Protein 3GQT (pdb70)

Organism: Burkholderia pseudomallei (strain 1710b) (NCBI:txid320372)

CATH classification: 1.10.540.10 (+2 more: 2.40.110.10, 1.20.140.10)

Solvent-accessible surface area: 52586 Å² total; per-residue (Å²): 106,100,37,76,58,74,29,6,2,14,6,49,108,44,10,46,105,79,2,57,134,24,43,72,50,0,77,65,20,0,74,43,119,0,38,104,61,8,75,84,10,30,128,123,19,67,62,49,39,56,2,1,132,48,0,8,146,80,18,4,1,1,1,36,2,48,132,149,26,47,4,39,37,41,50,64,0,1,5,0,0,0,0,21,4,0,0,40,9,0,0,0,2,7,11,6,0,4,10,0,3,0,23,0,0,17,0,0,53,91,6,5,28,102,61,4,36,122,97,2,0,48,76,0,4,64,2,74,54,13,0,0,16,0,22,76,44,120,96,41,87,11,120,0,91,3,159,133,52,136,56,3,7,16,0,48,19,36,0,45,133,4,26,0,2,35,34,3,35,0,5,0,0,0,0,33,4,87,60,145,86,42,70,70,7,30,0,0,0,4,57,137,73,35,86,33,28,60,24,61,44,27,109,62,22,62,4,27,52,3,2,18,9,0,51,0,51,6,105,118,0,93,1,44,88,113,16,11,0,61,113,6,48,9,108,135,0,6,76,42,0,52,20,12,6,42,0,0,25,0,0,0,0,1,0,0,0,5,12,0,2,65,44,0,40,87,46,0,47,111,29,69,64,166,83,140,46,25,0,6,42,48,34,16,0,42,45,0,0,55,0,0,6,25,3,6,2,1,11,6,0,0,9,31,0,0,73,1,36,60,108,51,50,23,8,60,46,3,3,4,0,1,19,40,9,1,2,27,36,0,10,82,6,0,26,49,0,1,53,7,0,35,18,7,18,101,58,141,28,13,19,0,8,34,3,2,19,0,0,6,42,6,50,38,124,69,50,52,19,0,8,61,0,0,135,32,3,16,68,49,94,15,60,102,94,40,71,57,71,34,6,4,16,6,36,123,42,14,50,120,85,6,88,134,13,40,68,39,0,80,64,14,0,74,50,107,0,38,101,63,6,75,91,8,29,117,113,31,59,73,48,35,16,1,0,155,25,0,8,146,85,25,4,0,2,2,37,2,48,137,142,13,43,6,35,43,51,49,61,0,4,5,0,0,0,0,21,4,0,0,36,8,0,0,0,4,2,7,0,0,4,9,0,3,0,20,0,0,14,0,0,54,88,6,5,32,97,72,7,35,109,98,2,0,49,74,0,5,70,6,119,59,15,0,0,16,0,35,68,39,128,67,129,0,101,3,130,134,36,128,57,5,10,8,0,42,24,36,0,41,76,5,23,0,1,28,35,0,43,1,4,0,0,0,0,58,9,132,101,72,19,29,0,0,0,4,64,124,65,33,185,34,23,56,25,64,36,14,119,35,7,38,0,15,52,3,3,22,10,0,50,0,48,5,101,92,0,93,1,37,97,126,14,15,0,53,112,4,108,22,142,136,0,8,76,38,0,50,18,9,6,19,0,0,13,0,0,0,0,1,0,0,0,5,13,0,2,60,64,0,38,84,72,0,44,108,30,82,40,194,85,41,45,20,0,30,36,11,18,4,0,72,57,0,0,39,0,0,5,26,2,8,2,1,14,11,0,0,9,27,0,0,64,0,35,60,112,51,38,23,8,70,41,3,3,4,0,2,8,46,10,1,3,28,33,0,11,79,4,0,27,55,0,19,49,10,16,82,83,28,0,12,29,3,2,19,0,0,4,13,1,46,12,83,43,36,50,88,36,51,9,0,33,56,0,0,109,34,3,15,56,46,124,20,64,86,110,40,75,57,72,27,6,2,14,7,52,108,40,6,55,80,84,8,60,119,23,40,72,47,0,79,64,9,0,69,47,93,0,39,98,70,7,100,62,5,33,52,142,24,52,75,34,41,46,0,1,131,27,0,9,125,86,24,5,1,1,1,37,2,45,136,143,16,44,5,35,43,52,53,58,0,3,2,0,0,0,0,21,3,0,0,38,8,0,0,0,1,2,5,0,0,4,10,0,3,1,21,0,0,15,0,0,55,94,4,6,30,93,70,6,33,112,99,1,0,52,74,0,5,65,2,78,51,14,0,0,15,0,4,32,14,95,102,59,33,35,51,12,51,59,7,116,1,51,2,149,117,49,128,54,0,11,14,0,46,24,36,1,44,76,5,22,0,1,30,33,0,39,0,5,0,0,0,0,32,10,74,100,140,78,134,55,41,4,39,0,0,0,5,58,126,71,34,89,31,24,59,24,61,39,14,114,39,6,33,0,12,50,0,1,9,9,0,50,0,50,5,97,116,0,95,1,36,77,122,14,14,0,56,110,6,110,7,90,138,0,0,90,44,0,27,26,8,7,31,0,0,11,0,0,0,0,0,0,0,0,6,13,0,2,61,45,0,38,84,59,0,40,92,29,134,62,121,76,39,35,21,0,31,30,20,19,6,0,65,57,0,0,41,0,0,4,26,2,8,3,1,13,10,0,0,9,35,0,0,63,0,35,58,117,57,42,22,4,94,44,3,3,3,0,1,11,47,10,1,3,27,32,0,11,83,5,0,27,52,0,23,43,12,13,81,83,63,19,0,12,30,3,2,17,0,0,4,12,1,46,13,72,38,34,58,42,37,50,10,0,24,33,0,0,107,30,3,17,62,40,110,16,96,91,104,35,78,62,77,30,8,3,20,7,48,116,46,13,44,67,69,1,73,128,19,45,70,41,0,78,66,8,0,72,47,95,0,39,104,60,8,75,94,10,32,124,116,35,71,46,60,31,49,1,0,92,33,0,7,119,80,24,2,0,1,2,34,3,42,139,145,17,44,5,36,40,38,50,64,0,1,4,0,0,0,1,22,4,0,0,42,9,0,0,0,3,7,11,0,0,5,10,0,2,0,20,0,0,19,0,0,55,90,4,5,32,92,67,5,30,112,102,1,0,51,74,0,4,41,3,76,66,18,0,0,16,0,36,76,48,127,78,128,0,60,2,137,120,50,128,57,0,16,20,0,38,21,40,1,52,136,6,24,0,1,25,44,1,39,1,3,0,0,0,0,58,30,142,96,78,26,25,0,0,0,3,56,130,65,26,180,31,27,56,28,58,48,27,141,49,22,58,3,24,48,0,1,28,5,0,51,0,50,5,97,126,0,94,0,37,80,123,14,12,0,53,116,5,113,17,138,144,0,6,76,46,0,50,21,9,5,24,0,0,29,0,0,0,0,1,0,0,0,6,14,0,2,64,45,0,37,89,19,0,43,98,102,114,47,169,67,112,43,20,0,5,43,28,38,16,0,39,42,0,0,58,0,0,6,26,3,7,2,0,13,8,0,0,7,30,0,0,70,0,36,60,100,56,36,24,8,63,44,2,4,4,0,1,10,37,7,1,2,28,32,0,11,78,5,0,26,52,0,2,45,3,0,35,19,6,18,98,60,140,34,13,16,0,10,35,4,2,20,0,0,5,38,10,48,20,75,82,62,45,51,10,0,21,22,0,0,113,32,3,12,73,44,124,39

InterPro domains:
  IPR006089 Acyl-CoA dehydrogenase, conserved site [PS00073] (347-366)
  IPR006091 Acyl-CoA dehydrogenase/oxidase, middle domain [PF02770] (135-228)
  IPR009075 Acyl-CoA dehydrogenase/oxidase, C-terminal [PF00441] (242-387)
  IPR009100 Acyl-CoA dehydrogenase/oxidase, N-terminal and middle domain superfamily [SSF56645] (6-240)
  IPR013786 Acyl-CoA dehydrogenase/oxidase, N-terminal [PF02771] (20-131)
  IPR036250 Acyl-CoA dehydrogenase-like, C-terminal [SSF47203] (245-392)
  IPR037069 Acyl-CoA dehydrogenase/oxidase, N-terminal domain superfamily [G3DSA:1.10.540.10] (1-133)
  IPR046373 Acyl-CoA oxidase/dehydrogenase, middle domain superfamily [G3DSA:2.40.110.10] (134-241)
  IPR052033 Glutaryl-CoA dehydrogenase [PTHR42807] (3-394)

Secondary structure (DSSP, 8-state):
----TTSTT-GGGGS-HHHHHHHHHHHHHIIIIIHHHHHHHHHHT---THHHHHHHHTT-SSTTS-GGGTS----HHHHHHHHHHHHHH-HHHHHHHHIIIIIIIHHHHHH--HHHHHHHHHHHHHTSS-EEEE-----TT---EEEEETTEEEEEEEEEEEETGGG-SEEEEEEEEEETTEEEEEEEEEETT-TTEE--B--S-SS-TTS-EEEEEEEEEEEEGGGB-TT--STHHHHHHHHHHHHHHHHHHHHHHHHHHHHHHHHHHH-EETTEEGGG-HHHHHHHHHHHHHHHHHHHHHHHHHHHHHHT---HHHHHHHHHHHHHHHHHHHHHHHHH--S-SSSGGGHHHHHHHHHHHHTT---HHHHHHHHHHHS----/----TTSTT-GGGGS-HHHHHHHHHHHHHIIIIIHHHHHHHHHHT----HHHHHHHHTT-SSTTS-GGGT-----HHHHHHHHHHHHHH-HHHHHHHHIIIIIIIHHHHHHS-HHHHHHHHHHHHHTSS-EEEE-------EEEEETTEEEEEEEEEEEETGGG-SEEEEEEEE--EEEEEEEETT-TTEE--B----SS-TTS-EEEEEEEEEEEEGGGB-SS--TTHHHHHHHHHHHHHHHHHHHHHHHHHHHHHHHHHHH-BSSSSBGGG-HHHHHHHHHHHHHHHHHHHHHHHHHHHHHHT---HHHHHHHHHHHHHHHHHHHHHHHHT---HHHHHHHHHHHHTTBTBSS-HHHHHHHHHHHS----/----TTSTT-HHHHS-HHHHHHHHHHHHHIIIIIHHHHHHHHHTT----HHHHHHHHTT-SSTTS-GGGT-----HHHHHHHHHHHHHH-HHHHHHHHIIIIIIIHHHHHHS-HHHHHHHHHHHHHTSS-EEEE--BTTTBT-GGG---EEEEETTEEEEEEEEEEEETGGG-SEEEEEEEEEETTEEEEEEEEEETT-TTEE--B----SS-TTS-EEEEEEEEEEEEGGGB-TT--STHHHHHHHHHHHHHHHHHHHHHHHHHHHHHHHHHHH-EETTEEGGGSHHHHHHHHHHHHHHHHHHHHHHHHHHHHHHT---HHHHHHHHHHHHHHHHHHHHHHHHH---THHHHHHHHHHHHTTTT-SS-HHHHHHHHHHHSPPP-/----TTSTT-GGGGS-HHHHHHHHHHHHHIIIIIHHHHHHHHHHT---THHHHHHHHHT-SSTTS-GGGTS----HHHHHHHHHHHHHH-HHHHHHHHIIIIIIIHHHHHH--HHHHHHHHHHHHHTSS-EEEE-------EEEEETTEEEEEEEEEEEETGGG-SEEEEEEEE--EEEEEEEETT-TTEE--EE---SS-TTS-EEEEEEEEEEEEGGGB-TT--STHHHHHHHHHHHHHHHHHHHHHHHHHHHHHHHHHHH-EETTEEGGGSHHHHHHHHHHHHHHHHHHHHHHHHHHHHHHT---HHHHHHHHHHHHHHHHHHHHHHHHH--S-S-SGGGHHHHHHHHHHHHHT----HHHHHHHHHHHS---

Foldseek 3Di:
DDADLLARPCVVVVDDPVLNVLLVVLLCCQVVPVQVPPPVCLVPLDDDLVVLLVCLQVQLAQQCDDVVQQHVNHFLSSNLSNLLSNLLRNPLRSVQRLQLHLQPLVLCVPQADPVSSNVPRNCSSNSVFREKHFDAACHLPADWAWDDDVFATWIFGKGFFIWCQQPGQKYWHWHWYDDDNDTWIWIFIDGPPFPQWDWDWDDDDQASSSTTTTMIGGDRGGGGHNGIRHGDIHDCSVVSSVLSSLLNLLSNLLSLLSSLLVLLVVQQVPDDDPRGGNCPDPVSVVLSVLSSVLSNVLVVLSSVQSVCVRVVNDDSLSSLVSSLSSLVSSLVSLVSSVVSDDDDPDDPSCSSVRSNSNSVVSNVCVSVSVQSVVCVVPVDHDD/DDADLLARPPVVVVDDPVLNVLLVVLLCCQVVPVQVPPPVCLVVLDDDLVLLQVCLQVQLAQQCQDVVQQHPNHFLSSLLSNLLNNLLRNPLRSVQRLFLHLAPLVLCRPQADPVSSNPPRNCSSNSVFGEKEFDAACVAWAWDADPQGTWIAGKGFFIWCQQPGQWYFHWHAYPHWIWTFIDGPPQPQWDWDWDDPDQASSSITTTMIGGDRGDGGRNGIRHGDIHPCSVVSSVLSSLLNVLSNLLSNLSSLLVVLVVQQVPDDDPRHGNCVDPVSVVLSVLSSVLSNVLVVLSSVQRVCVRVVNDDSLSSLVSSLSSLVSSLVSLVSSVVSDCPSSVRSNSHSVVVNQVVHDPSPSVQSVVCVVPVDHDD/DDADLLARPPVVVVDDPVLNVLLVVLLCLQVVPVLVPPVVLQVFLDDDLVLLLSCLVVQLAQQCDDVVLSHVNHFLSSNQSNLLNNLLRNPLRSVQRLFLHQAFLVLCRPQADPVSSNVPRNCSSNSVFGEKEFQAADPPGRDNVPDAWAWEADPQGTWTFDKGFFIWCQQPGFKYWYWHWYDDVPDTKIWIFIDGPPQPQWDWDWDDDDQASSSTTTTMIGGDRGDGGPNGTRHGDIHDCNVVSSVLSSLLNQLSRLLSLLSSLLVLLVVQQVPDDDPRHGNCPDPVSVVLSVLSSVLSNVLVVLSSVQRVCVRVVNDDSLSSLVSSQSSLVSSLVSLVSSVVSPCSCSSVRSNSNSVVSNQNPHDPSVSVQSVVCVVPVDRDD/DDADLLARVPVVVVDDPVLNVLLVLLLCCLVVPVQVPPPVCLVVLNEDLVLLLVCLQSQLAQQCDDVVLQHVNDFLSSLQSNLLSNCLRNPLRSVQRLFLHLQPLVLCRPQADPVSSNVPRNCSSSSVFGEKHFDAACLPWAWDDDPQFTFIFGKGFFIWCQQPGQWYWHWHAYPHWIWTFIDGPVFPQWDWDWDDDDQASSHTTTTMIGGDRGGGGRNGTRHGDIHPVSRLSSVLSSLLNLLSNLLSLLSSLLVLLVVQQQPDDDPPGRNCVDPVSVVLSVLSSVLSNVLSVLSSVQSVCVRVVNDDSLSSLVRSQSSLVSSLVSLVSSVVSDDDDPDDPSCVSVNSNSNSVCSNVPCVSVSVQSVVCVVPVDHD

Radius of gyration: 35.06 Å; Cα contacts (8 Å, |Δi|>4): 3244; chains: 4; bounding box: 90×99×90 Å

Structure (mmCIF, N/CA/C/O backbone):
data_3GQT
#
_entry.id   3GQT
#
_cell.length_a   97.418
_cell.length_b   106.374
_cell.length_c   144.774
_cell.angle_alpha   90.00
_cell.angle_beta   90.00
_cell.angle_gamma   90.00
#
_symmetry.space_group_name_H-M   'P 21 21 21'
#
loop_
_entity.id
_entity.type
_entity.pdbx_description
1 polymer 'Glutaryl-CoA dehydrogenase'
2 non-polymer 1-(1,4-dimethyl-1,2,3,4-tetrahydroquinoxalin-6-yl)methanamine
3 water water
#
loop_
_atom_site.group_PDB
_atom_site.id
_atom_site.type_symbol
_atom_site.label_atom_id
_atom_site.label_alt_id
_atom_site.label_comp_id
_atom_site.label_asym_id
_atom_site.label_entity_id
_atom_site.label_seq_id
_atom_site.pdbx_PDB_ins_code
_atom_site.Cartn_x
_atom_site.Cartn_y
_atom_site.Cartn_z
_atom_site.occupancy
_atom_site.B_iso_or_equiv
_atom_site.auth_seq_id
_atom_site.auth_comp_id
_atom_site.auth_asym_id
_atom_site.auth_atom_id
_atom_site.pdbx_PDB_model_num
ATOM 1 N N . ALA A 1 8 ? 23.143 3.385 -24.608 1.00 45.97 4 ALA A N 1
ATOM 2 C CA . ALA A 1 8 ? 23.676 2.025 -24.923 1.00 45.86 4 ALA A CA 1
ATOM 3 C C . ALA A 1 8 ? 23.097 0.932 -24.017 1.00 45.28 4 ALA A C 1
ATOM 4 O O . ALA A 1 8 ? 22.700 -0.097 -24.533 1.00 46.94 4 ALA A O 1
ATOM 6 N N . THR A 1 9 ? 23.024 1.135 -22.698 1.00 44.21 5 THR A N 1
ATOM 7 C CA . THR A 1 9 ? 22.358 0.153 -21.816 1.00 43.60 5 THR A CA 1
ATOM 8 C C . THR A 1 9 ? 20.918 0.555 -21.427 1.00 42.28 5 THR A C 1
ATOM 9 O O . THR A 1 9 ? 20.666 1.730 -21.134 1.00 41.16 5 THR A O 1
ATOM 13 N N . PHE A 1 10 ? 20.003 -0.427 -21.373 1.00 40.52 6 PHE A N 1
ATOM 14 C CA . PHE A 1 10 ? 18.632 -0.194 -20.895 1.00 38.76 6 PHE A CA 1
ATOM 15 C C . PHE A 1 10 ? 18.509 -0.205 -19.378 1.00 38.65 6 PHE A C 1
ATOM 16 O O . PHE A 1 10 ? 19.062 -1.075 -18.702 1.00 39.03 6 PHE A O 1
ATOM 24 N N . HIS A 1 11 ? 17.800 0.777 -18.838 1.00 37.86 7 HIS A N 1
ATOM 25 C CA . HIS A 1 11 ? 17.547 0.849 -17.403 1.00 37.93 7 HIS A CA 1
ATOM 26 C C . HIS A 1 11 ? 16.040 0.678 -17.191 1.00 36.75 7 HIS A C 1
ATOM 27 O O . HIS A 1 11 ? 15.311 1.677 -17.260 1.00 35.00 7 HIS A O 1
ATOM 34 N N . TRP A 1 12 ? 15.572 -0.550 -16.937 1.00 35.37 8 TRP A N 1
ATOM 35 C CA . TRP A 1 12 ? 14.131 -0.806 -16.875 1.00 35.67 8 TRP A CA 1
ATOM 36 C C . TRP A 1 12 ? 13.435 0.030 -15.810 1.00 35.57 8 TRP A C 1
ATOM 37 O O . TRP A 1 12 ? 12.263 0.369 -15.965 1.00 33.70 8 TRP A O 1
ATOM 48 N N . ASP A 1 13 ? 14.164 0.320 -14.727 1.00 35.07 9 ASP A N 1
ATOM 49 C CA . ASP A 1 13 ? 13.601 1.013 -13.580 1.00 36.32 9 ASP A CA 1
ATOM 50 C C . ASP A 1 13 ? 13.621 2.545 -13.780 1.00 35.99 9 ASP A C 1
ATOM 51 O O . ASP A 1 13 ? 13.058 3.282 -12.967 1.00 36.23 9 ASP A O 1
ATOM 56 N N . ASP A 1 14 ? 14.308 3.003 -14.832 1.00 34.96 10 ASP A N 1
ATOM 57 C CA . ASP A 1 14 ? 14.415 4.413 -15.180 1.00 35.28 10 ASP A CA 1
ATOM 58 C C . ASP A 1 14 ? 14.739 4.507 -16.689 1.00 34.61 10 ASP A C 1
ATOM 59 O O . ASP A 1 14 ? 15.850 4.898 -17.057 1.00 34.83 10 ASP A O 1
ATOM 64 N N . PRO A 1 15 ? 13.757 4.150 -17.555 1.00 33.58 11 PRO A N 1
ATOM 65 C CA . PRO A 1 15 ? 13.976 4.100 -19.003 1.00 33.65 11 PRO A CA 1
ATOM 66 C C . PRO A 1 15 ? 14.531 5.383 -19.641 1.00 33.15 11 PRO A C 1
ATOM 67 O O . PRO A 1 15 ? 15.385 5.298 -20.528 1.00 33.83 11 PRO A O 1
ATOM 71 N N . LEU A 1 16 ? 14.062 6.545 -19.203 1.00 32.23 12 LEU A N 1
ATOM 72 C CA . LEU A 1 16 ? 14.482 7.813 -19.798 1.00 31.81 12 LEU A CA 1
ATOM 73 C C . LEU A 1 16 ? 15.629 8.455 -19.018 1.00 31.70 12 LEU A C 1
ATOM 74 O O . LEU A 1 16 ? 15.924 9.633 -19.215 1.00 31.87 12 LEU A O 1
ATOM 79 N N . LEU A 1 17 ? 16.243 7.691 -18.118 1.00 31.70 13 LEU A N 1
ATOM 80 C CA . LEU A 1 17 ? 17.350 8.202 -17.274 1.00 33.52 13 LEU A CA 1
ATOM 81 C C . LEU A 1 17 ? 17.041 9.589 -16.692 1.00 34.52 13 LEU A C 1
ATOM 82 O O . LEU A 1 17 ? 17.755 10.576 -16.907 1.00 33.49 13 LEU A O 1
ATOM 87 N N . LEU A 1 18 ? 15.914 9.650 -15.984 1.00 35.96 14 LEU A N 1
ATOM 88 C CA . LEU A 1 18 ? 15.509 10.837 -15.287 1.00 37.90 14 LEU A CA 1
ATOM 89 C C . LEU A 1 18 ? 16.666 11.275 -14.389 1.00 38.92 14 LEU A C 1
ATOM 90 O O . LEU A 1 18 ? 16.941 12.472 -14.217 1.00 38.85 14 LEU A O 1
ATOM 95 N N . ASP A 1 19 ? 17.382 10.290 -13.878 1.00 40.46 15 ASP A N 1
ATOM 96 C CA . ASP A 1 19 ? 18.536 10.574 -13.061 1.00 41.96 15 ASP A CA 1
ATOM 97 C C . ASP A 1 19 ? 19.534 11.530 -13.746 1.00 42.42 15 ASP A C 1
ATOM 98 O O . ASP A 1 19 ? 20.079 12.434 -13.091 1.00 42.26 15 ASP A O 1
ATOM 103 N N . GLN A 1 20 ? 19.729 11.361 -15.059 1.00 42.27 16 GLN A N 1
ATOM 104 C CA . GLN A 1 20 ? 20.629 12.240 -15.843 1.00 42.21 16 GLN A CA 1
ATOM 105 C C . GLN A 1 20 ? 20.018 13.578 -16.259 1.00 41.82 16 GLN A C 1
ATOM 106 O O . GLN A 1 20 ? 20.722 14.444 -16.762 1.00 43.08 16 GLN A O 1
ATOM 112 N N . GLN A 1 21 ? 18.713 13.747 -16.063 1.00 40.92 17 GLN A N 1
ATOM 113 C CA . GLN A 1 21 ? 18.055 15.027 -16.321 1.00 39.54 17 GLN A CA 1
ATOM 114 C C . GLN A 1 21 ? 18.071 15.959 -15.129 1.00 39.22 17 GLN A C 1
ATOM 115 O O . GLN A 1 21 ? 17.512 17.054 -15.201 1.00 39.52 17 GLN A O 1
ATOM 121 N N . LEU A 1 22 ? 18.656 15.520 -14.022 1.00 38.78 18 LEU A N 1
ATOM 122 C CA . LEU A 1 22 ? 18.612 16.299 -12.801 1.00 39.39 18 LEU A CA 1
ATOM 123 C C . LEU A 1 22 ? 19.940 17.008 -12.562 1.00 40.41 18 LEU A C 1
ATOM 124 O O . LEU A 1 22 ? 20.998 16.495 -12.920 1.00 39.62 18 LEU A O 1
ATOM 129 N N . ALA A 1 23 ? 19.877 18.171 -11.928 1.00 41.26 19 ALA A N 1
ATOM 130 C CA . ALA A 1 23 ? 21.096 18.838 -11.420 1.00 42.61 19 ALA A CA 1
ATOM 131 C C . ALA A 1 23 ? 21.636 18.076 -10.209 1.00 43.83 19 ALA A C 1
ATOM 132 O O . ALA A 1 23 ? 20.915 17.291 -9.562 1.00 43.57 19 ALA A O 1
ATOM 134 N N . ASP A 1 24 ? 22.914 18.300 -9.914 1.00 45.05 20 ASP A N 1
ATOM 135 C CA . ASP A 1 24 ? 23.597 17.590 -8.854 1.00 46.76 20 ASP A CA 1
ATOM 136 C C . ASP A 1 24 ? 23.017 17.893 -7.477 1.00 46.16 20 ASP A C 1
ATOM 137 O O . ASP A 1 24 ? 22.918 16.989 -6.647 1.00 46.71 20 ASP A O 1
ATOM 142 N N . ASP A 1 25 ? 22.609 19.137 -7.234 1.00 45.95 21 ASP A N 1
ATOM 143 C CA . ASP A 1 25 ? 21.957 19.447 -5.954 1.00 46.65 21 ASP A CA 1
ATOM 144 C C . ASP A 1 25 ? 20.582 18.724 -5.826 1.00 45.86 21 ASP A C 1
ATOM 145 O O . ASP A 1 25 ? 20.236 18.212 -4.773 1.00 45.82 21 ASP A O 1
ATOM 150 N N . GLU A 1 26 ? 19.836 18.649 -6.917 1.00 44.99 22 GLU A N 1
ATOM 151 C CA . GLU A 1 26 ? 18.571 17.879 -6.937 1.00 43.79 22 GLU A CA 1
ATOM 152 C C . GLU A 1 26 ? 18.761 16.397 -6.600 1.00 43.08 22 GLU A C 1
ATOM 153 O O . GLU A 1 26 ? 18.038 15.834 -5.765 1.00 42.75 22 GLU A O 1
ATOM 159 N N . ARG A 1 27 ? 19.740 15.770 -7.243 1.00 42.40 23 ARG A N 1
ATOM 160 C CA . ARG A 1 27 ? 20.093 14.397 -6.955 1.00 43.32 23 ARG A CA 1
ATOM 161 C C . ARG A 1 27 ? 20.416 14.180 -5.464 1.00 42.85 23 ARG A C 1
ATOM 162 O O . ARG A 1 27 ? 19.936 13.222 -4.855 1.00 42.09 23 ARG A O 1
ATOM 170 N N . MET A 1 28 ? 21.228 15.065 -4.887 1.00 42.21 24 MET A N 1
ATOM 171 C CA . MET A 1 28 ? 21.636 14.917 -3.484 1.00 42.65 24 MET A CA 1
ATOM 172 C C . MET A 1 28 ? 20.395 15.026 -2.612 1.00 40.10 24 MET A C 1
ATOM 173 O O . MET A 1 28 ? 20.205 14.229 -1.721 1.00 39.97 24 MET A O 1
ATOM 178 N N . VAL A 1 29 ? 19.552 16.018 -2.889 1.00 39.16 25 VAL A N 1
ATOM 179 C CA . VAL A 1 29 ? 18.290 16.185 -2.166 1.00 37.11 25 VAL A CA 1
ATOM 180 C C . VAL A 1 29 ? 17.452 14.896 -2.260 1.00 36.31 25 VAL A C 1
ATOM 181 O O . VAL A 1 29 ? 16.984 14.380 -1.247 1.00 34.50 25 VAL A O 1
ATOM 185 N N . ARG A 1 30 ? 17.340 14.341 -3.470 1.00 35.83 26 ARG A N 1
ATOM 186 C CA . ARG A 1 30 ? 16.609 13.093 -3.664 1.00 35.46 26 ARG A CA 1
ATOM 187 C C . ARG A 1 30 ? 17.192 11.933 -2.874 1.00 35.26 26 ARG A C 1
ATOM 188 O O . ARG A 1 30 ? 16.462 11.205 -2.200 1.00 33.53 26 ARG A O 1
ATOM 196 N N . ASP A 1 31 ? 18.508 11.747 -2.977 1.00 36.25 27 ASP A N 1
ATOM 197 C CA . ASP A 1 31 ? 19.171 10.651 -2.264 1.00 36.77 27 ASP A CA 1
ATOM 198 C C . ASP A 1 31 ? 19.015 10.803 -0.754 1.00 35.30 27 ASP A C 1
ATOM 199 O O . ASP A 1 31 ? 18.801 9.824 -0.080 1.00 35.64 27 ASP A O 1
ATOM 204 N N . ALA A 1 32 ? 19.100 12.031 -0.236 1.00 35.63 28 ALA A N 1
ATOM 205 C CA . ALA A 1 32 ? 18.899 12.277 1.205 1.00 35.66 28 ALA A CA 1
ATOM 206 C C . ALA A 1 32 ? 17.462 11.946 1.691 1.00 35.73 28 ALA A C 1
ATOM 207 O O . ALA A 1 32 ? 17.259 11.353 2.774 1.00 35.30 28 ALA A O 1
ATOM 209 N N . ALA A 1 33 ? 16.464 12.351 0.904 1.00 35.27 29 ALA A N 1
ATOM 210 C CA . ALA A 1 33 ? 15.064 11.986 1.199 1.00 34.19 29 ALA A CA 1
ATOM 211 C C . ALA A 1 33 ? 14.894 10.468 1.144 1.00 34.03 29 ALA A C 1
ATOM 212 O O . ALA A 1 33 ? 14.263 9.862 2.023 1.00 34.35 29 ALA A O 1
ATOM 214 N N . HIS A 1 34 ? 15.499 9.846 0.144 1.00 33.73 30 HIS A N 1
ATOM 215 C CA . HIS A 1 34 ? 15.435 8.383 -0.006 1.00 34.11 30 HIS A CA 1
ATOM 216 C C . HIS A 1 34 ? 16.053 7.670 1.198 1.00 34.05 30 HIS A C 1
ATOM 217 O O . HIS A 1 34 ? 15.488 6.732 1.730 1.00 33.14 30 HIS A O 1
ATOM 224 N N . ALA A 1 35 ? 17.235 8.125 1.607 1.00 34.90 31 ALA A N 1
ATOM 225 C CA . ALA A 1 35 ? 17.909 7.528 2.762 1.00 34.15 31 ALA A CA 1
ATOM 226 C C . ALA A 1 35 ? 17.047 7.693 4.013 1.00 34.51 31 ALA A C 1
ATOM 227 O O . ALA A 1 35 ? 16.880 6.748 4.769 1.00 35.11 31 ALA A O 1
ATOM 229 N N . TYR A 1 36 ? 16.469 8.873 4.215 1.00 33.91 32 TYR A N 1
ATOM 230 C CA . TYR A 1 36 ? 15.588 9.058 5.356 1.00 34.07 32 TYR A CA 1
ATOM 231 C C . TYR A 1 36 ? 14.302 8.225 5.304 1.00 34.21 32 TYR A C 1
ATOM 232 O O . TYR A 1 36 ? 13.926 7.607 6.307 1.00 33.93 32 TYR A O 1
ATOM 241 N N . ALA A 1 37 ? 13.604 8.251 4.161 1.00 33.89 33 ALA A N 1
ATOM 242 C CA . ALA A 1 37 ? 12.339 7.500 4.022 1.00 33.82 33 ALA A CA 1
ATOM 243 C C . ALA A 1 37 ? 12.542 6.009 4.300 1.00 33.74 33 ALA A C 1
ATOM 244 O O . ALA A 1 37 ? 11.840 5.410 5.132 1.00 33.66 33 ALA A O 1
ATOM 246 N N . GLN A 1 38 ? 13.539 5.439 3.635 1.00 33.62 34 GLN A N 1
ATOM 247 C CA . GLN A 1 38 ? 13.796 4.012 3.680 1.00 34.74 34 GLN A CA 1
ATOM 248 C C . GLN A 1 38 ? 14.383 3.647 5.027 1.00 34.81 34 GLN A C 1
ATOM 249 O O . GLN A 1 38 ? 14.090 2.591 5.550 1.00 35.82 34 GLN A O 1
ATOM 255 N N . GLY A 1 39 ? 15.176 4.545 5.596 1.00 34.83 35 GLY A N 1
ATOM 256 C CA . GLY A 1 39 ? 15.904 4.257 6.832 1.00 35.59 35 GLY A CA 1
ATOM 257 C C . GLY A 1 39 ? 15.025 4.421 8.052 1.00 35.23 35 GLY A C 1
ATOM 258 O O . GLY A 1 39 ? 15.138 3.626 8.986 1.00 35.51 35 GLY A O 1
ATOM 259 N N . LYS A 1 40 ? 14.150 5.430 8.042 1.00 33.51 36 LYS A N 1
ATOM 260 C CA . LYS A 1 40 ? 13.329 5.769 9.224 1.00 33.17 36 LYS A CA 1
ATOM 261 C C . LYS A 1 40 ? 11.801 5.583 9.069 1.00 32.44 36 LYS A C 1
ATOM 262 O O . LYS A 1 40 ? 11.104 5.316 10.061 1.00 32.31 36 LYS A O 1
ATOM 268 N N . LEU A 1 41 ? 11.261 5.772 7.868 1.00 31.05 37 LEU A N 1
ATOM 269 C CA . LEU A 1 41 ? 9.796 5.627 7.690 1.00 30.30 37 LEU A CA 1
ATOM 270 C C . LEU A 1 41 ? 9.397 4.203 7.339 1.00 30.38 37 LEU A C 1
ATOM 271 O O . LEU A 1 41 ? 8.376 3.693 7.831 1.00 30.43 37 LEU A O 1
ATOM 276 N N . ALA A 1 42 ? 10.172 3.561 6.467 1.00 30.74 38 ALA A N 1
ATOM 277 C CA . ALA A 1 42 ? 9.906 2.154 6.095 1.00 32.62 38 ALA A CA 1
ATOM 278 C C . ALA A 1 42 ? 9.755 1.156 7.281 1.00 33.27 38 ALA A C 1
ATOM 279 O O . ALA A 1 42 ? 8.818 0.347 7.292 1.00 34.02 38 ALA A O 1
ATOM 281 N N . PRO A 1 43 ? 10.651 1.216 8.295 1.00 34.23 39 PRO A N 1
ATOM 282 C CA . PRO A 1 43 ? 10.459 0.297 9.435 1.00 34.13 39 PRO A CA 1
ATOM 283 C C . PRO A 1 43 ? 9.167 0.562 10.245 1.00 34.54 39 PRO A C 1
ATOM 284 O O . PRO A 1 43 ? 8.653 -0.357 10.895 1.00 34.51 39 PRO A O 1
ATOM 288 N N . ARG A 1 44 ? 8.647 1.794 10.207 1.00 33.53 40 ARG A N 1
ATOM 289 C CA . ARG A 1 44 ? 7.446 2.141 10.979 1.00 33.67 40 ARG A CA 1
ATOM 290 C C . ARG A 1 44 ? 6.117 1.758 10.298 1.00 33.28 40 ARG A C 1
ATOM 291 O O . ARG A 1 44 ? 5.094 1.539 10.977 1.00 33.22 40 ARG A O 1
ATOM 299 N N . VAL A 1 45 ? 6.118 1.735 8.959 1.00 31.91 41 VAL A N 1
ATOM 300 C CA . VAL A 1 45 ? 4.869 1.956 8.250 1.00 31.86 41 VAL A CA 1
ATOM 301 C C . VAL A 1 45 ? 3.855 0.819 8.423 1.00 31.67 41 VAL A C 1
ATOM 302 O O . VAL A 1 45 ? 2.675 1.082 8.606 1.00 30.56 41 VAL A O 1
ATOM 306 N N . THR A 1 46 ? 4.304 -0.431 8.386 1.00 32.18 42 THR A N 1
ATOM 307 C CA . THR A 1 46 ? 3.352 -1.544 8.456 1.00 33.53 42 THR A CA 1
ATOM 308 C C . THR A 1 46 ? 2.502 -1.506 9.738 1.00 34.14 42 THR A C 1
ATOM 309 O O . THR A 1 46 ? 1.243 -1.519 9.671 1.00 32.91 42 THR A O 1
ATOM 313 N N . GLU A 1 47 ? 3.182 -1.395 10.879 1.00 34.13 43 GLU A N 1
ATOM 314 C CA . GLU A 1 47 ? 2.484 -1.274 12.163 1.00 36.16 43 GLU A CA 1
ATOM 315 C C . GLU A 1 47 ? 1.764 0.061 12.314 1.00 34.89 43 GLU A C 1
ATOM 316 O O . GLU A 1 47 ? 0.645 0.078 12.785 1.00 35.39 43 GLU A O 1
ATOM 322 N N . ALA A 1 48 ? 2.371 1.170 11.887 1.00 34.52 44 ALA A N 1
ATOM 323 C CA . ALA A 1 48 ? 1.694 2.480 11.993 1.00 33.54 44 ALA A CA 1
ATOM 324 C C . ALA A 1 48 ? 0.364 2.513 11.212 1.00 33.17 44 ALA A C 1
ATOM 325 O O . ALA A 1 48 ? -0.676 2.989 11.712 1.00 32.17 44 ALA A O 1
ATOM 327 N N . PHE A 1 49 ? 0.393 1.977 10.001 1.00 32.02 45 PHE A N 1
ATOM 328 C CA . PHE A 1 49 ? -0.831 1.905 9.216 1.00 32.96 45 PHE A CA 1
ATOM 329 C C . PHE A 1 49 ? -1.864 0.983 9.896 1.00 32.75 45 PHE A C 1
ATOM 330 O O . PHE A 1 49 ? -3.040 1.371 10.073 1.00 32.92 45 PHE A O 1
ATOM 338 N N . ARG A 1 50 ? -1.430 -0.214 10.289 1.00 34.12 46 ARG A N 1
ATOM 339 C CA . ARG A 1 50 ? -2.337 -1.207 10.874 1.00 35.46 46 ARG A CA 1
ATOM 340 C C . ARG A 1 50 ? -3.005 -0.651 12.122 1.00 36.25 46 ARG A C 1
ATOM 341 O O . ARG A 1 50 ? -4.228 -0.784 12.303 1.00 34.13 46 ARG A O 1
ATOM 349 N N . HIS A 1 51 ? -2.232 0.022 12.975 1.00 36.73 47 HIS A N 1
ATOM 350 C CA . HIS A 1 51 ? -2.837 0.491 14.233 1.00 38.07 47 HIS A CA 1
ATOM 351 C C . HIS A 1 51 ? -3.147 1.965 14.345 1.00 37.68 47 HIS A C 1
ATOM 352 O O . HIS A 1 51 ? -3.589 2.396 15.404 1.00 37.40 47 HIS A O 1
ATOM 359 N N . GLU A 1 52 ? -2.925 2.737 13.266 1.00 37.71 48 GLU A N 1
ATOM 360 C CA . GLU A 1 52 ? -3.143 4.196 13.273 1.00 38.36 48 GLU A CA 1
ATOM 361 C C . GLU A 1 52 ? -2.268 4.898 14.322 1.00 38.18 48 GLU A C 1
ATOM 362 O O . GLU A 1 52 ? -2.728 5.777 15.048 1.00 37.50 48 GLU A O 1
ATOM 368 N N . THR A 1 53 ? -1.016 4.457 14.410 1.00 38.80 49 THR A N 1
ATOM 369 C CA . THR A 1 53 ? -0.028 4.973 15.369 1.00 39.56 49 THR A CA 1
ATOM 370 C C . THR A 1 53 ? 0.218 6.460 15.126 1.00 40.36 49 THR A C 1
ATOM 371 O O . THR A 1 53 ? 0.418 6.898 13.991 1.00 39.44 49 THR A O 1
ATOM 375 N N . THR A 1 54 ? 0.181 7.245 16.198 1.00 40.95 50 THR A N 1
ATOM 376 C CA . THR A 1 54 ? 0.556 8.655 16.101 1.00 41.92 50 THR A CA 1
ATOM 377 C C . THR A 1 54 ? 2.038 8.770 16.370 1.00 42.30 50 THR A C 1
ATOM 378 O O . THR A 1 54 ? 2.496 8.272 17.391 1.00 42.23 50 THR A O 1
ATOM 382 N N . ASP A 1 55 ? 2.790 9.413 15.482 1.00 42.34 51 ASP A N 1
ATOM 383 C CA . ASP A 1 55 ? 4.214 9.658 15.780 1.00 43.19 51 ASP A CA 1
ATOM 384 C C . ASP A 1 55 ? 4.645 11.057 15.384 1.00 41.70 51 ASP A C 1
ATOM 385 O O . ASP A 1 55 ? 5.221 11.247 14.316 1.00 42.36 51 ASP A O 1
ATOM 390 N N . ALA A 1 56 ? 4.367 12.019 16.257 1.00 39.73 52 ALA A N 1
ATOM 391 C CA . ALA A 1 56 ? 4.789 13.417 16.083 1.00 38.65 52 ALA A CA 1
ATOM 392 C C . ALA A 1 56 ? 6.277 13.634 15.864 1.00 37.37 52 ALA A C 1
ATOM 393 O O . ALA A 1 56 ? 6.647 14.640 15.258 1.00 35.78 52 ALA A O 1
ATOM 395 N N . ALA A 1 57 ? 7.122 12.727 16.394 1.00 36.84 53 ALA A N 1
ATOM 396 C CA . ALA A 1 57 ? 8.602 12.862 16.294 1.00 36.30 53 ALA A CA 1
ATOM 397 C C . ALA A 1 57 ? 9.063 12.897 14.832 1.00 35.38 53 ALA A C 1
ATOM 398 O O . ALA A 1 57 ? 10.179 13.319 14.520 1.00 35.80 53 ALA A O 1
ATOM 400 N N . ILE A 1 58 ? 8.197 12.478 13.915 1.00 33.75 54 ILE A N 1
ATOM 401 C CA . ILE A 1 58 ? 8.554 12.514 12.491 1.00 32.72 54 ILE A CA 1
A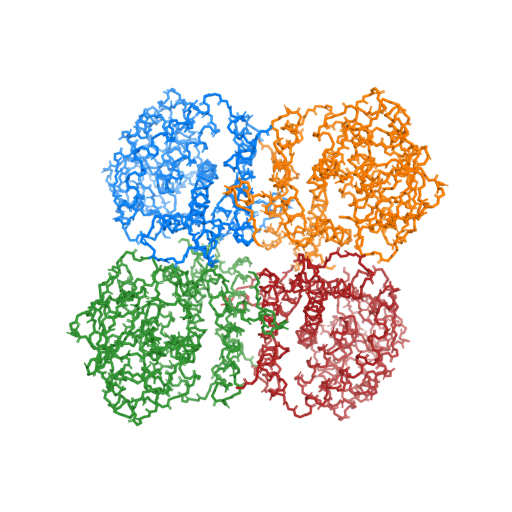TOM 402 C C . ILE A 1 58 ? 8.807 13.947 11.967 1.00 32.74 54 ILE A C 1
ATOM 403 O O . ILE A 1 58 ? 9.681 14.167 11.145 1.00 32.32 54 ILE A O 1
ATOM 408 N N . PHE A 1 59 ? 8.041 14.927 12.447 1.00 32.46 55 PHE A N 1
ATOM 409 C CA . PHE A 1 59 ? 8.243 16.307 11.965 1.00 33.78 55 PHE A CA 1
ATOM 410 C C . PHE A 1 59 ? 9.639 16.851 12.243 1.00 33.88 55 PHE A C 1
ATOM 411 O O . PHE A 1 59 ? 10.272 17.453 11.374 1.00 33.82 55 PHE A O 1
ATOM 419 N N . ARG A 1 60 ? 10.119 16.632 13.467 1.00 34.50 56 ARG A N 1
ATOM 420 C CA . ARG A 1 60 ? 11.483 17.044 13.802 1.00 35.62 56 ARG A CA 1
ATOM 421 C C . ARG A 1 60 ? 12.525 16.267 13.004 1.00 34.36 56 ARG A C 1
ATOM 422 O O . ARG A 1 60 ? 13.552 16.829 12.653 1.00 33.89 56 ARG A O 1
ATOM 430 N N . GLU A 1 61 ? 12.280 14.982 12.724 1.00 33.99 57 GLU A N 1
ATOM 431 C CA . GLU A 1 61 ? 13.218 14.245 11.868 1.00 33.98 57 GLU A CA 1
ATOM 432 C C . GLU A 1 61 ? 13.279 14.858 10.458 1.00 33.97 57 GLU A C 1
ATOM 433 O O . GLU A 1 61 ? 14.356 15.073 9.896 1.00 34.09 57 GLU A O 1
ATOM 439 N N . MET A 1 62 ? 12.108 15.129 9.880 1.00 33.56 58 MET A N 1
ATOM 440 C CA . MET A 1 62 ? 12.051 15.728 8.551 1.00 33.54 58 MET A CA 1
ATOM 441 C C . MET A 1 62 ? 12.605 17.141 8.538 1.00 33.85 58 MET A C 1
ATOM 442 O O . MET A 1 62 ? 13.349 17.519 7.607 1.00 32.65 58 MET A O 1
ATOM 447 N N . GLY A 1 63 ? 12.234 17.937 9.545 1.00 33.87 59 GLY A N 1
ATOM 448 C CA . GLY A 1 63 ? 12.642 19.338 9.539 1.00 35.98 59 GLY A CA 1
ATOM 449 C C . GLY A 1 63 ? 14.152 19.490 9.638 1.00 37.87 59 GLY A C 1
ATOM 450 O O . GLY A 1 63 ? 14.754 20.381 9.044 1.00 37.69 59 GLY A O 1
ATOM 451 N N . GLU A 1 64 ? 14.775 18.573 10.346 1.00 39.13 60 GLU A N 1
ATOM 452 C CA . GLU A 1 64 ? 16.199 18.686 10.602 1.00 41.87 60 GLU A CA 1
ATOM 453 C C . GLU A 1 64 ? 17.045 18.331 9.362 1.00 41.94 60 GLU A C 1
ATOM 454 O O . GLU A 1 64 ? 18.161 18.824 9.222 1.00 42.95 60 GLU A O 1
ATOM 460 N N . ILE A 1 65 ? 16.531 17.515 8.445 1.00 42.22 61 ILE A N 1
ATOM 461 C CA . ILE A 1 65 ? 17.259 17.343 7.178 1.00 42.35 61 ILE A CA 1
ATOM 462 C C . ILE A 1 65 ? 16.770 18.286 6.082 1.00 42.88 61 ILE A C 1
ATOM 463 O O . ILE A 1 65 ? 17.227 18.222 4.935 1.00 43.71 61 ILE A O 1
ATOM 468 N N . GLY A 1 66 ? 15.856 19.178 6.429 1.00 42.44 62 GLY A N 1
ATOM 469 C CA . GLY A 1 66 ? 15.433 20.198 5.489 1.00 41.75 62 GLY A CA 1
ATOM 470 C C . GLY A 1 66 ? 14.359 19.731 4.525 1.00 41.26 62 GLY A C 1
ATOM 471 O O . GLY A 1 66 ? 14.287 20.235 3.409 1.00 41.24 62 GLY A O 1
ATOM 472 N N . LEU A 1 67 ? 13.543 18.767 4.954 1.00 40.35 63 LEU A N 1
ATOM 473 C CA . LEU A 1 67 ? 12.398 18.288 4.168 1.00 40.56 63 LEU A CA 1
ATOM 474 C C . LEU A 1 67 ? 11.127 19.124 4.313 1.00 39.90 63 LEU A C 1
ATOM 475 O O . LEU A 1 67 ? 10.187 18.944 3.522 1.00 39.88 63 LEU A O 1
ATOM 480 N N . LEU A 1 68 ? 11.074 20.003 5.318 1.00 38.26 64 LEU A N 1
ATOM 481 C CA . LEU A 1 68 ? 9.897 20.841 5.528 1.00 37.35 64 LEU A CA 1
ATOM 482 C C . LEU A 1 68 ? 10.040 22.220 4.898 1.00 37.74 64 LEU A C 1
ATOM 483 O O . LEU A 1 68 ? 11.040 22.939 5.105 1.00 37.46 64 LEU A O 1
ATOM 488 N N . GLY A 1 69 ? 9.034 22.585 4.112 1.00 37.78 65 GLY A N 1
ATOM 489 C CA . GLY A 1 69 ? 9.057 23.841 3.371 1.00 37.65 65 GLY A CA 1
ATOM 490 C C . GLY A 1 69 ? 10.265 23.942 2.450 1.00 38.44 65 GLY A C 1
ATOM 491 O O . GLY A 1 69 ? 11.006 24.923 2.501 1.00 38.58 65 GLY A O 1
ATOM 492 N N . PRO A 1 70 ? 10.472 22.934 1.578 1.00 38.46 66 PRO A N 1
ATOM 493 C CA . PRO A 1 70 ? 11.672 22.912 0.699 1.00 38.37 66 PRO A CA 1
ATOM 494 C C . PRO A 1 70 ? 11.940 24.201 -0.072 1.00 38.02 66 PRO A C 1
ATOM 495 O O . PRO A 1 70 ? 13.090 24.586 -0.225 1.00 38.82 66 PRO A O 1
ATOM 499 N N . THR A 1 71 ? 10.891 24.877 -0.523 1.00 37.23 67 THR A N 1
ATOM 500 C CA . THR A 1 71 ? 11.069 26.084 -1.311 1.00 38.54 67 THR A CA 1
ATOM 501 C C . THR A 1 71 ? 11.179 27.367 -0.472 1.00 38.36 67 THR A C 1
ATOM 502 O O . THR A 1 71 ? 11.354 28.455 -1.009 1.00 38.39 67 THR A O 1
ATOM 506 N N . ILE A 1 72 ? 10.994 27.251 0.836 1.00 38.97 68 ILE A N 1
ATOM 507 C CA . ILE A 1 72 ? 11.102 28.422 1.706 1.00 38.69 68 ILE A CA 1
ATOM 508 C C . ILE A 1 72 ? 12.597 28.877 1.784 1.00 38.71 68 ILE A C 1
ATOM 509 O O . ILE A 1 72 ? 13.503 28.050 1.937 1.00 37.63 68 ILE A O 1
ATOM 514 N N . PRO A 1 73 ? 12.845 30.196 1.653 1.00 39.16 69 PRO A N 1
ATOM 515 C CA . PRO A 1 73 ? 14.223 30.702 1.627 1.00 39.32 69 PRO A CA 1
ATOM 516 C C . PRO A 1 73 ? 14.918 30.534 2.972 1.00 39.46 69 PRO A C 1
ATOM 517 O O . PRO A 1 73 ? 14.253 30.396 4.006 1.00 38.82 69 PRO A O 1
ATOM 521 N N . GLU A 1 74 ? 16.249 30.554 2.932 1.00 40.77 70 GLU A N 1
ATOM 522 C CA . GLU A 1 74 ? 17.114 30.372 4.105 1.00 42.47 70 GLU A CA 1
ATOM 523 C C . GLU A 1 74 ? 16.935 31.479 5.137 1.00 42.82 70 GLU A C 1
ATOM 524 O O . GLU A 1 74 ? 17.149 31.262 6.330 1.00 43.33 70 GLU A O 1
ATOM 530 N N . GLN A 1 75 ? 16.512 32.659 4.690 1.00 42.76 71 GLN A N 1
ATOM 531 C CA . GLN A 1 75 ? 16.195 33.728 5.625 1.00 43.48 71 GLN A CA 1
ATOM 532 C C . GLN A 1 75 ? 15.234 33.242 6.712 1.00 43.79 71 GLN A C 1
ATOM 533 O O . GLN A 1 75 ? 15.334 33.657 7.873 1.00 42.73 71 GLN A O 1
ATOM 539 N N . TYR A 1 76 ? 14.293 32.372 6.331 1.00 42.78 72 TYR A N 1
ATOM 540 C CA . TYR A 1 76 ? 13.282 31.918 7.268 1.00 42.33 72 TYR A CA 1
ATOM 541 C C . TYR A 1 76 ? 13.459 30.506 7.810 1.00 42.14 72 TYR A C 1
ATOM 542 O O . TYR A 1 76 ? 12.536 29.986 8.445 1.00 42.48 72 TYR A O 1
ATOM 551 N N . GLY A 1 77 ? 14.631 29.903 7.585 1.00 41.29 73 GLY A N 1
ATOM 552 C CA . GLY A 1 77 ? 14.939 28.553 8.098 1.00 41.03 73 GLY A CA 1
ATOM 553 C C . GLY A 1 77 ? 14.728 27.430 7.076 1.00 40.68 73 GLY A C 1
ATOM 554 O O . GLY A 1 77 ? 15.068 26.269 7.322 1.00 40.30 73 GLY A O 1
ATOM 555 N N . GLY A 1 78 ? 14.166 27.783 5.925 1.00 40.62 74 GLY A N 1
ATOM 556 C CA . GLY A 1 78 ? 13.934 26.826 4.860 1.00 40.55 74 GLY A CA 1
ATOM 557 C C . GLY A 1 78 ? 15.261 26.486 4.243 1.00 40.00 74 GLY A C 1
ATOM 558 O O . GLY A 1 78 ? 16.237 27.189 4.481 1.00 39.69 74 GLY A O 1
ATOM 559 N N . PRO A 1 79 ? 15.311 25.414 3.430 1.00 39.67 75 PRO A N 1
ATOM 560 C CA . PRO A 1 79 ? 16.551 25.101 2.715 1.00 39.15 75 PRO A CA 1
ATOM 561 C C . PRO A 1 79 ? 16.652 25.825 1.369 1.00 38.26 75 PRO A C 1
ATOM 562 O O . PRO A 1 79 ? 17.677 25.714 0.691 1.00 39.28 75 PRO A O 1
ATOM 566 N N . GLY A 1 80 ? 15.620 26.585 1.003 1.00 37.66 76 GLY A N 1
ATOM 567 C CA . GLY A 1 80 ? 15.646 27.417 -0.209 1.00 37.94 76 GLY A CA 1
ATOM 568 C C . GLY A 1 80 ? 15.927 26.622 -1.483 1.00 38.29 76 GLY A C 1
ATOM 569 O O . GLY A 1 80 ? 16.730 27.026 -2.317 1.00 36.60 76 GLY A O 1
ATOM 570 N N . LEU A 1 81 ? 15.257 25.479 -1.609 1.00 37.89 77 LEU A N 1
ATOM 571 C CA . LEU A 1 81 ? 15.362 24.614 -2.784 1.00 38.43 77 LEU A CA 1
ATOM 572 C C . LEU A 1 81 ? 14.330 24.983 -3.852 1.00 38.83 77 LEU A C 1
ATOM 573 O O . LEU A 1 81 ? 13.353 25.689 -3.571 1.00 39.80 77 LEU A O 1
ATOM 578 N N . ASP A 1 82 ? 14.545 24.527 -5.077 1.00 39.40 78 ASP A N 1
ATOM 579 C CA . ASP A 1 82 ? 13.600 24.787 -6.164 1.00 39.18 78 ASP A CA 1
ATOM 580 C C . ASP A 1 82 ? 12.436 23.757 -6.210 1.00 38.05 78 ASP A C 1
ATOM 581 O O . ASP A 1 82 ? 12.390 22.791 -5.431 1.00 36.10 78 ASP A O 1
ATOM 586 N N . TYR A 1 83 ? 11.484 23.983 -7.104 1.00 36.42 79 TYR A N 1
ATOM 587 C CA . TYR A 1 83 ? 10.315 23.108 -7.173 1.00 35.34 79 TYR A CA 1
ATOM 588 C C . TYR A 1 83 ? 10.643 21.659 -7.515 1.00 33.74 79 TYR A C 1
ATOM 589 O O . TYR A 1 83 ? 9.992 20.742 -7.006 1.00 33.56 79 TYR A O 1
ATOM 598 N N . VAL A 1 84 ? 11.648 21.452 -8.363 1.00 32.81 80 VAL A N 1
ATOM 599 C CA . VAL A 1 84 ? 12.035 20.104 -8.741 1.00 32.65 80 VAL A CA 1
ATOM 600 C C . VAL A 1 84 ? 12.471 19.346 -7.493 1.00 33.02 80 VAL A C 1
ATOM 601 O O . VAL A 1 84 ? 12.035 18.204 -7.262 1.00 32.52 80 VAL A O 1
ATOM 605 N N . SER A 1 85 ? 13.277 19.980 -6.638 1.00 32.27 81 SER A N 1
ATOM 606 C CA . SER A 1 85 ? 13.659 19.317 -5.385 1.00 31.66 81 SER A CA 1
ATOM 607 C C . SER A 1 85 ? 12.469 18.959 -4.522 1.00 30.93 81 SER A C 1
ATOM 608 O O . SER A 1 85 ? 12.426 17.870 -3.949 1.00 31.55 81 SER A O 1
ATOM 611 N N . TYR A 1 86 ? 11.521 19.878 -4.404 1.00 30.95 82 TYR A N 1
ATOM 612 C CA . TYR A 1 86 ? 10.327 19.625 -3.620 1.00 31.44 82 TYR A CA 1
ATOM 613 C C . TYR A 1 86 ? 9.630 18.360 -4.146 1.00 31.03 82 TYR A C 1
ATOM 614 O O . TYR A 1 86 ? 9.306 17.469 -3.378 1.00 31.13 82 TYR A O 1
ATOM 623 N N . GLY A 1 87 ? 9.423 18.287 -5.460 1.00 30.22 83 GLY A N 1
ATOM 624 C CA . GLY A 1 87 ? 8.765 17.108 -6.044 1.00 29.99 83 GLY A CA 1
ATOM 625 C C . GLY A 1 87 ? 9.548 15.825 -5.753 1.00 29.59 83 GLY A C 1
ATOM 626 O O . GLY A 1 87 ? 8.983 14.799 -5.343 1.00 30.08 83 GLY A O 1
ATOM 627 N N . LEU A 1 88 ? 10.862 15.875 -5.920 1.00 28.95 84 LEU A N 1
ATOM 628 C CA . LEU A 1 88 ? 11.692 14.716 -5.631 1.00 29.22 84 LEU A CA 1
ATOM 629 C C . LEU A 1 88 ? 11.541 14.203 -4.190 1.00 29.92 84 LEU A C 1
ATOM 630 O O . LEU A 1 88 ? 11.456 12.978 -3.944 1.00 29.23 84 LEU A O 1
ATOM 635 N N . ILE A 1 89 ? 11.481 15.138 -3.237 1.00 29.58 85 ILE A N 1
ATOM 636 C CA . ILE A 1 89 ? 11.245 14.760 -1.845 1.00 29.83 85 ILE A CA 1
ATOM 637 C C . ILE A 1 89 ? 9.902 14.069 -1.683 1.00 29.68 85 ILE A C 1
ATOM 638 O O . ILE A 1 89 ? 9.811 12.995 -1.077 1.00 29.17 85 ILE A O 1
ATOM 643 N N . ALA A 1 90 ? 8.839 14.715 -2.179 1.00 29.73 86 ALA A N 1
ATOM 644 C CA . ALA A 1 90 ? 7.495 14.155 -2.038 1.00 29.37 86 ALA A CA 1
ATOM 645 C C . ALA A 1 90 ? 7.435 12.696 -2.545 1.00 28.34 86 ALA A C 1
ATOM 646 O O . ALA A 1 90 ? 6.822 11.792 -1.902 1.00 28.50 86 ALA A O 1
ATOM 648 N N . ARG A 1 91 ? 8.103 12.456 -3.668 1.00 27.54 87 ARG A N 1
ATOM 649 C CA . ARG A 1 91 ? 8.116 11.155 -4.333 1.00 26.34 87 ARG A CA 1
ATOM 650 C C . ARG A 1 91 ? 8.797 10.111 -3.444 1.00 28.03 87 ARG A C 1
ATOM 651 O O . ARG A 1 91 ? 8.305 8.979 -3.305 1.00 27.20 87 ARG A O 1
ATOM 659 N N . GLU A 1 92 ? 9.910 10.489 -2.802 1.00 27.45 88 GLU A N 1
ATOM 660 C CA . GLU A 1 92 ? 10.630 9.531 -1.946 1.00 28.39 88 GLU A CA 1
ATOM 661 C C . GLU A 1 92 ? 9.865 9.178 -0.692 1.00 28.04 88 GLU A C 1
ATOM 662 O O . GLU A 1 92 ? 9.943 8.032 -0.180 1.00 28.45 88 GLU A O 1
ATOM 668 N N . VAL A 1 93 ? 9.125 10.149 -0.177 1.00 27.67 89 VAL A N 1
ATOM 669 C CA . VAL A 1 93 ? 8.393 9.915 1.052 1.00 28.49 89 VAL A CA 1
ATOM 670 C C . VAL A 1 93 ? 7.121 9.087 0.766 1.00 28.63 89 VAL A C 1
ATOM 671 O O . VAL A 1 93 ? 6.777 8.158 1.515 1.00 27.74 89 VAL A O 1
ATOM 675 N N . GLU A 1 94 ? 6.435 9.424 -0.316 1.00 28.69 90 GLU A N 1
ATOM 676 C CA . GLU A 1 94 ? 5.222 8.678 -0.676 1.00 28.67 90 GLU A CA 1
ATOM 677 C C . GLU A 1 94 ? 5.551 7.268 -1.185 1.00 28.82 90 GLU A C 1
ATOM 678 O O . GLU A 1 94 ? 4.726 6.349 -1.085 1.00 28.46 90 GLU A O 1
ATOM 684 N N . ARG A 1 95 ? 6.753 7.082 -1.728 1.00 29.07 91 ARG A N 1
ATOM 685 C CA . ARG A 1 95 ? 7.272 5.734 -2.027 1.00 29.50 91 ARG A CA 1
ATOM 686 C C . ARG A 1 95 ? 7.071 4.775 -0.820 1.00 29.35 91 ARG A C 1
ATOM 687 O O . ARG A 1 95 ? 6.709 3.585 -0.964 1.00 28.79 91 ARG A O 1
ATOM 695 N N . VAL A 1 96 ? 7.248 5.313 0.383 1.00 28.84 92 VAL A N 1
ATOM 696 C CA . VAL A 1 96 ? 6.964 4.552 1.579 1.00 27.26 92 VAL A CA 1
ATOM 697 C C . VAL A 1 96 ? 5.452 4.560 1.863 1.00 27.90 92 VAL A C 1
ATOM 698 O O . VAL A 1 96 ? 4.829 3.493 1.926 1.00 27.12 92 VAL A O 1
ATOM 702 N N . ASP A 1 97 ? 4.875 5.752 2.041 1.00 27.76 93 ASP A N 1
ATOM 703 C CA . ASP A 1 97 ? 3.446 5.895 2.372 1.00 27.67 93 ASP A CA 1
ATOM 704 C C . ASP A 1 97 ? 2.907 7.313 2.133 1.00 28.12 93 ASP A C 1
ATOM 705 O O . ASP A 1 97 ? 3.521 8.327 2.542 1.00 27.98 93 ASP A O 1
ATOM 710 N N . SER A 1 98 ? 1.736 7.396 1.492 1.00 28.55 94 SER A N 1
ATOM 711 C CA . SER A 1 98 ? 1.035 8.691 1.262 1.00 29.52 94 SER A CA 1
ATOM 712 C C . SER A 1 98 ? 0.716 9.452 2.553 1.00 29.97 94 SER A C 1
ATOM 713 O O . SER A 1 98 ? 0.600 10.682 2.550 1.00 29.50 94 SER A O 1
ATOM 716 N N . GLY A 1 99 ? 0.539 8.727 3.657 1.00 30.14 95 GLY A N 1
ATOM 717 C CA . GLY A 1 99 ? 0.206 9.391 4.909 1.00 29.73 95 GLY A CA 1
ATOM 718 C C . GLY A 1 99 ? 1.384 10.225 5.375 1.00 29.64 95 GLY A C 1
ATOM 719 O O . GLY A 1 99 ? 1.208 11.340 5.840 1.00 30.81 95 GLY A O 1
ATOM 720 N N . TYR A 1 100 ? 2.586 9.697 5.198 1.00 29.32 96 TYR A N 1
ATOM 721 C CA . TYR A 1 100 ? 3.816 10.419 5.533 1.00 28.92 96 TYR A CA 1
ATOM 722 C C . TYR A 1 100 ? 4.009 11.617 4.612 1.00 29.02 96 TYR A C 1
ATOM 723 O O . TYR A 1 100 ? 4.333 12.721 5.083 1.00 27.41 96 TYR A O 1
ATOM 732 N N . ARG A 1 101 ? 3.735 11.420 3.309 1.00 28.39 97 ARG A N 1
ATOM 733 C CA . ARG A 1 101 ? 3.824 12.505 2.349 1.00 28.94 97 ARG A CA 1
ATOM 734 C C . ARG A 1 101 ? 2.841 13.592 2.743 1.00 29.90 97 ARG A C 1
ATOM 735 O O . ARG A 1 101 ? 3.164 14.779 2.677 1.00 30.14 97 ARG A O 1
ATOM 743 N N . SER A 1 102 ? 1.629 13.195 3.114 1.00 30.34 98 SER A N 1
ATOM 744 C CA . SER A 1 102 ? 0.615 14.154 3.496 1.00 32.85 98 SER A CA 1
ATOM 745 C C . SER A 1 102 ? 1.040 15.063 4.687 1.00 33.40 98 SER A C 1
ATOM 746 O O . SER A 1 102 ? 0.812 16.277 4.667 1.00 34.11 98 SER A O 1
ATOM 749 N N . MET A 1 103 ? 1.691 14.500 5.703 1.00 33.14 99 MET A N 1
ATOM 750 C CA . MET A 1 103 ? 2.201 15.305 6.836 1.00 33.79 99 MET A CA 1
ATOM 751 C C . MET A 1 103 ? 3.074 16.445 6.339 1.00 34.09 99 MET A C 1
ATOM 752 O O . MET A 1 103 ? 2.961 17.592 6.779 1.00 32.87 99 MET A O 1
ATOM 757 N N . MET A 1 104 ? 3.960 16.061 5.429 1.00 33.53 100 MET A N 1
ATOM 758 C CA . MET A 1 104 ? 4.932 16.897 4.843 1.00 35.64 100 MET A CA 1
ATOM 759 C C . MET A 1 104 ? 4.316 17.936 3.898 1.00 35.27 100 MET A C 1
ATOM 760 O O . MET A 1 104 ? 4.703 19.109 3.960 1.00 34.52 100 MET A O 1
ATOM 765 N N . SER A 1 105 ? 3.338 17.540 3.079 1.00 32.91 101 SER A N 1
ATOM 766 C CA . SER A 1 105 ? 2.780 18.514 2.156 1.00 34.17 101 SER A CA 1
ATOM 767 C C . SER A 1 105 ? 1.914 19.540 2.893 1.00 33.38 101 SER A C 1
ATOM 768 O O . SER A 1 105 ? 1.916 20.698 2.522 1.00 33.99 101 SER A O 1
ATOM 771 N N . VAL A 1 106 ? 1.260 19.137 3.980 1.00 33.21 102 VAL A N 1
ATOM 772 C CA . VAL A 1 106 ? 0.532 20.076 4.807 1.00 33.25 102 VAL A CA 1
ATOM 773 C C . VAL A 1 106 ? 1.522 21.120 5.364 1.00 33.44 102 VAL A C 1
ATOM 774 O O . VAL A 1 106 ? 1.317 22.324 5.223 1.00 32.57 102 VAL A O 1
ATOM 778 N N . GLN A 1 107 ? 2.587 20.630 5.989 1.00 33.03 103 GLN A N 1
ATOM 779 C CA . GLN A 1 107 ? 3.569 21.517 6.629 1.00 32.90 103 GLN A CA 1
ATOM 780 C C . GLN A 1 107 ? 4.102 22.495 5.600 1.00 32.38 103 GLN A C 1
ATOM 781 O O . GLN A 1 107 ? 4.070 23.701 5.847 1.00 32.50 103 GLN A O 1
ATOM 787 N N . SER A 1 108 ? 4.512 21.982 4.432 1.00 31.05 104 SER A N 1
ATOM 788 C CA . SER A 1 108 ? 5.186 22.781 3.401 1.00 31.83 104 SER A CA 1
ATOM 789 C C . SER A 1 108 ? 4.244 23.689 2.630 1.00 32.89 104 SER A C 1
ATOM 790 O O . SER A 1 108 ? 4.381 24.924 2.677 1.00 33.18 104 SER A O 1
ATOM 793 N N . SER A 1 109 ? 3.294 23.090 1.901 1.00 31.52 105 SER A N 1
ATOM 794 C CA . SER A 1 109 ? 2.457 23.884 1.011 1.00 31.93 105 SER A CA 1
ATOM 795 C C . SER A 1 109 ? 1.234 24.472 1.706 1.00 31.59 105 SER A C 1
ATOM 796 O O . SER A 1 109 ? 0.713 25.480 1.252 1.00 32.44 105 SER A O 1
ATOM 799 N N . LEU A 1 110 ? 0.737 23.832 2.762 1.00 31.75 106 LEU A N 1
ATOM 800 C CA . LEU A 1 110 ? -0.542 24.321 3.342 1.00 32.26 106 LEU A CA 1
ATOM 801 C C . LEU A 1 110 ? -0.355 25.225 4.556 1.00 32.20 106 LEU A C 1
ATOM 802 O O . LEU A 1 110 ? -1.291 25.907 4.968 1.00 32.32 106 LEU A O 1
ATOM 807 N N . VAL A 1 111 ? 0.860 25.240 5.097 1.00 32.37 107 VAL A N 1
ATOM 808 C CA . VAL A 1 111 ? 1.165 26.041 6.294 1.00 32.22 107 VAL A CA 1
ATOM 809 C C . VAL A 1 111 ? 2.293 27.068 6.025 1.00 33.06 107 VAL A C 1
ATOM 810 O O . VAL A 1 111 ? 2.059 28.277 6.075 1.00 33.55 107 VAL A O 1
ATOM 814 N N . MET A 1 112 ? 3.497 26.600 5.720 1.00 32.42 108 MET A N 1
ATOM 815 C CA . MET A 1 112 ? 4.595 27.535 5.512 1.00 33.19 108 MET A CA 1
ATOM 816 C C . MET A 1 112 ? 4.369 28.476 4.319 1.00 33.96 108 MET A C 1
ATOM 817 O O . MET A 1 112 ? 4.669 29.673 4.419 1.00 33.13 108 MET A O 1
ATOM 822 N N . VAL A 1 113 ? 3.828 27.943 3.213 1.00 33.92 109 VAL A N 1
ATOM 823 C CA . VAL A 1 113 ? 3.559 28.734 2.003 1.00 34.86 109 VAL A CA 1
ATOM 824 C C . VAL A 1 113 ? 2.615 29.946 2.199 1.00 35.21 109 VAL A C 1
ATOM 825 O O . VAL A 1 113 ? 3.027 31.057 1.857 1.00 35.77 109 VAL A O 1
ATOM 829 N N . PRO A 1 114 ? 1.390 29.756 2.766 1.00 35.70 110 PRO A N 1
ATOM 830 C CA . PRO A 1 114 ? 0.545 30.940 2.975 1.00 36.68 110 PRO A CA 1
ATOM 831 C C . PRO A 1 114 ? 1.176 31.965 3.943 1.00 37.52 110 PRO A C 1
ATOM 832 O O . PRO A 1 114 ? 1.056 33.175 3.708 1.00 38.09 110 PRO A O 1
ATOM 836 N N . ILE A 1 115 ? 1.837 31.498 4.999 1.00 37.82 111 ILE A N 1
ATOM 837 C CA . ILE A 1 115 ? 2.531 32.427 5.927 1.00 37.77 111 ILE A CA 1
ATOM 838 C C . ILE A 1 115 ? 3.636 33.201 5.215 1.00 38.40 111 ILE A C 1
ATOM 839 O O . ILE A 1 115 ? 3.765 34.418 5.383 1.00 38.64 111 ILE A O 1
ATOM 844 N N . PHE A 1 116 ? 4.412 32.516 4.386 1.00 38.67 112 PHE A N 1
ATOM 845 C CA . PHE A 1 116 ? 5.493 33.178 3.661 1.00 39.60 112 PHE A CA 1
ATOM 846 C C . PHE A 1 116 ? 4.977 34.150 2.601 1.00 40.41 112 PHE A C 1
ATOM 847 O O . PHE A 1 116 ? 5.536 35.250 2.429 1.00 39.81 112 PHE A O 1
ATOM 855 N N . GLU A 1 117 ? 3.918 33.746 1.896 1.00 40.00 113 GLU A N 1
ATOM 856 C CA . GLU A 1 117 ? 3.421 34.503 0.759 1.00 41.03 113 GLU A CA 1
ATOM 857 C C . GLU A 1 117 ? 2.506 35.649 1.203 1.00 40.72 113 GLU A C 1
ATOM 858 O O . GLU A 1 117 ? 2.480 36.692 0.579 1.00 40.26 113 GLU A O 1
ATOM 864 N N . PHE A 1 118 ? 1.741 35.434 2.262 1.00 40.69 114 PHE A N 1
ATOM 865 C CA . PHE A 1 118 ? 0.679 36.361 2.631 1.00 41.82 114 PHE A CA 1
ATOM 866 C C . PHE A 1 118 ? 0.886 37.000 4.005 1.00 42.04 114 PHE A C 1
ATOM 867 O O . PHE A 1 118 ? 0.161 37.930 4.389 1.00 41.94 114 PHE A O 1
ATOM 875 N N . GLY A 1 119 ? 1.890 36.526 4.731 1.00 42.70 115 GLY A N 1
ATOM 876 C CA . GLY A 1 119 ? 2.061 36.938 6.121 1.00 43.64 115 GLY A CA 1
ATOM 877 C C . GLY A 1 119 ? 2.836 38.235 6.275 1.00 44.26 115 GLY A C 1
ATOM 878 O O . GLY A 1 119 ? 3.566 38.652 5.367 1.00 43.86 115 GLY A O 1
ATOM 879 N N . SER A 1 120 ? 2.672 38.875 7.433 1.00 45.32 116 SER A N 1
ATOM 880 C CA . SER A 1 120 ? 3.478 40.044 7.774 1.00 45.70 116 SER A CA 1
ATOM 881 C C . SER A 1 120 ? 4.903 39.574 8.034 1.00 46.70 116 SER A C 1
ATOM 882 O O . SER A 1 120 ? 5.140 38.375 8.304 1.00 46.97 116 SER A O 1
ATOM 885 N N . ASP A 1 121 ? 5.848 40.510 7.958 1.00 46.82 117 ASP A N 1
ATOM 886 C CA . ASP A 1 121 ? 7.204 40.274 8.442 1.00 47.52 117 ASP A CA 1
ATOM 887 C C . ASP A 1 121 ? 7.195 39.643 9.827 1.00 46.73 117 ASP A C 1
ATOM 888 O O . ASP A 1 121 ? 7.921 38.692 10.083 1.00 46.85 117 ASP A O 1
ATOM 893 N N . ALA A 1 122 ? 6.349 40.170 10.703 1.00 46.30 118 ALA A N 1
ATOM 894 C CA . ALA A 1 122 ? 6.220 39.694 12.081 1.00 45.83 118 ALA A CA 1
ATOM 895 C C . ALA A 1 122 ? 5.764 38.232 12.157 1.00 45.61 118 ALA A C 1
ATOM 896 O O . ALA A 1 122 ? 6.265 37.437 12.985 1.00 45.36 118 ALA A O 1
ATOM 898 N N . GLN A 1 123 ? 4.781 37.892 11.328 1.00 44.49 119 GLN A N 1
ATOM 899 C CA . GLN A 1 123 ? 4.295 36.508 11.273 1.00 44.27 119 GLN A CA 1
ATOM 900 C C . GLN A 1 123 ? 5.360 35.550 10.731 1.00 43.29 119 GLN A C 1
ATOM 901 O O . GLN A 1 123 ? 5.574 34.476 11.295 1.00 43.45 119 GLN A O 1
ATOM 907 N N . LYS A 1 124 ? 6.021 35.957 9.649 1.00 43.33 120 LYS A N 1
ATOM 908 C CA . LYS A 1 124 ? 7.066 35.159 8.999 1.00 42.65 120 LYS A CA 1
ATOM 909 C C . LYS A 1 124 ? 8.251 34.867 9.912 1.00 42.91 120 LYS A C 1
ATOM 910 O O . LYS A 1 124 ? 8.729 33.722 9.968 1.00 41.09 120 LYS A O 1
ATOM 916 N N . GLU A 1 125 ? 8.733 35.882 10.638 1.00 43.05 121 GLU A N 1
ATOM 917 C CA . GLU A 1 125 ? 9.831 35.619 11.576 1.00 43.40 121 GLU A CA 1
ATOM 918 C C . GLU A 1 125 ? 9.385 34.788 12.778 1.00 41.96 121 GLU A C 1
ATOM 919 O O . GLU A 1 125 ? 10.137 33.939 13.257 1.00 41.20 121 GLU A O 1
ATOM 925 N N . LYS A 1 126 ? 8.148 34.957 13.221 1.00 41.44 122 LYS A N 1
ATOM 926 C CA . LYS A 1 126 ? 7.707 34.168 14.386 1.00 41.35 122 LYS A CA 1
ATOM 927 C C . LYS A 1 126 ? 7.510 32.665 14.093 1.00 40.96 122 LYS A C 1
ATOM 928 O O . LYS A 1 126 ? 7.888 31.798 14.906 1.00 41.31 122 LYS A O 1
ATOM 934 N N . TYR A 1 127 ? 6.901 32.371 12.941 1.00 39.86 123 TYR A N 1
ATOM 935 C CA . TYR A 1 127 ? 6.331 31.026 12.693 1.00 39.01 123 TYR A CA 1
ATOM 936 C C . TYR A 1 127 ? 7.184 30.126 11.792 1.00 37.50 123 TYR A C 1
ATOM 937 O O . TYR A 1 127 ? 7.322 28.941 12.066 1.00 36.44 123 TYR A O 1
ATOM 946 N N . LEU A 1 128 ? 7.749 30.696 10.737 1.00 36.42 124 LEU A N 1
ATOM 947 C CA . LEU A 1 128 ? 8.480 29.911 9.747 1.00 35.57 124 LEU A CA 1
ATOM 948 C C . LEU A 1 128 ? 9.684 29.113 10.274 1.00 35.41 124 LEU A C 1
ATOM 949 O O . LEU A 1 128 ? 9.807 27.908 9.953 1.00 35.50 124 LEU A O 1
ATOM 954 N N . PRO A 1 129 ? 10.558 29.748 11.108 1.00 34.49 125 PRO A N 1
ATOM 955 C CA . PRO A 1 129 ? 11.768 29.018 11.496 1.00 34.86 125 PRO A CA 1
ATOM 956 C C . PRO A 1 129 ? 11.444 27.759 12.277 1.00 34.79 125 PRO A C 1
ATOM 957 O O . PRO A 1 129 ? 12.097 26.735 12.083 1.00 34.84 125 PRO A O 1
ATOM 961 N N . LYS A 1 130 ? 10.392 27.797 13.080 1.00 34.23 126 LYS A N 1
ATOM 962 C CA . LYS A 1 130 ? 10.055 26.623 13.891 1.00 34.99 126 LYS A CA 1
ATOM 963 C C . LYS A 1 130 ? 9.235 25.591 13.096 1.00 33.85 126 LYS A C 1
ATOM 964 O O . LYS A 1 130 ? 9.236 24.398 13.414 1.00 32.91 126 LYS A O 1
ATOM 970 N N . LEU A 1 131 ? 8.533 26.080 12.085 1.00 33.18 127 LEU A N 1
ATOM 971 C CA . LEU A 1 131 ? 7.823 25.178 11.171 1.00 32.25 127 LEU A CA 1
ATOM 972 C C . LEU A 1 131 ? 8.859 24.464 10.316 1.00 32.50 127 LEU A C 1
ATOM 973 O O . LEU A 1 131 ? 8.730 23.256 10.038 1.00 33.51 127 LEU A O 1
ATOM 978 N N . ALA A 1 132 ? 9.932 25.171 9.954 1.00 32.06 128 ALA A N 1
ATOM 979 C CA . ALA A 1 132 ? 10.999 24.544 9.169 1.00 32.18 128 ALA A CA 1
ATOM 980 C C . ALA A 1 132 ? 11.760 23.443 9.909 1.00 32.44 128 ALA A C 1
ATOM 981 O O . ALA A 1 132 ? 12.194 22.475 9.291 1.00 32.39 128 ALA A O 1
ATOM 983 N N . THR A 1 133 ? 11.925 23.566 11.228 1.00 33.21 129 THR A N 1
ATOM 984 C CA . THR A 1 133 ? 12.723 22.565 11.962 1.00 33.35 129 THR A CA 1
ATOM 985 C C . THR A 1 133 ? 11.805 21.445 12.434 1.00 33.66 129 THR A C 1
ATOM 986 O O . THR A 1 133 ? 12.271 20.383 12.897 1.00 33.47 129 THR A O 1
ATOM 990 N N . GLY A 1 134 ? 10.506 21.693 12.332 1.00 33.16 130 GLY A N 1
ATOM 991 C CA . GLY A 1 134 ? 9.508 20.749 12.839 1.00 33.35 130 GLY A CA 1
ATOM 992 C C . GLY A 1 134 ? 9.285 20.895 14.333 1.00 33.90 130 GLY A C 1
ATOM 993 O O . GLY A 1 134 ? 8.468 20.181 14.910 1.00 33.61 130 GLY A O 1
ATOM 994 N N . GLU A 1 135 ? 10.003 21.820 14.987 1.00 34.49 131 GLU A N 1
ATOM 995 C CA . GLU A 1 135 ? 9.686 22.137 16.373 1.00 35.16 131 GLU A CA 1
ATOM 996 C C . GLU A 1 135 ? 8.199 22.475 16.525 1.00 35.33 131 GLU A C 1
ATOM 997 O O . GLU A 1 135 ? 7.552 22.079 17.514 1.00 35.77 131 GLU A O 1
ATOM 1003 N N . TRP A 1 136 ? 7.652 23.217 15.554 1.00 34.44 132 TRP A N 1
ATOM 1004 C CA . TRP A 1 136 ? 6.218 23.431 15.522 1.00 34.06 132 TRP A CA 1
ATOM 1005 C C . TRP A 1 136 ? 5.573 22.686 14.359 1.00 33.23 132 TRP A C 1
ATOM 1006 O O . TRP A 1 136 ? 6.106 22.688 13.247 1.00 31.10 132 TRP A O 1
ATOM 1017 N N . ILE A 1 137 ? 4.430 22.069 14.646 1.00 32.47 133 ILE A N 1
ATOM 1018 C CA . ILE A 1 137 ? 3.710 21.289 13.650 1.00 32.79 133 ILE A CA 1
ATOM 1019 C C . ILE A 1 137 ? 2.529 22.146 13.218 1.00 32.68 133 ILE A C 1
ATOM 1020 O O . ILE A 1 137 ? 1.827 22.726 14.073 1.00 32.45 133 ILE A O 1
ATOM 1025 N N . GLY A 1 138 ? 2.333 22.285 11.907 1.00 32.81 134 GLY A N 1
ATOM 1026 C CA . GLY A 1 138 ? 1.199 23.077 11.399 1.00 32.98 134 GLY A CA 1
ATOM 1027 C C . GLY A 1 138 ? 0.014 22.299 10.835 1.00 33.89 134 GLY A C 1
ATOM 1028 O O . GLY A 1 138 ? 0.129 21.113 10.506 1.00 33.91 134 GLY A O 1
ATOM 1029 N N . CYS A 1 139 ? -1.126 22.976 10.679 1.00 34.16 135 CYS A N 1
ATOM 1030 C CA . CYS A 1 139 ? -2.275 22.404 9.962 1.00 33.72 135 CYS A CA 1
ATOM 1031 C C . CYS A 1 139 ? -3.084 23.500 9.276 1.00 34.37 135 CYS A C 1
ATOM 1032 O O . CYS A 1 139 ? -2.953 24.689 9.575 1.00 33.60 135 CYS A O 1
ATOM 1035 N N . PHE A 1 140 ? -3.944 23.083 8.365 1.00 33.96 136 PHE A N 1
ATOM 1036 C CA . PHE A 1 140 ? -4.604 23.969 7.415 1.00 33.87 136 PHE A CA 1
ATOM 1037 C C . PHE A 1 140 ? -6.100 23.703 7.550 1.00 35.00 136 PHE A C 1
ATOM 1038 O O . PHE A 1 140 ? -6.564 22.595 7.236 1.00 34.20 136 PHE A O 1
ATOM 1046 N N . GLY A 1 141 ? -6.844 24.705 8.021 1.00 35.16 137 GLY A N 1
ATOM 1047 C CA . GLY A 1 141 ? -8.277 24.540 8.298 1.00 37.77 137 GLY A CA 1
ATOM 1048 C C . GLY A 1 141 ? -9.081 25.211 7.198 1.00 39.24 137 GLY A C 1
ATOM 1049 O O . GLY A 1 141 ? -9.306 26.422 7.232 1.00 38.28 137 GLY A O 1
ATOM 1050 N N . LEU A 1 142 ? -9.446 24.424 6.184 1.00 40.77 138 LEU A N 1
ATOM 1051 C CA . LEU A 1 142 ? -10.228 24.935 5.072 1.00 42.35 138 LEU A CA 1
ATOM 1052 C C . LEU A 1 142 ? -11.554 24.184 4.912 1.00 44.20 138 LEU A C 1
ATOM 1053 O O . LEU A 1 142 ? -12.624 24.807 4.929 1.00 45.20 138 LEU A O 1
ATOM 1058 N N . THR A 1 143 ? -11.463 22.861 4.777 1.00 46.03 139 THR A N 1
ATOM 1059 C CA . THR A 1 143 ? -12.614 21.961 4.635 1.00 48.28 139 THR A CA 1
ATOM 1060 C C . THR A 1 143 ? -13.556 21.989 5.843 1.00 49.12 139 THR A C 1
ATOM 1061 O O . THR A 1 143 ? -13.105 21.968 6.998 1.00 49.04 139 THR A O 1
ATOM 1065 N N . GLU A 1 144 ? -14.859 21.997 5.553 1.00 50.27 140 GLU A N 1
ATOM 1066 C CA . GLU A 1 144 ? -15.909 22.071 6.575 1.00 51.62 140 GLU A CA 1
ATOM 1067 C C . GLU A 1 144 ? -16.833 20.849 6.560 1.00 52.23 140 GLU A C 1
ATOM 1068 O O . GLU A 1 144 ? -16.983 20.228 5.518 1.00 52.88 140 GLU A O 1
ATOM 1074 N N . PRO A 1 145 ? -17.420 20.477 7.722 1.00 52.77 141 PRO A N 1
ATOM 1075 C CA . PRO A 1 145 ? -18.323 19.317 7.733 1.00 53.21 141 PRO A CA 1
ATOM 1076 C C . PRO A 1 145 ? -19.729 19.686 7.270 1.00 53.36 141 PRO A C 1
ATOM 1077 O O . PRO A 1 145 ? -19.941 19.855 6.070 1.00 53.81 141 PRO A O 1
ATOM 1081 N N . PRO A 1 151 ? -15.688 26.002 -0.457 1.00 70.81 147 PRO A N 1
ATOM 1082 C CA . PRO A 1 151 ? -14.704 27.090 -0.326 1.00 70.64 147 PRO A CA 1
ATOM 1083 C C . PRO A 1 151 ? -15.390 28.463 -0.344 1.00 70.41 147 PRO A C 1
ATOM 1084 O O . PRO A 1 151 ? -15.511 29.105 0.712 1.00 70.29 147 PRO A O 1
ATOM 1088 N N . GLY A 1 152 ? -15.860 28.892 -1.522 1.00 69.95 148 GLY A N 1
ATOM 1089 C CA . GLY A 1 152 ? -16.674 30.107 -1.646 1.00 69.17 148 GLY A CA 1
ATOM 1090 C C . GLY A 1 152 ? -17.897 30.057 -0.743 1.00 68.64 148 GLY A C 1
ATOM 1091 O O . GLY A 1 152 ? -18.450 31.094 -0.384 1.00 68.73 148 GLY A O 1
ATOM 1092 N N . SER A 1 153 ? -18.288 28.837 -0.361 1.00 68.04 149 SER A N 1
ATOM 1093 C CA . SER A 1 153 ? -19.470 28.572 0.470 1.00 66.86 149 SER A CA 1
ATOM 1094 C C . SER A 1 153 ? -19.134 28.034 1.880 1.00 65.78 149 SER A C 1
ATOM 1095 O O . SER A 1 153 ? -19.891 27.223 2.448 1.00 65.59 149 SER A O 1
ATOM 1098 N N . MET A 1 154 ? -18.009 28.475 2.448 1.00 63.89 150 MET A N 1
ATOM 1099 C CA . MET A 1 154 ? -17.677 28.120 3.830 1.00 61.89 150 MET A CA 1
ATOM 1100 C C . MET A 1 154 ? -18.490 28.977 4.794 1.00 60.13 150 MET A C 1
ATOM 1101 O O . MET A 1 154 ? -18.966 30.044 4.429 1.00 60.17 150 MET A O 1
ATOM 1106 N N . VAL A 1 155 ? -18.578 28.506 6.033 1.00 58.15 151 VAL A N 1
ATOM 1107 C CA . VAL A 1 155 ? -19.477 29.013 7.049 1.00 56.12 151 VAL A CA 1
ATOM 1108 C C . VAL A 1 155 ? -18.738 29.470 8.312 1.00 55.14 151 VAL A C 1
ATOM 1109 O O . VAL A 1 155 ? -19.310 30.165 9.161 1.00 54.74 151 VAL A O 1
ATOM 1113 N N . THR A 1 156 ? -17.470 29.083 8.437 1.00 53.54 152 THR A N 1
ATOM 1114 C CA . THR A 1 156 ? -16.636 29.566 9.533 1.00 52.17 152 THR A CA 1
ATOM 1115 C C . THR A 1 156 ? -16.480 31.071 9.366 1.00 52.14 152 THR A C 1
ATOM 1116 O O . THR A 1 156 ? -16.223 31.564 8.274 1.00 51.72 152 THR A O 1
ATOM 1120 N N . ARG A 1 157 ? -16.660 31.788 10.466 1.00 52.39 153 ARG A N 1
ATOM 1121 C CA . ARG A 1 157 ? -16.877 33.227 10.415 1.00 52.89 153 ARG A CA 1
ATOM 1122 C C . ARG A 1 157 ? -15.966 33.892 11.427 1.00 52.98 153 ARG A C 1
ATOM 1123 O O . ARG A 1 157 ? -15.807 33.390 12.540 1.00 52.87 153 ARG A O 1
ATOM 1131 N N . ALA A 1 158 ? -15.331 34.984 11.003 1.00 53.53 154 ALA A N 1
ATOM 1132 C CA . ALA A 1 158 ? -14.633 35.873 11.919 1.00 54.78 154 ALA A CA 1
ATOM 1133 C C . ALA A 1 158 ? -15.430 37.176 12.123 1.00 55.83 154 ALA A C 1
ATOM 1134 O O . ALA A 1 158 ? -15.913 37.769 11.159 1.00 55.18 154 ALA A O 1
ATOM 1136 N N . ARG A 1 159 ? -15.547 37.590 13.388 1.00 57.34 155 ARG A N 1
ATOM 1137 C CA . ARG A 1 159 ? -16.218 38.835 13.789 1.00 59.21 155 ARG A CA 1
ATOM 1138 C C . ARG A 1 159 ? -15.168 39.795 14.344 1.00 59.71 155 ARG A C 1
ATOM 1139 O O . ARG A 1 159 ? -14.352 39.406 15.194 1.00 59.43 155 ARG A O 1
ATOM 1147 N N . LYS A 1 160 ? -15.190 41.047 13.887 1.00 60.71 156 LYS A N 1
ATOM 1148 C CA . LYS A 1 160 ? -14.330 42.087 14.470 1.00 61.43 156 LYS A CA 1
ATOM 1149 C C . LYS A 1 160 ? -14.786 42.399 15.895 1.00 61.67 156 LYS A C 1
ATOM 1150 O O . LYS A 1 160 ? -15.987 42.493 16.155 1.00 61.66 156 LYS A O 1
ATOM 1156 N N . VAL A 1 161 ? -13.824 42.505 16.813 1.00 62.09 157 VAL A N 1
ATOM 1157 C CA . VAL A 1 161 ? -14.068 42.790 18.237 1.00 62.20 157 VAL A CA 1
ATOM 1158 C C . VAL A 1 161 ? -12.884 43.596 18.791 1.00 62.21 157 VAL A C 1
ATOM 1159 O O . VAL A 1 161 ? -11.817 43.621 18.166 1.00 62.33 157 VAL A O 1
ATOM 1163 N N . PRO A 1 162 ? -13.065 44.269 19.951 1.00 62.34 158 PRO A N 1
ATOM 1164 C CA . PRO A 1 162 ? -11.899 44.942 20.539 1.00 62.15 158 PRO A CA 1
ATOM 1165 C C . PRO A 1 162 ? -10.658 44.047 20.570 1.00 61.57 158 PRO A C 1
ATOM 1166 O O . PRO A 1 162 ? -10.676 42.977 21.189 1.00 61.81 158 PRO A O 1
ATOM 1170 N N . GLY A 1 163 ? -9.609 44.486 19.879 1.00 60.86 159 GLY A N 1
ATOM 1171 C CA . GLY A 1 163 ? -8.300 43.845 19.929 1.00 60.04 159 GLY A CA 1
ATOM 1172 C C . GLY A 1 163 ? -8.030 42.798 18.848 1.00 59.68 159 GLY A C 1
ATOM 1173 O O . GLY A 1 163 ? -6.907 42.282 18.761 1.00 59.82 159 GLY A O 1
ATOM 1174 N N . GLY A 1 164 ? -9.040 42.470 18.032 1.00 58.47 160 GLY A N 1
ATOM 1175 C CA . GLY A 1 164 ? -8.852 41.498 16.943 1.00 57.01 160 GLY A CA 1
ATOM 1176 C C . GLY A 1 164 ? -10.102 40.885 16.340 1.00 55.59 160 GLY A C 1
ATOM 1177 O O . GLY A 1 164 ? -10.928 41.580 15.743 1.00 56.08 160 GLY A O 1
ATOM 1178 N N . TYR A 1 165 ? -10.227 39.565 16.470 1.00 54.64 161 TYR A N 1
ATOM 1179 C CA . TYR A 1 165 ? -11.327 38.822 15.852 1.00 52.96 161 TYR A CA 1
ATOM 1180 C C . TYR A 1 165 ? -11.792 37.697 16.752 1.00 52.33 161 TYR A C 1
ATOM 1181 O O . TYR A 1 165 ? -11.033 37.218 17.591 1.00 52.36 161 TYR A O 1
ATOM 1190 N N . SER A 1 166 ? -13.052 37.306 16.606 1.00 51.21 162 SER A N 1
ATOM 1191 C CA . SER A 1 166 ? -13.577 36.153 17.324 1.00 50.86 162 SER A CA 1
ATOM 1192 C C . SER A 1 166 ? -14.128 35.140 16.310 1.00 50.09 162 SER A C 1
ATOM 1193 O O . SER A 1 166 ? -15.028 35.442 15.527 1.00 50.04 162 SER A O 1
ATOM 1196 N N . LEU A 1 167 ? -13.562 33.941 16.333 1.00 49.14 163 LEU A N 1
ATOM 1197 C CA . LEU A 1 167 ? -13.848 32.930 15.324 1.00 48.51 163 LEU A CA 1
ATOM 1198 C C . LEU A 1 167 ? -14.795 31.835 15.831 1.00 47.98 163 LEU A C 1
ATOM 1199 O O . LEU A 1 167 ? -14.638 31.320 16.934 1.00 47.87 163 LEU A O 1
ATOM 1204 N N . SER A 1 168 ? -15.825 31.548 15.046 1.00 47.80 164 SER A N 1
ATOM 1205 C CA . SER A 1 168 ? -16.665 30.383 15.281 1.00 48.05 164 SER A CA 1
ATOM 1206 C C . SER A 1 168 ? -16.894 29.635 13.982 1.00 47.43 164 SER A C 1
ATOM 1207 O O . SER A 1 168 ? -17.089 30.237 12.920 1.00 47.38 164 SER A O 1
ATOM 1210 N N . GLY A 1 169 ? -16.852 28.312 14.078 1.00 47.00 165 GLY A N 1
ATOM 1211 C CA . GLY A 1 169 ? -16.979 27.447 12.915 1.00 46.29 165 GLY A CA 1
ATOM 1212 C C . GLY A 1 169 ? -16.326 26.114 13.205 1.00 46.21 165 GLY A C 1
ATOM 1213 O O . GLY A 1 169 ? -15.775 25.899 14.293 1.00 47.09 165 GLY A O 1
ATOM 1214 N N . SER A 1 170 ? -16.384 25.221 12.225 1.00 45.15 166 SER A N 1
ATOM 1215 C CA . SER A 1 170 ? -15.855 23.881 12.375 1.00 44.71 166 SER A CA 1
ATOM 1216 C C . SER A 1 170 ? -15.160 23.479 11.089 1.00 43.60 166 SER A C 1
ATOM 1217 O O . SER A 1 170 ? -15.692 23.707 10.002 1.00 43.41 166 SER A O 1
ATOM 1220 N N . LYS A 1 171 ? -13.965 22.901 11.229 1.00 42.36 167 LYS A N 1
ATOM 1221 C CA . LYS A 1 171 ? -13.221 22.345 10.113 1.00 41.44 167 LYS A CA 1
ATOM 1222 C C . LYS A 1 171 ? -13.075 20.821 10.310 1.00 41.31 167 LYS A C 1
ATOM 1223 O O . LYS A 1 171 ? -12.973 20.316 11.443 1.00 41.09 167 LYS A O 1
ATOM 1229 N N . MET A 1 172 ? -13.064 20.089 9.205 1.00 41.00 168 MET A N 1
ATOM 1230 C CA . MET A 1 172 ? -13.150 18.644 9.260 1.00 40.67 168 MET A CA 1
ATOM 1231 C C . MET A 1 172 ? -12.065 18.020 8.386 1.00 39.98 168 MET A C 1
ATOM 1232 O O . MET A 1 172 ? -11.702 18.599 7.360 1.00 39.54 168 MET A O 1
ATOM 1237 N N . TRP A 1 173 ? -11.583 16.828 8.777 1.00 38.39 169 TRP A N 1
ATOM 1238 C CA . TRP A 1 173 ? -10.556 16.101 8.021 1.00 37.53 169 TRP A CA 1
ATOM 1239 C C . TRP A 1 173 ? -9.281 16.924 7.892 1.00 35.94 169 TRP A C 1
ATOM 1240 O O . TRP A 1 173 ? -8.750 17.061 6.808 1.00 35.81 169 TRP A O 1
ATOM 1251 N N . ILE A 1 174 ? -8.787 17.434 9.012 1.00 34.15 170 ILE A N 1
ATOM 1252 C CA . ILE A 1 174 ? -7.644 18.311 9.006 1.00 33.87 170 ILE A CA 1
ATOM 1253 C C . ILE A 1 174 ? -6.402 17.549 9.431 1.00 33.97 170 ILE A C 1
ATOM 1254 O O . ILE A 1 174 ? -6.245 17.180 10.624 1.00 34.65 170 ILE A O 1
ATOM 1259 N N . THR A 1 175 ? -5.545 17.268 8.456 1.00 33.06 171 THR A N 1
ATOM 1260 C CA . THR A 1 175 ? -4.343 16.487 8.707 1.00 32.94 171 THR A CA 1
ATOM 1261 C C . THR A 1 175 ? -3.443 17.260 9.674 1.00 32.89 171 THR A C 1
ATOM 1262 O O . THR A 1 175 ? -3.221 18.472 9.484 1.00 32.30 171 THR A O 1
ATOM 1266 N N . ASN A 1 176 ? -2.936 16.545 10.685 1.00 32.61 172 ASN A N 1
ATOM 1267 C CA . ASN A 1 176 ? -2.011 17.093 11.694 1.00 32.34 172 ASN A CA 1
ATOM 1268 C C . ASN A 1 176 ? -2.719 17.778 12.855 1.00 33.44 172 ASN A C 1
ATOM 1269 O O . ASN A 1 176 ? -2.074 18.082 13.878 1.00 33.87 172 ASN A O 1
ATOM 1274 N N . SER A 1 177 ? -4.007 18.100 12.696 1.00 33.28 173 SER A N 1
ATOM 1275 C CA . SER A 1 177 ? -4.646 18.978 13.680 1.00 33.82 173 SER A CA 1
ATOM 1276 C C . SER A 1 177 ? -4.496 18.526 15.159 1.00 34.15 173 SER A C 1
ATOM 1277 O O . SER A 1 177 ? -4.222 19.358 16.030 1.00 34.41 173 SER A O 1
ATOM 1280 N N . PRO A 1 178 ? -4.697 17.217 15.464 1.00 34.52 174 PRO A N 1
ATOM 1281 C CA . PRO A 1 178 ? -4.619 16.903 16.905 1.00 34.18 174 PRO A CA 1
ATOM 1282 C C . PRO A 1 178 ? -3.221 17.023 17.511 1.00 34.99 174 PRO A C 1
ATOM 1283 O O . PRO A 1 178 ? -3.101 16.926 18.748 1.00 34.15 174 PRO A O 1
ATOM 1287 N N . ILE A 1 179 ? -2.192 17.232 16.674 1.00 33.52 175 ILE A N 1
ATOM 1288 C CA . ILE A 1 179 ? -0.822 17.412 17.164 1.00 34.12 175 ILE A CA 1
ATOM 1289 C C . ILE A 1 179 ? -0.217 18.770 16.792 1.00 33.58 175 ILE A C 1
ATOM 1290 O O . ILE A 1 179 ? 0.982 19.002 17.005 1.00 33.62 175 ILE A O 1
ATOM 1295 N N . ALA A 1 180 ? -1.040 19.663 16.261 1.00 33.68 176 ALA A N 1
ATOM 1296 C CA . ALA A 1 180 ? -0.538 20.878 15.650 1.00 33.53 176 ALA A CA 1
ATOM 1297 C C . ALA A 1 180 ? -0.290 21.901 16.740 1.00 34.65 176 ALA A C 1
ATOM 1298 O O . ALA A 1 180 ? -1.085 22.019 17.711 1.00 35.54 176 ALA A O 1
ATOM 1300 N N . ASP A 1 181 ? 0.812 22.614 16.579 1.00 34.91 177 ASP A N 1
ATOM 1301 C CA . ASP A 1 181 ? 1.109 23.823 17.347 1.00 36.29 177 ASP A CA 1
ATOM 1302 C C . ASP A 1 181 ? 0.542 25.071 16.679 1.00 36.08 177 ASP A C 1
ATOM 1303 O O . ASP A 1 181 ? 0.164 26.040 17.353 1.00 36.63 177 ASP A O 1
ATOM 1308 N N . VAL A 1 182 ? 0.511 25.046 15.349 1.00 35.49 178 VAL A N 1
ATOM 1309 C CA . VAL A 1 182 ? 0.124 26.204 14.536 1.00 35.55 178 VAL A CA 1
ATOM 1310 C C . VAL A 1 182 ? -1.008 25.822 13.586 1.00 36.12 178 VAL A C 1
ATOM 1311 O O . VAL A 1 182 ? -0.934 24.769 12.939 1.00 36.44 178 VAL A O 1
ATOM 1315 N N . PHE A 1 183 ? -2.038 26.670 13.522 1.00 35.83 179 PHE A N 1
ATOM 1316 C CA . PHE A 1 183 ? -3.268 26.425 12.762 1.00 36.70 179 PHE A CA 1
ATOM 1317 C C . PHE A 1 183 ? -3.509 27.559 11.780 1.00 37.40 179 PHE A C 1
ATOM 1318 O O . PHE A 1 183 ? -3.741 28.704 12.188 1.00 38.32 179 PHE A O 1
ATOM 1326 N N . VAL A 1 184 ? -3.458 27.265 10.487 1.00 37.46 180 VAL A N 1
ATOM 1327 C CA . VAL A 1 184 ? -3.843 28.282 9.518 1.00 38.16 180 VAL A CA 1
ATOM 1328 C C . VAL A 1 184 ? -5.301 28.052 9.106 1.00 39.07 180 VAL A C 1
ATOM 1329 O O . VAL A 1 184 ? -5.612 27.111 8.371 1.00 39.74 180 VAL A O 1
ATOM 1333 N N . VAL A 1 185 ? -6.185 28.930 9.581 1.00 39.71 181 VAL A N 1
ATOM 1334 C CA . VAL A 1 185 ? -7.646 28.752 9.453 1.00 40.87 181 VAL A CA 1
ATOM 1335 C C . VAL A 1 185 ? -8.281 29.796 8.549 1.00 41.89 181 VAL A C 1
ATOM 1336 O O . VAL A 1 185 ? -8.041 31.004 8.732 1.00 42.65 181 VAL A O 1
ATOM 1340 N N . TRP A 1 186 ? -9.068 29.336 7.574 1.00 41.99 182 TRP A N 1
ATOM 1341 C CA . TRP A 1 186 ? -9.745 30.235 6.632 1.00 42.78 182 TRP A CA 1
ATOM 1342 C C . TRP A 1 186 ? -11.198 30.479 7.029 1.00 43.33 182 TRP A C 1
ATOM 1343 O O . TRP A 1 186 ? -11.942 29.555 7.326 1.00 43.68 182 TRP A O 1
ATOM 1354 N N . ALA A 1 187 ? -11.582 31.744 7.049 1.00 44.95 183 ALA A N 1
ATOM 1355 C CA . ALA A 1 187 ? -12.884 32.137 7.574 1.00 45.98 183 ALA A CA 1
ATOM 1356 C C . ALA A 1 187 ? -13.359 33.404 6.874 1.00 46.55 183 ALA A C 1
ATOM 1357 O O . ALA A 1 187 ? -12.554 34.236 6.484 1.00 46.34 183 ALA A O 1
ATOM 1359 N N . LYS A 1 188 ? -14.669 33.546 6.716 1.00 48.12 184 LYS A N 1
ATOM 1360 C CA . LYS A 1 188 ? -15.217 34.761 6.095 1.00 49.90 184 LYS A CA 1
ATOM 1361 C C . LYS A 1 188 ? -15.196 35.912 7.092 1.00 50.80 184 LYS A C 1
ATOM 1362 O O . LYS A 1 188 ? -15.526 35.716 8.260 1.00 50.70 184 LYS A O 1
ATOM 1368 N N . LEU A 1 189 ? -14.721 37.070 6.622 1.00 52.47 185 LEU A N 1
ATOM 1369 C CA . LEU A 1 189 ? -14.738 38.355 7.345 1.00 54.28 185 LEU A CA 1
ATOM 1370 C C . LEU A 1 189 ? -15.362 39.460 6.480 1.00 55.68 185 LEU A C 1
ATOM 1371 O O . LEU A 1 189 ? -14.755 39.931 5.518 1.00 55.27 185 LEU A O 1
ATOM 1376 N N . ASP A 1 190 ? -16.574 39.870 6.831 1.00 57.75 186 ASP A N 1
ATOM 1377 C CA . ASP A 1 190 ? -17.214 40.991 6.152 1.00 59.76 186 ASP A CA 1
ATOM 1378 C C . ASP A 1 190 ? -16.772 42.295 6.792 1.00 60.95 186 ASP A C 1
ATOM 1379 O O . ASP A 1 190 ? -17.064 42.547 7.963 1.00 60.84 186 ASP A O 1
ATOM 1384 N N . GLU A 1 191 ? -16.041 43.101 6.027 1.00 62.22 187 GLU A N 1
ATOM 1385 C CA . GLU A 1 191 ? -15.678 44.451 6.456 1.00 64.05 187 GLU A CA 1
ATOM 1386 C C . GLU A 1 191 ? -15.588 45.380 5.246 1.00 64.56 187 GLU A C 1
ATOM 1387 O O . GLU A 1 191 ? -15.270 44.938 4.138 1.00 64.89 187 GLU A O 1
ATOM 1393 N N . ASP A 1 192 ? -15.856 46.667 5.476 1.00 65.62 188 ASP A N 1
ATOM 1394 C CA . ASP A 1 192 ? -16.256 47.597 4.412 1.00 66.30 188 ASP A CA 1
ATOM 1395 C C . ASP A 1 192 ? -17.488 46.994 3.745 1.00 66.26 188 ASP A C 1
ATOM 1396 O O . ASP A 1 192 ? -18.400 46.500 4.430 1.00 66.85 188 ASP A O 1
ATOM 1401 N N . GLY A 1 193 ? -17.507 46.988 2.419 1.00 65.97 189 GLY A N 1
ATOM 1402 C CA . GLY A 1 193 ? -18.651 46.445 1.702 1.00 65.61 189 GLY A CA 1
ATOM 1403 C C . GLY A 1 193 ? -18.470 45.014 1.233 1.00 65.26 189 GLY A C 1
ATOM 1404 O O . GLY A 1 193 ? -19.257 44.533 0.411 1.00 65.70 189 GLY A O 1
ATOM 1405 N N . ARG A 1 194 ? -17.457 44.319 1.758 1.00 64.34 190 ARG A N 1
ATOM 1406 C CA . ARG A 1 194 ? -17.085 43.010 1.212 1.00 63.27 190 ARG A CA 1
ATOM 1407 C C . ARG A 1 194 ? -17.007 41.897 2.256 1.00 62.50 190 ARG A C 1
ATOM 1408 O O . ARG A 1 194 ? -16.281 42.016 3.253 1.00 62.44 190 ARG A O 1
ATOM 1410 N N . ASP A 1 195 ? -17.766 40.822 2.019 1.00 61.20 191 ASP A N 1
ATOM 1411 C CA . ASP A 1 195 ? -17.606 39.587 2.789 1.00 59.78 191 ASP A CA 1
ATOM 1412 C C . ASP A 1 195 ? -16.597 38.718 2.068 1.00 58.39 191 ASP A C 1
ATOM 1413 O O . ASP A 1 195 ? -16.841 38.288 0.947 1.00 58.62 191 ASP A O 1
ATOM 1418 N N . GLU A 1 196 ? -15.444 38.495 2.693 1.00 56.69 192 GLU A N 1
ATOM 1419 C CA . GLU A 1 196 ? -14.346 37.801 2.022 1.00 54.40 192 GLU A CA 1
ATOM 1420 C C . GLU A 1 196 ? -13.669 36.776 2.925 1.00 52.51 192 GLU A C 1
ATOM 1421 O O . GLU A 1 196 ? -13.587 36.954 4.149 1.00 51.50 192 GLU A O 1
ATOM 1427 N N . ILE A 1 197 ? -13.213 35.694 2.306 1.00 49.95 193 ILE A N 1
ATOM 1428 C CA . ILE A 1 197 ? -12.355 34.717 2.971 1.00 47.95 193 ILE A CA 1
ATOM 1429 C C . ILE A 1 197 ? -11.028 35.375 3.375 1.00 46.04 193 ILE A C 1
ATOM 1430 O O . ILE A 1 197 ? -10.365 36.020 2.558 1.00 44.99 193 ILE A O 1
ATOM 1435 N N . ARG A 1 198 ? -10.673 35.222 4.649 1.00 44.49 194 ARG A N 1
ATOM 1436 C CA . ARG A 1 198 ? -9.358 35.655 5.159 1.00 43.52 194 ARG A CA 1
ATOM 1437 C C . ARG A 1 198 ? -8.649 34.495 5.867 1.00 42.45 194 ARG A C 1
ATOM 1438 O O . ARG A 1 198 ? -9.279 33.504 6.255 1.00 41.78 194 ARG A O 1
ATOM 1446 N N . GLY A 1 199 ? -7.346 34.631 6.056 1.00 42.18 195 GLY A N 1
ATOM 1447 C CA . GLY A 1 199 ? -6.594 33.617 6.801 1.00 42.10 195 GLY A CA 1
ATOM 1448 C C . GLY A 1 199 ? -6.119 34.138 8.138 1.00 41.99 195 GLY A C 1
ATOM 1449 O O . GLY A 1 199 ? -5.684 35.287 8.226 1.00 42.08 195 GLY A O 1
ATOM 1450 N N . PHE A 1 200 ? -6.194 33.278 9.157 1.00 41.15 196 PHE A N 1
ATOM 1451 C CA . PHE A 1 200 ? -5.816 33.572 10.521 1.00 40.88 196 PHE A CA 1
ATOM 1452 C C . PHE A 1 200 ? -4.845 32.499 11.030 1.00 41.11 196 PHE A C 1
ATOM 1453 O O . PHE A 1 200 ? -5.014 31.309 10.733 1.00 41.08 196 PHE A O 1
ATOM 1461 N N . ILE A 1 201 ? -3.840 32.912 11.799 1.00 39.90 197 ILE A N 1
ATOM 1462 C CA . ILE A 1 201 ? -2.963 31.985 12.499 1.00 39.77 197 ILE A CA 1
ATOM 1463 C C . ILE A 1 201 ? -3.421 31.862 13.950 1.00 40.81 197 ILE A C 1
ATOM 1464 O O . ILE A 1 201 ? -3.550 32.882 14.659 1.00 41.37 197 ILE A O 1
ATOM 1469 N N . LEU A 1 202 ? -3.730 30.636 14.372 1.00 41.02 198 LEU A N 1
ATOM 1470 C CA . LEU A 1 202 ? -3.996 30.336 15.786 1.00 41.44 198 LEU A CA 1
ATOM 1471 C C . LEU A 1 202 ? -2.908 29.415 16.324 1.00 42.39 198 LEU A C 1
ATOM 1472 O O . LEU A 1 202 ? -2.221 28.736 15.549 1.00 41.58 198 LEU A O 1
ATOM 1477 N N . GLU A 1 203 ? -2.760 29.405 17.651 1.00 43.51 199 GLU A N 1
ATOM 1478 C CA . GLU A 1 203 ? -1.766 28.582 18.317 1.00 45.00 199 GLU A CA 1
ATOM 1479 C C . GLU A 1 203 ? -2.457 27.606 19.250 1.00 45.34 199 GLU A C 1
ATOM 1480 O O . GLU A 1 203 ? -3.506 27.931 19.833 1.00 45.74 199 GLU A O 1
ATOM 1486 N N . LYS A 1 204 ? -1.889 26.402 19.356 1.00 45.65 200 LYS A N 1
ATOM 1487 C CA . LYS A 1 204 ? -2.319 25.406 20.327 1.00 47.42 200 LYS A CA 1
ATOM 1488 C C . LYS A 1 204 ? -2.464 26.093 21.693 1.00 48.71 200 LYS A C 1
ATOM 1489 O O . LYS A 1 204 ? -1.621 26.911 22.064 1.00 48.85 200 LYS A O 1
ATOM 1495 N N . GLY A 1 205 ? -3.527 25.760 22.417 1.00 50.56 201 GLY A N 1
ATOM 1496 C CA . GLY A 1 205 ? -3.798 26.356 23.729 1.00 52.75 201 GLY A CA 1
ATOM 1497 C C . GLY A 1 205 ? -4.858 27.448 23.757 1.00 53.99 201 GLY A C 1
ATOM 1498 O O . GLY A 1 205 ? -5.591 27.577 24.750 1.00 55.26 201 GLY A O 1
ATOM 1499 N N . CYS A 1 206 ? -4.940 28.235 22.683 1.00 54.26 202 CYS A N 1
ATOM 1500 C CA . CYS A 1 206 ? -5.930 29.305 22.533 1.00 54.71 202 CYS A CA 1
ATOM 1501 C C . CYS A 1 206 ? -7.325 28.892 23.040 1.00 53.74 202 CYS A C 1
ATOM 1502 O O . CYS A 1 206 ? -7.829 27.812 22.694 1.00 53.40 202 CYS A O 1
ATOM 1505 N N . LYS A 1 207 ? -7.937 29.746 23.869 1.00 52.60 203 LYS A N 1
ATOM 1506 C CA . LYS A 1 207 ? -9.272 29.471 24.431 1.00 51.22 203 LYS A CA 1
ATOM 1507 C C . LYS A 1 207 ? -10.313 29.396 23.305 1.00 50.19 203 LYS A C 1
ATOM 1508 O O . LYS A 1 207 ? -10.278 30.194 22.380 1.00 50.50 203 LYS A O 1
ATOM 1510 N N . GLY A 1 208 ? -11.221 28.429 23.375 1.00 49.63 204 GLY A N 1
ATOM 1511 C CA . GLY A 1 208 ? -12.247 28.242 22.341 1.00 48.83 204 GLY A CA 1
ATOM 1512 C C . GLY A 1 208 ? -11.785 27.441 21.119 1.00 48.21 204 GLY A C 1
ATOM 1513 O O . GLY A 1 208 ? -12.502 27.348 20.110 1.00 47.88 204 GLY A O 1
ATOM 1514 N N . LEU A 1 209 ? -10.587 26.872 21.203 1.00 47.34 205 LEU A N 1
ATOM 1515 C CA . LEU A 1 209 ? -10.060 26.019 20.128 1.00 46.69 205 LEU A CA 1
ATOM 1516 C C . LEU A 1 209 ? -9.802 24.628 20.659 1.00 46.18 205 LEU A C 1
ATOM 1517 O O . LEU A 1 209 ? -9.165 24.456 21.704 1.00 46.81 205 LEU A O 1
ATOM 1522 N N . SER A 1 210 ? -10.318 23.633 19.948 1.00 45.03 206 SER A N 1
ATOM 1523 C CA . SER A 1 210 ? -9.968 22.246 20.214 1.00 44.51 206 SER A CA 1
ATOM 1524 C C . SER A 1 210 ? -9.768 21.503 18.890 1.00 43.85 206 SER A C 1
ATOM 1525 O O . SER A 1 210 ? -10.264 21.930 17.822 1.00 43.70 206 SER A O 1
ATOM 1528 N N . ALA A 1 211 ? -9.019 20.410 18.960 1.00 42.71 207 ALA A N 1
ATOM 1529 C CA . ALA A 1 211 ? -8.716 19.627 17.769 1.00 41.96 207 ALA A CA 1
ATOM 1530 C C . ALA A 1 211 ? -8.828 18.132 18.052 1.00 40.88 207 ALA A C 1
ATOM 1531 O O . ALA A 1 211 ? -7.818 17.450 18.035 1.00 41.33 207 ALA A O 1
ATOM 1533 N N . PRO A 1 212 ? -10.058 17.610 18.288 1.00 40.89 208 PRO A N 1
ATOM 1534 C CA . PRO A 1 212 ? -10.183 16.160 18.578 1.00 40.68 208 PRO A CA 1
ATOM 1535 C C . PRO A 1 212 ? -9.670 15.316 17.404 1.00 40.49 208 PRO A C 1
ATOM 1536 O O . PRO A 1 212 ? -9.817 15.719 16.257 1.00 40.82 208 PRO A O 1
ATOM 1540 N N . ALA A 1 213 ? -9.042 14.183 17.693 1.00 39.82 209 ALA A N 1
ATOM 1541 C CA . ALA A 1 213 ? -8.566 13.268 16.657 1.00 39.46 209 ALA A CA 1
ATOM 1542 C C . ALA A 1 213 ? -9.732 12.503 15.989 1.00 39.61 209 ALA A C 1
ATOM 1543 O O . ALA A 1 213 ? -10.763 12.273 16.623 1.00 40.16 209 ALA A O 1
ATOM 1545 N N . ILE A 1 214 ? -9.565 12.114 14.720 1.00 39.25 210 ILE A N 1
ATOM 1546 C CA . ILE A 1 214 ? -10.469 11.169 14.060 1.00 39.44 210 ILE A CA 1
ATOM 1547 C C . ILE A 1 214 ? -9.772 9.823 13.915 1.00 39.16 210 ILE A C 1
ATOM 1548 O O . ILE A 1 214 ? -8.732 9.739 13.259 1.00 38.94 210 ILE A O 1
ATOM 1553 N N . HIS A 1 215 ? -10.366 8.768 14.473 1.00 38.35 211 HIS A N 1
ATOM 1554 C CA . HIS A 1 215 ? -9.825 7.422 14.322 1.00 38.52 211 HIS A CA 1
ATOM 1555 C C . HIS A 1 215 ? -10.747 6.442 13.573 1.00 37.81 211 HIS A C 1
ATOM 1556 O O . HIS A 1 215 ? -11.905 6.748 13.330 1.00 37.20 211 HIS A O 1
ATOM 1563 N N . GLY A 1 216 ? -10.210 5.303 13.159 1.00 37.43 212 GLY A N 1
ATOM 1564 C CA . GLY A 1 216 ? -10.990 4.343 12.361 1.00 37.92 212 GLY A CA 1
ATOM 1565 C C . GLY A 1 216 ? -11.083 4.708 10.878 1.00 37.83 212 GLY A C 1
ATOM 1566 O O . GLY A 1 216 ? -12.074 4.399 10.221 1.00 37.41 212 GLY A O 1
ATOM 1567 N N . LYS A 1 217 ? -10.050 5.366 10.352 1.00 37.41 213 LYS A N 1
ATOM 1568 C CA . LYS A 1 217 ? -9.985 5.722 8.942 1.00 36.46 213 LYS A CA 1
ATOM 1569 C C . LYS A 1 217 ? -9.801 4.496 8.046 1.00 36.20 213 LYS A C 1
ATOM 1570 O O . LYS A 1 217 ? -9.269 3.493 8.479 1.00 37.32 213 LYS A O 1
ATOM 1576 N N . VAL A 1 218 ? -10.217 4.593 6.793 1.00 35.77 214 VAL A N 1
ATOM 1577 C CA . VAL A 1 218 ? -9.962 3.541 5.801 1.00 34.89 214 VAL A CA 1
ATOM 1578 C C . VAL A 1 218 ? -8.555 3.691 5.163 1.00 34.08 214 VAL A C 1
ATOM 1579 O O . VAL A 1 218 ? -7.723 2.787 5.270 1.00 34.46 214 VAL A O 1
ATOM 1583 N N . GLY A 1 219 ? -8.282 4.832 4.541 1.00 32.54 215 GLY A N 1
ATOM 1584 C CA . GLY A 1 219 ? -6.939 5.090 3.997 1.00 32.87 215 GLY A CA 1
ATOM 1585 C C . GLY A 1 219 ? -6.181 6.125 4.832 1.00 32.87 215 GLY A C 1
ATOM 1586 O O . GLY A 1 219 ? -6.779 6.763 5.738 1.00 32.37 215 GLY A O 1
ATOM 1587 N N . LEU A 1 220 ? -4.906 6.306 4.510 1.00 30.71 216 LEU A N 1
ATOM 1588 C CA . LEU A 1 220 ? -4.047 7.342 5.131 1.00 31.65 216 LEU A CA 1
ATOM 1589 C C . LEU A 1 220 ? -4.007 7.144 6.647 1.00 32.32 216 LEU A C 1
ATOM 1590 O O . LEU A 1 220 ? -3.942 8.105 7.411 1.00 32.54 216 LEU A O 1
ATOM 1595 N N . ARG A 1 221 ? -4.008 5.875 7.043 1.00 31.51 217 ARG A N 1
ATOM 1596 C CA . ARG A 1 221 ? -4.090 5.506 8.446 1.00 32.31 217 ARG A CA 1
ATOM 1597 C C . ARG A 1 221 ? -2.803 5.856 9.199 1.00 32.43 217 ARG A C 1
ATOM 1598 O O . ARG A 1 221 ? -2.839 6.008 10.408 1.00 32.04 217 ARG A O 1
ATOM 1606 N N . ALA A 1 222 ? -1.684 5.989 8.481 1.00 32.53 218 ALA A N 1
ATOM 1607 C CA . ALA A 1 222 ? -0.401 6.330 9.116 1.00 32.91 218 ALA A CA 1
ATOM 1608 C C . ALA A 1 222 ? -0.289 7.807 9.428 1.00 33.60 218 ALA A C 1
ATOM 1609 O O . ALA A 1 222 ? 0.716 8.250 9.985 1.00 32.73 218 ALA A O 1
ATOM 1611 N N . SER A 1 223 ? -1.324 8.581 9.074 1.00 34.22 219 SER A N 1
ATOM 1612 C CA . SER A 1 223 ? -1.293 10.025 9.240 1.00 36.39 219 SER A CA 1
ATOM 1613 C C . SER A 1 223 ? -2.363 10.398 10.245 1.00 37.13 219 SER A C 1
ATOM 1614 O O . SER A 1 223 ? -3.482 9.942 10.124 1.00 38.73 219 SER A O 1
ATOM 1617 N N . ILE A 1 224 ? -2.048 11.222 11.230 1.00 36.81 220 ILE A N 1
ATOM 1618 C CA . ILE A 1 224 ? -3.067 11.624 12.193 1.00 36.65 220 ILE A CA 1
ATOM 1619 C C . ILE A 1 224 ? -3.908 12.788 11.643 1.00 36.64 220 ILE A C 1
ATOM 1620 O O . ILE A 1 224 ? -3.383 13.748 11.056 1.00 37.07 220 ILE A O 1
ATOM 1625 N N . THR A 1 225 ? -5.214 12.672 11.804 1.00 35.89 221 THR A N 1
ATOM 1626 C CA . THR A 1 225 ? -6.137 13.662 11.300 1.00 36.71 221 THR A CA 1
ATOM 1627 C C . THR A 1 225 ? -7.163 13.959 12.364 1.00 35.64 221 THR A C 1
ATOM 1628 O O . THR A 1 225 ? -7.449 13.107 13.206 1.00 35.36 221 THR A O 1
ATOM 1632 N N . GLY A 1 226 ? -7.723 15.161 12.318 1.00 36.16 222 GLY A N 1
ATOM 1633 C CA . GLY A 1 226 ? -8.767 15.539 13.246 1.00 37.23 222 GLY A CA 1
ATOM 1634 C C . GLY A 1 226 ? -9.634 16.704 12.798 1.00 38.20 222 GLY A C 1
ATOM 1635 O O . GLY A 1 226 ? -9.706 17.056 11.611 1.00 37.53 222 GLY A O 1
ATOM 1636 N N . GLU A 1 227 ? -10.312 17.301 13.764 1.00 39.20 223 GLU A N 1
ATOM 1637 C CA . GLU A 1 227 ? -11.122 18.467 13.485 1.00 40.32 223 GLU A CA 1
ATOM 1638 C C . GLU A 1 227 ? -10.419 19.730 13.937 1.00 41.05 223 GLU A C 1
ATOM 1639 O O . GLU A 1 227 ? -9.380 19.682 14.609 1.00 41.39 223 GLU A O 1
ATOM 1645 N N . ILE A 1 228 ? -10.977 20.871 13.545 1.00 41.76 224 ILE A N 1
ATOM 1646 C CA . ILE A 1 228 ? -10.704 22.112 14.251 1.00 42.26 224 ILE A CA 1
ATOM 1647 C C . ILE A 1 228 ? -12.072 22.675 14.658 1.00 43.28 224 ILE A C 1
ATOM 1648 O O . ILE A 1 228 ? -12.880 23.002 13.789 1.00 43.72 224 ILE A O 1
ATOM 1653 N N . VAL A 1 229 ? -12.338 22.772 15.966 1.00 44.35 225 VAL A N 1
ATOM 1654 C CA . VAL A 1 229 ? -13.608 23.363 16.466 1.00 44.72 225 VAL A CA 1
ATOM 1655 C C . VAL A 1 229 ? -13.313 24.732 17.097 1.00 45.64 225 VAL A C 1
ATOM 1656 O O . VAL A 1 229 ? -12.451 24.854 17.978 1.00 45.03 225 VAL A O 1
ATOM 1660 N N . LEU A 1 230 ? -14.000 25.761 16.592 1.00 46.62 226 LEU A N 1
ATOM 1661 C CA . LEU A 1 230 ? -13.791 27.139 17.045 1.00 47.59 226 LEU A CA 1
ATOM 1662 C C . LEU A 1 230 ? -15.075 27.672 17.710 1.00 48.47 226 LEU A C 1
ATOM 1663 O O . LEU A 1 230 ? -16.094 27.834 17.042 1.00 47.62 226 LEU A O 1
ATOM 1668 N N . ASP A 1 231 ? -15.009 27.915 19.022 1.00 49.69 227 ASP A N 1
ATOM 1669 C CA . ASP A 1 231 ? -16.146 28.466 19.789 1.00 51.31 227 ASP A CA 1
ATOM 1670 C C . ASP A 1 231 ? -15.741 29.840 20.307 1.00 52.08 227 ASP A C 1
ATOM 1671 O O . ASP A 1 231 ? -15.131 29.963 21.385 1.00 51.78 227 ASP A O 1
ATOM 1676 N N . GLU A 1 232 ? -16.035 30.863 19.510 1.00 52.86 228 GLU A N 1
ATOM 1677 C CA . GLU A 1 232 ? -15.648 32.226 19.857 1.00 54.37 228 GLU A CA 1
ATOM 1678 C C . GLU A 1 232 ? -14.186 32.258 20.281 1.00 54.46 228 GLU A C 1
ATOM 1679 O O . GLU A 1 232 ? -13.855 32.736 21.368 1.00 54.90 228 GLU A O 1
ATOM 1685 N N . ALA A 1 233 ? -13.315 31.720 19.428 1.00 54.59 229 ALA A N 1
ATOM 1686 C CA . ALA A 1 233 ? -11.883 31.720 19.678 1.00 54.31 229 ALA A CA 1
ATOM 1687 C C . ALA A 1 233 ? -11.321 33.086 19.318 1.00 54.65 229 ALA A C 1
ATOM 1688 O O . ALA A 1 233 ? -11.559 33.590 18.228 1.00 54.46 229 ALA A O 1
ATOM 1690 N N . PHE A 1 234 ? -10.562 33.683 20.229 1.00 55.29 230 PHE A N 1
ATOM 1691 C CA . PHE A 1 234 ? -10.066 35.035 20.006 1.00 55.70 230 PHE A CA 1
ATOM 1692 C C . PHE A 1 234 ? -8.726 35.025 19.286 1.00 55.41 230 PHE A C 1
ATOM 1693 O O . PHE A 1 234 ? -7.811 34.293 19.661 1.00 55.57 230 PHE A O 1
ATOM 1701 N N . VAL A 1 235 ? -8.617 35.851 18.253 1.00 55.19 231 VAL A N 1
ATOM 1702 C CA . VAL A 1 235 ? -7.378 35.959 17.492 1.00 54.82 231 VAL A CA 1
ATOM 1703 C C . VAL A 1 235 ? -6.879 37.399 17.535 1.00 55.49 231 VAL A C 1
ATOM 1704 O O . VAL A 1 235 ? -7.575 38.311 17.064 1.00 55.33 231 VAL A O 1
ATOM 1708 N N . PRO A 1 236 ? -5.683 37.612 18.126 1.00 56.10 232 PRO A N 1
ATOM 1709 C CA . PRO A 1 236 ? -5.033 38.924 18.135 1.00 56.37 232 PRO A CA 1
ATOM 1710 C C . PRO A 1 236 ? -4.984 39.554 16.751 1.00 56.48 232 PRO A C 1
ATOM 1711 O O . PRO A 1 236 ? -4.941 38.847 15.735 1.00 56.41 232 PRO A O 1
ATOM 1715 N N . GLU A 1 237 ? -4.982 40.880 16.731 1.00 56.09 233 GLU A N 1
ATOM 1716 C CA . GLU A 1 237 ? -4.953 41.655 15.503 1.00 55.98 233 GLU A CA 1
ATOM 1717 C C . GLU A 1 237 ? -3.808 41.257 14.580 1.00 55.35 233 GLU A C 1
ATOM 1718 O O . GLU A 1 237 ? -3.971 41.245 13.375 1.00 55.47 233 GLU A O 1
ATOM 1724 N N . GLU A 1 238 ? -2.648 40.942 15.142 1.00 55.12 234 GLU A N 1
ATOM 1725 C CA . GLU A 1 238 ? -1.473 40.673 14.316 1.00 54.98 234 GLU A CA 1
ATOM 1726 C C . GLU A 1 238 ? -1.377 39.209 13.853 1.00 53.66 234 GLU A C 1
ATOM 1727 O O . GLU A 1 238 ? -0.335 38.790 13.355 1.00 53.43 234 GLU A O 1
ATOM 1733 N N . ASN A 1 239 ? -2.452 38.444 14.037 1.00 52.53 235 ASN A N 1
ATOM 1734 C CA . ASN A 1 239 ? -2.484 37.050 13.585 1.00 51.76 235 ASN A CA 1
ATOM 1735 C C . ASN A 1 239 ? -3.289 36.845 12.299 1.00 51.27 235 ASN A C 1
ATOM 1736 O O . ASN A 1 239 ? -3.334 35.721 11.783 1.00 50.84 235 ASN A O 1
ATOM 1741 N N . ILE A 1 240 ? -3.944 37.903 11.802 1.00 50.32 236 ILE A N 1
ATOM 1742 C CA . ILE A 1 240 ? -4.626 37.822 10.502 1.00 49.58 236 ILE A CA 1
ATOM 1743 C C . ILE A 1 240 ? -3.586 38.009 9.413 1.00 49.14 236 ILE A C 1
ATOM 1744 O O . ILE A 1 240 ? -2.688 38.846 9.539 1.00 48.53 236 ILE A O 1
ATOM 1749 N N . LEU A 1 241 ? -3.699 37.203 8.360 1.00 48.50 237 LEU A N 1
ATOM 1750 C CA . LEU A 1 241 ? -2.861 37.355 7.172 1.00 47.64 237 LEU A CA 1
ATOM 1751 C C . LEU A 1 241 ? -3.297 38.619 6.428 1.00 47.63 237 LEU A C 1
ATOM 1752 O O . LEU A 1 241 ? -4.423 38.687 5.934 1.00 46.72 237 LEU A O 1
ATOM 1757 N N . PRO A 1 242 ? -2.408 39.632 6.371 1.00 48.69 238 PRO A N 1
ATOM 1758 C CA . PRO A 1 242 ? -2.732 40.945 5.801 1.00 49.01 238 PRO A CA 1
ATOM 1759 C C . PRO A 1 242 ? -2.764 40.986 4.267 1.00 49.96 238 PRO A C 1
ATOM 1760 O O . PRO A 1 242 ? -3.479 41.798 3.694 1.00 50.30 238 PRO A O 1
ATOM 1764 N N . HIS A 1 243 ? -2.005 40.132 3.587 1.00 50.38 239 HIS A N 1
ATOM 1765 C CA . HIS A 1 243 ? -1.811 40.360 2.146 1.00 50.51 239 HIS A CA 1
ATOM 1766 C C . HIS A 1 243 ? -2.579 39.449 1.206 1.00 49.69 239 HIS A C 1
ATOM 1767 O O . HIS A 1 243 ? -2.135 39.198 0.085 1.00 50.39 239 HIS A O 1
ATOM 1774 N N . VAL A 1 244 ? -3.731 38.964 1.659 1.00 48.75 240 VAL A N 1
ATOM 1775 C CA . VAL A 1 244 ? -4.586 38.138 0.823 1.00 48.14 240 VAL A CA 1
ATOM 1776 C C . VAL A 1 244 ? -6.055 38.169 1.270 1.00 48.01 240 VAL A C 1
ATOM 1777 O O . VAL A 1 244 ? -6.364 38.131 2.467 1.00 47.39 240 VAL A O 1
ATOM 1781 N N . LYS A 1 245 ? -6.948 38.216 0.288 1.00 47.78 241 LYS A N 1
ATOM 1782 C CA . LYS A 1 245 ? -8.377 38.185 0.549 1.00 48.08 241 LYS A CA 1
ATOM 1783 C C . LYS A 1 245 ? -9.039 37.365 -0.551 1.00 47.59 241 LYS A C 1
ATOM 1784 O O . LYS A 1 245 ? -8.681 37.482 -1.716 1.00 47.63 241 LYS A O 1
ATOM 1786 N N . GLY A 1 246 ? -9.987 36.521 -0.168 1.00 47.84 242 GLY A N 1
ATOM 1787 C CA . GLY A 1 246 ? -10.764 35.739 -1.126 1.00 48.27 242 GLY A CA 1
ATOM 1788 C C . GLY A 1 246 ? -10.101 34.437 -1.563 1.00 48.85 242 GLY A C 1
ATOM 1789 O O . GLY A 1 246 ? -9.218 33.912 -0.871 1.00 48.48 242 GLY A O 1
ATOM 1790 N N . LEU A 1 247 ? -10.519 33.942 -2.733 1.00 48.65 243 LEU A N 1
ATOM 1791 C CA . LEU A 1 247 ? -10.189 32.593 -3.190 1.00 48.64 243 LEU A CA 1
ATOM 1792 C C . LEU A 1 247 ? -8.708 32.366 -3.402 1.00 48.33 243 LEU A C 1
ATOM 1793 O O . LEU A 1 247 ? -8.236 31.251 -3.227 1.00 48.47 243 LEU A O 1
ATOM 1798 N N . ARG A 1 248 ? -7.995 33.422 -3.788 1.00 47.81 244 ARG A N 1
ATOM 1799 C CA . ARG A 1 248 ? -6.569 33.398 -4.057 1.00 47.43 244 ARG A CA 1
ATOM 1800 C C . ARG A 1 248 ? -5.758 32.849 -2.874 1.00 46.65 244 ARG A C 1
ATOM 1801 O O . ARG A 1 248 ? -4.734 32.182 -3.064 1.00 47.12 244 ARG A O 1
ATOM 1809 N N . GLY A 1 249 ? -6.224 33.135 -1.664 1.00 45.86 245 GLY A N 1
ATOM 1810 C CA . GLY A 1 249 ? -5.604 32.645 -0.430 1.00 44.51 245 GLY A CA 1
ATOM 1811 C C . GLY A 1 249 ? -5.411 31.134 -0.434 1.00 44.10 245 GLY A C 1
ATOM 1812 O O . GLY A 1 249 ? -4.282 30.647 -0.627 1.00 43.26 245 GLY A O 1
ATOM 1813 N N . PRO A 1 250 ? -6.508 30.383 -0.232 1.00 43.84 246 PRO A N 1
ATOM 1814 C CA . PRO A 1 250 ? -6.446 28.916 -0.203 1.00 43.33 246 PRO A CA 1
ATOM 1815 C C . PRO A 1 250 ? -6.034 28.316 -1.553 1.00 43.02 246 PRO A C 1
ATOM 1816 O O . PRO A 1 250 ? -5.471 27.221 -1.593 1.00 42.85 246 PRO A O 1
ATOM 1820 N N . PHE A 1 251 ? -6.328 29.006 -2.651 1.00 42.41 247 PHE A N 1
ATOM 1821 C CA . PHE A 1 251 ? -6.004 28.437 -3.959 1.00 41.91 247 PHE A CA 1
ATOM 1822 C C . PHE A 1 251 ? -4.500 28.329 -4.178 1.00 39.96 247 PHE A C 1
ATOM 1823 O O . PHE A 1 251 ? -4.016 27.330 -4.721 1.00 38.18 247 PHE A O 1
ATOM 1831 N N . THR A 1 252 ? -3.775 29.372 -3.768 1.00 39.19 248 THR A N 1
ATOM 1832 C CA . THR A 1 252 ? -2.340 29.390 -3.889 1.00 38.47 248 THR A CA 1
ATOM 1833 C C . THR A 1 252 ? -1.768 28.200 -3.110 1.00 36.75 248 THR A C 1
ATOM 1834 O O . THR A 1 252 ? -0.856 27.532 -3.588 1.00 36.15 248 THR A O 1
ATOM 1838 N N . CYS A 1 253 ? -2.320 27.948 -1.926 1.00 36.18 249 CYS A N 1
ATOM 1839 C CA . CYS A 1 253 ? -1.879 26.816 -1.081 1.00 35.46 249 CYS A CA 1
ATOM 1840 C C . CYS A 1 253 ? -2.151 25.453 -1.750 1.00 34.79 249 CYS A C 1
ATOM 1841 O O . CYS A 1 253 ? -1.268 24.592 -1.806 1.00 32.91 249 CYS A O 1
ATOM 1844 N N . LEU A 1 254 ? -3.371 25.272 -2.256 1.00 34.68 250 LEU A N 1
ATOM 1845 C CA . LEU A 1 254 ? -3.750 23.986 -2.856 1.00 34.45 250 LEU A CA 1
ATOM 1846 C C . LEU A 1 254 ? -2.975 23.716 -4.126 1.00 34.40 250 LEU A C 1
ATOM 1847 O O . LEU A 1 254 ? -2.615 22.578 -4.378 1.00 34.43 250 LEU A O 1
ATOM 1852 N N . ASN A 1 255 ? -2.761 24.753 -4.938 1.00 33.09 251 ASN A N 1
ATOM 1853 C CA . ASN A 1 255 ? -1.978 24.633 -6.166 1.00 33.84 251 ASN A CA 1
ATOM 1854 C C . ASN A 1 255 ? -0.586 24.162 -5.836 1.00 32.81 251 ASN A C 1
ATOM 1855 O O . ASN A 1 255 ? 0.004 23.323 -6.542 1.00 32.83 251 ASN A O 1
ATOM 1860 N N . SER A 1 256 ? -0.037 24.715 -4.764 1.00 31.17 252 SER A N 1
ATOM 1861 C CA . SER A 1 256 ? 1.289 24.288 -4.337 1.00 30.99 252 SER A CA 1
ATOM 1862 C C . SER A 1 256 ? 1.274 22.809 -3.877 1.00 30.66 252 SER A C 1
ATOM 1863 O O . SER A 1 256 ? 2.113 22.032 -4.324 1.00 31.70 252 SER A O 1
ATOM 1866 N N . ALA A 1 257 ? 0.310 22.423 -3.042 1.00 29.31 253 ALA A N 1
ATOM 1867 C CA . ALA A 1 257 ? 0.174 21.044 -2.573 1.00 30.15 253 ALA A CA 1
ATOM 1868 C C . ALA A 1 257 ? -0.063 20.026 -3.713 1.00 29.92 253 ALA A C 1
ATOM 1869 O O . ALA A 1 257 ? 0.429 18.897 -3.665 1.00 29.33 253 ALA A O 1
ATOM 1871 N N . ARG A 1 258 ? -0.845 20.432 -4.710 1.00 29.49 254 ARG A N 1
ATOM 1872 C CA . ARG A 1 258 ? -1.157 19.570 -5.868 1.00 30.33 254 ARG A CA 1
ATOM 1873 C C . ARG A 1 258 ? 0.100 19.195 -6.641 1.00 30.16 254 ARG A C 1
ATOM 1874 O O . ARG A 1 258 ? 0.243 18.063 -7.140 1.00 31.74 254 ARG A O 1
ATOM 1882 N N . TYR A 1 259 ? 1.023 20.142 -6.735 1.00 29.13 255 TYR A N 1
ATOM 1883 C CA . TYR A 1 259 ? 2.285 19.905 -7.434 1.00 29.61 255 TYR A CA 1
ATOM 1884 C C . TYR A 1 259 ? 3.087 18.819 -6.719 1.00 29.92 255 TYR A C 1
ATOM 1885 O O . TYR A 1 259 ? 3.585 17.901 -7.352 1.00 29.93 255 TYR A O 1
ATOM 1894 N N . GLY A 1 260 ? 3.129 18.893 -5.387 1.00 30.28 256 GLY A N 1
ATOM 1895 C CA . GLY A 1 260 ? 3.814 17.885 -4.570 1.00 30.58 256 GLY A CA 1
ATOM 1896 C C . GLY A 1 260 ? 3.127 16.522 -4.660 1.00 30.47 256 GLY A C 1
ATOM 1897 O O . GLY A 1 260 ? 3.781 15.506 -4.749 1.00 29.36 256 GLY A O 1
ATOM 1898 N N . ILE A 1 261 ? 1.800 16.524 -4.624 1.00 30.38 257 ILE A N 1
ATOM 1899 C CA . ILE A 1 261 ? 1.018 15.316 -4.773 1.00 30.86 257 ILE A CA 1
ATOM 1900 C C . ILE A 1 261 ? 1.187 14.689 -6.150 1.00 31.06 257 ILE A C 1
ATOM 1901 O O . ILE A 1 261 ? 1.211 13.486 -6.229 1.00 32.42 257 ILE A O 1
ATOM 1906 N N . ALA A 1 262 ? 1.326 15.501 -7.195 1.00 30.39 258 ALA A N 1
ATOM 1907 C CA . ALA A 1 262 ? 1.588 14.999 -8.542 1.00 31.06 258 ALA A CA 1
ATOM 1908 C C . ALA A 1 262 ? 2.874 14.172 -8.558 1.00 31.43 258 ALA A C 1
ATOM 1909 O O . ALA A 1 262 ? 2.941 13.140 -9.221 1.00 31.97 258 ALA A O 1
ATOM 1911 N N . TRP A 1 263 ? 3.895 14.617 -7.820 1.00 30.00 259 TRP A N 1
ATOM 1912 C CA . TRP A 1 263 ? 5.125 13.826 -7.718 1.00 28.86 259 TRP A CA 1
ATOM 1913 C C . TRP A 1 263 ? 4.963 12.648 -6.775 1.00 27.52 259 TRP A C 1
ATOM 1914 O O . TRP A 1 263 ? 5.365 11.522 -7.096 1.00 28.03 259 TRP A O 1
ATOM 1925 N N . GLY A 1 264 ? 4.411 12.922 -5.598 1.00 27.22 260 GLY A N 1
ATOM 1926 C CA . GLY A 1 264 ? 4.196 11.896 -4.557 1.00 27.19 260 GLY A CA 1
ATOM 1927 C C . GLY A 1 264 ? 3.490 10.646 -5.095 1.00 27.33 260 GLY A C 1
ATOM 1928 O O . GLY A 1 264 ? 3.925 9.506 -4.848 1.00 26.72 260 GLY A O 1
ATOM 1929 N N . ALA A 1 265 ? 2.394 10.856 -5.816 1.00 26.40 261 ALA A N 1
ATOM 1930 C CA . ALA A 1 265 ? 1.570 9.736 -6.297 1.00 27.68 261 ALA A CA 1
ATOM 1931 C C . ALA A 1 265 ? 2.386 8.804 -7.200 1.00 28.06 261 ALA A C 1
ATOM 1932 O O . ALA A 1 265 ? 2.187 7.590 -7.218 1.00 28.51 261 ALA A O 1
ATOM 1934 N N . LEU A 1 266 ? 3.326 9.375 -7.934 1.00 28.69 262 LEU A N 1
ATOM 1935 C CA . LEU A 1 266 ? 4.173 8.570 -8.807 1.00 28.48 262 LEU A CA 1
ATOM 1936 C C . LEU A 1 266 ? 5.133 7.677 -8.020 1.00 28.86 262 LEU A C 1
ATOM 1937 O O . LEU A 1 266 ? 5.527 6.600 -8.499 1.00 27.63 262 LEU A O 1
ATOM 1942 N N . GLY A 1 267 ? 5.501 8.128 -6.817 1.00 28.53 263 GLY A N 1
ATOM 1943 C CA . GLY A 1 267 ? 6.343 7.334 -5.917 1.00 28.42 263 GLY A CA 1
ATOM 1944 C C . GLY A 1 267 ? 5.565 6.112 -5.432 1.00 27.62 263 GLY A C 1
ATOM 1945 O O . GLY A 1 267 ? 6.097 5.013 -5.421 1.00 26.39 263 GLY A O 1
ATOM 1946 N N . ALA A 1 268 ? 4.304 6.316 -5.033 1.00 26.89 264 ALA A N 1
ATOM 1947 C CA . ALA A 1 268 ? 3.459 5.194 -4.624 1.00 27.24 264 ALA A CA 1
ATOM 1948 C C . ALA A 1 268 ? 3.211 4.245 -5.813 1.00 27.51 264 ALA A C 1
ATOM 1949 O O . ALA A 1 268 ? 3.236 3.043 -5.642 1.00 27.10 264 ALA A O 1
ATOM 1951 N N . ALA A 1 269 ? 3.009 4.801 -7.006 1.00 27.60 265 ALA A N 1
ATOM 1952 C CA . ALA A 1 269 ? 2.828 3.982 -8.212 1.00 28.59 265 ALA A CA 1
ATOM 1953 C C . ALA A 1 269 ? 4.047 3.100 -8.428 1.00 27.91 265 ALA A C 1
ATOM 1954 O O . ALA A 1 269 ? 3.872 1.939 -8.705 1.00 26.36 265 ALA A O 1
ATOM 1956 N N . GLU A 1 270 ? 5.252 3.685 -8.340 1.00 27.98 266 GLU A N 1
ATOM 1957 C CA . GLU A 1 270 ? 6.507 2.953 -8.509 1.00 29.25 266 GLU A CA 1
ATOM 1958 C C . GLU A 1 270 ? 6.647 1.829 -7.464 1.00 29.42 266 GLU A C 1
ATOM 1959 O O . GLU A 1 270 ? 7.091 0.728 -7.791 1.00 29.21 266 GLU A O 1
ATOM 1965 N N . SER A 1 271 ? 6.255 2.091 -6.215 1.00 28.17 267 SER A N 1
ATOM 1966 C CA . SER A 1 271 ? 6.236 0.988 -5.234 1.00 28.74 267 SER A CA 1
ATOM 1967 C C . SER A 1 271 ? 5.301 -0.173 -5.656 1.00 28.26 267 SER A C 1
ATOM 1968 O O . SER A 1 271 ? 5.674 -1.329 -5.540 1.00 27.92 267 SER A O 1
ATOM 1971 N N . CYS A 1 272 ? 4.094 0.124 -6.127 1.00 27.19 268 CYS A N 1
ATOM 1972 C CA . CYS A 1 272 ? 3.172 -0.970 -6.487 1.00 27.00 268 CYS A CA 1
ATOM 1973 C C . CYS A 1 272 ? 3.737 -1.719 -7.695 1.00 27.68 268 CYS A C 1
ATOM 1974 O O . CYS A 1 272 ? 3.687 -2.956 -7.730 1.00 27.90 268 CYS A O 1
ATOM 1977 N N . TRP A 1 273 ? 4.288 -0.977 -8.670 1.00 27.45 269 TRP A N 1
ATOM 1978 C CA . TRP A 1 273 ? 4.970 -1.596 -9.831 1.00 27.40 269 TRP A CA 1
ATOM 1979 C C . TRP A 1 273 ? 6.104 -2.532 -9.419 1.00 28.34 269 TRP A C 1
ATOM 1980 O O . TRP A 1 273 ? 6.153 -3.689 -9.848 1.00 28.41 269 TRP A O 1
ATOM 1991 N N . HIS A 1 274 ? 7.014 -2.049 -8.577 1.00 29.12 270 HIS A N 1
ATOM 1992 C CA . HIS A 1 274 ? 8.146 -2.869 -8.146 1.00 30.64 270 HIS A CA 1
ATOM 1993 C C . HIS A 1 274 ? 7.685 -4.089 -7.356 1.00 31.62 270 HIS A C 1
ATOM 1994 O O . HIS A 1 274 ? 8.259 -5.152 -7.480 1.00 30.84 270 HIS A O 1
ATOM 2001 N N . ILE A 1 275 ? 6.644 -3.931 -6.544 1.00 32.04 271 ILE A N 1
ATOM 2002 C CA . ILE A 1 275 ? 6.111 -5.074 -5.798 1.00 33.09 271 ILE A CA 1
ATOM 2003 C C . ILE A 1 275 ? 5.518 -6.093 -6.792 1.00 32.81 271 ILE A C 1
ATOM 2004 O O . ILE A 1 275 ? 5.779 -7.309 -6.707 1.00 33.49 271 ILE A O 1
ATOM 2009 N N . ALA A 1 276 ? 4.719 -5.590 -7.723 1.00 31.49 272 ALA A N 1
ATOM 2010 C CA . ALA A 1 276 ? 4.116 -6.433 -8.750 1.00 31.87 272 ALA A CA 1
ATOM 2011 C C . ALA A 1 276 ? 5.176 -7.224 -9.521 1.00 31.91 272 ALA A C 1
ATOM 2012 O O . ALA A 1 276 ? 4.993 -8.410 -9.814 1.00 32.48 272 ALA A O 1
ATOM 2014 N N . ARG A 1 277 ? 6.257 -6.558 -9.873 1.00 32.37 273 ARG A N 1
ATOM 2015 C CA . ARG A 1 277 ? 7.275 -7.192 -10.687 1.00 33.95 273 ARG A CA 1
ATOM 2016 C C . ARG A 1 277 ? 8.009 -8.306 -9.899 1.00 34.63 273 ARG A C 1
ATOM 2017 O O . ARG A 1 277 ? 8.263 -9.384 -10.420 1.00 34.78 273 ARG A O 1
ATOM 2025 N N . GLN A 1 278 ? 8.358 -8.016 -8.660 1.00 35.84 274 GLN A N 1
ATOM 2026 C CA . GLN A 1 278 ? 9.036 -8.968 -7.775 1.00 37.27 274 GLN A CA 1
ATOM 2027 C C . GLN A 1 278 ? 8.151 -10.174 -7.487 1.00 37.94 274 GLN A C 1
ATOM 2028 O O . GLN A 1 278 ? 8.614 -11.314 -7.508 1.00 38.73 274 GLN A O 1
ATOM 2034 N N . TYR A 1 279 ? 6.882 -9.919 -7.201 1.00 38.37 275 TYR A N 1
ATOM 2035 C CA . TYR A 1 279 ? 5.910 -10.980 -7.017 1.00 38.30 275 TYR A CA 1
ATOM 2036 C C . TYR A 1 279 ? 5.868 -11.948 -8.196 1.00 39.36 275 TYR A C 1
ATOM 2037 O O . TYR A 1 279 ? 5.902 -13.173 -7.982 1.00 39.13 275 TYR A O 1
ATOM 2046 N N . VAL A 1 280 ? 5.788 -11.436 -9.432 1.00 38.92 276 VAL A N 1
ATOM 2047 C CA . VAL A 1 280 ? 5.675 -12.348 -10.594 1.00 39.93 276 VAL A CA 1
ATOM 2048 C C . VAL A 1 280 ? 6.984 -13.082 -10.910 1.00 41.08 276 VAL A C 1
ATOM 2049 O O . VAL A 1 280 ? 6.991 -14.135 -11.548 1.00 41.63 276 VAL A O 1
ATOM 2053 N N . LEU A 1 281 ? 8.083 -12.503 -10.454 1.00 42.73 277 LEU A N 1
ATOM 2054 C CA . LEU A 1 281 ? 9.391 -13.101 -10.550 1.00 44.86 277 LEU A CA 1
ATOM 2055 C C . LEU A 1 281 ? 9.499 -14.293 -9.573 1.00 46.44 277 LEU A C 1
ATOM 2056 O O . LEU A 1 281 ? 9.952 -15.371 -9.960 1.00 45.65 277 LEU A O 1
ATOM 2061 N N . ASP A 1 282 ? 9.044 -14.096 -8.333 1.00 48.14 278 ASP A N 1
ATOM 2062 C CA . ASP A 1 282 ? 9.078 -15.134 -7.276 1.00 50.86 278 ASP A CA 1
ATOM 2063 C C . ASP A 1 282 ? 8.053 -16.266 -7.464 1.00 52.07 278 ASP A C 1
ATOM 2064 O O . ASP A 1 282 ? 8.286 -17.406 -7.055 1.00 53.36 278 ASP A O 1
ATOM 2069 N N . ARG A 1 283 ? 6.903 -15.946 -8.034 1.00 53.67 279 ARG A N 1
ATOM 2070 C CA . ARG A 1 283 ? 5.819 -16.916 -8.146 1.00 54.84 279 ARG A CA 1
ATOM 2071 C C . ARG A 1 283 ? 5.928 -17.694 -9.448 1.00 55.91 279 ARG A C 1
ATOM 2072 O O . ARG A 1 283 ? 6.358 -17.157 -10.480 1.00 56.10 279 ARG A O 1
ATOM 2074 N N . LYS A 1 284 ? 5.570 -18.973 -9.378 1.00 57.14 280 LYS A N 1
ATOM 2075 C CA . LYS A 1 284 ? 5.498 -19.841 -10.549 1.00 57.92 280 LYS A CA 1
ATOM 2076 C C . LYS A 1 284 ? 4.075 -20.329 -10.726 1.00 58.62 280 LYS A C 1
ATOM 2077 O O . LYS A 1 284 ? 3.369 -20.549 -9.750 1.00 58.66 280 LYS A O 1
ATOM 2079 N N . GLN A 1 285 ? 3.639 -20.473 -11.970 1.00 59.55 281 GLN A N 1
ATOM 2080 C CA . GLN A 1 285 ? 2.403 -21.192 -12.241 1.00 60.70 281 GLN A CA 1
ATOM 2081 C C . GLN A 1 285 ? 2.554 -22.011 -13.504 1.00 60.91 281 GLN A C 1
ATOM 2082 O O . GLN A 1 285 ? 3.229 -21.584 -14.459 1.00 60.53 281 GLN A O 1
ATOM 2088 N N . PHE A 1 286 ? 1.905 -23.179 -13.496 1.00 61.28 282 PHE A N 1
ATOM 2089 C CA . PHE A 1 286 ? 2.010 -24.175 -14.567 1.00 61.78 282 PHE A CA 1
ATOM 2090 C C . PHE A 1 286 ? 3.470 -24.479 -14.892 1.00 61.33 282 PHE A C 1
ATOM 2091 O O . PHE A 1 286 ? 3.837 -24.613 -16.057 1.00 61.81 282 PHE A O 1
ATOM 2099 N N . GLY A 1 287 ? 4.298 -24.560 -13.852 1.00 60.88 283 GLY A N 1
ATOM 2100 C CA . GLY A 1 287 ? 5.715 -24.898 -14.005 1.00 60.36 283 GLY A CA 1
ATOM 2101 C C . GLY A 1 287 ? 6.654 -23.831 -14.562 1.00 60.08 283 GLY A C 1
ATOM 2102 O O . GLY A 1 287 ? 7.864 -24.083 -14.690 1.00 60.94 283 GLY A O 1
ATOM 2103 N N . ARG A 1 288 ? 6.120 -22.655 -14.909 1.00 58.86 284 ARG A N 1
ATOM 2104 C CA . ARG A 1 288 ? 6.932 -21.504 -15.349 1.00 57.19 284 ARG A CA 1
ATOM 2105 C C . ARG A 1 288 ? 6.707 -20.354 -14.370 1.00 55.59 284 ARG A C 1
ATOM 2106 O O . ARG A 1 288 ? 5.647 -20.302 -13.734 1.00 55.92 284 ARG A O 1
ATOM 2114 N N . PRO A 1 289 ? 7.681 -19.418 -14.240 1.00 53.88 285 PRO A N 1
ATOM 2115 C CA . PRO A 1 289 ? 7.344 -18.197 -13.477 1.00 52.07 285 PRO A CA 1
ATOM 2116 C C . PRO A 1 289 ? 6.160 -17.441 -14.090 1.00 50.10 285 PRO A C 1
ATOM 2117 O O . PRO A 1 289 ? 5.869 -17.555 -15.292 1.00 48.48 285 PRO A O 1
ATOM 2121 N N . LEU A 1 290 ? 5.470 -16.698 -13.244 1.00 48.38 286 LEU A N 1
ATOM 2122 C CA . LEU A 1 290 ? 4.351 -15.922 -13.684 1.00 47.18 286 LEU A CA 1
ATOM 2123 C C . LEU A 1 290 ? 4.847 -14.871 -14.675 1.00 46.05 286 LEU A C 1
ATOM 2124 O O . LEU A 1 290 ? 4.089 -14.416 -15.514 1.00 45.42 286 LEU A O 1
ATOM 2129 N N . ALA A 1 291 ? 6.142 -14.530 -14.588 1.00 45.19 287 ALA A N 1
ATOM 2130 C CA . ALA A 1 291 ? 6.777 -13.532 -15.459 1.00 44.61 287 ALA A CA 1
ATOM 2131 C C . ALA A 1 291 ? 6.817 -13.951 -16.946 1.00 44.37 287 ALA A C 1
ATOM 2132 O O . ALA A 1 291 ? 7.002 -13.112 -17.848 1.00 44.56 287 ALA A O 1
ATOM 2134 N N . ALA A 1 292 ? 6.652 -15.246 -17.181 1.00 43.52 288 ALA A N 1
ATOM 2135 C CA . ALA A 1 292 ? 6.585 -15.800 -18.535 1.00 42.97 288 ALA A CA 1
ATOM 2136 C C . ALA A 1 292 ? 5.212 -15.621 -19.177 1.00 41.50 288 ALA A C 1
ATOM 2137 O O . ALA A 1 292 ? 5.072 -15.798 -20.387 1.00 41.65 288 ALA A O 1
ATOM 2139 N N . ASN A 1 293 ? 4.210 -15.269 -18.389 1.00 40.23 289 ASN A N 1
ATOM 2140 C CA . ASN A 1 293 ? 2.858 -15.042 -18.937 1.00 39.80 289 ASN A CA 1
ATOM 2141 C C . ASN A 1 293 ? 2.737 -13.751 -19.783 1.00 39.82 289 ASN A C 1
ATOM 2142 O O . ASN A 1 293 ? 3.218 -12.704 -19.362 1.00 39.73 289 ASN A O 1
ATOM 2147 N N . GLN A 1 294 ? 2.054 -13.822 -20.933 1.00 38.97 290 GLN A N 1
ATOM 2148 C CA . GLN A 1 294 ? 1.997 -12.709 -21.880 1.00 39.38 290 GLN A CA 1
ATOM 2149 C C . GLN A 1 294 ? 1.208 -11.543 -21.308 1.00 38.80 290 GLN A C 1
ATOM 2150 O O . GLN A 1 294 ? 1.559 -10.369 -21.505 1.00 37.47 290 GLN A O 1
ATOM 2156 N N . LEU A 1 295 ? 0.149 -11.878 -20.584 1.00 37.49 291 LEU A N 1
ATOM 2157 C CA . LEU A 1 295 ? -0.717 -10.850 -20.069 1.00 38.32 291 LEU A CA 1
ATOM 2158 C C . LEU A 1 295 ? -0.036 -10.111 -18.907 1.00 37.15 291 LEU A C 1
ATOM 2159 O O . LEU A 1 295 ? -0.228 -8.901 -18.731 1.00 37.50 291 LEU A O 1
ATOM 2164 N N . ILE A 1 296 ? 0.773 -10.834 -18.135 1.00 35.71 292 ILE A N 1
ATOM 2165 C CA . ILE A 1 296 ? 1.490 -10.233 -17.027 1.00 35.00 292 ILE A CA 1
ATOM 2166 C C . ILE A 1 296 ? 2.472 -9.231 -17.631 1.00 34.46 292 ILE A C 1
ATOM 2167 O O . ILE A 1 296 ? 2.680 -8.118 -17.109 1.00 34.45 292 ILE A O 1
ATOM 2172 N N . GLN A 1 297 ? 3.029 -9.599 -18.777 1.00 33.56 293 GLN A N 1
ATOM 2173 C CA . GLN A 1 297 ? 4.039 -8.765 -19.385 1.00 33.16 293 GLN A CA 1
ATOM 2174 C C . GLN A 1 297 ? 3.416 -7.448 -19.842 1.00 32.10 293 GLN A C 1
ATOM 2175 O O . GLN A 1 297 ? 4.024 -6.410 -19.655 1.00 32.39 293 GLN A O 1
ATOM 2181 N N . LYS A 1 298 ? 2.194 -7.508 -20.363 1.00 31.44 294 LYS A N 1
ATOM 2182 C CA . LYS A 1 298 ? 1.489 -6.356 -20.847 1.00 32.68 294 LYS A CA 1
ATOM 2183 C C . LYS A 1 298 ? 1.220 -5.416 -19.670 1.00 32.22 294 LYS A C 1
ATOM 2184 O O . LYS A 1 298 ? 1.386 -4.230 -19.824 1.00 30.92 294 LYS A O 1
ATOM 2190 N N . LYS A 1 299 ? 0.781 -5.970 -18.529 1.00 31.35 295 LYS A N 1
ATOM 2191 C CA . LYS A 1 299 ? 0.500 -5.165 -17.340 1.00 30.72 295 LYS A CA 1
ATOM 2192 C C . LYS A 1 299 ? 1.757 -4.461 -16.834 1.00 30.71 295 LYS A C 1
ATOM 2193 O O . LYS A 1 299 ? 1.712 -3.288 -16.516 1.00 30.69 295 LYS A O 1
ATOM 2199 N N . LEU A 1 300 ? 2.873 -5.176 -16.799 1.00 30.17 296 LEU A N 1
ATOM 2200 C CA . LEU A 1 300 ? 4.165 -4.597 -16.408 1.00 30.95 296 LEU A CA 1
ATOM 2201 C C . LEU A 1 300 ? 4.634 -3.513 -17.396 1.00 30.05 296 LEU A C 1
ATOM 2202 O O . LEU A 1 300 ? 5.221 -2.516 -16.983 1.00 29.07 296 LEU A O 1
ATOM 2207 N N . ALA A 1 301 ? 4.375 -3.723 -18.687 1.00 29.51 297 ALA A N 1
ATOM 2208 C CA . ALA A 1 301 ? 4.709 -2.723 -19.705 1.00 29.18 297 ALA A CA 1
ATOM 2209 C C . ALA A 1 301 ? 3.877 -1.443 -19.531 1.00 29.48 297 ALA A C 1
ATOM 2210 O O . ALA A 1 301 ? 4.406 -0.337 -19.608 1.00 28.60 297 ALA A O 1
ATOM 2212 N N . ASP A 1 302 ? 2.571 -1.608 -19.325 1.00 29.30 298 ASP A N 1
ATOM 2213 C CA . ASP A 1 302 ? 1.679 -0.502 -19.006 1.00 29.91 298 ASP A CA 1
ATOM 2214 C C . ASP A 1 302 ? 2.113 0.291 -17.768 1.00 29.59 298 ASP A C 1
ATOM 2215 O O . ASP A 1 302 ? 2.105 1.525 -17.793 1.00 27.94 298 ASP A O 1
ATOM 2220 N N . MET A 1 303 ? 2.506 -0.413 -16.707 1.00 27.80 299 MET A N 1
ATOM 2221 C CA . MET A 1 303 ? 2.896 0.246 -15.459 1.00 28.45 299 MET A CA 1
ATOM 2222 C C . MET A 1 303 ? 4.135 1.083 -15.721 1.00 29.14 299 MET A C 1
ATOM 2223 O O . MET A 1 303 ? 4.188 2.265 -15.366 1.00 29.08 299 MET A O 1
ATOM 2228 N N . GLN A 1 304 ? 5.124 0.462 -16.366 1.00 28.31 300 GLN A N 1
ATOM 2229 C CA . GLN A 1 304 ? 6.370 1.138 -16.681 1.00 28.66 300 GLN A CA 1
ATOM 2230 C C . GLN A 1 304 ? 6.107 2.355 -17.546 1.00 27.74 300 GLN A C 1
ATOM 2231 O O . GLN A 1 304 ? 6.719 3.391 -17.352 1.00 26.62 300 GLN A O 1
ATOM 2237 N N . THR A 1 305 ? 5.216 2.209 -18.531 1.00 28.27 301 THR A N 1
ATOM 2238 C CA . THR A 1 305 ? 4.957 3.282 -19.476 1.00 27.73 301 THR A CA 1
ATOM 2239 C C . THR A 1 305 ? 4.342 4.523 -18.809 1.00 28.26 301 THR A C 1
ATOM 2240 O O . THR A 1 305 ? 4.791 5.655 -19.019 1.00 26.48 301 THR A O 1
ATOM 2244 N N . GLU A 1 306 ? 3.303 4.313 -18.022 1.00 26.76 302 GLU A N 1
ATOM 2245 C CA . GLU A 1 306 ? 2.607 5.446 -17.450 1.00 28.24 302 GLU A CA 1
ATOM 2246 C C . GLU A 1 306 ? 3.443 6.187 -16.410 1.00 27.50 302 GLU A C 1
ATOM 2247 O O . GLU A 1 306 ? 3.354 7.397 -16.310 1.00 27.59 302 GLU A O 1
ATOM 2253 N N . ILE A 1 307 ? 4.236 5.446 -15.657 1.00 27.11 303 ILE A N 1
ATOM 2254 C CA . ILE A 1 307 ? 5.110 6.048 -14.647 1.00 28.22 303 ILE A CA 1
ATOM 2255 C C . ILE A 1 307 ? 6.185 6.856 -15.352 1.00 28.10 303 ILE A C 1
ATOM 2256 O O . ILE A 1 307 ? 6.439 7.988 -14.986 1.00 28.25 303 ILE A O 1
ATOM 2261 N N . THR A 1 308 ? 6.798 6.260 -16.372 1.00 27.67 304 THR A N 1
ATOM 2262 C CA . THR A 1 308 ? 7.878 6.921 -17.129 1.00 28.04 304 THR A CA 1
ATOM 2263 C C . THR A 1 308 ? 7.444 8.239 -17.762 1.00 27.06 304 THR A C 1
ATOM 2264 O O . THR A 1 308 ? 8.138 9.254 -17.638 1.00 26.94 304 THR A O 1
ATOM 2268 N N . LEU A 1 309 ? 6.306 8.208 -18.440 1.00 26.13 305 LEU A N 1
ATOM 2269 C CA . LEU A 1 309 ? 5.702 9.432 -18.996 1.00 27.32 305 LEU A CA 1
ATOM 2270 C C . LEU A 1 309 ? 5.235 10.403 -17.941 1.00 26.46 305 LEU A C 1
ATOM 2271 O O . LEU A 1 309 ? 5.396 11.619 -18.123 1.00 27.17 305 LEU A O 1
ATOM 2276 N N . GLY A 1 310 ? 4.663 9.897 -16.839 1.00 25.64 306 GLY A N 1
ATOM 2277 C CA . GLY A 1 310 ? 4.153 10.804 -15.792 1.00 26.03 306 GLY A CA 1
ATOM 2278 C C . GLY A 1 310 ? 5.295 11.606 -15.162 1.00 26.40 306 GLY A C 1
ATOM 2279 O O . GLY A 1 310 ? 5.142 12.788 -14.829 1.00 26.94 306 GLY A O 1
ATOM 2280 N N . LEU A 1 311 ? 6.436 10.955 -15.005 1.00 26.81 307 LEU A N 1
ATOM 2281 C CA . LEU A 1 311 ? 7.620 11.597 -14.467 1.00 28.16 307 LEU A CA 1
ATOM 2282 C C . LEU A 1 311 ? 8.158 12.703 -15.404 1.00 28.46 307 LEU A C 1
ATOM 2283 O O . LEU A 1 311 ? 8.514 13.769 -14.922 1.00 27.63 307 LEU A O 1
ATOM 2288 N N . GLN A 1 312 ? 8.219 12.451 -16.722 1.00 28.78 308 GLN A N 1
ATOM 2289 C CA . GLN A 1 312 ? 8.596 13.527 -17.627 1.00 29.28 308 GLN A CA 1
ATOM 2290 C C . GLN A 1 312 ? 7.675 14.713 -17.469 1.00 29.30 308 GLN A C 1
ATOM 2291 O O . GLN A 1 312 ? 8.127 15.854 -17.489 1.00 28.51 308 GLN A O 1
ATOM 2297 N N . GLY A 1 313 ? 6.380 14.448 -17.344 1.00 29.11 309 GLY A N 1
ATOM 2298 C CA . GLY A 1 313 ? 5.425 15.515 -17.118 1.00 29.14 309 GLY A CA 1
ATOM 2299 C C . GLY A 1 313 ? 5.656 16.379 -15.861 1.00 29.56 309 GLY A C 1
ATOM 2300 O O . GLY A 1 313 ? 5.628 17.621 -15.949 1.00 29.34 309 GLY A O 1
ATOM 2301 N N . VAL A 1 314 ? 5.810 15.747 -14.700 1.00 28.49 310 VAL A N 1
ATOM 2302 C CA . VAL A 1 314 ? 6.071 16.514 -13.482 1.00 29.04 310 VAL A CA 1
ATOM 2303 C C . VAL A 1 314 ? 7.469 17.134 -13.475 1.00 29.02 310 VAL A C 1
ATOM 2304 O O . VAL A 1 314 ? 7.652 18.175 -12.849 1.00 29.10 310 VAL A O 1
ATOM 2308 N N . LEU A 1 315 ? 8.458 16.495 -14.115 1.00 29.53 311 LEU A N 1
ATOM 2309 C CA . LEU A 1 315 ? 9.787 17.122 -14.168 1.00 29.90 311 LEU A CA 1
ATOM 2310 C C . LEU A 1 315 ? 9.676 18.417 -14.971 1.00 30.06 311 LEU A C 1
ATOM 2311 O O . LEU A 1 315 ? 10.106 19.483 -14.513 1.00 30.63 311 LEU A O 1
ATOM 2316 N N . ARG A 1 316 ? 9.055 18.338 -16.144 1.00 29.23 312 ARG A N 1
ATOM 2317 C CA . ARG A 1 316 ? 8.892 19.537 -16.974 1.00 29.87 312 ARG A CA 1
ATOM 2318 C C . ARG A 1 316 ? 8.124 20.645 -16.243 1.00 30.51 312 ARG A C 1
ATOM 2319 O O . ARG A 1 316 ? 8.522 21.808 -16.307 1.00 30.74 312 ARG A O 1
ATOM 2327 N N . LEU A 1 317 ? 7.025 20.291 -15.570 1.00 29.97 313 LEU A N 1
ATOM 2328 C CA . LEU A 1 317 ? 6.240 21.291 -14.845 1.00 30.56 313 LEU A CA 1
ATOM 2329 C C . LEU A 1 317 ? 7.111 21.971 -13.775 1.00 31.13 313 LEU A C 1
ATOM 2330 O O . LEU A 1 317 ? 7.073 23.198 -13.618 1.00 30.11 313 LEU A O 1
ATOM 2335 N N . GLY A 1 318 ? 7.882 21.164 -13.050 1.00 31.41 314 GLY A N 1
ATOM 2336 C CA . GLY A 1 318 ? 8.798 21.703 -12.028 1.00 33.35 314 GLY A CA 1
ATOM 2337 C C . GLY A 1 318 ? 9.763 22.716 -12.643 1.00 33.44 314 GLY A C 1
ATOM 2338 O O . GLY A 1 318 ? 9.933 23.824 -12.107 1.00 33.09 314 GLY A O 1
ATOM 2339 N N . ARG A 1 319 ? 10.372 22.331 -13.763 1.00 33.66 315 ARG A N 1
ATOM 2340 C CA . ARG A 1 319 ? 11.307 23.203 -14.466 1.00 35.29 315 ARG A CA 1
ATOM 2341 C C . ARG A 1 319 ? 10.601 24.511 -14.835 1.00 35.60 315 ARG A C 1
ATOM 2342 O O . ARG A 1 319 ? 11.174 25.591 -14.639 1.00 36.78 315 ARG A O 1
ATOM 2350 N N . MET A 1 320 ? 9.353 24.432 -15.298 1.00 34.95 316 MET A N 1
ATOM 2351 C CA . MET A 1 320 ? 8.572 25.647 -15.675 1.00 34.48 316 MET A CA 1
ATOM 2352 C C . MET A 1 320 ? 8.218 26.527 -14.497 1.00 34.50 316 MET A C 1
ATOM 2353 O O . MET A 1 320 ? 8.249 27.759 -14.599 1.00 32.96 316 MET A O 1
ATOM 2358 N N . LYS A 1 321 ? 7.878 25.905 -13.374 1.00 35.08 317 LYS A N 1
ATOM 2359 C CA . LYS A 1 321 ? 7.574 26.671 -12.186 1.00 35.75 317 LYS A CA 1
ATOM 2360 C C . LYS A 1 321 ? 8.863 27.399 -11.716 1.00 36.95 317 LYS A C 1
ATOM 2361 O O . LYS A 1 321 ? 8.821 28.592 -11.382 1.00 37.32 317 LYS A O 1
ATOM 2367 N N . ASP A 1 322 ? 9.996 26.704 -11.733 1.00 37.68 318 ASP A N 1
ATOM 2368 C CA . ASP A 1 322 ? 11.292 27.317 -11.370 1.00 39.55 318 ASP A CA 1
ATOM 2369 C C . ASP A 1 322 ? 11.684 28.504 -12.242 1.00 40.98 318 ASP A C 1
ATOM 2370 O O . ASP A 1 322 ? 12.348 29.421 -11.758 1.00 41.17 318 ASP A O 1
ATOM 2375 N N . GLU A 1 323 ? 11.274 28.493 -13.510 1.00 41.71 319 GLU A N 1
ATOM 2376 C CA . GLU A 1 323 ? 11.560 29.605 -14.405 1.00 42.95 319 GLU A CA 1
ATOM 2377 C C . GLU A 1 323 ? 10.389 30.577 -14.544 1.00 42.82 319 GLU A C 1
ATOM 2378 O O . GLU A 1 323 ? 10.497 31.589 -15.234 1.00 43.94 319 GLU A O 1
ATOM 2384 N N . GLY A 1 324 ? 9.305 30.324 -13.828 1.00 42.57 320 GLY A N 1
ATOM 2385 C CA . GLY A 1 324 ? 8.139 31.214 -13.857 1.00 42.52 320 GLY A CA 1
ATOM 2386 C C . GLY A 1 324 ? 7.297 31.190 -15.131 1.00 42.71 320 GLY A C 1
ATOM 2387 O O . GLY A 1 324 ? 6.520 32.127 -15.392 1.00 43.58 320 GLY A O 1
ATOM 2388 N N . THR A 1 325 ? 7.421 30.142 -15.936 1.00 41.99 321 THR A N 1
ATOM 2389 C CA . THR A 1 325 ? 6.653 30.067 -17.187 1.00 42.02 321 THR A CA 1
ATOM 2390 C C . THR A 1 325 ? 5.404 29.208 -17.062 1.00 41.51 321 THR A C 1
ATOM 2391 O O . THR A 1 325 ? 4.648 29.081 -18.026 1.00 42.80 321 THR A O 1
ATOM 2395 N N . ALA A 1 326 ? 5.157 28.661 -15.880 1.00 39.78 322 ALA A N 1
ATOM 2396 C CA . ALA A 1 326 ? 4.046 27.740 -15.674 1.00 39.23 322 ALA A CA 1
ATOM 2397 C C . ALA A 1 326 ? 2.716 28.378 -15.242 1.00 38.84 322 ALA A C 1
ATOM 2398 O O . ALA A 1 326 ? 2.595 28.890 -14.143 1.00 40.23 322 ALA A O 1
ATOM 2400 N N . ALA A 1 327 ? 1.696 28.274 -16.078 1.00 38.03 323 ALA A N 1
ATOM 2401 C CA . ALA A 1 327 ? 0.345 28.626 -15.647 1.00 37.35 323 ALA A CA 1
ATOM 2402 C C . ALA A 1 327 ? -0.224 27.555 -14.701 1.00 36.85 323 ALA A C 1
ATOM 2403 O O . ALA A 1 327 ? 0.212 26.393 -14.708 1.00 35.87 323 ALA A O 1
ATOM 2405 N N . VAL A 1 328 ? -1.204 27.949 -13.903 1.00 35.43 324 VAL A N 1
ATOM 2406 C CA . VAL A 1 328 ? -1.821 27.068 -12.925 1.00 36.16 324 VAL A CA 1
ATOM 2407 C C . VAL A 1 328 ? -2.511 25.839 -13.524 1.00 35.44 324 VAL A C 1
ATOM 2408 O O . VAL A 1 328 ? -2.591 24.782 -12.894 1.00 35.39 324 VAL A O 1
ATOM 2412 N N . GLU A 1 329 ? -3.058 25.987 -14.724 1.00 34.48 325 GLU A N 1
ATOM 2413 C CA . GLU A 1 329 ? -3.718 24.867 -15.389 1.00 34.19 325 GLU A CA 1
ATOM 2414 C C . GLU A 1 329 ? -2.818 23.638 -15.611 1.00 32.89 325 GLU A C 1
ATOM 2415 O O . GLU A 1 329 ? -3.329 22.526 -15.698 1.00 32.06 325 GLU A O 1
ATOM 2421 N N . ILE A 1 330 ? -1.501 23.841 -15.745 1.00 30.95 326 ILE A N 1
ATOM 2422 C CA . ILE A 1 330 ? -0.583 22.713 -15.982 1.00 30.86 326 ILE A CA 1
ATOM 2423 C C . ILE A 1 330 ? -0.525 21.765 -14.768 1.00 31.07 326 ILE A C 1
ATOM 2424 O O . ILE A 1 330 ? -0.369 20.535 -14.905 1.00 29.99 326 ILE A O 1
ATOM 2429 N N . THR A 1 331 ? -0.596 22.365 -13.579 1.00 29.90 327 THR A N 1
ATOM 2430 C CA . THR A 1 331 ? -0.737 21.619 -12.360 1.00 31.23 327 THR A CA 1
ATOM 2431 C C . THR A 1 331 ? -1.992 20.717 -12.416 1.00 31.70 327 THR A C 1
ATOM 2432 O O . THR A 1 331 ? -1.925 19.583 -11.989 1.00 30.91 327 THR A O 1
ATOM 2436 N N . SER A 1 332 ? -3.117 21.217 -12.933 1.00 31.60 328 SER A N 1
ATOM 2437 C CA . SER A 1 332 ? -4.303 20.347 -13.106 1.00 32.55 328 SER A CA 1
ATOM 2438 C C . SER A 1 332 ? -4.045 19.123 -13.984 1.00 32.11 328 SER A C 1
ATOM 2439 O O . SER A 1 332 ? -4.512 18.012 -13.680 1.00 32.89 328 SER A O 1
ATOM 2442 N N . ILE A 1 333 ? -3.303 19.328 -15.062 1.00 31.03 329 ILE A N 1
ATOM 2443 C CA . ILE A 1 333 ? -2.893 18.229 -15.917 1.00 30.10 329 ILE A CA 1
ATOM 2444 C C . ILE A 1 333 ? -2.143 17.146 -15.154 1.00 29.83 329 ILE A C 1
ATOM 2445 O O . ILE A 1 333 ? -2.523 15.982 -15.190 1.00 28.15 329 ILE A O 1
ATOM 2450 N N . MET A 1 334 ? -1.069 17.535 -14.483 1.00 28.29 330 MET A N 1
ATOM 2451 C CA . MET A 1 334 ? -0.189 16.583 -13.819 1.00 27.93 330 MET A CA 1
ATOM 2452 C C . MET A 1 334 ? -0.815 16.001 -12.546 1.00 27.74 330 MET A C 1
ATOM 2453 O O . MET A 1 334 ? -0.595 14.843 -12.239 1.00 27.11 330 MET A O 1
ATOM 2458 N N . LYS A 1 335 ? -1.601 16.786 -11.825 1.00 28.45 331 LYS A N 1
ATOM 2459 C CA . LYS A 1 335 ? -2.228 16.290 -10.605 1.00 29.92 331 LYS A CA 1
ATOM 2460 C C . LYS A 1 335 ? -3.249 15.202 -10.964 1.00 29.37 331 LYS A C 1
ATOM 2461 O O . LYS A 1 335 ? -3.267 14.107 -10.398 1.00 29.05 331 LYS A O 1
ATOM 2467 N N . ARG A 1 336 ? -4.091 15.504 -11.939 1.00 28.85 332 ARG A N 1
ATOM 2468 C CA . ARG A 1 336 ? -5.110 14.568 -12.362 1.00 28.52 332 ARG A CA 1
ATOM 2469 C C . ARG A 1 336 ? -4.454 13.293 -12.917 1.00 27.58 332 ARG A C 1
ATOM 2470 O O . ARG A 1 336 ? -4.891 12.175 -12.630 1.00 26.51 332 ARG A O 1
ATOM 2478 N N . ASN A 1 337 ? -3.436 13.468 -13.760 1.00 26.48 333 ASN A N 1
ATOM 2479 C CA . ASN A 1 337 ? -2.816 12.310 -14.389 1.00 26.96 333 ASN A CA 1
ATOM 2480 C C . ASN A 1 337 ? -2.037 11.459 -13.387 1.00 26.69 333 ASN A C 1
ATOM 2481 O O . ASN A 1 337 ? -2.194 10.227 -13.379 1.00 26.71 333 ASN A O 1
ATOM 2486 N N . SER A 1 338 ? -1.200 12.089 -12.546 1.00 26.59 334 SER A N 1
ATOM 2487 C CA . SER A 1 338 ? -0.460 11.316 -11.537 1.00 26.88 334 SER A CA 1
ATOM 2488 C C . SER A 1 338 ? -1.399 10.518 -10.613 1.00 26.53 334 SER A C 1
ATOM 2489 O O . SER A 1 338 ? -1.213 9.322 -10.445 1.00 25.88 334 SER A O 1
ATOM 2492 N N . CYS A 1 339 ? -2.412 11.179 -10.049 1.00 27.53 335 CYS A N 1
ATOM 2493 C CA . CYS A 1 339 ? -3.338 10.508 -9.127 1.00 28.27 335 CYS A CA 1
ATOM 2494 C C . CYS A 1 339 ? -4.161 9.426 -9.808 1.00 28.13 335 CYS A C 1
ATOM 2495 O O . CYS A 1 339 ? -4.319 8.351 -9.257 1.00 29.27 335 CYS A O 1
ATOM 2498 N N . GLY A 1 340 ? -4.676 9.713 -10.995 1.00 28.35 336 GLY A N 1
ATOM 2499 C CA . GLY A 1 340 ? -5.464 8.740 -11.765 1.00 28.11 336 GLY A CA 1
ATOM 2500 C C . GLY A 1 340 ? -4.646 7.551 -12.246 1.00 28.22 336 GLY A C 1
ATOM 2501 O O . GLY A 1 340 ? -5.096 6.391 -12.141 1.00 29.77 336 GLY A O 1
ATOM 2502 N N . LYS A 1 341 ? -3.460 7.794 -12.786 1.00 26.98 337 LYS A N 1
ATOM 2503 C CA . LYS A 1 341 ? -2.640 6.665 -13.225 1.00 26.76 337 LYS A CA 1
ATOM 2504 C C . LYS A 1 341 ? -2.086 5.878 -12.036 1.00 26.87 337 LYS A C 1
ATOM 2505 O O . LYS A 1 341 ? -1.941 4.664 -12.131 1.00 26.68 337 LYS A O 1
ATOM 2511 N N . ALA A 1 342 ? -1.737 6.554 -10.943 1.00 25.76 338 ALA A N 1
ATOM 2512 C CA . ALA A 1 342 ? -1.249 5.828 -9.750 1.00 26.18 338 ALA A CA 1
ATOM 2513 C C . ALA A 1 342 ? -2.306 4.846 -9.224 1.00 26.66 338 ALA A C 1
ATOM 2514 O O . ALA A 1 342 ? -1.983 3.705 -8.876 1.00 27.18 338 ALA A O 1
ATOM 2516 N N . LEU A 1 343 ? -3.556 5.315 -9.174 1.00 26.85 339 LEU A N 1
ATOM 2517 C CA . LEU A 1 343 ? -4.684 4.506 -8.752 1.00 27.37 339 LEU A CA 1
ATOM 2518 C C . LEU A 1 343 ? -4.929 3.304 -9.695 1.00 28.09 339 LEU A C 1
ATOM 2519 O O . LEU A 1 343 ? -5.115 2.181 -9.209 1.00 27.18 339 LEU A O 1
ATOM 2524 N N . ASP A 1 344 ? -4.924 3.539 -11.014 1.00 27.85 340 ASP A N 1
ATOM 2525 C CA . ASP A 1 344 ? -5.010 2.442 -12.009 1.00 29.10 340 ASP A CA 1
ATOM 2526 C C . ASP A 1 344 ? -3.921 1.410 -11.753 1.00 27.94 340 ASP A C 1
ATOM 2527 O O . ASP A 1 344 ? -4.169 0.216 -11.787 1.00 27.24 340 ASP A O 1
ATOM 2532 N N . ILE A 1 345 ? -2.696 1.886 -11.545 1.00 27.37 341 ILE A N 1
ATOM 2533 C CA . ILE A 1 345 ? -1.551 0.998 -11.296 1.00 27.21 341 ILE A CA 1
ATOM 2534 C C . ILE A 1 345 ? -1.709 0.187 -10.011 1.00 27.56 341 ILE A C 1
ATOM 2535 O O . ILE A 1 345 ? -1.446 -1.019 -10.001 1.00 27.83 341 ILE A O 1
ATOM 2540 N N . ALA A 1 346 ? -2.118 0.851 -8.940 1.00 26.31 342 ALA A N 1
ATOM 2541 C CA . ALA A 1 346 ? -2.330 0.166 -7.681 1.00 27.07 342 ALA A CA 1
ATOM 2542 C C . ALA A 1 346 ? -3.391 -0.946 -7.850 1.00 26.55 342 ALA A C 1
ATOM 2543 O O . ALA A 1 346 ? -3.233 -2.035 -7.312 1.00 26.90 342 ALA A O 1
ATOM 2545 N N . ARG A 1 347 ? -4.450 -0.668 -8.603 1.00 27.07 343 ARG A N 1
ATOM 2546 C CA . ARG A 1 347 ? -5.505 -1.660 -8.876 1.00 27.19 343 ARG A CA 1
ATOM 2547 C C . ARG A 1 347 ? -5.038 -2.821 -9.756 1.00 28.15 343 ARG A C 1
ATOM 2548 O O . ARG A 1 347 ? -5.422 -3.987 -9.545 1.00 27.74 343 ARG A O 1
ATOM 2556 N N . LEU A 1 348 ? -4.229 -2.491 -10.756 1.00 28.57 344 LEU A N 1
ATOM 2557 C CA . LEU A 1 348 ? -3.663 -3.491 -11.645 1.00 29.46 344 LEU A CA 1
ATOM 2558 C C . LEU A 1 348 ? -2.743 -4.411 -10.871 1.00 28.87 344 LEU A C 1
ATOM 2559 O O . LEU A 1 348 ? -2.789 -5.637 -11.059 1.00 28.68 344 LEU A O 1
ATOM 2564 N N . ALA A 1 349 ? -1.919 -3.844 -9.989 1.00 27.75 345 ALA A N 1
ATOM 2565 C CA . ALA A 1 349 ? -1.063 -4.673 -9.123 1.00 27.73 345 ALA A CA 1
ATOM 2566 C C . ALA A 1 349 ? -1.903 -5.537 -8.188 1.00 28.11 345 ALA A C 1
ATOM 2567 O O . ALA A 1 349 ? -1.644 -6.738 -8.043 1.00 28.03 345 ALA A O 1
ATOM 2569 N N . ARG A 1 350 ? -2.923 -4.923 -7.567 1.00 28.64 346 ARG A N 1
ATOM 2570 C CA . ARG A 1 350 ? -3.773 -5.645 -6.618 1.00 28.34 346 ARG A CA 1
ATOM 2571 C C . ARG A 1 350 ? -4.419 -6.876 -7.249 1.00 29.36 346 ARG A C 1
ATOM 2572 O O . ARG A 1 350 ? -4.479 -7.965 -6.622 1.00 28.68 346 ARG A O 1
ATOM 2580 N N . ASP A 1 351 ? -4.940 -6.687 -8.464 1.00 29.54 347 ASP A N 1
ATOM 2581 C CA . ASP A 1 351 ? -5.659 -7.757 -9.137 1.00 31.24 347 ASP A CA 1
ATOM 2582 C C . ASP A 1 351 ? -4.739 -8.900 -9.626 1.00 31.59 347 ASP A C 1
ATOM 2583 O O . ASP A 1 351 ? -5.237 -9.957 -9.992 1.00 32.42 347 ASP A O 1
ATOM 2588 N N . MET A 1 352 ? -3.429 -8.669 -9.618 1.00 31.75 348 MET A N 1
ATOM 2589 C CA . MET A 1 352 ? -2.433 -9.702 -9.867 1.00 33.51 348 MET A CA 1
ATOM 2590 C C . MET A 1 352 ? -2.169 -10.602 -8.640 1.00 34.20 348 MET A C 1
ATOM 2591 O O . MET A 1 352 ? -1.647 -11.711 -8.795 1.00 34.49 348 MET A O 1
ATOM 2596 N N . LEU A 1 353 ? -2.532 -10.149 -7.440 1.00 33.79 349 LEU A N 1
ATOM 2597 C CA . LEU A 1 353 ? -2.168 -10.886 -6.201 1.00 34.58 349 LEU A CA 1
ATOM 2598 C C . LEU A 1 353 ? -3.253 -11.859 -5.792 1.00 35.52 349 LEU A C 1
ATOM 2599 O O . LEU A 1 353 ? -4.408 -11.478 -5.646 1.00 36.39 349 LEU A O 1
ATOM 2604 N N . GLY A 1 354 ? -2.898 -13.117 -5.581 1.00 36.63 350 GLY A N 1
ATOM 2605 C CA . GLY A 1 354 ? -3.926 -14.124 -5.354 1.00 37.04 350 GLY A CA 1
ATOM 2606 C C . GLY A 1 354 ? -4.171 -14.410 -3.877 1.00 37.84 350 GLY A C 1
ATOM 2607 O O . GLY A 1 354 ? -5.054 -15.204 -3.551 1.00 38.33 350 GLY A O 1
ATOM 2608 N N . GLY A 1 355 ? -3.389 -13.785 -2.988 1.00 37.18 351 GLY A N 1
ATOM 2609 C CA . GLY A 1 355 ? -3.488 -14.066 -1.553 1.00 37.51 351 GLY A CA 1
ATOM 2610 C C . GLY A 1 355 ? -4.547 -13.177 -0.906 1.00 37.53 351 GLY A C 1
ATOM 2611 O O . GLY A 1 355 ? -5.461 -12.703 -1.578 1.00 37.19 351 GLY A O 1
ATOM 2612 N N . ASN A 1 356 ? -4.398 -12.916 0.390 1.00 36.85 352 ASN A N 1
ATOM 2613 C CA . ASN A 1 356 ? -5.321 -12.046 1.115 1.00 37.19 352 ASN A CA 1
ATOM 2614 C C . ASN A 1 356 ? -4.667 -11.463 2.383 1.00 39.06 352 ASN A C 1
ATOM 2615 O O . ASN A 1 356 ? -5.087 -11.771 3.491 1.00 39.52 352 ASN A O 1
ATOM 2620 N N . GLY A 1 357 ? -3.622 -10.645 2.210 1.00 40.44 353 GLY A N 1
ATOM 2621 C CA . GLY A 1 357 ? -3.137 -9.779 3.292 1.00 42.18 353 GLY A CA 1
ATOM 2622 C C . GLY A 1 357 ? -1.915 -10.169 4.119 1.00 43.80 353 GLY A C 1
ATOM 2623 O O . GLY A 1 357 ? -1.339 -9.312 4.819 1.00 44.57 353 GLY A O 1
ATOM 2624 N N . ILE A 1 358 ? -1.476 -11.422 4.046 1.00 44.82 354 ILE A N 1
ATOM 2625 C CA . ILE A 1 358 ? -0.409 -11.869 4.967 1.00 46.28 354 ILE A CA 1
ATOM 2626 C C . ILE A 1 358 ? 0.973 -11.435 4.435 1.00 46.71 354 ILE A C 1
ATOM 2627 O O . ILE A 1 358 ? 1.748 -10.757 5.126 1.00 46.78 354 ILE A O 1
ATOM 2632 N N . SER A 1 359 ? 1.235 -11.795 3.182 1.00 46.91 355 SER A N 1
ATOM 2633 C CA . SER A 1 359 ? 2.528 -11.597 2.530 1.00 46.97 355 SER A CA 1
ATOM 2634 C C . SER A 1 359 ? 2.896 -10.144 2.231 1.00 46.00 355 SER A C 1
ATOM 2635 O O . SER A 1 359 ? 2.021 -9.275 2.139 1.00 45.81 355 SER A O 1
ATOM 2638 N N . ASP A 1 360 ? 4.199 -9.917 2.057 1.00 44.98 356 ASP A N 1
ATOM 2639 C CA . ASP A 1 360 ? 4.781 -8.603 1.747 1.00 44.94 356 ASP A CA 1
ATOM 2640 C C . ASP A 1 360 ? 4.116 -7.849 0.586 1.00 43.00 356 ASP A C 1
ATOM 2641 O O . ASP A 1 360 ? 3.980 -6.636 0.636 1.00 42.55 356 ASP A O 1
ATOM 2646 N N . GLU A 1 361 ? 3.733 -8.581 -0.456 1.00 41.38 357 GLU A N 1
ATOM 2647 C CA . GLU A 1 361 ? 3.048 -7.977 -1.591 1.00 39.93 357 GLU A CA 1
ATOM 2648 C C . GLU A 1 361 ? 1.793 -7.178 -1.236 1.00 38.20 357 GLU A C 1
ATOM 2649 O O . GLU A 1 361 ? 1.402 -6.317 -2.000 1.00 38.13 357 GLU A O 1
ATOM 2655 N N . PHE A 1 362 ? 1.179 -7.452 -0.082 1.00 36.86 358 PHE A N 1
ATOM 2656 C CA . PHE A 1 362 ? -0.033 -6.725 0.317 1.00 35.55 358 PHE A CA 1
ATOM 2657 C C . PHE A 1 362 ? 0.238 -5.303 0.830 1.00 34.89 358 PHE A C 1
ATOM 2658 O O . PHE A 1 362 ? -0.692 -4.525 1.099 1.00 34.39 358 PHE A O 1
ATOM 2666 N N . GLY A 1 363 ? 1.533 -4.949 0.871 1.00 33.56 359 GLY A N 1
ATOM 2667 C CA . GLY A 1 363 ? 1.936 -3.535 0.810 1.00 32.86 359 GLY A CA 1
ATOM 2668 C C . GLY A 1 363 ? 1.149 -2.809 -0.282 1.00 31.82 359 GLY A C 1
ATOM 2669 O O . GLY A 1 363 ? 0.758 -1.644 -0.117 1.00 31.95 359 GLY A O 1
ATOM 2670 N N . VAL A 1 364 ? 0.867 -3.516 -1.382 1.00 30.85 360 VAL A N 1
ATOM 2671 C CA . VAL A 1 364 ? 0.044 -2.957 -2.458 1.00 29.46 360 VAL A CA 1
ATOM 2672 C C . VAL A 1 364 ? -1.334 -2.508 -1.976 1.00 28.71 360 VAL A C 1
ATOM 2673 O O . VAL A 1 364 ? -1.839 -1.485 -2.411 1.00 28.03 360 VAL A O 1
ATOM 2677 N N . ALA A 1 365 ? -1.945 -3.269 -1.075 1.00 27.75 361 ALA A N 1
ATOM 2678 C CA . ALA A 1 365 ? -3.323 -2.979 -0.643 1.00 27.71 361 ALA A CA 1
ATOM 2679 C C . ALA A 1 365 ? -3.369 -1.743 0.251 1.00 27.41 361 ALA A C 1
ATOM 2680 O O . ALA A 1 365 ? -4.392 -1.044 0.310 1.00 27.05 361 ALA A O 1
ATOM 2682 N N . ARG A 1 366 ? -2.256 -1.470 0.921 1.00 26.60 362 ARG A N 1
ATOM 2683 C CA . ARG A 1 366 ? -2.106 -0.206 1.669 1.00 26.64 362 ARG A CA 1
ATOM 2684 C C . ARG A 1 366 ? -1.945 1.003 0.753 1.00 26.13 362 ARG A C 1
ATOM 2685 O O . ARG A 1 366 ? -2.637 2.019 0.908 1.00 26.11 362 ARG A O 1
ATOM 2693 N N . HIS A 1 367 ? -1.043 0.918 -0.217 1.00 25.95 363 HIS A N 1
ATOM 2694 C CA . HIS A 1 367 ? -0.919 2.023 -1.162 1.00 26.07 363 HIS A CA 1
ATOM 2695 C C . HIS A 1 367 ? -2.275 2.272 -1.816 1.00 25.86 363 HIS A C 1
ATOM 2696 O O . HIS A 1 367 ? -2.671 3.421 -2.067 1.00 24.56 363 HIS A O 1
ATOM 2703 N N . LEU A 1 368 ? -2.967 1.177 -2.127 1.00 25.97 364 LEU A N 1
ATOM 2704 C CA . LEU A 1 368 ? -4.257 1.270 -2.832 1.00 25.61 364 LEU A CA 1
ATOM 2705 C C . LEU A 1 368 ? -5.264 2.086 -2.040 1.00 26.49 364 LEU A C 1
ATOM 2706 O O . LEU A 1 368 ? -5.896 3.029 -2.585 1.00 26.43 364 LEU A O 1
ATOM 2711 N N . VAL A 1 369 ? -5.489 1.712 -0.786 1.00 25.25 365 VAL A N 1
ATOM 2712 C CA . VAL A 1 369 ? -6.507 2.468 -0.022 1.00 25.94 365 VAL A CA 1
ATOM 2713 C C . VAL A 1 369 ? -6.026 3.902 0.219 1.00 25.81 365 VAL A C 1
ATOM 2714 O O . VAL A 1 369 ? -6.842 4.810 0.250 1.00 25.39 365 VAL A O 1
ATOM 2718 N N . ASN A 1 370 ? -4.713 4.114 0.375 1.00 26.35 366 ASN A N 1
ATOM 2719 C CA . ASN A 1 370 ? -4.173 5.494 0.470 1.00 26.86 366 ASN A CA 1
ATOM 2720 C C . ASN A 1 370 ? -4.539 6.315 -0.792 1.00 27.13 366 ASN A C 1
ATOM 2721 O O . ASN A 1 370 ? -5.089 7.398 -0.685 1.00 26.85 366 ASN A O 1
ATOM 2726 N N . LEU A 1 371 ? -4.250 5.752 -1.976 1.00 27.56 367 LEU A N 1
ATOM 2727 C CA . LEU A 1 371 ? -4.523 6.443 -3.255 1.00 28.04 367 LEU A CA 1
ATOM 2728 C C . LEU A 1 371 ? -6.010 6.631 -3.526 1.00 28.72 367 LEU A C 1
ATOM 2729 O O . LEU A 1 371 ? -6.417 7.603 -4.172 1.00 28.23 367 LEU A O 1
ATOM 2734 N N . GLU A 1 372 ? -6.842 5.749 -2.978 1.00 29.17 368 GLU A N 1
ATOM 2735 C CA . GLU A 1 372 ? -8.282 5.941 -3.082 1.00 29.86 368 GLU A CA 1
ATOM 2736 C C . GLU A 1 372 ? -8.775 7.191 -2.328 1.00 30.85 368 GLU A C 1
ATOM 2737 O O . GLU A 1 372 ? -9.696 7.878 -2.780 1.00 30.96 368 GLU A O 1
ATOM 2743 N N . VAL A 1 373 ? -8.128 7.539 -1.224 1.00 30.97 369 VAL A N 1
ATOM 2744 C CA . VAL A 1 373 ? -8.469 8.783 -0.517 1.00 31.76 369 VAL A CA 1
ATOM 2745 C C . VAL A 1 373 ? -7.870 10.003 -1.229 1.00 32.58 369 VAL A C 1
ATOM 2746 O O . VAL A 1 373 ? -8.556 10.998 -1.457 1.00 33.56 369 VAL A O 1
ATOM 2750 N N . VAL A 1 374 ? -6.601 9.914 -1.589 1.00 33.36 370 VAL A N 1
ATOM 2751 C CA . VAL A 1 374 ? -5.894 11.003 -2.220 1.00 36.14 370 VAL A CA 1
ATOM 2752 C C . VAL A 1 374 ? -6.660 11.446 -3.472 1.00 38.88 370 VAL A C 1
ATOM 2753 O O . VAL A 1 374 ? -6.816 12.655 -3.742 1.00 38.46 370 VAL A O 1
ATOM 2757 N N . ASN A 1 375 ? -7.131 10.465 -4.241 1.00 40.19 371 ASN A N 1
ATOM 2758 C CA . ASN A 1 375 ? -7.891 10.779 -5.430 1.00 43.42 371 ASN A CA 1
ATOM 2759 C C . ASN A 1 375 ? -9.206 11.516 -5.196 1.00 45.11 371 ASN A C 1
ATOM 2760 O O . ASN A 1 375 ? -9.748 12.094 -6.131 1.00 45.51 371 ASN A O 1
ATOM 2765 N N . THR A 1 376 ? -9.691 11.512 -3.957 1.00 47.82 372 THR A N 1
ATOM 2766 C CA . THR A 1 376 ? -10.947 12.166 -3.606 1.00 50.52 372 THR A CA 1
ATOM 2767 C C . THR A 1 376 ? -10.768 13.474 -2.815 1.00 51.91 372 THR A C 1
ATOM 2768 O O . THR A 1 376 ? -11.743 14.009 -2.274 1.00 53.55 372 THR A O 1
ATOM 2772 N N . TYR A 1 377 ? -9.541 13.995 -2.765 1.00 52.81 373 TYR A N 1
ATOM 2773 C CA . TYR A 1 377 ? -9.241 15.245 -2.070 1.00 53.67 373 TYR A CA 1
ATOM 2774 C C . TYR A 1 377 ? -9.354 16.452 -3.016 1.00 54.81 373 TYR A C 1
ATOM 2775 O O . TYR A 1 377 ? -10.457 16.862 -3.418 1.00 55.48 373 TYR A O 1
ATOM 2777 N N . HIS A 1 381 ? -16.222 14.222 -8.383 1.00 52.39 377 HIS A N 1
ATOM 2778 C CA . HIS A 1 381 ? -16.131 15.653 -8.692 1.00 52.78 377 HIS A CA 1
ATOM 2779 C C . HIS A 1 381 ? -15.327 16.019 -9.980 1.00 53.02 377 HIS A C 1
ATOM 2780 O O . HIS A 1 381 ? -15.737 16.941 -10.712 1.00 53.97 377 HIS A O 1
ATOM 2782 N N . ASP A 1 382 ? -14.216 15.303 -10.239 1.00 51.95 378 ASP A N 1
ATOM 2783 C CA . ASP A 1 382 ? -13.249 15.531 -11.368 1.00 50.52 378 ASP A CA 1
ATOM 2784 C C . ASP A 1 382 ? -13.084 16.996 -11.793 1.00 48.75 378 ASP A C 1
ATOM 2785 O O . ASP A 1 382 ? -13.181 17.347 -12.982 1.00 48.92 378 ASP A O 1
ATOM 2790 N N . ILE A 1 383 ? -12.814 17.849 -10.815 1.00 46.57 379 ILE A N 1
ATOM 2791 C CA . ILE A 1 383 ? -12.747 19.280 -11.077 1.00 44.50 379 ILE A CA 1
ATOM 2792 C C . ILE A 1 383 ? -11.578 19.627 -11.997 1.00 40.92 379 ILE A C 1
ATOM 2793 O O . ILE A 1 383 ? -11.645 20.597 -12.706 1.00 39.23 379 ILE A O 1
ATOM 2798 N N . HIS A 1 384 ? -10.531 18.805 -12.005 1.00 38.64 380 HIS A N 1
ATOM 2799 C CA . HIS A 1 384 ? -9.402 19.121 -12.849 1.00 37.50 380 HIS A CA 1
ATOM 2800 C C . HIS A 1 384 ? -9.731 19.018 -14.341 1.00 35.92 380 HIS A C 1
ATOM 2801 O O . HIS A 1 384 ? -9.307 19.876 -15.121 1.00 35.54 380 HIS A O 1
ATOM 2808 N N . ALA A 1 385 ? -10.515 18.007 -14.715 1.00 34.37 381 ALA A N 1
ATOM 2809 C CA . ALA A 1 385 ? -10.921 17.833 -16.123 1.00 34.00 381 ALA A CA 1
ATOM 2810 C C . ALA A 1 385 ? -11.711 19.074 -16.503 1.00 34.04 381 ALA A C 1
ATOM 2811 O O . ALA A 1 385 ? -11.560 19.583 -17.596 1.00 33.99 381 ALA A O 1
ATOM 2813 N N . LEU A 1 386 ? -12.544 19.557 -15.575 1.00 34.63 382 LEU A N 1
ATOM 2814 C CA . LEU A 1 386 ? -13.337 20.780 -15.806 1.00 35.89 382 LEU A CA 1
ATOM 2815 C C . LEU A 1 386 ? -12.532 22.073 -15.947 1.00 35.57 382 LEU A C 1
ATOM 2816 O O . LEU A 1 386 ? -12.825 22.887 -16.842 1.00 35.38 382 LEU A O 1
ATOM 2821 N N . ILE A 1 387 ? -11.526 22.253 -15.091 1.00 34.63 383 ILE A N 1
ATOM 2822 C CA . ILE A 1 387 ? -10.556 23.341 -15.267 1.00 34.81 383 ILE A CA 1
ATOM 2823 C C . ILE A 1 387 ? -9.930 23.296 -16.657 1.00 34.39 383 ILE A C 1
ATOM 2824 O O . ILE A 1 387 ? -9.818 24.309 -17.322 1.00 32.86 383 ILE A O 1
ATOM 2829 N N . LEU A 1 388 ? -9.533 22.102 -17.097 1.00 33.50 384 LEU A N 1
ATOM 2830 C CA . LEU A 1 388 ? -8.895 21.963 -18.410 1.00 33.87 384 LEU A CA 1
ATOM 2831 C C . LEU A 1 388 ? -9.887 22.212 -19.540 1.00 33.90 384 LEU A C 1
ATOM 2832 O O . LEU A 1 388 ? -9.540 22.842 -20.560 1.00 34.25 384 LEU A O 1
ATOM 2837 N N . GLY A 1 389 ? -11.112 21.719 -19.348 1.00 34.01 385 GLY A N 1
ATOM 2838 C CA . GLY A 1 389 ? -12.166 21.883 -20.343 1.00 34.61 385 GLY A CA 1
ATOM 2839 C C . GLY A 1 389 ? -12.447 23.358 -20.549 1.00 35.11 385 GLY A C 1
ATOM 2840 O O . GLY A 1 389 ? -12.593 23.843 -21.668 1.00 35.25 385 GLY A O 1
ATOM 2841 N N . ARG A 1 390 ? -12.520 24.086 -19.450 1.00 36.20 386 ARG A N 1
ATOM 2842 C CA . ARG A 1 390 ? -12.754 25.516 -19.530 1.00 37.25 386 ARG A CA 1
ATOM 2843 C C . ARG A 1 390 ? -11.575 26.210 -20.196 1.00 37.31 386 ARG A C 1
ATOM 2844 O O . ARG A 1 390 ? -11.761 27.100 -21.029 1.00 37.87 386 ARG A O 1
ATOM 2852 N N . ALA A 1 391 ? -10.365 25.783 -19.872 1.00 37.15 387 ALA A N 1
ATOM 2853 C CA . ALA A 1 391 ? -9.202 26.423 -20.458 1.00 37.22 387 ALA A CA 1
ATOM 2854 C C . ALA A 1 391 ? -9.116 26.187 -21.964 1.00 37.39 387 ALA A C 1
ATOM 2855 O O . ALA A 1 391 ? -8.528 26.997 -22.678 1.00 37.23 387 ALA A O 1
ATOM 2857 N N . GLN A 1 392 ? -9.721 25.095 -22.462 1.00 37.18 388 GLN A N 1
ATOM 2858 C CA . GLN A 1 392 ? -9.628 24.794 -23.899 1.00 37.87 388 GLN A CA 1
ATOM 2859 C C . GLN A 1 392 ? -10.719 25.476 -24.677 1.00 37.84 388 GLN A C 1
ATOM 2860 O O . GLN A 1 392 ? -10.549 25.766 -25.846 1.00 38.15 388 GLN A O 1
ATOM 2866 N N . THR A 1 393 ? -11.849 25.683 -24.019 1.00 38.59 389 THR A N 1
ATOM 2867 C CA . THR A 1 393 ? -13.070 26.070 -24.694 1.00 39.38 389 THR A CA 1
ATOM 2868 C C . THR A 1 393 ? -13.546 27.462 -24.326 1.00 40.70 389 THR A C 1
ATOM 2869 O O . THR A 1 393 ? -14.354 28.046 -25.057 1.00 40.45 389 THR A O 1
ATOM 2873 N N . GLY A 1 394 ? -13.081 27.977 -23.189 1.00 40.82 390 GLY A N 1
ATOM 2874 C CA . GLY A 1 394 ? -13.581 29.256 -22.684 1.00 42.42 390 GLY A CA 1
ATOM 2875 C C . GLY A 1 394 ? -14.950 29.167 -22.021 1.00 42.32 390 GLY A C 1
ATOM 2876 O O . GLY A 1 394 ? -15.478 30.164 -21.553 1.00 41.31 390 GLY A O 1
ATOM 2877 N N . ILE A 1 395 ? -15.520 27.965 -21.971 1.00 43.61 391 ILE A N 1
ATOM 2878 C CA . ILE A 1 395 ? -16.854 27.761 -21.413 1.00 44.79 391 ILE A CA 1
ATOM 2879 C C . ILE A 1 395 ? -16.770 26.936 -20.129 1.00 45.65 391 ILE A C 1
ATOM 2880 O O . ILE A 1 395 ? -16.110 25.897 -20.082 1.00 45.42 391 ILE A O 1
ATOM 2885 N N . GLN A 1 396 ? -17.450 27.423 -19.095 1.00 45.70 392 GLN A N 1
ATOM 2886 C CA . GLN A 1 396 ? -17.402 26.838 -17.776 1.00 46.72 392 GLN A CA 1
ATOM 2887 C C . GLN A 1 396 ? -18.500 25.779 -17.687 1.00 46.16 392 GLN A C 1
ATOM 2888 O O . GLN A 1 396 ? -19.606 26.023 -18.142 1.00 45.18 392 GLN A O 1
ATOM 2894 N N . ALA A 1 397 ? -18.182 24.610 -17.120 1.00 46.24 393 ALA A N 1
ATOM 2895 C CA . ALA A 1 397 ? -19.174 23.560 -16.846 1.00 46.89 393 ALA A CA 1
ATOM 2896 C C . ALA A 1 397 ? -19.146 23.085 -15.376 1.00 47.50 393 ALA A C 1
ATOM 2897 O O . ALA A 1 397 ? -19.652 22.011 -15.055 1.00 46.33 393 ALA A O 1
ATOM 2899 N N . PHE A 1 398 ? -18.547 23.894 -14.501 1.00 48.33 394 PHE A N 1
ATOM 2900 C CA . PHE A 1 398 ? -18.362 23.555 -13.071 1.00 50.03 394 PHE A CA 1
ATOM 2901 C C . PHE A 1 398 ? -19.491 24.126 -12.204 1.00 50.70 394 PHE A C 1
ATOM 2902 O O . PHE A 1 398 ? -20.678 23.825 -12.425 1.00 52.54 394 PHE A O 1
ATOM 2904 N N . ALA B 1 8 ? 3.359 31.817 -16.643 1.00 50.49 4 ALA B N 1
ATOM 2905 C CA . ALA B 1 8 ? 2.310 32.858 -16.428 1.00 50.55 4 ALA B CA 1
ATOM 2906 C C . ALA B 1 8 ? 1.104 32.729 -17.384 1.00 50.36 4 ALA B C 1
ATOM 2907 O O . ALA B 1 8 ? -0.048 32.844 -16.950 1.00 51.65 4 ALA B O 1
ATOM 2909 N N . THR B 1 9 ? 1.337 32.460 -18.668 1.00 48.83 5 THR B N 1
ATOM 2910 C CA . THR B 1 9 ? 0.203 32.298 -19.591 1.00 47.47 5 THR B CA 1
ATOM 2911 C C . THR B 1 9 ? -0.054 30.824 -20.040 1.00 44.73 5 THR B C 1
ATOM 2912 O O . THR B 1 9 ? 0.883 30.119 -20.385 1.00 44.84 5 THR B O 1
ATOM 2916 N N . PHE B 1 10 ? -1.306 30.376 -20.046 1.00 41.71 6 PHE B N 1
ATOM 2917 C CA . PHE B 1 10 ? -1.605 28.970 -20.411 1.00 40.20 6 PHE B CA 1
ATOM 2918 C C . PHE B 1 10 ? -1.785 28.759 -21.913 1.00 39.65 6 PHE B C 1
ATOM 2919 O O . PHE B 1 10 ? -2.599 29.426 -22.528 1.00 39.73 6 PHE B O 1
ATOM 2927 N N . HIS B 1 11 ? -1.043 27.819 -22.495 1.00 38.58 7 HIS B N 1
ATOM 2928 C CA . HIS B 1 11 ? -1.246 27.474 -23.898 1.00 37.95 7 HIS B CA 1
ATOM 2929 C C . HIS B 1 11 ? -1.974 26.131 -23.986 1.00 36.75 7 HIS B C 1
ATOM 2930 O O . HIS B 1 11 ? -1.328 25.063 -23.878 1.00 35.20 7 HIS B O 1
ATOM 2937 N N . TRP B 1 12 ? -3.299 26.161 -24.179 1.00 35.15 8 TRP B N 1
ATOM 2938 C CA . TRP B 1 12 ? -4.059 24.900 -24.190 1.00 35.48 8 TRP B CA 1
ATOM 2939 C C . TRP B 1 12 ? -3.527 23.933 -25.242 1.00 34.60 8 TRP B C 1
ATOM 2940 O O . TRP B 1 12 ? -3.563 22.744 -25.041 1.00 34.72 8 TRP B O 1
ATOM 2951 N N . ASP B 1 13 ? -3.031 24.448 -26.356 1.00 35.35 9 ASP B N 1
ATOM 2952 C CA . ASP B 1 13 ? -2.567 23.572 -27.433 1.00 35.99 9 ASP B CA 1
ATOM 2953 C C . ASP B 1 13 ? -1.113 23.106 -27.274 1.00 35.84 9 ASP B C 1
ATOM 2954 O O . ASP B 1 13 ? -0.629 22.277 -28.073 1.00 34.74 9 ASP B O 1
ATOM 2959 N N . ASP B 1 14 ? -0.413 23.632 -26.265 1.00 34.96 10 ASP B N 1
ATOM 2960 C CA . ASP B 1 14 ? 1.005 23.247 -26.030 1.00 34.60 10 ASP B CA 1
ATOM 2961 C C . ASP B 1 14 ? 1.372 23.463 -24.566 1.00 33.55 10 ASP B C 1
ATOM 2962 O O . ASP B 1 14 ? 2.262 24.270 -24.252 1.00 34.08 10 ASP B O 1
ATOM 2967 N N . PRO B 1 15 ? 0.718 22.712 -23.667 1.00 32.53 11 PRO B N 1
ATOM 2968 C CA . PRO B 1 15 ? 0.746 23.087 -22.248 1.00 32.12 11 PRO B CA 1
ATOM 2969 C C . PRO B 1 15 ? 2.154 23.109 -21.665 1.00 32.95 11 PRO B C 1
ATOM 2970 O O . PRO B 1 15 ? 2.438 23.926 -20.784 1.00 33.03 11 PRO B O 1
ATOM 2974 N N . LEU B 1 16 ? 3.031 22.229 -22.148 1.00 32.85 12 LEU B N 1
ATOM 2975 C CA . LEU B 1 16 ? 4.396 22.220 -21.655 1.00 33.57 12 LEU B CA 1
ATOM 2976 C C . LEU B 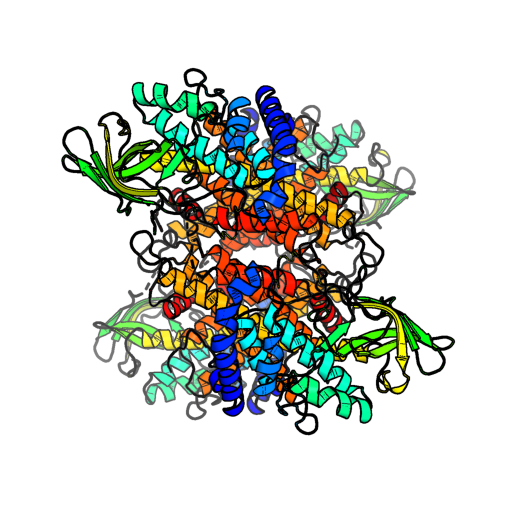1 16 ? 5.372 23.036 -22.527 1.00 34.03 12 LEU B C 1
ATOM 2977 O O . LEU B 1 16 ? 6.580 22.978 -22.314 1.00 34.38 12 LEU B O 1
ATOM 2982 N N . LEU B 1 17 ? 4.847 23.810 -23.476 1.00 34.55 13 LEU B N 1
ATOM 2983 C CA . LEU B 1 17 ? 5.681 24.694 -24.316 1.00 36.26 13 LEU B CA 1
ATOM 2984 C C . LEU B 1 17 ? 6.810 23.901 -24.968 1.00 37.53 13 LEU B C 1
ATOM 2985 O O . LEU B 1 17 ? 8.003 24.210 -24.821 1.00 38.09 13 LEU B O 1
ATOM 2990 N N . LEU B 1 18 ? 6.425 22.845 -25.666 1.00 39.41 14 LEU B N 1
ATOM 2991 C CA . LEU B 1 18 ? 7.371 22.027 -26.414 1.00 40.71 14 LEU B CA 1
ATOM 2992 C C . LEU B 1 18 ? 8.208 22.933 -27.313 1.00 41.64 14 LEU B C 1
ATOM 2993 O O . LEU B 1 18 ? 9.424 22.764 -27.483 1.00 41.24 14 LEU B O 1
ATOM 2998 N N . ASP B 1 19 ? 7.521 23.900 -27.894 1.00 43.64 15 ASP B N 1
ATOM 2999 C CA . ASP B 1 19 ? 8.109 24.861 -28.796 1.00 45.36 15 ASP B CA 1
ATOM 3000 C C . ASP B 1 19 ? 9.364 25.496 -28.185 1.00 45.78 15 ASP B C 1
ATOM 3001 O O . ASP B 1 19 ? 10.348 25.762 -28.868 1.00 46.32 15 ASP B O 1
ATOM 3006 N N . GLN B 1 20 ? 9.332 25.679 -26.876 1.00 46.16 16 GLN B N 1
ATOM 3007 C CA . GLN B 1 20 ? 10.438 26.236 -26.120 1.00 46.29 16 GLN B CA 1
ATOM 3008 C C . GLN B 1 20 ? 11.516 25.232 -25.730 1.00 45.04 16 GLN B C 1
ATOM 3009 O O . GLN B 1 20 ? 12.560 25.627 -25.224 1.00 45.33 16 GLN B O 1
ATOM 3015 N N . GLN B 1 21 ? 11.297 23.936 -25.953 1.00 42.74 17 GLN B N 1
ATOM 3016 C CA . GLN B 1 21 ? 12.300 22.945 -25.556 1.00 41.20 17 GLN B CA 1
ATOM 3017 C C . GLN B 1 21 ? 13.105 22.548 -26.768 1.00 40.24 17 GLN B C 1
ATOM 3018 O O . GLN B 1 21 ? 13.985 21.702 -26.676 1.00 40.40 17 GLN B O 1
ATOM 3024 N N . LEU B 1 22 ? 12.741 23.119 -27.911 1.00 39.36 18 LEU B N 1
ATOM 3025 C CA . LEU B 1 22 ? 13.377 22.810 -29.182 1.00 40.06 18 LEU B CA 1
ATOM 3026 C C . LEU B 1 22 ? 14.462 23.836 -29.440 1.00 41.09 18 LEU B C 1
ATOM 3027 O O . LEU B 1 22 ? 14.276 25.020 -29.128 1.00 40.69 18 LEU B O 1
ATOM 3032 N N . ALA B 1 23 ? 15.573 23.379 -30.009 1.00 41.67 19 ALA B N 1
ATOM 3033 C CA . ALA B 1 23 ? 16.613 24.271 -30.536 1.00 43.00 19 ALA B CA 1
ATOM 3034 C C . ALA B 1 23 ? 16.074 24.969 -31.783 1.00 43.52 19 ALA B C 1
ATOM 3035 O O . ALA B 1 23 ? 15.167 24.452 -32.447 1.00 42.89 19 ALA B O 1
ATOM 3037 N N . ASP B 1 24 ? 16.636 26.132 -32.095 1.00 43.88 20 ASP B N 1
ATOM 3038 C CA . ASP B 1 24 ? 16.227 26.945 -33.255 1.00 44.99 20 ASP B CA 1
ATOM 3039 C C . ASP B 1 24 ? 16.259 26.237 -34.616 1.00 44.69 20 ASP B C 1
ATOM 3040 O O . ASP B 1 24 ? 15.371 26.431 -35.429 1.00 44.92 20 ASP B O 1
ATOM 3045 N N . ASP B 1 25 ? 17.271 25.422 -34.872 1.00 44.63 21 ASP B N 1
ATOM 3046 C CA . ASP B 1 25 ? 17.323 24.687 -36.130 1.00 45.26 21 ASP B CA 1
ATOM 3047 C C . ASP B 1 25 ? 16.257 23.568 -36.196 1.00 44.33 21 ASP B C 1
ATOM 3048 O O . ASP B 1 25 ? 15.731 23.276 -37.276 1.00 43.03 21 ASP B O 1
ATOM 3053 N N . GLU B 1 26 ? 15.937 22.970 -35.039 1.00 42.73 22 GLU B N 1
ATOM 3054 C CA . GLU B 1 26 ? 14.822 22.007 -34.927 1.00 41.59 22 GLU B CA 1
ATOM 3055 C C . GLU B 1 26 ? 13.476 22.668 -35.226 1.00 40.92 22 GLU B C 1
ATOM 3056 O O . GLU B 1 26 ? 12.671 22.113 -35.982 1.00 39.44 22 GLU B O 1
ATOM 3062 N N . ARG B 1 27 ? 13.243 23.847 -34.632 1.00 41.09 23 ARG B N 1
ATOM 3063 C CA . ARG B 1 27 ? 12.036 24.654 -34.888 1.00 41.23 23 ARG B CA 1
ATOM 3064 C C . ARG B 1 27 ? 11.851 25.008 -36.356 1.00 40.50 23 ARG B C 1
ATOM 3065 O O . ARG B 1 27 ? 10.734 25.083 -36.834 1.00 40.12 23 ARG B O 1
ATOM 3073 N N . MET B 1 28 ? 12.921 25.235 -37.096 1.00 40.32 24 MET B N 1
ATOM 3074 C CA . MET B 1 28 ? 12.683 25.545 -38.510 1.00 40.31 24 MET B CA 1
ATOM 3075 C C . MET B 1 28 ? 12.447 24.295 -39.344 1.00 38.16 24 MET B C 1
ATOM 3076 O O . MET B 1 28 ? 11.731 24.334 -40.322 1.00 37.40 24 MET B O 1
ATOM 3081 N N . VAL B 1 29 ? 13.011 23.169 -38.925 1.00 37.22 25 VAL B N 1
ATOM 3082 C CA . VAL B 1 29 ? 12.644 21.893 -39.551 1.00 36.54 25 VAL B CA 1
ATOM 3083 C C . VAL B 1 29 ? 11.131 21.691 -39.382 1.00 34.16 25 VAL B C 1
ATOM 3084 O O . VAL B 1 29 ? 10.423 21.360 -40.328 1.00 33.24 25 VAL B O 1
ATOM 3088 N N . ARG B 1 30 ? 10.647 21.923 -38.167 1.00 34.36 26 ARG B N 1
ATOM 3089 C CA . ARG B 1 30 ? 9.243 21.689 -37.846 1.00 33.45 26 ARG B CA 1
ATOM 3090 C C . ARG B 1 30 ? 8.381 22.616 -38.691 1.00 33.28 26 ARG B C 1
ATOM 3091 O O . ARG B 1 30 ? 7.359 22.230 -39.238 1.00 32.18 26 ARG B O 1
ATOM 3099 N N . ASP B 1 31 ? 8.819 23.858 -38.794 1.00 33.05 27 ASP B N 1
ATOM 3100 C CA . ASP B 1 31 ? 8.118 24.861 -39.569 1.00 34.04 27 ASP B CA 1
ATOM 3101 C C . ASP B 1 31 ? 8.092 24.556 -41.033 1.00 32.34 27 ASP B C 1
ATOM 3102 O O . ASP B 1 31 ? 7.075 24.732 -41.686 1.00 32.91 27 ASP B O 1
ATOM 3107 N N . ALA B 1 32 ? 9.235 24.144 -41.546 1.00 32.66 28 ALA B N 1
ATOM 3108 C CA . ALA B 1 32 ? 9.340 23.677 -42.928 1.00 32.71 28 ALA B CA 1
ATOM 3109 C C . ALA B 1 32 ? 8.341 22.558 -43.228 1.00 32.30 28 ALA B C 1
ATOM 3110 O O . ALA B 1 32 ? 7.640 22.586 -44.227 1.00 30.40 28 ALA B O 1
ATOM 3112 N N . ALA B 1 33 ? 8.303 21.557 -42.340 1.00 31.48 29 ALA B N 1
ATOM 3113 C CA . ALA B 1 33 ? 7.470 20.388 -42.581 1.00 30.53 29 ALA B CA 1
ATOM 3114 C C . ALA B 1 33 ? 6.004 20.770 -42.455 1.00 29.81 29 ALA B C 1
ATOM 3115 O O . ALA B 1 33 ? 5.163 20.343 -43.242 1.00 29.73 29 ALA B O 1
ATOM 3117 N N . HIS B 1 34 ? 5.676 21.578 -41.447 1.00 30.09 30 HIS B N 1
ATOM 3118 C CA . HIS B 1 34 ? 4.300 22.047 -41.295 1.00 29.98 30 HIS B CA 1
ATOM 3119 C C . HIS B 1 34 ? 3.830 22.843 -42.521 1.00 30.16 30 HIS B C 1
ATOM 3120 O O . HIS B 1 34 ? 2.713 22.645 -43.022 1.00 29.74 30 HIS B O 1
ATOM 3127 N N . ALA B 1 35 ? 4.671 23.771 -42.983 1.00 30.61 31 ALA B N 1
ATOM 3128 C CA . ALA B 1 35 ? 4.289 24.616 -44.143 1.00 31.03 31 ALA B CA 1
ATOM 3129 C C . ALA B 1 35 ? 4.014 23.752 -45.370 1.00 31.04 31 ALA B C 1
ATOM 3130 O O . ALA B 1 35 ? 3.020 23.953 -46.079 1.00 30.79 31 ALA B O 1
ATOM 3132 N N . TYR B 1 36 ? 4.894 22.787 -45.612 1.00 30.46 32 TYR B N 1
ATOM 3133 C CA . TYR B 1 36 ? 4.711 21.880 -46.757 1.00 30.71 32 TYR B CA 1
ATOM 3134 C C . TYR B 1 36 ? 3.436 21.056 -46.621 1.00 30.80 32 TYR B C 1
ATOM 3135 O O . TYR B 1 36 ? 2.578 21.009 -47.537 1.00 30.68 32 TYR B O 1
ATOM 3144 N N . ALA B 1 37 ? 3.299 20.413 -45.455 1.00 29.68 33 ALA B N 1
ATOM 3145 C CA . ALA B 1 37 ? 2.172 19.496 -45.256 1.00 28.80 33 ALA B CA 1
ATOM 3146 C C . ALA B 1 37 ? 0.840 20.210 -45.378 1.00 28.79 33 ALA B C 1
ATOM 3147 O O . ALA B 1 37 ? -0.057 19.750 -46.102 1.00 29.26 33 ALA B O 1
ATOM 3149 N N . GLN B 1 38 ? 0.696 21.342 -44.695 1.00 29.32 34 GLN B N 1
ATOM 3150 C CA . GLN B 1 38 ? -0.553 22.112 -44.772 1.00 29.88 34 GLN B CA 1
ATOM 3151 C C . GLN B 1 38 ? -0.729 22.734 -46.147 1.00 31.30 34 GLN B C 1
ATOM 3152 O O . GLN B 1 38 ? -1.840 22.770 -46.683 1.00 32.32 34 GLN B O 1
ATOM 3158 N N . GLY B 1 39 ? 0.370 23.241 -46.699 1.00 32.06 35 GLY B N 1
ATOM 3159 C CA . GLY B 1 39 ? 0.337 23.952 -47.989 1.00 33.06 35 GLY B CA 1
ATOM 3160 C C . GLY B 1 39 ? 0.093 23.038 -49.176 1.00 33.67 35 GLY B C 1
ATOM 3161 O O . GLY B 1 39 ? -0.631 23.399 -50.083 1.00 34.41 35 GLY B O 1
ATOM 3162 N N . LYS B 1 40 ? 0.684 21.846 -49.173 1.00 33.58 36 LYS B N 1
ATOM 3163 C CA . LYS B 1 40 ? 0.626 20.969 -50.346 1.00 33.44 36 LYS B CA 1
ATOM 3164 C C . LYS B 1 40 ? -0.108 19.620 -50.131 1.00 33.00 36 LYS B C 1
ATOM 3165 O O . LYS B 1 40 ? -0.655 19.038 -51.077 1.00 33.26 36 LYS B O 1
ATOM 3171 N N . LEU B 1 41 ? -0.105 19.104 -48.911 1.00 31.48 37 LEU B N 1
ATOM 3172 C CA . LEU B 1 41 ? -0.718 17.791 -48.703 1.00 30.67 37 LEU B CA 1
ATOM 3173 C C . LEU B 1 41 ? -2.158 17.924 -48.308 1.00 30.55 37 LEU B C 1
ATOM 3174 O O . LEU B 1 41 ? -3.016 17.183 -48.829 1.00 31.28 37 LEU B O 1
ATOM 3179 N N . ALA B 1 42 ? -2.454 18.850 -47.395 1.00 30.61 38 ALA B N 1
ATOM 3180 C CA . ALA B 1 42 ? -3.861 19.013 -46.923 1.00 31.28 38 ALA B CA 1
ATOM 3181 C C . ALA B 1 42 ? -4.894 19.221 -48.054 1.00 32.34 38 ALA B C 1
ATOM 3182 O O . ALA B 1 42 ? -5.993 18.666 -48.004 1.00 32.19 38 ALA B O 1
ATOM 3184 N N . PRO B 1 43 ? -4.554 20.032 -49.093 1.00 33.32 39 PRO B N 1
ATOM 3185 C CA . PRO B 1 43 ? -5.541 20.192 -50.177 1.00 33.56 39 PRO B CA 1
ATOM 3186 C C . PRO B 1 43 ? -5.730 18.951 -51.037 1.00 34.29 39 PRO B C 1
ATOM 3187 O O . PRO B 1 43 ? -6.794 18.802 -51.635 1.00 35.08 39 PRO B O 1
ATOM 3191 N N . ARG B 1 44 ? -4.747 18.047 -51.073 1.00 34.46 40 ARG B N 1
ATOM 3192 C CA . ARG B 1 44 ? -4.863 16.816 -51.871 1.00 35.17 40 ARG B CA 1
ATOM 3193 C C . ARG B 1 44 ? -5.535 15.651 -51.146 1.00 34.75 40 ARG B C 1
ATOM 3194 O O . ARG B 1 44 ? -6.138 14.796 -51.786 1.00 33.93 40 ARG B O 1
ATOM 3202 N N . VAL B 1 45 ? -5.430 15.608 -49.815 1.00 34.31 41 VAL B N 1
ATOM 3203 C CA . VAL B 1 45 ? -5.681 14.347 -49.110 1.00 34.15 41 VAL B CA 1
ATOM 3204 C C . VAL B 1 45 ? -7.108 13.798 -49.236 1.00 34.60 41 VAL B C 1
ATOM 3205 O O . VAL B 1 45 ? -7.291 12.603 -49.365 1.00 34.68 41 VAL B O 1
ATOM 3209 N N . THR B 1 46 ? -8.133 14.646 -49.200 1.00 36.52 42 THR B N 1
ATOM 3210 C CA . THR B 1 46 ? -9.516 14.117 -49.242 1.00 37.03 42 THR B CA 1
ATOM 3211 C C . THR B 1 46 ? -9.784 13.229 -50.488 1.00 38.24 42 THR B C 1
ATOM 3212 O O . THR B 1 46 ? -10.217 12.059 -50.385 1.00 37.36 42 THR B O 1
ATOM 3216 N N . GLU B 1 47 ? -9.479 13.772 -51.665 1.00 39.01 43 GLU B N 1
ATOM 3217 C CA . GLU B 1 47 ? -9.696 13.057 -52.917 1.00 39.38 43 GLU B CA 1
ATOM 3218 C C . GLU B 1 47 ? -8.717 11.919 -53.091 1.00 38.77 43 GLU B C 1
ATOM 3219 O O . GLU B 1 47 ? -9.093 10.844 -53.588 1.00 38.46 43 GLU B O 1
ATOM 3225 N N . ALA B 1 48 ? -7.457 12.151 -52.710 1.00 37.40 44 ALA B N 1
ATOM 3226 C CA . ALA B 1 48 ? -6.464 11.109 -52.810 1.00 37.19 44 ALA B CA 1
ATOM 3227 C C . ALA B 1 48 ? -6.858 9.874 -51.978 1.00 36.65 44 ALA B C 1
ATOM 3228 O O . ALA B 1 48 ? -6.747 8.751 -52.438 1.00 36.14 44 ALA B O 1
ATOM 3230 N N . PHE B 1 49 ? -7.284 10.096 -50.748 1.00 35.97 45 PHE B N 1
ATOM 3231 C CA . PHE B 1 49 ? -7.756 8.997 -49.923 1.00 35.48 45 PHE B CA 1
ATOM 3232 C C . PHE B 1 49 ? -9.011 8.365 -50.557 1.00 36.01 45 PHE B C 1
ATOM 3233 O O . PHE B 1 49 ? -9.069 7.154 -50.773 1.00 35.05 45 PHE B O 1
ATOM 3241 N N . ARG B 1 50 ? -10.011 9.197 -50.845 1.00 35.89 46 ARG B N 1
ATOM 3242 C CA . ARG B 1 50 ? -11.271 8.682 -51.374 1.00 38.21 46 ARG B CA 1
ATOM 3243 C C . ARG B 1 50 ? -11.080 7.793 -52.620 1.00 39.00 46 ARG B C 1
ATOM 3244 O O . ARG B 1 50 ? -11.692 6.734 -52.726 1.00 38.35 46 ARG B O 1
ATOM 3252 N N . HIS B 1 51 ? -10.224 8.200 -53.553 1.00 39.75 47 HIS B N 1
ATOM 3253 C CA . HIS B 1 51 ? -10.089 7.420 -54.795 1.00 41.74 47 HIS B CA 1
ATOM 3254 C C . HIS B 1 51 ? -8.791 6.633 -54.880 1.00 42.05 47 HIS B C 1
ATOM 3255 O O . HIS B 1 51 ? -8.490 6.042 -55.919 1.00 41.81 47 HIS B O 1
ATOM 3262 N N . GLU B 1 52 ? -8.022 6.615 -53.787 1.00 42.86 48 GLU B N 1
ATOM 3263 C CA . GLU B 1 52 ? -6.813 5.788 -53.718 1.00 44.71 48 GLU B CA 1
ATOM 3264 C C . GLU B 1 52 ? -5.864 6.179 -54.873 1.00 45.81 48 GLU B C 1
ATOM 3265 O O . GLU B 1 52 ? -5.315 5.347 -55.575 1.00 45.40 48 GLU B O 1
ATOM 3271 N N . THR B 1 53 ? -5.715 7.481 -55.074 1.00 47.67 49 THR B N 1
ATOM 3272 C CA . THR B 1 53 ? -5.013 7.990 -56.233 1.00 49.90 49 THR B CA 1
ATOM 3273 C C . THR B 1 53 ? -3.526 7.940 -55.953 1.00 51.02 49 THR B C 1
ATOM 3274 O O . THR B 1 53 ? -3.064 8.313 -54.864 1.00 50.51 49 THR B O 1
ATOM 3278 N N . THR B 1 54 ? -2.788 7.438 -56.939 1.00 52.19 50 THR B N 1
ATOM 3279 C CA . THR B 1 54 ? -1.330 7.434 -56.908 1.00 53.51 50 THR B CA 1
ATOM 3280 C C . THR B 1 54 ? -0.820 8.837 -57.158 1.00 53.93 50 THR B C 1
ATOM 3281 O O . THR B 1 54 ? -1.194 9.478 -58.141 1.00 54.58 50 THR B O 1
ATOM 3285 N N . ASP B 1 55 ? 0.040 9.311 -56.274 1.00 54.20 51 ASP B N 1
ATOM 3286 C CA . ASP B 1 55 ? 0.745 10.542 -56.526 1.00 54.10 51 ASP B CA 1
ATOM 3287 C C . ASP B 1 55 ? 2.171 10.399 -56.014 1.00 53.43 51 ASP B C 1
ATOM 3288 O O . ASP B 1 55 ? 2.399 10.119 -54.828 1.00 53.74 51 ASP B O 1
ATOM 3293 N N . ALA B 1 56 ? 3.121 10.550 -56.923 1.00 51.36 52 ALA B N 1
ATOM 3294 C CA . ALA B 1 56 ? 4.517 10.444 -56.582 1.00 50.48 52 ALA B CA 1
ATOM 3295 C C . ALA B 1 56 ? 5.172 11.826 -56.502 1.00 49.52 52 ALA B C 1
ATOM 3296 O O . ALA B 1 56 ? 6.357 11.942 -56.184 1.00 48.67 52 ALA B O 1
ATOM 3298 N N . ALA B 1 57 ? 4.389 12.870 -56.773 1.00 48.54 53 ALA B N 1
ATOM 3299 C CA . ALA B 1 57 ? 4.895 14.245 -56.773 1.00 47.24 53 ALA B CA 1
ATOM 3300 C C . ALA B 1 57 ? 5.441 14.597 -55.394 1.00 46.02 53 ALA B C 1
ATOM 3301 O O . ALA B 1 57 ? 6.383 15.371 -55.243 1.00 46.36 53 ALA B O 1
ATOM 3303 N N . ILE B 1 58 ? 4.849 13.976 -54.393 1.00 43.80 54 ILE B N 1
ATOM 3304 C CA . ILE B 1 58 ? 5.282 14.061 -53.015 1.00 41.54 54 ILE B CA 1
ATOM 3305 C C . ILE B 1 58 ? 6.767 13.796 -52.749 1.00 39.34 54 ILE B C 1
ATOM 3306 O O . ILE B 1 58 ? 7.390 14.445 -51.901 1.00 37.60 54 ILE B O 1
ATOM 3311 N N . PHE B 1 59 ? 7.341 12.828 -53.453 1.00 36.45 55 PHE B N 1
ATOM 3312 C CA . PHE B 1 59 ? 8.743 12.569 -53.283 1.00 35.09 55 PHE B CA 1
ATOM 3313 C C . PHE B 1 59 ? 9.544 13.758 -53.838 1.00 35.18 55 PHE B C 1
ATOM 3314 O O . PHE B 1 59 ? 10.462 14.259 -53.199 1.00 35.03 55 PHE B O 1
ATOM 3322 N N . ARG B 1 60 ? 9.145 14.221 -55.010 1.00 34.96 56 ARG B N 1
ATOM 3323 C CA . ARG B 1 60 ? 9.841 15.325 -55.689 1.00 35.70 56 ARG B CA 1
ATOM 3324 C C . ARG B 1 60 ? 9.805 16.569 -54.769 1.00 34.66 56 ARG B C 1
ATOM 3325 O O . ARG B 1 60 ? 10.849 17.216 -54.502 1.00 33.64 56 ARG B O 1
ATOM 3333 N N . GLU B 1 61 ? 8.620 16.802 -54.202 1.00 33.79 57 GLU B N 1
ATOM 3334 C CA . GLU B 1 61 ? 8.371 17.938 -53.298 1.00 33.86 57 GLU B CA 1
ATOM 3335 C C . GLU B 1 61 ? 9.130 17.913 -51.992 1.00 33.03 57 GLU B C 1
ATOM 3336 O O . GLU B 1 61 ? 9.826 18.889 -51.672 1.00 31.70 57 GLU B O 1
ATOM 3342 N N . MET B 1 62 ? 9.006 16.821 -51.215 1.00 32.99 58 MET B N 1
ATOM 3343 C CA . MET B 1 62 ? 9.753 16.705 -49.981 1.00 34.10 58 MET B CA 1
ATOM 3344 C C . MET B 1 62 ? 11.255 16.654 -50.208 1.00 34.51 58 MET B C 1
ATOM 3345 O O . MET B 1 62 ? 12.020 17.163 -49.390 1.00 34.99 58 MET B O 1
ATOM 3350 N N . GLY B 1 63 ? 11.673 16.034 -51.308 1.00 35.47 59 GLY B N 1
ATOM 3351 C CA . GLY B 1 63 ? 13.098 15.981 -51.662 1.00 36.04 59 GLY B CA 1
ATOM 3352 C C . GLY B 1 63 ? 13.675 17.358 -51.997 1.00 37.24 59 GLY B C 1
ATOM 3353 O O . GLY B 1 63 ? 14.782 17.680 -51.587 1.00 37.01 59 GLY B O 1
ATOM 3354 N N . GLU B 1 64 ? 12.903 18.171 -52.710 1.00 38.74 60 GLU B N 1
ATOM 3355 C CA . GLU B 1 64 ? 13.286 19.558 -53.042 1.00 41.55 60 GLU B CA 1
ATOM 3356 C C . GLU B 1 64 ? 13.552 20.404 -51.785 1.00 41.44 60 GLU B C 1
ATOM 3357 O O . GLU B 1 64 ? 14.479 21.232 -51.758 1.00 40.63 60 GLU B O 1
ATOM 3363 N N . ILE B 1 65 ? 12.756 20.205 -50.741 1.00 41.54 61 ILE B N 1
ATOM 3364 C CA . ILE B 1 65 ? 13.000 20.991 -49.514 1.00 41.74 61 ILE B CA 1
ATOM 3365 C C . ILE B 1 65 ? 13.858 20.327 -48.434 1.00 41.59 61 ILE B C 1
ATOM 3366 O O . ILE B 1 65 ? 13.952 20.842 -47.330 1.00 42.13 61 ILE B O 1
ATOM 3371 N N . GLY B 1 66 ? 14.487 19.192 -48.749 1.00 40.75 62 GLY B N 1
ATOM 3372 C CA . GLY B 1 66 ? 15.330 18.504 -47.782 1.00 39.91 62 GLY B CA 1
ATOM 3373 C C . GLY B 1 66 ? 14.639 17.771 -46.632 1.00 39.24 62 GLY B C 1
ATOM 3374 O O . GLY B 1 66 ? 15.218 17.651 -45.547 1.00 39.11 62 GLY B O 1
ATOM 3375 N N . LEU B 1 67 ? 13.430 17.259 -46.852 1.00 38.80 63 LEU B N 1
ATOM 3376 C CA . LEU B 1 67 ? 12.746 16.439 -45.818 1.00 39.21 63 LEU B CA 1
ATOM 3377 C C . LEU B 1 67 ? 12.909 14.908 -45.911 1.00 38.93 63 LEU B C 1
ATOM 3378 O O . LEU B 1 67 ? 12.342 14.171 -45.085 1.00 38.73 63 LEU B O 1
ATOM 3383 N N . LEU B 1 68 ? 13.660 14.417 -46.897 1.00 38.09 64 LEU B N 1
ATOM 3384 C CA . LEU B 1 68 ? 13.838 12.964 -47.067 1.00 37.07 64 LEU B CA 1
ATOM 3385 C C . LEU B 1 68 ? 15.156 12.504 -46.479 1.00 37.51 64 LEU B C 1
ATOM 3386 O O . LEU B 1 68 ? 16.205 13.116 -46.719 1.00 37.66 64 LEU B O 1
ATOM 3391 N N . GLY B 1 69 ? 15.113 11.430 -45.703 1.00 36.39 65 GLY B N 1
ATOM 3392 C CA . GLY B 1 69 ? 16.304 10.959 -45.000 1.00 36.49 65 GLY B CA 1
ATOM 3393 C C . GLY B 1 69 ? 16.944 12.032 -44.132 1.00 36.98 65 GLY B C 1
ATOM 3394 O O . GLY B 1 69 ? 18.125 12.338 -44.282 1.00 37.10 65 GLY B O 1
ATOM 3395 N N . PRO B 1 70 ? 16.181 12.583 -43.177 1.00 38.10 66 PRO B N 1
ATOM 3396 C CA . PRO B 1 70 ? 16.677 13.664 -42.306 1.00 39.03 66 PRO B CA 1
ATOM 3397 C C . PRO B 1 70 ? 18.051 13.403 -41.688 1.00 39.82 66 PRO B C 1
ATOM 3398 O O . PRO B 1 70 ? 18.866 14.308 -41.654 1.00 40.71 66 PRO B O 1
ATOM 3402 N N . THR B 1 71 ? 18.330 12.186 -41.225 1.00 40.18 67 THR B N 1
ATOM 3403 C CA . THR B 1 71 ? 19.581 11.964 -40.507 1.00 41.22 67 THR B CA 1
ATOM 3404 C C . THR B 1 71 ? 20.781 11.603 -41.390 1.00 40.90 67 THR B C 1
ATOM 3405 O O . THR B 1 71 ? 21.855 11.356 -40.881 1.00 42.27 67 THR B O 1
ATOM 3409 N N . ILE B 1 72 ? 20.584 11.527 -42.694 1.00 40.68 68 ILE B N 1
ATOM 3410 C CA . ILE B 1 72 ? 21.663 11.183 -43.624 1.00 40.07 68 ILE B CA 1
ATOM 3411 C C . ILE B 1 72 ? 22.592 12.429 -43.773 1.00 40.36 68 ILE B C 1
ATOM 3412 O O . ILE B 1 72 ? 22.102 13.552 -43.955 1.00 39.26 68 ILE B O 1
ATOM 3417 N N . PRO B 1 73 ? 23.920 12.237 -43.622 1.00 41.57 69 PRO B N 1
ATOM 3418 C CA . PRO B 1 73 ? 24.837 13.389 -43.650 1.00 42.59 69 PRO B CA 1
ATOM 3419 C C . PRO B 1 73 ? 24.861 14.095 -45.012 1.00 43.29 69 PRO B C 1
ATOM 3420 O O . PRO B 1 73 ? 24.492 13.505 -46.046 1.00 42.25 69 PRO B O 1
ATOM 3424 N N . GLU B 1 74 ? 25.287 15.356 -45.004 1.00 44.13 70 GLU B N 1
ATOM 3425 C CA . GLU B 1 74 ? 25.334 16.151 -46.242 1.00 45.51 70 GLU B CA 1
ATOM 3426 C C . GLU B 1 74 ? 26.265 15.559 -47.308 1.00 45.49 70 GLU B C 1
ATOM 3427 O O . GLU B 1 74 ? 26.060 15.791 -48.496 1.00 45.86 70 GLU B O 1
ATOM 3433 N N . GLN B 1 75 ? 27.266 14.794 -46.878 1.00 46.01 71 GLN B N 1
ATOM 3434 C CA . GLN B 1 75 ? 28.196 14.147 -47.791 1.00 46.53 71 GLN B CA 1
ATOM 3435 C C . GLN B 1 75 ? 27.454 13.340 -48.858 1.00 46.52 71 GLN B C 1
ATOM 3436 O O . GLN B 1 75 ? 27.920 13.252 -49.998 1.00 46.41 71 GLN B O 1
ATOM 3442 N N . TYR B 1 76 ? 26.297 12.776 -48.497 1.00 45.03 72 TYR B N 1
ATOM 3443 C CA . TYR B 1 76 ? 25.553 11.924 -49.427 1.00 44.16 72 TYR B CA 1
ATOM 3444 C C . TYR B 1 76 ? 24.241 12.518 -49.915 1.00 43.68 72 TYR B C 1
ATOM 3445 O O . TYR B 1 76 ? 23.394 11.791 -50.443 1.00 43.19 72 TYR B O 1
ATOM 3454 N N . GLY B 1 77 ? 24.068 13.832 -49.736 1.00 42.48 73 GLY B N 1
ATOM 3455 C CA . GLY B 1 77 ? 22.904 14.521 -50.280 1.00 41.73 73 GLY B CA 1
ATOM 3456 C C . GLY B 1 77 ? 21.830 14.730 -49.234 1.00 41.56 73 GLY B C 1
ATOM 3457 O O . GLY B 1 77 ? 20.872 15.453 -49.455 1.00 40.39 73 GLY B O 1
ATOM 3458 N N . GLY B 1 78 ? 21.991 14.095 -48.075 1.00 41.78 74 GLY B N 1
ATOM 3459 C CA . GLY B 1 78 ? 21.073 14.328 -46.966 1.00 41.27 74 GLY B CA 1
ATOM 3460 C C . GLY B 1 78 ? 21.162 15.727 -46.372 1.00 41.08 74 GLY B C 1
ATOM 3461 O O . GLY B 1 78 ? 22.127 16.469 -46.636 1.00 41.44 74 GLY B O 1
ATOM 3462 N N . PRO B 1 79 ? 20.147 16.118 -45.583 1.00 40.42 75 PRO B N 1
ATOM 3463 C CA . PRO B 1 79 ? 20.172 17.411 -44.886 1.00 40.03 75 PRO B CA 1
ATOM 3464 C C . PRO B 1 79 ? 20.994 17.429 -43.579 1.00 38.98 75 PRO B C 1
ATOM 3465 O O . PRO B 1 79 ? 21.207 18.502 -42.997 1.00 39.18 75 PRO B O 1
ATOM 3469 N N . GLY B 1 80 ? 21.478 16.272 -43.132 1.00 38.42 76 GLY B N 1
ATOM 3470 C CA . GLY B 1 80 ? 22.322 16.200 -41.935 1.00 37.89 76 GLY B CA 1
ATOM 3471 C C . GLY B 1 80 ? 21.683 16.712 -40.648 1.00 38.25 76 GLY B C 1
ATOM 3472 O O . GLY B 1 80 ? 22.336 17.390 -39.842 1.00 37.03 76 GLY B O 1
ATOM 3473 N N . LEU B 1 81 ? 20.419 16.343 -40.434 1.00 37.58 77 LEU B N 1
ATOM 3474 C CA . LEU B 1 81 ? 19.661 16.743 -39.238 1.00 37.52 77 LEU B CA 1
ATOM 3475 C C . LEU B 1 81 ? 19.748 15.720 -38.098 1.00 37.76 77 LEU B C 1
ATOM 3476 O O . LEU B 1 81 ? 20.371 14.678 -38.229 1.00 37.76 77 LEU B O 1
ATOM 3481 N N . ASP B 1 82 ? 19.104 16.008 -36.983 1.00 37.25 78 ASP B N 1
ATOM 3482 C CA . ASP B 1 82 ? 19.192 15.079 -35.851 1.00 37.66 78 ASP B CA 1
ATOM 3483 C C . ASP B 1 82 ? 17.885 14.269 -35.667 1.00 35.77 78 ASP B C 1
ATOM 3484 O O . ASP B 1 82 ? 16.916 14.412 -36.444 1.00 34.61 78 ASP B O 1
ATOM 3489 N N . TYR B 1 83 ? 17.871 13.380 -34.682 1.00 34.23 79 TYR B N 1
ATOM 3490 C CA . TYR B 1 83 ? 16.693 12.551 -34.478 1.00 33.68 79 TYR B CA 1
ATOM 3491 C C . TYR B 1 83 ? 15.458 13.354 -34.083 1.00 32.28 79 TYR B C 1
ATOM 3492 O O . TYR B 1 83 ? 14.336 13.054 -34.519 1.00 32.26 79 TYR B O 1
ATOM 3501 N N . VAL B 1 84 ? 15.657 14.386 -33.275 1.00 31.56 80 VAL B N 1
ATOM 3502 C CA . VAL B 1 84 ? 14.525 15.224 -32.893 1.00 31.14 80 VAL B CA 1
ATOM 3503 C C . VAL B 1 84 ? 13.888 15.860 -34.130 1.00 31.37 80 VAL B C 1
ATOM 3504 O O . VAL B 1 84 ? 12.665 15.879 -34.256 1.00 31.04 80 VAL B O 1
ATOM 3508 N N . SER B 1 85 ? 14.725 16.355 -35.051 1.00 30.90 81 SER B N 1
ATOM 3509 C CA . SER B 1 85 ? 14.227 16.899 -36.327 1.00 31.19 81 SER B CA 1
ATOM 3510 C C . SER B 1 85 ? 13.436 15.867 -37.134 1.00 30.24 81 SER B C 1
ATOM 3511 O O . SER B 1 85 ? 12.354 16.167 -37.664 1.00 30.59 81 SER B O 1
ATOM 3514 N N . TYR B 1 86 ? 13.971 14.650 -37.255 1.00 30.19 82 TYR B N 1
ATOM 3515 C CA . TYR B 1 86 ? 13.240 13.586 -37.937 1.00 29.54 82 TYR B CA 1
ATOM 3516 C C . TYR B 1 86 ? 11.834 13.399 -37.353 1.00 29.20 82 TYR B C 1
ATOM 3517 O O . TYR B 1 86 ? 10.848 13.303 -38.090 1.00 28.47 82 TYR B O 1
ATOM 3526 N N . GLY B 1 87 ? 11.754 13.327 -36.027 1.00 29.63 83 GLY B N 1
ATOM 3527 C CA . GLY B 1 87 ? 10.474 13.144 -35.337 1.00 29.90 83 GLY B CA 1
ATOM 3528 C C . GLY B 1 87 ? 9.510 14.273 -35.671 1.00 30.02 83 GLY B C 1
ATOM 3529 O O . GLY B 1 87 ? 8.340 14.044 -36.021 1.00 29.80 83 GLY B O 1
ATOM 3530 N N . LEU B 1 88 ? 10.024 15.498 -35.599 1.00 29.10 84 LEU B N 1
ATOM 3531 C CA . LEU B 1 88 ? 9.224 16.675 -35.889 1.00 28.66 84 LEU B CA 1
ATOM 3532 C C . LEU B 1 88 ? 8.672 16.653 -37.314 1.00 27.46 84 LEU B C 1
ATOM 3533 O O . LEU B 1 88 ? 7.522 17.014 -37.504 1.00 28.36 84 LEU B O 1
ATOM 3538 N N . ILE B 1 89 ? 9.476 16.230 -38.298 1.00 27.02 85 ILE B N 1
ATOM 3539 C CA . ILE B 1 89 ? 8.963 16.116 -39.690 1.00 26.02 85 ILE B CA 1
ATOM 3540 C C . ILE B 1 89 ? 7.824 15.085 -39.736 1.00 26.24 85 ILE B C 1
ATOM 3541 O O . ILE B 1 89 ? 6.760 15.339 -40.316 1.00 27.54 85 ILE B O 1
ATOM 3546 N N . ALA B 1 90 ? 8.065 13.908 -39.150 1.00 25.29 86 ALA B N 1
ATOM 3547 C CA . ALA B 1 90 ? 7.062 12.843 -39.181 1.00 26.25 86 ALA B CA 1
ATOM 3548 C C . ALA B 1 90 ? 5.713 13.300 -38.566 1.00 25.51 86 ALA B C 1
ATOM 3549 O O . ALA B 1 90 ? 4.632 13.086 -39.144 1.00 26.17 86 ALA B O 1
ATOM 3551 N N . ARG B 1 91 ? 5.790 13.962 -37.426 1.00 25.72 87 ARG B N 1
ATOM 3552 C CA . ARG B 1 91 ? 4.590 14.524 -36.785 1.00 26.65 87 ARG B CA 1
ATOM 3553 C C . ARG B 1 91 ? 3.770 15.479 -37.651 1.00 26.15 87 ARG B C 1
ATOM 3554 O O . ARG B 1 91 ? 2.545 15.386 -37.709 1.00 26.32 87 ARG B O 1
ATOM 3562 N N . GLU B 1 92 ? 4.438 16.406 -38.340 1.00 26.97 88 GLU B N 1
ATOM 3563 C CA . GLU B 1 92 ? 3.731 17.350 -39.231 1.00 26.10 88 GLU B CA 1
ATOM 3564 C C . GLU B 1 92 ? 3.112 16.703 -40.450 1.00 25.36 88 GLU B C 1
ATOM 3565 O O . GLU B 1 92 ? 2.074 17.159 -40.936 1.00 26.44 88 GLU B O 1
ATOM 3571 N N . VAL B 1 93 ? 3.790 15.699 -41.002 1.00 25.90 89 VAL B N 1
ATOM 3572 C CA . VAL B 1 93 ? 3.283 15.021 -42.199 1.00 26.55 89 VAL B CA 1
ATOM 3573 C C . VAL B 1 93 ? 2.047 14.159 -41.821 1.00 26.06 89 VAL B C 1
ATOM 3574 O O . VAL B 1 93 ? 1.046 14.178 -42.521 1.00 24.85 89 VAL B O 1
ATOM 3578 N N . GLU B 1 94 ? 2.128 13.463 -40.686 1.00 25.27 90 GLU B N 1
ATOM 3579 C CA . GLU B 1 94 ? 1.027 12.587 -40.232 1.00 25.48 90 GLU B CA 1
ATOM 3580 C C . GLU B 1 94 ? -0.145 13.416 -39.699 1.00 26.47 90 GLU B C 1
ATOM 3581 O O . GLU B 1 94 ? -1.315 13.002 -39.792 1.00 27.26 90 GLU B O 1
ATOM 3587 N N . ARG B 1 95 ? 0.142 14.624 -39.188 1.00 26.46 91 ARG B N 1
ATOM 3588 C CA . ARG B 1 95 ? -0.914 15.569 -38.879 1.00 27.10 91 ARG B CA 1
ATOM 3589 C C . ARG B 1 95 ? -1.884 15.716 -40.060 1.00 27.15 91 ARG B C 1
ATOM 3590 O O . ARG B 1 95 ? -3.099 15.878 -39.867 1.00 27.08 91 ARG B O 1
ATOM 3598 N N . VAL B 1 96 ? -1.376 15.617 -41.291 1.00 26.06 92 VAL B N 1
ATOM 3599 C CA . VAL B 1 96 ? -2.288 15.573 -42.449 1.00 26.59 92 VAL B CA 1
ATOM 3600 C C . VAL B 1 96 ? -2.766 14.127 -42.693 1.00 26.57 92 VAL B C 1
ATOM 3601 O O . VAL B 1 96 ? -3.959 13.880 -42.702 1.00 27.53 92 VAL B O 1
ATOM 3605 N N . ASP B 1 97 ? -1.845 13.168 -42.828 1.00 26.07 93 ASP B N 1
ATOM 3606 C CA . ASP B 1 97 ? -2.243 11.775 -43.165 1.00 25.43 93 ASP B CA 1
ATOM 3607 C C . ASP B 1 97 ? -1.126 10.798 -42.932 1.00 24.79 93 ASP B C 1
ATOM 3608 O O . ASP B 1 97 ? 0.016 11.010 -43.391 1.00 23.56 93 ASP B O 1
ATOM 3613 N N . SER B 1 98 ? -1.467 9.710 -42.247 1.00 25.00 94 SER B N 1
ATOM 3614 C CA . SER B 1 98 ? -0.559 8.561 -42.023 1.00 26.73 94 SER B CA 1
ATOM 3615 C C . SER B 1 98 ? 0.002 7.912 -43.312 1.00 27.37 94 SER B C 1
ATOM 3616 O O . SER B 1 98 ? 1.133 7.390 -43.331 1.00 27.88 94 SER B O 1
ATOM 3619 N N . GLY B 1 99 ? -0.797 7.941 -44.373 1.00 27.77 95 GLY B N 1
ATOM 3620 C CA . GLY B 1 99 ? -0.384 7.437 -45.690 1.00 28.56 95 GLY B CA 1
ATOM 3621 C C . GLY B 1 99 ? 0.816 8.203 -46.183 1.00 28.94 95 GLY B C 1
ATOM 3622 O O . GLY B 1 99 ? 1.818 7.628 -46.579 1.00 29.97 95 GLY B O 1
ATOM 3623 N N . TYR B 1 100 ? 0.740 9.518 -46.092 1.00 29.29 96 TYR B N 1
ATOM 3624 C CA . TYR B 1 100 ? 1.854 10.367 -46.460 1.00 29.06 96 TYR B CA 1
ATOM 3625 C C . TYR B 1 100 ? 3.084 10.163 -45.583 1.00 29.62 96 TYR B C 1
ATOM 3626 O O . TYR B 1 100 ? 4.210 10.048 -46.088 1.00 29.59 96 TYR B O 1
ATOM 3635 N N . ARG B 1 101 ? 2.892 10.073 -44.266 1.00 28.91 97 ARG B N 1
ATOM 3636 C CA . ARG B 1 101 ? 4.035 9.829 -43.398 1.00 29.31 97 ARG B CA 1
ATOM 3637 C C . ARG B 1 101 ? 4.726 8.510 -43.771 1.00 30.37 97 ARG B C 1
ATOM 3638 O O . ARG B 1 101 ? 5.953 8.415 -43.781 1.00 30.36 97 ARG B O 1
ATOM 3646 N N . SER B 1 102 ? 3.917 7.493 -44.051 1.00 30.42 98 SER B N 1
ATOM 3647 C CA . SER B 1 102 ? 4.401 6.172 -44.442 1.00 32.61 98 SER B CA 1
ATOM 3648 C C . SER B 1 102 ? 5.332 6.213 -45.674 1.00 33.21 98 SER B C 1
ATOM 3649 O O . SER B 1 102 ? 6.392 5.571 -45.707 1.00 33.37 98 SER B O 1
ATOM 3652 N N . MET B 1 103 ? 4.946 7.009 -46.667 1.00 32.78 99 MET B N 1
ATOM 3653 C CA . MET B 1 103 ? 5.759 7.158 -47.876 1.00 35.06 99 MET B CA 1
ATOM 3654 C C . MET B 1 103 ? 7.138 7.674 -47.523 1.00 34.71 99 MET B C 1
ATOM 3655 O O . MET B 1 103 ? 8.152 7.149 -47.980 1.00 34.59 99 MET B O 1
ATOM 3660 N N . MET B 1 104 ? 7.149 8.708 -46.694 1.00 35.32 100 MET B N 1
ATOM 3661 C CA . MET B 1 104 ? 8.346 9.323 -46.199 1.00 35.97 100 MET B CA 1
ATOM 3662 C C . MET B 1 104 ? 9.169 8.397 -45.272 1.00 35.46 100 MET B C 1
ATOM 3663 O O . MET B 1 104 ? 10.412 8.383 -45.336 1.00 36.08 100 MET B O 1
ATOM 3668 N N . SER B 1 105 ? 8.480 7.668 -44.398 1.00 34.83 101 SER B N 1
ATOM 3669 C CA . SER B 1 105 ? 9.107 6.738 -43.456 1.00 34.78 101 SER B CA 1
ATOM 3670 C C . SER B 1 105 ? 9.901 5.680 -44.192 1.00 33.17 101 SER B C 1
ATOM 3671 O O . SER B 1 105 ? 11.053 5.334 -43.821 1.00 33.49 101 SER B O 1
ATOM 3674 N N . VAL B 1 106 ? 9.266 5.136 -45.213 1.00 31.14 102 VAL B N 1
ATOM 3675 C CA . VAL B 1 106 ? 9.914 4.153 -46.070 1.00 31.64 102 VAL B CA 1
ATOM 3676 C C . VAL B 1 106 ? 11.212 4.740 -46.717 1.00 30.82 102 VAL B C 1
ATOM 3677 O O . VAL B 1 106 ? 12.308 4.155 -46.622 1.00 30.91 102 VAL B O 1
ATOM 3681 N N . GLN B 1 107 ? 11.088 5.903 -47.345 1.00 30.10 103 GLN B N 1
ATOM 3682 C CA . GLN B 1 107 ? 12.257 6.523 -48.013 1.00 30.37 103 GLN B CA 1
ATOM 3683 C C . GLN B 1 107 ? 13.408 6.724 -47.029 1.00 30.83 103 GLN B C 1
ATOM 3684 O O . GLN B 1 107 ? 14.546 6.314 -47.279 1.00 29.28 103 GLN B O 1
ATOM 3690 N N . SER B 1 108 ? 13.075 7.283 -45.864 1.00 31.49 104 SER B N 1
ATOM 3691 C CA . SER B 1 108 ? 14.069 7.649 -44.877 1.00 32.19 104 SER B CA 1
ATOM 3692 C C . SER B 1 108 ? 14.614 6.473 -44.087 1.00 33.41 104 SER B C 1
ATOM 3693 O O . SER B 1 108 ? 15.812 6.153 -44.186 1.00 34.10 104 SER B O 1
ATOM 3696 N N . SER B 1 109 ? 13.745 5.822 -43.317 1.00 32.39 105 SER B N 1
ATOM 3697 C CA . SER B 1 109 ? 14.149 4.776 -42.363 1.00 32.02 105 SER B CA 1
ATOM 3698 C C . SER B 1 109 ? 14.362 3.395 -42.976 1.00 31.74 105 SER B C 1
ATOM 3699 O O . SER B 1 109 ? 15.174 2.583 -42.461 1.00 31.97 105 SER B O 1
ATOM 3702 N N . LEU B 1 110 ? 13.642 3.106 -44.051 1.00 29.65 106 LEU B N 1
ATOM 3703 C CA . LEU B 1 110 ? 13.657 1.756 -44.582 1.00 30.36 106 LEU B CA 1
ATOM 3704 C C . LEU B 1 110 ? 14.506 1.600 -45.835 1.00 30.56 106 LEU B C 1
ATOM 3705 O O . LEU B 1 110 ? 14.711 0.478 -46.297 1.00 31.10 106 LEU B O 1
ATOM 3710 N N . VAL B 1 111 ? 14.959 2.708 -46.415 1.00 29.25 107 VAL B N 1
ATOM 3711 C CA . VAL B 1 111 ? 15.732 2.622 -47.665 1.00 30.43 107 VAL B CA 1
ATOM 3712 C C . VAL B 1 111 ? 17.077 3.323 -47.509 1.00 31.15 107 VAL B C 1
ATOM 3713 O O . VAL B 1 111 ? 18.153 2.699 -47.643 1.00 30.73 107 VAL B O 1
ATOM 3717 N N . MET B 1 112 ? 17.005 4.618 -47.210 1.00 31.44 108 MET B N 1
ATOM 3718 C CA . MET B 1 112 ? 18.216 5.429 -47.082 1.00 32.34 108 MET B CA 1
ATOM 3719 C C . MET B 1 112 ? 19.071 4.974 -45.902 1.00 32.93 108 MET B C 1
ATOM 3720 O O . MET B 1 112 ? 20.294 4.851 -46.035 1.00 32.75 108 MET B O 1
ATOM 3725 N N . VAL B 1 113 ? 18.426 4.670 -44.766 1.00 32.02 109 VAL B N 1
ATOM 3726 C CA . VAL B 1 113 ? 19.133 4.219 -43.566 1.00 31.53 109 VAL B CA 1
ATOM 3727 C C . VAL B 1 113 ? 19.976 2.932 -43.764 1.00 32.26 109 VAL B C 1
ATOM 3728 O O . VAL B 1 113 ? 21.185 2.967 -43.488 1.00 33.53 109 VAL B O 1
ATOM 3732 N N . PRO B 1 114 ? 19.371 1.824 -44.259 1.00 31.92 110 PRO B N 1
ATOM 3733 C CA . PRO B 1 114 ? 20.183 0.620 -44.514 1.00 32.13 110 PRO B CA 1
ATOM 3734 C C . PRO B 1 114 ? 21.295 0.828 -45.565 1.00 32.79 110 PRO B C 1
ATOM 3735 O O . PRO B 1 114 ? 22.426 0.348 -45.372 1.00 32.05 110 PRO B O 1
ATOM 3739 N N . ILE B 1 115 ? 20.995 1.539 -46.650 1.00 33.49 111 ILE B N 1
ATOM 3740 C CA . ILE B 1 115 ? 22.067 1.891 -47.618 1.00 33.90 111 ILE B CA 1
ATOM 3741 C C . ILE B 1 115 ? 23.207 2.689 -46.933 1.00 34.52 111 ILE B C 1
ATOM 3742 O O . ILE B 1 115 ? 24.399 2.369 -47.095 1.00 34.70 111 ILE B O 1
ATOM 3747 N N . PHE B 1 116 ? 22.843 3.698 -46.144 1.00 34.72 112 PHE B N 1
ATOM 3748 C CA . PHE B 1 116 ? 23.834 4.456 -45.395 1.00 35.87 112 PHE B CA 1
ATOM 3749 C C . PHE B 1 116 ? 24.620 3.631 -44.358 1.00 35.89 112 PHE B C 1
ATOM 3750 O O . PHE B 1 116 ? 25.848 3.727 -44.283 1.00 35.08 112 PHE B O 1
ATOM 3758 N N . GLU B 1 117 ? 23.917 2.827 -43.567 1.00 36.52 113 GLU B N 1
ATOM 3759 C CA . GLU B 1 117 ? 24.569 2.069 -42.484 1.00 37.63 113 GLU B CA 1
ATOM 3760 C C . GLU B 1 117 ? 25.370 0.867 -42.973 1.00 37.43 113 GLU B C 1
ATOM 3761 O O . GLU B 1 117 ? 26.391 0.499 -42.366 1.00 37.88 113 GLU B O 1
ATOM 3767 N N . PHE B 1 118 ? 24.893 0.228 -44.034 1.00 36.11 114 PHE B N 1
ATOM 3768 C CA . PHE B 1 118 ? 25.343 -1.121 -44.370 1.00 37.34 114 PHE B CA 1
ATOM 3769 C C . PHE B 1 118 ? 25.920 -1.260 -45.761 1.00 37.38 114 PHE B C 1
ATOM 3770 O O . PHE B 1 118 ? 26.458 -2.317 -46.091 1.00 37.04 114 PHE B O 1
ATOM 3778 N N . GLY B 1 119 ? 25.791 -0.206 -46.559 1.00 38.57 115 GLY B N 1
ATOM 3779 C CA . GLY B 1 119 ? 26.201 -0.203 -47.978 1.00 39.67 115 GLY B CA 1
ATOM 3780 C C . GLY B 1 119 ? 27.684 0.030 -48.193 1.00 40.90 115 GLY B C 1
ATOM 3781 O O . GLY B 1 119 ? 28.391 0.513 -47.289 1.00 41.12 115 GLY B O 1
ATOM 3782 N N . SER B 1 120 ? 28.169 -0.322 -49.387 1.00 41.66 116 SER B N 1
ATOM 3783 C CA . SER B 1 120 ? 29.553 0.014 -49.766 1.00 41.76 116 SER B CA 1
ATOM 3784 C C . SER B 1 120 ? 29.621 1.522 -49.968 1.00 42.83 116 SER B C 1
ATOM 3785 O O . SER B 1 120 ? 28.583 2.177 -50.024 1.00 41.87 116 SER B O 1
ATOM 3788 N N . ASP B 1 121 ? 30.836 2.075 -50.044 1.00 43.25 117 ASP B N 1
ATOM 3789 C CA . ASP B 1 121 ? 31.030 3.454 -50.481 1.00 43.71 117 ASP B CA 1
ATOM 3790 C C . ASP B 1 121 ? 30.328 3.730 -51.815 1.00 42.73 117 ASP B C 1
ATOM 3791 O O . ASP B 1 121 ? 29.656 4.742 -51.953 1.00 43.11 117 ASP B O 1
ATOM 3796 N N . ALA B 1 122 ? 30.489 2.841 -52.790 1.00 41.74 118 ALA B N 1
ATOM 3797 C CA . ALA B 1 122 ? 29.898 3.022 -54.121 1.00 40.64 118 ALA B CA 1
ATOM 3798 C C . ALA B 1 122 ? 28.351 2.980 -54.146 1.00 40.38 118 ALA B C 1
ATOM 3799 O O . ALA B 1 122 ? 27.692 3.754 -54.883 1.00 39.26 118 ALA B O 1
ATOM 3801 N N . GLN B 1 123 ? 27.758 2.054 -53.389 1.00 39.73 119 GLN B N 1
ATOM 3802 C CA . GLN B 1 123 ? 26.284 2.051 -53.270 1.00 39.50 119 GLN B CA 1
ATOM 3803 C C . GLN B 1 123 ? 25.821 3.369 -52.618 1.00 38.54 119 GLN B C 1
ATOM 3804 O O . GLN B 1 123 ? 24.872 3.986 -53.083 1.00 39.19 119 GLN B O 1
ATOM 3810 N N . LYS B 1 124 ? 26.493 3.792 -51.542 1.00 38.48 120 LYS B N 1
ATOM 3811 C CA . LYS B 1 124 ? 26.134 5.059 -50.887 1.00 38.84 120 LYS B CA 1
ATOM 3812 C C . LYS B 1 124 ? 26.164 6.261 -51.858 1.00 38.77 120 LYS B C 1
ATOM 3813 O O . LYS B 1 124 ? 25.247 7.095 -51.876 1.00 38.00 120 LYS B O 1
ATOM 3819 N N . GLU B 1 125 ? 27.231 6.347 -52.662 1.00 39.06 121 GLU B N 1
ATOM 3820 C CA . GLU B 1 125 ? 27.370 7.414 -53.665 1.00 39.57 121 GLU B CA 1
ATOM 3821 C C . GLU B 1 125 ? 26.361 7.318 -54.809 1.00 38.71 121 GLU B C 1
ATOM 3822 O O . GLU B 1 125 ? 25.864 8.338 -55.303 1.00 38.40 121 GLU B O 1
ATOM 3828 N N . LYS B 1 126 ? 26.048 6.100 -55.237 1.00 38.39 122 LYS B N 1
ATOM 3829 C CA . LYS B 1 126 ? 25.058 5.916 -56.298 1.00 38.20 122 LYS B CA 1
ATOM 3830 C C . LYS B 1 126 ? 23.601 6.219 -55.874 1.00 38.11 122 LYS B C 1
ATOM 3831 O O . LYS B 1 126 ? 22.859 6.944 -56.567 1.00 37.20 122 LYS B O 1
ATOM 3837 N N . TYR B 1 127 ? 23.172 5.644 -54.751 1.00 36.70 123 TYR B N 1
ATOM 3838 C CA . TYR B 1 127 ? 21.737 5.710 -54.429 1.00 35.39 123 TYR B CA 1
ATOM 3839 C C . TYR B 1 127 ? 21.314 6.883 -53.533 1.00 34.47 123 TYR B C 1
ATOM 3840 O O . TYR B 1 127 ? 20.235 7.432 -53.724 1.00 34.07 123 TYR B O 1
ATOM 3849 N N . LEU B 1 128 ? 22.163 7.273 -52.588 1.00 33.46 124 LEU B N 1
ATOM 3850 C CA . LEU B 1 128 ? 21.737 8.243 -51.541 1.00 33.03 124 LEU B CA 1
ATOM 3851 C C . LEU B 1 128 ? 21.357 9.641 -52.022 1.00 33.15 124 LEU B C 1
ATOM 3852 O O . LEU B 1 128 ? 20.276 10.144 -51.660 1.00 33.38 124 LEU B O 1
ATOM 3857 N N . PRO B 1 129 ? 22.206 10.270 -52.887 1.00 33.91 125 PRO B N 1
ATOM 3858 C CA . PRO B 1 129 ? 21.830 11.603 -53.407 1.00 33.04 125 PRO B CA 1
ATOM 3859 C C . PRO B 1 129 ? 20.489 11.602 -54.126 1.00 32.12 125 PRO B C 1
ATOM 3860 O O . PRO B 1 129 ? 19.687 12.523 -53.960 1.00 31.34 125 PRO B O 1
ATOM 3864 N N . LYS B 1 130 ? 20.226 10.579 -54.926 1.00 31.62 126 LYS B N 1
ATOM 3865 C CA . LYS B 1 130 ? 18.993 10.574 -55.678 1.00 31.97 126 LYS B CA 1
ATOM 3866 C C . LYS B 1 130 ? 17.777 10.269 -54.797 1.00 31.74 126 LYS B C 1
ATOM 3867 O O . LYS B 1 130 ? 16.687 10.769 -55.043 1.00 28.96 126 LYS B O 1
ATOM 3873 N N . LEU B 1 131 ? 17.990 9.446 -53.764 1.00 31.79 127 LEU B N 1
ATOM 3874 C CA . LEU B 1 131 ? 16.900 9.174 -52.834 1.00 32.00 127 LEU B CA 1
ATOM 3875 C C . LEU B 1 131 ? 16.642 10.451 -52.019 1.00 32.42 127 LEU B C 1
ATOM 3876 O O . LEU B 1 131 ? 15.481 10.804 -51.775 1.00 32.44 127 LEU B O 1
ATOM 3881 N N . ALA B 1 132 ? 17.711 11.174 -51.655 1.00 33.00 128 ALA B N 1
ATOM 3882 C CA . ALA B 1 132 ? 17.531 12.410 -50.856 1.00 32.52 128 ALA B CA 1
ATOM 3883 C C . ALA B 1 132 ? 16.651 13.446 -51.566 1.00 32.90 128 ALA B C 1
ATOM 3884 O O . ALA B 1 132 ? 15.820 14.105 -50.933 1.00 32.91 128 ALA B O 1
ATOM 3886 N N . THR B 1 133 ? 16.785 13.556 -52.895 1.00 32.40 129 THR B N 1
ATOM 3887 C CA . THR B 1 133 ? 16.051 14.581 -53.640 1.00 32.23 129 THR B CA 1
ATOM 3888 C C . THR B 1 133 ? 14.694 14.045 -54.056 1.00 32.19 129 THR B C 1
ATOM 3889 O O . THR B 1 133 ? 13.870 14.778 -54.583 1.00 33.15 129 THR B O 1
ATOM 3893 N N . GLY B 1 134 ? 14.449 12.760 -53.824 1.00 31.81 130 GLY B N 1
ATOM 3894 C CA . GLY B 1 134 ? 13.218 12.150 -54.325 1.00 32.35 130 GLY B CA 1
ATOM 3895 C C . GLY B 1 134 ? 13.251 11.882 -55.819 1.00 32.52 130 GLY B C 1
ATOM 3896 O O . GLY B 1 134 ? 12.255 11.425 -56.388 1.00 32.86 130 GLY B O 1
ATOM 3897 N N . GLU B 1 135 ? 14.391 12.112 -56.468 1.00 31.95 131 GLU B N 1
ATOM 3898 C CA . GLU B 1 135 ? 14.475 11.787 -57.888 1.00 32.60 131 GLU B CA 1
ATOM 3899 C C . GLU B 1 135 ? 14.231 10.257 -58.073 1.00 32.65 131 GLU B C 1
ATOM 3900 O O . GLU B 1 135 ? 13.475 9.849 -58.964 1.00 33.17 131 GLU B O 1
ATOM 3906 N N . TRP B 1 136 ? 14.841 9.437 -57.212 1.00 31.49 132 TRP B N 1
ATOM 3907 C CA . TRP B 1 136 ? 14.497 8.017 -57.095 1.00 31.21 132 TRP B CA 1
ATOM 3908 C C . TRP B 1 136 ? 13.670 7.748 -55.841 1.00 30.92 132 TRP B C 1
ATOM 3909 O O . TRP B 1 136 ? 13.956 8.311 -54.758 1.00 29.57 132 TRP B O 1
ATOM 3920 N N . ILE B 1 137 ? 12.676 6.876 -56.008 1.00 30.92 133 ILE B N 1
ATOM 3921 C CA . ILE B 1 137 ? 11.741 6.463 -54.947 1.00 31.19 133 ILE B CA 1
ATOM 3922 C C . ILE B 1 137 ? 12.144 5.065 -54.499 1.00 31.66 133 ILE B C 1
ATOM 3923 O O . ILE B 1 137 ? 12.373 4.178 -55.339 1.00 31.99 133 ILE B O 1
ATOM 3928 N N . GLY B 1 138 ? 12.290 4.867 -53.186 1.00 31.43 134 GLY B N 1
ATOM 3929 C CA . GLY B 1 138 ? 12.647 3.566 -52.660 1.00 30.60 134 GLY B CA 1
ATOM 3930 C C . GLY B 1 138 ? 11.503 2.786 -52.021 1.00 31.14 134 GLY B C 1
ATOM 3931 O O . GLY B 1 138 ? 10.493 3.377 -51.630 1.00 30.45 134 GLY B O 1
ATOM 3932 N N . CYS B 1 139 ? 11.677 1.467 -51.899 1.00 30.76 135 CYS B N 1
ATOM 3933 C CA . CYS B 1 139 ? 10.775 0.624 -51.096 1.00 32.02 135 CYS B CA 1
ATOM 3934 C C . CYS B 1 139 ? 11.539 -0.497 -50.373 1.00 32.00 135 CYS B C 1
ATOM 3935 O O . CYS B 1 139 ? 12.725 -0.777 -50.665 1.00 31.32 135 CYS B O 1
ATOM 3938 N N . PHE B 1 140 ? 10.871 -1.120 -49.401 1.00 31.50 136 PHE B N 1
ATOM 3939 C CA . PHE B 1 140 ? 11.534 -2.000 -48.432 1.00 32.03 136 PHE B CA 1
ATOM 3940 C C . PHE B 1 140 ? 10.801 -3.335 -48.398 1.00 32.74 136 PHE B C 1
ATOM 3941 O O . PHE B 1 140 ? 9.650 -3.387 -47.959 1.00 31.40 136 PHE B O 1
ATOM 3949 N N . GLY B 1 141 ? 11.461 -4.407 -48.863 1.00 33.62 137 GLY B N 1
ATOM 3950 C CA . GLY B 1 141 ? 10.814 -5.720 -48.959 1.00 34.32 137 GLY B CA 1
ATOM 3951 C C . GLY B 1 141 ? 11.250 -6.585 -47.794 1.00 35.62 137 GLY B C 1
ATOM 3952 O O . GLY B 1 141 ? 12.296 -7.226 -47.846 1.00 35.67 137 GLY B O 1
ATOM 3953 N N . LEU B 1 142 ? 10.461 -6.591 -46.730 1.00 36.52 138 LEU B N 1
ATOM 3954 C CA . LEU B 1 142 ? 10.707 -7.479 -45.589 1.00 38.03 138 LEU B CA 1
ATOM 3955 C C . LEU B 1 142 ? 9.503 -8.425 -45.365 1.00 39.54 138 LEU B C 1
ATOM 3956 O O . LEU B 1 142 ? 9.677 -9.640 -45.314 1.00 40.28 138 LEU B O 1
ATOM 3961 N N . THR B 1 143 ? 8.312 -7.829 -45.245 1.00 40.42 139 THR B N 1
ATOM 3962 C CA . THR B 1 143 ? 7.035 -8.524 -44.984 1.00 42.15 139 THR B CA 1
ATOM 3963 C C . THR B 1 143 ? 6.669 -9.527 -46.066 1.00 42.42 139 THR B C 1
ATOM 3964 O O . THR B 1 143 ? 6.608 -9.182 -47.250 1.00 42.05 139 THR B O 1
ATOM 3968 N N . GLU B 1 144 ? 6.388 -10.754 -45.631 1.00 43.81 140 GLU B N 1
ATOM 3969 C CA . GLU B 1 144 ? 5.976 -11.861 -46.502 1.00 45.00 140 GLU B CA 1
ATOM 3970 C C . GLU B 1 144 ? 4.531 -12.302 -46.274 1.00 45.75 140 GLU B C 1
ATOM 3971 O O . GLU B 1 144 ? 3.965 -12.039 -45.205 1.00 45.74 140 GLU B O 1
ATOM 3977 N N . PRO B 1 145 ? 3.914 -12.954 -47.284 1.00 46.68 141 PRO B N 1
ATOM 3978 C CA . PRO B 1 145 ? 2.507 -13.369 -47.116 1.00 47.48 141 PRO B CA 1
ATOM 3979 C C . PRO B 1 145 ? 2.326 -14.633 -46.271 1.00 47.99 141 PRO B C 1
ATOM 3980 O O . PRO B 1 145 ? 3.296 -15.162 -45.705 1.00 48.87 141 PRO B O 1
ATOM 3984 N N . MET B 1 154 ? 11.457 -15.999 -42.580 1.00 50.19 150 MET B N 1
ATOM 3985 C CA . MET B 1 154 ? 11.174 -15.596 -43.969 1.00 51.08 150 MET B CA 1
ATOM 3986 C C . MET B 1 154 ? 11.636 -16.643 -44.969 1.00 49.90 150 MET B C 1
ATOM 3987 O O . MET B 1 154 ? 12.587 -17.364 -44.712 1.00 50.59 150 MET B O 1
ATOM 3992 N N . VAL B 1 155 ? 10.967 -16.706 -46.112 1.00 48.97 151 VAL B N 1
ATOM 3993 C CA . VAL B 1 155 ? 11.228 -17.753 -47.075 1.00 48.71 151 VAL B CA 1
ATOM 3994 C C . VAL B 1 155 ? 11.797 -17.260 -48.396 1.00 48.25 151 VAL B C 1
ATOM 3995 O O . VAL B 1 155 ? 12.143 -18.074 -49.240 1.00 48.90 151 VAL B O 1
ATOM 3999 N N . THR B 1 156 ? 11.893 -15.941 -48.577 1.00 47.12 152 THR B N 1
ATOM 4000 C CA . THR B 1 156 ? 12.512 -15.364 -49.782 1.00 45.99 152 THR B CA 1
ATOM 4001 C C . THR B 1 156 ? 14.008 -15.669 -49.740 1.00 45.83 152 THR B C 1
ATOM 4002 O O . THR B 1 156 ? 14.673 -15.459 -48.718 1.00 44.97 152 THR B O 1
ATOM 4006 N N . ARG B 1 157 ? 14.520 -16.202 -50.846 1.00 46.05 153 ARG B N 1
ATOM 4007 C CA . ARG B 1 157 ? 15.848 -16.781 -50.827 1.00 46.52 153 ARG B CA 1
ATOM 4008 C C . ARG B 1 157 ? 16.701 -16.302 -51.965 1.00 46.00 153 ARG B C 1
ATOM 4009 O O . ARG B 1 157 ? 16.242 -16.191 -53.106 1.00 45.21 153 ARG B O 1
ATOM 4017 N N . ALA B 1 158 ? 17.956 -16.039 -51.607 1.00 46.11 154 ALA B N 1
ATOM 4018 C CA . ALA B 1 158 ? 18.991 -15.627 -52.526 1.00 47.50 154 ALA B CA 1
ATOM 4019 C C . ALA B 1 158 ? 19.854 -16.835 -52.871 1.00 48.41 154 ALA B C 1
ATOM 4020 O O . ALA B 1 158 ? 20.351 -17.517 -51.988 1.00 48.39 154 ALA B O 1
ATOM 4022 N N . ARG B 1 159 ? 20.030 -17.084 -54.158 1.00 49.79 155 ARG B N 1
ATOM 4023 C CA . ARG B 1 159 ? 20.872 -18.187 -54.598 1.00 51.58 155 ARG B CA 1
ATOM 4024 C C . ARG B 1 159 ? 22.097 -17.623 -55.300 1.00 51.41 155 ARG B C 1
ATOM 4025 O O . ARG B 1 159 ? 21.968 -16.770 -56.189 1.00 51.37 155 ARG B O 1
ATOM 4033 N N . LYS B 1 160 ? 23.270 -18.100 -54.895 1.00 51.88 156 LYS B N 1
ATOM 4034 C CA . LYS B 1 160 ? 24.541 -17.675 -55.518 1.00 52.88 156 LYS B CA 1
ATOM 4035 C C . LYS B 1 160 ? 24.612 -18.158 -56.959 1.00 52.63 156 LYS B C 1
ATOM 4036 O O . LYS B 1 160 ? 24.481 -19.345 -57.211 1.00 52.99 156 LYS B O 1
ATOM 4042 N N . VAL B 1 161 ? 24.742 -17.224 -57.895 1.00 52.49 157 VAL B N 1
ATOM 4043 C CA . VAL B 1 161 ? 24.905 -17.536 -59.313 1.00 52.44 157 VAL B CA 1
ATOM 4044 C C . VAL B 1 161 ? 26.172 -16.829 -59.791 1.00 53.17 157 VAL B C 1
ATOM 4045 O O . VAL B 1 161 ? 26.828 -16.124 -58.993 1.00 53.42 157 VAL B O 1
ATOM 4049 N N . PRO B 1 162 ? 26.534 -17.040 -61.084 1.00 53.33 158 PRO B N 1
ATOM 4050 C CA . PRO B 1 162 ? 27.566 -16.268 -61.782 1.00 52.81 158 PRO B CA 1
ATOM 4051 C C . PRO B 1 162 ? 27.322 -14.763 -61.741 1.00 52.14 158 PRO B C 1
ATOM 4052 O O . PRO B 1 162 ? 26.302 -14.287 -62.249 1.00 51.96 158 PRO B O 1
ATOM 4056 N N . GLY B 1 163 ? 28.265 -14.033 -61.149 1.00 51.41 159 GLY B N 1
ATOM 4057 C CA . GLY B 1 163 ? 28.245 -12.577 -61.171 1.00 51.04 159 GLY B CA 1
ATOM 4058 C C . GLY B 1 163 ? 27.338 -11.964 -60.119 1.00 50.60 159 GLY B C 1
ATOM 4059 O O . GLY B 1 163 ? 27.190 -10.731 -60.059 1.00 49.96 159 GLY B O 1
ATOM 4060 N N . GLY B 1 164 ? 26.733 -12.825 -59.296 1.00 49.96 160 GLY B N 1
ATOM 4061 C CA . GLY B 1 164 ? 25.941 -12.365 -58.160 1.00 49.14 160 GLY B CA 1
ATOM 4062 C C . GLY B 1 164 ? 24.950 -13.360 -57.579 1.00 48.62 160 GLY B C 1
ATOM 4063 O O . GLY B 1 164 ? 25.331 -14.454 -57.141 1.00 48.20 160 GLY B O 1
ATOM 4064 N N . TYR B 1 165 ? 23.681 -12.944 -57.548 1.00 47.40 161 TYR B N 1
ATOM 4065 C CA . TYR B 1 165 ? 22.640 -13.647 -56.818 1.00 46.63 161 TYR B CA 1
ATOM 4066 C C . TYR B 1 165 ? 21.361 -13.749 -57.626 1.00 45.55 161 TYR B C 1
ATOM 4067 O O . TYR B 1 165 ? 21.103 -12.939 -58.515 1.00 45.13 161 TYR B O 1
ATOM 4076 N N . SER B 1 166 ? 20.582 -14.776 -57.314 1.00 44.38 162 SER B N 1
ATOM 4077 C CA . SER B 1 166 ? 19.292 -14.966 -57.943 1.00 44.00 162 SER B CA 1
ATOM 4078 C C . SER B 1 166 ? 18.258 -15.097 -56.840 1.00 43.49 162 SER B C 1
ATOM 4079 O O . SER B 1 166 ? 18.371 -15.975 -55.982 1.00 43.39 162 SER B O 1
ATOM 4082 N N . LEU B 1 167 ? 17.274 -14.198 -56.864 1.00 42.35 163 LEU B N 1
ATOM 4083 C CA . LEU B 1 167 ? 16.291 -14.117 -55.795 1.00 42.21 163 LEU B CA 1
ATOM 4084 C C . LEU B 1 167 ? 14.929 -14.663 -56.190 1.00 41.45 163 LEU B C 1
ATOM 4085 O O . LEU B 1 167 ? 14.408 -14.369 -57.268 1.00 40.48 163 LEU B O 1
ATOM 4090 N N . SER B 1 168 ? 14.368 -15.464 -55.288 1.00 42.18 164 SER B N 1
ATOM 4091 C CA . SER B 1 168 ? 13.014 -15.979 -55.458 1.00 42.37 164 SER B CA 1
ATOM 4092 C C . SER B 1 168 ? 12.167 -15.843 -54.199 1.00 41.50 164 SER B C 1
ATOM 4093 O O . SER B 1 168 ? 12.636 -16.107 -53.107 1.00 40.85 164 SER B O 1
ATOM 4096 N N . GLY B 1 169 ? 10.917 -15.416 -54.381 1.00 41.63 165 GLY B N 1
ATOM 4097 C CA . GLY B 1 169 ? 9.992 -15.198 -53.257 1.00 41.89 165 GLY B CA 1
ATOM 4098 C C . GLY B 1 169 ? 9.040 -14.033 -53.475 1.00 41.61 165 GLY B C 1
ATOM 4099 O O . GLY B 1 169 ? 8.975 -13.486 -54.565 1.00 41.15 165 GLY B O 1
ATOM 4100 N N . SER B 1 170 ? 8.295 -13.672 -52.430 1.00 41.77 166 SER B N 1
ATOM 4101 C CA . SER B 1 170 ? 7.265 -12.626 -52.500 1.00 41.90 166 SER B CA 1
ATOM 4102 C C . SER B 1 170 ? 7.270 -11.811 -51.228 1.00 40.62 166 SER B C 1
ATOM 4103 O O . SER B 1 170 ? 7.480 -12.336 -50.144 1.00 40.31 166 SER B O 1
ATOM 4106 N N . LYS B 1 171 ? 7.044 -10.513 -51.378 1.00 39.63 167 LYS B N 1
ATOM 4107 C CA . LYS B 1 171 ? 7.015 -9.613 -50.243 1.00 38.53 167 LYS B CA 1
ATOM 4108 C C . LYS B 1 171 ? 5.659 -8.936 -50.373 1.00 37.91 167 LYS B C 1
ATOM 4109 O O . LYS B 1 171 ? 5.251 -8.615 -51.482 1.00 37.47 167 LYS B O 1
ATOM 4115 N N . MET B 1 172 ? 4.954 -8.750 -49.258 1.00 37.70 168 MET B N 1
ATOM 4116 C CA . MET B 1 172 ? 3.550 -8.270 -49.282 1.00 36.95 168 MET B CA 1
ATOM 4117 C C . MET B 1 172 ? 3.386 -6.979 -48.467 1.00 35.67 168 MET B C 1
ATOM 4118 O O . MET B 1 172 ? 4.152 -6.753 -47.517 1.00 34.85 168 MET B O 1
ATOM 4123 N N . TRP B 1 173 ? 2.407 -6.151 -48.844 1.00 34.46 169 TRP B N 1
ATOM 4124 C CA . TRP B 1 173 ? 2.133 -4.863 -48.163 1.00 34.73 169 TRP B CA 1
ATOM 4125 C C . TRP B 1 173 ? 3.346 -3.940 -48.223 1.00 33.67 169 TRP B C 1
ATOM 4126 O O . TRP B 1 173 ? 3.805 -3.461 -47.182 1.00 33.47 169 TRP B O 1
ATOM 4137 N N . ILE B 1 174 ? 3.844 -3.663 -49.427 1.00 32.02 170 ILE B N 1
ATOM 4138 C CA . ILE B 1 174 ? 5.084 -2.900 -49.565 1.00 31.75 170 ILE B CA 1
ATOM 4139 C C . ILE B 1 174 ? 4.725 -1.503 -50.061 1.00 31.40 170 ILE B C 1
ATOM 4140 O O . ILE B 1 174 ? 4.290 -1.330 -51.213 1.00 31.29 170 ILE B O 1
ATOM 4145 N N . THR B 1 175 ? 4.867 -0.529 -49.167 1.00 30.08 171 THR B N 1
ATOM 4146 C CA . THR B 1 175 ? 4.561 0.870 -49.474 1.00 30.34 171 THR B CA 1
ATOM 4147 C C . THR B 1 175 ? 5.549 1.365 -50.519 1.00 29.36 171 THR B C 1
ATOM 4148 O O . THR B 1 175 ? 6.744 1.069 -50.395 1.00 29.81 171 THR B O 1
ATOM 4152 N N . ASN B 1 176 ? 5.018 2.073 -51.516 1.00 29.20 172 ASN B N 1
ATOM 4153 C CA . ASN B 1 176 ? 5.759 2.634 -52.675 1.00 30.15 172 ASN B CA 1
ATOM 4154 C C . ASN B 1 176 ? 6.111 1.655 -53.789 1.00 31.09 172 ASN B C 1
ATOM 4155 O O . ASN B 1 176 ? 6.606 2.111 -54.825 1.00 32.29 172 ASN B O 1
ATOM 4160 N N . SER B 1 177 ? 5.940 0.335 -53.598 1.00 31.26 173 SER B N 1
ATOM 4161 C CA . SER B 1 177 ? 6.579 -0.604 -54.558 1.00 31.28 173 SER B CA 1
ATOM 4162 C C . SER B 1 177 ? 6.184 -0.415 -56.034 1.00 32.21 173 SER B C 1
ATOM 4163 O O . SER B 1 177 ? 7.060 -0.522 -56.912 1.00 32.19 173 SER B O 1
ATOM 4166 N N . PRO B 1 178 ? 4.890 -0.136 -56.327 1.00 32.40 174 PRO B N 1
ATOM 4167 C CA . PRO B 1 178 ? 4.509 0.026 -57.721 1.00 32.51 174 PRO B CA 1
ATOM 4168 C C . PRO B 1 178 ? 5.124 1.254 -58.416 1.00 33.76 174 PRO B C 1
ATOM 4169 O O . PRO B 1 178 ? 5.059 1.349 -59.642 1.00 33.39 174 PRO B O 1
ATOM 4173 N N . ILE B 1 179 ? 5.713 2.182 -57.655 1.00 33.96 175 ILE B N 1
ATOM 4174 C CA . ILE B 1 179 ? 6.350 3.335 -58.268 1.00 34.20 175 ILE B CA 1
ATOM 4175 C C . ILE B 1 179 ? 7.845 3.415 -57.952 1.00 34.58 175 ILE B C 1
ATOM 4176 O O . ILE B 1 179 ? 8.502 4.375 -58.362 1.00 35.16 175 ILE B O 1
ATOM 4181 N N . ALA B 1 180 ? 8.365 2.456 -57.179 1.00 33.25 176 ALA B N 1
ATOM 4182 C CA . ALA B 1 180 ? 9.743 2.483 -56.694 1.00 33.76 176 ALA B CA 1
ATOM 4183 C C . ALA B 1 180 ? 10.794 2.315 -57.820 1.00 34.58 176 ALA B C 1
ATOM 4184 O O . ALA B 1 180 ? 10.606 1.553 -58.764 1.00 33.49 176 ALA B O 1
ATOM 4186 N N . ASP B 1 181 ? 11.871 3.089 -57.723 1.00 35.31 177 ASP B N 1
ATOM 4187 C CA . ASP B 1 181 ? 13.065 2.865 -58.558 1.00 35.06 177 ASP B CA 1
ATOM 4188 C C . ASP B 1 181 ? 14.033 1.913 -57.893 1.00 34.86 177 ASP B C 1
ATOM 4189 O O . ASP B 1 181 ? 14.776 1.172 -58.568 1.00 34.13 177 ASP B O 1
ATOM 4194 N N . VAL B 1 182 ? 14.076 1.990 -56.565 1.00 33.08 178 VAL B N 1
ATOM 4195 C CA . VAL B 1 182 ? 15.048 1.262 -55.756 1.00 33.90 178 VAL B CA 1
ATOM 4196 C C . VAL B 1 182 ? 14.295 0.359 -54.761 1.00 34.69 178 VAL B C 1
ATOM 4197 O O . VAL B 1 182 ? 13.348 0.820 -54.078 1.00 35.11 178 VAL B O 1
ATOM 4201 N N . PHE B 1 183 ? 14.715 -0.908 -54.684 1.00 34.50 179 PHE B N 1
ATOM 4202 C CA . PHE B 1 183 ? 14.131 -1.918 -53.792 1.00 34.28 179 PHE B CA 1
ATOM 4203 C C . PHE B 1 183 ? 15.192 -2.459 -52.835 1.00 35.11 179 PHE B C 1
ATOM 4204 O O . PHE B 1 183 ? 16.182 -3.052 -53.288 1.00 35.66 179 PHE B O 1
ATOM 4212 N N . VAL B 1 184 ? 15.003 -2.273 -51.525 1.00 34.43 180 VAL B N 1
ATOM 4213 C CA . VAL B 1 184 ? 15.868 -2.898 -50.536 1.00 34.67 180 VAL B CA 1
ATOM 4214 C C . VAL B 1 184 ? 15.128 -4.111 -50.006 1.00 35.87 180 VAL B C 1
ATOM 4215 O O . VAL B 1 184 ? 14.137 -3.980 -49.272 1.00 35.35 180 VAL B O 1
ATOM 4219 N N . VAL B 1 185 ? 15.624 -5.286 -50.391 1.00 36.17 181 VAL B N 1
ATOM 4220 C CA . VAL B 1 185 ? 14.933 -6.571 -50.198 1.00 37.74 181 VAL B CA 1
ATOM 4221 C C . VAL B 1 185 ? 15.759 -7.504 -49.310 1.00 38.10 181 VAL B C 1
ATOM 4222 O O . VAL B 1 185 ? 16.953 -7.744 -49.569 1.00 38.89 181 VAL B O 1
ATOM 4226 N N . TRP B 1 186 ? 15.125 -8.057 -48.286 1.00 38.47 182 TRP B N 1
ATOM 4227 C CA . TRP B 1 186 ? 15.800 -8.962 -47.377 1.00 39.20 182 TRP B CA 1
ATOM 4228 C C . TRP B 1 186 ? 15.463 -10.432 -47.716 1.00 40.42 182 TRP B C 1
ATOM 4229 O O . TRP B 1 186 ? 14.306 -10.793 -47.913 1.00 39.37 182 TRP B O 1
ATOM 4240 N N . ALA B 1 187 ? 16.507 -11.252 -47.803 1.00 41.22 183 ALA B N 1
ATOM 4241 C CA . ALA B 1 187 ? 16.374 -12.654 -48.196 1.00 42.40 183 ALA B CA 1
ATOM 4242 C C . ALA B 1 187 ? 17.456 -13.470 -47.501 1.00 43.52 183 ALA B C 1
ATOM 4243 O O . ALA B 1 187 ? 18.522 -12.947 -47.156 1.00 43.57 183 ALA B O 1
ATOM 4245 N N . LYS B 1 188 ? 17.155 -14.743 -47.264 1.00 45.21 184 LYS B N 1
ATOM 4246 C CA . LYS B 1 188 ? 18.124 -15.673 -46.691 1.00 46.73 184 LYS B CA 1
ATOM 4247 C C . LYS B 1 188 ? 19.120 -16.066 -47.762 1.00 47.16 184 LYS B C 1
ATOM 4248 O O . LYS B 1 188 ? 18.747 -16.327 -48.902 1.00 47.23 184 LYS B O 1
ATOM 4254 N N . LEU B 1 189 ? 20.393 -16.075 -47.382 1.00 48.36 185 LEU B N 1
ATOM 4255 C CA . LEU B 1 189 ? 21.466 -16.493 -48.271 1.00 49.49 185 LEU B CA 1
ATOM 4256 C C . LEU B 1 189 ? 22.404 -17.432 -47.529 1.00 50.60 185 LEU B C 1
ATOM 4257 O O . LEU B 1 189 ? 22.897 -17.121 -46.431 1.00 50.15 185 LEU B O 1
ATOM 4262 N N . ASP B 1 190 ? 22.677 -18.560 -48.168 1.00 51.88 186 ASP B N 1
ATOM 4263 C CA . ASP B 1 190 ? 23.566 -19.568 -47.613 1.00 53.22 186 ASP B CA 1
ATOM 4264 C C . ASP B 1 190 ? 24.935 -19.498 -48.296 1.00 53.22 186 ASP B C 1
ATOM 4265 O O . ASP B 1 190 ? 25.897 -18.955 -47.742 1.00 53.50 186 ASP B O 1
ATOM 4270 N N . ASP B 1 195 ? 23.870 -19.763 -43.267 1.00 50.99 191 ASP B N 1
ATOM 4271 C CA . ASP B 1 195 ? 22.574 -19.328 -43.797 1.00 51.69 191 ASP B CA 1
ATOM 4272 C C . ASP B 1 195 ? 22.056 -18.083 -43.053 1.00 50.57 191 ASP B C 1
ATOM 4273 O O . ASP B 1 195 ? 21.542 -18.193 -41.940 1.00 50.19 191 ASP B O 1
ATOM 4278 N N . GLU B 1 196 ? 22.212 -16.909 -43.671 1.00 49.47 192 GLU B N 1
ATOM 4279 C CA . GLU B 1 196 ? 21.926 -15.615 -43.012 1.00 48.90 192 GLU B CA 1
ATOM 4280 C C . GLU B 1 196 ? 20.996 -14.703 -43.838 1.00 47.13 192 GLU B C 1
ATOM 4281 O O . GLU B 1 196 ? 21.044 -14.718 -45.075 1.00 47.26 192 GLU B O 1
ATOM 4287 N N . ILE B 1 197 ? 20.163 -13.914 -43.145 1.00 45.30 193 ILE B N 1
ATOM 4288 C CA . ILE B 1 197 ? 19.416 -12.807 -43.774 1.00 42.99 193 ILE B CA 1
ATOM 4289 C C . ILE B 1 197 ? 20.410 -11.768 -44.345 1.00 41.98 193 ILE B C 1
ATOM 4290 O O . ILE B 1 197 ? 21.271 -11.238 -43.628 1.00 41.17 193 ILE B O 1
ATOM 4295 N N . ARG B 1 198 ? 20.313 -11.510 -45.641 1.00 40.95 194 ARG B N 1
ATOM 4296 C CA . ARG B 1 198 ? 21.102 -10.439 -46.233 1.00 40.56 194 ARG B CA 1
ATOM 4297 C C . ARG B 1 198 ? 20.163 -9.425 -46.881 1.00 39.31 194 ARG B C 1
ATOM 4298 O O . ARG B 1 198 ? 19.039 -9.786 -47.259 1.00 38.62 194 ARG B O 1
ATOM 4306 N N . GLY B 1 199 ? 20.630 -8.176 -46.993 1.00 37.98 195 GLY B N 1
ATOM 4307 C CA . GLY B 1 199 ? 19.971 -7.133 -47.809 1.00 37.74 195 GLY B CA 1
ATOM 4308 C C . GLY B 1 199 ? 20.540 -6.978 -49.216 1.00 37.50 195 GLY B C 1
ATOM 4309 O O . GLY B 1 199 ? 21.749 -7.048 -49.411 1.00 37.46 195 GLY B O 1
ATOM 4310 N N . PHE B 1 200 ? 19.654 -6.773 -50.190 1.00 37.07 196 PHE B N 1
ATOM 4311 C CA . PHE B 1 200 ? 19.999 -6.660 -51.606 1.00 37.57 196 PHE B CA 1
ATOM 4312 C C . PHE B 1 200 ? 19.334 -5.434 -52.203 1.00 38.16 196 PHE B C 1
ATOM 4313 O O . PHE B 1 200 ? 18.172 -5.137 -51.881 1.00 37.74 196 PHE B O 1
ATOM 4321 N N . ILE B 1 201 ? 20.048 -4.750 -53.099 1.00 37.52 197 ILE B N 1
ATOM 4322 C CA . ILE B 1 201 ? 19.510 -3.586 -53.767 1.00 37.89 197 ILE B CA 1
ATOM 4323 C C . ILE B 1 201 ? 19.146 -3.905 -55.201 1.00 38.80 197 ILE B C 1
ATOM 4324 O O . ILE B 1 201 ? 20.031 -4.164 -56.017 1.00 40.03 197 ILE B O 1
ATOM 4329 N N . LEU B 1 202 ? 17.857 -3.889 -55.520 1.00 38.32 198 LEU B N 1
ATOM 4330 C CA . LEU B 1 202 ? 17.427 -4.122 -56.887 1.00 39.50 198 LEU B CA 1
ATOM 4331 C C . LEU B 1 202 ? 16.866 -2.857 -57.474 1.00 40.12 198 LEU B C 1
ATOM 4332 O O . LEU B 1 202 ? 16.347 -2.016 -56.742 1.00 39.63 198 LEU B O 1
ATOM 4337 N N . GLU B 1 203 ? 16.918 -2.758 -58.804 1.00 40.42 199 GLU B N 1
ATOM 4338 C CA . GLU B 1 203 ? 16.385 -1.601 -59.513 1.00 41.65 199 GLU B CA 1
ATOM 4339 C C . GLU B 1 203 ? 15.194 -2.010 -60.368 1.00 42.28 199 GLU B C 1
ATOM 4340 O O . GLU B 1 203 ? 15.147 -3.127 -60.881 1.00 41.91 199 GLU B O 1
ATOM 4346 N N . LYS B 1 204 ? 14.247 -1.087 -60.526 1.00 42.99 200 LYS B N 1
ATOM 4347 C CA . LYS B 1 204 ? 13.066 -1.271 -61.391 1.00 44.54 200 LYS B CA 1
ATOM 4348 C C 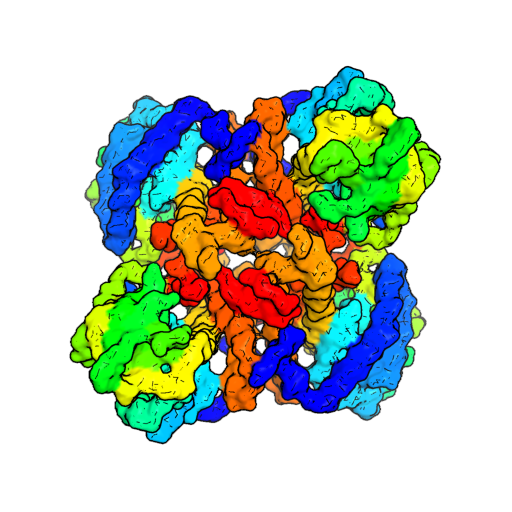. LYS B 1 204 ? 13.522 -1.671 -62.809 1.00 45.06 200 LYS B C 1
ATOM 4349 O O . LYS B 1 204 ? 14.547 -1.220 -63.289 1.00 44.05 200 LYS B O 1
ATOM 4355 N N . GLY B 1 205 ? 12.770 -2.538 -63.464 1.00 46.54 201 GLY B N 1
ATOM 4356 C CA . GLY B 1 205 ? 13.172 -3.011 -64.798 1.00 48.67 201 GLY B CA 1
ATOM 4357 C C . GLY B 1 205 ? 14.017 -4.269 -64.773 1.00 49.60 201 GLY B C 1
ATOM 4358 O O . GLY B 1 205 ? 14.114 -4.971 -65.782 1.00 49.90 201 GLY B O 1
ATOM 4359 N N . CYS B 1 206 ? 14.629 -4.552 -63.626 1.00 50.32 202 CYS B N 1
ATOM 4360 C CA . CYS B 1 206 ? 15.327 -5.809 -63.399 1.00 51.89 202 CYS B CA 1
ATOM 4361 C C . CYS B 1 206 ? 14.416 -6.952 -63.869 1.00 51.16 202 CYS B C 1
ATOM 4362 O O . CYS B 1 206 ? 13.217 -6.983 -63.573 1.00 50.79 202 CYS B O 1
ATOM 4365 N N . LYS B 1 207 ? 14.969 -7.876 -64.642 1.00 50.43 203 LYS B N 1
ATOM 4366 C CA . LYS B 1 207 ? 14.147 -8.960 -65.156 1.00 49.43 203 LYS B CA 1
ATOM 4367 C C . LYS B 1 207 ? 13.875 -9.956 -64.021 1.00 47.71 203 LYS B C 1
ATOM 4368 O O . LYS B 1 207 ? 14.746 -10.228 -63.185 1.00 46.86 203 LYS B O 1
ATOM 4374 N N . GLY B 1 208 ? 12.641 -10.434 -63.950 1.00 45.93 204 GLY B N 1
ATOM 4375 C CA . GLY B 1 208 ? 12.240 -11.330 -62.852 1.00 45.32 204 GLY B CA 1
ATOM 4376 C C . GLY B 1 208 ? 11.654 -10.564 -61.673 1.00 44.58 204 GLY B C 1
ATOM 4377 O O . GLY B 1 208 ? 11.137 -11.167 -60.723 1.00 45.39 204 GLY B O 1
ATOM 4378 N N . LEU B 1 209 ? 11.734 -9.234 -61.735 1.00 43.99 205 LEU B N 1
ATOM 4379 C CA . LEU B 1 209 ? 11.194 -8.338 -60.675 1.00 43.44 205 LEU B CA 1
ATOM 4380 C C . LEU B 1 209 ? 9.870 -7.730 -61.086 1.00 42.36 205 LEU B C 1
ATOM 4381 O O . LEU B 1 209 ? 9.794 -7.104 -62.138 1.00 42.94 205 LEU B O 1
ATOM 4386 N N . SER B 1 210 ? 8.822 -7.904 -60.278 1.00 41.11 206 SER B N 1
ATOM 4387 C CA . SER B 1 210 ? 7.592 -7.138 -60.515 1.00 39.90 206 SER B CA 1
ATOM 4388 C C . SER B 1 210 ? 7.003 -6.585 -59.217 1.00 38.77 206 SER B C 1
ATOM 4389 O O . SER B 1 210 ? 7.324 -7.066 -58.128 1.00 38.58 206 SER B O 1
ATOM 4392 N N . ALA B 1 211 ? 6.174 -5.555 -59.340 1.00 37.74 207 ALA B N 1
ATOM 4393 C CA . ALA B 1 211 ? 5.576 -4.901 -58.160 1.00 37.62 207 ALA B CA 1
ATOM 4394 C C . ALA B 1 211 ? 4.127 -4.463 -58.435 1.00 36.99 207 ALA B C 1
ATOM 4395 O O . ALA B 1 211 ? 3.863 -3.273 -58.585 1.00 37.58 207 ALA B O 1
ATOM 4397 N N . PRO B 1 212 ? 3.186 -5.416 -58.503 1.00 37.31 208 PRO B N 1
ATOM 4398 C CA . PRO B 1 212 ? 1.797 -5.013 -58.790 1.00 37.32 208 PRO B CA 1
ATOM 4399 C C . PRO B 1 212 ? 1.192 -4.312 -57.562 1.00 37.75 208 PRO B C 1
ATOM 4400 O O . PRO B 1 212 ? 1.591 -4.605 -56.411 1.00 36.71 208 PRO B O 1
ATOM 4404 N N . ALA B 1 213 ? 0.270 -3.388 -57.827 1.00 37.73 209 ALA B N 1
ATOM 4405 C CA . ALA B 1 213 ? -0.403 -2.598 -56.788 1.00 38.50 209 ALA B CA 1
ATOM 4406 C C . ALA B 1 213 ? -1.489 -3.370 -56.004 1.00 38.96 209 ALA B C 1
ATOM 4407 O O . ALA B 1 213 ? -2.060 -4.364 -56.486 1.00 38.66 209 ALA B O 1
ATOM 4409 N N . ILE B 1 214 ? -1.760 -2.916 -54.784 1.00 38.60 210 ILE B N 1
ATOM 4410 C CA . ILE B 1 214 ? -2.857 -3.458 -53.994 1.00 38.68 210 ILE B CA 1
ATOM 4411 C C . ILE B 1 214 ? -3.892 -2.343 -53.899 1.00 39.71 210 ILE B C 1
ATOM 4412 O O . ILE B 1 214 ? -3.582 -1.260 -53.373 1.00 40.65 210 ILE B O 1
ATOM 4417 N N . HIS B 1 215 ? -5.104 -2.593 -54.390 1.00 39.84 211 HIS B N 1
ATOM 4418 C CA . HIS B 1 215 ? -6.183 -1.622 -54.316 1.00 40.75 211 HIS B CA 1
ATOM 4419 C C . HIS B 1 215 ? -7.315 -2.168 -53.431 1.00 39.78 211 HIS B C 1
ATOM 4420 O O . HIS B 1 215 ? -7.351 -3.350 -53.118 1.00 39.71 211 HIS B O 1
ATOM 4427 N N . GLY B 1 216 ? -8.265 -1.312 -53.083 1.00 39.31 212 GLY B N 1
ATOM 4428 C CA . GLY B 1 216 ? -9.361 -1.689 -52.183 1.00 38.52 212 GLY B CA 1
ATOM 4429 C C . GLY B 1 216 ? -8.961 -1.745 -50.708 1.00 37.74 212 GLY B C 1
ATOM 4430 O O . GLY B 1 216 ? -9.564 -2.490 -49.913 1.00 37.54 212 GLY B O 1
ATOM 4431 N N . LYS B 1 217 ? -7.940 -0.985 -50.318 1.00 36.11 213 LYS B N 1
ATOM 4432 C CA . LYS B 1 217 ? -7.545 -0.966 -48.900 1.00 34.85 213 LYS B CA 1
ATOM 4433 C C . LYS B 1 217 ? -8.595 -0.229 -48.057 1.00 34.53 213 LYS B C 1
ATOM 4434 O O . LYS B 1 217 ? -9.354 0.590 -48.569 1.00 33.89 213 LYS B O 1
ATOM 4440 N N . VAL B 1 218 ? -8.626 -0.504 -46.756 1.00 34.12 214 VAL B N 1
ATOM 4441 C CA . VAL B 1 218 ? -9.532 0.242 -45.869 1.00 34.25 214 VAL B CA 1
ATOM 4442 C C . VAL B 1 218 ? -8.842 1.464 -45.272 1.00 33.11 214 VAL B C 1
ATOM 4443 O O . VAL B 1 218 ? -9.363 2.575 -45.353 1.00 33.98 214 VAL B O 1
ATOM 4447 N N . GLY B 1 219 ? -7.651 1.287 -44.722 1.00 31.81 215 GLY B N 1
ATOM 4448 C CA . GLY B 1 219 ? -6.908 2.452 -44.289 1.00 31.62 215 GLY B CA 1
ATOM 4449 C C . GLY B 1 219 ? -5.716 2.712 -45.195 1.00 31.39 215 GLY B C 1
ATOM 4450 O O . GLY B 1 219 ? -5.415 1.895 -46.071 1.00 31.52 215 GLY B O 1
ATOM 4451 N N . LEU B 1 220 ? -5.038 3.845 -44.968 1.00 31.25 216 LEU B N 1
ATOM 4452 C CA . LEU B 1 220 ? -3.814 4.231 -45.697 1.00 30.53 216 LEU B CA 1
ATOM 4453 C C . LEU B 1 220 ? -4.033 4.306 -47.226 1.00 30.86 216 LEU B C 1
ATOM 4454 O O . LEU B 1 220 ? -3.113 4.057 -48.010 1.00 31.39 216 LEU B O 1
ATOM 4459 N N . ARG B 1 221 ? -5.252 4.651 -47.629 1.00 30.43 217 ARG B N 1
ATOM 4460 C CA . ARG B 1 221 ? -5.606 4.706 -49.048 1.00 30.52 217 ARG B CA 1
ATOM 4461 C C . ARG B 1 221 ? -4.862 5.771 -49.853 1.00 31.40 217 ARG B C 1
ATOM 4462 O O . ARG B 1 221 ? -4.778 5.676 -51.072 1.00 30.66 217 ARG B O 1
ATOM 4470 N N . ALA B 1 222 ? -4.366 6.803 -49.177 1.00 31.96 218 ALA B N 1
ATOM 4471 C CA . ALA B 1 222 ? -3.570 7.867 -49.823 1.00 33.34 218 ALA B CA 1
ATOM 4472 C C . ALA B 1 222 ? -2.128 7.440 -50.144 1.00 34.15 218 ALA B C 1
ATOM 4473 O O . ALA B 1 222 ? -1.367 8.211 -50.717 1.00 35.35 218 ALA B O 1
ATOM 4475 N N . SER B 1 223 ? -1.739 6.248 -49.706 1.00 34.49 219 SER B N 1
ATOM 4476 C CA . SER B 1 223 ? -0.400 5.720 -49.929 1.00 35.58 219 SER B CA 1
ATOM 4477 C C . SER B 1 223 ? -0.521 4.610 -50.980 1.00 35.57 219 SER B C 1
ATOM 4478 O O . SER B 1 223 ? -1.343 3.719 -50.811 1.00 36.62 219 SER B O 1
ATOM 4481 N N . ILE B 1 224 ? 0.261 4.639 -52.051 1.00 34.71 220 ILE B N 1
ATOM 4482 C CA . ILE B 1 224 ? 0.253 3.481 -52.951 1.00 34.74 220 ILE B CA 1
ATOM 4483 C C . ILE B 1 224 ? 1.087 2.333 -52.352 1.00 34.13 220 ILE B C 1
ATOM 4484 O O . ILE B 1 224 ? 2.217 2.540 -51.867 1.00 34.06 220 ILE B O 1
ATOM 4489 N N . THR B 1 225 ? 0.497 1.143 -52.335 1.00 33.27 221 THR B N 1
ATOM 4490 C CA . THR B 1 225 ? 1.151 -0.025 -51.761 1.00 33.34 221 THR B CA 1
ATOM 4491 C C . THR B 1 225 ? 1.101 -1.152 -52.774 1.00 32.93 221 THR B C 1
ATOM 4492 O O . THR B 1 225 ? 0.159 -1.243 -53.551 1.00 32.66 221 THR B O 1
ATOM 4496 N N . GLY B 1 226 ? 2.076 -2.046 -52.739 1.00 34.03 222 GLY B N 1
ATOM 4497 C CA . GLY B 1 226 ? 1.942 -3.255 -53.533 1.00 34.56 222 GLY B CA 1
ATOM 4498 C C . GLY B 1 226 ? 2.749 -4.409 -52.987 1.00 34.80 222 GLY B C 1
ATOM 4499 O O . GLY B 1 226 ? 3.054 -4.489 -51.781 1.00 33.83 222 GLY B O 1
ATOM 4500 N N . GLU B 1 227 ? 3.054 -5.333 -53.890 1.00 35.46 223 GLU B N 1
ATOM 4501 C CA . GLU B 1 227 ? 3.930 -6.460 -53.589 1.00 36.20 223 GLU B CA 1
ATOM 4502 C C . GLU B 1 227 ? 5.287 -6.264 -54.256 1.00 36.52 223 GLU B C 1
ATOM 4503 O O . GLU B 1 227 ? 5.485 -5.328 -55.035 1.00 36.26 223 GLU B O 1
ATOM 4509 N N . ILE B 1 228 ? 6.214 -7.167 -53.937 1.00 36.53 224 ILE B N 1
ATOM 4510 C CA . ILE B 1 228 ? 7.426 -7.354 -54.711 1.00 36.71 224 ILE B CA 1
ATOM 4511 C C . ILE B 1 228 ? 7.392 -8.848 -55.029 1.00 37.62 224 ILE B C 1
ATOM 4512 O O . ILE B 1 228 ? 7.368 -9.666 -54.107 1.00 38.07 224 ILE B O 1
ATOM 4517 N N . VAL B 1 229 ? 7.348 -9.192 -56.315 1.00 37.47 225 VAL B N 1
ATOM 4518 C CA . VAL B 1 229 ? 7.331 -10.591 -56.731 1.00 38.72 225 VAL B CA 1
ATOM 4519 C C . VAL B 1 229 ? 8.652 -10.840 -57.454 1.00 39.18 225 VAL B C 1
ATOM 4520 O O . VAL B 1 229 ? 8.963 -10.178 -58.458 1.00 37.68 225 VAL B O 1
ATOM 4524 N N . LEU B 1 230 ? 9.421 -11.765 -56.895 1.00 39.41 226 LEU B N 1
ATOM 4525 C CA . LEU B 1 230 ? 10.740 -12.109 -57.403 1.00 41.37 226 LEU B CA 1
ATOM 4526 C C . LEU B 1 230 ? 10.730 -13.540 -57.942 1.00 41.94 226 LEU B C 1
ATOM 4527 O O . LEU B 1 230 ? 10.538 -14.482 -57.187 1.00 41.87 226 LEU B O 1
ATOM 4532 N N . ASP B 1 231 ? 10.963 -13.682 -59.238 1.00 43.48 227 ASP B N 1
ATOM 4533 C CA . ASP B 1 231 ? 11.119 -14.995 -59.862 1.00 45.12 227 ASP B CA 1
ATOM 4534 C C . ASP B 1 231 ? 12.505 -15.047 -60.548 1.00 45.04 227 ASP B C 1
ATOM 4535 O O . ASP B 1 231 ? 12.678 -14.545 -61.659 1.00 45.10 227 ASP B O 1
ATOM 4540 N N . GLU B 1 232 ? 13.470 -15.628 -59.840 1.00 45.18 228 GLU B N 1
ATOM 4541 C CA . GLU B 1 232 ? 14.864 -15.711 -60.271 1.00 45.80 228 GLU B CA 1
ATOM 4542 C C . GLU B 1 232 ? 15.369 -14.319 -60.645 1.00 45.55 228 GLU B C 1
ATOM 4543 O O . GLU B 1 232 ? 15.892 -14.128 -61.738 1.00 45.23 228 GLU B O 1
ATOM 4549 N N . ALA B 1 233 ? 15.153 -13.346 -59.759 1.00 44.36 229 ALA B N 1
ATOM 4550 C CA . ALA B 1 233 ? 15.546 -11.967 -60.039 1.00 44.34 229 ALA B CA 1
ATOM 4551 C C . ALA B 1 233 ? 17.060 -11.869 -59.850 1.00 43.77 229 ALA B C 1
ATOM 4552 O O . ALA B 1 233 ? 17.579 -12.237 -58.782 1.00 43.12 229 ALA B O 1
ATOM 4554 N N . PHE B 1 234 ? 17.764 -11.394 -60.873 1.00 43.43 230 PHE B N 1
ATOM 4555 C CA . PHE B 1 234 ? 19.232 -11.325 -60.795 1.00 43.93 230 PHE B CA 1
ATOM 4556 C C . PHE B 1 234 ? 19.732 -10.053 -60.152 1.00 43.27 230 PHE B C 1
ATOM 4557 O O . PHE B 1 234 ? 19.393 -8.960 -60.592 1.00 43.55 230 PHE B O 1
ATOM 4565 N N . VAL B 1 235 ? 20.569 -10.221 -59.132 1.00 43.16 231 VAL B N 1
ATOM 4566 C CA . VAL B 1 235 ? 21.223 -9.124 -58.440 1.00 43.00 231 VAL B CA 1
ATOM 4567 C C . VAL B 1 235 ? 22.744 -9.263 -58.602 1.00 43.04 231 VAL B C 1
ATOM 4568 O O . VAL B 1 235 ? 23.334 -10.243 -58.150 1.00 42.09 231 VAL B O 1
ATOM 4572 N N . PRO B 1 236 ? 23.373 -8.273 -59.248 1.00 43.58 232 PRO B N 1
ATOM 4573 C CA . PRO B 1 236 ? 24.833 -8.233 -59.384 1.00 43.93 232 PRO B CA 1
ATOM 4574 C C . PRO B 1 236 ? 25.469 -8.262 -58.015 1.00 44.76 232 PRO B C 1
ATOM 4575 O O . PRO B 1 236 ? 24.881 -7.749 -57.034 1.00 44.94 232 PRO B O 1
ATOM 4579 N N . GLU B 1 237 ? 26.658 -8.855 -57.948 1.00 44.81 233 GLU B N 1
ATOM 4580 C CA . GLU B 1 237 ? 27.431 -8.960 -56.713 1.00 45.03 233 GLU B CA 1
ATOM 4581 C C . GLU B 1 237 ? 27.632 -7.614 -56.021 1.00 44.14 233 GLU B C 1
ATOM 4582 O O . GLU B 1 237 ? 27.592 -7.536 -54.796 1.00 44.03 233 GLU B O 1
ATOM 4588 N N . GLU B 1 238 ? 27.851 -6.564 -56.806 1.00 43.65 234 GLU B N 1
ATOM 4589 C CA . GLU B 1 238 ? 28.063 -5.214 -56.268 1.00 44.10 234 GLU B CA 1
ATOM 4590 C C . GLU B 1 238 ? 26.790 -4.614 -55.611 1.00 43.61 234 GLU B C 1
ATOM 4591 O O . GLU B 1 238 ? 26.835 -3.495 -55.078 1.00 43.29 234 GLU B O 1
ATOM 4597 N N . ASN B 1 239 ? 25.679 -5.344 -55.677 1.00 42.21 235 ASN B N 1
ATOM 4598 C CA . ASN B 1 239 ? 24.416 -4.880 -55.106 1.00 42.33 235 ASN B CA 1
ATOM 4599 C C . ASN B 1 239 ? 23.963 -5.520 -53.797 1.00 41.45 235 ASN B C 1
ATOM 4600 O O . ASN B 1 239 ? 22.916 -5.134 -53.271 1.00 40.76 235 ASN B O 1
ATOM 4605 N N . ILE B 1 240 ? 24.695 -6.508 -53.290 1.00 40.62 236 ILE B N 1
ATOM 4606 C CA . ILE B 1 240 ? 24.391 -7.034 -51.951 1.00 40.44 236 ILE B CA 1
ATOM 4607 C C . ILE B 1 240 ? 24.954 -6.072 -50.922 1.00 40.11 236 ILE B C 1
ATOM 4608 O O . ILE B 1 240 ? 26.027 -5.510 -51.128 1.00 39.53 236 ILE B O 1
ATOM 4613 N N . LEU B 1 241 ? 24.242 -5.862 -49.815 1.00 40.22 237 LEU B N 1
ATOM 4614 C CA . LEU B 1 241 ? 24.784 -5.014 -48.740 1.00 40.96 237 LEU B CA 1
ATOM 4615 C C . LEU B 1 241 ? 25.927 -5.729 -48.041 1.00 42.06 237 LEU B C 1
ATOM 4616 O O . LEU B 1 241 ? 25.742 -6.827 -47.510 1.00 42.34 237 LEU B O 1
ATOM 4621 N N . PRO B 1 242 ? 27.116 -5.117 -48.039 1.00 43.01 238 PRO B N 1
ATOM 4622 C CA . PRO B 1 242 ? 28.245 -5.857 -47.491 1.00 44.27 238 PRO B CA 1
ATOM 4623 C C . PRO B 1 242 ? 28.348 -5.878 -45.973 1.00 45.91 238 PRO B C 1
ATOM 4624 O O . PRO B 1 242 ? 28.994 -6.781 -45.440 1.00 46.40 238 PRO B O 1
ATOM 4628 N N . HIS B 1 243 ? 27.751 -4.914 -45.273 1.00 46.32 239 HIS B N 1
ATOM 4629 C CA . HIS B 1 243 ? 28.161 -4.707 -43.883 1.00 47.70 239 HIS B CA 1
ATOM 4630 C C . HIS B 1 243 ? 27.118 -5.087 -42.831 1.00 47.49 239 HIS B C 1
ATOM 4631 O O . HIS B 1 243 ? 27.212 -4.688 -41.665 1.00 47.69 239 HIS B O 1
ATOM 4638 N N . VAL B 1 244 ? 26.164 -5.918 -43.250 1.00 47.25 240 VAL B N 1
ATOM 4639 C CA . VAL B 1 244 ? 25.249 -6.560 -42.303 1.00 46.05 240 VAL B CA 1
ATOM 4640 C C . VAL B 1 244 ? 24.820 -7.966 -42.703 1.00 45.70 240 VAL B C 1
ATOM 4641 O O . VAL B 1 244 ? 24.614 -8.277 -43.886 1.00 45.53 240 VAL B O 1
ATOM 4645 N N . LYS B 1 245 ? 24.697 -8.801 -41.677 1.00 46.11 241 LYS B N 1
ATOM 4646 C CA . LYS B 1 245 ? 24.022 -10.094 -41.754 1.00 46.83 241 LYS B CA 1
ATOM 4647 C C . LYS B 1 245 ? 23.179 -10.328 -40.515 1.00 46.30 241 LYS B C 1
ATOM 4648 O O . LYS B 1 245 ? 23.490 -9.848 -39.416 1.00 46.41 241 LYS B O 1
ATOM 4654 N N . GLY B 1 246 ? 22.108 -11.088 -40.715 1.00 46.15 242 GLY B N 1
ATOM 4655 C CA . GLY B 1 246 ? 21.262 -11.535 -39.641 1.00 45.54 242 GLY B CA 1
ATOM 4656 C C . GLY B 1 246 ? 20.141 -10.559 -39.346 1.00 45.90 242 GLY B C 1
ATOM 4657 O O . GLY B 1 246 ? 19.822 -9.668 -40.143 1.00 45.27 242 GLY B O 1
ATOM 4658 N N . LEU B 1 247 ? 19.577 -10.735 -38.160 1.00 45.52 243 LEU B N 1
ATOM 4659 C CA . LEU B 1 247 ? 18.467 -9.945 -37.658 1.00 45.26 243 LEU B CA 1
ATOM 4660 C C . LEU B 1 247 ? 18.798 -8.446 -37.566 1.00 44.03 243 LEU B C 1
ATOM 4661 O O . LEU B 1 247 ? 17.905 -7.609 -37.635 1.00 43.72 243 LEU B O 1
ATOM 4666 N N . ARG B 1 248 ? 20.076 -8.118 -37.400 1.00 42.83 244 ARG B N 1
ATOM 4667 C CA . ARG B 1 248 ? 20.511 -6.743 -37.195 1.00 42.54 244 ARG B CA 1
ATOM 4668 C C . ARG B 1 248 ? 20.095 -5.797 -38.334 1.00 41.85 244 ARG B C 1
ATOM 4669 O O . ARG B 1 248 ? 19.721 -4.665 -38.068 1.00 41.13 244 ARG B O 1
ATOM 4677 N N . GLY B 1 249 ? 20.135 -6.277 -39.583 1.00 40.71 245 GLY B N 1
ATOM 4678 C CA . GLY B 1 249 ? 19.811 -5.472 -40.751 1.00 39.66 245 GLY B CA 1
ATOM 4679 C C . GLY B 1 249 ? 18.392 -4.930 -40.713 1.00 39.46 245 GLY B C 1
ATOM 4680 O O . GLY B 1 249 ? 18.212 -3.719 -40.553 1.00 39.43 245 GLY B O 1
ATOM 4681 N N . PRO B 1 250 ? 17.388 -5.817 -40.865 1.00 38.56 246 PRO B N 1
ATOM 4682 C CA . PRO B 1 250 ? 15.970 -5.445 -40.755 1.00 39.29 246 PRO B CA 1
ATOM 4683 C C . PRO B 1 250 ? 15.688 -4.697 -39.450 1.00 39.05 246 PRO B C 1
ATOM 4684 O O . PRO B 1 250 ? 15.018 -3.657 -39.485 1.00 39.10 246 PRO B O 1
ATOM 4688 N N . PHE B 1 251 ? 16.220 -5.198 -38.329 1.00 38.61 247 PHE B N 1
ATOM 4689 C CA . PHE B 1 251 ? 15.986 -4.565 -37.033 1.00 38.87 247 PHE B CA 1
ATOM 4690 C C . PHE B 1 251 ? 16.386 -3.110 -36.979 1.00 37.41 247 PHE B C 1
ATOM 4691 O O . PHE B 1 251 ? 15.629 -2.293 -36.457 1.00 37.07 247 PHE B O 1
ATOM 4699 N N . THR B 1 252 ? 17.592 -2.779 -37.450 1.00 36.77 248 THR B N 1
ATOM 4700 C CA . THR B 1 252 ? 18.050 -1.378 -37.437 1.00 35.20 248 THR B CA 1
ATOM 4701 C C . THR B 1 252 ? 17.049 -0.510 -38.182 1.00 34.38 248 THR B C 1
ATOM 4702 O O . THR B 1 252 ? 16.729 0.603 -37.727 1.00 34.20 248 THR B O 1
ATOM 4706 N N . CYS B 1 253 ? 16.543 -1.013 -39.308 1.00 32.53 249 CYS B N 1
ATOM 4707 C CA . CYS B 1 253 ? 15.591 -0.252 -40.118 1.00 33.06 249 CYS B CA 1
ATOM 4708 C C . CYS B 1 253 ? 14.262 -0.035 -39.367 1.00 33.03 249 CYS B C 1
ATOM 4709 O O . CYS B 1 253 ? 13.744 1.083 -39.322 1.00 32.42 249 CYS B O 1
ATOM 4712 N N . LEU B 1 254 ? 13.694 -1.108 -38.830 1.00 33.27 250 LEU B N 1
ATOM 4713 C CA . LEU B 1 254 ? 12.407 -1.013 -38.119 1.00 34.52 250 LEU B CA 1
ATOM 4714 C C . LEU B 1 254 ? 12.519 -0.106 -36.897 1.00 34.85 250 LEU B C 1
ATOM 4715 O O . LEU B 1 254 ? 11.595 0.645 -36.604 1.00 36.20 250 LEU B O 1
ATOM 4720 N N . ASN B 1 255 ? 13.669 -0.147 -36.228 1.00 34.16 251 ASN B N 1
ATOM 4721 C CA . ASN B 1 255 ? 13.894 0.641 -35.038 1.00 34.58 251 ASN B CA 1
ATOM 4722 C C . ASN B 1 255 ? 13.882 2.133 -35.327 1.00 33.96 251 ASN B C 1
ATOM 4723 O O . ASN B 1 255 ? 13.363 2.908 -34.529 1.00 32.74 251 ASN B O 1
ATOM 4728 N N . SER B 1 256 ? 14.496 2.540 -36.450 1.00 32.51 252 SER B N 1
ATOM 4729 C CA . SER B 1 256 ? 14.424 3.932 -36.880 1.00 31.66 252 SER B CA 1
ATOM 4730 C C . SER B 1 256 ? 12.992 4.347 -37.327 1.00 30.79 252 SER B C 1
ATOM 4731 O O . SER B 1 256 ? 12.504 5.426 -36.967 1.00 31.02 252 SER B O 1
ATOM 4734 N N . ALA B 1 257 ? 12.309 3.498 -38.086 1.00 30.21 253 ALA B N 1
ATOM 4735 C CA . ALA B 1 257 ? 10.930 3.779 -38.534 1.00 29.38 253 ALA B CA 1
ATOM 4736 C C . ALA B 1 257 ? 9.952 3.864 -37.352 1.00 28.88 253 ALA B C 1
ATOM 4737 O O . ALA B 1 257 ? 9.086 4.730 -37.328 1.00 28.76 253 ALA B O 1
ATOM 4739 N N . ARG B 1 258 ? 10.108 2.968 -36.381 1.00 28.27 254 ARG B N 1
ATOM 4740 C CA . ARG B 1 258 ? 9.261 2.968 -35.177 1.00 28.96 254 ARG B CA 1
ATOM 4741 C C . ARG B 1 258 ? 9.379 4.279 -34.444 1.00 29.09 254 ARG B C 1
ATOM 4742 O O . ARG B 1 258 ? 8.381 4.800 -33.954 1.00 28.31 254 ARG B O 1
ATOM 4750 N N . TYR B 1 259 ? 10.611 4.791 -34.341 1.00 28.69 255 TYR B N 1
ATOM 4751 C CA . TYR B 1 259 ? 10.841 6.107 -33.748 1.00 28.44 255 TYR B CA 1
ATOM 4752 C C . TYR B 1 259 ? 10.057 7.201 -34.514 1.00 28.79 255 TYR B C 1
ATOM 4753 O O . TYR B 1 259 ? 9.362 8.034 -33.908 1.00 27.90 255 TYR B O 1
ATOM 4762 N N . GLY B 1 260 ? 10.169 7.180 -35.840 1.00 27.30 256 GLY B N 1
ATOM 4763 C CA . GLY B 1 260 ? 9.412 8.105 -36.669 1.00 29.36 256 GLY B CA 1
ATOM 4764 C C . GLY B 1 260 ? 7.917 8.008 -36.471 1.00 28.52 256 GLY B C 1
ATOM 4765 O O . GLY B 1 260 ? 7.248 9.034 -36.375 1.00 29.46 256 GLY B O 1
ATOM 4766 N N . ILE B 1 261 ? 7.397 6.783 -36.372 1.00 27.87 257 ILE B N 1
ATOM 4767 C CA . ILE B 1 261 ? 5.956 6.549 -36.231 1.00 28.05 257 ILE B CA 1
ATOM 4768 C C . ILE B 1 261 ? 5.470 6.997 -34.840 1.00 27.30 257 ILE B C 1
ATOM 4769 O O . ILE B 1 261 ? 4.357 7.475 -34.708 1.00 28.30 257 ILE B O 1
ATOM 4774 N N . ALA B 1 262 ? 6.339 6.911 -33.836 1.00 26.04 258 ALA B N 1
ATOM 4775 C CA . ALA B 1 262 ? 5.973 7.336 -32.488 1.00 27.34 258 ALA B CA 1
ATOM 4776 C C . ALA B 1 262 ? 5.699 8.842 -32.432 1.00 27.38 258 ALA B C 1
ATOM 4777 O O . ALA B 1 262 ? 4.823 9.281 -31.718 1.00 27.91 258 ALA B O 1
ATOM 4779 N N . TRP B 1 263 ? 6.427 9.637 -33.215 1.00 27.11 259 TRP B N 1
ATOM 4780 C CA . TRP B 1 263 ? 6.102 11.058 -33.353 1.00 26.26 259 TRP B CA 1
ATOM 4781 C C . TRP B 1 263 ? 4.920 11.241 -34.278 1.00 26.31 259 TRP B C 1
ATOM 4782 O O . TRP B 1 263 ? 4.017 12.043 -34.010 1.00 26.65 259 TRP B O 1
ATOM 4793 N N . GLY B 1 264 ? 4.910 10.512 -35.389 1.00 25.26 260 GLY B N 1
ATOM 4794 C CA . GLY B 1 264 ? 3.854 10.693 -36.380 1.00 25.28 260 GLY B CA 1
ATOM 4795 C C . GLY B 1 264 ? 2.451 10.463 -35.808 1.00 25.28 260 GLY B C 1
ATOM 4796 O O . GLY B 1 264 ? 1.498 11.233 -36.088 1.00 24.81 260 GLY B O 1
ATOM 4797 N N . ALA B 1 265 ? 2.304 9.372 -35.049 1.00 24.25 261 ALA B N 1
ATOM 4798 C CA . ALA B 1 265 ? 0.988 9.004 -34.523 1.00 24.63 261 ALA B CA 1
ATOM 4799 C C . ALA B 1 265 ? 0.441 10.133 -33.642 1.00 24.96 261 ALA B C 1
ATOM 4800 O O . ALA B 1 265 ? -0.755 10.366 -33.621 1.00 25.01 261 ALA B O 1
ATOM 4802 N N . LEU B 1 266 ? 1.324 10.855 -32.941 1.00 24.92 262 LEU B N 1
ATOM 4803 C CA . LEU B 1 266 ? 0.883 11.966 -32.110 1.00 25.79 262 LEU B CA 1
ATOM 4804 C C . LEU B 1 266 ? 0.387 13.153 -32.958 1.00 26.39 262 LEU B C 1
ATOM 4805 O O . LEU B 1 266 ? -0.515 13.866 -32.553 1.00 26.46 262 LEU B O 1
ATOM 4810 N N . GLY B 1 267 ? 0.963 13.356 -34.135 1.00 25.90 263 GLY B N 1
ATOM 4811 C CA . GLY B 1 267 ? 0.470 14.395 -35.039 1.00 25.84 263 GLY B CA 1
ATOM 4812 C C . GLY B 1 267 ? -0.958 14.094 -35.474 1.00 25.10 263 GLY B C 1
ATOM 4813 O O . GLY B 1 267 ? -1.801 14.994 -35.487 1.00 24.03 263 GLY B O 1
ATOM 4814 N N . ALA B 1 268 ? -1.257 12.831 -35.804 1.00 24.88 264 ALA B N 1
ATOM 4815 C CA . ALA B 1 268 ? -2.642 12.513 -36.198 1.00 24.42 264 ALA B CA 1
ATOM 4816 C C . ALA B 1 268 ? -3.567 12.618 -35.002 1.00 25.38 264 ALA B C 1
ATOM 4817 O O . ALA B 1 268 ? -4.706 13.034 -35.133 1.00 24.15 264 ALA B O 1
ATOM 4819 N N . ALA B 1 269 ? -3.087 12.196 -33.821 1.00 24.43 265 ALA B N 1
ATOM 4820 C CA . ALA B 1 269 ? -3.888 12.366 -32.627 1.00 25.33 265 ALA B CA 1
ATOM 4821 C C . ALA B 1 269 ? -4.230 13.850 -32.380 1.00 25.21 265 ALA B C 1
ATOM 4822 O O . ALA B 1 269 ? -5.361 14.159 -31.972 1.00 25.78 265 ALA B O 1
ATOM 4824 N N . GLU B 1 270 ? -3.242 14.742 -32.567 1.00 24.78 266 GLU B N 1
ATOM 4825 C CA . GLU B 1 270 ? -3.453 16.169 -32.430 1.00 26.98 266 GLU B CA 1
ATOM 4826 C C . GLU B 1 270 ? -4.507 16.689 -33.381 1.00 25.71 266 GLU B C 1
ATOM 4827 O O . GLU B 1 270 ? -5.342 17.492 -32.995 1.00 24.35 266 GLU B O 1
ATOM 4833 N N . SER B 1 271 ? -4.448 16.250 -34.640 1.00 26.29 267 SER B N 1
ATOM 4834 C CA . SER B 1 271 ? -5.464 16.687 -35.585 1.00 27.26 267 SER B CA 1
ATOM 4835 C C . SER B 1 271 ? -6.823 16.279 -35.122 1.00 26.45 267 SER B C 1
ATOM 4836 O O . SER B 1 271 ? -7.756 17.071 -35.224 1.00 26.62 267 SER B O 1
ATOM 4839 N N . CYS B 1 272 ? -6.967 15.02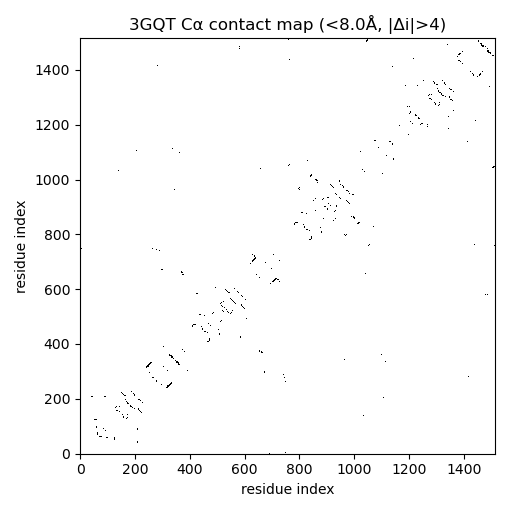6 -34.689 1.00 26.01 268 CYS B N 1
ATOM 4840 C CA . CYS B 1 272 ? -8.271 14.553 -34.193 1.00 25.82 268 CYS B CA 1
ATOM 4841 C C . CYS B 1 272 ? -8.796 15.392 -33.018 1.00 25.86 268 CYS B C 1
ATOM 4842 O O . CYS B 1 272 ? -9.988 15.752 -32.979 1.00 24.80 268 CYS B O 1
ATOM 4845 N N . TRP B 1 273 ? -7.900 15.673 -32.076 1.00 25.64 269 TRP B N 1
ATOM 4846 C CA . TRP B 1 273 ? -8.210 16.516 -30.897 1.00 27.09 269 TRP B CA 1
ATOM 4847 C C . TRP B 1 273 ? -8.647 17.908 -31.312 1.00 27.63 269 TRP B C 1
ATOM 4848 O O . TRP B 1 273 ? -9.712 18.356 -30.895 1.00 28.24 269 TRP B O 1
ATOM 4859 N N . HIS B 1 274 ? -7.850 18.571 -32.170 1.00 28.73 270 HIS B N 1
ATOM 4860 C CA . HIS B 1 274 ? -8.228 19.905 -32.659 1.00 28.85 270 HIS B CA 1
ATOM 4861 C C . HIS B 1 274 ? -9.538 19.909 -33.400 1.00 29.71 270 HIS B C 1
ATOM 4862 O O . HIS B 1 274 ? -10.305 20.821 -33.209 1.00 29.55 270 HIS B O 1
ATOM 4869 N N . ILE B 1 275 ? -9.795 18.908 -34.246 1.00 29.59 271 ILE B N 1
ATOM 4870 C CA . ILE B 1 275 ? -11.068 18.837 -34.998 1.00 30.63 271 ILE B CA 1
ATOM 4871 C C . ILE B 1 275 ? -12.254 18.671 -34.044 1.00 30.90 271 ILE B C 1
ATOM 4872 O O . ILE B 1 275 ? -13.280 19.364 -34.169 1.00 32.23 271 ILE B O 1
ATOM 4877 N N . ALA B 1 276 ? -12.114 17.760 -33.092 1.00 30.33 272 ALA B N 1
ATOM 4878 C CA . ALA B 1 276 ? -13.150 17.510 -32.115 1.00 31.12 272 ALA B CA 1
ATOM 4879 C C . ALA B 1 276 ? -13.457 18.755 -31.275 1.00 31.64 272 ALA B C 1
ATOM 4880 O O . ALA B 1 276 ? -14.625 19.065 -31.037 1.00 31.83 272 ALA B O 1
ATOM 4882 N N . ARG B 1 277 ? -12.405 19.434 -30.818 1.00 32.18 273 ARG B N 1
ATOM 4883 C CA . ARG B 1 277 ? -12.555 20.675 -30.054 1.00 32.85 273 ARG B CA 1
ATOM 4884 C C . ARG B 1 277 ? -13.306 21.753 -30.837 1.00 33.82 273 ARG B C 1
ATOM 4885 O O . ARG B 1 277 ? -14.250 22.350 -30.321 1.00 33.52 273 ARG B O 1
ATOM 4893 N N . GLN B 1 278 ? -12.894 21.993 -32.080 1.00 34.27 274 GLN B N 1
ATOM 4894 C CA . GLN B 1 278 ? -13.534 23.015 -32.885 1.00 35.00 274 GLN B CA 1
ATOM 4895 C C . GLN B 1 278 ? -14.977 22.650 -33.195 1.00 35.98 274 GLN B C 1
ATOM 4896 O O . GLN B 1 278 ? -15.839 23.536 -33.238 1.00 36.34 274 GLN B O 1
ATOM 4902 N N . TYR B 1 279 ? -15.244 21.363 -33.427 1.00 35.14 275 TYR B N 1
ATOM 4903 C CA . TYR B 1 279 ? -16.602 20.892 -33.683 1.00 36.14 275 TYR B CA 1
ATOM 4904 C C . TYR B 1 279 ? -17.506 21.184 -32.493 1.00 36.77 275 TYR B C 1
ATOM 4905 O O . TYR B 1 279 ? -18.635 21.664 -32.681 1.00 36.42 275 TYR B O 1
ATOM 4914 N N . VAL B 1 280 ? -17.028 20.910 -31.270 1.00 37.22 276 VAL B N 1
ATOM 4915 C CA . VAL B 1 280 ? -17.863 21.142 -30.086 1.00 38.32 276 VAL B CA 1
ATOM 4916 C C . VAL B 1 280 ? -18.040 22.634 -29.766 1.00 39.73 276 VAL B C 1
ATOM 4917 O O . VAL B 1 280 ? -19.063 23.045 -29.218 1.00 39.73 276 VAL B O 1
ATOM 4921 N N . LEU B 1 281 ? -17.058 23.436 -30.145 1.00 40.74 277 LEU B N 1
ATOM 4922 C CA . LEU B 1 281 ? -17.176 24.885 -30.065 1.00 42.74 277 LEU B CA 1
ATOM 4923 C C . LEU B 1 281 ? -18.226 25.421 -31.044 1.00 43.85 277 LEU B C 1
ATOM 4924 O O . LEU B 1 281 ? -18.945 26.360 -30.731 1.00 43.04 277 LEU B O 1
ATOM 4929 N N . ASP B 1 282 ? -18.298 24.834 -32.240 1.00 45.74 278 ASP B N 1
ATOM 4930 C CA . ASP B 1 282 ? -19.206 25.339 -33.290 1.00 47.87 278 ASP B CA 1
ATOM 4931 C C . ASP B 1 282 ? -20.625 24.837 -33.189 1.00 48.40 278 ASP B C 1
ATOM 4932 O O . ASP B 1 282 ? -21.520 25.484 -33.678 1.00 48.73 278 ASP B O 1
ATOM 4937 N N . ARG B 1 283 ? -20.839 23.679 -32.579 1.00 49.93 279 ARG B N 1
ATOM 4938 C CA . ARG B 1 283 ? -22.170 23.069 -32.592 1.00 50.75 279 ARG B CA 1
ATOM 4939 C C . ARG B 1 283 ? -22.895 23.311 -31.261 1.00 51.49 279 ARG B C 1
ATOM 4940 O O . ARG B 1 283 ? -22.268 23.503 -30.212 1.00 51.31 279 ARG B O 1
ATOM 4942 N N . LYS B 1 284 ? -24.220 23.348 -31.332 1.00 51.97 280 LYS B N 1
ATOM 4943 C CA . LYS B 1 284 ? -25.059 23.707 -30.198 1.00 52.63 280 LYS B CA 1
ATOM 4944 C C . LYS B 1 284 ? -26.040 22.581 -29.885 1.00 53.08 280 LYS B C 1
ATOM 4945 O O . LYS B 1 284 ? -26.458 21.850 -30.781 1.00 52.56 280 LYS B O 1
ATOM 4947 N N . GLN B 1 285 ? -26.391 22.449 -28.610 1.00 54.01 281 GLN B N 1
ATOM 4948 C CA . GLN B 1 285 ? -27.386 21.486 -28.168 1.00 55.20 281 GLN B CA 1
ATOM 4949 C C . GLN B 1 285 ? -28.096 22.126 -27.002 1.00 55.69 281 GLN B C 1
ATOM 4950 O O . GLN B 1 285 ? -27.446 22.624 -26.077 1.00 56.28 281 GLN B O 1
ATOM 4952 N N . PHE B 1 286 ? -29.429 22.128 -27.085 1.00 56.09 282 PHE B N 1
ATOM 4953 C CA . PHE B 1 286 ? -30.335 22.751 -26.109 1.00 56.35 282 PHE B CA 1
ATOM 4954 C C . PHE B 1 286 ? -29.954 24.194 -25.780 1.00 56.47 282 PHE B C 1
ATOM 4955 O O . PHE B 1 286 ? -29.880 24.563 -24.605 1.00 56.17 282 PHE B O 1
ATOM 4963 N N . GLY B 1 287 ? -29.720 24.999 -26.824 1.00 56.13 283 GLY B N 1
ATOM 4964 C CA . GLY B 1 287 ? -29.356 26.408 -26.668 1.00 56.32 283 GLY B CA 1
ATOM 4965 C C . GLY B 1 287 ? -28.121 26.648 -25.810 1.00 56.50 283 GLY B C 1
ATOM 4966 O O . GLY B 1 287 ? -28.116 27.521 -24.930 1.00 56.94 283 GLY B O 1
ATOM 4967 N N . ARG B 1 288 ? -27.085 25.840 -26.051 1.00 56.31 284 ARG B N 1
ATOM 4968 C CA . ARG B 1 288 ? -25.778 25.937 -25.385 1.00 55.25 284 ARG B CA 1
ATOM 4969 C C . ARG B 1 288 ? -24.769 25.260 -26.324 1.00 54.94 284 ARG B C 1
ATOM 4970 O O . ARG B 1 288 ? -25.133 24.352 -27.098 1.00 54.84 284 ARG B O 1
ATOM 4972 N N . PRO B 1 289 ? -23.500 25.702 -26.301 1.00 54.07 285 PRO B N 1
ATOM 4973 C CA . PRO B 1 289 ? -22.576 24.966 -27.178 1.00 53.12 285 PRO B CA 1
ATOM 4974 C C . PRO B 1 289 ? -22.299 23.561 -26.615 1.00 52.08 285 PRO B C 1
ATOM 4975 O O . PRO B 1 289 ? -22.481 23.336 -25.418 1.00 50.84 285 PRO B O 1
ATOM 4979 N N . LEU B 1 290 ? -21.890 22.627 -27.476 1.00 51.17 286 LEU B N 1
ATOM 4980 C CA . LEU B 1 290 ? -21.568 21.268 -27.014 1.00 50.43 286 LEU B CA 1
ATOM 4981 C C . LEU B 1 290 ? -20.492 21.307 -25.939 1.00 49.43 286 LEU B C 1
ATOM 4982 O O . LEU B 1 290 ? -20.559 20.556 -24.967 1.00 48.88 286 LEU B O 1
ATOM 4987 N N . ALA B 1 291 ? -19.520 22.206 -26.131 1.00 47.94 287 ALA B N 1
ATOM 4988 C CA . ALA B 1 291 ? -18.401 22.416 -25.207 1.00 46.89 287 ALA B CA 1
ATOM 4989 C C . ALA B 1 291 ? -18.820 22.721 -23.772 1.00 45.89 287 ALA B C 1
ATOM 4990 O O . ALA B 1 291 ? -18.019 22.643 -22.842 1.00 45.70 287 ALA B O 1
ATOM 4992 N N . ALA B 1 292 ? -20.087 23.062 -23.594 1.00 44.83 288 ALA B N 1
ATOM 4993 C CA . ALA B 1 292 ? -20.655 23.267 -22.268 1.00 43.96 288 ALA B CA 1
ATOM 4994 C C . ALA B 1 292 ? -20.890 21.980 -21.426 1.00 42.97 288 ALA B C 1
ATOM 4995 O O . ALA B 1 292 ? -21.061 22.056 -20.200 1.00 43.53 288 ALA B O 1
ATOM 4997 N N . ASN B 1 293 ? -20.919 20.814 -22.084 1.00 40.87 289 ASN B N 1
ATOM 4998 C CA . ASN B 1 293 ? -21.174 19.523 -21.428 1.00 39.41 289 ASN B CA 1
ATOM 4999 C C . ASN B 1 293 ? -19.951 18.962 -20.688 1.00 37.62 289 ASN B C 1
ATOM 5000 O O . ASN B 1 293 ? -18.874 18.803 -21.295 1.00 35.18 289 ASN B O 1
ATOM 5005 N N . GLN B 1 294 ? -20.121 18.605 -19.417 1.00 35.43 290 GLN B N 1
ATOM 5006 C CA . GLN B 1 294 ? -19.000 18.051 -18.629 1.00 35.57 290 GLN B CA 1
ATOM 5007 C C . GLN B 1 294 ? -18.368 16.791 -19.241 1.00 35.76 290 GLN B C 1
ATOM 5008 O O . GLN B 1 294 ? -17.157 16.572 -19.144 1.00 35.05 290 GLN B O 1
ATOM 5014 N N . LEU B 1 295 ? -19.221 15.949 -19.814 1.00 35.65 291 LEU B N 1
ATOM 5015 C CA . LEU B 1 295 ? -18.782 14.739 -20.466 1.00 35.20 291 LEU B CA 1
ATOM 5016 C C . LEU B 1 295 ? -17.862 15.061 -21.639 1.00 34.65 291 LEU B C 1
ATOM 5017 O O . LEU B 1 295 ? -16.853 14.398 -21.814 1.00 34.67 291 LEU B O 1
ATOM 5022 N N . ILE B 1 296 ? -18.200 16.090 -22.415 1.00 34.14 292 ILE B N 1
ATOM 5023 C CA . ILE B 1 296 ? -17.374 16.530 -23.532 1.00 33.84 292 ILE B CA 1
ATOM 5024 C C . ILE B 1 296 ? -16.048 17.102 -23.026 1.00 33.42 292 ILE B C 1
ATOM 5025 O O . ILE B 1 296 ? -14.967 16.782 -23.544 1.00 32.03 292 ILE B O 1
ATOM 5030 N N . GLN B 1 297 ? -16.134 17.929 -21.995 1.00 32.15 293 GLN B N 1
ATOM 5031 C CA . GLN B 1 297 ? -14.943 18.502 -21.380 1.00 32.77 293 GLN B CA 1
ATOM 5032 C C . GLN B 1 297 ? -13.962 17.479 -20.841 1.00 32.17 293 GLN B C 1
ATOM 5033 O O . GLN B 1 297 ? -12.740 17.578 -21.045 1.00 31.23 293 GLN B O 1
ATOM 5039 N N . LYS B 1 298 ? -14.482 16.458 -20.191 1.00 31.55 294 LYS B N 1
ATOM 5040 C CA . LYS B 1 298 ? -13.584 15.404 -19.729 1.00 31.70 294 LYS B CA 1
ATOM 5041 C C . LYS B 1 298 ? -12.802 14.715 -20.885 1.00 30.77 294 LYS B C 1
ATOM 5042 O O . LYS B 1 298 ? -11.623 14.419 -20.743 1.00 29.61 294 LYS B O 1
ATOM 5048 N N . LYS B 1 299 ? -13.480 14.416 -21.994 1.00 29.44 295 LYS B N 1
ATOM 5049 C CA . LYS B 1 299 ? -12.782 13.773 -23.125 1.00 28.94 295 LYS B CA 1
ATOM 5050 C C . LYS B 1 299 ? -11.671 14.679 -23.673 1.00 28.04 295 LYS B C 1
ATOM 5051 O O . LYS B 1 299 ? -10.573 14.204 -23.937 1.00 27.22 295 LYS B O 1
ATOM 5057 N N . LEU B 1 300 ? -11.979 15.968 -23.840 1.00 27.95 296 LEU B N 1
ATOM 5058 C CA . LEU B 1 300 ? -10.997 16.975 -24.252 1.00 28.28 296 LEU B CA 1
ATOM 5059 C C . LEU B 1 300 ? -9.799 16.979 -23.309 1.00 28.28 296 LEU B C 1
ATOM 5060 O O . LEU B 1 300 ? -8.650 17.066 -23.741 1.00 27.01 296 LEU B O 1
ATOM 5065 N N . ALA B 1 301 ? -10.080 16.902 -22.021 1.00 28.00 297 ALA B N 1
ATOM 5066 C CA . ALA B 1 301 ? -9.011 16.894 -21.022 1.00 28.05 297 ALA B CA 1
ATOM 5067 C C . ALA B 1 301 ? -8.111 15.667 -21.219 1.00 27.98 297 ALA B C 1
ATOM 5068 O O . ALA B 1 301 ? -6.915 15.785 -21.175 1.00 26.97 297 ALA B O 1
ATOM 5070 N N . ASP B 1 302 ? -8.710 14.500 -21.448 1.00 28.57 298 ASP B N 1
ATOM 5071 C CA . ASP B 1 302 ? -7.982 13.243 -21.663 1.00 28.70 298 ASP B CA 1
ATOM 5072 C C . ASP B 1 302 ? -7.123 13.314 -22.934 1.00 27.66 298 ASP B C 1
ATOM 5073 O O . ASP B 1 302 ? -5.982 12.875 -22.925 1.00 27.13 298 ASP B O 1
ATOM 5078 N N . MET B 1 303 ? -7.656 13.896 -24.006 1.00 26.60 299 MET B N 1
ATOM 5079 C CA . MET B 1 303 ? -6.900 13.984 -25.246 1.00 26.61 299 MET B CA 1
ATOM 5080 C C . MET B 1 303 ? -5.647 14.848 -25.006 1.00 26.95 299 MET B C 1
ATOM 5081 O O . MET B 1 303 ? -4.509 14.462 -25.345 1.00 25.31 299 MET B O 1
ATOM 5086 N N . GLN B 1 304 ? -5.891 16.022 -24.425 1.00 26.48 300 GLN B N 1
ATOM 5087 C CA . GLN B 1 304 ? -4.837 16.983 -24.132 1.00 26.47 300 GLN B CA 1
ATOM 5088 C C . GLN B 1 304 ? -3.773 16.350 -23.244 1.00 25.35 300 GLN B C 1
ATOM 5089 O O . GLN B 1 304 ? -2.582 16.440 -23.533 1.00 25.93 300 GLN B O 1
ATOM 5095 N N . THR B 1 305 ? -4.186 15.684 -22.185 1.00 24.28 301 THR B N 1
ATOM 5096 C CA . THR B 1 305 ? -3.189 15.035 -21.279 1.00 25.98 301 THR B CA 1
ATOM 5097 C C . THR B 1 305 ? -2.322 14.000 -22.003 1.00 25.01 301 THR B C 1
ATOM 5098 O O . THR B 1 305 ? -1.077 14.038 -21.903 1.00 24.74 301 THR B O 1
ATOM 5102 N N . GLU B 1 306 ? -2.956 13.085 -22.751 1.00 25.97 302 GLU B N 1
ATOM 5103 C CA . GLU B 1 306 ? -2.190 11.986 -23.344 1.00 25.64 302 GLU B CA 1
ATOM 5104 C C . GLU B 1 306 ? -1.219 12.465 -24.442 1.00 25.11 302 GLU B C 1
ATOM 5105 O O . GLU B 1 306 ? -0.090 11.992 -24.549 1.00 24.66 302 GLU B O 1
ATOM 5111 N N . ILE B 1 307 ? -1.647 13.448 -25.212 1.00 25.51 303 ILE B N 1
ATOM 5112 C CA . ILE B 1 307 ? -0.796 14.038 -26.228 1.00 25.61 303 ILE B CA 1
ATOM 5113 C C . ILE B 1 307 ? 0.410 14.773 -25.608 1.00 26.55 303 ILE B C 1
ATOM 5114 O O . ILE B 1 307 ? 1.535 14.568 -26.037 1.00 26.79 303 ILE B O 1
ATOM 5119 N N . THR B 1 308 ? 0.146 15.573 -24.579 1.00 26.09 304 THR B N 1
ATOM 5120 C CA . THR B 1 308 ? 1.170 16.347 -23.894 1.00 27.09 304 THR B CA 1
ATOM 5121 C C . THR B 1 308 ? 2.258 15.439 -23.334 1.00 26.15 304 THR B C 1
ATOM 5122 O O . THR B 1 308 ? 3.456 15.699 -23.510 1.00 26.66 304 THR B O 1
ATOM 5126 N N . LEU B 1 309 ? 1.851 14.368 -22.662 1.00 26.69 305 LEU B N 1
ATOM 5127 C CA . LEU B 1 309 ? 2.804 13.459 -22.021 1.00 27.16 305 LEU B CA 1
ATOM 5128 C C . LEU B 1 309 ? 3.516 12.625 -23.059 1.00 27.33 305 LEU B C 1
ATOM 5129 O O . LEU B 1 309 ? 4.718 12.370 -22.937 1.00 27.11 305 LEU B O 1
ATOM 5134 N N . GLY B 1 310 ? 2.752 12.187 -24.063 1.00 27.13 306 GLY B N 1
ATOM 5135 C CA . GLY B 1 310 ? 3.301 11.433 -25.197 1.00 26.17 306 GLY B CA 1
ATOM 5136 C C . GLY B 1 310 ? 4.414 12.244 -25.859 1.00 27.61 306 GLY B C 1
ATOM 5137 O O . GLY B 1 310 ? 5.490 11.713 -26.138 1.00 27.24 306 GLY B O 1
ATOM 5138 N N . LEU B 1 311 ? 4.165 13.534 -26.090 1.00 27.39 307 LEU B N 1
ATOM 5139 C CA . LEU B 1 311 ? 5.165 14.410 -26.755 1.00 27.68 307 LEU B CA 1
ATOM 5140 C C . LEU B 1 311 ? 6.455 14.563 -25.915 1.00 27.62 307 LEU B C 1
ATOM 5141 O O . LEU B 1 311 ? 7.561 14.526 -26.465 1.00 26.58 307 LEU B O 1
ATOM 5146 N N . GLN B 1 312 ? 6.312 14.695 -24.592 1.00 27.31 308 GLN B N 1
ATOM 5147 C CA . GLN B 1 312 ? 7.485 14.759 -23.720 1.00 28.58 308 GLN B CA 1
ATOM 5148 C C . GLN B 1 312 ? 8.290 13.495 -23.843 1.00 28.56 308 GLN B C 1
ATOM 5149 O O . GLN B 1 312 ? 9.511 13.522 -23.735 1.00 28.25 308 GLN B O 1
ATOM 5155 N N . GLY B 1 313 ? 7.596 12.381 -24.081 1.00 27.96 309 GLY B N 1
ATOM 5156 C CA . GLY B 1 313 ? 8.258 11.103 -24.151 1.00 28.07 309 GLY B CA 1
ATOM 5157 C C . GLY B 1 313 ? 9.092 10.978 -25.402 1.00 28.49 309 GLY B C 1
ATOM 5158 O O . GLY B 1 313 ? 10.253 10.583 -25.332 1.00 28.75 309 GLY B O 1
ATOM 5159 N N . VAL B 1 314 ? 8.498 11.277 -26.555 1.00 28.21 310 VAL B N 1
ATOM 5160 C CA . VAL B 1 314 ? 9.259 11.167 -27.818 1.00 28.35 310 VAL B CA 1
ATOM 5161 C C . VAL B 1 314 ? 10.365 12.208 -27.949 1.00 28.03 310 VAL B C 1
ATOM 5162 O O . VAL B 1 314 ? 11.387 11.933 -28.563 1.00 27.37 310 VAL B O 1
ATOM 5166 N N . LEU B 1 315 ? 10.149 13.399 -27.390 1.00 29.07 311 LEU B N 1
ATOM 5167 C CA . LEU B 1 315 ? 11.224 14.392 -27.345 1.00 28.95 311 LEU B CA 1
ATOM 5168 C C . LEU B 1 315 ? 12.425 13.893 -26.532 1.00 29.96 311 LEU B C 1
ATOM 5169 O O . LEU B 1 315 ? 13.583 13.973 -26.991 1.00 30.04 311 LEU B O 1
ATOM 5174 N N . ARG B 1 316 ? 12.163 13.379 -25.334 1.00 29.18 312 ARG B N 1
ATOM 5175 C CA . ARG B 1 316 ? 13.256 12.815 -24.510 1.00 28.95 312 ARG B CA 1
ATOM 5176 C C . ARG B 1 316 ? 13.988 11.655 -25.221 1.00 29.47 312 ARG B C 1
ATOM 5177 O O . ARG B 1 316 ? 15.243 11.585 -25.221 1.00 29.80 312 ARG B O 1
ATOM 5185 N N . LEU B 1 317 ? 13.231 10.749 -25.836 1.00 28.66 313 LEU B N 1
ATOM 5186 C CA . LEU B 1 317 ? 13.850 9.668 -26.601 1.00 29.27 313 LEU B CA 1
ATOM 5187 C C . LEU B 1 317 ? 14.748 10.240 -27.726 1.00 29.57 313 LEU B C 1
ATOM 5188 O O . LEU B 1 317 ? 15.902 9.837 -27.876 1.00 30.69 313 LEU B O 1
ATOM 5193 N N . GLY B 1 318 ? 14.244 11.178 -28.500 1.00 29.67 314 GLY B N 1
ATOM 5194 C CA . GLY B 1 318 ? 15.103 11.751 -29.553 1.00 31.51 314 GLY B CA 1
ATOM 5195 C C . GLY B 1 318 ? 16.402 12.356 -29.016 1.00 31.44 314 GLY B C 1
ATOM 5196 O O . GLY B 1 318 ? 17.457 12.223 -29.634 1.00 31.87 314 GLY B O 1
ATOM 5197 N N . ARG B 1 319 ? 16.304 13.068 -27.892 1.00 32.55 315 ARG B N 1
ATOM 5198 C CA . ARG B 1 319 ? 17.453 13.710 -27.268 1.00 33.35 315 ARG B CA 1
ATOM 5199 C C . ARG B 1 319 ? 18.483 12.653 -26.874 1.00 33.65 315 ARG B C 1
ATOM 5200 O O . ARG B 1 319 ? 19.685 12.827 -27.085 1.00 33.39 315 ARG B O 1
ATOM 5208 N N . MET B 1 320 ? 18.006 11.549 -26.317 1.00 33.09 316 MET B N 1
ATOM 5209 C CA . MET B 1 320 ? 18.866 10.439 -25.953 1.00 33.12 316 MET B CA 1
ATOM 5210 C C . MET B 1 320 ? 19.471 9.755 -27.191 1.00 33.85 316 MET B C 1
ATOM 5211 O O . MET B 1 320 ? 20.644 9.403 -27.169 1.00 33.44 316 MET B O 1
ATOM 5216 N N . LYS B 1 321 ? 18.688 9.568 -28.257 1.00 34.07 317 LYS B N 1
ATOM 5217 C CA . LYS B 1 321 ? 19.222 8.968 -29.494 1.00 35.39 317 LYS B CA 1
ATOM 5218 C C . LYS B 1 321 ? 20.356 9.846 -30.027 1.00 36.21 317 LYS B C 1
ATOM 5219 O O . LYS B 1 321 ? 21.392 9.350 -30.414 1.00 36.47 317 LYS B O 1
ATOM 5225 N N . ASP B 1 322 ? 20.148 11.153 -29.996 1.00 38.14 318 ASP B N 1
ATOM 5226 C CA . ASP B 1 322 ? 21.145 12.107 -30.458 1.00 40.00 318 ASP B CA 1
ATOM 5227 C C . ASP B 1 322 ? 22.399 12.043 -29.581 1.00 41.30 318 ASP B C 1
ATOM 5228 O O . ASP B 1 322 ? 23.495 12.069 -30.099 1.00 41.74 318 ASP B O 1
ATOM 5233 N N . GLU B 1 323 ? 22.223 11.955 -28.260 1.00 41.70 319 GLU B N 1
ATOM 5234 C CA . GLU B 1 323 ? 23.337 11.796 -27.319 1.00 42.88 319 GLU B CA 1
ATOM 5235 C C . GLU B 1 323 ? 23.956 10.427 -27.365 1.00 42.36 319 GLU B C 1
ATOM 5236 O O . GLU B 1 323 ? 25.048 10.256 -26.859 1.00 42.83 319 GLU B O 1
ATOM 5242 N N . GLY B 1 324 ? 23.260 9.445 -27.930 1.00 41.92 320 GLY B N 1
ATOM 5243 C CA . GLY B 1 324 ? 23.719 8.063 -27.873 1.00 42.06 320 GLY B CA 1
ATOM 5244 C C . GLY B 1 324 ? 23.515 7.399 -26.513 1.00 42.36 320 GLY B C 1
ATOM 5245 O O . GLY B 1 324 ? 24.176 6.415 -26.190 1.00 41.93 320 GLY B O 1
ATOM 5246 N N . THR B 1 325 ? 22.590 7.917 -25.704 1.00 41.19 321 THR B N 1
ATOM 5247 C CA . THR B 1 325 ? 22.337 7.276 -24.428 1.00 41.26 321 THR B CA 1
ATOM 5248 C C . THR B 1 325 ? 21.099 6.364 -24.472 1.00 41.32 321 THR B C 1
ATOM 5249 O O . THR B 1 325 ? 20.681 5.854 -23.425 1.00 42.12 321 THR B O 1
ATOM 5253 N N . ALA B 1 326 ? 20.516 6.166 -25.662 1.00 40.06 322 ALA B N 1
ATOM 5254 C CA . ALA B 1 326 ? 19.226 5.479 -25.763 1.00 39.23 322 ALA B CA 1
ATOM 5255 C C . ALA B 1 326 ? 19.367 4.034 -26.176 1.00 38.28 322 ALA B C 1
ATOM 5256 O O . ALA B 1 326 ? 19.858 3.763 -27.267 1.00 39.11 322 ALA B O 1
ATOM 5258 N N . ALA B 1 327 ? 18.950 3.106 -25.308 1.00 36.99 323 ALA B N 1
ATOM 5259 C CA . ALA B 1 327 ? 18.826 1.690 -25.715 1.00 36.16 323 ALA B CA 1
ATOM 5260 C C . ALA B 1 327 ? 17.564 1.490 -26.547 1.00 35.61 323 ALA B C 1
ATOM 5261 O O . ALA B 1 327 ? 16.545 2.194 -26.367 1.00 34.71 323 ALA B O 1
ATOM 5263 N N . VAL B 1 328 ? 17.623 0.483 -27.415 1.00 34.48 324 VAL B N 1
ATOM 5264 C CA . VAL B 1 328 ? 16.540 0.102 -28.311 1.00 34.63 324 VAL B CA 1
ATOM 5265 C C . VAL B 1 328 ? 15.176 -0.175 -27.630 1.00 34.67 324 VAL B C 1
ATOM 5266 O O . VAL B 1 328 ? 14.116 0.061 -28.237 1.00 33.86 324 VAL B 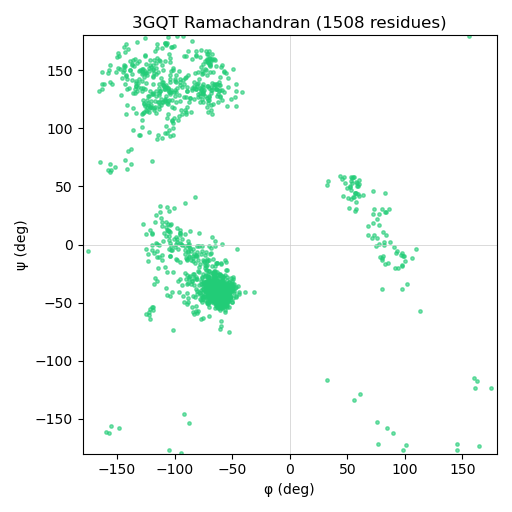O 1
ATOM 5270 N N . GLU B 1 329 ? 15.191 -0.652 -26.378 1.00 33.55 325 GLU B N 1
ATOM 5271 C CA . GLU B 1 329 ? 13.934 -0.934 -25.672 1.00 33.48 325 GLU B CA 1
ATOM 5272 C C . GLU B 1 329 ? 13.083 0.318 -25.404 1.00 32.90 325 GLU B C 1
ATOM 5273 O O . GLU B 1 329 ? 11.844 0.213 -25.281 1.00 31.97 325 GLU B O 1
ATOM 5279 N N . ILE B 1 330 ? 13.737 1.480 -25.273 1.00 31.61 326 ILE B N 1
ATOM 5280 C CA . ILE B 1 330 ? 12.997 2.738 -25.122 1.00 31.04 326 ILE B CA 1
ATOM 5281 C C . ILE B 1 330 ? 12.096 3.036 -26.314 1.00 30.58 326 ILE B C 1
ATOM 5282 O O . ILE B 1 330 ? 10.999 3.602 -26.130 1.00 30.28 326 ILE B O 1
ATOM 5287 N N . THR B 1 331 ? 12.563 2.716 -27.530 1.00 29.37 327 THR B N 1
ATOM 5288 C CA . THR B 1 331 ? 11.715 2.880 -28.716 1.00 29.11 327 THR B CA 1
ATOM 5289 C C . THR B 1 331 ? 10.411 2.074 -28.614 1.00 28.75 327 THR B C 1
ATOM 5290 O O . THR B 1 331 ? 9.381 2.518 -29.062 1.00 28.12 327 THR B O 1
ATOM 5294 N N . SER B 1 332 ? 10.473 0.871 -28.062 1.00 28.96 328 SER B N 1
ATOM 5295 C CA . SER B 1 332 ? 9.248 0.078 -27.796 1.00 29.46 328 SER B CA 1
ATOM 5296 C C . SER B 1 332 ? 8.253 0.796 -26.900 1.00 28.70 328 SER B C 1
ATOM 5297 O O . SER B 1 332 ? 7.071 0.750 -27.160 1.00 29.91 328 SER B O 1
ATOM 5300 N N . ILE B 1 333 ? 8.720 1.409 -25.819 1.00 28.33 329 ILE B N 1
ATOM 5301 C CA . ILE B 1 333 ? 7.837 2.172 -24.935 1.00 27.91 329 ILE B CA 1
ATOM 5302 C C . ILE B 1 333 ? 7.095 3.233 -25.752 1.00 28.40 329 ILE B C 1
ATOM 5303 O O . ILE B 1 333 ? 5.844 3.333 -25.682 1.00 26.52 329 ILE B O 1
ATOM 5308 N N . MET B 1 334 ? 7.851 4.035 -26.508 1.00 26.76 330 MET B N 1
ATOM 5309 C CA . MET B 1 334 ? 7.209 5.192 -27.180 1.00 27.40 330 MET B CA 1
ATOM 5310 C C . MET B 1 334 ? 6.336 4.764 -28.382 1.00 27.20 330 MET B C 1
ATOM 5311 O O . MET B 1 334 ? 5.284 5.321 -28.613 1.00 26.79 330 MET B O 1
ATOM 5316 N N . LYS B 1 335 ? 6.795 3.776 -29.131 1.00 26.69 331 LYS B N 1
ATOM 5317 C CA . LYS B 1 335 ? 6.009 3.295 -30.253 1.00 27.76 331 LYS B CA 1
ATOM 5318 C C . LYS B 1 335 ? 4.660 2.728 -29.812 1.00 26.16 331 LYS B C 1
ATOM 5319 O O . LYS B 1 335 ? 3.621 3.067 -30.361 1.00 24.90 331 LYS B O 1
ATOM 5325 N N . ARG B 1 336 ? 4.685 1.926 -28.759 1.00 27.24 332 ARG B N 1
ATOM 5326 C CA . ARG B 1 336 ? 3.491 1.289 -28.247 1.00 26.61 332 ARG B CA 1
ATOM 5327 C C . ARG B 1 336 ? 2.542 2.353 -27.674 1.00 26.58 332 ARG B C 1
ATOM 5328 O O . ARG B 1 336 ? 1.311 2.326 -27.860 1.00 24.96 332 ARG B O 1
ATOM 5336 N N . ASN B 1 337 ? 3.115 3.303 -26.950 1.00 25.86 333 ASN B N 1
ATOM 5337 C CA . ASN B 1 337 ? 2.282 4.306 -26.342 1.00 26.21 333 ASN B CA 1
ATOM 5338 C C . ASN B 1 337 ? 1.701 5.241 -27.387 1.00 26.35 333 ASN B C 1
ATOM 5339 O O . ASN B 1 337 ? 0.509 5.473 -27.391 1.00 26.34 333 ASN B O 1
ATOM 5344 N N . SER B 1 338 ? 2.531 5.783 -28.281 1.00 25.50 334 SER B N 1
ATOM 5345 C CA . SER B 1 338 ? 1.973 6.698 -29.279 1.00 26.58 334 SER B CA 1
ATOM 5346 C C . SER B 1 338 ? 0.894 6.064 -30.124 1.00 26.55 334 SER B C 1
ATOM 5347 O O . SER B 1 338 ? -0.142 6.667 -30.316 1.00 26.49 334 SER B O 1
ATOM 5350 N N . CYS B 1 339 ? 1.135 4.869 -30.653 1.00 26.70 335 CYS B N 1
ATOM 5351 C CA . CYS B 1 339 ? 0.117 4.216 -31.492 1.00 27.52 335 CYS B CA 1
ATOM 5352 C C . CYS B 1 339 ? -1.164 3.912 -30.754 1.00 26.89 335 CYS B C 1
ATOM 5353 O O . CYS B 1 339 ? -2.234 4.137 -31.312 1.00 26.11 335 CYS B O 1
ATOM 5356 N N . GLY B 1 340 ? -1.034 3.354 -29.542 1.00 26.78 336 GLY B N 1
ATOM 5357 C CA . GLY B 1 340 ? -2.204 3.035 -28.691 1.00 27.13 336 GLY B CA 1
ATOM 5358 C C . GLY B 1 340 ? -3.023 4.241 -28.299 1.00 26.76 336 GLY B C 1
ATOM 5359 O O . GLY B 1 340 ? -4.254 4.226 -28.400 1.00 26.66 336 GLY B O 1
ATOM 5360 N N . LYS B 1 341 ? -2.352 5.306 -27.832 1.00 26.08 337 LYS B N 1
ATOM 5361 C CA . LYS B 1 341 ? -3.078 6.476 -27.352 1.00 25.24 337 LYS B CA 1
ATOM 5362 C C . LYS B 1 341 ? -3.675 7.235 -28.518 1.00 25.79 337 LYS B C 1
ATOM 5363 O O . LYS B 1 341 ? -4.745 7.820 -28.375 1.00 25.42 337 LYS B O 1
ATOM 5369 N N . ALA B 1 342 ? -2.971 7.252 -29.663 1.00 25.34 338 ALA B N 1
ATOM 5370 C CA . ALA B 1 342 ? -3.508 7.930 -30.849 1.00 25.49 338 ALA B CA 1
ATOM 5371 C C . ALA B 1 342 ? -4.787 7.274 -31.321 1.00 24.87 338 ALA B C 1
ATOM 5372 O O . ALA B 1 342 ? -5.763 7.955 -31.599 1.00 24.72 338 ALA B O 1
ATOM 5374 N N . LEU B 1 343 ? -4.790 5.938 -31.376 1.00 25.40 339 LEU B N 1
ATOM 5375 C CA . LEU B 1 343 ? -6.009 5.217 -31.730 1.00 25.06 339 LEU B CA 1
ATOM 5376 C C . LEU B 1 343 ? -7.155 5.517 -30.749 1.00 25.90 339 LEU B C 1
ATOM 5377 O O . LEU B 1 343 ? -8.289 5.781 -31.184 1.00 25.54 339 LEU B O 1
ATOM 5382 N N . ASP B 1 344 ? -6.871 5.449 -29.450 1.00 26.60 340 ASP B N 1
ATOM 5383 C CA . ASP B 1 344 ? -7.889 5.795 -28.420 1.00 27.72 340 ASP B CA 1
ATOM 5384 C C . ASP B 1 344 ? -8.459 7.206 -28.646 1.00 26.63 340 ASP B C 1
ATOM 5385 O O . ASP B 1 344 ? -9.664 7.403 -28.567 1.00 26.59 340 ASP B O 1
ATOM 5390 N N . ILE B 1 345 ? -7.585 8.176 -28.924 1.00 25.40 341 ILE B N 1
ATOM 5391 C CA . ILE B 1 345 ? -8.013 9.558 -29.193 1.00 24.83 341 ILE B CA 1
ATOM 5392 C C . ILE B 1 345 ? -8.855 9.721 -30.467 1.00 24.89 341 ILE B C 1
ATOM 5393 O O . ILE B 1 345 ? -9.857 10.445 -30.456 1.00 23.52 341 ILE B O 1
ATOM 5398 N N . ALA B 1 346 ? -8.434 9.072 -31.557 1.00 24.66 342 ALA B N 1
ATOM 5399 C CA . ALA B 1 346 ? -9.183 9.081 -32.815 1.00 25.24 342 ALA B CA 1
ATOM 5400 C C . ALA B 1 346 ? -10.600 8.566 -32.548 1.00 25.35 342 ALA B C 1
ATOM 5401 O O . ALA B 1 346 ? -11.567 9.079 -33.075 1.00 25.63 342 ALA B O 1
ATOM 5403 N N . ARG B 1 347 ? -10.695 7.548 -31.707 1.00 24.90 343 ARG B N 1
ATOM 5404 C CA . ARG B 1 347 ? -11.972 6.952 -31.372 1.00 25.65 343 ARG B CA 1
ATOM 5405 C C . ARG B 1 347 ? -12.831 7.856 -30.506 1.00 26.20 343 ARG B C 1
ATOM 5406 O O . ARG B 1 347 ? -14.037 8.012 -30.788 1.00 26.47 343 ARG B O 1
ATOM 5414 N N . LEU B 1 348 ? -12.225 8.462 -29.485 1.00 26.25 344 LEU B N 1
ATOM 5415 C CA . LEU B 1 348 ? -12.927 9.471 -28.629 1.00 27.09 344 LEU B CA 1
ATOM 5416 C C . LEU B 1 348 ? -13.450 10.614 -29.466 1.00 26.29 344 LEU B C 1
ATOM 5417 O O . LEU B 1 348 ? -14.620 11.003 -29.346 1.00 24.87 344 LEU B O 1
ATOM 5422 N N . ALA B 1 349 ? -12.593 11.120 -30.369 1.00 25.56 345 ALA B N 1
ATOM 5423 C CA . ALA B 1 349 ? -12.995 12.152 -31.301 1.00 25.93 345 ALA B CA 1
ATOM 5424 C C . ALA B 1 349 ? -14.115 11.724 -32.252 1.00 27.28 345 ALA B C 1
ATOM 5425 O O . ALA B 1 349 ? -15.083 12.473 -32.434 1.00 27.90 345 ALA B O 1
ATOM 5427 N N . ARG B 1 350 ? -13.976 10.555 -32.877 1.00 27.66 346 ARG B N 1
ATOM 5428 C CA . ARG B 1 350 ? -15.053 10.067 -33.775 1.00 28.38 346 ARG B CA 1
ATOM 5429 C C . ARG B 1 350 ? -16.398 10.015 -33.036 1.00 28.45 346 ARG B C 1
ATOM 5430 O O . ARG B 1 350 ? -17.421 10.419 -33.566 1.00 28.57 346 ARG B O 1
ATOM 5438 N N . ASP B 1 351 ? -16.377 9.546 -31.803 1.00 28.52 347 ASP B N 1
ATOM 5439 C CA . ASP B 1 351 ? -17.615 9.360 -31.073 1.00 30.96 347 ASP B CA 1
ATOM 5440 C C . ASP B 1 351 ? -18.228 10.676 -30.603 1.00 32.70 347 ASP B C 1
ATOM 5441 O O . ASP B 1 351 ? -19.383 10.691 -30.186 1.00 33.00 347 ASP B O 1
ATOM 5446 N N . MET B 1 352 ? -17.494 11.774 -30.744 1.00 32.98 348 MET B N 1
ATOM 5447 C CA . MET B 1 352 ? -18.044 13.100 -30.412 1.00 35.93 348 MET B CA 1
ATOM 5448 C C . MET B 1 352 ? -18.714 13.782 -31.609 1.00 37.46 348 MET B C 1
ATOM 5449 O O . MET B 1 352 ? -19.317 14.835 -31.444 1.00 38.26 348 MET B O 1
ATOM 5454 N N . LEU B 1 353 ? -18.586 13.218 -32.818 1.00 38.41 349 LEU B N 1
ATOM 5455 C CA . LEU B 1 353 ? -19.091 13.898 -34.017 1.00 40.30 349 LEU B CA 1
ATOM 5456 C C . LEU B 1 353 ? -20.433 13.357 -34.448 1.00 42.14 349 LEU B C 1
ATOM 5457 O O . LEU B 1 353 ? -20.645 12.149 -34.394 1.00 43.92 349 LEU B O 1
ATOM 5462 N N . GLY B 1 354 ? -21.325 14.230 -34.919 1.00 43.67 350 GLY B N 1
ATOM 5463 C CA . GLY B 1 354 ? -22.702 13.828 -35.285 1.00 44.87 350 GLY B CA 1
ATOM 5464 C C . GLY B 1 354 ? -22.938 13.622 -36.777 1.00 45.75 350 GLY B C 1
ATOM 5465 O O . GLY B 1 354 ? -22.082 13.991 -37.607 1.00 46.58 350 GLY B O 1
ATOM 5466 N N . PHE B 1 362 ? -15.064 14.606 -40.285 1.00 45.52 358 PHE B N 1
ATOM 5467 C CA . PHE B 1 362 ? -14.914 13.314 -40.988 1.00 44.14 358 PHE B CA 1
ATOM 5468 C C . PHE B 1 362 ? -13.519 13.159 -41.619 1.00 42.99 358 PHE B C 1
ATOM 5469 O O . PHE B 1 362 ? -13.185 12.100 -42.187 1.00 44.23 358 PHE B O 1
ATOM 5471 N N . GLY B 1 363 ? -12.704 14.223 -41.545 1.00 40.88 359 GLY B N 1
ATOM 5472 C CA . GLY B 1 363 ? -11.254 14.054 -41.546 1.00 36.73 359 GLY B CA 1
ATOM 5473 C C . GLY B 1 363 ? -10.877 13.158 -40.347 1.00 34.49 359 GLY B C 1
ATOM 5474 O O . GLY B 1 363 ? -9.919 12.373 -40.407 1.00 32.71 359 GLY B O 1
ATOM 5475 N N . VAL B 1 364 ? -11.641 13.249 -39.256 1.00 31.79 360 VAL B N 1
ATOM 5476 C CA . VAL B 1 364 ? -11.423 12.315 -38.148 1.00 30.17 360 VAL B CA 1
ATOM 5477 C C . VAL B 1 364 ? -11.626 10.847 -38.600 1.00 28.57 360 VAL B C 1
ATOM 5478 O O . VAL B 1 364 ? -10.844 9.999 -38.229 1.00 26.77 360 VAL B O 1
ATOM 5482 N N . ALA B 1 365 ? -12.629 10.559 -39.432 1.00 28.10 361 ALA B N 1
ATOM 5483 C CA . ALA B 1 365 ? -12.881 9.138 -39.800 1.00 28.44 361 ALA B CA 1
ATOM 5484 C C . ALA B 1 365 ? -11.712 8.566 -40.623 1.00 28.24 361 ALA B C 1
ATOM 5485 O O . ALA B 1 365 ? -11.440 7.368 -40.585 1.00 27.78 361 ALA B O 1
ATOM 5487 N N . ARG B 1 366 ? -11.041 9.444 -41.360 1.00 27.92 362 ARG B N 1
ATOM 5488 C CA . ARG B 1 366 ? -9.885 9.080 -42.171 1.00 26.55 362 ARG B CA 1
ATOM 5489 C C . ARG B 1 366 ? -8.671 8.790 -41.269 1.00 25.68 362 ARG B C 1
ATOM 5490 O O . ARG B 1 366 ? -8.027 7.737 -41.387 1.00 25.26 362 ARG B O 1
ATOM 5498 N N . HIS B 1 367 ? -8.366 9.695 -40.342 1.00 24.73 363 HIS B N 1
ATOM 5499 C CA . HIS B 1 367 ? -7.301 9.427 -39.374 1.00 24.45 363 HIS B CA 1
ATOM 5500 C C . HIS B 1 367 ? -7.584 8.116 -38.633 1.00 24.28 363 HIS B C 1
ATOM 5501 O O . HIS B 1 367 ? -6.680 7.328 -38.378 1.00 25.57 363 HIS B O 1
ATOM 5508 N N . LEU B 1 368 ? -8.852 7.872 -38.344 1.00 23.65 364 LEU B N 1
ATOM 5509 C CA . LEU B 1 368 ? -9.236 6.677 -37.586 1.00 24.32 364 LEU B CA 1
ATOM 5510 C C . LEU B 1 368 ? -8.922 5.369 -38.345 1.00 24.40 364 LEU B C 1
ATOM 5511 O O . LEU B 1 368 ? -8.220 4.495 -37.829 1.00 24.14 364 LEU B O 1
ATOM 5516 N N . VAL B 1 369 ? -9.388 5.236 -39.581 1.00 25.37 365 VAL B N 1
ATOM 5517 C CA . VAL B 1 369 ? -9.077 3.987 -40.305 1.00 25.36 365 VAL B CA 1
ATOM 5518 C C . VAL B 1 369 ? -7.598 3.850 -40.588 1.00 25.19 365 VAL B C 1
ATOM 5519 O O . VAL B 1 369 ? -7.096 2.723 -40.623 1.00 24.66 365 VAL B O 1
ATOM 5523 N N . ASN B 1 370 ? -6.907 4.971 -40.794 1.00 25.02 366 ASN B N 1
ATOM 5524 C CA . ASN B 1 370 ? -5.448 4.956 -40.912 1.00 25.22 366 ASN B CA 1
ATOM 5525 C C . ASN B 1 370 ? -4.813 4.388 -39.637 1.00 25.51 366 ASN B C 1
ATOM 5526 O O . ASN B 1 370 ? -3.988 3.462 -39.688 1.00 26.21 366 ASN B O 1
ATOM 5531 N N . LEU B 1 371 ? -5.187 4.925 -38.479 1.00 25.35 367 LEU B N 1
ATOM 5532 C CA . LEU B 1 371 ? -4.526 4.464 -37.250 1.00 26.73 367 LEU B CA 1
ATOM 5533 C C . LEU B 1 371 ? -4.869 3.037 -36.913 1.00 26.92 367 LEU B C 1
ATOM 5534 O O . LEU B 1 371 ? -4.073 2.383 -36.260 1.00 27.32 367 LEU B O 1
ATOM 5539 N N . GLU B 1 372 ? -6.021 2.546 -37.388 1.00 26.52 368 GLU B N 1
ATOM 5540 C CA . GLU B 1 372 ? -6.434 1.161 -37.134 1.00 27.60 368 GLU B CA 1
ATOM 5541 C C . GLU B 1 372 ? -5.486 0.211 -37.849 1.00 28.10 368 GLU B C 1
ATOM 5542 O O . GLU B 1 372 ? -5.163 -0.840 -37.303 1.00 27.19 368 GLU B O 1
ATOM 5548 N N . VAL B 1 373 ? -4.998 0.611 -39.038 1.00 27.49 369 VAL B N 1
ATOM 5549 C CA . VAL B 1 373 ? -3.926 -0.135 -39.728 1.00 26.79 369 VAL B CA 1
ATOM 5550 C C . VAL B 1 373 ? -2.549 0.080 -39.103 1.00 27.50 369 VAL B C 1
ATOM 5551 O O . VAL B 1 373 ? -1.780 -0.858 -38.923 1.00 27.27 369 VAL B O 1
ATOM 5555 N N . VAL B 1 374 ? -2.218 1.329 -38.800 1.00 27.83 370 VAL B N 1
ATOM 5556 C CA . VAL B 1 374 ? -0.954 1.651 -38.176 1.00 29.07 370 VAL B CA 1
ATOM 5557 C C . VAL B 1 374 ? -0.757 0.807 -36.909 1.00 30.92 370 VAL B C 1
ATOM 5558 O O . VAL B 1 374 ? 0.329 0.231 -36.690 1.00 29.38 370 VAL B O 1
ATOM 5562 N N . ASN B 1 375 ? -1.808 0.705 -36.098 1.00 32.50 371 ASN B N 1
ATOM 5563 C CA . ASN B 1 375 ? -1.706 -0.106 -34.904 1.00 35.01 371 ASN B CA 1
ATOM 5564 C C . ASN B 1 375 ? -1.470 -1.589 -35.089 1.00 35.76 371 ASN B C 1
ATOM 5565 O O . ASN B 1 375 ? -1.135 -2.242 -34.131 1.00 35.91 371 ASN B O 1
ATOM 5570 N N . THR B 1 376 ? -1.680 -2.124 -36.287 1.00 36.89 372 THR B N 1
ATOM 5571 C CA . THR B 1 376 ? -1.379 -3.539 -36.534 1.00 38.91 372 THR B CA 1
ATOM 5572 C C . THR B 1 376 ? -0.109 -3.764 -37.360 1.00 40.14 372 THR B C 1
ATOM 5573 O O . THR B 1 376 ? 0.116 -4.876 -37.828 1.00 41.07 372 THR B O 1
ATOM 5577 N N . TYR B 1 377 ? 0.722 -2.729 -37.542 1.00 40.30 373 TYR B N 1
ATOM 5578 C CA . TYR B 1 377 ? 1.882 -2.834 -38.438 1.00 41.75 373 TYR B CA 1
ATOM 5579 C C . TYR B 1 377 ? 2.789 -3.992 -38.035 1.00 42.62 373 TYR B C 1
ATOM 5580 O O . TYR B 1 377 ? 3.470 -4.608 -38.869 1.00 42.10 373 TYR B O 1
ATOM 5589 N N . GLU B 1 378 ? 2.868 -4.225 -36.738 1.00 43.32 374 GLU B N 1
ATOM 5590 C CA . GLU B 1 378 ? 3.836 -5.170 -36.225 1.00 45.35 374 GLU B CA 1
ATOM 5591 C C . GLU B 1 378 ? 3.144 -6.447 -35.846 1.00 45.94 374 GLU B C 1
ATOM 5592 O O . GLU B 1 378 ? 3.719 -7.251 -35.111 1.00 46.74 374 GLU B O 1
ATOM 5598 N N . GLY B 1 379 ? 1.923 -6.620 -36.347 1.00 45.78 375 GLY B N 1
ATOM 5599 C CA . GLY B 1 379 ? 1.106 -7.779 -36.018 1.00 46.12 375 GLY B CA 1
ATOM 5600 C C . GLY B 1 379 ? 0.115 -7.425 -34.928 1.00 46.51 375 GLY B C 1
ATOM 5601 O O . GLY B 1 379 ? 0.024 -6.276 -34.486 1.00 45.47 375 GLY B O 1
ATOM 5602 N N . THR B 1 380 ? -0.650 -8.418 -34.499 1.00 47.21 376 THR B N 1
ATOM 5603 C CA . THR B 1 380 ? -1.684 -8.199 -33.501 1.00 47.74 376 THR B CA 1
ATOM 5604 C C . THR B 1 380 ? -1.295 -8.758 -32.126 1.00 48.17 376 THR B C 1
ATOM 5605 O O . THR B 1 380 ? -2.166 -8.928 -31.284 1.00 48.55 376 THR B O 1
ATOM 5609 N N . HIS B 1 381 ? -0.012 -9.038 -31.872 1.00 47.61 377 HIS B N 1
ATOM 5610 C CA . HIS B 1 381 ? 0.319 -9.699 -30.596 1.00 47.63 377 HIS B CA 1
ATOM 5611 C C . HIS B 1 381 ? 1.120 -8.860 -29.595 1.00 46.23 377 HIS B C 1
ATOM 5612 O O . HIS B 1 381 ? 1.853 -9.394 -28.758 1.00 47.45 377 HIS B O 1
ATOM 5619 N N . ASP B 1 382 ? 0.964 -7.549 -29.669 1.00 43.94 378 ASP B N 1
ATOM 5620 C CA . ASP B 1 382 ? 1.651 -6.631 -28.756 1.00 41.84 378 ASP B CA 1
ATOM 5621 C C . ASP B 1 382 ? 3.132 -7.004 -28.545 1.00 40.47 378 ASP B C 1
ATOM 5622 O O . ASP B 1 382 ? 3.590 -7.263 -27.412 1.00 40.29 378 ASP B O 1
ATOM 5627 N N . ILE B 1 383 ? 3.869 -7.029 -29.651 1.00 38.16 379 ILE B N 1
ATOM 5628 C CA . ILE B 1 383 ? 5.296 -7.324 -29.642 1.00 36.77 379 ILE B CA 1
ATOM 5629 C C . ILE B 1 383 ? 6.059 -6.398 -28.674 1.00 35.42 379 ILE B C 1
ATOM 5630 O O . ILE B 1 383 ? 6.998 -6.828 -28.014 1.00 35.78 379 ILE B O 1
ATOM 5635 N N . HIS B 1 384 ? 5.678 -5.134 -28.591 1.00 33.75 380 HIS B N 1
ATOM 5636 C CA . HIS B 1 384 ? 6.442 -4.219 -27.714 1.00 33.34 380 HIS B CA 1
ATOM 5637 C C . HIS B 1 384 ? 6.235 -4.405 -26.217 1.00 32.84 380 HIS B C 1
ATOM 5638 O O . HIS B 1 384 ? 7.198 -4.230 -25.439 1.00 33.11 380 HIS B O 1
ATOM 5645 N N . ALA B 1 385 ? 5.011 -4.764 -25.808 1.00 31.71 381 ALA B N 1
ATOM 5646 C CA . ALA B 1 385 ? 4.792 -5.226 -24.420 1.00 32.37 381 ALA B CA 1
ATOM 5647 C C . ALA B 1 385 ? 5.734 -6.385 -24.025 1.00 32.40 381 ALA B C 1
ATOM 5648 O O . ALA B 1 385 ? 6.237 -6.443 -22.904 1.00 33.41 381 ALA B O 1
ATOM 5650 N N . LEU B 1 386 ? 5.973 -7.317 -24.939 1.00 32.99 382 LEU B N 1
ATOM 5651 C CA . LEU B 1 386 ? 6.855 -8.466 -24.654 1.00 32.81 382 LEU B CA 1
ATOM 5652 C C . LEU B 1 386 ? 8.358 -8.101 -24.616 1.00 32.41 382 LEU B C 1
ATOM 5653 O O . LEU B 1 386 ? 9.086 -8.515 -23.705 1.00 32.04 382 LEU B O 1
ATOM 5658 N N . ILE B 1 387 ? 8.810 -7.301 -25.584 1.00 31.90 383 ILE B N 1
ATOM 5659 C CA . ILE B 1 387 ? 10.151 -6.706 -25.498 1.00 32.14 383 ILE B CA 1
ATOM 5660 C C . ILE B 1 387 ? 10.331 -6.064 -24.102 1.00 31.31 383 ILE B C 1
ATOM 5661 O O . ILE B 1 387 ? 11.345 -6.257 -23.448 1.00 32.03 383 ILE B O 1
ATOM 5666 N N . LEU B 1 388 ? 9.326 -5.315 -23.667 1.00 31.51 384 LEU B N 1
ATOM 5667 C CA . LEU B 1 388 ? 9.412 -4.595 -22.408 1.00 30.93 384 LEU B CA 1
ATOM 5668 C C . LEU B 1 388 ? 9.310 -5.528 -21.182 1.00 31.79 384 LEU B C 1
ATOM 5669 O O . LEU B 1 388 ? 10.040 -5.337 -20.217 1.00 32.07 384 LEU B O 1
ATOM 5674 N N . GLY B 1 389 ? 8.431 -6.523 -21.226 1.00 31.83 385 GLY B N 1
ATOM 5675 C CA . GLY B 1 389 ? 8.281 -7.425 -20.084 1.00 33.28 385 GLY B CA 1
ATOM 5676 C C . GLY B 1 389 ? 9.564 -8.202 -19.877 1.00 35.42 385 GLY B C 1
ATOM 5677 O O . GLY B 1 389 ? 10.067 -8.349 -18.739 1.00 35.91 385 GLY B O 1
ATOM 5678 N N . ARG B 1 390 ? 10.117 -8.661 -20.998 1.00 36.12 386 ARG B N 1
ATOM 5679 C CA . ARG B 1 390 ? 11.366 -9.410 -20.997 1.00 36.96 386 ARG B CA 1
ATOM 5680 C C . ARG B 1 390 ? 12.518 -8.589 -20.447 1.00 36.42 386 ARG B C 1
ATOM 5681 O O . ARG B 1 390 ? 13.320 -9.083 -19.670 1.00 36.33 386 ARG B O 1
ATOM 5689 N N . ALA B 1 391 ? 12.599 -7.330 -20.850 1.00 36.59 387 ALA B N 1
ATOM 5690 C CA . ALA B 1 391 ? 13.654 -6.455 -20.358 1.00 36.35 387 ALA B CA 1
ATOM 5691 C C . ALA B 1 391 ? 13.545 -6.172 -18.852 1.00 36.52 387 ALA B C 1
ATOM 5692 O O . ALA B 1 391 ? 14.572 -6.038 -18.192 1.00 36.27 387 ALA B O 1
ATOM 5694 N N . GLN B 1 392 ? 12.322 -6.113 -18.309 1.00 35.46 388 GLN B N 1
ATOM 5695 C CA . GLN B 1 392 ? 12.113 -5.932 -16.863 1.00 35.46 388 GLN B CA 1
ATOM 5696 C C . GLN B 1 392 ? 12.432 -7.191 -16.074 1.00 36.09 388 GLN B C 1
ATOM 5697 O O . GLN B 1 392 ? 12.913 -7.115 -14.935 1.00 35.67 388 GLN B O 1
ATOM 5703 N N . THR B 1 393 ? 12.119 -8.348 -16.659 1.00 36.45 389 THR B N 1
ATOM 5704 C CA . THR B 1 393 ? 12.146 -9.591 -15.893 1.00 38.30 389 THR B CA 1
ATOM 5705 C C . THR B 1 393 ? 13.286 -10.541 -16.222 1.00 39.44 389 THR B C 1
ATOM 5706 O O . THR B 1 393 ? 13.559 -11.445 -15.440 1.00 39.27 389 THR B O 1
ATOM 5710 N N . GLY B 1 394 ? 13.891 -10.370 -17.391 1.00 40.23 390 GLY B N 1
ATOM 5711 C CA . GLY B 1 394 ? 14.836 -11.337 -17.927 1.00 42.02 390 GLY B CA 1
ATOM 5712 C C . GLY B 1 394 ? 14.188 -12.618 -18.443 1.00 43.47 390 GLY B C 1
ATOM 5713 O O . GLY B 1 394 ? 14.892 -13.574 -18.774 1.00 43.84 390 GLY B O 1
ATOM 5714 N N . ILE B 1 395 ? 12.857 -12.660 -18.519 1.00 44.15 391 ILE B N 1
ATOM 5715 C CA . ILE B 1 395 ? 12.146 -13.892 -18.931 1.00 45.35 391 ILE B CA 1
ATOM 5716 C C . ILE B 1 395 ? 11.341 -13.747 -20.238 1.00 46.16 391 ILE B C 1
ATOM 5717 O O . ILE B 1 395 ? 10.484 -12.867 -20.360 1.00 45.56 391 ILE B O 1
ATOM 5722 N N . GLN B 1 396 ? 11.638 -14.602 -21.220 1.00 46.51 392 GLN B N 1
ATOM 5723 C CA . GLN B 1 396 ? 10.950 -14.574 -22.512 1.00 48.14 392 GLN B CA 1
ATOM 5724 C C . GLN B 1 396 ? 9.504 -15.023 -22.324 1.00 48.67 392 GLN B C 1
ATOM 5725 O O . GLN B 1 396 ? 9.261 -16.038 -21.651 1.00 48.83 392 GLN B O 1
ATOM 5731 N N . ALA B 1 397 ? 8.553 -14.275 -22.892 1.00 48.51 393 ALA B N 1
ATOM 5732 C CA . ALA B 1 397 ? 7.129 -14.647 -22.789 1.00 49.40 393 ALA B CA 1
ATOM 5733 C C . ALA B 1 397 ? 6.837 -15.953 -23.525 1.00 50.32 393 ALA B C 1
ATOM 5734 O O . ALA B 1 397 ? 7.354 -16.193 -24.626 1.00 50.60 393 ALA B O 1
ATOM 5736 N N . PHE B 1 398 ? 6.018 -16.786 -22.890 1.00 51.44 394 PHE B N 1
ATOM 5737 C CA . PHE B 1 398 ? 5.587 -18.070 -23.429 1.00 52.18 394 PHE B CA 1
ATOM 5738 C C . PHE B 1 398 ? 4.256 -17.882 -24.142 1.00 52.80 394 PHE B C 1
ATOM 5739 O O . PHE B 1 398 ? 4.120 -18.295 -25.288 1.00 54.71 394 PHE B O 1
ATOM 5741 N N . ALA C 1 8 ? -47.354 2.964 -18.046 1.00 46.84 4 ALA C N 1
ATOM 5742 C CA . ALA C 1 8 ? -46.412 2.185 -17.189 1.00 46.61 4 ALA C CA 1
ATOM 5743 C C . ALA C 1 8 ? -45.488 3.168 -16.492 1.00 45.96 4 ALA C C 1
ATOM 5744 O O . ALA C 1 8 ? -45.087 4.162 -17.088 1.00 46.72 4 ALA C O 1
ATOM 5746 N N . THR C 1 9 ? -45.166 2.917 -15.229 1.00 45.17 5 THR C N 1
ATOM 5747 C CA . THR C 1 9 ? -44.214 3.785 -14.530 1.00 44.27 5 THR C CA 1
ATOM 5748 C C . THR C 1 9 ? -42.831 3.124 -14.465 1.00 42.24 5 THR C C 1
ATOM 5749 O O . THR C 1 9 ? -42.700 1.903 -14.427 1.00 42.32 5 THR C O 1
ATOM 5753 N N . PHE C 1 10 ? -41.800 3.945 -14.454 1.00 40.83 6 PHE C N 1
ATOM 5754 C CA . PHE C 1 10 ? -40.440 3.445 -14.385 1.00 38.85 6 PHE C CA 1
ATOM 5755 C C . PHE C 1 10 ? -40.040 3.182 -12.939 1.00 38.14 6 PHE C C 1
ATOM 5756 O O . PHE C 1 10 ? -40.248 4.020 -12.072 1.00 37.75 6 PHE C O 1
ATOM 5764 N N . HIS C 1 11 ? -39.425 2.041 -12.684 1.00 37.27 7 HIS C N 1
ATOM 5765 C CA . HIS C 1 11 ? -38.786 1.785 -11.391 1.00 36.49 7 HIS C CA 1
ATOM 5766 C C . HIS C 1 11 ? -37.267 1.846 -11.586 1.00 35.46 7 HIS C C 1
ATOM 5767 O O . HIS C 1 11 ? -36.686 0.885 -12.076 1.00 33.60 7 HIS C O 1
ATOM 5774 N N . TRP C 1 12 ? -36.621 2.949 -11.205 1.00 34.89 8 TRP C N 1
ATOM 5775 C CA . TRP C 1 12 ? -35.166 3.074 -11.398 1.00 34.45 8 TRP C CA 1
ATOM 5776 C C . TRP C 1 12 ? -34.396 1.945 -10.692 1.00 34.35 8 TRP C C 1
ATOM 5777 O O . TRP C 1 12 ? -33.334 1.541 -11.151 1.00 33.05 8 TRP C O 1
ATOM 5788 N N . ASP C 1 13 ? -34.945 1.450 -9.577 1.00 33.93 9 ASP C N 1
ATOM 5789 C CA . ASP C 1 13 ? -34.277 0.451 -8.730 1.00 34.83 9 ASP C CA 1
ATOM 5790 C C . ASP C 1 13 ? -34.506 -0.955 -9.243 1.00 34.60 9 ASP C C 1
ATOM 5791 O O . ASP C 1 13 ? -33.831 -1.889 -8.797 1.00 34.53 9 ASP C O 1
ATOM 5796 N N . ASP C 1 14 ? -35.443 -1.104 -10.189 1.00 33.16 10 ASP C N 1
ATOM 5797 C CA . ASP C 1 14 ? -35.746 -2.415 -10.774 1.00 32.61 10 ASP C CA 1
ATOM 5798 C C . ASP C 1 14 ? -36.269 -2.222 -12.202 1.00 31.58 10 ASP C C 1
ATOM 5799 O O . ASP C 1 14 ? -37.429 -2.514 -12.455 1.00 32.86 10 ASP C O 1
ATOM 5804 N N . PRO C 1 15 ? -35.425 -1.739 -13.146 1.00 31.44 11 PRO C N 1
ATOM 5805 C CA . PRO C 1 15 ? -35.983 -1.337 -14.450 1.00 31.86 11 PRO C CA 1
ATOM 5806 C C . PRO C 1 15 ? -36.795 -2.423 -15.194 1.00 31.10 11 PRO C C 1
ATOM 5807 O O . PRO C 1 15 ? -37.804 -2.120 -15.828 1.00 31.28 11 PRO C O 1
ATOM 5811 N N . LEU C 1 16 ? -36.338 -3.666 -15.126 1.00 30.64 12 LEU C N 1
ATOM 5812 C CA . LEU C 1 16 ? -37.005 -4.775 -15.825 1.00 30.56 12 LEU C CA 1
ATOM 5813 C C . LEU C 1 16 ? -38.055 -5.477 -14.964 1.00 31.03 12 LEU C C 1
ATOM 5814 O O . LEU C 1 16 ? -38.592 -6.509 -15.349 1.00 30.54 12 LEU C O 1
ATOM 5819 N N . LEU C 1 17 ? -38.358 -4.894 -13.800 1.00 31.89 13 LEU C N 1
ATOM 5820 C CA . LEU C 1 17 ? -39.314 -5.494 -12.855 1.00 33.48 13 LEU C CA 1
ATOM 5821 C C . LEU C 1 17 ? -39.042 -6.979 -12.623 1.00 33.83 13 LEU C C 1
ATOM 5822 O O . LEU C 1 17 ? -39.909 -7.854 -12.835 1.00 34.29 13 LEU C O 1
ATOM 5827 N N . LEU C 1 18 ? -37.829 -7.258 -12.170 1.00 34.73 14 LEU C N 1
ATOM 5828 C CA . LEU C 1 18 ? -37.466 -8.593 -11.742 1.00 35.21 14 LEU C CA 1
ATOM 5829 C C . LEU C 1 18 ? -38.471 -9.098 -10.712 1.00 35.97 14 LEU C C 1
ATOM 5830 O O . LEU C 1 18 ? -38.784 -10.295 -10.669 1.00 34.79 14 LEU C O 1
ATOM 5835 N N . ASP C 1 19 ? -39.010 -8.175 -9.924 1.00 37.41 15 ASP C N 1
ATOM 5836 C CA . ASP C 1 19 ? -39.990 -8.503 -8.863 1.00 39.88 15 ASP C CA 1
ATOM 5837 C C . ASP C 1 19 ? -41.172 -9.225 -9.482 1.00 40.45 15 ASP C C 1
ATOM 5838 O O . ASP C 1 19 ? -41.636 -10.231 -8.954 1.00 41.31 15 ASP C O 1
ATOM 5843 N N . GLN C 1 20 ? -41.631 -8.718 -10.630 1.00 41.35 16 GLN C N 1
ATOM 5844 C CA . GLN C 1 20 ? -42.735 -9.306 -11.382 1.00 41.02 16 GLN C CA 1
ATOM 5845 C C . GLN C 1 20 ? -42.364 -10.585 -12.146 1.00 40.87 16 GLN C C 1
ATOM 5846 O O . GLN C 1 20 ? -43.263 -11.288 -12.618 1.00 41.04 16 GLN C O 1
ATOM 5852 N N . GLN C 1 21 ? -41.071 -10.890 -12.295 1.00 39.27 17 GLN C N 1
ATOM 5853 C CA . GLN C 1 21 ? -40.657 -12.135 -12.950 1.00 38.28 17 GLN C CA 1
ATOM 5854 C C . GLN C 1 21 ? -40.523 -13.300 -11.953 1.00 37.90 17 GLN C C 1
ATOM 5855 O O . GLN C 1 21 ? -40.353 -14.455 -12.342 1.00 38.85 17 GLN C O 1
ATOM 5861 N N . LEU C 1 22 ? -40.545 -12.987 -10.668 1.00 37.03 18 LEU C N 1
ATOM 5862 C CA . LEU C 1 22 ? -40.471 -13.994 -9.624 1.00 36.87 18 LEU C CA 1
ATOM 5863 C C . LEU C 1 22 ? -41.891 -14.431 -9.238 1.00 38.26 18 LEU C C 1
ATOM 5864 O O . LEU C 1 22 ? -42.821 -13.589 -9.190 1.00 38.70 18 LEU C O 1
ATOM 5869 N N . ALA C 1 23 ? -42.052 -15.713 -8.951 1.00 38.89 19 ALA C N 1
ATOM 5870 C CA . ALA C 1 23 ? -43.293 -16.237 -8.341 1.00 40.91 19 ALA C CA 1
ATOM 5871 C C . ALA C 1 23 ? -43.347 -15.769 -6.887 1.00 42.09 19 ALA C C 1
ATOM 5872 O O . ALA C 1 23 ? -42.301 -15.703 -6.229 1.00 42.58 19 ALA C O 1
ATOM 5874 N N . ASP C 1 24 ? -44.553 -15.495 -6.381 1.00 42.40 20 ASP C N 1
ATOM 5875 C CA . ASP C 1 24 ? -44.781 -15.016 -5.011 1.00 43.05 20 ASP C CA 1
ATOM 5876 C C . ASP C 1 24 ? -44.013 -15.693 -3.851 1.00 42.53 20 ASP C C 1
ATOM 5877 O O . ASP C 1 24 ? -43.526 -14.999 -2.947 1.00 43.21 20 ASP C O 1
ATOM 5882 N N . ASP C 1 25 ? -43.905 -17.018 -3.872 1.00 42.00 21 ASP C N 1
ATOM 5883 C CA . ASP C 1 25 ? -43.102 -17.764 -2.879 1.00 42.51 21 ASP C CA 1
ATOM 5884 C C . ASP C 1 25 ? -41.598 -17.379 -2.943 1.00 41.52 21 ASP C C 1
ATOM 5885 O O . ASP C 1 25 ? -40.920 -17.268 -1.924 1.00 40.55 21 ASP C O 1
ATOM 5890 N N . GLU C 1 26 ? -41.101 -17.187 -4.168 1.00 40.66 22 GLU C N 1
ATOM 5891 C CA . GLU C 1 26 ? -39.734 -16.755 -4.392 1.00 39.93 22 GLU C CA 1
ATOM 5892 C C . GLU C 1 26 ? -39.577 -15.352 -3.817 1.00 39.94 22 GLU C C 1
ATOM 5893 O O . GLU C 1 26 ? -38.572 -15.077 -3.175 1.00 39.22 22 GLU C O 1
ATOM 5899 N N . ARG C 1 27 ? -40.583 -14.487 -3.994 1.00 39.87 23 ARG C N 1
ATOM 5900 C CA . ARG C 1 27 ? -40.525 -13.136 -3.419 1.00 41.07 23 ARG C CA 1
ATOM 5901 C C . ARG C 1 27 ? -40.490 -13.184 -1.890 1.00 40.53 23 ARG C C 1
ATOM 5902 O O . ARG C 1 27 ? -39.780 -12.400 -1.247 1.00 40.19 23 ARG C O 1
ATOM 5910 N N . MET C 1 28 ? -41.261 -14.100 -1.319 1.00 40.43 24 MET C N 1
ATOM 5911 C CA . MET C 1 28 ? -41.325 -14.239 0.135 1.00 40.20 24 MET C CA 1
ATOM 5912 C C . MET C 1 28 ? -40.013 -14.755 0.696 1.00 39.24 24 MET C C 1
ATOM 5913 O O . MET C 1 28 ? -39.525 -14.250 1.709 1.00 39.13 24 MET C O 1
ATOM 5918 N N . VAL C 1 29 ? -39.413 -15.729 0.015 1.00 38.05 25 VAL C N 1
ATOM 5919 C CA . VAL C 1 29 ? -38.046 -16.191 0.381 1.00 37.41 25 VAL C CA 1
ATOM 5920 C C . VAL C 1 29 ? -37.053 -15.024 0.333 1.00 36.83 25 VAL C C 1
ATOM 5921 O O . VAL C 1 29 ? -36.271 -14.824 1.264 1.00 36.11 25 VAL C O 1
ATOM 5925 N N . ARG C 1 30 ? -37.100 -14.232 -0.746 1.00 36.66 26 ARG C N 1
ATOM 5926 C CA . ARG C 1 30 ? -36.215 -13.068 -0.852 1.00 35.85 26 ARG C CA 1
ATOM 5927 C C . ARG C 1 30 ? -36.444 -12.133 0.333 1.00 36.59 26 ARG C C 1
ATOM 5928 O O . ARG C 1 30 ? -35.489 -11.701 0.987 1.00 36.26 26 ARG C O 1
ATOM 5936 N N . ASP C 1 31 ? -37.711 -11.826 0.611 1.00 36.09 27 ASP C N 1
ATOM 5937 C CA . ASP C 1 31 ? -38.023 -10.886 1.684 1.00 37.42 27 ASP C CA 1
ATOM 5938 C C . ASP C 1 31 ? -37.655 -11.410 3.061 1.00 35.97 27 ASP C C 1
ATOM 5939 O O . ASP C 1 31 ? -37.264 -10.620 3.927 1.00 36.14 27 ASP C O 1
ATOM 5944 N N . ALA C 1 32 ? -37.769 -12.725 3.258 1.00 35.07 28 ALA C N 1
ATOM 5945 C CA . ALA C 1 32 ? -37.349 -13.364 4.529 1.00 35.34 28 ALA C CA 1
ATOM 5946 C C . ALA C 1 32 ? -35.850 -13.232 4.675 1.00 35.08 28 ALA C C 1
ATOM 5947 O O . ALA C 1 32 ? -35.367 -12.869 5.736 1.00 34.94 28 ALA C O 1
ATOM 5949 N N . ALA C 1 33 ? -35.112 -13.545 3.605 1.00 33.92 29 ALA C N 1
ATOM 5950 C CA . ALA C 1 33 ? -33.651 -13.364 3.613 1.00 33.14 29 ALA C CA 1
ATOM 5951 C C . ALA C 1 33 ? -33.241 -11.905 3.867 1.00 32.67 29 ALA C C 1
ATOM 5952 O O . ALA C 1 33 ? -32.333 -11.635 4.658 1.00 31.72 29 ALA C O 1
ATOM 5954 N N . HIS C 1 34 ? -33.934 -10.974 3.206 1.00 33.07 30 HIS C N 1
ATOM 5955 C CA . HIS C 1 34 ? -33.713 -9.530 3.377 1.00 34.38 30 HIS C CA 1
ATOM 5956 C C . HIS C 1 34 ? -33.933 -9.103 4.851 1.00 34.33 30 HIS C C 1
ATOM 5957 O O . HIS C 1 34 ? -33.078 -8.454 5.449 1.00 33.54 30 HIS C O 1
ATOM 5964 N N . ALA C 1 35 ? -35.055 -9.524 5.437 1.00 34.53 31 ALA C N 1
ATOM 5965 C CA . ALA C 1 35 ? -35.362 -9.173 6.843 1.00 35.14 31 ALA C CA 1
ATOM 5966 C C . ALA C 1 35 ? -34.304 -9.725 7.763 1.00 35.01 31 ALA C C 1
ATOM 5967 O O . ALA C 1 35 ? -33.845 -9.024 8.664 1.00 35.01 31 ALA C O 1
ATOM 5969 N N . TYR C 1 36 ? -33.871 -10.968 7.507 1.00 34.97 32 TYR C N 1
ATOM 5970 C CA . TYR C 1 36 ? -32.813 -11.552 8.314 1.00 34.91 32 TYR C CA 1
ATOM 5971 C C . TYR C 1 36 ? -31.501 -10.756 8.198 1.00 35.21 32 TYR C C 1
ATOM 5972 O O . TYR C 1 36 ? -30.899 -10.356 9.200 1.00 34.88 32 TYR C O 1
ATOM 5981 N N . ALA C 1 37 ? -31.029 -10.551 6.964 1.00 34.52 33 ALA C N 1
ATOM 5982 C CA . ALA C 1 37 ? -29.708 -9.908 6.784 1.00 33.70 33 ALA C CA 1
ATOM 5983 C C . ALA C 1 37 ? -29.705 -8.479 7.311 1.00 33.00 33 ALA C C 1
ATOM 5984 O O . ALA C 1 37 ? -28.763 -8.059 7.998 1.00 33.10 33 ALA C O 1
ATOM 5986 N N . GLN C 1 38 ? -30.740 -7.717 6.954 1.00 34.00 34 GLN C N 1
ATOM 5987 C CA . GLN C 1 38 ? -30.836 -6.313 7.403 1.00 35.28 34 GLN C CA 1
ATOM 5988 C C . GLN C 1 38 ? -31.039 -6.228 8.919 1.00 36.08 34 GLN C C 1
ATOM 5989 O O . GLN C 1 38 ? -30.436 -5.387 9.564 1.00 35.51 34 GLN C O 1
ATOM 5995 N N . GLY C 1 39 ? -31.877 -7.110 9.462 1.00 36.64 35 GLY C N 1
ATOM 5996 C CA . GLY C 1 39 ? -32.142 -7.150 10.921 1.00 37.61 35 GLY C CA 1
ATOM 5997 C C . GLY C 1 39 ? -30.999 -7.637 11.798 1.00 37.77 35 GLY C C 1
ATOM 5998 O O . GLY C 1 39 ? -30.716 -7.033 12.838 1.00 37.89 35 GLY C O 1
ATOM 5999 N N . LYS C 1 40 ? -30.334 -8.727 11.399 1.00 37.43 36 LYS C N 1
ATOM 6000 C CA . LYS C 1 40 ? -29.296 -9.355 12.237 1.00 37.62 36 LYS C CA 1
ATOM 6001 C C . LYS C 1 40 ? -27.848 -9.165 11.778 1.00 36.94 36 LYS C C 1
ATOM 6002 O O . LYS C 1 40 ? -26.947 -9.024 12.611 1.00 36.01 36 LYS C O 1
ATOM 6008 N N . LEU C 1 41 ? -27.596 -9.186 10.458 1.00 35.74 37 LEU C N 1
ATOM 6009 C CA . LEU C 1 41 ? -26.209 -9.044 9.989 1.00 34.28 37 LEU C CA 1
ATOM 6010 C C . LEU C 1 41 ? -25.728 -7.592 9.874 1.00 33.89 37 LEU C C 1
ATOM 6011 O O . LEU C 1 41 ? -24.611 -7.264 10.285 1.00 33.25 37 LEU C O 1
ATOM 6016 N N . ALA C 1 42 ? -26.557 -6.727 9.310 1.00 34.27 38 ALA C N 1
ATOM 6017 C CA . ALA C 1 42 ? -26.165 -5.315 9.115 1.00 35.27 38 ALA C CA 1
ATOM 6018 C C . ALA C 1 42 ? -25.702 -4.629 10.409 1.00 35.74 38 ALA C C 1
ATOM 6019 O O . ALA C 1 42 ? -24.687 -3.914 10.395 1.00 35.04 38 ALA C O 1
ATOM 6021 N N . PRO C 1 43 ? -26.390 -4.903 11.551 1.00 36.80 39 PRO C N 1
ATOM 6022 C CA . PRO C 1 43 ? -25.906 -4.257 12.791 1.00 37.17 39 PRO C CA 1
ATOM 6023 C C . PRO C 1 43 ? -24.553 -4.747 13.237 1.00 37.58 39 PRO C C 1
ATOM 6024 O O . PRO C 1 43 ? -23.850 -4.027 13.939 1.00 39.08 39 PRO C O 1
ATOM 6028 N N . ARG C 1 44 ? -24.182 -5.957 12.845 1.00 36.88 40 ARG C N 1
ATOM 6029 C CA . ARG C 1 44 ? -22.944 -6.564 13.295 1.00 36.84 40 ARG C CA 1
ATOM 6030 C C . ARG C 1 44 ? -21.716 -6.271 12.430 1.00 36.11 40 ARG C C 1
ATOM 6031 O O . ARG C 1 44 ? -20.587 -6.322 12.919 1.00 34.00 40 ARG C O 1
ATOM 6039 N N . VAL C 1 45 ? -21.945 -5.991 11.144 1.00 35.33 41 VAL C N 1
ATOM 6040 C CA . VAL C 1 45 ? -20.889 -6.117 10.124 1.00 34.80 41 VAL C CA 1
ATOM 6041 C C . VAL C 1 45 ? -19.705 -5.175 10.304 1.00 34.95 41 VAL C C 1
ATOM 6042 O O . VAL C 1 45 ? -18.565 -5.574 10.068 1.00 34.36 41 VAL C O 1
ATOM 6046 N N . THR C 1 46 ? -19.949 -3.924 10.693 1.00 34.85 42 THR C N 1
ATOM 6047 C CA . THR C 1 46 ? -18.845 -2.975 10.714 1.00 36.00 42 THR C CA 1
ATOM 6048 C C . THR C 1 46 ? -17.795 -3.411 11.721 1.00 36.03 42 THR C C 1
ATOM 6049 O O . THR C 1 46 ? -16.605 -3.473 11.411 1.00 36.28 42 THR C O 1
ATOM 6053 N N . GLU C 1 47 ? -18.252 -3.740 12.925 1.00 36.17 43 GLU C N 1
ATOM 6054 C CA . GLU C 1 47 ? -17.382 -4.196 13.998 1.00 35.66 43 GLU C CA 1
ATOM 6055 C C . GLU C 1 47 ? -16.725 -5.515 13.593 1.00 34.83 43 GLU C C 1
ATOM 6056 O O . GLU C 1 47 ? -15.507 -5.685 13.761 1.00 34.76 43 GLU C O 1
ATOM 6058 N N . ALA C 1 48 ? -17.528 -6.429 13.022 1.00 33.72 44 ALA C N 1
ATOM 6059 C CA . ALA C 1 48 ? -17.055 -7.753 12.639 1.00 33.19 44 ALA C CA 1
ATOM 6060 C C . ALA C 1 48 ? -15.871 -7.643 11.689 1.00 33.29 44 ALA C C 1
ATOM 6061 O O . ALA C 1 48 ? -14.890 -8.381 11.820 1.00 33.51 44 ALA C O 1
ATOM 6063 N N . PHE C 1 49 ? -15.974 -6.709 10.747 1.00 33.55 45 PHE C N 1
ATOM 6064 C CA . PHE C 1 49 ? -14.978 -6.563 9.685 1.00 35.25 45 PHE C CA 1
ATOM 6065 C C . PHE C 1 49 ? -13.763 -5.884 10.293 1.00 35.44 45 PHE C C 1
ATOM 6066 O O . PHE C 1 49 ? -12.639 -6.373 10.158 1.00 34.48 45 PHE C O 1
ATOM 6074 N N . ARG C 1 50 ? -14.016 -4.788 11.000 1.00 36.37 46 ARG C N 1
ATOM 6075 C CA . ARG C 1 50 ? -12.946 -3.968 11.581 1.00 37.73 46 ARG C CA 1
ATOM 6076 C C . ARG C 1 50 ? -11.995 -4.757 12.469 1.00 38.58 46 ARG C C 1
ATOM 6077 O O . ARG C 1 50 ? -10.792 -4.496 12.473 1.00 39.01 46 ARG C O 1
ATOM 6079 N N . HIS C 1 51 ? -12.518 -5.730 13.204 1.00 39.79 47 HIS C N 1
ATOM 6080 C CA . HIS C 1 51 ? -11.701 -6.467 14.176 1.00 41.41 47 HIS C CA 1
ATOM 6081 C C . HIS C 1 51 ? -11.627 -7.945 13.876 1.00 41.37 47 HIS C C 1
ATOM 6082 O O . HIS C 1 51 ? -11.128 -8.739 14.701 1.00 40.38 47 HIS C O 1
ATOM 6089 N N . GLU C 1 52 ? -12.128 -8.317 12.694 1.00 40.81 48 GLU C N 1
ATOM 6090 C CA . GLU C 1 52 ? -11.967 -9.676 12.203 1.00 41.12 48 GLU C CA 1
ATOM 6091 C C . GLU C 1 52 ? -12.464 -10.649 13.260 1.00 41.27 48 GLU C C 1
ATOM 6092 O O . GLU C 1 52 ? -11.707 -11.495 13.748 1.00 40.85 48 GLU C O 1
ATOM 6098 N N . THR C 1 53 ? -13.731 -10.512 13.645 1.00 41.28 49 THR C N 1
ATOM 6099 C CA . THR C 1 53 ? -14.270 -11.338 14.735 1.00 40.99 49 THR C CA 1
ATOM 6100 C C . THR C 1 53 ? -14.706 -12.717 14.256 1.00 41.50 49 THR C C 1
ATOM 6101 O O . THR C 1 53 ? -15.215 -12.872 13.137 1.00 42.13 49 THR C O 1
ATOM 6105 N N . THR C 1 54 ? -14.563 -13.704 15.122 1.00 41.16 50 THR C N 1
ATOM 6106 C CA . THR C 1 54 ? -15.148 -15.012 14.907 1.00 41.98 50 THR C CA 1
ATOM 6107 C C . THR C 1 54 ? -16.551 -14.976 15.457 1.00 43.10 50 THR C C 1
ATOM 6108 O O . THR C 1 54 ? -16.760 -14.680 16.632 1.00 43.19 50 THR C O 1
ATOM 6112 N N . ASP C 1 55 ? -17.513 -15.271 14.596 1.00 43.52 51 ASP C N 1
ATOM 6113 C CA . ASP C 1 55 ? -18.919 -15.232 14.956 1.00 44.65 51 ASP C CA 1
ATOM 6114 C C . ASP C 1 55 ? -19.648 -16.385 14.270 1.00 44.69 51 ASP C C 1
ATOM 6115 O O . ASP C 1 55 ? -19.803 -16.378 13.039 1.00 44.22 51 ASP C O 1
ATOM 6120 N N . ALA C 1 56 ? -20.105 -17.348 15.069 1.00 45.10 52 ALA C N 1
ATOM 6121 C CA . ALA C 1 56 ? -20.708 -18.587 14.582 1.00 45.62 52 ALA C CA 1
ATOM 6122 C C . ALA C 1 56 ? -22.232 -18.538 14.515 1.00 46.42 52 ALA C C 1
ATOM 6123 O O . ALA C 1 56 ? -22.837 -19.387 13.867 1.00 46.24 52 ALA C O 1
ATOM 6125 N N . ALA C 1 57 ? -22.830 -17.539 15.181 1.00 47.08 53 ALA C N 1
ATOM 6126 C CA . ALA C 1 57 ? -24.290 -17.392 15.382 1.00 46.56 53 ALA C CA 1
ATOM 6127 C C . ALA C 1 57 ? -25.089 -17.491 14.101 1.00 46.31 53 ALA C C 1
ATOM 6128 O O . ALA C 1 57 ? -26.193 -18.031 14.071 1.00 47.26 53 ALA C O 1
ATOM 6130 N N . ILE C 1 58 ? -24.496 -16.977 13.037 1.00 45.60 54 ILE C N 1
ATOM 6131 C CA . ILE C 1 58 ? -25.093 -16.916 11.729 1.00 43.52 54 ILE C CA 1
ATOM 6132 C C . ILE C 1 58 ? -25.655 -18.267 11.267 1.00 41.58 54 ILE C C 1
ATOM 6133 O O . ILE C 1 58 ? -26.681 -18.315 10.544 1.00 41.02 54 ILE C O 1
ATOM 6138 N N . PHE C 1 59 ? -24.994 -19.349 11.678 1.00 38.74 55 PHE C N 1
ATOM 6139 C CA . PHE C 1 59 ? -25.363 -20.673 11.170 1.00 37.83 55 PHE C CA 1
ATOM 6140 C C . PHE C 1 59 ? -26.707 -21.118 11.736 1.00 37.35 55 PHE C C 1
ATOM 6141 O O . PHE C 1 59 ? -27.639 -21.415 10.976 1.00 34.97 55 PHE C O 1
ATOM 6149 N N . ARG C 1 60 ? -26.855 -21.052 13.061 1.00 37.97 56 ARG C N 1
ATOM 6150 C CA . ARG C 1 60 ? -28.153 -21.401 13.674 1.00 38.62 56 ARG C CA 1
ATOM 6151 C C . ARG C 1 60 ? -29.244 -20.450 13.226 1.00 37.87 56 ARG C C 1
ATOM 6152 O O . ARG C 1 60 ? -30.379 -20.858 12.931 1.00 37.01 56 ARG C O 1
ATOM 6160 N N . GLU C 1 61 ? -28.883 -19.176 13.148 1.00 37.26 57 GLU C N 1
ATOM 6161 C CA . GLU C 1 61 ? -29.826 -18.166 12.717 1.00 37.11 57 GLU C CA 1
ATOM 6162 C C . GLU C 1 61 ? -30.393 -18.444 11.309 1.00 36.79 57 GLU C C 1
ATOM 6163 O O . GLU C 1 61 ? -31.618 -18.373 11.081 1.00 35.44 57 GLU C O 1
ATOM 6169 N N . MET C 1 62 ? -29.515 -18.780 10.359 1.00 36.13 58 MET C N 1
ATOM 6170 C CA . MET C 1 62 ? -29.996 -19.020 9.017 1.00 37.10 58 MET C CA 1
ATOM 6171 C C . MET C 1 62 ? -30.652 -20.362 8.902 1.00 36.65 58 MET C C 1
ATOM 6172 O O . MET C 1 62 ? -31.620 -20.509 8.198 1.00 36.85 58 MET C O 1
ATOM 6177 N N . GLY C 1 63 ? -30.077 -21.353 9.572 1.00 37.88 59 GLY C N 1
ATOM 6178 C CA . GLY C 1 63 ? -30.646 -22.685 9.620 1.00 38.59 59 GLY C CA 1
ATOM 6179 C C . GLY C 1 63 ? -32.062 -22.685 10.171 1.00 39.43 59 GLY C C 1
ATOM 6180 O O . GLY C 1 63 ? -32.923 -23.368 9.640 1.00 38.93 59 GLY C O 1
ATOM 6181 N N . GLU C 1 64 ? -32.304 -21.897 11.217 1.00 40.86 60 GLU C N 1
ATOM 6182 C CA . GLU C 1 64 ? -33.597 -21.957 11.901 1.00 42.50 60 GLU C CA 1
ATOM 6183 C C . GLU C 1 64 ? -34.714 -21.351 11.070 1.00 42.52 60 GLU C C 1
ATOM 6184 O O . GLU C 1 64 ? -35.865 -21.666 11.289 1.00 43.00 60 GLU C O 1
ATOM 6190 N N . ILE C 1 65 ? -34.389 -20.485 10.111 1.00 42.01 61 ILE C N 1
ATOM 6191 C CA . ILE C 1 65 ? -35.420 -19.979 9.219 1.00 42.08 61 ILE C CA 1
ATOM 6192 C C . ILE C 1 65 ? -35.317 -20.618 7.824 1.00 42.84 61 ILE C C 1
ATOM 6193 O O . ILE C 1 65 ? -35.939 -20.145 6.875 1.00 42.53 61 ILE C O 1
ATOM 6198 N N . GLY C 1 66 ? -34.506 -21.678 7.708 1.00 42.74 62 GLY C N 1
ATOM 6199 C CA . GLY C 1 66 ? -34.508 -22.509 6.519 1.00 43.01 62 GLY C CA 1
ATOM 6200 C C . GLY C 1 66 ? -33.877 -21.834 5.326 1.00 43.69 62 GLY C C 1
ATOM 6201 O O . GLY C 1 66 ? -34.441 -21.881 4.237 1.00 44.52 62 GLY C O 1
ATOM 6202 N N . LEU C 1 67 ? -32.710 -21.210 5.535 1.00 43.78 63 LEU C N 1
ATOM 6203 C CA . LEU C 1 67 ? -31.938 -20.595 4.455 1.00 43.44 63 LEU C CA 1
ATOM 6204 C C . LEU C 1 67 ? -30.594 -21.288 4.197 1.00 43.34 63 LEU C C 1
ATOM 6205 O O . LEU C 1 67 ? -29.835 -20.849 3.337 1.00 43.69 63 LEU C O 1
ATOM 6210 N N . LEU C 1 68 ? -30.287 -22.340 4.963 1.00 41.74 64 LEU C N 1
ATOM 6211 C CA . LEU C 1 68 ? -29.092 -23.147 4.720 1.00 40.26 64 LEU C CA 1
ATOM 6212 C C . LEU C 1 68 ? -29.422 -24.359 3.876 1.00 39.54 64 LEU C C 1
ATOM 6213 O O . LEU C 1 68 ? -30.432 -25.011 4.115 1.00 39.06 64 LEU C O 1
ATOM 6218 N N . GLY C 1 69 ? -28.561 -24.665 2.900 1.00 38.53 65 GLY C N 1
ATOM 6219 C CA . GLY C 1 69 ? -28.809 -25.745 1.938 1.00 37.69 65 GLY C CA 1
ATOM 6220 C C . GLY C 1 69 ? -30.146 -25.625 1.225 1.00 37.93 65 GLY C C 1
ATOM 6221 O O . GLY C 1 69 ? -30.911 -26.580 1.194 1.00 38.90 65 GLY C O 1
ATOM 6222 N N . PRO C 1 70 ? -30.426 -24.469 0.608 1.00 38.23 66 PRO C N 1
ATOM 6223 C CA . PRO C 1 70 ? -31.775 -24.223 0.088 1.00 38.53 66 PRO C CA 1
ATOM 6224 C C . PRO C 1 70 ? -32.312 -25.311 -0.828 1.00 38.08 66 PRO C C 1
ATOM 6225 O O . PRO C 1 70 ? -33.508 -25.632 -0.764 1.00 38.81 66 PRO C O 1
ATOM 6229 N N . THR C 1 71 ? -31.450 -25.870 -1.672 1.00 37.60 67 THR C N 1
ATOM 6230 C CA . THR C 1 71 ? -31.887 -26.842 -2.666 1.00 37.26 67 THR C CA 1
ATOM 6231 C C . THR C 1 71 ? -31.990 -28.278 -2.119 1.00 37.13 67 THR C C 1
ATOM 6232 O O . THR C 1 71 ? -32.402 -29.178 -2.848 1.00 36.83 67 THR C O 1
ATOM 6236 N N . ILE C 1 72 ? -31.595 -28.479 -0.864 1.00 37.62 68 ILE C N 1
ATOM 6237 C CA . ILE C 1 72 ? -31.626 -29.799 -0.220 1.00 38.05 68 ILE C CA 1
ATOM 6238 C C . ILE C 1 72 ? -33.075 -30.169 0.130 1.00 38.87 68 ILE C C 1
ATOM 6239 O O . ILE C 1 72 ? -33.815 -29.327 0.644 1.00 38.98 68 ILE C O 1
ATOM 6244 N N . PRO C 1 73 ? -33.499 -31.408 -0.191 1.00 39.92 69 PRO C N 1
ATOM 6245 C CA . PRO C 1 73 ? -34.886 -31.814 0.045 1.00 41.33 69 PRO C CA 1
ATOM 6246 C C . PRO C 1 73 ? -35.278 -31.873 1.543 1.00 42.16 69 PRO C C 1
ATOM 6247 O O . PRO C 1 73 ? -34.404 -31.944 2.417 1.00 41.72 69 PRO C O 1
ATOM 6251 N N . GLU C 1 74 ? -36.586 -31.809 1.810 1.00 43.24 70 GLU C N 1
ATOM 6252 C CA . GLU C 1 74 ? -37.115 -31.679 3.175 1.00 45.01 70 GLU C CA 1
ATOM 6253 C C . GLU C 1 74 ? -36.856 -32.936 3.992 1.00 45.09 70 GLU C C 1
ATOM 6254 O O . GLU C 1 74 ? -36.655 -32.861 5.185 1.00 45.18 70 GLU C O 1
ATOM 6260 N N . GLN C 1 75 ? -36.864 -34.082 3.315 1.00 45.52 71 GLN C N 1
ATOM 6261 C CA . GLN C 1 75 ? -36.468 -35.375 3.879 1.00 46.39 71 GLN C CA 1
ATOM 6262 C C . GLN C 1 75 ? -35.184 -35.287 4.719 1.00 46.91 71 GLN C C 1
ATOM 6263 O O . GLN C 1 75 ? -35.101 -35.909 5.781 1.00 46.87 71 GLN C O 1
ATOM 6269 N N . TYR C 1 76 ? -34.186 -34.518 4.258 1.00 46.65 72 TYR C N 1
ATOM 6270 C CA . TYR C 1 76 ? -32.946 -34.385 5.047 1.00 46.24 72 TYR C CA 1
ATOM 6271 C C . TYR C 1 76 ? -32.815 -33.065 5.803 1.00 45.55 72 TYR C C 1
ATOM 6272 O O . TYR C 1 76 ? -31.729 -32.707 6.237 1.00 45.84 72 TYR C O 1
ATOM 6281 N N . GLY C 1 77 ? -33.922 -32.356 5.976 1.00 44.98 73 GLY C N 1
ATOM 6282 C CA . GLY C 1 77 ? -33.916 -31.109 6.733 1.00 44.10 73 GLY C CA 1
ATOM 6283 C C . GLY C 1 77 ? -33.807 -29.827 5.913 1.00 43.45 73 GLY C C 1
ATOM 6284 O O . GLY C 1 77 ? -33.942 -28.730 6.461 1.00 42.93 73 GLY C O 1
ATOM 6285 N N . GLY C 1 78 ? -33.551 -29.948 4.613 1.00 42.75 74 GLY C N 1
ATOM 6286 C CA . GLY C 1 78 ? -33.478 -28.769 3.754 1.00 41.98 74 GLY C CA 1
ATOM 6287 C C . GLY C 1 78 ? -34.870 -28.174 3.561 1.00 41.64 74 GLY C C 1
ATOM 6288 O O . GLY C 1 78 ? -35.882 -28.828 3.849 1.00 41.09 74 GLY C O 1
ATOM 6289 N N . PRO C 1 79 ? -34.942 -26.928 3.079 1.00 41.09 75 PRO C N 1
ATOM 6290 C CA . PRO C 1 79 ? -36.271 -26.368 2.783 1.00 40.68 75 PRO C CA 1
ATOM 6291 C C . PRO C 1 79 ? -36.872 -26.799 1.434 1.00 40.70 75 PRO C C 1
ATOM 6292 O O . PRO C 1 79 ? -37.979 -26.374 1.101 1.00 40.86 75 PRO C O 1
ATOM 6296 N N . GLY C 1 80 ? -36.157 -27.598 0.640 1.00 40.41 76 GLY C N 1
ATOM 6297 C CA . GLY C 1 80 ? -36.718 -28.073 -0.632 1.00 39.55 76 GLY C CA 1
ATOM 6298 C C . GLY C 1 80 ? -37.014 -26.970 -1.655 1.00 40.29 76 GLY C C 1
ATOM 6299 O O . GLY C 1 80 ? -38.061 -26.988 -2.332 1.00 40.16 76 GLY C O 1
ATOM 6300 N N . LEU C 1 81 ? -36.093 -26.009 -1.788 1.00 39.76 77 LEU C N 1
ATOM 6301 C CA . LEU C 1 81 ? -36.312 -24.876 -2.690 1.00 39.62 77 LEU C CA 1
ATOM 6302 C C . LEU C 1 81 ? -35.611 -25.124 -4.006 1.00 39.22 77 LEU C C 1
ATOM 6303 O O . LEU C 1 81 ? -34.977 -26.140 -4.195 1.00 40.34 77 LEU C O 1
ATOM 6308 N N . ASP C 1 82 ? -35.729 -24.192 -4.925 1.00 39.41 78 ASP C N 1
ATOM 6309 C CA . ASP C 1 82 ? -35.027 -24.310 -6.184 1.00 38.87 78 ASP C CA 1
ATOM 6310 C C . ASP C 1 82 ? -33.817 -23.359 -6.245 1.00 37.55 78 ASP C C 1
ATOM 6311 O O . ASP C 1 82 ? -33.497 -22.671 -5.263 1.00 37.18 78 ASP C O 1
ATOM 6316 N N . TYR C 1 83 ? -33.148 -23.356 -7.399 1.00 36.60 79 TYR C N 1
ATOM 6317 C CA . TYR C 1 83 ? -31.988 -22.506 -7.674 1.00 34.41 79 TYR C CA 1
ATOM 6318 C C . TYR C 1 83 ? -32.312 -21.030 -7.715 1.00 33.68 79 TYR C C 1
ATOM 6319 O O . TYR C 1 83 ? -31.484 -20.226 -7.311 1.00 33.89 79 TYR C O 1
ATOM 6328 N N . VAL C 1 84 ? -33.489 -20.653 -8.225 1.00 32.10 80 VAL C N 1
ATOM 6329 C CA . VAL C 1 84 ? -33.849 -19.233 -8.198 1.00 30.94 80 VAL C CA 1
ATOM 6330 C C . VAL C 1 84 ? -33.895 -18.716 -6.762 1.00 30.60 80 VAL C C 1
ATOM 6331 O O . VAL C 1 84 ? -33.317 -17.671 -6.454 1.00 29.23 80 VAL C O 1
ATOM 6335 N N . SER C 1 85 ? -34.554 -19.459 -5.872 1.00 30.76 81 SER C N 1
ATOM 6336 C CA . SER C 1 85 ? -34.574 -19.090 -4.458 1.00 31.28 81 SER C CA 1
ATOM 6337 C C . SER C 1 85 ? -33.188 -19.064 -3.783 1.00 30.82 81 SER C C 1
ATOM 6338 O O . SER C 1 85 ? -32.910 -18.177 -2.977 1.00 30.46 81 SER C O 1
ATOM 6341 N N . TYR C 1 86 ? -32.357 -20.050 -4.089 1.00 30.37 82 TYR C N 1
ATOM 6342 C CA . TYR C 1 86 ? -30.986 -20.079 -3.593 1.00 30.24 82 TYR C CA 1
ATOM 6343 C C . TYR C 1 86 ? -30.251 -18.773 -3.970 1.00 29.54 82 TYR C C 1
ATOM 6344 O O . TYR C 1 86 ? -29.627 -18.130 -3.136 1.00 28.54 82 TYR C O 1
ATOM 6353 N N . GLY C 1 87 ? -30.364 -18.363 -5.231 1.00 30.10 83 GLY C N 1
ATOM 6354 C CA . GLY C 1 87 ? -29.704 -17.125 -5.657 1.00 29.67 83 GLY C CA 1
ATOM 6355 C C . GLY C 1 87 ? -30.242 -15.866 -5.007 1.00 29.75 83 GLY C C 1
ATOM 6356 O O . GLY C 1 87 ? -29.480 -14.994 -4.603 1.00 28.98 83 GLY C O 1
ATOM 6357 N N . LEU C 1 88 ? -31.560 -15.780 -4.885 1.00 29.63 84 LEU C N 1
ATOM 6358 C CA . LEU C 1 88 ? -32.166 -14.660 -4.157 1.00 29.58 84 LEU C CA 1
ATOM 6359 C C . LEU C 1 88 ? -31.656 -14.524 -2.725 1.00 29.05 84 LEU C C 1
ATOM 6360 O O . LEU C 1 88 ? -31.423 -13.420 -2.255 1.00 29.72 84 LEU C O 1
ATOM 6365 N N . ILE C 1 89 ? -31.514 -15.651 -2.024 1.00 29.73 85 ILE C N 1
ATOM 6366 C CA . ILE C 1 89 ? -30.940 -15.671 -0.660 1.00 28.00 85 ILE C CA 1
ATOM 6367 C C . ILE C 1 89 ? -29.503 -15.164 -0.657 1.00 28.01 85 ILE C C 1
ATOM 6368 O O . ILE C 1 89 ? -29.125 -14.309 0.156 1.00 27.32 85 ILE C O 1
ATOM 6373 N N . ALA C 1 90 ? -28.693 -15.689 -1.579 1.00 27.43 86 ALA C N 1
ATOM 6374 C CA . ALA C 1 90 ? -27.278 -15.286 -1.674 1.00 27.15 86 ALA C CA 1
ATOM 6375 C C . ALA C 1 90 ? -27.186 -13.793 -1.907 1.00 26.55 86 ALA C C 1
ATOM 6376 O O . ALA C 1 90 ? -26.374 -13.111 -1.284 1.00 26.36 86 ALA C O 1
ATOM 6378 N N . ARG C 1 91 ? -28.045 -13.281 -2.790 1.00 27.04 87 ARG C N 1
ATOM 6379 C CA . ARG C 1 91 ? -28.018 -11.838 -3.130 1.00 27.37 87 ARG C CA 1
ATOM 6380 C C . ARG C 1 91 ? -28.373 -11.006 -1.886 1.00 27.23 87 ARG C C 1
ATOM 6381 O O . ARG C 1 91 ? -27.714 -10.020 -1.600 1.00 28.02 87 ARG C O 1
ATOM 6389 N N . GLU C 1 92 ? -29.344 -11.449 -1.085 1.00 26.82 88 GLU C N 1
ATOM 6390 C CA . GLU C 1 92 ? -29.684 -10.673 0.138 1.00 27.70 88 GLU C CA 1
ATOM 6391 C C . GLU C 1 92 ? -28.599 -10.682 1.225 1.00 27.90 88 GLU C C 1
ATOM 6392 O O . GLU C 1 92 ? -28.401 -9.682 1.956 1.00 28.87 88 GLU C O 1
ATOM 6398 N N . VAL C 1 93 ? -27.928 -11.809 1.388 1.00 27.23 89 VAL C N 1
ATOM 6399 C CA . VAL C 1 93 ? -26.866 -11.906 2.376 1.00 27.37 89 VAL C CA 1
ATOM 6400 C C . VAL C 1 93 ? -25.657 -11.085 1.933 1.00 27.50 89 VAL C C 1
ATOM 6401 O O . VAL C 1 93 ? -25.052 -10.348 2.732 1.00 27.84 89 VAL C O 1
ATOM 6405 N N . GLU C 1 94 ? -25.285 -11.201 0.656 1.00 28.22 90 GLU C N 1
ATOM 6406 C CA . GLU C 1 94 ? -24.111 -10.457 0.168 1.00 27.20 90 GLU C CA 1
ATOM 6407 C C . GLU C 1 94 ? -24.367 -8.941 0.100 1.00 27.48 90 GLU C C 1
ATOM 6408 O O . GLU C 1 94 ? -23.421 -8.127 0.252 1.00 28.21 90 GLU C O 1
ATOM 6414 N N . ARG C 1 95 ? -25.633 -8.551 -0.098 1.00 27.21 91 ARG C N 1
ATOM 6415 C CA . ARG C 1 95 ? -26.041 -7.130 -0.004 1.00 28.17 91 ARG C CA 1
ATOM 6416 C C . ARG C 1 95 ? -25.490 -6.527 1.297 1.00 28.27 91 ARG C C 1
ATOM 6417 O O . ARG C 1 95 ? -25.082 -5.352 1.331 1.00 27.74 91 ARG C O 1
ATOM 6425 N N . VAL C 1 96 ? -25.459 -7.335 2.364 1.00 28.72 92 VAL C N 1
ATOM 6426 C CA . VAL C 1 96 ? -24.778 -6.900 3.586 1.00 27.66 92 VAL C CA 1
ATOM 6427 C C . VAL C 1 96 ? -23.280 -7.112 3.499 1.00 28.27 92 VAL C C 1
ATOM 6428 O O . VAL C 1 96 ? -22.504 -6.160 3.654 1.00 28.26 92 VAL C O 1
ATOM 6432 N N . ASP C 1 97 ? -22.842 -8.345 3.254 1.00 28.15 93 ASP C N 1
ATOM 6433 C CA . ASP C 1 97 ? -21.395 -8.614 3.240 1.00 28.63 93 ASP C CA 1
ATOM 6434 C C . ASP C 1 97 ? -21.037 -9.937 2.550 1.00 28.03 93 ASP C C 1
ATOM 6435 O O . ASP C 1 97 ? -21.738 -10.971 2.751 1.00 26.51 93 ASP C O 1
ATOM 6440 N N . SER C 1 98 ? -19.966 -9.882 1.748 1.00 27.08 94 SER C N 1
ATOM 6441 C CA . SER C 1 98 ? -19.431 -11.087 1.051 1.00 28.23 94 SER C CA 1
ATOM 6442 C C . SER C 1 98 ? -18.910 -12.135 2.001 1.00 27.50 94 SER C C 1
ATOM 6443 O O . SER C 1 98 ? -18.982 -13.294 1.682 1.00 29.37 94 SER C O 1
ATOM 6446 N N . GLY C 1 99 ? -18.365 -11.724 3.143 1.00 27.95 95 GLY C N 1
ATOM 6447 C CA . GLY C 1 99 ? -17.829 -12.686 4.131 1.00 27.29 95 GLY C CA 1
ATOM 6448 C C . GLY C 1 99 ? -18.965 -13.547 4.655 1.00 27.99 95 GLY C C 1
ATOM 6449 O O . GLY C 1 99 ? -18.830 -14.755 4.756 1.00 27.65 95 GLY C O 1
ATOM 6450 N N . TYR C 1 100 ? -20.097 -12.919 4.995 1.00 26.89 96 TYR C N 1
ATOM 6451 C CA . TYR C 1 100 ? -21.294 -13.663 5.405 1.00 27.98 96 TYR C CA 1
ATOM 6452 C C . TYR C 1 100 ? -21.864 -14.549 4.290 1.00 28.63 96 TYR C C 1
ATOM 6453 O O . TYR C 1 100 ? -22.261 -15.697 4.549 1.00 29.15 96 TYR C O 1
ATOM 6462 N N . ARG C 1 101 ? -21.947 -14.027 3.061 1.00 28.25 97 ARG C N 1
ATOM 6463 C CA . ARG C 1 101 ? -22.359 -14.880 1.949 1.00 28.41 97 ARG C CA 1
ATOM 6464 C C . ARG C 1 101 ? -21.411 -16.088 1.829 1.00 29.22 97 ARG C C 1
ATOM 6465 O O . ARG C 1 101 ? -21.890 -17.204 1.595 1.00 29.05 97 ARG C O 1
ATOM 6473 N N . SER C 1 102 ? -20.098 -15.871 1.949 1.00 29.91 98 SER C N 1
ATOM 6474 C CA . SER C 1 102 ? -19.126 -16.993 1.854 1.00 32.09 98 SER C CA 1
ATOM 6475 C C . SER C 1 102 ? -19.458 -18.082 2.884 1.00 32.21 98 SER C C 1
ATOM 6476 O O . SER C 1 102 ? -19.358 -19.261 2.595 1.00 30.53 98 SER C O 1
ATOM 6479 N N . MET C 1 103 ? -19.834 -17.667 4.093 1.00 32.30 99 MET C N 1
ATOM 6480 C CA . MET C 1 103 ? -20.175 -18.624 5.135 1.00 33.39 99 MET C CA 1
ATOM 6481 C C . MET C 1 103 ? -21.314 -19.543 4.699 1.00 34.35 99 MET C C 1
ATOM 6482 O O . MET C 1 103 ? -21.219 -20.777 4.819 1.00 34.46 99 MET C O 1
ATOM 6487 N N . MET C 1 104 ? -22.358 -18.938 4.150 1.00 34.09 100 MET C N 1
ATOM 6488 C CA . MET C 1 104 ? -23.501 -19.653 3.659 1.00 34.57 100 MET C CA 1
ATOM 6489 C C . MET C 1 104 ? -23.204 -20.467 2.371 1.00 34.22 100 MET C C 1
ATOM 6490 O O . MET C 1 104 ? -23.761 -21.562 2.210 1.00 34.16 100 MET C O 1
ATOM 6495 N N . SER C 1 105 ? -22.360 -19.937 1.475 1.00 32.64 101 SER C N 1
ATOM 6496 C CA . SER C 1 105 ? -21.995 -20.669 0.234 1.00 33.26 101 SER C CA 1
ATOM 6497 C C . SER C 1 105 ? -21.311 -21.985 0.602 1.00 32.04 101 SER C C 1
ATOM 6498 O O . SER C 1 105 ? -21.541 -23.031 -0.013 1.00 30.61 101 SER C O 1
ATOM 6501 N N . VAL C 1 106 ? -20.403 -21.896 1.561 1.00 31.63 102 VAL C N 1
ATOM 6502 C CA . VAL C 1 106 ? -19.676 -23.076 1.959 1.00 31.13 102 VAL C CA 1
ATOM 6503 C C . VAL C 1 106 ? -20.664 -24.118 2.523 1.00 31.30 102 VAL C C 1
ATOM 6504 O O . VAL C 1 106 ? -20.662 -25.287 2.116 1.00 30.65 102 VAL C O 1
ATOM 6508 N N . GLN C 1 107 ? -21.522 -23.681 3.442 1.00 31.24 103 GLN C N 1
ATOM 6509 C CA . GLN C 1 107 ? -22.438 -24.629 4.094 1.00 31.93 103 GLN C CA 1
ATOM 6510 C C . GLN C 1 107 ? -23.359 -25.305 3.075 1.00 32.06 103 GLN C C 1
ATOM 6511 O O . GLN C 1 107 ? -23.533 -26.509 3.105 1.00 31.94 103 GLN C O 1
ATOM 6517 N N . SER C 1 108 ? -23.952 -24.525 2.168 1.00 31.91 104 SER C N 1
ATOM 6518 C CA . SER C 1 108 ? -24.938 -25.072 1.283 1.00 32.71 104 SER C CA 1
ATOM 6519 C C . SER C 1 108 ? -24.284 -25.835 0.101 1.00 33.71 104 SER C C 1
ATOM 6520 O O . SER C 1 108 ? -24.532 -27.033 -0.096 1.00 34.11 104 SER C O 1
ATOM 6523 N N . SER C 1 109 ? -23.430 -25.145 -0.654 1.00 32.26 105 SER C N 1
ATOM 6524 C CA . SER C 1 109 ? -22.925 -25.683 -1.921 1.00 30.94 105 SER C CA 1
ATOM 6525 C C . SER C 1 109 ? -21.728 -26.582 -1.773 1.00 29.93 105 SER C C 1
ATOM 6526 O O . SER C 1 109 ? -21.552 -27.475 -2.600 1.00 29.82 105 SER C O 1
ATOM 6529 N N . LEU C 1 110 ? -20.882 -26.325 -0.768 1.00 28.85 106 LEU C N 1
ATOM 6530 C CA . LEU C 1 110 ? -19.585 -27.022 -0.647 1.00 29.83 106 LEU C CA 1
ATOM 6531 C C . LEU C 1 110 ? -19.560 -28.119 0.430 1.00 30.47 106 LEU C C 1
ATOM 6532 O O . LEU C 1 110 ? -18.620 -28.904 0.494 1.00 31.02 106 LEU C O 1
ATOM 6537 N N . VAL C 1 111 ? -20.602 -28.190 1.246 1.00 30.95 107 VAL C N 1
ATOM 6538 C CA . VAL C 1 111 ? -20.659 -29.219 2.287 1.00 31.81 107 VAL C CA 1
ATOM 6539 C C . VAL C 1 111 ? -21.919 -30.070 2.103 1.00 31.80 107 VAL C C 1
ATOM 6540 O O . VAL C 1 111 ? -21.839 -31.272 1.871 1.00 32.29 107 VAL C O 1
ATOM 6544 N N . MET C 1 112 ? -23.073 -29.428 2.174 1.00 31.48 108 MET C N 1
ATOM 6545 C CA . MET C 1 112 ? -24.336 -30.118 2.065 1.00 32.54 108 MET C CA 1
ATOM 6546 C C . MET C 1 112 ? -24.545 -30.757 0.680 1.00 32.73 108 MET C C 1
ATOM 6547 O O . MET C 1 112 ? -24.975 -31.925 0.587 1.00 32.40 108 MET C O 1
ATOM 6552 N N . VAL C 1 113 ? -24.234 -30.007 -0.380 1.00 30.79 109 VAL C N 1
ATOM 6553 C CA . VAL C 1 113 ? -24.333 -30.580 -1.731 1.00 31.43 109 VAL C CA 1
ATOM 6554 C C . VAL C 1 113 ? -23.556 -31.910 -1.983 1.00 31.06 109 VAL C C 1
ATOM 6555 O O . VAL C 1 113 ? -24.162 -32.873 -2.458 1.00 31.26 109 VAL C O 1
ATOM 6559 N N . PRO C 1 114 ? -22.242 -31.967 -1.665 1.00 31.77 110 PRO C N 1
ATOM 6560 C CA . PRO C 1 114 ? -21.525 -33.224 -1.932 1.00 32.12 110 PRO C CA 1
ATOM 6561 C C . PRO C 1 114 ? -22.010 -34.406 -1.082 1.00 33.33 110 PRO C C 1
ATOM 6562 O O . PRO C 1 114 ? -21.995 -35.545 -1.565 1.00 34.10 110 PRO C O 1
ATOM 6566 N N . ILE C 1 115 ? -22.365 -34.145 0.175 1.00 32.80 111 ILE C N 1
ATOM 6567 C CA . ILE C 1 115 ? -22.950 -35.180 1.020 1.00 33.43 111 ILE C CA 1
ATOM 6568 C C . ILE C 1 115 ? -24.249 -35.672 0.375 1.00 33.75 111 ILE C C 1
ATOM 6569 O O . ILE C 1 115 ? -24.465 -36.882 0.262 1.00 33.69 111 ILE C O 1
ATOM 6574 N N . PHE C 1 116 ? -25.089 -34.739 -0.070 1.00 34.09 112 PHE C N 1
ATOM 6575 C CA . PHE C 1 116 ? -26.376 -35.113 -0.669 1.00 34.97 112 PHE C CA 1
ATOM 6576 C C . PHE C 1 116 ? -26.210 -35.875 -1.959 1.00 35.38 112 PHE C C 1
ATOM 6577 O O . PHE C 1 116 ? -26.905 -36.853 -2.186 1.00 35.20 112 PHE C O 1
ATOM 6585 N N . GLU C 1 117 ? -25.319 -35.400 -2.825 1.00 36.02 113 GLU C N 1
ATOM 6586 C CA . GLU C 1 117 ? -25.155 -35.996 -4.152 1.00 36.54 113 GLU C CA 1
ATOM 6587 C C . GLU C 1 117 ? -24.379 -37.309 -4.152 1.00 36.57 113 GLU C C 1
ATOM 6588 O O . GLU C 1 117 ? -24.628 -38.185 -5.002 1.00 36.48 113 GLU C O 1
ATOM 6594 N N . PHE C 1 118 ? -23.414 -37.419 -3.248 1.00 35.85 114 PHE C N 1
ATOM 6595 C CA . PHE C 1 118 ? -22.381 -38.459 -3.354 1.00 36.61 114 PHE C CA 1
ATOM 6596 C C . PHE C 1 118 ? -22.220 -39.371 -2.129 1.00 36.35 114 PHE C C 1
ATOM 6597 O O . PHE C 1 118 ? -21.350 -40.258 -2.138 1.00 35.47 114 PHE C O 1
ATOM 6605 N N . GLY C 1 119 ? -22.974 -39.086 -1.074 1.00 37.11 115 GLY C N 1
ATOM 6606 C CA . GLY C 1 119 ? -22.806 -39.785 0.203 1.00 38.70 115 GLY C CA 1
ATOM 6607 C C . GLY C 1 119 ? -23.726 -41.000 0.276 1.00 40.01 115 GLY C C 1
ATOM 6608 O O . GLY C 1 119 ? -24.699 -41.115 -0.495 1.00 39.43 115 GLY C O 1
ATOM 6609 N N . SER C 1 120 ? -23.416 -41.907 1.199 1.00 40.65 116 SER C N 1
ATOM 6610 C CA . SER C 1 120 ? -24.260 -43.074 1.459 1.00 41.53 116 SER C CA 1
ATOM 6611 C C . SER C 1 120 ? -25.511 -42.587 2.159 1.00 42.08 116 SER C C 1
ATOM 6612 O O . SER C 1 120 ? -25.534 -41.468 2.678 1.00 41.79 116 SER C O 1
ATOM 6615 N N . ASP C 1 121 ? -26.550 -43.423 2.192 1.00 42.93 117 ASP C N 1
ATOM 6616 C CA . ASP C 1 121 ? -27.734 -43.118 3.000 1.00 43.11 117 ASP C CA 1
ATOM 6617 C C . ASP C 1 121 ? -27.392 -42.853 4.458 1.00 42.08 117 ASP C C 1
ATOM 6618 O O . ASP C 1 121 ? -27.966 -41.952 5.048 1.00 42.27 117 ASP C O 1
ATOM 6623 N N . ALA C 1 122 ? -26.470 -43.623 5.038 1.00 41.54 118 ALA C N 1
ATOM 6624 C CA . ALA C 1 122 ? -26.012 -43.373 6.427 1.00 41.40 118 ALA C CA 1
ATOM 6625 C C . ALA C 1 122 ? -25.472 -41.924 6.567 1.00 41.20 118 ALA C C 1
ATOM 6626 O O . ALA C 1 122 ? -25.900 -41.158 7.452 1.00 39.55 118 ALA C O 1
ATOM 6628 N N . GLN C 1 123 ? -24.539 -41.564 5.672 1.00 40.56 119 GLN C N 1
ATOM 6629 C CA . GLN C 1 123 ? -23.922 -40.223 5.669 1.00 40.46 119 GLN C CA 1
ATOM 6630 C C . GLN C 1 123 ? -24.963 -39.111 5.568 1.00 39.57 119 GLN C C 1
ATOM 6631 O O . GLN C 1 123 ? -24.944 -38.159 6.343 1.00 39.26 119 GLN C O 1
ATOM 6637 N N . LYS C 1 124 ? -25.885 -39.258 4.627 1.00 39.80 120 LYS C N 1
ATOM 6638 C CA . LYS C 1 124 ? -26.912 -38.240 4.410 1.00 40.01 120 LYS C CA 1
ATOM 6639 C C . LYS C 1 124 ? -27.754 -38.061 5.667 1.00 40.83 120 LYS C C 1
ATOM 6640 O O . LYS C 1 124 ? -28.035 -36.934 6.103 1.00 40.37 120 LYS C O 1
ATOM 6646 N N . GLU C 1 125 ? -28.134 -39.181 6.270 1.00 41.52 121 GLU C N 1
ATOM 6647 C CA . GLU C 1 125 ? -29.017 -39.144 7.425 1.00 42.89 121 GLU C CA 1
ATOM 6648 C C . GLU C 1 125 ? -28.294 -38.640 8.655 1.00 42.29 121 GLU C C 1
ATOM 6649 O O . GLU C 1 125 ? -28.897 -37.963 9.493 1.00 42.53 121 GLU C O 1
ATOM 6655 N N . LYS C 1 126 ? -27.003 -38.929 8.754 1.00 40.72 122 LYS C N 1
ATOM 6656 C CA . LYS C 1 126 ? -26.254 -38.500 9.921 1.00 40.53 122 LYS C CA 1
ATOM 6657 C C . LYS C 1 126 ? -25.846 -36.995 9.891 1.00 40.56 122 LYS C C 1
ATOM 6658 O O . LYS C 1 126 ? -25.792 -36.323 10.944 1.00 40.49 122 LYS C O 1
ATOM 6664 N N . TYR C 1 127 ? -25.545 -36.469 8.690 1.00 39.18 123 TYR C N 1
ATOM 6665 C CA . TYR C 1 127 ? -24.931 -35.136 8.567 1.00 38.17 123 TYR C CA 1
ATOM 6666 C C . TYR C 1 127 ? -25.876 -34.004 8.108 1.00 37.21 123 TYR C C 1
ATOM 6667 O O . TYR C 1 127 ? -25.829 -32.923 8.658 1.00 37.52 123 TYR C O 1
ATOM 6676 N N . LEU C 1 128 ? -26.700 -34.262 7.096 1.00 36.46 124 LEU C N 1
ATOM 6677 C CA . LEU C 1 128 ? -27.569 -33.225 6.487 1.00 36.00 124 LEU C CA 1
ATOM 6678 C C . LEU C 1 128 ? -28.490 -32.506 7.500 1.00 36.34 124 LEU C C 1
ATOM 6679 O O . LEU C 1 128 ? -28.448 -31.273 7.573 1.00 36.27 124 LEU C O 1
ATOM 6684 N N . PRO C 1 129 ? -29.272 -33.261 8.329 1.00 36.71 125 PRO C N 1
ATOM 6685 C CA . PRO C 1 129 ? -30.201 -32.533 9.228 1.00 35.62 125 PRO C CA 1
ATOM 6686 C C . PRO C 1 129 ? -29.547 -31.507 10.122 1.00 34.70 125 PRO C C 1
ATOM 6687 O O . PRO C 1 129 ? -30.059 -30.404 10.226 1.00 35.74 125 PRO C O 1
ATOM 6691 N N . LYS C 1 130 ? -28.430 -31.852 10.737 1.00 34.45 126 LYS C N 1
ATOM 6692 C CA . LYS C 1 130 ? -27.654 -30.933 11.579 1.00 35.28 126 LYS C CA 1
ATOM 6693 C C . LYS C 1 130 ? -26.909 -29.791 10.823 1.00 34.71 126 LYS C C 1
ATOM 6694 O O . LYS C 1 130 ? -26.789 -28.662 11.336 1.00 33.85 126 LYS C O 1
ATOM 6700 N N . LEU C 1 131 ? -26.418 -30.079 9.613 1.00 33.86 127 LEU C N 1
ATOM 6701 C CA . LEU C 1 131 ? -25.976 -28.977 8.732 1.00 33.23 127 LEU C CA 1
ATOM 6702 C C . LEU C 1 131 ? -27.138 -28.037 8.356 1.00 32.46 127 LEU C C 1
ATOM 6703 O O . LEU C 1 131 ? -26.975 -26.836 8.373 1.00 32.88 127 LEU C O 1
ATOM 6708 N N . ALA C 1 132 ? -28.311 -28.583 8.048 1.00 33.13 128 ALA C N 1
ATOM 6709 C CA . ALA C 1 132 ? -29.476 -27.727 7.724 1.00 33.72 128 ALA C CA 1
ATOM 6710 C C . ALA C 1 132 ? -29.925 -26.769 8.819 1.00 33.74 128 ALA C C 1
ATOM 6711 O O . ALA C 1 132 ? -30.383 -25.682 8.483 1.00 34.63 128 ALA C O 1
ATOM 6713 N N . THR C 1 133 ? -29.815 -27.148 10.104 1.00 34.54 129 THR C N 1
ATOM 6714 C CA . THR C 1 133 ? -30.264 -26.260 11.212 1.00 34.38 129 THR C CA 1
ATOM 6715 C C . THR C 1 133 ? -29.147 -25.332 11.669 1.00 34.40 129 THR C C 1
ATOM 6716 O O . THR C 1 133 ? -29.372 -24.364 12.416 1.00 33.62 129 THR C O 1
ATOM 6720 N N . GLY C 1 134 ? -27.933 -25.646 11.236 1.00 34.73 130 GLY C N 1
ATOM 6721 C CA . GLY C 1 134 ? -26.782 -24.854 11.607 1.00 35.02 130 GLY C CA 1
ATOM 6722 C C . GLY C 1 134 ? -26.209 -25.338 12.912 1.00 35.81 130 GLY C C 1
ATOM 6723 O O . GLY C 1 134 ? -25.246 -24.754 13.418 1.00 34.90 130 GLY C O 1
ATOM 6724 N N . GLU C 1 135 ? -26.790 -26.406 13.469 1.00 36.42 131 GLU C N 1
ATOM 6725 C CA . GLU C 1 135 ? -26.195 -27.030 14.676 1.00 37.00 131 GLU C CA 1
ATOM 6726 C C . GLU C 1 135 ? -24.769 -27.492 14.397 1.00 36.88 131 GLU C C 1
ATOM 6727 O O . GLU C 1 135 ? -23.883 -27.283 15.217 1.00 36.20 131 GLU C O 1
ATOM 6733 N N . TRP C 1 136 ? -24.538 -28.112 13.231 1.00 37.19 132 TRP C N 1
ATOM 6734 C CA . TRP C 1 136 ? -23.161 -28.406 12.816 1.00 37.07 132 TRP C CA 1
ATOM 6735 C C . TRP C 1 136 ? -22.685 -27.445 11.730 1.00 35.71 132 TRP C C 1
ATOM 6736 O O . TRP C 1 136 ? -23.451 -27.079 10.845 1.00 35.10 132 TRP C O 1
ATOM 6747 N N . ILE C 1 137 ? -21.420 -27.059 11.807 1.00 34.54 133 ILE C N 1
ATOM 6748 C CA . ILE C 1 137 ? -20.866 -26.115 10.835 1.00 33.56 133 ILE C CA 1
ATOM 6749 C C . ILE C 1 137 ? -19.889 -26.844 9.924 1.00 33.71 133 ILE C C 1
ATOM 6750 O O . ILE C 1 137 ? -19.075 -27.625 10.383 1.00 34.83 133 ILE C O 1
ATOM 6755 N N . GLY C 1 138 ? -19.999 -26.616 8.629 1.00 32.90 134 GLY C N 1
ATOM 6756 C CA . GLY C 1 138 ? -19.182 -27.358 7.685 1.00 32.18 134 GLY C CA 1
ATOM 6757 C C . GLY C 1 138 ? -18.092 -26.548 7.047 1.00 31.79 134 GLY C C 1
ATOM 6758 O O . GLY C 1 138 ? -18.176 -25.332 7.004 1.00 31.79 134 GLY C O 1
ATOM 6759 N N . CYS C 1 139 ? -17.062 -27.220 6.544 1.00 32.21 135 CYS C N 1
ATOM 6760 C CA . CYS C 1 139 ? -16.100 -26.577 5.669 1.00 32.69 135 CYS C CA 1
ATOM 6761 C C . CYS C 1 139 ? -15.656 -27.556 4.532 1.00 33.04 135 CYS C C 1
ATOM 6762 O O . CYS C 1 139 ? -16.050 -28.744 4.502 1.00 32.48 135 CYS C O 1
ATOM 6765 N N . PHE C 1 140 ? -14.890 -27.041 3.578 1.00 33.14 136 PHE C N 1
ATOM 6766 C CA . PHE C 1 140 ? -14.624 -27.738 2.298 1.00 33.05 136 PHE C CA 1
ATOM 6767 C C . PHE C 1 140 ? -13.124 -27.568 2.033 1.00 33.42 136 PHE C C 1
ATOM 6768 O O . PHE C 1 140 ? -12.623 -26.457 1.916 1.00 32.57 136 PHE C O 1
ATOM 6776 N N . GLY C 1 141 ? -12.395 -28.674 1.985 1.00 34.31 137 GLY C N 1
ATOM 6777 C CA . GLY C 1 141 ? -10.941 -28.621 1.823 1.00 35.51 137 GLY C CA 1
ATOM 6778 C C . GLY C 1 141 ? -10.572 -29.088 0.435 1.00 36.61 137 GLY C C 1
ATOM 6779 O O . GLY C 1 141 ? -10.519 -30.301 0.166 1.00 36.94 137 GLY C O 1
ATOM 6780 N N . LEU C 1 142 ? -10.392 -28.123 -0.465 1.00 37.28 138 LEU C N 1
ATOM 6781 C CA . LEU C 1 142 ? -9.917 -28.406 -1.813 1.00 38.07 138 LEU C CA 1
ATOM 6782 C C . LEU C 1 142 ? -8.584 -27.705 -2.092 1.00 38.51 138 LEU C C 1
ATOM 6783 O O . LEU C 1 142 ? -7.602 -28.354 -2.502 1.00 37.69 138 LEU C O 1
ATOM 6788 N N . THR C 1 143 ? -8.593 -26.389 -1.865 1.00 39.94 139 THR C N 1
ATOM 6789 C CA . THR C 1 143 ? -7.479 -25.454 -2.132 1.00 40.83 139 THR C CA 1
ATOM 6790 C C . THR C 1 143 ? -6.227 -25.824 -1.336 1.00 42.62 139 THR C C 1
ATOM 6791 O O . THR C 1 143 ? -6.308 -26.063 -0.131 1.00 43.21 139 THR C O 1
ATOM 6795 N N . GLU C 1 144 ? -5.086 -25.846 -2.017 1.00 44.67 140 GLU C N 1
ATOM 6796 C CA . GLU C 1 144 ? -3.779 -26.135 -1.412 1.00 47.64 140 GLU C CA 1
ATOM 6797 C C . GLU C 1 144 ? -2.749 -25.025 -1.691 1.00 49.42 140 GLU C C 1
ATOM 6798 O O . GLU C 1 144 ? -2.806 -24.392 -2.759 1.00 49.43 140 GLU C O 1
ATOM 6804 N N . PRO C 1 145 ? -1.797 -24.818 -0.746 1.00 51.43 141 PRO C N 1
ATOM 6805 C CA . PRO C 1 145 ? -0.703 -23.828 -0.731 1.00 53.23 141 PRO C CA 1
ATOM 6806 C C . PRO C 1 145 ? -0.037 -23.337 -2.044 1.00 54.94 141 PRO C C 1
ATOM 6807 O O . PRO C 1 145 ? 0.253 -22.125 -2.130 1.00 56.51 141 PRO C O 1
ATOM 6811 N N . ASN C 1 146 ? 0.230 -24.197 -3.040 1.00 55.91 142 ASN C N 1
ATOM 6812 C CA . ASN C 1 146 ? 0.953 -23.693 -4.254 1.00 57.14 142 ASN C CA 1
ATOM 6813 C C . ASN C 1 146 ? 0.256 -23.744 -5.635 1.00 57.59 142 ASN C C 1
ATOM 6814 O O . ASN C 1 146 ? 0.476 -22.863 -6.484 1.00 57.54 142 ASN C O 1
ATOM 6816 N N . HIS C 1 147 ? -0.569 -24.770 -5.853 1.00 57.94 143 HIS C N 1
ATOM 6817 C CA . HIS C 1 147 ? -1.313 -24.945 -7.117 1.00 57.86 143 HIS C CA 1
ATOM 6818 C C . HIS C 1 147 ? -2.806 -24.574 -6.995 1.00 57.92 143 HIS C C 1
ATOM 6819 O O . HIS C 1 147 ? -3.611 -24.867 -7.900 1.00 57.90 143 HIS C O 1
ATOM 6821 N N . GLY C 1 148 ? -3.168 -23.941 -5.874 1.00 57.27 144 GLY C N 1
ATOM 6822 C CA . GLY C 1 148 ? -4.526 -23.441 -5.661 1.00 56.08 144 GLY C CA 1
ATOM 6823 C C . GLY C 1 148 ? -5.606 -24.508 -5.671 1.00 55.67 144 GLY C C 1
ATOM 6824 O O . GLY C 1 148 ? -5.500 -25.518 -4.972 1.00 55.05 144 GLY C O 1
ATOM 6825 N N . SER C 1 149 ? -6.644 -24.280 -6.480 1.00 55.18 145 SER C N 1
ATOM 6826 C CA . SER C 1 149 ? -7.858 -25.101 -6.427 1.00 54.89 145 SER C CA 1
ATOM 6827 C C . SER C 1 149 ? -8.033 -26.109 -7.575 1.00 55.02 145 SER C C 1
ATOM 6828 O O . SER C 1 149 ? -9.082 -26.754 -7.680 1.00 54.66 145 SER C O 1
ATOM 6831 N N . ASP C 1 150 ? -7.011 -26.243 -8.422 1.00 55.13 146 ASP C N 1
ATOM 6832 C CA . ASP C 1 150 ? -7.023 -27.251 -9.493 1.00 54.90 146 ASP C CA 1
ATOM 6833 C C . ASP C 1 150 ? -6.939 -28.682 -8.916 1.00 54.49 146 ASP C C 1
ATOM 6834 O O . ASP C 1 150 ? -5.939 -29.046 -8.279 1.00 54.53 146 ASP C O 1
ATOM 6836 N N . PRO C 1 151 ? -8.004 -29.488 -9.125 1.00 53.93 147 PRO C N 1
ATOM 6837 C CA . PRO C 1 151 ? -8.111 -30.817 -8.522 1.00 53.45 147 PRO C CA 1
ATOM 6838 C C . PRO C 1 151 ? -7.047 -31.815 -9.019 1.00 52.99 147 PRO C C 1
ATOM 6839 O O . PRO C 1 151 ? -6.438 -32.509 -8.198 1.00 52.52 147 PRO C O 1
ATOM 6843 N N . GLY C 1 152 ? -6.829 -31.903 -10.335 1.00 52.71 148 GLY C N 1
ATOM 6844 C CA . GLY C 1 152 ? -5.739 -32.749 -10.880 1.00 52.40 148 GLY C CA 1
ATOM 6845 C C . GLY C 1 152 ? -4.371 -32.534 -10.213 1.00 52.08 148 GLY C C 1
ATOM 6846 O O . GLY C 1 152 ? -3.555 -33.457 -10.120 1.00 51.89 148 GLY C O 1
ATOM 6847 N N . SER C 1 153 ? -4.135 -31.316 -9.731 1.00 51.35 149 SER C N 1
ATOM 6848 C CA . SER C 1 153 ? -2.836 -30.918 -9.181 1.00 51.54 149 SER C CA 1
ATOM 6849 C C . SER C 1 153 ? -2.655 -31.140 -7.681 1.00 51.15 149 SER C C 1
ATOM 6850 O O . SER C 1 153 ? -1.581 -30.878 -7.142 1.00 51.30 149 SER C O 1
ATOM 6853 N N . MET C 1 154 ? -3.704 -31.584 -6.991 1.00 50.37 150 MET C N 1
ATOM 6854 C CA . MET C 1 154 ? -3.652 -31.647 -5.521 1.00 49.52 150 MET C CA 1
ATOM 6855 C C . MET C 1 154 ? -2.685 -32.730 -5.072 1.00 48.51 150 MET C C 1
ATOM 6856 O O . MET C 1 154 ? -2.526 -33.731 -5.766 1.00 47.59 150 MET C O 1
ATOM 6861 N N . VAL C 1 155 ? -2.048 -32.518 -3.917 1.00 47.77 151 VAL C N 1
ATOM 6862 C CA . VAL C 1 155 ? -1.095 -33.482 -3.366 1.00 46.72 151 VAL C CA 1
ATOM 6863 C C . VAL C 1 155 ? -1.510 -34.010 -1.991 1.00 46.03 151 VAL C C 1
ATOM 6864 O O . VAL C 1 155 ? -0.855 -34.898 -1.452 1.00 45.85 151 VAL C O 1
ATOM 6868 N N . THR C 1 156 ? -2.600 -33.479 -1.426 1.00 44.74 152 THR C N 1
ATOM 6869 C CA . THR C 1 156 ? -3.148 -34.059 -0.186 1.00 43.57 152 THR C CA 1
ATOM 6870 C C . THR C 1 156 ? -3.533 -35.499 -0.503 1.00 43.71 152 THR C C 1
ATOM 6871 O O . THR C 1 156 ? -4.106 -35.794 -1.563 1.00 42.87 152 THR C O 1
ATOM 6875 N N . ARG C 1 157 ? -3.202 -36.391 0.418 1.00 44.50 153 ARG C N 1
ATOM 6876 C CA . ARG C 1 157 ? -3.119 -37.824 0.096 1.00 45.87 153 ARG C CA 1
ATOM 6877 C C . ARG C 1 157 ? -3.801 -38.712 1.146 1.00 45.43 153 ARG C C 1
ATOM 6878 O O . ARG C 1 157 ? -3.627 -38.516 2.350 1.00 45.13 153 ARG C O 1
ATOM 6886 N N . ALA C 1 158 ? -4.597 -39.662 0.672 1.00 45.07 154 ALA C N 1
ATOM 6887 C CA . ALA C 1 158 ? -5.144 -40.695 1.528 1.00 46.10 154 ALA C CA 1
ATOM 6888 C C . ALA C 1 158 ? -4.417 -42.025 1.256 1.00 46.70 154 ALA C C 1
ATOM 6889 O O . ALA C 1 158 ? -4.223 -42.408 0.093 1.00 46.78 154 ALA C O 1
ATOM 6891 N N . ARG C 1 159 ? -4.015 -42.695 2.337 1.00 47.98 155 ARG C N 1
ATOM 6892 C CA . ARG C 1 159 ? -3.421 -44.038 2.293 1.00 48.64 155 ARG C CA 1
ATOM 6893 C C . ARG C 1 159 ? -4.418 -44.997 2.890 1.00 48.97 155 ARG C C 1
ATOM 6894 O O . ARG C 1 159 ? -5.023 -44.692 3.912 1.00 48.03 155 ARG C O 1
ATOM 6902 N N . LYS C 1 160 ? -4.568 -46.157 2.257 1.00 50.26 156 LYS C N 1
ATOM 6903 C CA . LYS C 1 160 ? -5.419 -47.232 2.766 1.00 51.40 156 LYS C CA 1
ATOM 6904 C C . LYS C 1 160 ? -4.756 -47.821 4.000 1.00 52.11 156 LYS C C 1
ATOM 6905 O O . LYS C 1 160 ? -3.569 -48.116 3.987 1.00 52.88 156 LYS C O 1
ATOM 6911 N N . VAL C 1 161 ? -5.507 -47.907 5.088 1.00 52.34 157 VAL C N 1
ATOM 6912 C CA . VAL C 1 161 ? -5.044 -48.558 6.308 1.00 52.67 157 VAL C CA 1
ATOM 6913 C C . VAL C 1 161 ? -6.168 -49.491 6.772 1.00 52.91 157 VAL C C 1
ATOM 6914 O O . VAL C 1 161 ? -7.224 -49.503 6.135 1.00 53.10 157 VAL C O 1
ATOM 6918 N N . PRO C 1 162 ? -5.930 -50.314 7.831 1.00 53.24 158 PRO C N 1
ATOM 6919 C CA . PRO C 1 162 ? -7.007 -51.167 8.344 1.00 52.93 158 PRO C CA 1
ATOM 6920 C C . PRO C 1 162 ? -8.076 -50.290 8.965 1.00 52.16 158 PRO C C 1
ATOM 6921 O O . PRO C 1 162 ? -7.752 -49.394 9.739 1.00 52.04 158 PRO C O 1
ATOM 6925 N N . GLY C 1 163 ? -9.332 -50.556 8.619 1.00 51.75 159 GLY C N 1
ATOM 6926 C CA . GLY C 1 163 ? -10.453 -49.759 9.111 1.00 50.97 159 GLY C CA 1
ATOM 6927 C C . GLY C 1 163 ? -10.884 -48.618 8.188 1.00 49.85 159 GLY C C 1
ATOM 6928 O O . GLY C 1 163 ? -12.015 -48.130 8.277 1.00 49.85 159 GLY C O 1
ATOM 6929 N N . GLY C 1 164 ? -10.002 -48.202 7.289 1.00 49.14 160 GLY C N 1
ATOM 6930 C CA . GLY C 1 164 ? -10.305 -47.049 6.438 1.00 47.98 160 GLY C CA 1
ATOM 6931 C C . GLY C 1 164 ? -9.084 -46.388 5.824 1.00 46.93 160 GLY C C 1
ATOM 6932 O O . GLY C 1 164 ? -8.402 -46.992 4.994 1.00 46.78 160 GLY C O 1
ATOM 6933 N N . TYR C 1 165 ? -8.824 -45.140 6.211 1.00 45.78 161 TYR C N 1
ATOM 6934 C CA . TYR C 1 165 ? -7.826 -44.322 5.515 1.00 45.09 161 TYR C CA 1
ATOM 6935 C C . TYR C 1 165 ? -7.071 -43.423 6.465 1.00 44.94 161 TYR C C 1
ATOM 6936 O O . TYR C 1 165 ? -7.591 -43.049 7.516 1.00 44.48 161 TYR C O 1
ATOM 6945 N N . SER C 1 166 ? -5.836 -43.101 6.080 1.00 44.59 162 SER C N 1
ATOM 6946 C CA . SER C 1 166 ? -5.033 -42.102 6.765 1.00 45.16 162 SER C CA 1
ATOM 6947 C C . SER C 1 166 ? -4.725 -40.985 5.785 1.00 45.48 162 SER C C 1
ATOM 6948 O O . SER C 1 166 ? -4.268 -41.248 4.653 1.00 46.37 162 SER C O 1
ATOM 6951 N N . LEU C 1 167 ? -4.961 -39.747 6.219 1.00 45.26 163 LEU C N 1
ATOM 6952 C CA . LEU C 1 167 ? -4.855 -38.595 5.327 1.00 44.94 163 LEU C CA 1
ATOM 6953 C C . LEU C 1 167 ? -3.787 -37.628 5.799 1.00 44.10 163 LEU C C 1
ATOM 6954 O O . LEU C 1 167 ? -3.662 -37.357 6.992 1.00 43.72 163 LEU C O 1
ATOM 6959 N N . SER C 1 168 ? -3.008 -37.121 4.851 1.00 42.95 164 SER C N 1
ATOM 6960 C CA . SER C 1 168 ? -2.010 -36.110 5.150 1.00 43.28 164 SER C CA 1
ATOM 6961 C C . SER C 1 168 ? -1.941 -35.077 4.048 1.00 42.94 164 SER C C 1
ATOM 6962 O O . SER C 1 168 ? -1.901 -35.394 2.860 1.00 43.24 164 SER C O 1
ATOM 6965 N N . GLY C 1 169 ? -1.919 -33.823 4.471 1.00 43.65 165 GLY C N 1
ATOM 6966 C CA . GLY C 1 169 ? -1.716 -32.714 3.573 1.00 43.42 165 GLY C CA 1
ATOM 6967 C C . GLY C 1 169 ? -2.139 -31.467 4.302 1.00 44.01 165 GLY C C 1
ATOM 6968 O O . GLY C 1 169 ? -2.464 -31.490 5.510 1.00 43.71 165 GLY C O 1
ATOM 6969 N N . SER C 1 170 ? -2.144 -30.376 3.558 1.00 43.85 166 SER C N 1
ATOM 6970 C CA . SER C 1 170 ? -2.632 -29.140 4.078 1.00 44.58 166 SER C CA 1
ATOM 6971 C C . SER C 1 170 ? -3.563 -28.491 3.057 1.00 43.77 166 SER C C 1
ATOM 6972 O O . SER C 1 170 ? -3.325 -28.554 1.836 1.00 43.51 166 SER C O 1
ATOM 6975 N N . LYS C 1 171 ? -4.636 -27.893 3.565 1.00 42.12 167 LYS C N 1
ATOM 6976 C CA . LYS C 1 171 ? -5.545 -27.111 2.729 1.00 40.83 167 LYS C CA 1
ATOM 6977 C C . LYS C 1 171 ? -5.482 -25.688 3.265 1.00 40.70 167 LYS C C 1
ATOM 6978 O O . LYS C 1 171 ? -5.278 -25.494 4.469 1.00 40.89 167 LYS C O 1
ATOM 6984 N N . MET C 1 172 ? -5.636 -24.709 2.379 1.00 39.59 168 MET C N 1
ATOM 6985 C CA . MET C 1 172 ? -5.374 -23.302 2.685 1.00 39.12 168 MET C CA 1
ATOM 6986 C C . MET C 1 172 ? -6.593 -22.450 2.278 1.00 37.58 168 MET C C 1
ATOM 6987 O O . MET C 1 172 ? -7.312 -22.831 1.345 1.00 36.14 168 MET C O 1
ATOM 6992 N N . TRP C 1 173 ? -6.842 -21.340 2.988 1.00 36.54 169 TRP C N 1
ATOM 6993 C CA . TRP C 1 173 ? -7.984 -20.421 2.698 1.00 35.51 169 TRP C CA 1
ATOM 6994 C C . TRP C 1 173 ? -9.323 -21.125 2.771 1.00 35.14 169 TRP C C 1
ATOM 6995 O O . TRP C 1 173 ? -10.117 -21.085 1.819 1.00 33.43 169 TRP C O 1
ATOM 7006 N N . ILE C 1 174 ? -9.547 -21.794 3.895 1.00 34.28 170 ILE C N 1
ATOM 7007 C CA . ILE C 1 174 ? -10.729 -22.597 4.097 1.00 34.33 170 ILE C CA 1
ATOM 7008 C C . ILE C 1 174 ? -11.752 -21.840 4.964 1.00 33.84 170 ILE C C 1
ATOM 7009 O O . ILE C 1 174 ? -11.615 -21.765 6.207 1.00 34.30 170 ILE C O 1
ATOM 7014 N N . THR C 1 175 ? -12.755 -21.254 4.317 1.00 32.98 171 THR C N 1
ATOM 7015 C CA . THR C 1 175 ? -13.806 -20.503 5.043 1.00 32.18 171 THR C CA 1
ATOM 7016 C C . THR C 1 175 ? -14.509 -21.396 6.098 1.00 32.54 171 THR C C 1
ATOM 7017 O O . THR C 1 175 ? -14.927 -22.503 5.791 1.00 30.97 171 THR C O 1
ATOM 7021 N N . ASN C 1 176 ? -14.634 -20.897 7.328 1.00 32.20 172 ASN C N 1
ATOM 7022 C CA . ASN C 1 176 ? -15.299 -21.619 8.444 1.00 32.72 172 ASN C CA 1
ATOM 7023 C C . ASN C 1 176 ? -14.428 -22.648 9.143 1.00 33.54 172 ASN C C 1
ATOM 7024 O O . ASN C 1 176 ? -14.873 -23.201 10.151 1.00 33.75 172 ASN C O 1
ATOM 7029 N N . SER C 1 177 ? -13.242 -22.976 8.619 1.00 33.86 173 SER C N 1
ATOM 7030 C CA . SER C 1 177 ? -12.504 -24.133 9.209 1.00 34.25 173 SER C CA 1
ATOM 7031 C C . SER C 1 177 ? -12.214 -24.043 10.723 1.00 34.70 173 SER C C 1
ATOM 7032 O O . SER C 1 177 ? -12.354 -25.042 11.400 1.00 35.12 173 SER C O 1
ATOM 7035 N N . PRO C 1 178 ? -11.805 -22.861 11.262 1.00 34.81 174 PRO C N 1
ATOM 7036 C CA . PRO C 1 178 ? -11.528 -22.866 12.715 1.00 34.87 174 PRO C CA 1
ATOM 7037 C C . PRO C 1 178 ? -12.749 -23.047 13.637 1.00 35.57 174 PRO C C 1
ATOM 7038 O O . PRO C 1 178 ? -12.574 -23.208 14.829 1.00 36.33 174 PRO C O 1
ATOM 7042 N N . ILE C 1 179 ? -13.963 -23.036 13.092 1.00 35.64 175 ILE C N 1
ATOM 7043 C CA . ILE C 1 179 ? -15.175 -23.312 13.872 1.00 35.51 175 ILE C CA 1
ATOM 7044 C C . ILE C 1 179 ? -16.010 -24.452 13.289 1.00 34.85 175 ILE C C 1
ATOM 7045 O O . ILE C 1 179 ? -17.148 -24.667 13.702 1.00 34.65 175 ILE C O 1
ATOM 7050 N N . ALA C 1 180 ? -15.487 -25.167 12.295 1.00 34.15 176 ALA C N 1
ATOM 7051 C CA . ALA C 1 180 ? -16.281 -26.247 11.701 1.00 34.16 176 ALA C CA 1
ATOM 7052 C C . ALA C 1 180 ? -16.343 -27.508 12.584 1.00 34.61 176 ALA C C 1
ATOM 7053 O O . ALA C 1 180 ? -15.380 -27.848 13.284 1.00 33.98 176 ALA C O 1
ATOM 7055 N N . ASP C 1 181 ? -17.492 -28.179 12.505 1.00 35.10 177 ASP C N 1
ATOM 7056 C CA . ASP C 1 181 ? -17.732 -29.518 13.059 1.00 35.51 177 ASP C CA 1
ATOM 7057 C C . ASP C 1 181 ? -17.537 -30.631 12.015 1.00 36.05 177 ASP C C 1
ATOM 7058 O O . ASP C 1 181 ? -17.216 -31.778 12.361 1.00 35.02 177 ASP C O 1
ATOM 7063 N N . VAL C 1 182 ? -17.791 -30.288 10.746 1.00 34.87 178 VAL C N 1
ATOM 7064 C CA . VAL C 1 182 ? -17.815 -31.254 9.672 1.00 34.50 178 VAL C CA 1
ATOM 7065 C C . VAL C 1 182 ? -16.908 -30.735 8.559 1.00 34.29 178 VAL C C 1
ATOM 7066 O O . VAL C 1 182 ? -16.971 -29.548 8.196 1.00 35.22 178 VAL C O 1
ATOM 7070 N N . PHE C 1 183 ? -16.044 -31.597 8.051 1.00 33.93 179 PHE C N 1
ATOM 7071 C CA . PHE C 1 183 ? -15.034 -31.198 7.075 1.00 34.57 179 PHE C CA 1
ATOM 7072 C C . PHE C 1 183 ? -15.184 -32.149 5.879 1.00 34.85 179 PHE C C 1
ATOM 7073 O O . PHE C 1 183 ? -15.095 -33.372 6.064 1.00 34.62 179 PHE C O 1
ATOM 7081 N N . VAL C 1 184 ? -15.429 -31.607 4.679 1.00 34.42 180 VAL C N 1
ATOM 7082 C CA . VAL C 1 184 ? -15.469 -32.414 3.458 1.00 33.71 180 VAL C CA 1
ATOM 7083 C C . VAL C 1 184 ? -14.149 -32.183 2.723 1.00 35.09 180 VAL C C 1
ATOM 7084 O O . VAL C 1 184 ? -13.903 -31.089 2.175 1.00 35.09 180 VAL C O 1
ATOM 7088 N N . VAL C 1 185 ? -13.273 -33.193 2.749 1.00 34.57 181 VAL C N 1
ATOM 7089 C CA . VAL C 1 185 ? -11.918 -33.033 2.235 1.00 34.66 181 VAL C CA 1
ATOM 7090 C C . VAL C 1 185 ? -11.682 -33.882 0.992 1.00 34.74 181 VAL C C 1
ATOM 7091 O O . VAL C 1 185 ? -12.121 -35.028 0.927 1.00 34.06 181 VAL C O 1
ATOM 7095 N N . TRP C 1 186 ? -11.006 -33.292 0.007 1.00 35.31 182 TRP C N 1
ATOM 7096 C CA . TRP C 1 186 ? -10.675 -33.983 -1.230 1.00 35.54 182 TRP C CA 1
ATOM 7097 C C . TRP C 1 186 ? -9.190 -34.287 -1.231 1.00 36.87 182 TRP C C 1
ATOM 7098 O O . TRP C 1 186 ? -8.379 -33.444 -0.865 1.00 36.10 182 TRP C O 1
ATOM 7109 N N . ALA C 1 187 ? -8.869 -35.505 -1.663 1.00 37.42 183 ALA C N 1
ATOM 7110 C CA . ALA C 1 187 ? -7.531 -36.050 -1.563 1.00 39.05 183 ALA C CA 1
ATOM 7111 C C . ALA C 1 187 ? -7.341 -37.137 -2.617 1.00 40.02 183 ALA C C 1
ATOM 7112 O O . ALA C 1 187 ? -8.311 -37.761 -3.075 1.00 40.46 183 ALA C O 1
ATOM 7114 N N . LYS C 1 188 ? -6.090 -37.358 -3.003 1.00 41.63 184 LYS C N 1
ATOM 7115 C CA . LYS C 1 188 ? -5.794 -38.427 -3.952 1.00 43.32 184 LYS C CA 1
ATOM 7116 C C . LYS C 1 188 ? -5.632 -39.765 -3.234 1.00 44.42 184 LYS C C 1
ATOM 7117 O O . LYS C 1 188 ? -4.951 -39.856 -2.202 1.00 44.40 184 LYS C O 1
ATOM 7123 N N . LEU C 1 189 ? -6.285 -40.787 -3.780 1.00 45.96 185 LEU C N 1
ATOM 7124 C CA . LEU C 1 189 ? -6.134 -42.164 -3.295 1.00 47.98 185 LEU C CA 1
ATOM 7125 C C . LEU C 1 189 ? -5.649 -43.073 -4.434 1.00 49.92 185 LEU C C 1
ATOM 7126 O O . LEU C 1 189 ? -6.349 -43.291 -5.434 1.00 49.63 185 LEU C O 1
ATOM 7131 N N . ASP C 1 190 ? -4.432 -43.578 -4.277 1.00 53.12 186 ASP C N 1
ATOM 7132 C CA . ASP C 1 190 ? -3.841 -44.458 -5.281 1.00 55.97 186 ASP C CA 1
ATOM 7133 C C . ASP C 1 190 ? -4.325 -45.894 -5.086 1.00 57.70 186 ASP C C 1
ATOM 7134 O O . ASP C 1 190 ? -4.216 -46.461 -3.986 1.00 57.54 186 ASP C O 1
ATOM 7139 N N . GLU C 1 191 ? -4.883 -46.460 -6.156 1.00 59.59 187 GLU C N 1
ATOM 7140 C CA . GLU C 1 191 ? -5.155 -47.901 -6.223 1.00 61.31 187 GLU C CA 1
ATOM 7141 C C . GLU C 1 191 ? -4.478 -48.540 -7.408 1.00 61.96 187 GLU C C 1
ATOM 7142 O O . GLU C 1 191 ? -4.732 -48.161 -8.570 1.00 62.28 187 GLU C O 1
ATOM 7148 N N . ASP C 1 192 ? -3.641 -49.533 -7.092 1.00 62.49 188 ASP C N 1
ATOM 7149 C CA . ASP C 1 192 ? -2.667 -50.110 -8.018 1.00 62.78 188 ASP C CA 1
ATOM 7150 C C . ASP C 1 192 ? -2.161 -49.043 -8.977 1.00 62.07 188 ASP C C 1
ATOM 7151 O O . ASP C 1 192 ? -1.566 -48.045 -8.543 1.00 62.27 188 ASP C O 1
ATOM 7156 N N . GLY C 1 193 ? -2.426 -49.222 -10.265 1.00 61.16 189 GLY C N 1
ATOM 7157 C CA . GLY C 1 193 ? -2.004 -48.240 -11.249 1.00 59.41 189 GLY C CA 1
ATOM 7158 C C . GLY C 1 193 ? -2.412 -46.808 -10.912 1.00 57.98 189 GLY C C 1
ATOM 7159 O O . GLY C 1 193 ? -1.585 -45.891 -10.988 1.00 58.54 189 GLY C O 1
ATOM 7160 N N . ARG C 1 194 ? -3.661 -46.637 -10.475 1.00 56.39 190 ARG C N 1
ATOM 7161 C CA . ARG C 1 194 ? -4.398 -45.381 -10.640 1.00 54.42 190 ARG C CA 1
ATOM 7162 C C . ARG C 1 194 ? -4.635 -44.535 -9.364 1.00 53.49 190 ARG C C 1
ATOM 7163 O O . ARG C 1 194 ? -5.234 -44.994 -8.390 1.00 53.11 190 ARG C O 1
ATOM 7171 N N . ASP C 1 195 ? -4.183 -43.287 -9.439 1.00 52.22 191 ASP C N 1
ATOM 7172 C CA . ASP C 1 195 ? -4.358 -42.265 -8.414 1.00 51.36 191 ASP C CA 1
ATOM 7173 C C . ASP C 1 195 ? -5.593 -41.432 -8.730 1.00 50.17 191 ASP C C 1
ATOM 7174 O O . ASP C 1 195 ? -5.641 -40.755 -9.763 1.00 50.51 191 ASP C O 1
ATOM 7179 N N . GLU C 1 196 ? -6.613 -41.470 -7.889 1.00 48.58 192 GLU C N 1
ATOM 7180 C CA . GLU C 1 196 ? -7.803 -40.678 -8.228 1.00 46.81 192 GLU C CA 1
ATOM 7181 C C . GLU C 1 196 ? -8.332 -39.847 -7.054 1.00 45.12 192 GLU C C 1
ATOM 7182 O O . GLU C 1 196 ? -8.065 -40.140 -5.887 1.00 44.66 192 GLU C O 1
ATOM 7188 N N . ILE C 1 197 ? -9.045 -38.779 -7.390 1.00 42.84 193 ILE C N 1
ATOM 7189 C CA . ILE C 1 197 ? -9.532 -37.833 -6.393 1.00 40.27 193 ILE C CA 1
ATOM 7190 C C . ILE C 1 197 ? -10.769 -38.423 -5.684 1.00 38.39 193 ILE C C 1
ATOM 7191 O O . ILE C 1 197 ? -11.747 -38.781 -6.343 1.00 36.90 193 ILE C O 1
ATOM 7196 N N . ARG C 1 198 ? -10.705 -38.537 -4.360 1.00 36.43 194 ARG C N 1
ATOM 7197 C CA . ARG C 1 198 ? -11.856 -39.009 -3.568 1.00 35.88 194 ARG C CA 1
ATOM 7198 C C . ARG C 1 198 ? -12.260 -37.944 -2.547 1.00 35.34 194 ARG C C 1
ATOM 7199 O O . ARG C 1 198 ? -11.444 -37.100 -2.194 1.00 34.72 194 ARG C O 1
ATOM 7207 N N . GLY C 1 199 ? -13.506 -38.010 -2.076 1.00 34.63 195 GLY C N 1
ATOM 7208 C CA . GLY C 1 199 ? -14.002 -37.107 -1.047 1.00 34.76 195 GLY C CA 1
ATOM 7209 C C . GLY C 1 199 ? -14.184 -37.865 0.251 1.00 35.45 195 GLY C C 1
ATOM 7210 O O . GLY C 1 199 ? -14.677 -38.994 0.228 1.00 35.18 195 GLY C O 1
ATOM 7211 N N . PHE C 1 200 ? -13.752 -37.241 1.354 1.00 35.11 196 PHE C N 1
ATOM 7212 C CA . PHE C 1 200 ? -13.812 -37.785 2.704 1.00 36.63 196 PHE C CA 1
ATOM 7213 C C . PHE C 1 200 ? -14.510 -36.800 3.667 1.00 36.92 196 PHE C C 1
ATOM 7214 O O . PHE C 1 200 ? -14.321 -35.577 3.585 1.00 36.67 196 PHE C O 1
ATOM 7222 N N . ILE C 1 201 ? -15.263 -37.361 4.606 1.00 37.11 197 ILE C N 1
ATOM 7223 C CA . ILE C 1 201 ? -15.916 -36.604 5.649 1.00 38.45 197 ILE C CA 1
ATOM 7224 C C . ILE C 1 201 ? -15.158 -36.799 6.951 1.00 39.27 197 ILE C C 1
ATOM 7225 O O . ILE C 1 201 ? -14.934 -37.930 7.370 1.00 40.06 197 ILE C O 1
ATOM 7230 N N . LEU C 1 202 ? -14.729 -35.712 7.578 1.00 39.18 198 LEU C N 1
ATOM 7231 C CA . LEU C 1 202 ? -14.038 -35.840 8.851 1.00 40.37 198 LEU C CA 1
ATOM 7232 C C . LEU C 1 202 ? -14.748 -34.976 9.854 1.00 41.16 198 LEU C C 1
ATOM 7233 O O . LEU C 1 202 ? -15.557 -34.111 9.474 1.00 40.43 198 LEU C O 1
ATOM 7238 N N . GLU C 1 203 ? -14.491 -35.233 11.136 1.00 42.64 199 GLU C N 1
ATOM 7239 C CA . GLU C 1 203 ? -15.189 -34.522 12.223 1.00 44.46 199 GLU C CA 1
ATOM 7240 C C . GLU C 1 203 ? -14.229 -33.861 13.166 1.00 45.10 199 GLU C C 1
ATOM 7241 O O . GLU C 1 203 ? -13.127 -34.362 13.385 1.00 45.12 199 GLU C O 1
ATOM 7247 N N . LYS C 1 204 ? -14.668 -32.734 13.714 1.00 46.32 200 LYS C N 1
ATOM 7248 C CA . LYS C 1 204 ? -13.886 -31.951 14.654 1.00 48.50 200 LYS C CA 1
ATOM 7249 C C . LYS C 1 204 ? -13.464 -32.914 15.773 1.00 48.81 200 LYS C C 1
ATOM 7250 O O . LYS C 1 204 ? -14.261 -33.744 16.216 1.00 48.96 200 LYS C O 1
ATOM 7256 N N . GLY C 1 205 ? -12.205 -32.848 16.175 1.00 49.82 201 GLY C N 1
ATOM 7257 C CA . GLY C 1 205 ? -11.725 -33.673 17.295 1.00 51.41 201 GLY C CA 1
ATOM 7258 C C . GLY C 1 205 ? -11.020 -34.956 16.892 1.00 52.23 201 GLY C C 1
ATOM 7259 O O . GLY C 1 205 ? -10.311 -35.567 17.697 1.00 52.55 201 GLY C O 1
ATOM 7260 N N . CYS C 1 206 ? -11.220 -35.380 15.652 1.00 52.81 202 CYS C N 1
ATOM 7261 C CA . CYS C 1 206 ? -10.421 -36.459 15.098 1.00 53.75 202 CYS C CA 1
ATOM 7262 C C . CYS C 1 206 ? -8.916 -36.154 15.304 1.00 53.19 202 CYS C C 1
ATOM 7263 O O . CYS C 1 206 ? -8.422 -35.076 14.932 1.00 52.83 202 CYS C O 1
ATOM 7266 N N . LYS C 1 207 ? -8.201 -37.091 15.933 1.00 52.77 203 LYS C N 1
ATOM 7267 C CA . LYS C 1 207 ? -6.746 -36.969 16.109 1.00 51.92 203 LYS C CA 1
ATOM 7268 C C . LYS C 1 207 ? -6.069 -36.861 14.731 1.00 51.16 203 LYS C C 1
ATOM 7269 O O . LYS C 1 207 ? -6.381 -37.641 13.823 1.00 51.48 203 LYS C O 1
ATOM 7271 N N . GLY C 1 208 ? -5.157 -35.902 14.582 1.00 49.80 204 GLY C N 1
ATOM 7272 C CA . GLY C 1 208 ? -4.460 -35.662 13.302 1.00 48.45 204 GLY C CA 1
ATOM 7273 C C . GLY C 1 208 ? -5.050 -34.515 12.477 1.00 47.43 204 GLY C C 1
ATOM 7274 O O . GLY C 1 208 ? -4.463 -34.096 11.463 1.00 47.24 204 GLY C O 1
ATOM 7275 N N . LEU C 1 209 ? -6.211 -34.023 12.912 1.00 45.96 205 LEU C N 1
ATOM 7276 C CA . LEU C 1 209 ? -6.906 -32.902 12.262 1.00 45.34 205 LEU C CA 1
ATOM 7277 C C . LEU C 1 209 ? -6.787 -31.597 13.069 1.00 44.53 205 LEU C C 1
ATOM 7278 O O . LEU C 1 209 ? -7.208 -31.531 14.225 1.00 43.60 205 LEU C O 1
ATOM 7283 N N . SER C 1 210 ? -6.227 -30.549 12.473 1.00 43.29 206 SER C N 1
ATOM 7284 C CA . SER C 1 210 ? -6.304 -29.247 13.140 1.00 42.00 206 SER C CA 1
ATOM 7285 C C . SER C 1 210 ? -6.706 -28.138 12.148 1.00 41.33 206 SER C C 1
ATOM 7286 O O . SER C 1 210 ? -6.547 -28.301 10.928 1.00 40.62 206 SER C O 1
ATOM 7289 N N . ALA C 1 211 ? -7.207 -27.019 12.678 1.00 39.46 207 ALA C N 1
ATOM 7290 C CA . ALA C 1 211 ? -7.724 -25.954 11.827 1.00 39.47 207 ALA C CA 1
ATOM 7291 C C . ALA C 1 211 ? -7.395 -24.538 12.337 1.00 39.04 207 ALA C C 1
ATOM 7292 O O . ALA C 1 211 ? -8.316 -23.789 12.649 1.00 38.80 207 ALA C O 1
ATOM 7294 N N . PRO C 1 212 ? -6.093 -24.161 12.364 1.00 39.04 208 PRO C N 1
ATOM 7295 C CA . PRO C 1 212 ? -5.649 -22.839 12.818 1.00 39.07 208 PRO C CA 1
ATOM 7296 C C . PRO C 1 212 ? -6.233 -21.725 11.943 1.00 39.49 208 PRO C C 1
ATOM 7297 O O . PRO C 1 212 ? -6.334 -21.897 10.708 1.00 39.67 208 PRO C O 1
ATOM 7301 N N . ALA C 1 213 ? -6.628 -20.628 12.588 1.00 38.82 209 ALA C N 1
ATOM 7302 C CA . ALA C 1 213 ? -7.197 -19.453 11.941 1.00 38.70 209 ALA C CA 1
ATOM 7303 C C . ALA C 1 213 ? -6.154 -18.683 11.150 1.00 38.67 209 ALA C C 1
ATOM 7304 O O . ALA C 1 213 ? -4.963 -18.797 11.414 1.00 38.88 209 ALA C O 1
ATOM 7306 N N . ILE C 1 214 ? -6.611 -17.898 10.180 1.00 38.39 210 ILE C N 1
ATOM 7307 C CA . ILE C 1 214 ? -5.749 -16.957 9.472 1.00 38.49 210 ILE C CA 1
ATOM 7308 C C . ILE C 1 214 ? -6.219 -15.565 9.887 1.00 39.10 210 ILE C C 1
ATOM 7309 O O . ILE C 1 214 ? -7.406 -15.234 9.756 1.00 39.17 210 ILE C O 1
ATOM 7314 N N . HIS C 1 215 ? -5.306 -14.748 10.397 1.00 38.43 211 HIS C N 1
ATOM 7315 C CA . HIS C 1 215 ? -5.660 -13.413 10.828 1.00 38.85 211 HIS C CA 1
ATOM 7316 C C . HIS C 1 215 ? -4.899 -12.389 10.002 1.00 38.42 211 HIS C C 1
ATOM 7317 O O . HIS C 1 215 ? -3.876 -12.720 9.418 1.00 38.73 211 HIS C O 1
ATOM 7324 N N . GLY C 1 216 ? -5.411 -11.163 9.962 1.00 37.09 212 GLY C N 1
ATOM 7325 C CA . GLY C 1 216 ? -4.749 -10.062 9.269 1.00 36.92 212 GLY C CA 1
ATOM 7326 C C . GLY C 1 216 ? -5.124 -10.016 7.798 1.00 36.56 212 GLY C C 1
ATOM 7327 O O . GLY C 1 216 ? -4.303 -9.603 6.967 1.00 35.78 212 GLY C O 1
ATOM 7328 N N . LYS C 1 217 ? -6.346 -10.466 7.471 1.00 35.44 213 LYS C N 1
ATOM 7329 C CA . LYS C 1 217 ? -6.797 -10.479 6.078 1.00 35.34 213 LYS C CA 1
ATOM 7330 C C . LYS C 1 217 ? -7.068 -9.042 5.594 1.00 35.32 213 LYS C C 1
ATOM 7331 O O . LYS C 1 217 ? -7.280 -8.137 6.406 1.00 34.13 213 LYS C O 1
ATOM 7337 N N . VAL C 1 218 ? -7.029 -8.826 4.275 1.00 34.77 214 VAL C N 1
ATOM 7338 C CA . VAL C 1 218 ? -7.401 -7.528 3.749 1.00 34.03 214 VAL C CA 1
ATOM 7339 C C . VAL C 1 218 ? -8.893 -7.508 3.470 1.00 33.20 214 VAL C C 1
ATOM 7340 O O . VAL C 1 218 ? -9.598 -6.625 3.946 1.00 32.05 214 VAL C O 1
ATOM 7344 N N . GLY C 1 219 ? -9.386 -8.503 2.730 1.00 31.63 215 GLY C N 1
ATOM 7345 C CA . GLY C 1 219 ? -10.819 -8.601 2.434 1.00 31.01 215 GLY C CA 1
ATOM 7346 C C . GLY C 1 219 ? -11.440 -9.800 3.150 1.00 30.16 215 GLY C C 1
ATOM 7347 O O . GLY C 1 219 ? -10.727 -10.641 3.690 1.00 31.02 215 GLY C O 1
ATOM 7348 N N . LEU C 1 220 ? -12.765 -9.868 3.135 1.00 29.93 216 LEU C N 1
ATOM 7349 C CA . LEU C 1 220 ? -13.534 -10.949 3.742 1.00 29.90 216 LEU C CA 1
ATOM 7350 C C . LEU C 1 220 ? -13.228 -11.122 5.257 1.00 31.26 216 LEU C C 1
ATOM 7351 O O . LEU C 1 220 ? -13.338 -12.211 5.797 1.00 30.15 216 LEU C O 1
ATOM 7356 N N . ARG C 1 221 ? -12.843 -10.017 5.899 1.00 32.26 217 ARG C N 1
ATOM 7357 C CA . ARG C 1 221 ? -12.535 -9.969 7.332 1.00 33.26 217 ARG C CA 1
ATOM 7358 C C . ARG C 1 221 ? -13.689 -10.403 8.260 1.00 33.30 217 ARG C C 1
ATOM 7359 O O . ARG C 1 221 ? -13.430 -10.855 9.354 1.00 33.14 217 ARG C O 1
ATOM 7367 N N . ALA C 1 222 ? -14.944 -10.259 7.833 1.00 33.48 218 ALA C N 1
ATOM 7368 C CA . ALA C 1 222 ? -16.085 -10.689 8.670 1.00 33.39 218 ALA C CA 1
ATOM 7369 C C . ALA C 1 222 ? -16.254 -12.204 8.772 1.00 33.69 218 ALA C C 1
ATOM 7370 O O . ALA C 1 222 ? -17.102 -12.701 9.531 1.00 34.66 218 ALA C O 1
ATOM 7372 N N . SER C 1 223 ? -15.457 -12.944 8.014 1.00 33.37 219 SER C N 1
ATOM 7373 C CA . SER C 1 223 ? -15.625 -14.378 7.908 1.00 34.47 219 SER C CA 1
ATOM 7374 C C . SER C 1 223 ? -14.391 -15.073 8.434 1.00 34.66 219 SER C C 1
ATOM 7375 O O . SER C 1 223 ? -13.296 -14.949 7.854 1.00 35.22 219 SER C O 1
ATOM 7378 N N . ILE C 1 224 ? -14.557 -15.832 9.516 1.00 34.18 220 ILE C N 1
ATOM 7379 C CA . ILE C 1 224 ? -13.430 -16.605 10.053 1.00 34.33 220 ILE C CA 1
ATOM 7380 C C . ILE C 1 224 ? -12.945 -17.651 9.030 1.00 34.38 220 ILE C C 1
ATOM 7381 O O . ILE C 1 224 ? -13.732 -18.424 8.500 1.00 33.91 220 ILE C O 1
ATOM 7386 N N . THR C 1 225 ? -11.639 -17.662 8.780 1.00 34.48 221 THR C N 1
ATOM 7387 C CA . THR C 1 225 ? -11.041 -18.460 7.718 1.00 36.04 221 THR C CA 1
ATOM 7388 C C . THR C 1 225 ? -9.777 -19.088 8.290 1.00 36.01 221 THR C C 1
ATOM 7389 O O . THR C 1 225 ? -9.071 -18.445 9.054 1.00 35.17 221 THR C O 1
ATOM 7393 N N . GLY C 1 226 ? -9.500 -20.341 7.926 1.00 35.91 222 GLY C N 1
ATOM 7394 C CA . GLY C 1 226 ? -8.268 -20.990 8.364 1.00 35.78 222 GLY C CA 1
ATOM 7395 C C . GLY C 1 226 ? -7.720 -22.006 7.366 1.00 36.49 222 GLY C C 1
ATOM 7396 O O . GLY C 1 226 ? -8.011 -21.960 6.151 1.00 34.12 222 GLY C O 1
ATOM 7397 N N . GLU C 1 227 ? -6.910 -22.914 7.894 1.00 36.62 223 GLU C N 1
ATOM 7398 C CA . GLU C 1 227 ? -6.383 -24.028 7.134 1.00 38.71 223 GLU C CA 1
ATOM 7399 C C . GLU C 1 227 ? -7.085 -25.292 7.592 1.00 38.97 223 GLU C C 1
ATOM 7400 O O . GLU C 1 227 ? -7.822 -25.279 8.568 1.00 38.75 223 GLU C O 1
ATOM 7406 N N . ILE C 1 228 ? -6.849 -26.390 6.882 1.00 39.13 224 ILE C N 1
ATOM 7407 C CA . ILE C 1 228 ? -7.121 -27.727 7.432 1.00 39.41 224 ILE C CA 1
ATOM 7408 C C . ILE C 1 228 ? -5.765 -28.413 7.365 1.00 40.19 224 ILE C C 1
ATOM 7409 O O . ILE C 1 228 ? -5.209 -28.543 6.282 1.00 40.40 224 ILE C O 1
ATOM 7414 N N . VAL C 1 229 ? -5.206 -28.803 8.511 1.00 41.05 225 VAL C N 1
ATOM 7415 C CA . VAL C 1 229 ? -3.892 -29.491 8.524 1.00 40.58 225 VAL C CA 1
ATOM 7416 C C . VAL C 1 229 ? -4.114 -30.943 8.937 1.00 41.06 225 VAL C C 1
ATOM 7417 O O . VAL C 1 229 ? -4.660 -31.221 9.991 1.00 40.25 225 VAL C O 1
ATOM 7421 N N . LEU C 1 230 ? -3.703 -31.870 8.087 1.00 41.71 226 LEU C N 1
ATOM 7422 C CA . LEU C 1 230 ? -3.977 -33.255 8.340 1.00 42.97 226 LEU C CA 1
ATOM 7423 C C . LEU C 1 230 ? -2.641 -33.974 8.434 1.00 43.90 226 LEU C C 1
ATOM 7424 O O . LEU C 1 230 ? -1.837 -33.931 7.502 1.00 44.19 226 LEU C O 1
ATOM 7429 N N . ASP C 1 231 ? -2.434 -34.634 9.563 1.00 44.97 227 ASP C N 1
ATOM 7430 C CA . ASP C 1 231 ? -1.213 -35.370 9.841 1.00 46.16 227 ASP C CA 1
ATOM 7431 C C . ASP C 1 231 ? -1.644 -36.746 10.318 1.00 46.34 227 ASP C C 1
ATOM 7432 O O . ASP C 1 231 ? -1.955 -36.929 11.493 1.00 46.34 227 ASP C O 1
ATOM 7437 N N . GLU C 1 232 ? -1.706 -37.692 9.380 1.00 47.13 228 GLU C N 1
ATOM 7438 C CA . GLU C 1 232 ? -2.180 -39.056 9.654 1.00 48.74 228 GLU C CA 1
ATOM 7439 C C . GLU C 1 232 ? -3.582 -39.073 10.266 1.00 48.82 228 GLU C C 1
ATOM 7440 O O . GLU C 1 232 ? -3.834 -39.853 11.179 1.00 49.03 228 GLU C O 1
ATOM 7446 N N . ALA C 1 233 ? -4.492 -38.227 9.779 1.00 48.26 229 ALA C N 1
ATOM 7447 C CA . ALA C 1 233 ? -5.861 -38.233 10.281 1.00 48.15 229 ALA C CA 1
ATOM 7448 C C . ALA C 1 233 ? -6.598 -39.500 9.837 1.00 47.88 229 ALA C C 1
ATOM 7449 O O . ALA C 1 233 ? -6.665 -39.795 8.630 1.00 47.90 229 ALA C O 1
ATOM 7451 N N . PHE C 1 234 ? -7.137 -40.248 10.807 1.00 47.29 230 PHE C N 1
ATOM 7452 C CA . PHE C 1 234 ? -7.854 -41.487 10.515 1.00 47.41 230 PHE C CA 1
ATOM 7453 C C . PHE C 1 234 ? -9.273 -41.235 10.040 1.00 47.49 230 PHE C C 1
ATOM 7454 O O . PHE C 1 234 ? -10.044 -40.550 10.702 1.00 47.88 230 PHE C O 1
ATOM 7462 N N . VAL C 1 235 ? -9.619 -41.805 8.898 1.00 47.01 231 VAL C N 1
ATOM 7463 C CA . VAL C 1 235 ? -10.990 -41.740 8.429 1.00 47.78 231 VAL C CA 1
ATOM 7464 C C . VAL C 1 235 ? -11.476 -43.184 8.295 1.00 48.13 231 VAL C C 1
ATOM 7465 O O . VAL C 1 235 ? -10.871 -43.981 7.554 1.00 48.77 231 VAL C O 1
ATOM 7469 N N . PRO C 1 236 ? -12.541 -43.543 9.031 1.00 47.91 232 PRO C N 1
ATOM 7470 C CA . PRO C 1 236 ? -13.084 -44.884 8.868 1.00 47.73 232 PRO C CA 1
ATOM 7471 C C . PRO C 1 236 ? -13.722 -45.064 7.497 1.00 47.98 232 PRO C C 1
ATOM 7472 O O . PRO C 1 236 ? -14.110 -44.072 6.843 1.00 47.51 232 PRO C O 1
ATOM 7476 N N . GLU C 1 237 ? -13.834 -46.326 7.079 1.00 47.08 233 GLU C N 1
ATOM 7477 C CA . GLU C 1 237 ? -14.434 -46.700 5.801 1.00 46.97 233 GLU C CA 1
ATOM 7478 C C . GLU C 1 237 ? -15.763 -46.004 5.507 1.00 46.65 233 GLU C C 1
ATOM 7479 O O . GLU C 1 237 ? -16.007 -45.533 4.383 1.00 46.48 233 GLU C O 1
ATOM 7485 N N . GLU C 1 238 ? -16.631 -45.959 6.507 1.00 46.01 234 GLU C N 1
ATOM 7486 C CA . GLU C 1 238 ? -17.977 -45.423 6.320 1.00 45.87 234 GLU C CA 1
ATOM 7487 C C . GLU C 1 238 ? -17.988 -43.888 6.100 1.00 44.74 234 GLU C C 1
ATOM 7488 O O . GLU C 1 238 ? -19.037 -43.306 5.894 1.00 44.98 234 GLU C O 1
ATOM 7494 N N . ASN C 1 239 ? -16.820 -43.254 6.138 1.00 43.89 235 ASN C N 1
ATOM 7495 C CA . ASN C 1 239 ? -16.719 -41.808 5.944 1.00 43.26 235 ASN C CA 1
ATOM 7496 C C . ASN C 1 239 ? -16.065 -41.386 4.634 1.00 42.03 235 ASN C C 1
ATOM 7497 O O . ASN C 1 239 ? -15.884 -40.195 4.399 1.00 40.94 235 ASN C O 1
ATOM 7502 N N . ILE C 1 240 ? -15.705 -42.342 3.782 1.00 41.10 236 ILE C N 1
ATOM 7503 C CA . ILE C 1 240 ? -15.363 -41.986 2.402 1.00 40.00 236 ILE C CA 1
ATOM 7504 C C . ILE C 1 240 ? -16.664 -41.794 1.588 1.00 39.53 236 ILE C C 1
ATOM 7505 O O . ILE C 1 240 ? -17.619 -42.544 1.754 1.00 38.29 236 ILE C O 1
ATOM 7510 N N . LEU C 1 241 ? -16.717 -40.774 0.734 1.00 38.72 237 LEU C N 1
ATOM 7511 C CA . LEU C 1 241 ? -17.903 -40.605 -0.097 1.00 38.82 237 LEU C CA 1
ATOM 7512 C C . LEU C 1 241 ? -17.905 -41.706 -1.161 1.00 39.18 237 LEU C C 1
ATOM 7513 O O . LEU C 1 241 ? -16.981 -41.785 -1.955 1.00 38.58 237 LEU C O 1
ATOM 7518 N N . PRO C 1 242 ? -18.931 -42.576 -1.163 1.00 40.02 238 PRO C N 1
ATOM 7519 C CA . PRO C 1 242 ? -18.829 -43.731 -2.071 1.00 40.62 238 PRO C CA 1
ATOM 7520 C C . PRO C 1 242 ? -19.121 -43.425 -3.560 1.00 41.11 238 PRO C C 1
ATOM 7521 O O . PRO C 1 242 ? -18.544 -44.066 -4.444 1.00 40.97 238 PRO C O 1
ATOM 7525 N N . HIS C 1 243 ? -19.992 -42.456 -3.835 1.00 41.43 239 HIS C N 1
ATOM 7526 C CA . HIS C 1 243 ? -20.622 -42.382 -5.167 1.00 41.63 239 HIS C CA 1
ATOM 7527 C C . HIS C 1 243 ? -20.025 -41.365 -6.129 1.00 40.71 239 HIS C C 1
ATOM 7528 O O . HIS C 1 243 ? -20.726 -40.830 -6.993 1.00 41.25 239 HIS C O 1
ATOM 7535 N N . VAL C 1 244 ? -18.719 -41.132 -5.989 1.00 38.73 240 VAL C N 1
ATOM 7536 C CA . VAL C 1 244 ? -17.986 -40.271 -6.916 1.00 37.39 240 VAL C CA 1
ATOM 7537 C C . VAL C 1 244 ? -16.487 -40.507 -6.794 1.00 36.75 240 VAL C C 1
ATOM 7538 O O . VAL C 1 244 ? -15.993 -40.829 -5.721 1.00 35.50 240 VAL C O 1
ATOM 7542 N N . LYS C 1 245 ? -15.776 -40.338 -7.910 1.00 36.69 241 LYS C N 1
ATOM 7543 C CA . LYS C 1 245 ? -14.325 -40.168 -7.892 1.00 37.09 241 LYS C CA 1
ATOM 7544 C C . LYS C 1 245 ? -13.894 -39.289 -9.086 1.00 36.19 241 LYS C C 1
ATOM 7545 O O . LYS C 1 245 ? -14.656 -39.119 -10.035 1.00 35.76 241 LYS C O 1
ATOM 7551 N N . GLY C 1 246 ? -12.693 -38.720 -9.035 1.00 35.99 242 GLY C N 1
ATOM 7552 C CA . GLY C 1 246 ? -12.246 -37.807 -10.108 1.00 36.50 242 GLY C CA 1
ATOM 7553 C C . GLY C 1 246 ? -12.882 -36.411 -10.043 1.00 37.60 242 GLY C C 1
ATOM 7554 O O . GLY C 1 246 ? -13.279 -35.971 -8.976 1.00 36.09 242 GLY C O 1
ATOM 7555 N N . LEU C 1 247 ? -12.998 -35.735 -11.196 1.00 37.91 243 LEU C N 1
ATOM 7556 C CA . LEU C 1 247 ? -13.383 -34.314 -11.242 1.00 38.95 243 LEU C CA 1
ATOM 7557 C C . LEU C 1 247 ? -14.821 -34.008 -10.821 1.00 38.31 243 LEU C C 1
ATOM 7558 O O . LEU C 1 247 ? -15.071 -32.954 -10.216 1.00 39.49 243 LEU C O 1
ATOM 7563 N N . ARG C 1 248 ? -15.755 -34.899 -11.152 1.00 36.71 244 ARG C N 1
ATOM 7564 C CA . ARG C 1 248 ? -17.168 -34.730 -10.836 1.00 36.55 244 ARG C CA 1
ATOM 7565 C C . ARG C 1 248 ? -17.416 -34.326 -9.369 1.00 36.23 244 ARG C C 1
ATOM 7566 O O . ARG C 1 248 ? -18.364 -33.581 -9.089 1.00 36.89 244 ARG C O 1
ATOM 7574 N N . GLY C 1 249 ? -16.578 -34.816 -8.452 1.00 35.69 245 GLY C N 1
ATOM 7575 C CA . GLY C 1 249 ? -16.708 -34.529 -7.006 1.00 35.06 245 GLY C CA 1
ATOM 7576 C C . GLY C 1 249 ? -16.595 -33.036 -6.657 1.00 35.09 245 GLY C C 1
ATOM 7577 O O . GLY C 1 249 ? -17.603 -32.390 -6.346 1.00 34.15 245 GLY C O 1
ATOM 7578 N N . PRO C 1 250 ? -15.372 -32.474 -6.743 1.00 35.07 246 PRO C N 1
ATOM 7579 C CA . PRO C 1 250 ? -15.119 -31.043 -6.527 1.00 35.26 246 PRO C CA 1
ATOM 7580 C C . PRO C 1 250 ? -15.861 -30.114 -7.492 1.00 35.03 246 PRO C C 1
ATOM 7581 O O . PRO C 1 250 ? -16.381 -29.061 -7.070 1.00 34.29 246 PRO C O 1
ATOM 7585 N N . PHE C 1 251 ? -15.944 -30.502 -8.761 1.00 35.27 247 PHE C N 1
ATOM 7586 C CA . PHE C 1 251 ? -16.602 -29.660 -9.770 1.00 35.88 247 PHE C CA 1
ATOM 7587 C C . PHE C 1 251 ? -18.083 -29.433 -9.472 1.00 35.28 247 PHE C C 1
ATOM 7588 O O . PHE C 1 251 ? -18.558 -28.309 -9.594 1.00 34.59 247 PHE C O 1
ATOM 7596 N N . THR C 1 252 ? -18.792 -30.487 -9.052 1.00 34.53 248 THR C N 1
ATOM 7597 C CA . THR C 1 252 ? -20.216 -30.378 -8.720 1.00 33.80 248 THR C CA 1
ATOM 7598 C C . THR C 1 252 ? -20.426 -29.321 -7.623 1.00 33.23 248 THR C C 1
ATOM 7599 O O . THR C 1 252 ? -21.359 -28.507 -7.723 1.00 32.10 248 THR C O 1
ATOM 7603 N N . CYS C 1 253 ? -19.547 -29.341 -6.615 1.00 31.97 249 CYS C N 1
ATOM 7604 C CA . CYS C 1 253 ? -19.548 -28.339 -5.546 1.00 32.20 249 CYS C CA 1
ATOM 7605 C C . CYS C 1 253 ? -19.223 -26.914 -6.038 1.00 32.08 249 CYS C C 1
ATOM 7606 O O . CYS C 1 253 ? -19.920 -25.949 -5.695 1.00 31.39 249 CYS C O 1
ATOM 7609 N N . LEU C 1 254 ? -18.156 -26.784 -6.815 1.00 31.27 250 LEU C N 1
ATOM 7610 C CA . LEU C 1 254 ? -17.736 -25.456 -7.264 1.00 31.46 250 LEU C CA 1
ATOM 7611 C C . LEU C 1 254 ? -18.799 -24.867 -8.177 1.00 30.33 250 LEU C C 1
ATOM 7612 O O . LEU C 1 254 ? -19.066 -23.672 -8.110 1.00 29.18 250 LEU C O 1
ATOM 7617 N N . ASN C 1 255 ? -19.424 -25.715 -9.000 1.00 29.13 251 ASN C N 1
ATOM 7618 C CA . ASN C 1 255 ? -20.434 -25.251 -9.918 1.00 30.38 251 ASN C CA 1
ATOM 7619 C C . ASN C 1 255 ? -21.638 -24.676 -9.182 1.00 29.84 251 ASN C C 1
ATOM 7620 O O . ASN C 1 255 ? -22.180 -23.621 -9.585 1.00 29.20 251 ASN C O 1
ATOM 7625 N N . SER C 1 256 ? -22.034 -25.361 -8.102 1.00 29.30 252 SER C N 1
ATOM 7626 C CA . SER C 1 256 ? -23.137 -24.879 -7.271 1.00 29.05 252 SER C CA 1
ATOM 7627 C C . SER C 1 256 ? -22.767 -23.562 -6.544 1.00 28.38 252 SER C C 1
ATOM 7628 O O . SER C 1 256 ? -23.543 -22.617 -6.536 1.00 30.22 252 SER C O 1
ATOM 7631 N N . ALA C 1 257 ? -21.575 -23.489 -5.970 1.00 27.94 253 ALA C N 1
ATOM 7632 C CA . ALA C 1 257 ? -21.116 -22.287 -5.284 1.00 27.66 253 ALA C CA 1
ATOM 7633 C C . ALA C 1 257 ? -21.004 -21.080 -6.230 1.00 27.45 253 ALA C C 1
ATOM 7634 O O . ALA C 1 257 ? -21.433 -19.952 -5.890 1.00 26.08 253 ALA C O 1
ATOM 7636 N N . ARG C 1 258 ? -20.406 -21.324 -7.393 1.00 26.54 254 ARG C N 1
ATOM 7637 C CA . ARG C 1 258 ? -20.286 -20.292 -8.412 1.00 27.82 254 ARG C CA 1
ATOM 7638 C C . ARG C 1 258 ? -21.637 -19.660 -8.800 1.00 27.04 254 ARG C C 1
ATOM 7639 O O . ARG C 1 258 ? -21.690 -18.465 -8.997 1.00 27.37 254 ARG C O 1
ATOM 7647 N N . TYR C 1 259 ? -22.690 -20.472 -8.938 1.00 27.50 255 TYR C N 1
ATOM 7648 C CA . TYR C 1 259 ? -24.036 -19.993 -9.218 1.00 28.40 255 TYR C CA 1
ATOM 7649 C C . TYR C 1 259 ? -24.533 -19.063 -8.094 1.00 28.05 255 TYR C C 1
ATOM 7650 O O . TYR C 1 259 ? -25.069 -17.968 -8.378 1.00 27.58 255 TYR C O 1
ATOM 7659 N N . GLY C 1 260 ? -24.332 -19.468 -6.829 1.00 28.83 256 GLY C N 1
ATOM 7660 C CA . GLY C 1 260 ? -24.711 -18.609 -5.686 1.00 29.43 256 GLY C CA 1
ATOM 7661 C C . GLY C 1 260 ? -23.951 -17.283 -5.673 1.00 30.28 256 GLY C C 1
ATOM 7662 O O . GLY C 1 260 ? -24.526 -16.197 -5.475 1.00 31.53 256 GLY C O 1
ATOM 7663 N N . ILE C 1 261 ? -22.647 -17.365 -5.882 1.00 30.20 257 ILE C N 1
ATOM 7664 C CA . ILE C 1 261 ? -21.827 -16.145 -5.985 1.00 29.62 257 ILE C CA 1
ATOM 7665 C C . ILE C 1 261 ? -22.230 -15.201 -7.121 1.00 28.66 257 ILE C C 1
ATOM 7666 O O . ILE C 1 261 ? -22.227 -13.986 -6.927 1.00 28.97 257 ILE C O 1
ATOM 7671 N N . ALA C 1 262 ? -22.591 -15.733 -8.285 1.00 27.71 258 ALA C N 1
ATOM 7672 C CA . ALA C 1 262 ? -23.073 -14.876 -9.376 1.00 27.58 258 ALA C CA 1
ATOM 7673 C C . ALA C 1 262 ? -24.292 -14.013 -8.972 1.00 28.69 258 ALA C C 1
ATOM 7674 O O . ALA C 1 262 ? -24.432 -12.854 -9.393 1.00 29.12 258 ALA C O 1
ATOM 7676 N N . TRP C 1 263 ? -25.179 -14.576 -8.163 1.00 27.88 259 TRP C N 1
ATOM 7677 C CA . TRP C 1 263 ? -26.306 -13.799 -7.606 1.00 27.04 259 TRP C CA 1
ATOM 7678 C C . TRP C 1 263 ? -25.798 -12.885 -6.493 1.00 25.96 259 TRP C C 1
ATOM 7679 O O . TRP C 1 263 ? -26.184 -11.733 -6.384 1.00 26.69 259 TRP C O 1
ATOM 7690 N N . GLY C 1 264 ? -24.954 -13.419 -5.642 1.00 24.95 260 GLY C N 1
ATOM 7691 C CA . GLY C 1 264 ? -24.497 -12.662 -4.470 1.00 25.05 260 GLY C CA 1
ATOM 7692 C C . GLY C 1 264 ? -23.741 -11.397 -4.809 1.00 25.44 260 GLY C C 1
ATOM 7693 O O . GLY C 1 264 ? -23.973 -10.339 -4.209 1.00 25.37 260 GLY C O 1
ATOM 7694 N N . ALA C 1 265 ? -22.814 -11.494 -5.768 1.00 24.79 261 ALA C N 1
ATOM 7695 C CA . ALA C 1 265 ? -21.974 -10.360 -6.136 1.00 25.91 261 ALA C CA 1
ATOM 7696 C C . ALA C 1 265 ? -22.822 -9.182 -6.607 1.00 26.65 261 ALA C C 1
ATOM 7697 O O . ALA C 1 265 ? -22.420 -8.029 -6.412 1.00 25.16 261 ALA C O 1
ATOM 7699 N N . LEU C 1 266 ? -23.964 -9.480 -7.250 1.00 26.32 262 LEU C N 1
ATOM 7700 C CA . LEU C 1 266 ? -24.880 -8.457 -7.721 1.00 27.39 262 LEU C CA 1
ATOM 7701 C C . LEU C 1 266 ? -25.575 -7.740 -6.538 1.00 28.11 262 LEU C C 1
ATOM 7702 O O . LEU C 1 266 ? -25.804 -6.539 -6.607 1.00 28.08 262 LEU C O 1
ATOM 7707 N N . GLY C 1 267 ? -25.811 -8.469 -5.437 1.00 28.07 263 GLY C N 1
ATOM 7708 C CA . GLY C 1 267 ? -26.300 -7.852 -4.206 1.00 29.03 263 GLY C CA 1
ATOM 7709 C C . GLY C 1 267 ? -25.335 -6.798 -3.677 1.00 28.25 263 GLY C C 1
ATOM 7710 O O . GLY C 1 267 ? -25.742 -5.669 -3.403 1.00 28.05 263 GLY C O 1
ATOM 7711 N N . ALA C 1 268 ? -24.060 -7.144 -3.557 1.00 26.98 264 ALA C N 1
ATOM 7712 C CA . ALA C 1 268 ? -23.033 -6.181 -3.164 1.00 26.31 264 ALA C CA 1
ATOM 7713 C C . ALA C 1 268 ? -22.927 -4.992 -4.143 1.00 26.69 264 ALA C C 1
ATOM 7714 O O . ALA C 1 268 ? -22.787 -3.838 -3.701 1.00 25.92 264 ALA C O 1
ATOM 7716 N N . ALA C 1 269 ? -22.973 -5.275 -5.455 1.00 25.13 265 ALA C N 1
ATOM 7717 C CA . ALA C 1 269 ? -23.022 -4.197 -6.457 1.00 25.65 265 ALA C CA 1
ATOM 7718 C C . ALA C 1 269 ? -24.210 -3.266 -6.200 1.00 25.60 265 ALA C C 1
ATOM 7719 O O . ALA C 1 269 ? -24.058 -2.048 -6.193 1.00 25.76 265 ALA C O 1
ATOM 7721 N N . GLU C 1 270 ? -25.398 -3.831 -6.003 1.00 27.11 266 GLU C N 1
ATOM 7722 C CA . GLU C 1 270 ? -26.564 -2.990 -5.689 1.00 28.88 266 GLU C CA 1
ATOM 7723 C C . GLU C 1 270 ? -26.365 -2.137 -4.432 1.00 29.15 266 GLU C C 1
ATOM 7724 O O . GLU C 1 270 ? -26.709 -0.950 -4.439 1.00 28.61 266 GLU C O 1
ATOM 7730 N N . SER C 1 271 ? -25.845 -2.720 -3.346 1.00 29.09 267 SER C N 1
ATOM 7731 C CA . SER C 1 271 ? -25.530 -1.862 -2.173 1.00 29.99 267 SER C CA 1
ATOM 7732 C C . SER C 1 271 ? -24.645 -0.700 -2.524 1.00 29.25 267 SER C C 1
ATOM 7733 O O . SER C 1 271 ? -24.925 0.426 -2.094 1.00 27.80 267 SER C O 1
ATOM 7736 N N . CYS C 1 272 ? -23.561 -0.956 -3.270 1.00 27.68 268 CYS C N 1
ATOM 7737 C CA . CYS C 1 272 ? -22.672 0.136 -3.635 1.00 27.69 268 CYS C CA 1
ATOM 7738 C C . CYS C 1 272 ? -23.355 1.212 -4.469 1.00 27.63 268 CYS C C 1
ATOM 7739 O O . CYS C 1 272 ? -23.138 2.406 -4.252 1.00 27.78 268 CYS C O 1
ATOM 7742 N N . TRP C 1 273 ? -24.127 0.781 -5.464 1.00 27.78 269 TRP C N 1
ATOM 7743 C CA . TRP C 1 273 ? -24.871 1.695 -6.333 1.00 26.97 269 TRP C CA 1
ATOM 7744 C C . TRP C 1 273 ? -25.870 2.530 -5.514 1.00 28.00 269 TRP C C 1
ATOM 7745 O O . TRP C 1 273 ? -25.924 3.777 -5.656 1.00 27.36 269 TRP C O 1
ATOM 7756 N N . HIS C 1 274 ? -26.656 1.857 -4.677 1.00 27.83 270 HIS C N 1
ATOM 7757 C CA . HIS C 1 274 ? -27.597 2.602 -3.825 1.00 29.07 270 HIS C CA 1
ATOM 7758 C C . HIS C 1 274 ? -26.916 3.625 -2.927 1.00 29.83 270 HIS C C 1
ATOM 7759 O O . HIS C 1 274 ? -27.401 4.750 -2.742 1.00 29.31 270 HIS C O 1
ATOM 7766 N N . ILE C 1 275 ? -25.782 3.247 -2.371 1.00 29.72 271 ILE C N 1
ATOM 7767 C CA . ILE C 1 275 ? -25.079 4.156 -1.477 1.00 30.56 271 ILE C CA 1
ATOM 7768 C C . ILE C 1 275 ? -24.554 5.373 -2.237 1.00 30.79 271 ILE C C 1
ATOM 7769 O O . ILE C 1 275 ? -24.675 6.531 -1.777 1.00 29.81 271 ILE C O 1
ATOM 7774 N N . ALA C 1 276 ? -23.984 5.103 -3.416 1.00 29.86 272 ALA C N 1
ATOM 7775 C CA . ALA C 1 276 ? -23.405 6.148 -4.249 1.00 30.68 272 ALA C CA 1
ATOM 7776 C C . ALA C 1 276 ? -24.495 7.124 -4.674 1.00 30.60 272 ALA C C 1
ATOM 7777 O O . ALA C 1 276 ? -24.310 8.330 -4.610 1.00 31.03 272 ALA C O 1
ATOM 7779 N N . ARG C 1 277 ? -25.636 6.586 -5.068 1.00 31.32 273 ARG C N 1
ATOM 7780 C CA . ARG C 1 277 ? -26.772 7.391 -5.494 1.00 31.45 273 ARG C CA 1
ATOM 7781 C C . ARG C 1 277 ? -27.247 8.280 -4.348 1.00 31.97 273 ARG C C 1
ATOM 7782 O O . ARG C 1 277 ? -27.517 9.472 -4.541 1.00 31.78 273 ARG C O 1
ATOM 7790 N N . GLN C 1 278 ? -27.377 7.699 -3.154 1.00 32.68 274 GLN C N 1
ATOM 7791 C CA . GLN C 1 278 ? -27.846 8.519 -2.031 1.00 34.70 274 GLN C CA 1
ATOM 7792 C C . GLN C 1 278 ? -26.866 9.614 -1.665 1.00 34.54 274 GLN C C 1
ATOM 7793 O O . GLN C 1 278 ? -27.255 10.764 -1.355 1.00 35.01 274 GLN C O 1
ATOM 7799 N N . TYR C 1 279 ? -25.594 9.260 -1.706 1.00 34.21 275 TYR C N 1
ATOM 7800 C CA . TYR C 1 279 ? -24.537 10.172 -1.350 1.00 34.62 275 TYR C CA 1
ATOM 7801 C C . TYR C 1 279 ? -24.531 11.390 -2.269 1.00 34.08 275 TYR C C 1
ATOM 7802 O O . TYR C 1 279 ? -24.314 12.515 -1.804 1.00 33.93 275 TYR C O 1
ATOM 7811 N N . VAL C 1 280 ? -24.745 11.185 -3.565 1.00 33.64 276 VAL C N 1
ATOM 7812 C CA . VAL C 1 280 ? -24.691 12.325 -4.483 1.00 33.08 276 VAL C CA 1
ATOM 7813 C C . VAL C 1 280 ? -25.992 13.163 -4.445 1.00 34.23 276 VAL C C 1
ATOM 7814 O O . VAL C 1 280 ? -25.983 14.362 -4.788 1.00 33.43 276 VAL C O 1
ATOM 7818 N N . LEU C 1 281 ? -27.089 12.532 -4.027 1.00 34.74 277 LEU C N 1
ATOM 7819 C CA . LEU C 1 281 ? -28.325 13.272 -3.698 1.00 37.55 277 LEU C CA 1
ATOM 7820 C C . LEU C 1 281 ? -28.108 14.163 -2.446 1.00 38.68 277 LEU C C 1
ATOM 7821 O O . LEU C 1 281 ? -28.490 15.312 -2.436 1.00 39.44 277 LEU C O 1
ATOM 7826 N N . ASP C 1 282 ? -27.463 13.615 -1.421 1.00 40.12 278 ASP C N 1
ATOM 7827 C CA . ASP C 1 282 ? -27.259 14.288 -0.139 1.00 41.84 278 ASP C CA 1
ATOM 7828 C C . ASP C 1 282 ? -26.223 15.391 -0.161 1.00 42.14 278 ASP C C 1
ATOM 7829 O O . ASP C 1 282 ? -26.432 16.417 0.476 1.00 42.77 278 ASP C O 1
ATOM 7834 N N . ARG C 1 283 ? -25.116 15.192 -0.871 1.00 42.58 279 ARG C N 1
ATOM 7835 C CA . ARG C 1 283 ? -24.005 16.144 -0.864 1.00 43.64 279 ARG C CA 1
ATOM 7836 C C . ARG C 1 283 ? -24.167 17.218 -1.938 1.00 45.21 279 ARG C C 1
ATOM 7837 O O . ARG C 1 283 ? -24.688 16.949 -3.030 1.00 44.29 279 ARG C O 1
ATOM 7839 N N . LYS C 1 284 ? -23.694 18.423 -1.600 1.00 46.82 280 LYS C N 1
ATOM 7840 C CA . LYS C 1 284 ? -23.857 19.635 -2.408 1.00 48.95 280 LYS C CA 1
ATOM 7841 C C . LYS C 1 284 ? -22.506 20.179 -2.829 1.00 49.76 280 LYS C C 1
ATOM 7842 O O . LYS C 1 284 ? -21.512 19.976 -2.126 1.00 50.07 280 LYS C O 1
ATOM 7848 N N . GLN C 1 285 ? -22.478 20.838 -3.990 1.00 50.22 281 GLN C N 1
ATOM 7849 C CA . GLN C 1 285 ? -21.296 21.519 -4.511 1.00 51.26 281 GLN C CA 1
ATOM 7850 C C . GLN C 1 285 ? -21.758 22.635 -5.441 1.00 51.49 281 GLN C C 1
ATOM 7851 O O . GLN C 1 285 ? -22.698 22.456 -6.218 1.00 50.65 281 GLN C O 1
ATOM 7857 N N . PHE C 1 286 ? -21.102 23.792 -5.339 1.00 52.07 282 PHE C N 1
ATOM 7858 C CA . PHE C 1 286 ? -21.493 24.999 -6.090 1.00 52.37 282 PHE C CA 1
ATOM 7859 C C . PHE C 1 286 ? -22.975 25.309 -5.900 1.00 52.02 282 PHE C C 1
ATOM 7860 O O . PHE C 1 286 ? -23.631 25.846 -6.787 1.00 52.32 282 PHE C O 1
ATOM 7868 N N . GLY C 1 287 ? -23.483 24.952 -4.720 1.00 51.88 283 GLY C N 1
ATOM 7869 C CA . GLY C 1 287 ? -24.894 25.172 -4.356 1.00 50.40 283 GLY C CA 1
ATOM 7870 C C . GLY C 1 287 ? -25.924 24.276 -5.036 1.00 49.41 283 GLY C C 1
ATOM 7871 O O . GLY C 1 287 ? -27.096 24.662 -5.173 1.00 49.31 283 GLY C O 1
ATOM 7872 N N . ARG C 1 288 ? -25.499 23.080 -5.456 1.00 47.81 284 ARG C N 1
ATOM 7873 C CA . ARG C 1 288 ? -26.381 22.108 -6.121 1.00 45.93 284 ARG C CA 1
ATOM 7874 C C . ARG C 1 288 ? -25.965 20.698 -5.675 1.00 44.18 284 ARG C C 1
ATOM 7875 O O . ARG C 1 288 ? -24.786 20.478 -5.381 1.00 43.83 284 ARG C O 1
ATOM 7877 N N . PRO C 1 289 ? -26.910 19.724 -5.622 1.00 42.89 285 PRO C N 1
ATOM 7878 C CA . PRO C 1 289 ? -26.382 18.399 -5.219 1.00 41.94 285 PRO C CA 1
ATOM 7879 C C . PRO C 1 289 ? -25.387 17.850 -6.249 1.00 40.86 285 PRO C C 1
ATOM 7880 O O . PRO C 1 289 ? -25.430 18.231 -7.456 1.00 40.02 285 PRO C O 1
ATOM 7884 N N . LEU C 1 290 ? -24.476 17.004 -5.771 1.00 39.97 286 LEU C N 1
ATOM 7885 C CA . LEU C 1 290 ? -23.516 16.318 -6.647 1.00 39.76 286 LEU C CA 1
ATOM 7886 C C . LEU C 1 290 ? -24.242 15.619 -7.809 1.00 38.38 286 LEU C C 1
ATOM 7887 O O . LEU C 1 290 ? -23.732 15.566 -8.940 1.00 37.27 286 LEU C O 1
ATOM 7892 N N . ALA C 1 291 ? -25.442 15.118 -7.520 1.00 36.90 287 ALA C N 1
ATOM 7893 C CA . ALA C 1 291 ? -26.254 14.382 -8.494 1.00 36.95 287 ALA C CA 1
ATOM 7894 C C . ALA C 1 291 ? -26.621 15.184 -9.751 1.00 36.77 287 ALA C C 1
ATOM 7895 O O . ALA C 1 291 ? -27.075 14.607 -10.739 1.00 35.67 287 ALA C O 1
ATOM 7897 N N . ALA C 1 292 ? -26.461 16.509 -9.697 1.00 36.80 288 ALA C N 1
ATOM 7898 C CA . ALA C 1 292 ? -26.675 17.371 -10.880 1.00 36.93 288 ALA C CA 1
ATOM 7899 C C . ALA C 1 292 ? -25.558 17.302 -11.960 1.00 37.24 288 ALA C C 1
ATOM 7900 O O . ALA C 1 292 ? -25.763 17.776 -13.088 1.00 37.26 288 ALA C O 1
ATOM 7902 N N . ASN C 1 293 ? -24.391 16.733 -11.626 1.00 36.28 289 ASN C N 1
ATOM 7903 C CA . ASN C 1 293 ? -23.252 16.693 -12.562 1.00 36.21 289 ASN C CA 1
ATOM 7904 C C . ASN C 1 293 ? -23.455 15.616 -13.610 1.00 34.69 289 ASN C C 1
ATOM 7905 O O . ASN C 1 293 ? -23.776 14.488 -13.276 1.00 32.75 289 ASN C O 1
ATOM 7910 N N . GLN C 1 294 ? -23.240 15.946 -14.871 1.00 34.13 290 GLN C N 1
ATOM 7911 C CA . GLN C 1 294 ? -23.377 14.915 -15.897 1.00 33.68 290 GLN C CA 1
ATOM 7912 C C . GLN C 1 294 ? -22.419 13.712 -15.712 1.00 33.88 290 GLN C C 1
ATOM 7913 O O . GLN C 1 294 ? -22.803 12.568 -15.979 1.00 33.02 290 GLN C O 1
ATOM 7919 N N . LEU C 1 295 ? -21.189 13.980 -15.269 1.00 32.58 291 LEU C N 1
ATOM 7920 C CA . LEU C 1 295 ? -20.212 12.928 -14.987 1.00 33.21 291 LEU C CA 1
ATOM 7921 C C . LEU C 1 295 ? -20.715 11.937 -13.967 1.00 31.92 291 LEU C C 1
ATOM 7922 O O . LEU C 1 295 ? -20.510 10.743 -14.125 1.00 31.06 291 LEU C O 1
ATOM 7927 N N . ILE C 1 296 ? -21.360 12.443 -12.913 1.00 31.14 292 ILE C N 1
ATOM 7928 C CA . ILE C 1 296 ? -21.947 11.584 -11.915 1.00 30.45 292 ILE C CA 1
ATOM 7929 C C . ILE C 1 296 ? -23.114 10.780 -12.479 1.00 30.49 292 ILE C C 1
ATOM 7930 O O . ILE C 1 296 ? -23.261 9.571 -12.173 1.00 28.95 292 ILE C O 1
ATOM 7935 N N . GLN C 1 297 ? -23.959 11.441 -13.287 1.00 29.02 293 GLN C N 1
ATOM 7936 C CA . GLN C 1 297 ? -25.137 10.750 -13.823 1.00 28.74 293 GLN C CA 1
ATOM 7937 C C . GLN C 1 297 ? -24.766 9.606 -14.777 1.00 28.81 293 GLN C C 1
ATOM 7938 O O . GLN C 1 297 ? -25.435 8.566 -14.840 1.00 27.32 293 GLN C O 1
ATOM 7944 N N . LYS C 1 298 ? -23.728 9.843 -15.569 1.00 28.39 294 LYS C N 1
ATOM 7945 C CA . LYS C 1 298 ? -23.196 8.828 -16.444 1.00 28.96 294 LYS C CA 1
ATOM 7946 C C . LYS C 1 298 ? -22.820 7.557 -15.659 1.00 27.92 294 LYS C C 1
ATOM 7947 O O . LYS C 1 298 ? -23.191 6.448 -16.034 1.00 27.23 294 LYS C O 1
ATOM 7953 N N . LYS C 1 299 ? -22.080 7.725 -14.575 1.00 27.67 295 LYS C N 1
ATOM 7954 C CA . LYS C 1 299 ? -21.692 6.586 -13.725 1.00 27.82 295 LYS C CA 1
ATOM 7955 C C . LYS C 1 299 ? -22.890 5.842 -13.129 1.00 27.21 295 LYS C C 1
ATOM 7956 O O . LYS C 1 299 ? -22.901 4.596 -13.106 1.00 26.14 295 LYS C O 1
ATOM 7962 N N . LEU C 1 300 ? -23.908 6.590 -12.677 1.00 26.16 296 LEU C N 1
ATOM 7963 C CA . LEU C 1 300 ? -25.138 5.975 -12.158 1.00 25.66 296 LEU C CA 1
ATOM 7964 C C . LEU C 1 300 ? -25.881 5.200 -13.264 1.00 26.30 296 LEU C C 1
ATOM 7965 O O . LEU C 1 300 ? -26.444 4.157 -13.009 1.00 26.37 296 LEU C O 1
ATOM 7970 N N . ALA C 1 301 ? -25.873 5.720 -14.489 1.00 26.19 297 ALA C N 1
ATOM 7971 C CA . ALA C 1 301 ? -26.461 4.991 -15.644 1.00 27.04 297 ALA C CA 1
ATOM 7972 C C . ALA C 1 301 ? -25.722 3.678 -15.874 1.00 27.21 297 ALA C C 1
ATOM 7973 O O . ALA C 1 301 ? -26.354 2.675 -16.175 1.00 27.15 297 ALA C O 1
ATOM 7975 N N . ASP C 1 302 ? -24.387 3.702 -15.770 1.00 28.12 298 ASP C N 1
ATOM 7976 C CA . ASP C 1 302 ? -23.597 2.480 -16.025 1.00 28.31 298 ASP C CA 1
ATOM 7977 C C . ASP C 1 302 ? -23.864 1.444 -14.937 1.00 27.53 298 ASP C C 1
ATOM 7978 O O . ASP C 1 302 ? -24.064 0.248 -15.227 1.00 26.81 298 ASP C O 1
ATOM 7983 N N . MET C 1 303 ? -23.904 1.896 -13.684 1.00 26.34 299 MET C N 1
ATOM 7984 C CA . MET C 1 303 ? -24.202 0.969 -12.567 1.00 26.03 299 MET C CA 1
ATOM 7985 C C . MET C 1 303 ? -25.553 0.297 -12.738 1.00 25.82 299 MET C C 1
ATOM 7986 O O . MET C 1 303 ? -25.679 -0.925 -12.665 1.00 25.28 299 MET C O 1
ATOM 7991 N N . GLN C 1 304 ? -26.566 1.104 -13.010 1.00 25.99 300 GLN C N 1
ATOM 7992 C CA . GLN C 1 304 ? -27.933 0.589 -13.194 1.00 25.68 300 GLN C CA 1
ATOM 7993 C C . GLN C 1 304 ? -28.002 -0.406 -14.352 1.00 25.40 300 GLN C C 1
ATOM 7994 O O . GLN C 1 304 ? -28.670 -1.462 -14.257 1.00 24.99 300 GLN C O 1
ATOM 8000 N N . THR C 1 305 ? -27.332 -0.065 -15.455 1.00 24.90 301 THR C N 1
ATOM 8001 C CA . THR C 1 305 ? -27.396 -0.899 -16.665 1.00 25.03 301 THR C CA 1
ATOM 8002 C C . THR C 1 305 ? -26.745 -2.279 -16.386 1.00 24.61 301 THR C C 1
ATOM 8003 O O . THR C 1 305 ? -27.355 -3.325 -16.668 1.00 24.80 301 THR C O 1
ATOM 8007 N N . GLU C 1 306 ? -25.542 -2.278 -15.805 1.00 25.17 302 GLU C N 1
ATOM 8008 C CA . GLU C 1 306 ? -24.782 -3.541 -15.621 1.00 25.41 302 GLU C CA 1
ATOM 8009 C C . GLU C 1 306 ? -25.477 -4.447 -14.623 1.00 24.86 302 GLU C C 1
ATOM 8010 O O . GLU C 1 306 ? -25.520 -5.665 -14.796 1.00 22.73 302 GLU C O 1
ATOM 8016 N N . ILE C 1 307 ? -26.041 -3.841 -13.590 1.00 25.16 303 ILE C N 1
ATOM 8017 C CA . ILE C 1 307 ? -26.797 -4.618 -12.597 1.00 25.62 303 ILE C CA 1
ATOM 8018 C C . ILE C 1 307 ? -28.090 -5.187 -13.203 1.00 26.19 303 ILE C C 1
ATOM 8019 O O . ILE C 1 307 ? -28.384 -6.362 -13.017 1.00 27.01 303 ILE C O 1
ATOM 8024 N N . THR C 1 308 ? -28.844 -4.366 -13.932 1.00 24.99 304 THR C N 1
ATOM 8025 C CA . THR C 1 308 ? -30.113 -4.809 -14.506 1.00 26.62 304 THR C CA 1
ATOM 8026 C C . THR C 1 308 ? -29.916 -5.968 -15.471 1.00 26.21 304 THR C C 1
ATOM 8027 O O . THR C 1 308 ? -30.672 -6.948 -15.430 1.00 27.19 304 THR C O 1
ATOM 8031 N N . LEU C 1 309 ? -28.890 -5.863 -16.323 1.00 27.26 305 LEU C N 1
ATOM 8032 C CA . LEU C 1 309 ? -28.547 -6.926 -17.259 1.00 28.12 305 LEU C CA 1
ATOM 8033 C C . LEU C 1 309 ? -27.988 -8.155 -16.539 1.00 27.83 305 LEU C C 1
ATOM 8034 O O . LEU C 1 309 ? -28.281 -9.280 -16.912 1.00 26.40 305 LEU C O 1
ATOM 8039 N N . GLY C 1 310 ? -27.131 -7.921 -15.547 1.00 27.39 306 GLY C N 1
ATOM 8040 C CA . GLY C 1 310 ? -26.562 -9.011 -14.773 1.00 27.06 306 GLY C CA 1
ATOM 8041 C C . GLY C 1 310 ? -27.663 -9.853 -14.139 1.00 27.60 306 GLY C C 1
ATOM 8042 O O . GLY C 1 310 ? -27.607 -11.088 -14.176 1.00 26.59 306 GLY C O 1
ATOM 8043 N N . LEU C 1 311 ? -28.669 -9.187 -13.569 1.00 26.39 307 LEU C N 1
ATOM 8044 C CA . LEU C 1 311 ? -29.792 -9.890 -12.939 1.00 27.58 307 LEU C CA 1
ATOM 8045 C C . LEU C 1 311 ? -30.638 -10.706 -13.914 1.00 27.33 307 LEU C C 1
ATOM 8046 O O . LEU C 1 311 ? -31.096 -11.790 -13.555 1.00 27.65 307 LEU C O 1
ATOM 8051 N N . GLN C 1 312 ? -30.862 -10.200 -15.130 1.00 27.40 308 GLN C N 1
ATOM 8052 C CA . GLN C 1 312 ? -31.621 -10.992 -16.115 1.00 29.32 308 GLN C CA 1
ATOM 8053 C C . GLN C 1 312 ? -30.859 -12.246 -16.463 1.00 28.93 308 GLN C C 1
ATOM 8054 O O . GLN C 1 312 ? -31.460 -13.292 -16.674 1.00 29.21 308 GLN C O 1
ATOM 8060 N N . GLY C 1 313 ? -29.530 -12.128 -16.520 1.00 28.23 309 GLY C N 1
ATOM 8061 C CA . GLY C 1 313 ? -28.648 -13.287 -16.762 1.00 28.16 309 GLY C CA 1
ATOM 8062 C C . GLY C 1 313 ? -28.731 -14.398 -15.704 1.00 28.44 309 GLY C C 1
ATOM 8063 O O . GLY C 1 313 ? -28.960 -15.572 -16.035 1.00 27.73 309 GLY C O 1
ATOM 8064 N N . VAL C 1 314 ? -28.504 -14.058 -14.443 1.00 27.38 310 VAL C N 1
ATOM 8065 C CA . VAL C 1 314 ? -28.586 -15.060 -13.390 1.00 27.34 310 VAL C CA 1
ATOM 8066 C C . VAL C 1 314 ? -29.995 -15.596 -13.189 1.00 27.57 310 VAL C C 1
ATOM 8067 O O . VAL C 1 314 ? -30.172 -16.752 -12.834 1.00 26.84 310 VAL C O 1
ATOM 8071 N N . LEU C 1 315 ? -30.992 -14.755 -13.416 1.00 27.81 311 LEU C N 1
ATOM 8072 C CA . LEU C 1 315 ? -32.346 -15.255 -13.341 1.00 28.74 311 LEU C CA 1
ATOM 8073 C C . LEU C 1 315 ? -32.588 -16.315 -14.421 1.00 29.14 311 LEU C C 1
ATOM 8074 O O . LEU C 1 315 ? -33.104 -17.387 -14.103 1.00 28.71 311 LEU C O 1
ATOM 8079 N N . ARG C 1 316 ? -32.240 -16.012 -15.678 1.00 28.05 312 ARG C N 1
ATOM 8080 C CA . ARG C 1 316 ? -32.400 -16.986 -16.764 1.00 28.34 312 ARG C CA 1
ATOM 8081 C C . ARG C 1 316 ? -31.617 -18.277 -16.473 1.00 28.91 312 ARG C C 1
ATOM 8082 O O . ARG C 1 316 ? -32.150 -19.397 -16.648 1.00 29.34 312 ARG C O 1
ATOM 8090 N N . LEU C 1 317 ? -30.383 -18.136 -15.982 1.00 28.65 313 LEU C N 1
ATOM 8091 C CA . LEU C 1 317 ? -29.579 -19.304 -15.604 1.00 28.23 313 LEU C CA 1
ATOM 8092 C C . LEU C 1 317 ? -30.272 -20.167 -14.531 1.00 28.33 313 LEU C C 1
ATOM 8093 O O . LEU C 1 317 ? -30.339 -21.401 -14.676 1.00 28.55 313 LEU C O 1
ATOM 8098 N N . GLY C 1 318 ? -30.778 -19.519 -13.478 1.00 28.03 314 GLY C N 1
ATOM 8099 C CA . GLY C 1 318 ? -31.524 -20.201 -12.409 1.00 28.50 314 GLY C CA 1
ATOM 8100 C C . GLY C 1 318 ? -32.726 -20.981 -12.941 1.00 30.47 314 GLY C C 1
ATOM 8101 O O . GLY C 1 318 ? -32.914 -22.158 -12.577 1.00 30.24 314 GLY C O 1
ATOM 8102 N N . ARG C 1 319 ? -33.517 -20.339 -13.811 1.00 29.99 315 ARG C N 1
ATOM 8103 C CA . ARG C 1 319 ? -34.681 -20.981 -14.455 1.00 31.14 315 ARG C CA 1
ATOM 8104 C C . ARG C 1 319 ? -34.238 -22.201 -15.290 1.00 31.53 315 ARG C C 1
ATOM 8105 O O . ARG C 1 319 ? -34.842 -23.263 -15.189 1.00 30.97 315 ARG C O 1
ATOM 8113 N N . MET C 1 320 ? -33.149 -22.062 -16.058 1.00 31.58 316 MET C N 1
ATOM 8114 C CA . MET C 1 320 ? -32.550 -23.180 -16.807 1.00 31.91 316 MET C CA 1
ATOM 8115 C C . MET C 1 320 ? -32.057 -24.323 -15.911 1.00 32.67 316 MET C C 1
ATOM 8116 O O . MET C 1 320 ? -32.325 -25.504 -16.190 1.00 31.57 316 MET C O 1
ATOM 8121 N N . LYS C 1 321 ? -31.339 -23.995 -14.843 1.00 32.55 317 LYS C N 1
ATOM 8122 C CA . LYS C 1 321 ? -30.933 -25.029 -13.877 1.00 33.90 317 LYS C CA 1
ATOM 8123 C C . LYS C 1 321 ? -32.154 -25.753 -13.279 1.00 35.11 317 LYS C C 1
ATOM 8124 O O . LYS C 1 321 ? -32.137 -26.980 -13.122 1.00 36.30 317 LYS C O 1
ATOM 8130 N N . ASP C 1 322 ? -33.210 -25.008 -12.955 1.00 35.83 318 ASP C N 1
ATOM 8131 C CA . ASP C 1 322 ? -34.412 -25.623 -12.396 1.00 36.94 318 ASP C CA 1
ATOM 8132 C C . ASP C 1 322 ? -35.119 -26.537 -13.405 1.00 38.77 318 ASP C C 1
ATOM 8133 O O . ASP C 1 322 ? -35.747 -27.516 -13.025 1.00 38.29 318 ASP C O 1
ATOM 8138 N N . GLU C 1 323 ? -35.010 -26.212 -14.694 1.00 39.92 319 GLU C N 1
ATOM 8139 C CA . GLU C 1 323 ? -35.505 -27.075 -15.751 1.00 42.00 319 GLU C CA 1
ATOM 8140 C C . GLU C 1 323 ? -34.532 -28.153 -16.229 1.00 42.14 319 GLU C C 1
ATOM 8141 O O . GLU C 1 323 ? -34.900 -28.956 -17.071 1.00 42.68 319 GLU C O 1
ATOM 8147 N N . GLY C 1 324 ? -33.308 -28.184 -15.699 1.00 42.20 320 GLY C N 1
ATOM 8148 C CA . GLY C 1 324 ? -32.276 -29.119 -16.188 1.00 42.65 320 GLY C CA 1
ATOM 8149 C C . GLY C 1 324 ? -31.740 -28.866 -17.608 1.00 42.99 320 GLY C C 1
ATOM 8150 O O . GLY C 1 324 ? -31.114 -29.754 -18.204 1.00 43.32 320 GLY C O 1
ATOM 8151 N N . THR C 1 325 ? -31.987 -27.668 -18.154 1.00 42.27 321 THR C N 1
ATOM 8152 C CA . THR C 1 325 ? -31.506 -27.300 -19.488 1.00 41.72 321 THR C CA 1
ATOM 8153 C C . THR C 1 325 ? -30.165 -26.518 -19.470 1.00 41.00 321 THR C C 1
ATOM 8154 O O . THR C 1 325 ? -29.659 -26.130 -20.533 1.00 41.38 321 THR C O 1
ATOM 8158 N N . ALA C 1 326 ? -29.595 -26.293 -18.291 1.00 38.28 322 ALA C N 1
ATOM 8159 C CA . ALA C 1 326 ? -28.350 -25.491 -18.183 1.00 37.38 322 ALA C CA 1
ATOM 8160 C C . ALA C 1 326 ? -27.054 -26.277 -18.279 1.00 36.20 322 ALA C C 1
ATOM 8161 O O . ALA C 1 326 ? -26.704 -27.027 -17.367 1.00 35.75 322 ALA C O 1
ATOM 8163 N N . ALA C 1 327 ? -26.308 -26.069 -19.361 1.00 34.95 323 ALA C N 1
ATOM 8164 C CA . ALA C 1 327 ? -24.933 -26.560 -19.412 1.00 34.07 323 ALA C CA 1
ATOM 8165 C C . ALA C 1 327 ? -24.024 -25.817 -18.396 1.00 34.30 323 ALA C C 1
ATOM 8166 O O . ALA C 1 327 ? -24.246 -24.643 -18.105 1.00 32.80 323 ALA C O 1
ATOM 8168 N N . VAL C 1 328 ? -23.007 -26.500 -17.864 1.00 33.68 324 VAL C N 1
ATOM 8169 C CA . VAL C 1 328 ? -22.170 -25.910 -16.814 1.00 33.96 324 VAL C CA 1
ATOM 8170 C C . VAL C 1 328 ? -21.400 -24.694 -17.290 1.00 33.18 324 VAL C C 1
ATOM 8171 O O . VAL C 1 328 ? -21.009 -23.833 -16.477 1.00 32.41 324 VAL C O 1
ATOM 8175 N N . GLU C 1 329 ? -21.144 -24.621 -18.598 1.00 32.21 325 GLU C N 1
ATOM 8176 C CA . GLU C 1 329 ? -20.451 -23.453 -19.142 1.00 32.00 325 GLU C CA 1
ATOM 8177 C C . GLU C 1 329 ? -21.231 -22.128 -18.966 1.00 30.94 325 GLU C C 1
ATOM 8178 O O . GLU C 1 329 ? -20.627 -21.048 -18.841 1.00 30.92 325 GLU C O 1
ATOM 8184 N N . ILE C 1 330 ? -22.557 -22.196 -18.955 1.00 29.86 326 ILE C N 1
ATOM 8185 C CA . ILE C 1 330 ? -23.365 -20.997 -18.683 1.00 29.02 326 ILE C CA 1
ATOM 8186 C C . ILE C 1 330 ? -22.993 -20.390 -17.322 1.00 28.90 326 ILE C C 1
ATOM 8187 O O . ILE C 1 330 ? -22.968 -19.160 -17.171 1.00 27.86 326 ILE C O 1
ATOM 8192 N N . THR C 1 331 ? -22.666 -21.240 -16.337 1.00 28.62 327 THR C N 1
ATOM 8193 C CA . THR C 1 331 ? -22.262 -20.718 -15.022 1.00 28.78 327 THR C CA 1
ATOM 8194 C C . THR C 1 331 ? -21.028 -19.834 -15.136 1.00 28.81 327 THR C C 1
ATOM 8195 O O . THR C 1 331 ? -20.883 -18.879 -14.352 1.00 27.12 327 THR C O 1
ATOM 8199 N N . SER C 1 332 ? -20.117 -20.173 -16.060 1.00 28.32 328 SER C N 1
ATOM 8200 C CA . SER C 1 332 ? -18.868 -19.384 -16.189 1.00 27.53 328 SER C CA 1
ATOM 8201 C C . SER C 1 332 ? -19.215 -17.999 -16.685 1.00 26.93 328 SER C C 1
ATOM 8202 O O . SER C 1 332 ? -18.593 -17.041 -16.278 1.00 27.11 328 SER C O 1
ATOM 8205 N N . ILE C 1 333 ? -20.189 -17.893 -17.589 1.00 26.31 329 ILE C N 1
ATOM 8206 C CA . ILE C 1 333 ? -20.572 -16.559 -18.090 1.00 26.18 329 ILE C CA 1
ATOM 8207 C C . ILE C 1 333 ? -21.046 -15.701 -16.923 1.00 27.40 329 ILE C C 1
ATOM 8208 O O . ILE C 1 333 ? -20.571 -14.563 -16.739 1.00 26.01 329 ILE C O 1
ATOM 8213 N N . MET C 1 334 ? -21.939 -16.269 -16.097 1.00 26.63 330 MET C N 1
ATOM 8214 C CA . MET C 1 334 ? -22.584 -15.458 -15.045 1.00 27.55 330 MET C CA 1
ATOM 8215 C C . MET C 1 334 ? -21.654 -15.185 -13.881 1.00 27.37 330 MET C C 1
ATOM 8216 O O . MET C 1 334 ? -21.650 -14.083 -13.317 1.00 27.12 330 MET C O 1
ATOM 8221 N N . LYS C 1 335 ? -20.855 -16.175 -13.525 1.00 27.25 331 LYS C N 1
ATOM 8222 C CA . LYS C 1 335 ? -19.874 -15.955 -12.461 1.00 27.90 331 LYS C CA 1
ATOM 8223 C C . LYS C 1 335 ? -18.863 -14.884 -12.855 1.00 27.44 331 LYS C C 1
ATOM 8224 O O . LYS C 1 335 ? -18.562 -13.960 -12.093 1.00 26.69 331 LYS C O 1
ATOM 8230 N N . ARG C 1 336 ? -18.297 -15.020 -14.040 1.00 27.85 332 ARG C N 1
ATOM 8231 C CA . ARG C 1 336 ? -17.295 -14.045 -14.476 1.00 27.28 332 ARG C CA 1
ATOM 8232 C C . ARG C 1 336 ? -17.881 -12.619 -14.573 1.00 27.16 332 ARG C C 1
ATOM 8233 O O . ARG C 1 336 ? -17.240 -11.640 -14.176 1.00 26.30 332 ARG C O 1
ATOM 8241 N N . ASN C 1 337 ? -19.090 -12.510 -15.128 1.00 26.43 333 ASN C N 1
ATOM 8242 C CA . ASN C 1 337 ? -19.713 -11.222 -15.332 1.00 26.45 333 ASN C CA 1
ATOM 8243 C C . ASN C 1 337 ? -20.097 -10.605 -13.988 1.00 26.63 333 ASN C C 1
ATOM 8244 O O . ASN C 1 337 ? -19.819 -9.454 -13.743 1.00 27.29 333 ASN C O 1
ATOM 8249 N N . SER C 1 338 ? -20.754 -11.374 -13.135 1.00 26.10 334 SER C N 1
ATOM 8250 C CA . SER C 1 338 ? -21.235 -10.786 -11.898 1.00 26.33 334 SER C CA 1
ATOM 8251 C C . SER C 1 338 ? -20.075 -10.318 -11.068 1.00 26.15 334 SER C C 1
ATOM 8252 O O . SER C 1 338 ? -20.141 -9.213 -10.553 1.00 27.38 334 SER C O 1
ATOM 8255 N N . CYS C 1 339 ? -19.033 -11.137 -10.919 1.00 25.18 335 CYS C N 1
ATOM 8256 C CA . CYS C 1 339 ? -17.903 -10.715 -10.094 1.00 26.30 335 CYS C CA 1
ATOM 8257 C C . CYS C 1 339 ? -17.128 -9.563 -10.702 1.00 25.12 335 CYS C C 1
ATOM 8258 O O . CYS C 1 339 ? -16.774 -8.663 -9.985 1.00 23.95 335 CYS C O 1
ATOM 8261 N N . GLY C 1 340 ? -16.813 -9.609 -12.008 1.00 25.32 336 GLY C N 1
ATOM 8262 C CA . GLY C 1 340 ? -16.061 -8.490 -12.623 1.00 25.09 336 GLY C CA 1
ATOM 8263 C C . GLY C 1 340 ? -16.868 -7.179 -12.602 1.00 25.46 336 GLY C C 1
ATOM 8264 O O . GLY C 1 340 ? -16.332 -6.098 -12.312 1.00 25.02 336 GLY C O 1
ATOM 8265 N N . LYS C 1 341 ? -18.153 -7.256 -12.935 1.00 24.24 337 LYS C N 1
ATOM 8266 C CA . LYS C 1 341 ? -18.995 -6.051 -12.976 1.00 24.43 337 LYS C CA 1
ATOM 8267 C C . LYS C 1 341 ? -19.200 -5.486 -11.564 1.00 24.92 337 LYS C C 1
ATOM 8268 O O . LYS C 1 341 ? -19.190 -4.268 -11.391 1.00 25.91 337 LYS C O 1
ATOM 8274 N N . ALA C 1 342 ? -19.403 -6.359 -10.578 1.00 24.20 338 ALA C N 1
ATOM 8275 C CA . ALA C 1 342 ? -19.580 -5.915 -9.172 1.00 25.58 338 ALA C CA 1
ATOM 8276 C C . ALA C 1 342 ? -18.318 -5.191 -8.686 1.00 25.35 338 ALA C C 1
ATOM 8277 O O . ALA C 1 342 ? -18.387 -4.151 -8.038 1.00 24.73 338 ALA C O 1
ATOM 8279 N N . LEU C 1 343 ? -17.149 -5.745 -9.026 1.00 26.02 339 LEU C N 1
ATOM 8280 C CA . LEU C 1 343 ? -15.888 -5.056 -8.720 1.00 25.43 339 LEU C CA 1
ATOM 8281 C C . LEU C 1 343 ? -15.771 -3.671 -9.405 1.00 25.53 339 LEU C C 1
ATOM 8282 O O . LEU C 1 343 ? -15.402 -2.678 -8.749 1.00 23.99 339 LEU C O 1
ATOM 8287 N N . ASP C 1 344 ? -16.080 -3.592 -10.707 1.00 25.92 340 ASP C N 1
ATOM 8288 C CA . ASP C 1 344 ? -16.048 -2.293 -11.418 1.00 26.30 340 ASP C CA 1
ATOM 8289 C C . ASP C 1 344 ? -16.972 -1.301 -10.727 1.00 25.42 340 ASP C C 1
ATOM 8290 O O . ASP C 1 344 ? -16.661 -0.129 -10.620 1.00 24.01 340 ASP C O 1
ATOM 8295 N N . ILE C 1 345 ? -18.129 -1.784 -10.317 1.00 25.65 341 ILE C N 1
ATOM 8296 C CA . ILE C 1 345 ? -19.143 -0.911 -9.738 1.00 26.29 341 ILE C CA 1
ATOM 8297 C C . ILE C 1 345 ? -18.687 -0.433 -8.349 1.00 26.17 341 ILE C C 1
ATOM 8298 O O . ILE C 1 345 ? -18.862 0.730 -8.041 1.00 26.33 341 ILE C O 1
ATOM 8303 N N . ALA C 1 346 ? -18.138 -1.323 -7.521 1.00 25.51 342 ALA C N 1
ATOM 8304 C CA . ALA C 1 346 ? -17.571 -0.929 -6.196 1.00 25.79 342 ALA C CA 1
ATOM 8305 C C . ALA C 1 346 ? -16.493 0.142 -6.362 1.00 26.00 342 ALA C C 1
ATOM 8306 O O . ALA C 1 346 ? -16.435 1.107 -5.604 1.00 25.54 342 ALA C O 1
ATOM 8308 N N . ARG C 1 347 ? -15.638 -0.035 -7.370 1.00 26.33 343 ARG C N 1
ATOM 8309 C CA . ARG C 1 347 ? -14.595 0.949 -7.659 1.00 25.48 343 ARG C CA 1
ATOM 8310 C C . ARG C 1 347 ? -15.161 2.296 -8.135 1.00 26.87 343 ARG C C 1
ATOM 8311 O O . ARG C 1 347 ? -14.731 3.395 -7.690 1.00 26.40 343 ARG C O 1
ATOM 8319 N N . LEU C 1 348 ? -16.183 2.223 -8.973 1.00 26.96 344 LEU C N 1
ATOM 8320 C CA . LEU C 1 348 ? -16.817 3.447 -9.474 1.00 28.22 344 LEU C CA 1
ATOM 8321 C C . LEU C 1 348 ? -17.477 4.189 -8.299 1.00 27.28 344 LEU C C 1
ATOM 8322 O O . LEU C 1 348 ? -17.331 5.418 -8.150 1.00 26.12 344 LEU C O 1
ATOM 8327 N N . ALA C 1 349 ? -18.182 3.433 -7.456 1.00 26.66 345 ALA C N 1
ATOM 8328 C CA . ALA C 1 349 ? -18.833 3.980 -6.285 1.00 27.82 345 ALA C CA 1
ATOM 8329 C C . ALA C 1 349 ? -17.808 4.551 -5.282 1.00 28.43 345 ALA C C 1
ATOM 8330 O O . ALA C 1 349 ? -18.010 5.650 -4.759 1.00 28.59 345 ALA C O 1
ATOM 8332 N N . ARG C 1 350 ? -16.730 3.809 -5.009 1.00 29.64 346 ARG C N 1
ATOM 8333 C CA . ARG C 1 350 ? -15.666 4.294 -4.111 1.00 30.43 346 ARG C CA 1
ATOM 8334 C C . ARG C 1 350 ? -15.153 5.646 -4.563 1.00 31.69 346 ARG C C 1
ATOM 8335 O O . ARG C 1 350 ? -14.938 6.536 -3.750 1.00 31.47 346 ARG C O 1
ATOM 8343 N N . ASP C 1 351 ? -14.915 5.776 -5.869 1.00 33.25 347 ASP C N 1
ATOM 8344 C CA . ASP C 1 351 ? -14.316 6.982 -6.406 1.00 33.98 347 ASP C CA 1
ATOM 8345 C C . ASP C 1 351 ? -15.293 8.188 -6.394 1.00 34.94 347 ASP C C 1
ATOM 8346 O O . ASP C 1 351 ? -14.863 9.333 -6.546 1.00 34.18 347 ASP C O 1
ATOM 8351 N N . MET C 1 352 ? -16.578 7.919 -6.196 1.00 35.71 348 MET C N 1
ATOM 8352 C CA . MET C 1 352 ? -17.589 8.973 -6.023 1.00 38.21 348 MET C CA 1
ATOM 8353 C C . MET C 1 352 ? -17.744 9.496 -4.596 1.00 39.78 348 MET C C 1
ATOM 8354 O O . MET C 1 352 ? -18.389 10.523 -4.399 1.00 40.39 348 MET C O 1
ATOM 8359 N N . LEU C 1 353 ? -17.187 8.796 -3.604 1.00 40.88 349 LEU C N 1
ATOM 8360 C CA . LEU C 1 353 ? -17.332 9.197 -2.189 1.00 42.83 349 LEU C CA 1
ATOM 8361 C C . LEU C 1 353 ? -16.131 9.969 -1.696 1.00 44.09 349 LEU C C 1
ATOM 8362 O O . LEU C 1 353 ? -14.999 9.536 -1.911 1.00 45.64 349 LEU C O 1
ATOM 8367 N N . GLY C 1 354 ? -16.355 11.074 -0.990 1.00 45.29 350 GLY C N 1
ATOM 8368 C CA . GLY C 1 354 ? -15.233 11.932 -0.529 1.00 46.90 350 GLY C CA 1
ATOM 8369 C C . GLY C 1 354 ? -15.102 12.168 0.972 1.00 47.17 350 GLY C C 1
ATOM 8370 O O . GLY C 1 354 ? -15.548 11.342 1.781 1.00 48.15 350 GLY C O 1
ATOM 8371 N N . GLU C 1 361 ? -21.910 4.790 4.771 1.00 46.94 357 GLU C N 1
ATOM 8372 C CA . GLU C 1 361 ? -21.521 5.036 3.364 1.00 47.02 357 GLU C CA 1
ATOM 8373 C C . GLU C 1 361 ? -20.150 4.397 3.024 1.00 46.40 357 GLU C C 1
ATOM 8374 O O . GLU C 1 361 ? -19.979 3.835 1.941 1.00 46.72 357 GLU C O 1
ATOM 8376 N N . PHE C 1 362 ? -19.200 4.437 3.960 1.00 45.21 358 PHE C N 1
ATOM 8377 C CA . PHE C 1 362 ? -17.953 3.641 3.821 1.00 43.91 358 PHE C CA 1
ATOM 8378 C C . PHE C 1 362 ? -18.204 2.106 3.924 1.00 42.81 358 PHE C C 1
ATOM 8379 O O . PHE C 1 362 ? -17.262 1.269 3.899 1.00 42.69 358 PHE C O 1
ATOM 8381 N N . GLY C 1 363 ? -19.485 1.722 3.986 1.00 40.36 359 GLY C N 1
ATOM 8382 C CA . GLY C 1 363 ? -19.849 0.361 3.609 1.00 37.76 359 GLY C CA 1
ATOM 8383 C C . GLY C 1 363 ? -19.214 0.055 2.237 1.00 35.65 359 GLY C C 1
ATOM 8384 O O . GLY C 1 363 ? -18.842 -1.090 1.949 1.00 34.71 359 GLY C O 1
ATOM 8385 N N . VAL C 1 364 ? -19.065 1.077 1.394 1.00 32.88 360 VAL C N 1
ATOM 8386 C CA . VAL C 1 364 ? -18.562 0.823 0.022 1.00 31.23 360 VAL C CA 1
ATOM 8387 C C . VAL C 1 364 ? -17.141 0.295 0.072 1.00 30.77 360 VAL C C 1
ATOM 8388 O O . VAL C 1 364 ? -16.795 -0.642 -0.653 1.00 29.78 360 VAL C O 1
ATOM 8392 N N . ALA C 1 365 ? -16.333 0.863 0.960 1.00 29.14 361 ALA C N 1
ATOM 8393 C CA . ALA C 1 365 ? -14.924 0.494 1.026 1.00 29.71 361 ALA C CA 1
ATOM 8394 C C . ALA C 1 365 ? -14.737 -0.953 1.467 1.00 28.00 361 ALA C C 1
ATOM 8395 O O . ALA C 1 365 ? -13.799 -1.603 1.061 1.00 26.65 361 ALA C O 1
ATOM 8397 N N . ARG C 1 366 ? -15.662 -1.418 2.291 1.00 28.72 362 ARG C N 1
ATOM 8398 C CA . ARG C 1 366 ? -15.726 -2.788 2.746 1.00 28.33 362 ARG C CA 1
ATOM 8399 C C . ARG C 1 366 ? -16.138 -3.739 1.615 1.00 27.95 362 ARG C C 1
ATOM 8400 O O . ARG C 1 366 ? -15.449 -4.718 1.383 1.00 27.57 362 ARG C O 1
ATOM 8408 N N . HIS C 1 367 ? -17.267 -3.456 0.955 1.00 27.81 363 HIS C N 1
ATOM 8409 C CA . HIS C 1 367 ? -17.685 -4.232 -0.229 1.00 27.56 363 HIS C CA 1
ATOM 8410 C C . HIS C 1 367 ? -16.533 -4.290 -1.237 1.00 26.88 363 HIS C C 1
ATOM 8411 O O . HIS C 1 367 ? -16.252 -5.338 -1.812 1.00 27.81 363 HIS C O 1
ATOM 8418 N N . LEU C 1 368 ? -15.837 -3.172 -1.398 1.00 26.66 364 LEU C N 1
ATOM 8419 C CA . LEU C 1 368 ? -14.751 -3.098 -2.367 1.00 26.14 364 LEU C CA 1
ATOM 8420 C C . LEU C 1 368 ? -13.636 -4.084 -2.043 1.00 26.98 364 LEU C C 1
ATOM 8421 O O . LEU C 1 368 ? -13.225 -4.886 -2.909 1.00 27.91 364 LEU C O 1
ATOM 8426 N N . VAL C 1 369 ? -13.089 -4.034 -0.831 1.00 27.25 365 VAL C N 1
ATOM 8427 C CA . VAL C 1 369 ? -11.977 -4.960 -0.551 1.00 27.82 365 VAL C CA 1
ATOM 8428 C C . VAL C 1 369 ? -12.442 -6.401 -0.542 1.00 26.30 365 VAL C C 1
ATOM 8429 O O . VAL C 1 369 ? -11.661 -7.314 -0.896 1.00 27.23 365 VAL C O 1
ATOM 8433 N N . ASN C 1 370 ? -13.686 -6.618 -0.129 1.00 26.46 366 ASN C N 1
ATOM 8434 C CA . ASN C 1 370 ? -14.290 -7.970 -0.200 1.00 26.28 366 ASN C CA 1
ATOM 8435 C C . ASN C 1 370 ? -14.283 -8.463 -1.658 1.00 26.92 366 ASN C C 1
ATOM 8436 O O . ASN C 1 370 ? -13.817 -9.584 -1.962 1.00 26.74 366 ASN C O 1
ATOM 8441 N N . LEU C 1 371 ? -14.820 -7.637 -2.551 1.00 25.97 367 LEU C N 1
ATOM 8442 C CA . LEU C 1 371 ? -14.927 -8.040 -3.956 1.00 26.10 367 LEU C CA 1
ATOM 8443 C C . LEU C 1 371 ? -13.564 -8.204 -4.629 1.00 26.59 367 LEU C C 1
ATOM 8444 O O . LEU C 1 371 ? -13.441 -9.002 -5.571 1.00 26.75 367 LEU C O 1
ATOM 8449 N N . GLU C 1 372 ? -12.545 -7.475 -4.158 1.00 26.06 368 GLU C N 1
ATOM 8450 C CA . GLU C 1 372 ? -11.184 -7.689 -4.637 1.00 27.43 368 GLU C CA 1
ATOM 8451 C C . GLU C 1 372 ? -10.673 -9.109 -4.346 1.00 28.02 368 GLU C C 1
ATOM 8452 O O . GLU C 1 372 ? -10.011 -9.707 -5.189 1.00 28.35 368 GLU C O 1
ATOM 8458 N N . VAL C 1 373 ? -11.029 -9.676 -3.192 1.00 27.16 369 VAL C N 1
ATOM 8459 C CA . VAL C 1 373 ? -10.718 -11.082 -2.887 1.00 27.09 369 VAL C CA 1
ATOM 8460 C C . VAL C 1 373 ? -11.623 -12.080 -3.630 1.00 27.23 369 VAL C C 1
ATOM 8461 O O . VAL C 1 373 ? -11.128 -13.041 -4.226 1.00 27.94 369 VAL C O 1
ATOM 8465 N N . VAL C 1 374 ? -12.928 -11.832 -3.616 1.00 26.60 370 VAL C N 1
ATOM 8466 C CA . VAL C 1 374 ? -13.906 -12.676 -4.299 1.00 28.47 370 VAL C CA 1
ATOM 8467 C C . VAL C 1 374 ? -13.488 -12.863 -5.776 1.00 29.43 370 VAL C C 1
ATOM 8468 O O . VAL C 1 374 ? -13.594 -13.965 -6.334 1.00 28.67 370 VAL C O 1
ATOM 8472 N N . ASN C 1 375 ? -13.020 -11.776 -6.403 1.00 29.85 371 ASN C N 1
ATOM 8473 C CA . ASN C 1 375 ? -12.533 -11.872 -7.760 1.00 31.27 371 ASN C CA 1
ATOM 8474 C C . ASN C 1 375 ? -11.301 -12.753 -7.992 1.00 31.88 371 ASN C C 1
ATOM 8475 O O . ASN C 1 375 ? -11.016 -13.117 -9.137 1.00 31.01 371 ASN C O 1
ATOM 8480 N N . THR C 1 376 ? -10.588 -13.098 -6.923 1.00 32.41 372 THR C N 1
ATOM 8481 C CA . THR C 1 376 ? -9.453 -14.019 -7.019 1.00 35.09 372 THR C CA 1
ATOM 8482 C C . THR C 1 376 ? -9.725 -15.397 -6.400 1.00 35.49 372 THR C C 1
ATOM 8483 O O . THR C 1 376 ? -8.799 -16.208 -6.270 1.00 35.97 372 THR C O 1
ATOM 8487 N N . TYR C 1 377 ? -10.974 -15.685 -6.045 1.00 35.54 373 TYR C N 1
ATOM 8488 C CA . TYR C 1 377 ? -11.308 -16.978 -5.446 1.00 37.43 373 TYR C CA 1
ATOM 8489 C C . TYR C 1 377 ? -10.710 -18.110 -6.266 1.00 38.36 373 TYR C C 1
ATOM 8490 O O . TYR C 1 377 ? -10.278 -19.117 -5.725 1.00 37.98 373 TYR C O 1
ATOM 8499 N N . GLU C 1 378 ? -10.759 -17.956 -7.584 1.00 38.71 374 GLU C N 1
ATOM 8500 C CA . GLU C 1 378 ? -10.442 -19.035 -8.485 1.00 40.05 374 GLU C CA 1
ATOM 8501 C C . GLU C 1 378 ? -9.111 -18.809 -9.172 1.00 40.26 374 GLU C C 1
ATOM 8502 O O . GLU C 1 378 ? -8.827 -19.412 -10.207 1.00 39.56 374 GLU C O 1
ATOM 8508 N N . GLY C 1 379 ? -8.299 -17.942 -8.575 1.00 40.15 375 GLY C N 1
ATOM 8509 C CA . GLY C 1 379 ? -6.964 -17.646 -9.085 1.00 40.30 375 GLY C CA 1
ATOM 8510 C C . GLY C 1 379 ? -6.944 -16.334 -9.841 1.00 40.66 375 GLY C C 1
ATOM 8511 O O . GLY C 1 379 ? -7.937 -15.596 -9.861 1.00 40.75 375 GLY C O 1
ATOM 8512 N N . THR C 1 380 ? -5.817 -16.033 -10.475 1.00 40.18 376 THR C N 1
ATOM 8513 C CA . THR C 1 380 ? -5.669 -14.751 -11.152 1.00 40.39 376 THR C CA 1
ATOM 8514 C C . THR C 1 380 ? -5.474 -14.922 -12.667 1.00 40.23 376 THR C C 1
ATOM 8515 O O . THR C 1 380 ? -5.006 -14.019 -13.347 1.00 40.72 376 THR C O 1
ATOM 8519 N N . HIS C 1 381 ? -5.850 -16.078 -13.185 1.00 39.57 377 HIS C N 1
ATOM 8520 C CA . HIS C 1 381 ? -5.670 -16.374 -14.600 1.00 39.82 377 HIS C CA 1
ATOM 8521 C C . HIS C 1 381 ? -6.971 -16.378 -15.416 1.00 39.20 377 HIS C C 1
ATOM 8522 O O . HIS C 1 381 ? -6.994 -16.903 -16.540 1.00 40.06 377 HIS C O 1
ATOM 8529 N N . ASP C 1 382 ? -8.042 -15.826 -14.856 1.00 37.13 378 ASP C N 1
ATOM 8530 C CA . ASP C 1 382 ? -9.329 -15.703 -15.559 1.00 36.85 378 ASP C CA 1
ATOM 8531 C C . ASP C 1 382 ? -9.804 -17.058 -16.102 1.00 36.17 378 ASP C C 1
ATOM 8532 O O . ASP C 1 382 ? -10.079 -17.212 -17.315 1.00 34.45 378 ASP C O 1
ATOM 8537 N N . ILE C 1 383 ? -9.933 -18.026 -15.188 1.00 34.38 379 ILE C N 1
ATOM 8538 C CA . ILE C 1 383 ? -10.284 -19.388 -15.530 1.00 33.40 379 ILE C CA 1
ATOM 8539 C C . ILE C 1 383 ? -11.578 -19.441 -16.345 1.00 32.75 379 ILE C C 1
ATOM 8540 O O . ILE C 1 383 ? -11.739 -20.316 -17.205 1.00 31.40 379 ILE C O 1
ATOM 8545 N N . HIS C 1 384 ? -12.511 -18.527 -16.055 1.00 30.22 380 HIS C N 1
ATOM 8546 C CA . HIS C 1 384 ? -13.779 -18.599 -16.703 1.00 30.65 380 HIS C CA 1
ATOM 8547 C C . HIS C 1 384 ? -13.740 -18.135 -18.147 1.00 29.42 380 HIS C C 1
ATOM 8548 O O . HIS C 1 384 ? -14.434 -18.679 -18.963 1.00 29.62 380 HIS C O 1
ATOM 8555 N N . ALA C 1 385 ? -12.937 -17.132 -18.448 1.00 29.77 381 ALA C N 1
ATOM 8556 C CA . ALA C 1 385 ? -12.653 -16.754 -19.837 1.00 30.55 381 ALA C CA 1
ATOM 8557 C C . ALA C 1 385 ? -12.138 -17.943 -20.628 1.00 31.14 381 ALA C C 1
ATOM 8558 O O . ALA C 1 385 ? -12.539 -18.173 -21.785 1.00 32.28 381 ALA C O 1
ATOM 8560 N N . LEU C 1 386 ? -11.231 -18.685 -20.010 1.00 31.74 382 LEU C N 1
ATOM 8561 C CA . LEU C 1 386 ? -10.643 -19.871 -20.656 1.00 32.63 382 LEU C CA 1
ATOM 8562 C C . LEU C 1 386 ? -11.649 -20.991 -20.862 1.00 32.74 382 LEU C C 1
ATOM 8563 O O . LEU C 1 386 ? -11.676 -21.612 -21.921 1.00 33.22 382 LEU C O 1
ATOM 8568 N N . ILE C 1 387 ? -12.539 -21.199 -19.891 1.00 31.92 383 ILE C N 1
ATOM 8569 C CA . ILE C 1 387 ? -13.633 -22.140 -20.097 1.00 30.75 383 ILE C CA 1
ATOM 8570 C C . ILE C 1 387 ? -14.456 -21.715 -21.311 1.00 30.76 383 ILE C C 1
ATOM 8571 O O . ILE C 1 387 ? -14.815 -22.578 -22.153 1.00 28.38 383 ILE C O 1
ATOM 8576 N N . LEU C 1 388 ? -14.774 -20.412 -21.393 1.00 28.77 384 LEU C N 1
ATOM 8577 C CA . LEU C 1 388 ? -15.629 -19.922 -22.489 1.00 29.53 384 LEU C CA 1
ATOM 8578 C C . LEU C 1 388 ? -14.894 -19.925 -23.839 1.00 29.02 384 LEU C C 1
ATOM 8579 O O . LEU C 1 388 ? -15.486 -20.263 -24.847 1.00 29.41 384 LEU C O 1
ATOM 8584 N N . GLY C 1 389 ? -13.603 -19.585 -23.817 1.00 29.46 385 GLY C N 1
ATOM 8585 C CA . GLY C 1 389 ? -12.726 -19.642 -25.005 1.00 29.29 385 GLY C CA 1
ATOM 8586 C C . GLY C 1 389 ? -12.673 -21.046 -25.577 1.00 29.48 385 GLY C C 1
ATOM 8587 O O . GLY C 1 389 ? -12.803 -21.257 -26.795 1.00 29.37 385 GLY C O 1
ATOM 8588 N N . ARG C 1 390 ? -12.484 -22.022 -24.707 1.00 30.90 386 ARG C N 1
ATOM 8589 C CA . ARG C 1 390 ? -12.435 -23.409 -25.167 1.00 31.17 386 ARG C CA 1
ATOM 8590 C C . ARG C 1 390 ? -13.782 -23.881 -25.679 1.00 32.02 386 ARG C C 1
ATOM 8591 O O . ARG C 1 390 ? -13.854 -24.583 -26.710 1.00 32.28 386 ARG C O 1
ATOM 8599 N N . ALA C 1 391 ? -14.867 -23.493 -25.008 1.00 31.71 387 ALA C N 1
ATOM 8600 C CA . ALA C 1 391 ? -16.201 -23.843 -25.520 1.00 32.05 387 ALA C CA 1
ATOM 8601 C C . ALA C 1 391 ? -16.534 -23.231 -26.891 1.00 32.39 387 ALA C C 1
ATOM 8602 O O . ALA C 1 391 ? -17.277 -23.833 -27.658 1.00 31.44 387 ALA C O 1
ATOM 8604 N N . GLN C 1 392 ? -15.973 -22.066 -27.223 1.00 31.24 388 GLN C N 1
ATOM 8605 C CA . GLN C 1 392 ? -16.331 -21.452 -28.489 1.00 31.32 388 GLN C CA 1
ATOM 8606 C C . GLN C 1 392 ? -15.476 -21.996 -29.623 1.00 31.67 388 GLN C C 1
ATOM 8607 O O . GLN C 1 392 ? -15.935 -22.065 -30.778 1.00 32.71 388 GLN C O 1
ATOM 8613 N N . THR C 1 393 ? -14.221 -22.304 -29.305 1.00 31.67 389 THR C N 1
ATOM 8614 C CA . THR C 1 393 ? -13.226 -22.596 -30.331 1.00 32.51 389 THR C CA 1
ATOM 8615 C C . THR C 1 393 ? -12.796 -24.075 -30.341 1.00 33.94 389 THR C C 1
ATOM 8616 O O . THR C 1 393 ? -12.065 -24.527 -31.244 1.00 34.23 389 THR C O 1
ATOM 8620 N N . GLY C 1 394 ? -13.160 -24.797 -29.289 1.00 33.60 390 GLY C N 1
ATOM 8621 C CA . GLY C 1 394 ? -12.632 -26.135 -29.053 1.00 34.88 390 GLY C CA 1
ATOM 8622 C C . GLY C 1 394 ? -11.268 -26.143 -28.369 1.00 35.51 390 GLY C C 1
ATOM 8623 O O . GLY C 1 394 ? -10.843 -27.166 -27.871 1.00 35.34 390 GLY C O 1
ATOM 8624 N N . ILE C 1 395 ? -10.553 -25.023 -28.363 1.00 35.56 391 ILE C N 1
ATOM 8625 C CA . ILE C 1 395 ? -9.140 -25.066 -27.995 1.00 35.89 391 ILE C CA 1
ATOM 8626 C C . ILE C 1 395 ? -8.866 -24.738 -26.522 1.00 36.53 391 ILE C C 1
ATOM 8627 O O . ILE C 1 395 ? -9.217 -23.646 -26.049 1.00 34.66 391 ILE C O 1
ATOM 8632 N N . GLN C 1 396 ? -8.198 -25.663 -25.816 1.00 36.64 392 GLN C N 1
ATOM 8633 C CA . GLN C 1 396 ? -7.642 -25.350 -24.493 1.00 38.29 392 GLN C CA 1
ATOM 8634 C C . GLN C 1 396 ? -6.499 -24.360 -24.653 1.00 38.46 392 GLN C C 1
ATOM 8635 O O . GLN C 1 396 ? -5.511 -24.682 -25.292 1.00 37.70 392 GLN C O 1
ATOM 8641 N N . ALA C 1 397 ? -6.602 -23.179 -24.048 1.00 39.56 393 ALA C N 1
ATOM 8642 C CA . ALA C 1 397 ? -5.581 -22.130 -24.245 1.00 41.53 393 ALA C CA 1
ATOM 8643 C C . ALA C 1 397 ? -4.208 -22.489 -23.711 1.00 43.06 393 ALA C C 1
ATOM 8644 O O . ALA C 1 397 ? -4.074 -23.036 -22.617 1.00 43.35 393 ALA C O 1
ATOM 8646 N N . PHE C 1 398 ? -3.212 -22.144 -24.526 1.00 45.32 394 PHE C N 1
ATOM 8647 C CA . PHE C 1 398 ? -1.777 -22.308 -24.266 1.00 47.08 394 PHE C CA 1
ATOM 8648 C C . PHE C 1 398 ? -1.225 -21.222 -23.319 1.00 47.20 394 PHE C C 1
ATOM 8649 O O . PHE C 1 398 ? -0.812 -21.523 -22.187 1.00 48.66 394 PHE C O 1
ATOM 8651 N N . ALA D 1 8 ? -26.891 -31.083 -19.690 1.00 51.13 4 ALA D N 1
ATOM 8652 C CA . ALA D 1 8 ? -27.399 -30.492 -20.953 1.00 50.31 4 ALA D CA 1
ATOM 8653 C C . ALA D 1 8 ? -26.237 -29.996 -21.791 1.00 49.15 4 ALA D C 1
ATOM 8654 O O . ALA D 1 8 ? -25.101 -29.859 -21.305 1.00 50.19 4 ALA D O 1
ATOM 8656 N N . THR D 1 9 ? -26.511 -29.738 -23.059 1.00 47.72 5 THR D N 1
ATOM 8657 C CA . THR D 1 9 ? -25.460 -29.402 -24.018 1.00 46.51 5 THR D CA 1
ATOM 8658 C C . THR D 1 9 ? -25.279 -27.892 -24.084 1.00 44.06 5 THR D C 1
ATOM 8659 O O . THR D 1 9 ? -26.256 -27.163 -24.081 1.00 44.44 5 THR D O 1
ATOM 8663 N N . PHE D 1 10 ? -24.032 -27.439 -24.138 1.00 41.89 6 PHE D N 1
ATOM 8664 C CA . PHE D 1 10 ? -23.736 -26.016 -24.289 1.00 39.44 6 PHE D CA 1
ATOM 8665 C C . PHE D 1 10 ? -23.909 -25.549 -25.734 1.00 38.92 6 PHE D C 1
ATOM 8666 O O . PHE D 1 10 ? -23.449 -26.190 -26.669 1.00 38.27 6 PHE D O 1
ATOM 8674 N N . HIS D 1 11 ? -24.566 -24.416 -25.920 1.00 37.46 7 HIS D N 1
ATOM 8675 C CA . HIS D 1 11 ? -24.652 -23.853 -27.237 1.00 36.59 7 HIS D CA 1
ATOM 8676 C C . HIS D 1 11 ? -23.800 -22.556 -27.255 1.00 35.33 7 HIS D C 1
ATOM 8677 O O . HIS D 1 11 ? -24.305 -21.498 -26.882 1.00 34.16 7 HIS D O 1
ATOM 8684 N N . TRP D 1 12 ? -22.519 -22.641 -27.618 1.00 32.67 8 TRP D N 1
ATOM 8685 C CA . TRP D 1 12 ? -21.659 -21.428 -27.567 1.00 32.66 8 TRP D CA 1
ATOM 8686 C C . TRP D 1 12 ? -22.289 -20.213 -28.289 1.00 32.04 8 TRP D C 1
ATOM 8687 O O . TRP D 1 12 ? -22.130 -19.077 -27.868 1.00 31.43 8 TRP D O 1
ATOM 8698 N N . ASP D 1 13 ? -23.016 -20.481 -29.371 1.00 31.89 9 ASP D N 1
ATOM 8699 C CA . ASP D 1 13 ? -23.627 -19.431 -30.195 1.00 33.48 9 ASP D CA 1
ATOM 8700 C C . ASP D 1 13 ? -24.970 -18.884 -29.631 1.00 33.35 9 ASP D C 1
ATOM 8701 O O . ASP D 1 13 ? -25.519 -17.925 -30.177 1.00 32.94 9 ASP D O 1
ATOM 8706 N N . ASP D 1 14 ? -25.518 -19.535 -28.603 1.00 32.62 10 ASP D N 1
ATOM 8707 C CA . ASP D 1 14 ? -26.800 -19.118 -28.000 1.00 32.75 10 ASP D CA 1
ATOM 8708 C C . ASP D 1 14 ? -26.811 -19.663 -26.561 1.00 32.70 10 ASP D C 1
ATOM 8709 O O . ASP D 1 14 ? -27.669 -20.506 -26.212 1.00 32.98 10 ASP D O 1
ATOM 8714 N N . PRO D 1 15 ? -25.849 -19.195 -25.720 1.00 31.38 11 PRO D N 1
ATOM 8715 C CA . PRO D 1 15 ? -25.671 -19.785 -24.388 1.00 30.53 11 PRO D CA 1
ATOM 8716 C C . PRO D 1 15 ? -26.938 -19.869 -23.524 1.00 31.33 11 PRO D C 1
ATOM 8717 O O . PRO D 1 15 ? -27.118 -20.861 -22.809 1.00 29.01 11 PRO D O 1
ATOM 8721 N N . LEU D 1 16 ? -27.809 -18.864 -23.581 1.00 30.66 12 LEU D N 1
ATOM 8722 C CA . LEU D 1 16 ? -29.029 -18.940 -22.785 1.00 30.56 12 LEU D CA 1
ATOM 8723 C C . LEU D 1 16 ? -30.255 -19.490 -23.540 1.00 31.56 12 LEU D C 1
ATOM 8724 O O . LEU D 1 16 ? -31.371 -19.453 -23.016 1.00 31.24 12 LEU D O 1
ATOM 8729 N N . LEU D 1 17 ? -30.046 -19.989 -24.754 1.00 31.62 13 LEU D N 1
ATOM 8730 C CA . LEU D 1 17 ? -31.123 -20.625 -25.529 1.00 32.61 13 LEU D CA 1
ATOM 8731 C C . LEU D 1 17 ? -32.259 -19.643 -25.777 1.00 33.79 13 LEU D C 1
ATOM 8732 O O . LEU D 1 17 ? -33.444 -19.920 -25.507 1.00 33.99 13 LEU D O 1
ATOM 8737 N N . LEU D 1 18 ? -31.884 -18.478 -26.302 1.00 34.29 14 LEU D N 1
ATOM 8738 C CA . LEU D 1 18 ? -32.864 -17.489 -26.688 1.00 35.73 14 LEU D CA 1
ATOM 8739 C C . LEU D 1 18 ? -33.936 -18.151 -27.584 1.00 35.71 14 LEU D C 1
ATOM 8740 O O . LEU D 1 18 ? -35.130 -17.878 -27.474 1.00 34.18 14 LEU D O 1
ATOM 8745 N N . ASP D 1 19 ? -33.478 -19.024 -28.467 1.00 36.42 15 ASP D N 1
ATOM 8746 C CA . ASP D 1 19 ? -34.343 -19.708 -29.404 1.00 38.29 15 ASP D CA 1
ATOM 8747 C C . ASP D 1 19 ? -35.509 -20.411 -28.681 1.00 38.24 15 ASP D C 1
ATOM 8748 O O . ASP D 1 19 ? -36.674 -20.313 -29.109 1.00 37.89 15 ASP D O 1
ATOM 8753 N N . GLN D 1 20 ? -35.211 -21.026 -27.538 1.00 39.15 16 GLN D N 1
ATOM 8754 C CA . GLN D 1 20 ? -36.235 -21.670 -26.712 1.00 40.33 16 GLN D CA 1
ATOM 8755 C C . GLN D 1 20 ? -37.150 -20.725 -25.949 1.00 40.36 16 GLN D C 1
ATOM 8756 O O . GLN D 1 20 ? -38.199 -21.157 -25.504 1.00 41.17 16 GLN D O 1
ATOM 8762 N N . GLN D 1 21 ? -36.788 -19.454 -25.779 1.00 39.18 17 GLN D N 1
ATOM 8763 C CA . GLN D 1 21 ? -37.709 -18.512 -25.110 1.00 38.48 17 GLN D CA 1
ATOM 8764 C C . GLN D 1 21 ? -38.683 -17.834 -26.086 1.00 38.93 17 GLN D C 1
ATOM 8765 O O . GLN D 1 21 ? -39.482 -16.943 -25.694 1.00 38.29 17 GLN D O 1
ATOM 8771 N N . LEU D 1 22 ? -38.614 -18.220 -27.361 1.00 38.67 18 LEU D N 1
ATOM 8772 C CA . LEU D 1 22 ? -39.448 -17.571 -28.362 1.00 38.50 18 LEU D CA 1
ATOM 8773 C C . LEU D 1 22 ? -40.707 -18.378 -28.589 1.00 39.66 18 LEU D C 1
ATOM 8774 O O . LEU D 1 22 ? -40.695 -19.598 -28.458 1.00 38.75 18 LEU D O 1
ATOM 8779 N N . ALA D 1 23 ? -41.789 -17.685 -28.927 1.00 40.93 19 ALA D N 1
ATOM 8780 C CA . ALA D 1 23 ? -43.000 -18.341 -29.433 1.00 42.11 19 ALA D CA 1
ATOM 8781 C C . ALA D 1 23 ? -42.753 -18.858 -30.858 1.00 43.04 19 ALA D C 1
ATOM 8782 O O . ALA D 1 23 ? -41.831 -18.379 -31.581 1.00 42.25 19 ALA D O 1
ATOM 8784 N N . ASP D 1 24 ? -43.588 -19.827 -31.257 1.00 43.97 20 ASP D N 1
ATOM 8785 C CA . ASP D 1 24 ? -43.570 -20.429 -32.593 1.00 44.75 20 ASP D CA 1
ATOM 8786 C C . ASP D 1 24 ? -43.570 -19.402 -33.720 1.00 45.10 20 ASP D C 1
ATOM 8787 O O . ASP D 1 24 ? -42.756 -19.487 -34.633 1.00 45.73 20 ASP D O 1
ATOM 8789 N N . ASP D 1 25 ? -44.474 -18.435 -33.651 1.00 45.17 21 ASP D N 1
ATOM 8790 C CA . ASP D 1 25 ? -44.600 -17.445 -34.709 1.00 46.13 21 ASP D CA 1
ATOM 8791 C C . ASP D 1 25 ? -43.387 -16.495 -34.723 1.00 44.98 21 ASP D C 1
ATOM 8792 O O . ASP D 1 25 ? -42.893 -16.123 -35.791 1.00 45.07 21 ASP D O 1
ATOM 8797 N N . GLU D 1 26 ? -42.900 -16.140 -33.533 1.00 42.99 22 GLU D N 1
ATOM 8798 C CA . GLU D 1 26 ? -41.683 -15.334 -33.401 1.00 41.22 22 GLU D CA 1
ATOM 8799 C C . GLU D 1 26 ? -40.519 -16.021 -34.116 1.00 40.62 22 GLU D C 1
ATOM 8800 O O . GLU D 1 26 ? -39.831 -15.385 -34.917 1.00 40.21 22 GLU D O 1
ATOM 8806 N N . ARG D 1 27 ? -40.349 -17.317 -33.867 1.00 40.56 23 ARG D N 1
ATOM 8807 C CA . ARG D 1 27 ? -39.283 -18.085 -34.482 1.00 41.13 23 ARG D CA 1
ATOM 8808 C C . ARG D 1 27 ? -39.412 -18.102 -36.004 1.00 41.49 23 ARG D C 1
ATOM 8809 O O . ARG D 1 27 ? -38.403 -17.998 -36.707 1.00 40.13 23 ARG D O 1
ATOM 8817 N N . MET D 1 28 ? -40.647 -18.251 -36.498 1.00 41.86 24 MET D N 1
ATOM 8818 C CA . MET D 1 28 ? -40.885 -18.361 -37.938 1.00 42.65 24 MET D CA 1
ATOM 8819 C C . MET D 1 28 ? -40.512 -17.058 -38.632 1.00 41.05 24 MET D C 1
ATOM 8820 O O . MET D 1 28 ? -39.851 -17.065 -39.651 1.00 40.72 24 MET D O 1
ATOM 8825 N N . VAL D 1 29 ? -40.941 -15.949 -38.052 1.00 40.76 25 VAL D N 1
ATOM 8826 C CA . VAL D 1 29 ? -40.592 -14.623 -38.534 1.00 40.08 25 VAL D C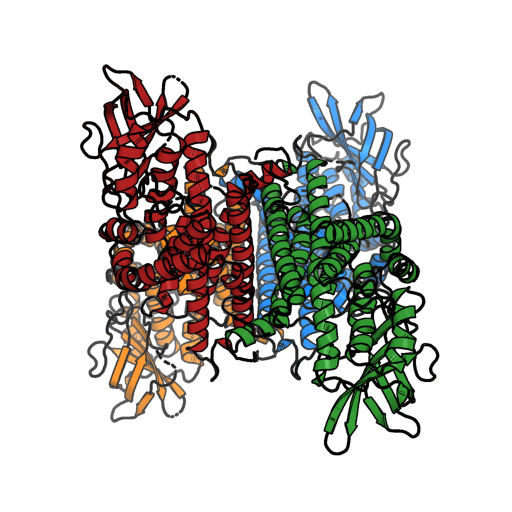A 1
ATOM 8827 C C . VAL D 1 29 ? -39.073 -14.408 -38.563 1.00 38.93 25 VAL D C 1
ATOM 8828 O O . VAL D 1 29 ? -38.527 -13.920 -39.542 1.00 37.76 25 VAL D O 1
ATOM 8832 N N . ARG D 1 30 ? -38.394 -14.818 -37.500 1.00 38.22 26 ARG D N 1
ATOM 8833 C CA . ARG D 1 30 ? -36.933 -14.760 -37.449 1.00 37.26 26 ARG D CA 1
ATOM 8834 C C . ARG D 1 30 ? -36.283 -15.530 -38.606 1.00 37.28 26 ARG D C 1
ATOM 8835 O O . ARG D 1 30 ? -35.369 -15.033 -39.273 1.00 35.86 26 ARG D O 1
ATOM 8843 N N . ASP D 1 31 ? -36.775 -16.744 -38.839 1.00 37.97 27 ASP D N 1
ATOM 8844 C CA . ASP D 1 31 ? -36.267 -17.611 -39.915 1.00 37.92 27 ASP D CA 1
ATOM 8845 C C . ASP D 1 31 ? -36.589 -17.001 -41.292 1.00 37.30 27 ASP D C 1
ATOM 8846 O O . ASP D 1 31 ? -35.756 -17.002 -42.177 1.00 37.10 27 ASP D O 1
ATOM 8851 N N . ALA D 1 32 ? -37.790 -16.441 -41.441 1.00 37.69 28 ALA D N 1
ATOM 8852 C CA . ALA D 1 32 ? -38.148 -15.702 -42.667 1.00 37.25 28 ALA D CA 1
ATOM 8853 C C . ALA D 1 32 ? -37.214 -14.505 -42.915 1.00 36.82 28 ALA D C 1
ATOM 8854 O O . ALA D 1 32 ? -36.676 -14.348 -44.029 1.00 36.98 28 ALA D O 1
ATOM 8856 N N . ALA D 1 33 ? -37.012 -13.661 -41.900 1.00 35.00 29 ALA D N 1
ATOM 8857 C CA . ALA D 1 33 ? -36.116 -12.501 -42.073 1.00 34.28 29 ALA D CA 1
ATOM 8858 C C . ALA D 1 33 ? -34.691 -12.955 -42.382 1.00 34.19 29 ALA D C 1
ATOM 8859 O O . ALA D 1 33 ? -34.004 -12.368 -43.217 1.00 34.84 29 ALA D O 1
ATOM 8861 N N . HIS D 1 34 ? -34.254 -14.003 -41.710 1.00 33.31 30 HIS D N 1
ATOM 8862 C CA . HIS D 1 34 ? -32.944 -14.553 -41.934 1.00 34.64 30 HIS D CA 1
ATOM 8863 C C . HIS D 1 34 ? -32.741 -15.064 -43.381 1.00 34.53 30 HIS D C 1
ATOM 8864 O O . HIS D 1 34 ? -31.698 -14.793 -44.026 1.00 34.52 30 HIS D O 1
ATOM 8871 N N . ALA D 1 35 ? -33.723 -15.807 -43.880 1.00 34.93 31 ALA D N 1
ATOM 8872 C CA . ALA D 1 35 ? -33.604 -16.352 -45.237 1.00 35.58 31 ALA D CA 1
ATOM 8873 C C . ALA D 1 35 ? -33.581 -15.215 -46.231 1.00 35.24 31 ALA D C 1
ATOM 8874 O O . ALA D 1 35 ? -32.798 -15.240 -47.190 1.00 36.68 31 ALA D O 1
ATOM 8876 N N . TYR D 1 36 ? -34.416 -14.200 -46.004 1.00 34.97 32 TYR D N 1
ATOM 8877 C CA . TYR D 1 36 ? -34.412 -13.043 -46.889 1.00 34.73 32 TYR D CA 1
ATOM 8878 C C . TYR D 1 36 ? -33.061 -12.275 -46.846 1.00 34.25 32 TYR D C 1
ATOM 8879 O O . TYR D 1 36 ? -32.441 -11.982 -47.896 1.00 33.51 32 TYR D O 1
ATOM 8888 N N . ALA D 1 37 ? -32.600 -11.944 -45.633 1.00 33.19 33 ALA D N 1
ATOM 8889 C CA . ALA D 1 37 ? -31.342 -11.196 -45.479 1.00 31.79 33 ALA D CA 1
ATOM 8890 C C . ALA D 1 37 ? -30.120 -11.946 -46.086 1.00 32.31 33 ALA D C 1
ATOM 8891 O O . ALA D 1 37 ? -29.287 -11.363 -46.790 1.00 32.06 33 ALA D O 1
ATOM 8893 N N . GLN D 1 38 ? -30.038 -13.242 -45.835 1.00 34.03 34 GLN D N 1
ATOM 8894 C CA . GLN D 1 38 ? -28.932 -14.054 -46.337 1.00 34.87 34 GLN D CA 1
ATOM 8895 C C . GLN D 1 38 ? -29.078 -14.345 -47.842 1.00 35.78 34 GLN D C 1
ATOM 8896 O O . GLN D 1 38 ? -28.085 -14.298 -48.556 1.00 36.07 34 GLN D O 1
ATOM 8902 N N . GLY D 1 39 ? -30.305 -14.587 -48.316 1.00 35.60 35 GLY D N 1
ATOM 8903 C CA . GLY D 1 39 ? -30.541 -14.875 -49.741 1.00 35.44 35 GLY D CA 1
ATOM 8904 C C . GLY D 1 39 ? -30.375 -13.643 -50.634 1.00 35.08 35 GLY D C 1
ATOM 8905 O O . GLY D 1 39 ? -29.736 -13.724 -51.691 1.00 35.25 35 GLY D O 1
ATOM 8906 N N . LYS D 1 40 ? -30.917 -12.505 -50.188 1.00 34.78 36 LYS D N 1
ATOM 8907 C CA . LYS D 1 40 ? -31.027 -11.312 -51.012 1.00 35.72 36 LYS D CA 1
ATOM 8908 C C . LYS D 1 40 ? -30.069 -10.167 -50.678 1.00 35.33 36 LYS D C 1
ATOM 8909 O O . LYS D 1 40 ? -29.481 -9.574 -51.583 1.00 34.90 36 LYS D O 1
ATOM 8915 N N . LEU D 1 41 ? -29.895 -9.874 -49.387 1.00 33.74 37 LEU D N 1
ATOM 8916 C CA . LEU D 1 41 ? -29.044 -8.756 -48.953 1.00 33.07 37 LEU D CA 1
ATOM 8917 C C . LEU D 1 41 ? -27.550 -9.042 -48.922 1.00 32.50 37 LEU D C 1
ATOM 8918 O O . LEU D 1 41 ? -26.750 -8.185 -49.318 1.00 31.92 37 LEU D O 1
ATOM 8923 N N . ALA D 1 42 ? -27.161 -10.223 -48.429 1.00 32.39 38 ALA D N 1
ATOM 8924 C CA . ALA D 1 42 ? -25.731 -10.521 -48.280 1.00 33.13 38 ALA D CA 1
ATOM 8925 C C . ALA D 1 42 ? -24.979 -10.537 -49.623 1.00 33.96 38 ALA D C 1
ATOM 8926 O O . ALA D 1 42 ? -23.874 -10.032 -49.695 1.00 33.67 38 ALA D O 1
ATOM 8928 N N . PRO D 1 43 ? -25.597 -11.062 -50.706 1.00 35.08 39 PRO D N 1
ATOM 8929 C CA . PRO D 1 43 ? -24.904 -10.912 -52.016 1.00 35.72 39 PRO D CA 1
ATOM 8930 C C . PRO D 1 43 ? -24.761 -9.453 -52.531 1.00 35.97 39 PRO D C 1
ATOM 8931 O O . PRO D 1 43 ? -23.865 -9.166 -53.337 1.00 37.01 39 PRO D O 1
ATOM 8935 N N . ARG D 1 44 ? -25.608 -8.537 -52.063 1.00 35.59 40 ARG D N 1
ATOM 8936 C CA . ARG D 1 44 ? -25.559 -7.154 -52.539 1.00 35.57 40 ARG D CA 1
ATOM 8937 C C . ARG D 1 44 ? -24.651 -6.260 -51.720 1.00 34.86 40 ARG D C 1
ATOM 8938 O O . ARG D 1 44 ? -24.219 -5.228 -52.203 1.00 34.38 40 ARG D O 1
ATOM 8946 N N . VAL D 1 45 ? -24.410 -6.610 -50.464 1.00 34.25 41 VAL D N 1
ATOM 8947 C CA . VAL D 1 45 ? -23.925 -5.579 -49.530 1.00 34.39 41 VAL D CA 1
ATOM 8948 C C . VAL D 1 45 ? -22.549 -5.002 -49.864 1.00 35.41 41 VAL D C 1
ATOM 8949 O O . VAL D 1 45 ? -22.351 -3.767 -49.830 1.00 34.89 41 VAL D O 1
ATOM 8953 N N . THR D 1 46 ? -21.602 -5.875 -50.213 1.00 36.58 42 THR D N 1
ATOM 8954 C CA . THR D 1 46 ? -20.240 -5.395 -50.483 1.00 39.17 42 THR D CA 1
ATOM 8955 C C . THR D 1 46 ? -20.195 -4.275 -51.545 1.00 40.02 42 THR D C 1
ATOM 8956 O O . THR D 1 46 ? -19.652 -3.191 -51.301 1.00 40.16 42 THR D O 1
ATOM 8960 N N . GLU D 1 47 ? -20.781 -4.530 -52.707 1.00 40.70 43 GLU D N 1
ATOM 8961 C CA . GLU D 1 47 ? -20.795 -3.528 -53.759 1.00 41.93 43 GLU D CA 1
ATOM 8962 C C . GLU D 1 47 ? -21.636 -2.306 -53.399 1.00 40.69 43 GLU D C 1
ATOM 8963 O O . GLU D 1 47 ? -21.237 -1.190 -53.703 1.00 40.80 43 GLU D O 1
ATOM 8969 N N . ALA D 1 48 ? -22.786 -2.522 -52.767 1.00 39.63 44 ALA D N 1
ATOM 8970 C CA . ALA D 1 48 ? -23.693 -1.439 -52.401 1.00 39.19 44 ALA D CA 1
ATOM 8971 C C . ALA D 1 48 ? -23.036 -0.421 -51.474 1.00 39.20 44 ALA D C 1
ATOM 8972 O O . ALA D 1 48 ? -23.199 0.804 -51.656 1.00 38.12 44 ALA D O 1
ATOM 8974 N N . PHE D 1 49 ? -22.347 -0.944 -50.459 1.00 38.08 45 PHE D N 1
ATOM 8975 C CA . PHE D 1 49 ? -21.605 -0.125 -49.506 1.00 38.65 45 PHE D CA 1
ATOM 8976 C C . PHE D 1 49 ? -20.466 0.607 -50.212 1.00 39.86 45 PHE D C 1
ATOM 8977 O O . PHE D 1 49 ? -20.318 1.824 -50.061 1.00 39.51 45 PHE D O 1
ATOM 8985 N N . ARG D 1 50 ? -19.654 -0.145 -50.961 1.00 41.51 46 ARG D N 1
ATOM 8986 C CA . ARG D 1 50 ? -18.495 0.424 -51.648 1.00 44.14 46 ARG D CA 1
ATOM 8987 C C . ARG D 1 50 ? -18.882 1.597 -52.541 1.00 45.06 46 ARG D C 1
ATOM 8988 O O . ARG D 1 50 ? -18.285 2.652 -52.445 1.00 45.16 46 ARG D O 1
ATOM 8996 N N . HIS D 1 51 ? -19.895 1.420 -53.375 1.00 47.07 47 HIS D N 1
ATOM 8997 C CA . HIS D 1 51 ? -20.240 2.455 -54.353 1.00 49.19 47 HIS D CA 1
ATOM 8998 C C . HIS D 1 51 ? -21.395 3.364 -53.914 1.00 50.37 47 HIS D C 1
ATOM 8999 O O . HIS D 1 51 ? -21.831 4.236 -54.678 1.00 50.00 47 HIS D O 1
ATOM 9006 N N . GLU D 1 52 ? -21.867 3.167 -52.680 1.00 51.29 48 GLU D N 1
ATOM 9007 C CA . GLU D 1 52 ? -22.983 3.933 -52.108 1.00 53.48 48 GLU D CA 1
ATOM 9008 C C . GLU D 1 52 ? -24.240 3.867 -53.008 1.00 55.19 48 GLU D C 1
ATOM 9009 O O . GLU D 1 52 ? -24.959 4.854 -53.217 1.00 54.93 48 GLU D O 1
ATOM 9015 N N . THR D 1 53 ? -24.493 2.682 -53.549 1.00 57.23 49 THR D N 1
ATOM 9016 C CA . THR D 1 53 ? -25.711 2.464 -54.332 1.00 59.21 49 THR D CA 1
ATOM 9017 C C . THR D 1 53 ? -26.795 2.036 -53.365 1.00 60.25 49 THR D C 1
ATOM 9018 O O . THR D 1 53 ? -26.526 1.685 -52.210 1.00 61.06 49 THR D O 1
ATOM 9022 N N . THR D 1 54 ? -28.021 2.058 -53.856 1.00 61.48 50 THR D N 1
ATOM 9023 C CA . THR D 1 54 ? -29.199 1.716 -53.083 1.00 61.88 50 THR D CA 1
ATOM 9024 C C . THR D 1 54 ? -30.062 0.850 -53.982 1.00 62.47 50 THR D C 1
ATOM 9025 O O . THR D 1 54 ? -29.926 0.919 -55.203 1.00 63.44 50 THR D O 1
ATOM 9029 N N . ASP D 1 55 ? -30.920 0.011 -53.420 1.00 62.08 51 ASP D N 1
ATOM 9030 C CA . ASP D 1 55 ? -31.828 -0.748 -54.288 1.00 62.02 51 ASP D CA 1
ATOM 9031 C C . ASP D 1 55 ? -33.210 -0.846 -53.658 1.00 61.22 51 ASP D C 1
ATOM 9032 O O . ASP D 1 55 ? -33.556 -1.875 -53.069 1.00 61.95 51 ASP D O 1
ATOM 9037 N N . ALA D 1 56 ? -33.993 0.224 -53.795 1.00 59.91 52 ALA D N 1
ATOM 9038 C CA . ALA D 1 56 ? -35.317 0.331 -53.164 1.00 58.47 52 ALA D CA 1
ATOM 9039 C C . ALA D 1 56 ? -36.313 -0.758 -53.572 1.00 57.82 52 ALA D C 1
ATOM 9040 O O . ALA D 1 56 ? -37.490 -0.756 -53.136 1.00 58.32 52 ALA D O 1
ATOM 9042 N N . ALA D 1 57 ? -35.836 -1.664 -54.437 1.00 55.94 53 ALA D N 1
ATOM 9043 C CA . ALA D 1 57 ? -36.481 -2.923 -54.742 1.00 53.55 53 ALA D CA 1
ATOM 9044 C C . ALA D 1 57 ? -36.559 -3.686 -53.433 1.00 51.76 53 ALA D C 1
ATOM 9045 O O . ALA D 1 57 ? -37.440 -4.508 -53.220 1.00 51.65 53 ALA D O 1
ATOM 9047 N N . ILE D 1 58 ? -35.617 -3.380 -52.545 1.00 49.43 54 ILE D N 1
ATOM 9048 C CA . ILE D 1 58 ? -35.571 -3.956 -51.210 1.00 46.73 54 ILE D CA 1
ATOM 9049 C C . ILE D 1 58 ? -36.845 -3.665 -50.402 1.00 44.84 54 ILE D C 1
ATOM 9050 O O . ILE D 1 58 ? -37.325 -4.532 -49.676 1.00 44.65 54 ILE D O 1
ATOM 9055 N N . PHE D 1 59 ? -37.426 -2.474 -50.554 1.00 42.97 55 PHE D N 1
ATOM 9056 C CA . PHE D 1 59 ? -38.713 -2.192 -49.870 1.00 41.23 55 PHE D CA 1
ATOM 9057 C C . PHE D 1 59 ? -39.807 -3.143 -50.317 1.00 40.59 55 PHE D C 1
ATOM 9058 O O . PHE D 1 59 ? -40.452 -3.795 -49.504 1.00 38.88 55 PHE D O 1
ATOM 9066 N N . ARG D 1 60 ? -39.965 -3.240 -51.638 1.00 39.50 56 ARG D N 1
ATOM 9067 C CA . ARG D 1 60 ? -40.956 -4.116 -52.237 1.00 40.20 56 ARG D CA 1
ATOM 9068 C C . ARG D 1 60 ? -40.661 -5.573 -51.858 1.00 40.05 56 ARG D C 1
ATOM 9069 O O . ARG D 1 60 ? -41.578 -6.347 -51.555 1.00 40.59 56 ARG D O 1
ATOM 9077 N N . GLU D 1 61 ? -39.379 -5.938 -51.812 1.00 39.96 57 GLU D N 1
ATOM 9078 C CA . GLU D 1 61 ? -38.960 -7.300 -51.403 1.00 40.46 57 GLU D CA 1
ATOM 9079 C C . GLU D 1 61 ? -39.344 -7.620 -49.965 1.00 40.16 57 GLU D C 1
ATOM 9080 O O . GLU D 1 61 ? -39.913 -8.674 -49.671 1.00 38.82 57 GLU D O 1
ATOM 9086 N N . MET D 1 62 ? -38.987 -6.723 -49.051 1.00 40.83 58 MET D N 1
ATOM 9087 C CA . MET D 1 62 ? -39.304 -6.954 -47.641 1.00 41.84 58 MET D CA 1
ATOM 9088 C C . MET D 1 62 ? -40.804 -6.910 -47.386 1.00 41.41 58 MET D C 1
ATOM 9089 O O . MET D 1 62 ? -41.327 -7.655 -46.566 1.00 40.75 58 MET D O 1
ATOM 9094 N N . GLY D 1 63 ? -41.483 -5.986 -48.062 1.00 41.93 59 GLY D N 1
ATOM 9095 C CA . GLY D 1 63 ? -42.950 -5.901 -47.963 1.00 42.38 59 GLY D CA 1
ATOM 9096 C C . GLY D 1 63 ? -43.647 -7.171 -48.408 1.00 42.54 59 GLY D C 1
ATOM 9097 O O . GLY D 1 63 ? -44.600 -7.604 -47.755 1.00 42.16 59 GLY D O 1
ATOM 9098 N N . GLU D 1 64 ? -43.173 -7.769 -49.510 1.00 43.79 60 GLU D N 1
ATOM 9099 C CA . GLU D 1 64 ? -43.741 -9.044 -50.028 1.00 45.34 60 GLU D CA 1
ATOM 9100 C C . GLU D 1 64 ? -43.674 -10.155 -48.999 1.00 45.08 60 GLU D C 1
ATOM 9101 O O . GLU D 1 64 ? -44.571 -10.982 -48.929 1.00 45.36 60 GLU D O 1
ATOM 9107 N N . ILE D 1 65 ? -42.598 -10.174 -48.211 1.00 45.30 61 ILE D N 1
ATOM 9108 C CA . ILE D 1 65 ? -42.364 -11.232 -47.213 1.00 45.09 61 ILE D CA 1
ATOM 9109 C C . ILE D 1 65 ? -43.037 -10.875 -45.867 1.00 45.19 61 ILE D C 1
ATOM 9110 O O . ILE D 1 65 ? -43.098 -11.691 -44.944 1.00 45.44 61 ILE D O 1
ATOM 9115 N N . GLY D 1 66 ? -43.516 -9.645 -45.753 1.00 44.63 62 GLY D N 1
ATOM 9116 C CA . GLY D 1 66 ? -44.300 -9.238 -44.588 1.00 44.53 62 GLY D CA 1
ATOM 9117 C C . GLY D 1 66 ? -43.408 -8.852 -43.417 1.00 44.21 62 GLY D C 1
ATOM 9118 O O . GLY D 1 66 ? -43.667 -9.253 -42.272 1.00 43.72 62 GLY D O 1
ATOM 9119 N N . LEU D 1 67 ? -42.365 -8.074 -43.714 1.00 43.30 63 LEU D N 1
ATOM 9120 C CA . LEU D 1 67 ? -41.392 -7.647 -42.715 1.00 43.26 63 LEU D CA 1
ATOM 9121 C C . LEU D 1 67 ? -41.483 -6.150 -42.420 1.00 43.14 63 LEU D C 1
ATOM 9122 O O . LEU D 1 67 ? -40.852 -5.644 -41.489 1.00 43.18 63 LEU D O 1
ATOM 9127 N N . LEU D 1 68 ? -42.279 -5.442 -43.216 1.00 41.48 64 LEU D N 1
ATOM 9128 C CA . LEU D 1 68 ? -42.459 -4.023 -43.015 1.00 39.93 64 LEU D CA 1
ATOM 9129 C C . LEU D 1 68 ? -43.614 -3.742 -42.064 1.00 39.96 64 LEU D C 1
ATOM 9130 O O . LEU D 1 68 ? -44.711 -4.290 -42.203 1.00 38.70 64 LEU D O 1
ATOM 9135 N N . GLY D 1 69 ? -43.346 -2.873 -41.095 1.00 40.00 65 GLY D N 1
ATOM 9136 C CA . GLY D 1 69 ? -44.326 -2.500 -40.068 1.00 40.72 65 GLY D CA 1
ATOM 9137 C C . GLY D 1 69 ? -44.862 -3.706 -39.335 1.00 40.58 65 GLY D C 1
ATOM 9138 O O . GLY D 1 69 ? -46.068 -3.928 -39.311 1.00 41.25 65 GLY D O 1
ATOM 9139 N N . PRO D 1 70 ? -43.966 -4.492 -38.713 1.00 41.71 66 PRO D N 1
ATOM 9140 C CA . PRO D 1 70 ? -44.388 -5.788 -38.200 1.00 41.75 66 PRO D CA 1
ATOM 9141 C C . PRO D 1 70 ? -45.488 -5.750 -37.132 1.00 41.56 66 PRO D C 1
ATOM 9142 O O . PRO D 1 70 ? -46.249 -6.704 -37.028 1.00 41.91 66 PRO D O 1
ATOM 9146 N N . THR D 1 71 ? -45.603 -4.663 -36.382 1.00 41.09 67 THR D N 1
ATOM 9147 C CA . THR D 1 71 ? -46.634 -4.612 -35.357 1.00 42.42 67 THR D CA 1
ATOM 9148 C C . THR D 1 71 ? -47.956 -4.025 -35.853 1.00 42.12 67 THR D C 1
ATOM 9149 O O . THR D 1 71 ? -48.887 -3.906 -35.079 1.00 42.17 67 THR D O 1
ATOM 9153 N N . ILE D 1 72 ? -48.030 -3.616 -37.115 1.00 42.61 68 ILE D N 1
ATOM 9154 C CA . ILE D 1 72 ? -49.279 -3.044 -37.655 1.00 42.80 68 ILE D CA 1
ATOM 9155 C C . ILE D 1 72 ? -50.301 -4.182 -37.927 1.00 43.99 68 ILE D C 1
ATOM 9156 O O . ILE D 1 72 ? -49.952 -5.202 -38.539 1.00 43.03 68 ILE D O 1
ATOM 9161 N N . PRO D 1 73 ? -51.563 -4.030 -37.446 1.00 45.54 69 PRO D N 1
ATOM 9162 C CA . PRO D 1 73 ? -52.559 -5.112 -37.571 1.00 46.20 69 PRO D CA 1
ATOM 9163 C C . PRO D 1 73 ? -52.846 -5.528 -39.020 1.00 47.41 69 PRO D C 1
ATOM 9164 O O . PRO D 1 73 ? -52.684 -4.716 -39.946 1.00 46.11 69 PRO D O 1
ATOM 9168 N N . GLU D 1 74 ? -53.250 -6.795 -39.197 1.00 48.95 70 GLU D N 1
ATOM 9169 C CA . GLU D 1 74 ? -53.660 -7.326 -40.498 1.00 50.83 70 GLU D CA 1
ATOM 9170 C C . GLU D 1 74 ? -54.767 -6.479 -41.114 1.00 51.57 70 GLU D C 1
ATOM 9171 O O . GLU D 1 74 ? -54.807 -6.286 -42.326 1.00 52.52 70 GLU D O 1
ATOM 9177 N N . GLN D 1 75 ? -55.644 -5.962 -40.265 1.00 52.41 71 GLN D N 1
ATOM 9178 C CA . GLN D 1 75 ? -56.679 -5.025 -40.663 1.00 53.12 71 GLN D CA 1
ATOM 9179 C C . GLN D 1 75 ? -56.172 -4.011 -41.707 1.00 52.95 71 GLN D C 1
ATOM 9180 O O . GLN D 1 75 ? -56.880 -3.696 -42.663 1.00 53.08 71 GLN D O 1
ATOM 9186 N N . TYR D 1 76 ? -54.947 -3.507 -41.532 1.00 52.16 72 TYR D N 1
ATOM 9187 C CA . TYR D 1 76 ? -54.406 -2.477 -42.430 1.00 51.20 72 TYR D CA 1
ATOM 9188 C C . TYR D 1 76 ? -53.262 -2.949 -43.300 1.00 49.94 72 TYR D C 1
ATOM 9189 O O . TYR D 1 76 ? -52.474 -2.134 -43.784 1.00 49.94 72 TYR D O 1
ATOM 9198 N N . GLY D 1 77 ? -53.187 -4.261 -43.508 1.00 49.23 73 GLY D N 1
ATOM 9199 C CA . GLY D 1 77 ? -52.198 -4.851 -44.405 1.00 47.53 73 GLY D CA 1
ATOM 9200 C C . GLY D 1 77 ? -50.883 -5.234 -43.746 1.00 46.83 73 GLY D C 1
ATOM 9201 O O . GLY D 1 77 ? -49.985 -5.763 -44.409 1.00 45.98 73 GLY D O 1
ATOM 9202 N N . GLY D 1 78 ? -50.756 -4.961 -42.444 1.00 46.53 74 GLY D N 1
ATOM 9203 C CA . GLY D 1 78 ? -49.546 -5.325 -41.705 1.00 44.81 74 GLY D CA 1
ATOM 9204 C C . GLY D 1 78 ? -49.582 -6.781 -41.289 1.00 44.10 74 GLY D C 1
ATOM 9205 O O . GLY D 1 78 ? -50.630 -7.416 -41.375 1.00 43.92 74 GLY D O 1
ATOM 9206 N N . PRO D 1 79 ? -48.431 -7.336 -40.840 1.00 43.19 75 PRO D N 1
ATOM 9207 C CA . PRO D 1 79 ? -48.473 -8.747 -40.442 1.00 42.47 75 PRO D CA 1
ATOM 9208 C C . PRO D 1 79 ? -49.106 -9.008 -39.081 1.00 41.89 75 PRO D C 1
ATOM 9209 O O . PRO D 1 79 ? -49.337 -10.163 -38.733 1.00 41.18 75 PRO D O 1
ATOM 9213 N N . GLY D 1 80 ? -49.395 -7.952 -38.331 1.00 40.72 76 GLY D N 1
ATOM 9214 C CA . GLY D 1 80 ? -49.988 -8.096 -37.015 1.00 40.50 76 GLY D CA 1
ATOM 9215 C C . GLY D 1 80 ? -49.125 -8.926 -36.078 1.00 41.17 76 GLY D C 1
ATOM 9216 O O . GLY D 1 80 ? -49.616 -9.856 -35.461 1.00 40.78 76 GLY D O 1
ATOM 9217 N N . LEU D 1 81 ? -47.841 -8.584 -35.974 1.00 40.56 77 LEU D N 1
ATOM 9218 C CA . LEU D 1 81 ? -46.926 -9.300 -35.101 1.00 41.24 77 LEU D CA 1
ATOM 9219 C C . LEU D 1 81 ? -46.659 -8.499 -33.826 1.00 40.57 77 LEU D C 1
ATOM 9220 O O . LEU D 1 81 ? -47.071 -7.350 -33.718 1.00 40.29 77 LEU D O 1
ATOM 9225 N N . ASP D 1 82 ? -46.012 -9.128 -32.849 1.00 40.36 78 ASP D N 1
ATOM 9226 C CA . ASP D 1 82 ? -45.758 -8.460 -31.558 1.00 40.42 78 ASP D CA 1
ATOM 9227 C C . ASP D 1 82 ? -44.353 -7.780 -31.515 1.00 39.44 78 ASP D C 1
ATOM 9228 O O . ASP D 1 82 ? -43.604 -7.821 -32.497 1.00 37.78 78 ASP D O 1
ATOM 9233 N N . TYR D 1 83 ? -44.019 -7.150 -30.387 1.00 37.84 79 TYR D N 1
ATOM 9234 C CA . TYR D 1 83 ? -42.783 -6.370 -30.300 1.00 37.61 79 TYR D CA 1
ATOM 9235 C C . TYR D 1 83 ? -41.510 -7.215 -30.418 1.00 36.23 79 TYR D C 1
ATOM 9236 O O . TYR D 1 83 ? -40.529 -6.756 -31.009 1.00 37.05 79 TYR D O 1
ATOM 9245 N N . VAL D 1 84 ? -41.549 -8.445 -29.920 1.00 35.18 80 VAL D N 1
ATOM 9246 C CA . VAL D 1 84 ? -40.410 -9.381 -30.001 1.00 35.00 80 VAL D CA 1
ATOM 9247 C C . VAL D 1 84 ? -40.095 -9.772 -31.466 1.00 35.05 80 VAL D C 1
ATOM 9248 O O . VAL D 1 84 ? -38.923 -9.823 -31.902 1.00 35.53 80 VAL D O 1
ATOM 9252 N N . SER D 1 85 ? -41.144 -10.018 -32.241 1.00 33.85 81 SER D N 1
ATOM 9253 C CA . SER D 1 85 ? -40.987 -10.220 -33.703 1.00 33.30 81 SER D CA 1
ATOM 9254 C C . SER D 1 85 ? -40.313 -9.040 -34.396 1.00 32.07 81 SER D C 1
ATOM 9255 O O . SER D 1 85 ? -39.414 -9.231 -35.190 1.00 32.07 81 SER D O 1
ATOM 9258 N N . TYR D 1 86 ? -40.734 -7.823 -34.075 1.00 31.72 82 TYR D N 1
ATOM 9259 C CA . TYR D 1 86 ? -40.061 -6.632 -34.628 1.00 31.47 82 TYR D CA 1
ATOM 9260 C C . TYR D 1 86 ? -38.574 -6.671 -34.353 1.00 30.68 82 TYR D C 1
ATOM 9261 O O . TYR D 1 86 ? -37.759 -6.430 -35.254 1.00 30.33 82 TYR D O 1
ATOM 9270 N N . GLY D 1 87 ? -38.197 -6.959 -33.115 1.00 29.65 83 GLY D N 1
ATOM 9271 C CA . GLY D 1 87 ? -36.773 -6.961 -32.789 1.00 29.23 83 GLY D CA 1
ATOM 9272 C C . GLY D 1 87 ? -36.022 -8.060 -33.508 1.00 28.87 83 GLY D C 1
ATOM 9273 O O . GLY D 1 87 ? -34.899 -7.876 -33.952 1.00 28.39 83 GLY D O 1
ATOM 9274 N N . LEU D 1 88 ? -36.662 -9.215 -33.658 1.00 28.82 84 LEU D N 1
ATOM 9275 C CA . LEU D 1 88 ? -35.976 -10.343 -34.298 1.00 29.55 84 LEU D CA 1
ATOM 9276 C C . LEU D 1 88 ? -35.679 -10.033 -35.767 1.00 28.85 84 LEU D C 1
ATOM 9277 O O . LEU D 1 88 ? -34.639 -10.415 -36.273 1.00 29.12 84 LEU D O 1
ATOM 9282 N N . ILE D 1 89 ? -36.607 -9.331 -36.417 1.00 28.93 85 ILE D N 1
ATOM 9283 C CA . ILE D 1 89 ? -36.432 -8.956 -37.818 1.00 29.42 85 ILE D CA 1
ATOM 9284 C C . ILE D 1 89 ? -35.302 -7.964 -37.910 1.00 28.47 85 ILE D C 1
ATOM 9285 O O . ILE D 1 89 ? -34.428 -8.119 -38.768 1.00 29.54 85 ILE D O 1
ATOM 9290 N N . ALA D 1 90 ? -35.344 -6.923 -37.069 1.00 27.79 86 ALA D N 1
ATOM 9291 C CA . ALA D 1 90 ? -34.280 -5.888 -37.084 1.00 27.17 86 ALA D CA 1
ATOM 9292 C C . ALA D 1 90 ? -32.883 -6.524 -36.980 1.00 26.31 86 ALA D C 1
ATOM 9293 O O . ALA D 1 90 ? -31.937 -6.153 -37.698 1.00 26.86 86 ALA D O 1
ATOM 9295 N N . ARG D 1 91 ? -32.769 -7.464 -36.057 1.00 25.83 87 ARG D N 1
ATOM 9296 C CA . ARG D 1 91 ? -31.522 -8.134 -35.788 1.00 27.63 87 ARG D CA 1
ATOM 9297 C C . ARG D 1 91 ? -31.035 -8.966 -37.006 1.00 28.17 87 ARG D C 1
ATOM 9298 O O . ARG D 1 91 ? -29.830 -9.002 -37.285 1.00 25.97 87 ARG D O 1
ATOM 9306 N N . GLU D 1 92 ? -31.961 -9.621 -37.731 1.00 29.02 88 GLU D N 1
ATOM 9307 C CA . GLU D 1 92 ? -31.530 -10.439 -38.898 1.00 28.74 88 GLU D CA 1
ATOM 9308 C C . GLU D 1 92 ? -31.076 -9.554 -40.043 1.00 28.94 88 GLU D C 1
ATOM 9309 O O . GLU D 1 92 ? -30.122 -9.882 -40.774 1.00 29.93 88 GLU D O 1
ATOM 9315 N N . VAL D 1 93 ? -31.752 -8.424 -40.195 1.00 28.55 89 VAL D N 1
ATOM 9316 C CA . VAL D 1 93 ? -31.382 -7.498 -41.259 1.00 28.78 89 VAL D CA 1
ATOM 9317 C C . VAL D 1 93 ? -30.003 -6.842 -40.947 1.00 28.63 89 VAL D C 1
ATOM 9318 O O . VAL D 1 93 ? -29.118 -6.787 -41.817 1.00 28.70 89 VAL D O 1
ATOM 9322 N N . GLU D 1 94 ? -29.821 -6.383 -39.703 1.00 28.93 90 GLU D N 1
ATOM 9323 C CA . GLU D 1 94 ? -28.577 -5.691 -39.305 1.00 28.10 90 GLU D CA 1
ATOM 9324 C C . GLU D 1 94 ? -27.359 -6.622 -39.276 1.00 28.26 90 GLU D C 1
ATOM 9325 O O . GLU D 1 94 ? -26.219 -6.186 -39.531 1.00 29.06 90 GLU D O 1
ATOM 9331 N N . ARG D 1 95 ? -27.591 -7.903 -38.970 1.00 29.13 91 ARG D N 1
ATOM 9332 C CA . ARG D 1 95 ? -26.598 -8.948 -39.114 1.00 28.78 91 ARG D CA 1
ATOM 9333 C C . ARG D 1 95 ? -25.905 -8.850 -40.474 1.00 28.53 91 ARG D C 1
ATOM 9334 O O . ARG D 1 95 ? -24.699 -9.105 -40.587 1.00 27.24 91 ARG D O 1
ATOM 9342 N N . VAL D 1 96 ? -26.670 -8.479 -41.503 1.00 27.72 92 VAL D N 1
ATOM 9343 C CA . VAL D 1 96 ? -26.085 -8.192 -42.816 1.00 28.08 92 VAL D CA 1
ATOM 9344 C C . VAL D 1 96 ? -25.554 -6.761 -42.847 1.00 27.83 92 VAL D C 1
ATOM 9345 O O . VAL D 1 96 ? -24.363 -6.581 -43.047 1.00 27.58 92 VAL D O 1
ATOM 9349 N N . ASP D 1 97 ? -26.413 -5.754 -42.634 1.00 27.56 93 ASP D N 1
ATOM 9350 C CA . ASP D 1 97 ? -25.944 -4.370 -42.653 1.00 28.34 93 ASP D CA 1
ATOM 9351 C C . ASP D 1 97 ? -26.920 -3.401 -41.962 1.00 27.98 93 ASP D C 1
ATOM 9352 O O . ASP D 1 97 ? -28.126 -3.501 -42.159 1.00 26.59 93 ASP D O 1
ATOM 9357 N N . SER D 1 98 ? -26.371 -2.465 -41.180 1.00 27.01 94 SER D N 1
ATOM 9358 C CA . SER D 1 98 ? -27.158 -1.415 -40.522 1.00 28.49 94 SER D CA 1
ATOM 9359 C C . SER D 1 98 ? -27.888 -0.517 -41.502 1.00 28.42 94 SER D C 1
ATOM 9360 O O . SER D 1 98 ? -28.934 0.029 -41.156 1.00 28.44 94 SER D O 1
ATOM 9363 N N . GLY D 1 99 ? -27.270 -0.276 -42.668 1.00 29.23 95 GLY D N 1
ATOM 9364 C CA . GLY D 1 99 ? -27.896 0.541 -43.699 1.00 29.67 95 GLY D CA 1
ATOM 9365 C C . GLY D 1 99 ? -29.264 -0.008 -44.091 1.00 30.21 95 GLY D C 1
ATOM 9366 O O . GLY D 1 99 ? -30.237 0.745 -44.129 1.00 29.82 95 GLY D O 1
ATOM 9367 N N . TYR D 1 100 ? -29.343 -1.319 -44.346 1.00 30.31 96 TYR D N 1
ATOM 9368 C CA . TYR D 1 100 ? -30.620 -1.977 -44.644 1.00 30.82 96 TYR D CA 1
ATOM 9369 C C . TYR D 1 100 ? -31.566 -1.951 -43.447 1.00 30.45 96 TYR D C 1
ATOM 9370 O O . TYR D 1 100 ? -32.749 -1.703 -43.616 1.00 30.42 96 TYR D O 1
ATOM 9379 N N . ARG D 1 101 ? -31.056 -2.175 -42.238 1.00 29.39 97 ARG D N 1
ATOM 9380 C CA . ARG D 1 101 ? -31.942 -2.091 -41.061 1.00 29.49 97 ARG D CA 1
ATOM 9381 C C . ARG D 1 101 ? -32.521 -0.684 -40.912 1.00 30.26 97 ARG D C 1
ATOM 9382 O O . ARG D 1 101 ? -33.696 -0.525 -40.581 1.00 30.92 97 ARG D O 1
ATOM 9390 N N . SER D 1 102 ? -31.691 0.329 -41.128 1.00 31.60 98 SER D N 1
ATOM 9391 C CA . SER D 1 102 ? -32.133 1.717 -41.067 1.00 33.78 98 SER D CA 1
ATOM 9392 C C . SER D 1 102 ? -33.319 2.025 -42.016 1.00 35.58 98 SER D C 1
ATOM 9393 O O . SER D 1 102 ? -34.279 2.711 -41.620 1.00 34.44 98 SER D O 1
ATOM 9396 N N . MET D 1 103 ? -33.244 1.522 -43.253 1.00 35.73 99 MET D N 1
ATOM 9397 C CA . MET D 1 103 ? -34.360 1.647 -44.222 1.00 37.17 99 MET D CA 1
ATOM 9398 C C . MET D 1 103 ? -35.654 1.099 -43.681 1.00 36.38 99 MET D C 1
ATOM 9399 O O . MET D 1 103 ? -36.718 1.730 -43.787 1.00 36.22 99 MET D O 1
ATOM 9404 N N . MET D 1 104 ? -35.552 -0.101 -43.122 1.00 35.43 100 MET D N 1
ATOM 9405 C CA . MET D 1 104 ? -36.662 -0.760 -42.484 1.00 36.33 100 MET D CA 1
ATOM 9406 C C . MET D 1 104 ? -37.178 -0.082 -41.178 1.00 35.59 100 MET D C 1
ATOM 9407 O O . MET D 1 104 ? -38.390 -0.029 -40.958 1.00 34.90 100 MET D O 1
ATOM 9412 N N . SER D 1 105 ? -36.281 0.413 -40.312 1.00 34.77 101 SER D N 1
ATOM 9413 C CA . SER D 1 105 ? -36.720 1.139 -39.096 1.00 34.66 101 SER D CA 1
ATOM 9414 C C . SER D 1 105 ? -37.546 2.354 -39.493 1.00 34.05 101 SER D C 1
ATOM 9415 O O . SER D 1 105 ? -38.537 2.663 -38.841 1.00 34.19 101 SER D O 1
ATOM 9418 N N . VAL D 1 106 ? -37.078 3.083 -40.511 1.00 33.76 102 VAL D N 1
ATOM 9419 C CA . VAL D 1 106 ? -37.792 4.268 -41.010 1.00 32.68 102 VAL D CA 1
ATOM 9420 C C . VAL D 1 106 ? -39.219 3.871 -41.415 1.00 33.17 102 VAL D C 1
ATOM 9421 O O . VAL D 1 106 ? -40.205 4.382 -40.864 1.00 32.39 102 VAL D O 1
ATOM 9425 N N . GLN D 1 107 ? -39.337 2.916 -42.343 1.00 33.17 103 GLN D N 1
ATOM 9426 C CA . GLN D 1 107 ? -40.654 2.470 -42.811 1.00 33.12 103 GLN D CA 1
ATOM 9427 C C . GLN D 1 107 ? -41.547 2.069 -41.638 1.00 34.17 103 GLN D C 1
ATOM 9428 O O . GLN D 1 107 ? -42.653 2.598 -41.490 1.00 34.52 103 GLN D O 1
ATOM 9434 N N . SER D 1 108 ? -41.069 1.164 -40.786 1.00 33.81 104 SER D N 1
ATOM 9435 C CA . SER D 1 108 ? -41.897 0.631 -39.708 1.00 34.33 104 SER D CA 1
ATOM 9436 C C . SER D 1 108 ? -42.197 1.630 -38.596 1.00 34.48 104 SER D C 1
ATOM 9437 O O . SER D 1 108 ? -43.364 1.971 -38.373 1.00 34.93 104 SER D O 1
ATOM 9440 N N . SER D 1 109 ? -41.151 2.111 -37.912 1.00 34.18 105 SER D N 1
ATOM 9441 C CA . SER D 1 109 ? -41.335 2.913 -36.689 1.00 34.38 105 SER D CA 1
ATOM 9442 C C . SER D 1 109 ? -41.574 4.403 -36.941 1.00 34.49 105 SER D C 1
ATOM 9443 O O . SER D 1 109 ? -42.243 5.068 -36.141 1.00 33.85 105 SER D O 1
ATOM 9446 N N . LEU D 1 110 ? -40.983 4.926 -38.016 1.00 33.25 106 LEU D N 1
ATOM 9447 C CA . LEU D 1 110 ? -41.001 6.345 -38.243 1.00 33.65 106 LEU D CA 1
ATOM 9448 C C . LEU D 1 110 ? -42.092 6.736 -39.242 1.00 34.24 106 LEU D C 1
ATOM 9449 O O . LEU D 1 110 ? -42.422 7.898 -39.353 1.00 34.63 106 LEU D O 1
ATOM 9454 N N . VAL D 1 111 ? -42.675 5.763 -39.934 1.00 34.66 107 VAL D N 1
ATOM 9455 C CA . VAL D 1 111 ? -43.748 6.088 -40.880 1.00 35.07 107 VAL D CA 1
ATOM 9456 C C . VAL D 1 111 ? -45.062 5.376 -40.598 1.00 35.50 107 VAL D C 1
ATOM 9457 O O . VAL D 1 111 ? -46.105 6.034 -40.450 1.00 35.69 107 VAL D O 1
ATOM 9461 N N . MET D 1 112 ? -45.033 4.047 -40.585 1.00 36.11 108 MET D N 1
ATOM 9462 C CA . MET D 1 112 ? -46.243 3.261 -40.341 1.00 36.21 108 MET D CA 1
ATOM 9463 C C . MET D 1 112 ? -46.812 3.427 -38.933 1.00 37.37 108 MET D C 1
ATOM 9464 O O . MET D 1 112 ? -48.057 3.511 -38.751 1.00 37.64 108 MET D O 1
ATOM 9469 N N . VAL D 1 113 ? -45.923 3.479 -37.939 1.00 36.57 109 VAL D N 1
ATOM 9470 C CA . VAL D 1 113 ? -46.341 3.672 -36.539 1.00 36.49 109 VAL D CA 1
ATOM 9471 C C . VAL D 1 113 ? -47.133 5.007 -36.289 1.00 36.58 109 VAL D C 1
ATOM 9472 O O . VAL D 1 113 ? -48.264 4.960 -35.783 1.00 36.52 109 VAL D O 1
ATOM 9476 N N . PRO D 1 114 ? -46.581 6.183 -36.670 1.00 37.17 110 PRO D N 1
ATOM 9477 C CA . PRO D 1 114 ? -47.356 7.417 -36.391 1.00 38.20 110 PRO D CA 1
ATOM 9478 C C . PRO D 1 114 ? -48.675 7.522 -37.177 1.00 39.84 110 PRO D C 1
ATOM 9479 O O . PRO D 1 114 ? -49.620 8.168 -36.706 1.00 40.76 110 PRO D O 1
ATOM 9483 N N . ILE D 1 115 ? -48.744 6.884 -38.339 1.00 40.94 111 ILE D N 1
ATOM 9484 C CA . ILE D 1 115 ? -49.976 6.845 -39.131 1.00 41.98 111 ILE D CA 1
ATOM 9485 C C . ILE D 1 115 ? -51.003 5.982 -38.421 1.00 42.66 111 ILE D C 1
ATOM 9486 O O . ILE D 1 115 ? -52.167 6.377 -38.282 1.00 42.31 111 ILE D O 1
ATOM 9491 N N . PHE D 1 116 ? -50.572 4.815 -37.950 1.00 43.02 112 PHE D N 1
ATOM 9492 C CA . PHE D 1 116 ? -51.472 3.926 -37.219 1.00 44.13 112 PHE D CA 1
ATOM 9493 C C . PHE D 1 116 ? -51.929 4.505 -35.865 1.00 44.73 112 PHE D C 1
ATOM 9494 O O . PHE D 1 116 ? -53.090 4.344 -35.471 1.00 44.34 112 PHE D O 1
ATOM 9502 N N . GLU D 1 117 ? -51.012 5.160 -35.163 1.00 45.54 113 GLU D N 1
ATOM 9503 C CA . GLU D 1 117 ? -51.289 5.618 -33.799 1.00 46.72 113 GLU D CA 1
ATOM 9504 C C . GLU D 1 117 ? -52.118 6.875 -33.794 1.00 46.37 113 GLU D C 1
ATOM 9505 O O . GLU D 1 117 ? -53.011 7.018 -32.987 1.00 46.92 113 GLU D O 1
ATOM 9511 N N . PHE D 1 118 ? -51.796 7.784 -34.703 1.00 46.22 114 PHE D N 1
ATOM 9512 C CA . PHE D 1 118 ? -52.294 9.139 -34.664 1.00 46.03 114 PHE D CA 1
ATOM 9513 C C . PHE D 1 118 ? -53.191 9.481 -35.859 1.00 46.27 114 PHE D C 1
ATOM 9514 O O . PHE D 1 118 ? -53.857 10.526 -35.858 1.00 46.04 114 PHE D O 1
ATOM 9522 N N . GLY D 1 119 ? -53.215 8.609 -36.867 1.00 45.29 115 GLY D N 1
ATOM 9523 C CA . GLY D 1 119 ? -53.960 8.913 -38.088 1.00 45.56 115 GLY D CA 1
ATOM 9524 C C . GLY D 1 119 ? -55.447 8.641 -38.007 1.00 45.51 115 GLY D C 1
ATOM 9525 O O . GLY D 1 119 ? -55.913 7.922 -37.131 1.00 44.50 115 GLY D O 1
ATOM 9526 N N . SER D 1 120 ? -56.195 9.223 -38.939 1.00 46.00 116 SER D N 1
ATOM 9527 C CA . SER D 1 120 ? -57.630 8.962 -39.044 1.00 46.94 116 SER D CA 1
ATOM 9528 C C . SER D 1 120 ? -57.809 7.609 -39.703 1.00 47.90 116 SER D C 1
ATOM 9529 O O . SER D 1 120 ? -56.849 7.064 -40.278 1.00 48.18 116 SER D O 1
ATOM 9532 N N . ASP D 1 121 ? -59.033 7.080 -39.660 1.00 47.97 117 ASP D N 1
ATOM 9533 C CA . ASP D 1 121 ? -59.356 5.840 -40.376 1.00 49.03 117 ASP D CA 1
ATOM 9534 C C . ASP D 1 121 ? -59.056 5.909 -41.877 1.00 48.27 117 ASP D C 1
ATOM 9535 O O . ASP D 1 121 ? -58.587 4.938 -42.458 1.00 47.78 117 ASP D O 1
ATOM 9540 N N . ALA D 1 122 ? -59.331 7.066 -42.479 1.00 48.30 118 ALA D N 1
ATOM 9541 C CA . ALA D 1 122 ? -59.070 7.315 -43.905 1.00 48.29 118 ALA D CA 1
ATOM 9542 C C . ALA D 1 122 ? -57.560 7.249 -44.220 1.00 48.09 118 ALA D C 1
ATOM 9543 O O . ALA D 1 122 ? -57.151 6.653 -45.233 1.00 47.58 118 ALA D O 1
ATOM 9545 N N . GLN D 1 123 ? -56.757 7.860 -43.350 1.00 48.14 119 GLN D N 1
ATOM 9546 C CA . GLN D 1 123 ? -55.292 7.862 -43.486 1.00 48.11 119 GLN D CA 1
ATOM 9547 C C . GLN D 1 123 ? -54.733 6.433 -43.393 1.00 48.35 119 GLN D C 1
ATOM 9548 O O . GLN D 1 123 ? -53.990 5.962 -44.283 1.00 48.25 119 GLN D O 1
ATOM 9554 N N . LYS D 1 124 ? -55.147 5.736 -42.342 1.00 48.45 120 LYS D N 1
ATOM 9555 C CA . LYS D 1 124 ? -54.778 4.351 -42.132 1.00 48.46 120 LYS D CA 1
ATOM 9556 C C . LYS D 1 124 ? -55.106 3.462 -43.331 1.00 48.67 120 LYS D C 1
ATOM 9557 O O . LYS D 1 124 ? -54.229 2.717 -43.794 1.00 48.72 120 LYS D O 1
ATOM 9563 N N . GLU D 1 125 ? -56.337 3.551 -43.850 1.00 47.81 121 GLU D N 1
ATOM 9564 C CA . GLU D 1 125 ? -56.742 2.744 -45.001 1.00 48.11 121 GLU D CA 1
ATOM 9565 C C . GLU D 1 125 ? -56.012 3.124 -46.292 1.00 47.19 121 GLU D C 1
ATOM 9566 O O . GLU D 1 125 ? -55.755 2.269 -47.131 1.00 47.73 121 GLU D O 1
ATOM 9572 N N . LYS D 1 126 ? -55.715 4.402 -46.466 1.00 46.09 122 LYS D N 1
ATOM 9573 C CA . LYS D 1 126 ? -55.076 4.863 -47.682 1.00 46.73 122 LYS D CA 1
ATOM 9574 C C . LYS D 1 126 ? -53.586 4.508 -47.701 1.00 46.65 122 LYS D C 1
ATOM 9575 O O . LYS D 1 126 ? -53.063 4.007 -48.705 1.00 46.95 122 LYS D O 1
ATOM 9581 N N . TYR D 1 127 ? -52.907 4.744 -46.587 1.00 46.04 123 TYR D N 1
ATOM 9582 C CA . TYR D 1 127 ? -51.448 4.644 -46.585 1.00 45.76 123 TYR D CA 1
ATOM 9583 C C . TYR D 1 127 ? -50.849 3.322 -46.108 1.00 44.83 123 TYR D C 1
ATOM 9584 O O . TYR D 1 127 ? -49.895 2.852 -46.709 1.00 44.31 123 TYR D O 1
ATOM 9593 N N . LEU D 1 128 ? -51.403 2.722 -45.052 1.00 43.96 124 LEU D N 1
ATOM 9594 C CA . LEU D 1 128 ? -50.760 1.558 -44.439 1.00 42.88 124 LEU D CA 1
ATOM 9595 C C . LEU D 1 128 ? -50.586 0.342 -45.362 1.00 42.81 124 LEU D C 1
ATOM 9596 O O . LEU D 1 128 ? -49.481 -0.207 -45.419 1.00 42.32 124 LEU D O 1
ATOM 9601 N N . PRO D 1 129 ? -51.654 -0.082 -46.092 1.00 42.67 125 PRO D N 1
ATOM 9602 C CA . PRO D 1 129 ? -51.515 -1.307 -46.902 1.00 41.99 125 PRO D CA 1
ATOM 9603 C C . PRO D 1 129 ? -50.380 -1.237 -47.926 1.00 41.22 125 PRO D C 1
ATOM 9604 O O . PRO D 1 129 ? -49.709 -2.235 -48.130 1.00 41.16 125 PRO D O 1
ATOM 9608 N N . LYS D 1 130 ? -50.166 -0.073 -48.535 1.00 40.73 126 LYS D N 1
ATOM 9609 C CA . LYS D 1 130 ? -49.091 0.107 -49.518 1.00 40.86 126 LYS D CA 1
ATOM 9610 C C . LYS D 1 130 ? -47.712 0.324 -48.887 1.00 39.75 126 LYS D C 1
ATOM 9611 O O . LYS D 1 130 ? -46.679 -0.034 -49.484 1.00 39.79 126 LYS D O 1
ATOM 9617 N N . LEU D 1 131 ? -47.681 0.923 -47.698 1.00 38.26 127 LEU D N 1
ATOM 9618 C CA . LEU D 1 131 ? -46.416 0.925 -46.921 1.00 37.42 127 LEU D CA 1
ATOM 9619 C C . LEU D 1 131 ? -46.004 -0.493 -46.500 1.00 36.74 127 LEU D C 1
ATOM 9620 O O . LEU D 1 131 ? -44.825 -0.849 -46.538 1.00 37.73 127 LEU D O 1
ATOM 9625 N N . ALA D 1 132 ? -46.980 -1.289 -46.108 1.00 36.39 128 ALA D N 1
ATOM 9626 C CA . ALA D 1 132 ? -46.755 -2.638 -45.654 1.00 36.14 128 ALA D CA 1
ATOM 9627 C C . ALA D 1 132 ? -46.192 -3.567 -46.750 1.00 36.56 128 ALA D C 1
ATOM 9628 O O . ALA D 1 132 ? -45.403 -4.442 -46.448 1.00 35.62 128 ALA D O 1
ATOM 9630 N N . THR D 1 133 ? -46.601 -3.369 -48.018 1.00 36.66 129 THR D N 1
ATOM 9631 C CA . THR D 1 133 ? -46.099 -4.205 -49.120 1.00 36.75 129 THR D CA 1
ATOM 9632 C C . THR D 1 133 ? -44.816 -3.608 -49.675 1.00 37.31 129 THR D C 1
ATOM 9633 O O . THR D 1 133 ? -44.128 -4.243 -50.483 1.00 38.23 129 THR D O 1
ATOM 9637 N N . GLY D 1 134 ? -44.502 -2.382 -49.265 1.00 37.02 130 GLY D N 1
ATOM 9638 C CA . GLY D 1 134 ? -43.308 -1.721 -49.745 1.00 37.90 130 GLY D CA 1
ATOM 9639 C C . GLY D 1 134 ? -43.504 -1.098 -51.117 1.00 38.11 130 GLY D C 1
ATOM 9640 O O . GLY D 1 134 ? -42.527 -0.670 -51.743 1.00 38.37 130 GLY D O 1
ATOM 9641 N N . GLU D 1 135 ? -44.757 -1.049 -51.579 1.00 37.56 131 GLU D N 1
ATOM 9642 C CA . GLU D 1 135 ? -45.108 -0.397 -52.855 1.00 38.33 131 GLU D CA 1
ATOM 9643 C C . GLU D 1 135 ? -44.898 1.109 -52.756 1.00 37.92 131 GLU D C 1
ATOM 9644 O O . GLU D 1 135 ? -44.414 1.740 -53.707 1.00 38.21 131 GLU D O 1
ATOM 9650 N N . TRP D 1 136 ? -45.234 1.664 -51.592 1.00 37.43 132 TRP D N 1
ATOM 9651 C CA . TRP D 1 136 ? -44.897 3.046 -51.237 1.00 37.39 132 TRP D CA 1
ATOM 9652 C C . TRP D 1 136 ? -43.800 3.104 -50.164 1.00 36.59 132 TRP D C 1
ATOM 9653 O O . TRP D 1 136 ? -43.859 2.391 -49.180 1.00 36.32 132 TRP D O 1
ATOM 9664 N N . ILE D 1 137 ? -42.835 3.984 -50.364 1.00 36.42 133 ILE D N 1
ATOM 9665 C CA . ILE D 1 137 ? -41.662 4.103 -49.493 1.00 36.40 133 ILE D CA 1
ATOM 9666 C C . ILE D 1 137 ? -41.884 5.365 -48.663 1.00 36.21 133 ILE D C 1
ATOM 9667 O O . ILE D 1 137 ? -42.248 6.416 -49.214 1.00 36.34 133 ILE D O 1
ATOM 9672 N N . GLY D 1 138 ? -41.696 5.245 -47.351 1.00 35.39 134 GLY D N 1
ATOM 9673 C CA . GLY D 1 138 ? -41.943 6.354 -46.418 1.00 34.84 134 GLY D CA 1
ATOM 9674 C C . GLY D 1 138 ? -40.655 7.002 -45.932 1.00 35.06 134 GLY D C 1
ATOM 9675 O O . GLY D 1 138 ? -39.587 6.368 -45.965 1.00 34.52 134 GLY D O 1
ATOM 9676 N N . CYS D 1 139 ? -40.752 8.259 -45.482 1.00 34.72 135 CYS D N 1
ATOM 9677 C CA . CYS D 1 139 ? -39.671 8.908 -44.736 1.00 35.35 135 CYS D CA 1
ATOM 9678 C C . CYS D 1 139 ? -40.224 9.833 -43.651 1.00 35.91 135 CYS D C 1
ATOM 9679 O O . CYS D 1 139 ? -41.431 10.125 -43.609 1.00 35.35 135 CYS D O 1
ATOM 9682 N N . PHE D 1 140 ? -39.327 10.305 -42.792 1.00 36.15 136 PHE D N 1
ATOM 9683 C CA . PHE D 1 140 ? -39.706 10.903 -41.497 1.00 37.42 136 PHE D CA 1
ATOM 9684 C C . PHE D 1 140 ? -38.920 12.187 -41.371 1.00 37.33 136 PHE D C 1
ATOM 9685 O O . PHE D 1 140 ? -37.691 12.157 -41.301 1.00 37.38 136 PHE D O 1
ATOM 9693 N N . GLY D 1 141 ? -39.624 13.318 -41.395 1.00 38.20 137 GLY D N 1
ATOM 9694 C CA . GLY D 1 141 ? -38.963 14.617 -41.375 1.00 40.29 137 GLY D CA 1
ATOM 9695 C C . GLY D 1 141 ? -39.104 15.331 -40.042 1.00 42.25 137 GLY D C 1
ATOM 9696 O O . GLY D 1 141 ? -40.107 16.008 -39.781 1.00 42.58 137 GLY D O 1
ATOM 9697 N N . LEU D 1 142 ? -38.088 15.187 -39.208 1.00 42.97 138 LEU D N 1
ATOM 9698 C CA . LEU D 1 142 ? -38.070 15.794 -37.884 1.00 44.48 138 LEU D CA 1
ATOM 9699 C C . LEU D 1 142 ? -36.905 16.783 -37.750 1.00 45.10 138 LEU D C 1
ATOM 9700 O O . LEU D 1 142 ? -37.107 17.953 -37.436 1.00 45.56 138 LEU D O 1
ATOM 9705 N N . THR D 1 143 ? -35.701 16.282 -38.003 1.00 46.35 139 THR D N 1
ATOM 9706 C CA . THR D 1 143 ? -34.433 17.004 -37.864 1.00 48.27 139 THR D CA 1
ATOM 9707 C C . THR D 1 143 ? -34.286 18.186 -38.819 1.00 49.07 139 THR D C 1
ATOM 9708 O O . THR D 1 143 ? -34.621 18.078 -40.001 1.00 48.30 139 THR D O 1
ATOM 9712 N N . GLU D 1 144 ? -33.762 19.298 -38.305 1.00 50.51 140 GLU D N 1
ATOM 9713 C CA . GLU D 1 144 ? -33.552 20.503 -39.111 1.00 52.36 140 GLU D CA 1
ATOM 9714 C C . GLU D 1 144 ? -32.117 20.997 -39.051 1.00 54.00 140 GLU D C 1
ATOM 9715 O O . GLU D 1 144 ? -31.452 20.848 -38.013 1.00 54.82 140 GLU D O 1
ATOM 9721 N N . PRO D 1 145 ? -31.628 21.593 -40.158 1.00 55.02 141 PRO D N 1
ATOM 9722 C CA . PRO D 1 145 ? -30.272 22.126 -40.138 1.00 55.38 141 PRO D CA 1
ATOM 9723 C C . PRO D 1 145 ? -30.037 22.930 -38.856 1.00 55.87 141 PRO D C 1
ATOM 9724 O O . PRO D 1 145 ? -29.301 23.907 -38.865 1.00 56.14 141 PRO D O 1
ATOM 9728 N N . MET D 1 154 ? -37.293 23.697 -33.664 1.00 58.80 150 MET D N 1
ATOM 9729 C CA . MET D 1 154 ? -38.019 23.402 -34.895 1.00 58.12 150 MET D CA 1
ATOM 9730 C C . MET D 1 154 ? -38.628 24.667 -35.494 1.00 57.95 150 MET D C 1
ATOM 9731 O O . MET D 1 154 ? -39.490 25.302 -34.888 1.00 57.91 150 MET D O 1
ATOM 9736 N N . VAL D 1 155 ? -38.184 24.989 -36.705 1.00 57.34 151 VAL D N 1
ATOM 9737 C CA . VAL D 1 155 ? -38.540 26.203 -37.435 1.00 56.98 151 VAL D CA 1
ATOM 9738 C C . VAL D 1 155 ? -39.596 25.944 -38.523 1.00 56.49 151 VAL D C 1
ATOM 9739 O O . VAL D 1 155 ? -40.318 26.861 -38.936 1.00 56.65 151 VAL D O 1
ATOM 9743 N N . THR D 1 156 ? -39.683 24.702 -38.992 1.00 55.37 152 THR D N 1
ATOM 9744 C CA . THR D 1 156 ? -40.672 24.338 -40.005 1.00 54.16 152 THR D CA 1
ATOM 9745 C C . THR D 1 156 ? -42.072 24.642 -39.451 1.00 53.65 152 THR D C 1
ATOM 9746 O O . THR D 1 156 ? -42.439 24.173 -38.375 1.00 52.56 152 THR D O 1
ATOM 9750 N N . ARG D 1 157 ? -42.832 25.450 -40.190 1.00 53.58 153 ARG D N 1
ATOM 9751 C CA . ARG D 1 157 ? -44.143 25.903 -39.728 1.00 53.14 153 ARG D CA 1
ATOM 9752 C C . ARG D 1 157 ? -45.240 25.660 -40.731 1.00 53.08 153 ARG D C 1
ATOM 9753 O O . ARG D 1 157 ? -45.074 25.921 -41.924 1.00 53.65 153 ARG D O 1
ATOM 9761 N N . ALA D 1 158 ? -46.353 25.142 -40.233 1.00 52.67 154 ALA D N 1
ATOM 9762 C CA . ALA D 1 158 ? -47.578 25.039 -40.995 1.00 53.42 154 ALA D CA 1
ATOM 9763 C C . ALA D 1 158 ? -48.460 26.280 -40.749 1.00 54.34 154 ALA D C 1
ATOM 9764 O O . ALA D 1 158 ? -48.532 26.812 -39.631 1.00 53.85 154 ALA D O 1
ATOM 9766 N N . ARG D 1 159 ? -49.106 26.742 -41.814 1.00 54.90 155 ARG D N 1
ATOM 9767 C CA . ARG D 1 159 ? -50.091 27.808 -41.720 1.00 55.51 155 ARG D CA 1
ATOM 9768 C C . ARG D 1 159 ? -51.371 27.356 -42.395 1.00 55.70 155 ARG D C 1
ATOM 9769 O O . ARG D 1 159 ? -51.338 26.582 -43.359 1.00 55.17 155 ARG D O 1
ATOM 9777 N N . LYS D 1 160 ? -52.498 27.832 -41.871 1.00 55.84 156 LYS D N 1
ATOM 9778 C CA . LYS D 1 160 ? -53.803 27.469 -42.418 1.00 56.31 156 LYS D CA 1
ATOM 9779 C C . LYS D 1 160 ? -54.051 28.245 -43.721 1.00 55.78 156 LYS D C 1
ATOM 9780 O O . LYS D 1 160 ? -53.734 29.426 -43.808 1.00 55.53 156 LYS D O 1
ATOM 9786 N N . VAL D 1 161 ? -54.573 27.545 -44.726 1.00 55.68 157 VAL D N 1
ATOM 9787 C CA . VAL D 1 161 ? -54.956 28.114 -46.033 1.00 55.64 157 VAL D CA 1
ATOM 9788 C C . VAL D 1 161 ? -56.275 27.447 -46.466 1.00 55.66 157 VAL D C 1
ATOM 9789 O O . VAL D 1 161 ? -56.697 26.467 -45.840 1.00 55.72 157 VAL D O 1
ATOM 9793 N N . PRO D 1 162 ? -56.951 27.986 -47.510 1.00 55.90 158 PRO D N 1
ATOM 9794 C CA . PRO D 1 162 ? -58.137 27.300 -48.019 1.00 56.01 158 PRO D CA 1
ATOM 9795 C C . PRO D 1 162 ? -57.887 25.796 -48.235 1.00 56.07 158 PRO D C 1
ATOM 9796 O O . PRO D 1 162 ? -56.915 25.418 -48.910 1.00 56.59 158 PRO D O 1
ATOM 9800 N N . GLY D 1 163 ? -58.743 24.952 -47.657 1.00 55.97 159 GLY D N 1
ATOM 9801 C CA . GLY D 1 163 ? -58.699 23.505 -47.899 1.00 55.10 159 GLY D CA 1
ATOM 9802 C C . GLY D 1 163 ? -57.656 22.707 -47.117 1.00 54.82 159 GLY D C 1
ATOM 9803 O O . GLY D 1 163 ? -57.706 21.468 -47.118 1.00 54.59 159 GLY D O 1
ATOM 9804 N N . GLY D 1 164 ? -56.719 23.393 -46.456 1.00 54.08 160 GLY D N 1
ATOM 9805 C CA . GLY D 1 164 ? -55.672 22.694 -45.711 1.00 54.00 160 GLY D CA 1
ATOM 9806 C C . GLY D 1 164 ? -54.592 23.561 -45.103 1.00 53.64 160 GLY D C 1
ATOM 9807 O O . GLY D 1 164 ? -54.892 24.457 -44.304 1.00 53.73 160 GLY D O 1
ATOM 9808 N N . TYR D 1 165 ? -53.331 23.274 -45.459 1.00 52.95 161 TYR D N 1
ATOM 9809 C CA . TYR D 1 165 ? -52.150 23.902 -44.830 1.00 51.86 161 TYR D CA 1
ATOM 9810 C C . TYR D 1 165 ? -51.005 24.148 -45.798 1.00 51.34 161 TYR D C 1
ATOM 9811 O O . TYR D 1 165 ? -50.793 23.398 -46.746 1.00 50.79 161 TYR D O 1
ATOM 9820 N N . SER D 1 166 ? -50.260 25.210 -45.524 1.00 51.06 162 SER D N 1
ATOM 9821 C CA . SER D 1 166 ? -49.075 25.547 -46.277 1.00 51.48 162 SER D CA 1
ATOM 9822 C C . SER D 1 166 ? -47.885 25.414 -45.338 1.00 51.29 162 SER D C 1
ATOM 9823 O O . SER D 1 166 ? -47.871 26.033 -44.276 1.00 50.68 162 SER D O 1
ATOM 9826 N N . LEU D 1 167 ? -46.910 24.578 -45.711 1.00 51.34 163 LEU D N 1
ATOM 9827 C CA . LEU D 1 167 ? -45.725 24.351 -44.880 1.00 51.29 163 LEU D CA 1
ATOM 9828 C C . LEU D 1 167 ? -44.456 24.879 -45.534 1.00 51.29 163 LEU D C 1
ATOM 9829 O O . LEU D 1 167 ? -44.221 24.658 -46.732 1.00 51.26 163 LEU D O 1
ATOM 9834 N N . SER D 1 168 ? -43.640 25.569 -44.743 1.00 51.02 164 SER D N 1
ATOM 9835 C CA . SER D 1 168 ? -42.362 26.094 -45.213 1.00 51.62 164 SER D CA 1
ATOM 9836 C C . SER D 1 168 ? -41.230 25.811 -44.219 1.00 51.57 164 SER D C 1
ATOM 9837 O O . SER D 1 168 ? -41.412 25.961 -43.003 1.00 51.75 164 SER D O 1
ATOM 9840 N N . GLY D 1 169 ? -40.073 25.391 -44.747 1.00 51.54 165 GLY D N 1
ATOM 9841 C CA . GLY D 1 169 ? -38.930 24.949 -43.928 1.00 51.07 165 GLY D CA 1
ATOM 9842 C C . GLY D 1 169 ? -38.112 23.806 -44.539 1.00 51.03 165 GLY D C 1
ATOM 9843 O O . GLY D 1 169 ? -38.373 23.366 -45.662 1.00 51.47 165 GLY D O 1
ATOM 9844 N N . SER D 1 170 ? -37.111 23.345 -43.796 1.00 50.74 166 SER D N 1
ATOM 9845 C CA . SER D 1 170 ? -36.181 22.309 -44.248 1.00 50.73 166 SER D CA 1
ATOM 9846 C C . SER D 1 170 ? -35.879 21.243 -43.191 1.00 50.22 166 SER D C 1
ATOM 9847 O O . SER D 1 170 ? -35.536 21.561 -42.050 1.00 50.53 166 SER D O 1
ATOM 9850 N N . LYS D 1 171 ? -35.989 19.975 -43.581 1.00 49.40 167 LYS D N 1
ATOM 9851 C CA . LYS D 1 171 ? -35.481 18.875 -42.764 1.00 48.26 167 LYS D CA 1
ATOM 9852 C C . LYS D 1 171 ? -34.176 18.373 -43.368 1.00 48.13 167 LYS D C 1
ATOM 9853 O O . LYS D 1 171 ? -34.013 18.377 -44.593 1.00 47.74 167 LYS D O 1
ATOM 9859 N N . MET D 1 172 ? -33.250 17.948 -42.510 1.00 48.29 168 MET D N 1
ATOM 9860 C CA . MET D 1 172 ? -31.921 17.478 -42.947 1.00 48.87 168 MET D CA 1
ATOM 9861 C C . MET D 1 172 ? -31.590 16.061 -42.433 1.00 48.24 168 MET D C 1
ATOM 9862 O O . MET D 1 172 ? -32.138 15.612 -41.414 1.00 48.17 168 MET D O 1
ATOM 9867 N N . TRP D 1 173 ? -30.699 15.368 -43.156 1.00 47.49 169 TRP D N 1
ATOM 9868 C CA . TRP D 1 173 ? -30.341 13.960 -42.898 1.00 46.23 169 TRP D CA 1
ATOM 9869 C C . TRP D 1 173 ? -31.505 12.984 -42.809 1.00 43.94 169 TRP D C 1
ATOM 9870 O O . TRP D 1 173 ? -31.565 12.179 -41.898 1.00 42.82 169 TRP D O 1
ATOM 9881 N N . ILE D 1 174 ? -32.395 13.021 -43.794 1.00 41.56 170 ILE D N 1
ATOM 9882 C CA . ILE D 1 174 ? -33.587 12.185 -43.788 1.00 39.25 170 ILE D CA 1
ATOM 9883 C C . ILE D 1 174 ? -33.353 10.903 -44.615 1.00 39.00 170 ILE D C 1
ATOM 9884 O O . ILE D 1 174 ? -33.233 10.969 -45.844 1.00 38.11 170 ILE D O 1
ATOM 9889 N N . THR D 1 175 ? -33.285 9.756 -43.936 1.00 37.26 171 THR D N 1
ATOM 9890 C CA . THR D 1 175 ? -33.143 8.468 -44.593 1.00 36.73 171 THR D CA 1
ATOM 9891 C C . THR D 1 175 ? -34.385 8.187 -45.453 1.00 36.64 171 THR D C 1
ATOM 9892 O O . THR D 1 175 ? -35.524 8.406 -45.016 1.00 34.31 171 THR D O 1
ATOM 9896 N N . ASN D 1 176 ? -34.121 7.737 -46.681 1.00 36.23 172 ASN D N 1
ATOM 9897 C CA . ASN D 1 176 ? -35.157 7.435 -47.679 1.00 36.33 172 ASN D CA 1
ATOM 9898 C C . ASN D 1 176 ? -35.706 8.669 -48.420 1.00 36.78 172 ASN D C 1
ATOM 9899 O O . ASN D 1 176 ? -36.413 8.513 -49.443 1.00 36.10 172 ASN D O 1
ATOM 9904 N N . SER D 1 177 ? -35.434 9.884 -47.936 1.00 36.41 173 SER D N 1
ATOM 9905 C CA . SER D 1 177 ? -36.169 11.026 -48.524 1.00 36.78 173 SER D CA 1
ATOM 9906 C C . SER D 1 177 ? -36.118 11.166 -50.074 1.00 36.66 173 SER D C 1
ATOM 9907 O O . SER D 1 177 ? -37.153 11.480 -50.666 1.00 36.24 173 SER D O 1
ATOM 9910 N N . PRO D 1 178 ? -34.937 10.948 -50.721 1.00 37.08 174 PRO D N 1
ATOM 9911 C CA . PRO D 1 178 ? -34.899 11.149 -52.186 1.00 37.00 174 PRO D CA 1
ATOM 9912 C C . PRO D 1 178 ? -35.674 10.103 -52.974 1.00 36.89 174 PRO D C 1
ATOM 9913 O O . PRO D 1 178 ? -35.932 10.294 -54.177 1.00 38.19 174 PRO D O 1
ATOM 9917 N N . ILE D 1 179 ? -36.042 9.010 -52.319 1.00 35.66 175 ILE D N 1
ATOM 9918 C CA . ILE D 1 179 ? -36.791 7.964 -52.966 1.00 35.10 175 ILE D CA 1
ATOM 9919 C C . ILE D 1 179 ? -38.206 7.758 -52.384 1.00 35.00 175 ILE D C 1
ATOM 9920 O O . ILE D 1 179 ? -38.930 6.870 -52.836 1.00 34.84 175 ILE D O 1
ATOM 9925 N N . ALA D 1 180 ? -38.607 8.546 -51.385 1.00 34.46 176 ALA D N 1
ATOM 9926 C CA . ALA D 1 180 ? -39.885 8.277 -50.725 1.00 34.63 176 ALA D CA 1
ATOM 9927 C C . ALA D 1 180 ? -41.096 8.796 -51.528 1.00 34.99 176 ALA D C 1
ATOM 9928 O O . ALA D 1 180 ? -41.025 9.820 -52.222 1.00 35.92 176 ALA D O 1
ATOM 9930 N N . ASP D 1 181 ? -42.186 8.076 -51.375 1.00 35.19 177 ASP D N 1
ATOM 9931 C CA . ASP D 1 181 ? -43.487 8.396 -51.925 1.00 37.27 177 ASP D CA 1
ATOM 9932 C C . ASP D 1 181 ? -44.356 9.095 -50.882 1.00 37.27 177 ASP D C 1
ATOM 9933 O O . ASP D 1 181 ? -45.216 9.916 -51.221 1.00 37.26 177 ASP D O 1
ATOM 9938 N N . VAL D 1 182 ? -44.134 8.737 -49.618 1.00 37.69 178 VAL D N 1
ATOM 9939 C CA . VAL D 1 182 ? -44.928 9.244 -48.468 1.00 37.81 178 VAL D CA 1
ATOM 9940 C C . VAL D 1 182 ? -43.984 9.897 -47.455 1.00 37.67 178 VAL D C 1
ATOM 9941 O O . VAL D 1 182 ? -42.966 9.292 -47.066 1.00 36.97 178 VAL D O 1
ATOM 9945 N N . PHE D 1 183 ? -44.292 11.135 -47.060 1.00 36.95 179 PHE D N 1
ATOM 9946 C CA . PHE D 1 183 ? -43.496 11.835 -46.072 1.00 37.42 179 PHE D CA 1
ATOM 9947 C C . PHE D 1 183 ? -44.332 12.116 -44.799 1.00 37.59 179 PHE D C 1
ATOM 9948 O O . PHE D 1 183 ? -45.406 12.688 -44.892 1.00 37.40 179 PHE D O 1
ATOM 9956 N N . VAL D 1 184 ? -43.834 11.734 -43.627 1.00 37.89 180 VAL D N 1
ATOM 9957 C CA . VAL D 1 184 ? -44.447 12.163 -42.346 1.00 38.69 180 VAL D CA 1
ATOM 9958 C C . VAL D 1 184 ? -43.601 13.310 -41.777 1.00 39.04 180 VAL D C 1
ATOM 9959 O O . VAL D 1 184 ? -42.488 13.103 -41.314 1.00 38.80 180 VAL D O 1
ATOM 9963 N N . VAL D 1 185 ? -44.106 14.543 -41.880 1.00 39.55 181 VAL D N 1
ATOM 9964 C CA . VAL D 1 185 ? -43.319 15.706 -41.507 1.00 39.80 181 VAL D CA 1
ATOM 9965 C C . VAL D 1 185 ? -43.912 16.354 -40.267 1.00 40.91 181 VAL D C 1
ATOM 9966 O O . VAL D 1 185 ? -45.132 16.411 -40.113 1.00 41.09 181 VAL D O 1
ATOM 9970 N N . TRP D 1 186 ? -43.027 16.852 -39.409 1.00 41.74 182 TRP D N 1
ATOM 9971 C CA . TRP D 1 186 ? -43.383 17.483 -38.137 1.00 42.62 182 TRP D CA 1
ATOM 9972 C C . TRP D 1 186 ? -43.101 18.967 -38.244 1.00 44.06 182 TRP D C 1
ATOM 9973 O O . TRP D 1 186 ? -41.952 19.387 -38.522 1.00 43.72 182 TRP D O 1
ATOM 9984 N N . ALA D 1 187 ? -44.163 19.746 -38.019 1.00 45.28 183 ALA D N 1
ATOM 9985 C CA . ALA D 1 187 ? -44.150 21.195 -38.186 1.00 46.82 183 ALA D CA 1
ATOM 9986 C C . ALA D 1 187 ? -45.004 21.824 -37.073 1.00 48.14 183 ALA D C 1
ATOM 9987 O O . ALA D 1 187 ? -45.979 21.229 -36.627 1.00 47.22 183 ALA D O 1
ATOM 9989 N N . LYS D 1 188 ? -44.595 23.007 -36.618 1.00 49.71 184 LYS D N 1
ATOM 9990 C CA . LYS D 1 188 ? -45.338 23.774 -35.617 1.00 51.91 184 LYS D CA 1
ATOM 9991 C C . LYS D 1 188 ? -46.557 24.423 -36.247 1.00 52.76 184 LYS D C 1
ATOM 9992 O O . LYS D 1 188 ? -46.459 25.039 -37.310 1.00 53.22 184 LYS D O 1
ATOM 9998 N N . LEU D 1 189 ? -47.707 24.270 -35.595 1.00 54.15 185 LEU D N 1
ATOM 9999 C CA . LEU D 1 189 ? -48.936 24.918 -36.045 1.00 55.28 185 LEU D CA 1
ATOM 10000 C C . LEU D 1 189 ? -49.574 25.786 -34.948 1.00 56.59 185 LEU D C 1
ATOM 10001 O O . LEU D 1 189 ? -49.865 25.312 -33.834 1.00 56.67 185 LEU D O 1
ATOM 10006 N N . ASP D 1 190 ? -49.781 27.055 -35.299 1.00 57.62 186 ASP D N 1
ATOM 10007 C CA . ASP D 1 190 ? -50.391 28.051 -34.418 1.00 59.04 186 ASP D CA 1
ATOM 10008 C C . ASP D 1 190 ? -51.812 28.406 -34.877 1.00 58.86 186 ASP D C 1
ATOM 10009 O O . ASP D 1 190 ? -52.769 27.704 -34.549 1.00 59.12 186 ASP D O 1
ATOM 10014 N N . ASP D 1 195 ? -49.529 27.131 -29.882 1.00 59.58 191 ASP D N 1
ATOM 10015 C CA . ASP D 1 195 ? -48.604 26.785 -30.959 1.00 59.78 191 ASP D CA 1
ATOM 10016 C C . ASP D 1 195 ? -47.954 25.404 -30.742 1.00 59.19 191 ASP D C 1
ATOM 10017 O O . ASP D 1 195 ? -46.971 25.272 -30.000 1.00 59.50 191 ASP D O 1
ATOM 10022 N N . GLU D 1 196 ? -48.495 24.387 -31.405 1.00 57.99 192 GLU D N 1
ATOM 10023 C CA . GLU D 1 196 ? -48.043 23.014 -31.178 1.00 57.25 192 GLU D CA 1
ATOM 10024 C C . GLU D 1 196 ? -47.389 22.308 -32.385 1.00 55.57 192 GLU D C 1
ATOM 10025 O O . GLU D 1 196 ? -47.650 22.645 -33.558 1.00 55.04 192 GLU D O 1
ATOM 10031 N N . ILE D 1 197 ? -46.557 21.316 -32.065 1.00 53.03 193 ILE D N 1
ATOM 10032 C CA . ILE D 1 197 ? -46.017 20.380 -33.049 1.00 50.75 193 ILE D CA 1
ATOM 10033 C C . ILE D 1 197 ? -47.120 19.437 -33.523 1.00 49.28 193 ILE D C 1
ATOM 10034 O O . ILE D 1 197 ? -47.815 18.790 -32.717 1.00 47.94 193 ILE D O 1
ATOM 10039 N N . ARG D 1 198 ? -47.283 19.389 -34.841 1.00 47.12 194 ARG D N 1
ATOM 10040 C CA . ARG D 1 198 ? -48.277 18.542 -35.443 1.00 46.20 194 ARG D CA 1
ATOM 10041 C C . ARG D 1 198 ? -47.600 17.751 -36.568 1.00 45.94 194 ARG D C 1
ATOM 10042 O O . ARG D 1 198 ? -46.550 18.150 -37.100 1.00 44.56 194 ARG D O 1
ATOM 10050 N N . GLY D 1 199 ? -48.225 16.634 -36.915 1.00 45.02 195 GLY D N 1
ATOM 10051 C CA . GLY D 1 199 ? -47.733 15.770 -37.966 1.00 45.45 195 GLY D CA 1
ATOM 10052 C C . GLY D 1 199 ? -48.629 15.818 -39.183 1.00 44.34 195 GLY D C 1
ATOM 10053 O O . GLY D 1 199 ? -49.868 15.832 -39.065 1.00 44.60 195 GLY D O 1
ATOM 10054 N N . PHE D 1 200 ? -47.981 15.813 -40.341 1.00 43.45 196 PHE D N 1
ATOM 10055 C CA . PHE D 1 200 ? -48.625 15.960 -41.651 1.00 43.30 196 PHE D CA 1
ATOM 10056 C C . PHE D 1 200 ? -48.106 14.900 -42.616 1.00 42.76 196 PHE D C 1
ATOM 10057 O O . PHE D 1 200 ? -46.884 14.715 -42.716 1.00 41.71 196 PHE D O 1
ATOM 10065 N N . ILE D 1 201 ? -49.027 14.231 -43.316 1.00 41.83 197 ILE D N 1
ATOM 10066 C CA . ILE D 1 201 ? -48.690 13.319 -44.399 1.00 42.51 197 ILE D CA 1
ATOM 10067 C C . ILE D 1 201 ? -48.620 14.053 -45.740 1.00 43.41 197 ILE D C 1
ATOM 10068 O O . ILE D 1 201 ? -49.616 14.643 -46.198 1.00 43.30 197 ILE D O 1
ATOM 10073 N N . LEU D 1 202 ? -47.441 14.034 -46.356 1.00 43.34 198 LEU D N 1
ATOM 10074 C CA . LEU D 1 202 ? -47.291 14.600 -47.698 1.00 44.30 198 LEU D CA 1
ATOM 10075 C C . LEU D 1 202 ? -46.940 13.499 -48.689 1.00 45.14 198 LEU D C 1
ATOM 10076 O O . LEU D 1 202 ? -46.504 12.407 -48.298 1.00 44.92 198 LEU D O 1
ATOM 10081 N N . GLU D 1 203 ? -47.167 13.772 -49.969 1.00 46.14 199 GLU D N 1
ATOM 10082 C CA . GLU D 1 203 ? -46.828 12.804 -50.997 1.00 47.29 199 GLU D CA 1
ATOM 10083 C C . GLU D 1 203 ? -45.837 13.381 -51.979 1.00 48.13 199 GLU D C 1
ATOM 10084 O O . GLU D 1 203 ? -45.748 14.611 -52.132 1.00 47.78 199 GLU D O 1
ATOM 10090 N N . LYS D 1 204 ? -45.047 12.495 -52.590 1.00 49.45 200 LYS D N 1
ATOM 10091 C CA . LYS D 1 204 ? -44.178 12.856 -53.702 1.00 51.16 200 LYS D CA 1
ATOM 10092 C C . LYS D 1 204 ? -45.114 13.362 -54.798 1.00 52.33 200 LYS D C 1
ATOM 10093 O O . LYS D 1 204 ? -46.117 12.690 -55.154 1.00 53.15 200 LYS D O 1
ATOM 10099 N N . GLY D 1 205 ? -44.828 14.561 -55.290 1.00 52.86 201 GLY D N 1
ATOM 10100 C CA . GLY D 1 205 ? -45.665 15.166 -56.326 1.00 54.19 201 GLY D CA 1
ATOM 10101 C C . GLY D 1 205 ? -46.445 16.346 -55.772 1.00 54.89 201 GLY D C 1
ATOM 10102 O O . GLY D 1 205 ? -47.166 17.030 -56.502 1.00 55.54 201 GLY D O 1
ATOM 10103 N N . CYS D 1 206 ? -46.308 16.571 -54.472 1.00 54.86 202 CYS D N 1
ATOM 10104 C CA . CYS D 1 206 ? -46.814 17.765 -53.840 1.00 55.59 202 CYS D CA 1
ATOM 10105 C C . CYS D 1 206 ? -45.967 18.965 -54.265 1.00 55.51 202 CYS D C 1
ATOM 10106 O O . CYS D 1 206 ? -44.739 18.984 -54.118 1.00 55.00 202 CYS D O 1
ATOM 10109 N N . LYS D 1 207 ? -46.645 19.965 -54.806 1.00 55.19 203 LYS D N 1
ATOM 10110 C CA . LYS D 1 207 ? -45.999 21.183 -55.248 1.00 55.41 203 LYS D CA 1
ATOM 10111 C C . LYS D 1 207 ? -45.517 21.980 -54.027 1.00 54.93 203 LYS D C 1
ATOM 10112 O O . LYS D 1 207 ? -46.278 22.240 -53.093 1.00 57.09 203 LYS D O 1
ATOM 10118 N N . GLY D 1 208 ? -44.248 22.343 -54.017 1.00 53.62 204 GLY D N 1
ATOM 10119 C CA . GLY D 1 208 ? -43.678 22.978 -52.848 1.00 51.69 204 GLY D CA 1
ATOM 10120 C C . GLY D 1 208 ? -42.755 22.057 -52.063 1.00 50.39 204 GLY D C 1
ATOM 10121 O O . GLY D 1 208 ? -42.036 22.515 -51.183 1.00 49.91 204 GLY D O 1
ATOM 10122 N N . LEU D 1 209 ? -42.778 20.766 -52.392 1.00 49.79 205 LEU D N 1
ATOM 10123 C CA . LEU D 1 209 ? -41.957 19.746 -51.728 1.00 49.18 205 LEU D CA 1
ATOM 10124 C C . LEU D 1 209 ? -40.830 19.259 -52.659 1.00 48.76 205 LEU D C 1
ATOM 10125 O O . LEU D 1 209 ? -41.094 18.819 -53.771 1.00 48.32 205 LEU D O 1
ATOM 10130 N N . SER D 1 210 ? -39.591 19.346 -52.187 1.00 47.83 206 SER D N 1
ATOM 10131 C CA . SER D 1 210 ? -38.408 18.845 -52.900 1.00 47.17 206 SER D CA 1
ATOM 10132 C C . SER D 1 210 ? -37.572 17.945 -51.960 1.00 45.91 206 SER D C 1
ATOM 10133 O O . SER D 1 210 ? -37.356 18.308 -50.793 1.00 46.12 206 SER D O 1
ATOM 10136 N N . ALA D 1 211 ? -37.124 16.784 -52.447 1.00 44.22 207 ALA D N 1
ATOM 10137 C CA . ALA D 1 211 ? -36.281 15.870 -51.649 1.00 43.75 207 ALA D CA 1
ATOM 10138 C C . ALA D 1 211 ? -34.884 15.579 -52.238 1.00 43.22 207 ALA D C 1
ATOM 10139 O O . ALA D 1 211 ? -34.629 14.473 -52.703 1.00 42.26 207 ALA D O 1
ATOM 10141 N N . PRO D 1 212 ? -33.970 16.564 -52.206 1.00 43.44 208 PRO D N 1
ATOM 10142 C CA . PRO D 1 212 ? -32.696 16.319 -52.895 1.00 43.20 208 PRO D CA 1
ATOM 10143 C C . PRO D 1 212 ? -31.754 15.379 -52.138 1.00 44.15 208 PRO D C 1
ATOM 10144 O O . PRO D 1 212 ? -31.738 15.382 -50.896 1.00 43.64 208 PRO D O 1
ATOM 10148 N N . ALA D 1 213 ? -30.972 14.599 -52.893 1.00 44.16 209 ALA D N 1
ATOM 10149 C CA . ALA D 1 213 ? -30.097 13.563 -52.345 1.00 44.97 209 ALA D CA 1
ATOM 10150 C C . ALA D 1 213 ? -28.830 14.102 -51.694 1.00 45.55 209 ALA D C 1
ATOM 10151 O O . ALA D 1 213 ? -28.310 15.128 -52.116 1.00 46.20 209 ALA D O 1
ATOM 10153 N N . ILE D 1 214 ? -28.332 13.388 -50.686 1.00 46.71 210 ILE D N 1
ATOM 10154 C CA . ILE D 1 214 ? -26.997 13.626 -50.085 1.00 47.72 210 ILE D CA 1
ATOM 10155 C C . ILE D 1 214 ? -26.047 12.445 -50.347 1.00 47.19 210 ILE D C 1
ATOM 10156 O O . ILE D 1 214 ? -26.342 11.313 -49.971 1.00 48.60 210 ILE D O 1
ATOM 10161 N N . HIS D 1 215 ? -24.911 12.710 -50.976 1.00 46.86 211 HIS D N 1
ATOM 10162 C CA . HIS D 1 215 ? -23.918 11.666 -51.235 1.00 46.58 211 HIS D CA 1
ATOM 10163 C C . HIS D 1 215 ? -22.692 11.866 -50.349 1.00 45.96 211 HIS D C 1
ATOM 10164 O O . HIS D 1 215 ? -22.590 12.876 -49.649 1.00 46.36 211 HIS D O 1
ATOM 10171 N N . GLY D 1 216 ? -21.779 10.900 -50.398 1.00 45.02 212 GLY D N 1
ATOM 10172 C CA . GLY D 1 216 ? -20.492 10.953 -49.686 1.00 44.66 212 GLY D CA 1
ATOM 10173 C C . GLY D 1 216 ? -20.486 10.539 -48.224 1.00 43.56 212 GLY D C 1
ATOM 10174 O O . GLY D 1 216 ? -19.646 11.011 -47.445 1.00 43.94 212 GLY D O 1
ATOM 10175 N N . LYS D 1 217 ? -21.406 9.661 -47.828 1.00 42.42 213 LYS D N 1
ATOM 10176 C CA . LYS D 1 217 ? -21.476 9.234 -46.426 1.00 41.21 213 LYS D CA 1
ATOM 10177 C C . LYS D 1 217 ? -20.243 8.357 -46.069 1.00 40.04 213 LYS D C 1
ATOM 10178 O O . LYS D 1 217 ? -19.635 7.780 -46.957 1.00 39.43 213 LYS D O 1
ATOM 10184 N N . VAL D 1 218 ? -19.850 8.339 -44.793 1.00 38.68 214 VAL D N 1
ATOM 10185 C CA . VAL D 1 218 ? -18.779 7.456 -44.269 1.00 37.68 214 VAL D CA 1
ATOM 10186 C C . VAL D 1 218 ? -19.383 6.111 -43.845 1.00 37.05 214 VAL D C 1
ATOM 10187 O O . VAL D 1 218 ? -18.919 5.044 -44.251 1.00 37.17 214 VAL D O 1
ATOM 10191 N N . GLY D 1 219 ? -20.452 6.155 -43.061 1.00 36.06 215 GLY D N 1
ATOM 10192 C CA . GLY D 1 219 ? -21.170 4.932 -42.697 1.00 35.99 215 GLY D CA 1
ATOM 10193 C C . GLY D 1 219 ? -22.586 4.917 -43.255 1.00 35.69 215 GLY D C 1
ATOM 10194 O O . GLY D 1 219 ? -23.049 5.927 -43.814 1.00 35.05 215 GLY D O 1
ATOM 10195 N N . LEU D 1 220 ? -23.263 3.777 -43.102 1.00 34.46 216 LEU D N 1
ATOM 10196 C CA . LEU D 1 220 ? -24.629 3.575 -43.632 1.00 34.36 216 LEU D CA 1
ATOM 10197 C C . LEU D 1 220 ? -24.702 3.901 -45.126 1.00 33.61 216 LEU D C 1
ATOM 10198 O O . LEU D 1 220 ? -25.707 4.436 -45.628 1.00 32.82 216 LEU D O 1
ATOM 10203 N N . ARG D 1 221 ? -23.647 3.515 -45.833 1.00 33.08 217 ARG D N 1
ATOM 10204 C CA . ARG D 1 221 ? -23.538 3.805 -47.254 1.00 33.15 217 ARG D CA 1
ATOM 10205 C C . ARG D 1 221 ? -24.539 3.065 -48.122 1.00 34.42 217 ARG D C 1
ATOM 10206 O O . ARG D 1 221 ? -24.794 3.484 -49.269 1.00 34.03 217 ARG D O 1
ATOM 10214 N N . ALA D 1 222 ? -25.118 1.988 -47.580 1.00 34.13 218 ALA D N 1
ATOM 10215 C CA . ALA D 1 222 ? -26.099 1.185 -48.299 1.00 35.95 218 ALA D CA 1
ATOM 10216 C C . ALA D 1 222 ? -27.506 1.793 -48.266 1.00 37.40 218 ALA D C 1
ATOM 10217 O O . ALA D 1 222 ? -28.401 1.324 -48.980 1.00 39.12 218 ALA D O 1
ATOM 10219 N N . SER D 1 223 ? -27.715 2.841 -47.472 1.00 38.06 219 SER D N 1
ATOM 10220 C CA . SER D 1 223 ? -29.013 3.515 -47.466 1.00 38.65 219 SER D CA 1
ATOM 10221 C C . SER D 1 223 ? -28.822 4.868 -48.098 1.00 39.81 219 SER D C 1
ATOM 10222 O O . SER D 1 223 ? -27.704 5.418 -48.053 1.00 41.25 219 SER D O 1
ATOM 10225 N N . ILE D 1 224 ? -29.869 5.381 -48.748 1.00 39.49 220 ILE D N 1
ATOM 10226 C CA . ILE D 1 224 ? -29.811 6.703 -49.328 1.00 40.35 220 ILE D CA 1
ATOM 10227 C C . ILE D 1 224 ? -30.475 7.721 -48.392 1.00 40.68 220 ILE D C 1
ATOM 10228 O O . ILE D 1 224 ? -31.534 7.465 -47.799 1.00 40.31 220 ILE D O 1
ATOM 10233 N N . THR D 1 225 ? -29.843 8.884 -48.303 1.00 41.67 221 THR D N 1
ATOM 10234 C CA . THR D 1 225 ? -30.299 9.936 -47.424 1.00 43.35 221 THR D CA 1
ATOM 10235 C C . THR D 1 225 ? -30.393 11.250 -48.196 1.00 43.32 221 THR D C 1
ATOM 10236 O O . THR D 1 225 ? -29.649 11.470 -49.158 1.00 43.48 221 THR D O 1
ATOM 10240 N N . GLY D 1 226 ? -31.309 12.127 -47.791 1.00 43.63 222 GLY D N 1
ATOM 10241 C CA . GLY D 1 226 ? -31.379 13.462 -48.401 1.00 43.95 222 GLY D CA 1
ATOM 10242 C C . GLY D 1 226 ? -32.051 14.521 -47.532 1.00 44.54 222 GLY D C 1
ATOM 10243 O O . GLY D 1 226 ? -32.199 14.352 -46.319 1.00 42.66 222 GLY D O 1
ATOM 10244 N N . GLU D 1 227 ? -32.466 15.614 -48.170 1.00 44.88 223 GLU D N 1
ATOM 10245 C CA . GLU D 1 227 ? -33.229 16.645 -47.473 1.00 46.11 223 GLU D CA 1
ATOM 10246 C C . GLU D 1 227 ? -34.727 16.564 -47.747 1.00 45.81 223 GLU D C 1
ATOM 10247 O O . GLU D 1 227 ? -35.204 15.789 -48.605 1.00 44.93 223 GLU D O 1
ATOM 10253 N N . ILE D 1 228 ? -35.472 17.362 -46.981 1.00 45.37 224 ILE D N 1
ATOM 10254 C CA . ILE D 1 228 ? -36.837 17.697 -47.339 1.00 45.46 224 ILE D CA 1
ATOM 10255 C C . ILE D 1 228 ? -36.904 19.203 -47.292 1.00 46.29 224 ILE D C 1
ATOM 10256 O O . ILE D 1 228 ? -36.755 19.787 -46.211 1.00 45.90 224 ILE D O 1
ATOM 10261 N N . VAL D 1 229 ? -37.093 19.822 -48.462 1.00 46.70 225 VAL D N 1
ATOM 10262 C CA . VAL D 1 229 ? -37.254 21.265 -48.564 1.00 47.12 225 VAL D CA 1
ATOM 10263 C C . VAL D 1 229 ? -38.708 21.578 -48.833 1.00 47.61 225 VAL D C 1
ATOM 10264 O O . VAL D 1 229 ? -39.293 21.098 -49.816 1.00 47.63 225 VAL D O 1
ATOM 10268 N N . LEU D 1 230 ? -39.279 22.399 -47.950 1.00 48.01 226 LEU D N 1
ATOM 10269 C CA . LEU D 1 230 ? -40.683 22.768 -48.015 1.00 48.69 226 LEU D CA 1
ATOM 10270 C C . LEU D 1 230 ? -40.816 24.274 -48.235 1.00 49.62 226 LEU D C 1
ATOM 10271 O O . LEU D 1 230 ? -40.351 25.086 -47.419 1.00 49.59 226 LEU D O 1
ATOM 10276 N N . ASP D 1 231 ? -41.426 24.638 -49.359 1.00 50.50 227 ASP D N 1
ATOM 10277 C CA . ASP D 1 231 ? -41.662 26.039 -49.696 1.00 52.05 227 ASP D CA 1
ATOM 10278 C C . ASP D 1 231 ? -43.122 26.193 -50.104 1.00 52.39 227 ASP D C 1
ATOM 10279 O O . ASP D 1 231 ? -43.486 25.947 -51.258 1.00 52.06 227 ASP D O 1
ATOM 10284 N N . GLU D 1 232 ? -43.956 26.567 -49.134 1.00 53.11 228 GLU D N 1
ATOM 10285 C CA . GLU D 1 232 ? -45.419 26.630 -49.332 1.00 53.71 228 GLU D CA 1
ATOM 10286 C C . GLU D 1 232 ? -46.004 25.320 -49.869 1.00 53.69 228 GLU D C 1
ATOM 10287 O O . GLU D 1 232 ? -46.814 25.300 -50.813 1.00 53.92 228 GLU D O 1
ATOM 10293 N N . ALA D 1 233 ? -45.603 24.213 -49.260 1.00 53.23 229 ALA D N 1
ATOM 10294 C CA . ALA D 1 233 ? -46.121 22.933 -49.688 1.00 52.89 229 ALA D CA 1
ATOM 10295 C C . ALA D 1 233 ? -47.547 22.785 -49.176 1.00 52.98 229 ALA D C 1
ATOM 10296 O O . ALA D 1 233 ? -47.812 22.874 -47.965 1.00 52.91 229 ALA D O 1
ATOM 10298 N N . PHE D 1 234 ? -48.464 22.567 -50.107 1.00 53.21 230 PHE D N 1
ATOM 10299 C CA . PHE D 1 234 ? -49.866 22.393 -49.765 1.00 53.52 230 PHE D CA 1
ATOM 10300 C C . PHE D 1 234 ? -50.112 21.019 -49.164 1.00 53.51 230 PHE D C 1
ATOM 10301 O O . PHE D 1 234 ? -49.690 20.001 -49.731 1.00 53.90 230 PHE D O 1
ATOM 10309 N N . VAL D 1 235 ? -50.782 21.003 -48.009 1.00 53.10 231 VAL D N 1
ATOM 10310 C CA . VAL D 1 235 ? -51.259 19.764 -47.390 1.00 52.40 231 VAL D CA 1
ATOM 10311 C C . VAL D 1 235 ? -52.772 19.901 -47.188 1.00 52.51 231 VAL D C 1
ATOM 10312 O O . VAL D 1 235 ? -53.207 20.779 -46.443 1.00 52.61 231 VAL D O 1
ATOM 10316 N N . PRO D 1 236 ? -53.563 19.020 -47.830 1.00 52.15 232 PRO D N 1
ATOM 10317 C CA . PRO D 1 236 ? -55.012 18.931 -47.658 1.00 52.22 232 PRO D CA 1
ATOM 10318 C C . PRO D 1 236 ? -55.383 18.694 -46.196 1.00 52.59 232 PRO D C 1
ATOM 10319 O O . PRO D 1 236 ? -54.630 18.038 -45.460 1.00 51.84 232 PRO D O 1
ATOM 10323 N N . GLU D 1 237 ? -56.541 19.218 -45.784 1.00 52.89 233 GLU D N 1
ATOM 10324 C CA . GLU D 1 237 ? -57.015 19.048 -44.406 1.00 52.87 233 GLU D CA 1
ATOM 10325 C C . GLU D 1 237 ? -57.112 17.568 -43.998 1.00 52.34 233 GLU D C 1
ATOM 10326 O O . GLU D 1 237 ? -56.811 17.219 -42.851 1.00 52.46 233 GLU D O 1
ATOM 10332 N N . GLU D 1 238 ? -57.520 16.704 -44.928 1.00 51.66 234 GLU D N 1
ATOM 10333 C CA . GLU D 1 238 ? -57.540 15.253 -44.665 1.00 51.95 234 GLU D CA 1
ATOM 10334 C C . GLU D 1 238 ? -56.139 14.614 -44.427 1.00 50.89 234 GLU D C 1
ATOM 10335 O O . GLU D 1 238 ? -56.048 13.406 -44.236 1.00 50.93 234 GLU D O 1
ATOM 10341 N N . ASN D 1 239 ? -55.075 15.422 -44.413 1.00 50.53 235 ASN D N 1
ATOM 10342 C CA . ASN D 1 239 ? -53.686 14.889 -44.324 1.00 50.64 235 ASN D CA 1
ATOM 10343 C C . ASN D 1 239 ? -52.927 15.278 -43.041 1.00 50.04 235 ASN D C 1
ATOM 10344 O O . ASN D 1 239 ? -51.761 14.922 -42.862 1.00 49.79 235 ASN D O 1
ATOM 10349 N N . ILE D 1 240 ? -53.589 16.025 -42.162 1.00 49.35 236 ILE D N 1
ATOM 10350 C CA . ILE D 1 240 ? -53.034 16.294 -40.856 1.00 48.26 236 ILE D CA 1
ATOM 10351 C C . ILE D 1 240 ? -53.364 15.099 -39.969 1.00 47.78 236 ILE D C 1
ATOM 10352 O O . ILE D 1 240 ? -54.459 14.572 -40.036 1.00 47.37 236 ILE D O 1
ATOM 10357 N N . LEU D 1 241 ? -52.398 14.643 -39.179 1.00 46.92 237 LEU D N 1
ATOM 10358 C CA . LEU D 1 241 ? -52.652 13.588 -38.225 1.00 47.11 237 LEU D CA 1
ATOM 10359 C C . LEU D 1 241 ? -53.588 14.158 -37.146 1.00 47.51 237 LEU D C 1
ATOM 10360 O O . LEU D 1 241 ? -53.193 15.069 -36.411 1.00 48.30 237 LEU D O 1
ATOM 10365 N N . PRO D 1 242 ? -54.840 13.673 -37.086 1.00 48.12 238 PRO D N 1
ATOM 10366 C CA . PRO D 1 242 ? -55.810 14.303 -36.142 1.00 48.51 238 PRO D CA 1
ATOM 10367 C C . PRO D 1 242 ? -55.549 14.020 -34.636 1.00 49.30 238 PRO D C 1
ATOM 10368 O O . PRO D 1 242 ? -55.873 14.867 -33.797 1.00 50.10 238 PRO D O 1
ATOM 10372 N N . HIS D 1 243 ? -54.918 12.890 -34.300 1.00 49.18 239 HIS D N 1
ATOM 10373 C CA . HIS D 1 243 ? -54.894 12.430 -32.902 1.00 49.34 239 HIS D CA 1
ATOM 10374 C C . HIS D 1 243 ? -53.574 12.559 -32.115 1.00 48.70 239 HIS D C 1
ATOM 10375 O O . HIS D 1 243 ? -53.296 11.737 -31.233 1.00 49.15 239 HIS D O 1
ATOM 10382 N N . VAL D 1 244 ? -52.784 13.589 -32.408 1.00 47.57 240 VAL D N 1
ATOM 10383 C CA . VAL D 1 244 ? -51.607 13.905 -31.601 1.00 46.46 240 VAL D CA 1
ATOM 10384 C C . VAL D 1 244 ? -51.182 15.363 -31.750 1.00 46.35 240 VAL D C 1
ATOM 10385 O O . VAL D 1 244 ? -51.312 15.946 -32.825 1.00 45.63 240 VAL D O 1
ATOM 10389 N N . LYS D 1 245 ? -50.641 15.930 -30.675 1.00 46.47 241 LYS D N 1
ATOM 10390 C CA . LYS D 1 245 ? -50.015 17.244 -30.713 1.00 47.30 241 LYS D CA 1
ATOM 10391 C C . LYS D 1 245 ? -48.810 17.260 -29.767 1.00 46.90 241 LYS D C 1
ATOM 10392 O O . LYS D 1 245 ? -48.777 16.512 -28.803 1.00 47.40 241 LYS D O 1
ATOM 10398 N N . GLY D 1 246 ? -47.834 18.119 -30.030 1.00 47.18 242 GLY D N 1
ATOM 10399 C CA . GLY D 1 246 ? -46.653 18.239 -29.163 1.00 47.64 242 GLY D CA 1
ATOM 10400 C C . GLY D 1 246 ? -45.609 17.126 -29.299 1.00 48.67 242 GLY D C 1
ATOM 10401 O O . GLY D 1 246 ? -45.704 16.256 -30.190 1.00 48.79 242 GLY D O 1
ATOM 10402 N N . LEU D 1 247 ? -44.629 17.151 -28.391 1.00 48.65 243 LEU D N 1
ATOM 10403 C CA . LEU D 1 247 ? -43.486 16.211 -28.350 1.00 48.88 243 LEU D CA 1
ATOM 10404 C C . LEU D 1 247 ? -43.848 14.742 -28.448 1.00 48.10 243 LEU D C 1
ATOM 10405 O O . LEU D 1 247 ? -43.064 13.927 -28.949 1.00 48.13 243 LEU D O 1
ATOM 10410 N N . ARG D 1 248 ? -45.046 14.420 -27.988 1.00 46.74 244 ARG D N 1
ATOM 10411 C CA . ARG D 1 248 ? -45.551 13.071 -27.993 1.00 45.86 244 ARG D CA 1
ATOM 10412 C C . ARG D 1 248 ? -45.537 12.376 -29.387 1.00 44.88 244 ARG D C 1
ATOM 10413 O O . ARG D 1 248 ? -45.281 11.171 -29.494 1.00 44.05 244 ARG D O 1
ATOM 10421 N N . GLY D 1 249 ? -45.848 13.127 -30.430 1.00 43.62 245 GLY D N 1
ATOM 10422 C CA . GLY D 1 249 ? -45.868 12.575 -31.770 1.00 42.63 245 GLY D CA 1
ATOM 10423 C C . GLY D 1 249 ? -44.510 12.019 -32.172 1.00 42.23 245 GLY D C 1
ATOM 10424 O O . GLY D 1 249 ? -44.373 10.796 -32.363 1.00 42.70 245 GLY D O 1
ATOM 10425 N N . PRO D 1 250 ? -43.496 12.897 -32.297 1.00 41.19 246 PRO D N 1
ATOM 10426 C CA . PRO D 1 250 ? -42.168 12.443 -32.739 1.00 41.08 246 PRO D CA 1
ATOM 10427 C C . PRO D 1 250 ? -41.512 11.485 -31.745 1.00 41.41 246 PRO D C 1
ATOM 10428 O O . PRO D 1 250 ? -40.817 10.537 -32.165 1.00 40.79 246 PRO D O 1
ATOM 10432 N N . PHE D 1 251 ? -41.721 11.712 -30.445 1.00 40.55 247 PHE D N 1
ATOM 10433 C CA . PHE D 1 251 ? -41.096 10.843 -29.435 1.00 40.06 247 PHE D CA 1
ATOM 10434 C C . PHE D 1 251 ? -41.611 9.417 -29.484 1.00 38.95 247 PHE D C 1
ATOM 10435 O O . PHE D 1 251 ? -40.844 8.476 -29.297 1.00 38.42 247 PHE D O 1
ATOM 10443 N N . THR D 1 252 ? -42.911 9.241 -29.698 1.00 37.57 248 THR D N 1
ATOM 10444 C CA . THR D 1 252 ? -43.443 7.900 -29.841 1.00 37.83 248 THR D CA 1
ATOM 10445 C C . THR D 1 252 ? -42.753 7.175 -31.023 1.00 35.95 248 THR D C 1
ATOM 10446 O O . THR D 1 252 ? -42.420 6.002 -30.941 1.00 34.57 248 THR D O 1
ATOM 10450 N N . CYS D 1 253 ? -42.557 7.889 -32.118 1.00 35.11 249 CYS D N 1
ATOM 10451 C CA . CYS D 1 253 ? -41.865 7.322 -33.280 1.00 35.29 249 CYS D CA 1
ATOM 10452 C C . CYS D 1 253 ? -40.446 6.906 -32.925 1.00 35.01 249 CYS D C 1
ATOM 10453 O O . CYS D 1 253 ? -40.059 5.768 -33.185 1.00 33.80 249 CYS D O 1
ATOM 10456 N N . LEU D 1 254 ? -39.694 7.838 -32.340 1.00 34.88 250 LEU D N 1
ATOM 10457 C CA . LEU D 1 254 ? -38.282 7.622 -32.013 1.00 35.68 250 LEU D CA 1
ATOM 10458 C C . LEU D 1 254 ? -38.136 6.498 -30.979 1.00 35.06 250 LEU D C 1
ATOM 10459 O O . LEU D 1 254 ? -37.251 5.642 -31.089 1.00 34.50 250 LEU D O 1
ATOM 10464 N N . ASN D 1 255 ? -39.047 6.476 -30.015 1.00 34.14 251 ASN D N 1
ATOM 10465 C CA . ASN D 1 255 ? -39.047 5.424 -28.983 1.00 34.32 251 ASN D CA 1
ATOM 10466 C C . ASN D 1 255 ? -39.188 4.049 -29.617 1.00 33.02 251 ASN D C 1
ATOM 10467 O O . ASN D 1 255 ? -38.552 3.077 -29.207 1.00 32.33 251 ASN D O 1
ATOM 10472 N N . SER D 1 256 ? -40.027 3.984 -30.644 1.00 32.03 252 SER D N 1
ATOM 10473 C CA . SER D 1 256 ? -40.247 2.743 -31.340 1.00 32.09 252 SER D CA 1
ATOM 10474 C C . SER D 1 256 ? -39.015 2.377 -32.157 1.00 30.80 252 SER D C 1
ATOM 10475 O O . SER D 1 256 ? -38.602 1.222 -32.148 1.00 32.02 252 SER D O 1
ATOM 10478 N N . ALA D 1 257 ? -38.432 3.346 -32.865 1.00 30.58 253 ALA D N 1
ATOM 10479 C CA . ALA D 1 257 ? -37.235 3.081 -33.664 1.00 29.99 253 ALA D CA 1
ATOM 10480 C C . ALA D 1 257 ? -36.087 2.610 -32.773 1.00 29.43 253 ALA D C 1
ATOM 10481 O O . ALA D 1 257 ? -35.354 1.695 -33.131 1.00 28.73 253 ALA D O 1
ATOM 10483 N N . ARG D 1 258 ? -35.897 3.288 -31.639 1.00 29.17 254 ARG D N 1
ATOM 10484 C CA . ARG D 1 258 ? -34.811 2.913 -30.714 1.00 28.87 254 ARG D CA 1
ATOM 10485 C C . ARG D 1 258 ? -34.884 1.480 -30.285 1.00 28.31 254 ARG D C 1
ATOM 10486 O O . ARG D 1 258 ? -33.855 0.801 -30.150 1.00 28.30 254 ARG D O 1
ATOM 10494 N N . TYR D 1 259 ? -36.104 1.019 -30.033 1.00 28.66 255 TYR D N 1
ATOM 10495 C CA . TYR D 1 259 ? -36.308 -0.378 -29.692 1.00 29.76 255 TYR D CA 1
ATOM 10496 C C . TYR D 1 259 ? -35.811 -1.346 -30.785 1.00 29.70 255 TYR D C 1
ATOM 10497 O O . TYR D 1 259 ? -35.061 -2.335 -30.516 1.00 30.09 255 TYR D O 1
ATOM 10506 N N . GLY D 1 260 ? -36.177 -1.070 -32.034 1.00 29.63 256 GLY D N 1
ATOM 10507 C CA . GLY D 1 260 ? -35.651 -1.904 -33.112 1.00 30.10 256 GLY D CA 1
ATOM 10508 C C . GLY D 1 260 ? -34.129 -1.838 -33.267 1.00 30.80 256 GLY D C 1
ATOM 10509 O O . GLY D 1 260 ? -33.476 -2.848 -33.521 1.00 30.38 256 GLY D O 1
ATOM 10510 N N . ILE D 1 261 ? -33.573 -0.638 -33.100 1.00 31.49 257 ILE D N 1
ATOM 10511 C CA . ILE D 1 261 ? -32.129 -0.427 -33.150 1.00 32.23 257 ILE D CA 1
ATOM 10512 C C . ILE D 1 261 ? -31.403 -1.180 -32.030 1.00 31.70 257 ILE D C 1
ATOM 10513 O O . ILE D 1 261 ? -30.308 -1.721 -32.257 1.00 33.27 257 ILE D O 1
ATOM 10518 N N . ALA D 1 262 ? -31.996 -1.221 -30.846 1.00 31.36 258 ALA D N 1
ATOM 10519 C CA . ALA D 1 262 ? -31.473 -2.047 -29.734 1.00 30.74 258 ALA D CA 1
ATOM 10520 C C . ALA D 1 262 ? -31.295 -3.542 -30.082 1.00 31.03 258 ALA D C 1
ATOM 10521 O O . ALA D 1 262 ? -30.266 -4.167 -29.714 1.00 30.43 258 ALA D O 1
ATOM 10523 N N . TRP D 1 263 ? -32.279 -4.135 -30.770 1.00 28.99 259 TRP D N 1
ATOM 10524 C CA . TRP D 1 263 ? -32.081 -5.485 -31.296 1.00 28.40 259 TRP D CA 1
ATOM 10525 C C . TRP D 1 263 ? -31.097 -5.526 -32.458 1.00 27.78 259 TRP D C 1
ATOM 10526 O O . TRP D 1 263 ? -30.250 -6.411 -32.542 1.00 29.26 259 TRP D O 1
ATOM 10537 N N . GLY D 1 264 ? -31.255 -4.592 -33.368 1.00 28.80 260 GLY D N 1
ATOM 10538 C CA . GLY D 1 264 ? -30.486 -4.542 -34.611 1.00 28.61 260 GLY D CA 1
ATOM 10539 C C . GLY D 1 264 ? -29.009 -4.535 -34.311 1.00 28.34 260 GLY D C 1
ATOM 10540 O O . GLY D 1 264 ? -28.230 -5.282 -34.916 1.00 27.53 260 GLY D O 1
ATOM 10541 N N . ALA D 1 265 ? -28.611 -3.666 -33.392 1.00 27.05 261 ALA D N 1
ATOM 10542 C CA . ALA D 1 265 ? -27.176 -3.459 -33.127 1.00 27.10 261 ALA D CA 1
ATOM 10543 C C . ALA D 1 265 ? -26.540 -4.744 -32.585 1.00 27.02 261 ALA D C 1
ATOM 10544 O O . ALA D 1 265 ? -25.348 -5.022 -32.828 1.00 26.34 261 ALA D O 1
ATOM 10546 N N . LEU D 1 266 ? -27.347 -5.557 -31.898 1.00 27.30 262 LEU D N 1
ATOM 10547 C CA . LEU D 1 266 ? -26.853 -6.851 -31.397 1.00 28.09 262 LEU D CA 1
ATOM 10548 C C . LEU D 1 266 ? -26.630 -7.845 -32.536 1.00 27.69 262 LEU D C 1
ATOM 10549 O O . LEU D 1 266 ? -25.802 -8.722 -32.407 1.00 26.06 262 LEU D O 1
ATOM 10554 N N . GLY D 1 267 ? -27.378 -7.698 -33.636 1.00 27.74 263 GLY D N 1
ATOM 10555 C CA . GLY D 1 267 ? -27.132 -8.527 -34.827 1.00 27.32 263 GLY D CA 1
ATOM 10556 C C . GLY D 1 267 ? -25.809 -8.205 -35.485 1.00 26.76 263 GLY D C 1
ATOM 10557 O O . GLY D 1 267 ? -25.083 -9.099 -35.903 1.00 27.45 263 GLY D O 1
ATOM 10558 N N . ALA D 1 268 ? -25.501 -6.916 -35.586 1.00 26.07 264 ALA D N 1
ATOM 10559 C CA . ALA D 1 268 ? -24.230 -6.480 -36.151 1.00 26.71 264 ALA D CA 1
ATOM 10560 C C . ALA D 1 268 ? -23.087 -6.917 -35.231 1.00 27.13 264 ALA D C 1
ATOM 10561 O O . ALA D 1 268 ? -22.048 -7.384 -35.720 1.00 26.44 264 ALA D O 1
ATOM 10563 N N . ALA D 1 269 ? -23.307 -6.821 -33.906 1.00 26.88 265 ALA D N 1
ATOM 10564 C CA . ALA D 1 269 ? -22.311 -7.305 -32.922 1.00 27.39 265 ALA D CA 1
ATOM 10565 C C . ALA D 1 269 ? -22.044 -8.806 -33.115 1.00 28.07 265 ALA D C 1
ATOM 10566 O O . ALA D 1 269 ? -20.889 -9.250 -33.109 1.00 28.48 265 ALA D O 1
ATOM 10568 N N . GLU D 1 270 ? -23.124 -9.590 -33.265 1.00 28.40 266 GLU D N 1
ATOM 10569 C CA . GLU D 1 270 ? -22.986 -11.024 -33.538 1.00 28.68 266 GLU D CA 1
ATOM 10570 C C . GLU D 1 270 ? -22.190 -11.294 -34.798 1.00 27.71 266 GLU D C 1
ATOM 10571 O O . GLU D 1 270 ? -21.353 -12.176 -34.798 1.00 27.70 266 GLU D O 1
ATOM 10577 N N . SER D 1 271 ? -22.444 -10.555 -35.882 1.00 27.68 267 SER D N 1
ATOM 10578 C CA . SER D 1 271 ? -21.615 -10.781 -37.088 1.00 28.20 267 SER D CA 1
ATOM 10579 C C . SER D 1 271 ? -20.134 -10.543 -36.807 1.00 27.46 267 SER D C 1
ATOM 10580 O O . SER D 1 271 ? -19.294 -11.324 -37.239 1.00 28.64 267 SER D O 1
ATOM 10583 N N . CYS D 1 272 ? -19.803 -9.422 -36.169 1.00 26.98 268 CYS D N 1
ATOM 10584 C CA . CYS D 1 272 ? -18.403 -9.129 -35.820 1.00 27.19 268 CYS D CA 1
ATOM 10585 C C . CYS D 1 272 ? -17.757 -10.211 -34.955 1.00 27.30 268 CYS D C 1
ATOM 10586 O O . CYS D 1 272 ? -16.603 -10.594 -35.156 1.00 27.43 268 CYS D O 1
ATOM 10589 N N . TRP D 1 273 ? -18.498 -10.662 -33.953 1.00 26.65 269 TRP D N 1
ATOM 10590 C CA . TRP D 1 273 ? -18.033 -11.732 -33.098 1.00 26.42 269 TRP D CA 1
ATOM 10591 C C . TRP D 1 273 ? -17.801 -13.035 -33.897 1.00 27.20 269 TRP D C 1
ATOM 10592 O O . TRP D 1 273 ? -16.716 -13.636 -33.827 1.00 26.18 269 TRP D O 1
ATOM 10603 N N . HIS D 1 274 ? -18.779 -13.434 -34.716 1.00 28.11 270 HIS D N 1
ATOM 10604 C CA . HIS D 1 274 ? -18.571 -14.603 -35.594 1.00 28.66 270 HIS D CA 1
ATOM 10605 C C . HIS D 1 274 ? -17.384 -14.462 -36.561 1.00 29.22 270 HIS D C 1
ATOM 10606 O O . HIS D 1 274 ? -16.612 -15.433 -36.783 1.00 28.74 270 HIS D O 1
ATOM 10613 N N . ILE D 1 275 ? -17.232 -13.272 -37.150 1.00 28.00 271 ILE D N 1
ATOM 10614 C CA . ILE D 1 275 ? -16.129 -13.029 -38.071 1.00 28.60 271 ILE D CA 1
ATOM 10615 C C . ILE D 1 275 ? -14.797 -13.131 -37.335 1.00 28.32 271 ILE D C 1
ATOM 10616 O O . ILE D 1 275 ? -13.888 -13.853 -37.775 1.00 25.43 271 ILE D O 1
ATOM 10621 N N . ALA D 1 276 ? -14.708 -12.464 -36.180 1.00 28.19 272 ALA D N 1
ATOM 10622 C CA . ALA D 1 276 ? -13.499 -12.543 -35.389 1.00 29.20 272 ALA D CA 1
ATOM 10623 C C . ALA D 1 276 ? -13.204 -13.975 -34.966 1.00 29.55 272 ALA D C 1
ATOM 10624 O O . ALA D 1 276 ? -12.055 -14.404 -35.026 1.00 29.38 272 ALA D O 1
ATOM 10626 N N . ARG D 1 277 ? -14.229 -14.700 -34.522 1.00 29.64 273 ARG D N 1
ATOM 10627 C CA . ARG D 1 277 ? -14.015 -16.051 -34.020 1.00 30.46 273 ARG D CA 1
ATOM 10628 C C . ARG D 1 277 ? -13.455 -16.946 -35.163 1.00 31.13 273 ARG D C 1
ATOM 10629 O O . ARG D 1 277 ? -12.404 -17.591 -35.012 1.00 31.29 273 ARG D O 1
ATOM 10637 N N . GLN D 1 278 ? -14.122 -16.906 -36.315 1.00 32.66 274 GLN D N 1
ATOM 10638 C CA . GLN D 1 278 ? -13.692 -17.657 -37.510 1.00 34.01 274 GLN D CA 1
ATOM 10639 C C . GLN D 1 278 ? -12.269 -17.275 -37.942 1.00 34.74 274 GLN D C 1
ATOM 10640 O O . GLN D 1 278 ? -11.474 -18.143 -38.288 1.00 35.23 274 GLN D O 1
ATOM 10646 N N . TYR D 1 279 ? -11.945 -15.979 -37.898 1.00 34.15 275 TYR D N 1
ATOM 10647 C CA . TYR D 1 279 ? -10.624 -15.503 -38.270 1.00 34.15 275 TYR D CA 1
ATOM 10648 C C . TYR D 1 279 ? -9.520 -16.106 -37.393 1.00 34.42 275 TYR D C 1
ATOM 10649 O O . TYR D 1 279 ? -8.488 -16.587 -37.912 1.00 33.36 275 TYR D O 1
ATOM 10658 N N . VAL D 1 280 ? -9.728 -16.107 -36.080 1.00 34.29 276 VAL D N 1
ATOM 10659 C CA . VAL D 1 280 ? -8.697 -16.641 -35.186 1.00 35.19 276 VAL D CA 1
ATOM 10660 C C . VAL D 1 280 ? -8.609 -18.165 -35.206 1.00 36.67 276 VAL D C 1
ATOM 10661 O O . VAL D 1 280 ? -7.626 -18.748 -34.729 1.00 37.66 276 VAL D O 1
ATOM 10665 N N . LEU D 1 281 ? -9.625 -18.806 -35.758 1.00 37.98 277 LEU D N 1
ATOM 10666 C CA . LEU D 1 281 ? -9.563 -20.255 -35.991 1.00 40.74 277 LEU D CA 1
ATOM 10667 C C . LEU D 1 281 ? -8.770 -20.551 -37.255 1.00 43.17 277 LEU D C 1
ATOM 10668 O O . LEU D 1 281 ? -7.977 -21.487 -37.274 1.00 43.82 277 LEU D O 1
ATOM 10673 N N . ASP D 1 282 ? -8.978 -19.734 -38.289 1.00 44.54 278 ASP D N 1
ATOM 10674 C CA . ASP D 1 282 ? -8.333 -19.921 -39.592 1.00 47.51 278 ASP D CA 1
ATOM 10675 C C . ASP D 1 282 ? -6.876 -19.489 -39.611 1.00 49.10 278 ASP D C 1
ATOM 10676 O O . ASP D 1 282 ? -6.102 -19.987 -40.403 1.00 50.04 278 ASP D O 1
ATOM 10681 N N . ARG D 1 283 ? -6.506 -18.522 -38.788 1.00 51.53 279 ARG D N 1
ATOM 10682 C CA . ARG D 1 283 ? -5.142 -18.039 -38.818 1.00 53.82 279 ARG D CA 1
ATOM 10683 C C . ARG D 1 283 ? -4.331 -18.677 -37.700 1.00 54.80 279 ARG D C 1
ATOM 10684 O O . ARG D 1 283 ? -4.844 -18.954 -36.616 1.00 54.92 279 ARG D O 1
ATOM 10692 N N . LYS D 1 284 ? -3.059 -18.913 -37.992 1.00 55.56 280 LYS D N 1
ATOM 10693 C CA . LYS D 1 284 ? -2.132 -19.558 -37.075 1.00 56.95 280 LYS D CA 1
ATOM 10694 C C . LYS D 1 284 ? -0.926 -18.661 -36.860 1.00 57.24 280 LYS D C 1
ATOM 10695 O O . LYS D 1 284 ? -0.537 -17.928 -37.774 1.00 57.08 280 LYS D O 1
ATOM 10701 N N . GLN D 1 285 ? -0.380 -18.692 -35.641 1.00 57.44 281 GLN D N 1
ATOM 10702 C CA . GLN D 1 285 ? 0.947 -18.157 -35.336 1.00 57.55 281 GLN D CA 1
ATOM 10703 C C . GLN D 1 285 ? 1.616 -19.153 -34.392 1.00 58.21 281 GLN D C 1
ATOM 10704 O O . GLN D 1 285 ? 0.924 -19.871 -33.637 1.00 57.85 281 GLN D O 1
ATOM 10706 N N . PHE D 1 286 ? 2.949 -19.226 -34.470 1.00 58.15 282 PHE D N 1
ATOM 10707 C CA . PHE D 1 286 ? 3.769 -20.212 -33.735 1.00 58.09 282 PHE D CA 1
ATOM 10708 C C . PHE D 1 286 ? 3.230 -21.656 -33.798 1.00 57.04 282 PHE D C 1
ATOM 10709 O O . PHE D 1 286 ? 3.230 -22.367 -32.789 1.00 57.55 282 PHE D O 1
ATOM 10717 N N . GLY D 1 287 ? 2.773 -22.077 -34.979 1.00 55.74 283 GLY D N 1
ATOM 10718 C CA . GLY D 1 287 ? 2.253 -23.429 -35.190 1.00 53.86 283 GLY D CA 1
ATOM 10719 C C . GLY D 1 287 ? 0.895 -23.767 -34.570 1.00 52.93 283 GLY D C 1
ATOM 10720 O O . GLY D 1 287 ? 0.447 -24.915 -34.627 1.00 52.44 283 GLY D O 1
ATOM 10721 N N . ARG D 1 288 ? 0.231 -22.779 -33.974 1.00 51.37 284 ARG D N 1
ATOM 10722 C CA . ARG D 1 288 ? -1.112 -22.987 -33.396 1.00 49.74 284 ARG D CA 1
ATOM 10723 C C . ARG D 1 288 ? -2.132 -21.957 -33.909 1.00 47.52 284 ARG D C 1
ATOM 10724 O O . ARG D 1 288 ? -1.747 -20.827 -34.216 1.00 46.84 284 ARG D O 1
ATOM 10732 N N . PRO D 1 289 ? -3.433 -22.334 -33.966 1.00 45.49 285 PRO D N 1
ATOM 10733 C CA . PRO D 1 289 ? -4.438 -21.328 -34.350 1.00 43.46 285 PRO D CA 1
ATOM 10734 C C . PRO D 1 289 ? -4.328 -20.112 -33.412 1.00 41.95 285 PRO D C 1
ATOM 10735 O O . PRO D 1 289 ? -3.952 -20.259 -32.253 1.00 39.57 285 PRO D O 1
ATOM 10739 N N . LEU D 1 290 ? -4.606 -18.913 -33.927 1.00 41.09 286 LEU D N 1
ATOM 10740 C CA . LEU D 1 290 ? -4.598 -17.705 -33.094 1.00 40.63 286 LEU D CA 1
ATOM 10741 C C . LEU D 1 290 ? -5.497 -17.857 -31.875 1.00 39.62 286 LEU D C 1
ATOM 10742 O O . LEU D 1 290 ? -5.210 -17.321 -30.798 1.00 39.20 286 LEU D O 1
ATOM 10747 N N . ALA D 1 291 ? -6.599 -18.584 -32.071 1.00 38.92 287 ALA D N 1
ATOM 10748 C CA . ALA D 1 291 ? -7.577 -18.896 -31.031 1.00 38.30 287 ALA D CA 1
ATOM 10749 C C . ALA D 1 291 ? -6.987 -19.595 -29.814 1.00 38.37 287 ALA D C 1
ATOM 10750 O O . ALA D 1 291 ? -7.649 -19.682 -28.802 1.00 38.99 287 ALA D O 1
ATOM 10752 N N . ALA D 1 292 ? -5.753 -20.096 -29.898 1.00 38.82 288 ALA D N 1
ATOM 10753 C CA . ALA D 1 292 ? -5.118 -20.770 -28.736 1.00 38.68 288 ALA D CA 1
ATOM 10754 C C . ALA D 1 292 ? -4.602 -19.757 -27.720 1.00 38.90 288 ALA D C 1
ATOM 10755 O O . ALA D 1 292 ? -4.329 -20.083 -26.551 1.00 39.62 288 ALA D O 1
ATOM 10757 N N . ASN D 1 293 ? -4.474 -18.514 -28.165 1.00 38.84 289 ASN D N 1
ATOM 10758 C CA . ASN D 1 293 ? -3.935 -17.475 -27.315 1.00 38.20 289 ASN D CA 1
ATOM 10759 C C . ASN D 1 293 ? -4.893 -17.038 -26.196 1.00 38.10 289 ASN D C 1
ATOM 10760 O O . ASN D 1 293 ? -6.088 -16.819 -26.430 1.00 35.61 289 ASN D O 1
ATOM 10765 N N . GLN D 1 294 ? -4.321 -16.875 -25.005 1.00 37.44 290 GLN D N 1
ATOM 10766 C CA . GLN D 1 294 ? -5.034 -16.520 -23.790 1.00 38.97 290 GLN D CA 1
ATOM 10767 C C . GLN D 1 294 ? -5.813 -15.192 -23.894 1.00 37.69 290 GLN D C 1
ATOM 10768 O O . GLN D 1 294 ? -6.964 -15.102 -23.462 1.00 37.02 290 GLN D O 1
ATOM 10774 N N . LEU D 1 295 ? -5.183 -14.189 -24.489 1.00 36.94 291 LEU D N 1
ATOM 10775 C CA . LEU D 1 295 ? -5.772 -12.860 -24.612 1.00 37.18 291 LEU D CA 1
ATOM 10776 C C . LEU D 1 295 ? -6.889 -12.872 -25.635 1.00 36.00 291 LEU D C 1
ATOM 10777 O O . LEU D 1 295 ? -7.911 -12.217 -25.451 1.00 36.60 291 LEU D O 1
ATOM 10782 N N . ILE D 1 296 ? -6.709 -13.637 -26.709 1.00 34.38 292 ILE D N 1
ATOM 10783 C CA . ILE D 1 296 ? -7.747 -13.792 -27.703 1.00 32.71 292 ILE D CA 1
ATOM 10784 C C . ILE D 1 296 ? -8.995 -14.415 -27.080 1.00 32.01 292 ILE D C 1
ATOM 10785 O O . ILE D 1 296 ? -10.107 -13.964 -27.331 1.00 31.19 292 ILE D O 1
ATOM 10790 N N . GLN D 1 297 ? -8.812 -15.458 -26.281 1.00 30.57 293 GLN D N 1
ATOM 10791 C CA . GLN D 1 297 ? -9.950 -16.103 -25.664 1.00 30.70 293 GLN D CA 1
ATOM 10792 C C . GLN D 1 297 ? -10.697 -15.198 -24.695 1.00 28.85 293 GLN D C 1
ATOM 10793 O O . GLN D 1 297 ? -11.910 -15.254 -24.614 1.00 28.96 293 GLN D O 1
ATOM 10799 N N . LYS D 1 298 ? -9.976 -14.397 -23.932 1.00 28.93 294 LYS D N 1
ATOM 10800 C CA . LYS D 1 298 ? -10.611 -13.354 -23.122 1.00 28.53 294 LYS D CA 1
ATOM 10801 C C . LYS D 1 298 ? -11.535 -12.400 -23.964 1.00 28.52 294 LYS D C 1
ATOM 10802 O O . LYS D 1 298 ? -12.663 -12.123 -23.579 1.00 27.47 294 LYS D O 1
ATOM 10808 N N . LYS D 1 299 ? -11.055 -11.924 -25.110 1.00 27.85 295 LYS D N 1
ATOM 10809 C CA . LYS D 1 299 ? -11.843 -11.015 -25.955 1.00 27.96 295 LYS D CA 1
ATOM 10810 C C . LYS D 1 299 ? -13.085 -11.744 -26.465 1.00 26.78 295 LYS D C 1
ATOM 10811 O O . LYS D 1 299 ? -14.180 -11.209 -26.453 1.00 26.00 295 LYS D O 1
ATOM 10817 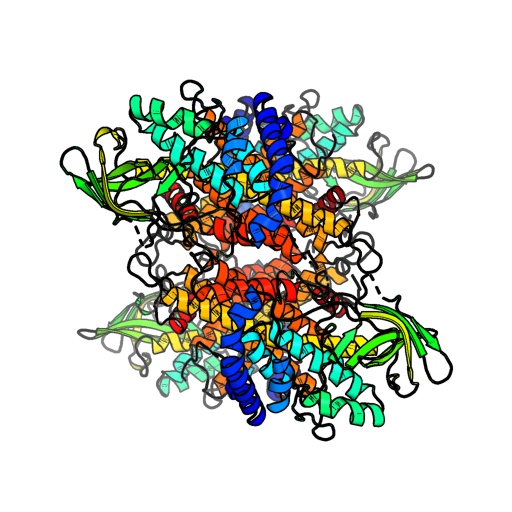N N . LEU D 1 300 ? -12.903 -13.002 -26.869 1.00 26.86 296 LEU D N 1
ATOM 10818 C CA . LEU D 1 300 ? -14.053 -13.811 -27.298 1.00 26.92 296 LEU D CA 1
ATOM 10819 C C . LEU D 1 300 ? -15.053 -14.048 -26.199 1.00 25.69 296 LEU D C 1
ATOM 10820 O O . LEU D 1 300 ? -16.278 -14.029 -26.459 1.00 25.90 296 LEU D O 1
ATOM 10825 N N . ALA D 1 301 ? -14.564 -14.318 -24.988 1.00 24.22 297 ALA D N 1
ATOM 10826 C CA . ALA D 1 301 ? -15.462 -14.490 -23.827 1.00 25.88 297 ALA D CA 1
ATOM 10827 C C . ALA D 1 301 ? -16.280 -13.199 -23.507 1.00 25.42 297 ALA D C 1
ATOM 10828 O O . ALA D 1 301 ? -17.487 -13.254 -23.169 1.00 26.31 297 ALA D O 1
ATOM 10830 N N . ASP D 1 302 ? -15.625 -12.046 -23.645 1.00 25.95 298 ASP D N 1
ATOM 10831 C CA . ASP D 1 302 ? -16.276 -10.723 -23.484 1.00 26.88 298 ASP D CA 1
ATOM 10832 C C . ASP D 1 302 ? -17.314 -10.474 -24.560 1.00 26.66 298 ASP D C 1
ATOM 10833 O O . ASP D 1 302 ? -18.417 -10.004 -24.278 1.00 26.13 298 ASP D O 1
ATOM 10838 N N . MET D 1 303 ? -16.949 -10.760 -25.802 1.00 26.56 299 MET D N 1
ATOM 10839 C CA . MET D 1 303 ? -17.910 -10.614 -26.900 1.00 26.34 299 MET D CA 1
ATOM 10840 C C . MET D 1 303 ? -19.180 -11.419 -26.643 1.00 26.41 299 MET D C 1
ATOM 10841 O O . MET D 1 303 ? -20.317 -10.878 -26.708 1.00 25.93 299 MET D O 1
ATOM 10846 N N . GLN D 1 304 ? -18.974 -12.714 -26.364 1.00 26.28 300 GLN D N 1
ATOM 10847 C CA . GLN D 1 304 ? -20.073 -13.649 -26.093 1.00 25.55 300 GLN D CA 1
ATOM 10848 C C . GLN D 1 304 ? -20.919 -13.189 -24.888 1.00 25.38 300 GLN D C 1
ATOM 10849 O O . GLN D 1 304 ? -22.148 -13.254 -24.901 1.00 24.95 300 GLN D O 1
ATOM 10855 N N . THR D 1 305 ? -20.255 -12.767 -23.824 1.00 24.96 301 THR D N 1
ATOM 10856 C CA . THR D 1 305 ? -21.000 -12.369 -22.638 1.00 25.88 301 THR D CA 1
ATOM 10857 C C . THR D 1 305 ? -21.876 -11.141 -22.892 1.00 25.35 301 THR D C 1
ATOM 10858 O O . THR D 1 305 ? -23.038 -11.135 -22.518 1.00 25.19 301 THR D O 1
ATOM 10862 N N . GLU D 1 306 ? -21.318 -10.095 -23.498 1.00 25.61 302 GLU D N 1
ATOM 10863 C CA . GLU D 1 306 ? -22.101 -8.854 -23.655 1.00 25.66 302 GLU D CA 1
ATOM 10864 C C . GLU D 1 306 ? -23.289 -9.066 -24.598 1.00 26.21 302 GLU D C 1
ATOM 10865 O O . GLU D 1 306 ? -24.375 -8.501 -24.391 1.00 25.11 302 GLU D O 1
ATOM 10871 N N . ILE D 1 307 ? -23.084 -9.884 -25.630 1.00 25.19 303 ILE D N 1
ATOM 10872 C CA . ILE D 1 307 ? -24.190 -10.199 -26.582 1.00 25.27 303 ILE D CA 1
ATOM 10873 C C . ILE D 1 307 ? -25.291 -10.993 -25.895 1.00 25.68 303 ILE D C 1
ATOM 10874 O O . ILE D 1 307 ? -26.477 -10.701 -26.053 1.00 26.94 303 ILE D O 1
ATOM 10879 N N . THR D 1 308 ? -24.882 -11.991 -25.127 1.00 27.02 304 THR D N 1
ATOM 10880 C CA . THR D 1 308 ? -25.802 -12.872 -24.424 1.00 26.81 304 THR D CA 1
ATOM 10881 C C . THR D 1 308 ? -26.683 -12.081 -23.450 1.00 26.62 304 THR D C 1
ATOM 10882 O O . THR D 1 308 ? -27.902 -12.259 -23.450 1.00 26.70 304 THR D O 1
ATOM 10886 N N . LEU D 1 309 ? -26.067 -11.241 -22.604 1.00 25.94 305 LEU D N 1
ATOM 10887 C CA . LEU D 1 309 ? -26.822 -10.431 -21.633 1.00 24.98 305 LEU D CA 1
ATOM 10888 C C . LEU D 1 309 ? -27.641 -9.344 -22.307 1.00 25.74 305 LEU D C 1
ATOM 10889 O O . LEU D 1 309 ? -28.784 -9.061 -21.905 1.00 25.97 305 LEU D O 1
ATOM 10894 N N . GLY D 1 310 ? -27.080 -8.759 -23.368 1.00 24.97 306 GLY D N 1
ATOM 10895 C CA . GLY D 1 310 ? -27.813 -7.751 -24.168 1.00 25.98 306 GLY D CA 1
ATOM 10896 C C . GLY D 1 310 ? -29.101 -8.309 -24.782 1.00 26.40 306 GLY D C 1
ATOM 10897 O O . GLY D 1 310 ? -30.190 -7.684 -24.724 1.00 26.20 306 GLY D O 1
ATOM 10898 N N . LEU D 1 311 ? -28.995 -9.510 -25.324 1.00 26.70 307 LEU D N 1
ATOM 10899 C CA . LEU D 1 311 ? -30.178 -10.195 -25.890 1.00 27.07 307 LEU D CA 1
ATOM 10900 C C . LEU D 1 311 ? -31.264 -10.448 -24.837 1.00 27.73 307 LEU D C 1
ATOM 10901 O O . LEU D 1 311 ? -32.462 -10.165 -25.075 1.00 27.71 307 LEU D O 1
ATOM 10906 N N . GLN D 1 312 ? -30.868 -10.948 -23.675 1.00 27.88 308 GLN D N 1
ATOM 10907 C CA . GLN D 1 312 ? -31.841 -11.102 -22.564 1.00 29.47 308 GLN D CA 1
ATOM 10908 C C . GLN D 1 312 ? -32.549 -9.816 -22.195 1.00 29.19 308 GLN D C 1
ATOM 10909 O O . GLN D 1 312 ? -33.755 -9.837 -21.880 1.00 29.68 308 GLN D O 1
ATOM 10915 N N . GLY D 1 313 ? -31.815 -8.701 -22.218 1.00 27.59 309 GLY D N 1
ATOM 10916 C CA . GLY D 1 313 ? -32.433 -7.401 -21.933 1.00 27.74 309 GLY D CA 1
ATOM 10917 C C . GLY D 1 313 ? -33.440 -6.903 -22.979 1.00 28.30 309 GLY D C 1
ATOM 10918 O O . GLY D 1 313 ? -34.545 -6.375 -22.626 1.00 28.31 309 GLY D O 1
ATOM 10919 N N . VAL D 1 314 ? -33.081 -7.019 -24.256 1.00 27.46 310 VAL D N 1
ATOM 10920 C CA . VAL D 1 314 ? -34.016 -6.582 -25.296 1.00 27.63 310 VAL D CA 1
ATOM 10921 C C . VAL D 1 314 ? -35.214 -7.545 -25.389 1.00 28.02 310 VAL D C 1
ATOM 10922 O O . VAL D 1 314 ? -36.301 -7.098 -25.708 1.00 28.15 310 VAL D O 1
ATOM 10926 N N . LEU D 1 315 ? -35.019 -8.841 -25.119 1.00 28.10 311 LEU D N 1
ATOM 10927 C CA . LEU D 1 315 ? -36.159 -9.802 -25.079 1.00 29.61 311 LEU D CA 1
ATOM 10928 C C . LEU D 1 315 ? -37.149 -9.441 -23.964 1.00 29.65 311 LEU D C 1
ATOM 10929 O O . LEU D 1 315 ? -38.366 -9.350 -24.192 1.00 29.64 311 LEU D O 1
ATOM 10934 N N . ARG D 1 316 ? -36.607 -9.186 -22.771 1.00 29.56 312 ARG D N 1
ATOM 10935 C CA . ARG D 1 316 ? -37.442 -8.784 -21.644 1.00 28.84 312 ARG D CA 1
ATOM 10936 C C . ARG D 1 316 ? -38.170 -7.469 -21.927 1.00 29.54 312 ARG D C 1
ATOM 10937 O O . ARG D 1 316 ? -39.378 -7.364 -21.659 1.00 29.93 312 ARG D O 1
ATOM 10945 N N . LEU D 1 317 ? -37.464 -6.480 -22.486 1.00 29.04 313 LEU D N 1
ATOM 10946 C CA . LEU D 1 317 ? -38.098 -5.217 -22.906 1.00 29.93 313 LEU D CA 1
ATOM 10947 C C . LEU D 1 317 ? -39.273 -5.458 -23.909 1.00 30.29 313 LEU D C 1
ATOM 10948 O O . LEU D 1 317 ? -40.381 -4.927 -23.706 1.00 30.53 313 LEU D O 1
ATOM 10953 N N . GLY D 1 318 ? -39.022 -6.254 -24.951 1.00 29.47 314 GLY D N 1
ATOM 10954 C CA . GLY D 1 318 ? -40.056 -6.624 -25.903 1.00 31.01 314 GLY D CA 1
ATOM 10955 C C . GLY D 1 318 ? -41.281 -7.242 -25.220 1.00 32.31 314 GLY D C 1
ATOM 10956 O O . GLY D 1 318 ? -42.429 -6.914 -25.575 1.00 32.21 314 GLY D O 1
ATOM 10957 N N . ARG D 1 319 ? -41.037 -8.127 -24.248 1.00 32.66 315 ARG D N 1
ATOM 10958 C CA . ARG D 1 319 ? -42.136 -8.790 -23.510 1.00 34.03 315 ARG D CA 1
ATOM 10959 C C . ARG D 1 319 ? -42.951 -7.764 -22.725 1.00 34.08 315 ARG D C 1
ATOM 10960 O O . ARG D 1 319 ? -44.196 -7.834 -22.690 1.00 34.62 315 ARG D O 1
ATOM 10968 N N . MET D 1 320 ? -42.252 -6.846 -22.068 1.00 33.21 316 MET D N 1
ATOM 10969 C CA . MET D 1 320 ? -42.896 -5.807 -21.269 1.00 32.80 316 MET D CA 1
ATOM 10970 C C . MET D 1 320 ? -43.703 -4.884 -22.164 1.00 33.61 316 MET D C 1
ATOM 10971 O O . MET D 1 320 ? -44.837 -4.554 -21.854 1.00 32.51 316 MET D O 1
ATOM 10976 N N . LYS D 1 321 ? -43.109 -4.467 -23.288 1.00 34.37 317 LYS D N 1
ATOM 10977 C CA . LYS D 1 321 ? -43.831 -3.657 -24.281 1.00 34.88 317 LYS D CA 1
ATOM 10978 C C . LYS D 1 321 ? -45.110 -4.356 -24.734 1.00 36.18 317 LYS D C 1
ATOM 10979 O O . LYS D 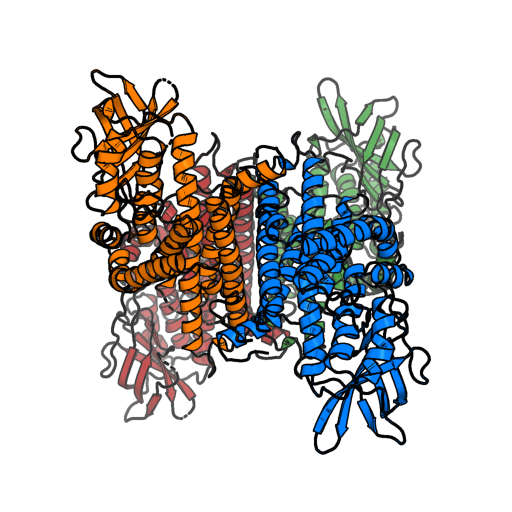1 321 ? -46.158 -3.728 -24.769 1.00 36.03 317 LYS D O 1
ATOM 10985 N N . ASP D 1 322 ? -45.018 -5.646 -25.049 1.00 37.62 318 ASP D N 1
ATOM 10986 C CA . ASP D 1 322 ? -46.192 -6.450 -25.421 1.00 39.45 318 ASP D CA 1
ATOM 10987 C C . ASP D 1 322 ? -47.260 -6.533 -24.308 1.00 40.92 318 ASP D C 1
ATOM 10988 O O . ASP D 1 322 ? -48.456 -6.605 -24.606 1.00 41.58 318 ASP D O 1
ATOM 10993 N N . GLU D 1 323 ? -46.845 -6.530 -23.040 1.00 41.45 319 GLU D N 1
ATOM 10994 C CA . GLU D 1 323 ? -47.818 -6.558 -21.928 1.00 42.52 319 GLU D CA 1
ATOM 10995 C C . GLU D 1 323 ? -48.231 -5.184 -21.365 1.00 42.35 319 GLU D C 1
ATOM 10996 O O . GLU D 1 323 ? -49.066 -5.112 -20.474 1.00 42.62 319 GLU D O 1
ATOM 11002 N N . GLY D 1 324 ? -47.686 -4.097 -21.908 1.00 41.47 320 GLY D N 1
ATOM 11003 C CA . GLY D 1 324 ? -47.994 -2.734 -21.427 1.00 41.78 320 GLY D CA 1
ATOM 11004 C C . GLY D 1 324 ? -47.323 -2.262 -20.135 1.00 41.76 320 GLY D C 1
ATOM 11005 O O . GLY D 1 324 ? -47.737 -1.263 -19.531 1.00 41.85 320 GLY D O 1
ATOM 11006 N N . THR D 1 325 ? -46.260 -2.951 -19.715 1.00 41.38 321 THR D N 1
ATOM 11007 C CA . THR D 1 325 ? -45.588 -2.616 -18.460 1.00 40.33 321 THR D CA 1
ATOM 11008 C C . THR D 1 325 ? -44.267 -1.872 -18.606 1.00 39.80 321 THR D C 1
ATOM 11009 O O . THR D 1 325 ? -43.619 -1.567 -17.612 1.00 39.46 321 THR D O 1
ATOM 11013 N N . ALA D 1 326 ? -43.865 -1.579 -19.838 1.00 39.27 322 ALA D N 1
ATOM 11014 C CA . ALA D 1 326 ? -42.561 -0.981 -20.090 1.00 38.72 322 ALA D CA 1
ATOM 11015 C C . ALA D 1 326 ? -42.641 0.532 -20.149 1.00 38.09 322 ALA D C 1
ATOM 11016 O O . ALA D 1 326 ? -43.224 1.069 -21.076 1.00 38.62 322 ALA D O 1
ATOM 11018 N N . ALA D 1 327 ? -42.048 1.208 -19.176 1.00 36.88 323 ALA D N 1
ATOM 11019 C CA . ALA D 1 327 ? -41.818 2.652 -19.271 1.00 36.64 323 ALA D CA 1
ATOM 11020 C C . ALA D 1 327 ? -40.748 2.996 -20.327 1.00 36.50 323 ALA D C 1
ATOM 11021 O O . ALA D 1 327 ? -39.851 2.192 -20.644 1.00 35.06 323 ALA D O 1
ATOM 11023 N N . VAL D 1 328 ? -40.862 4.211 -20.849 1.00 36.07 324 VAL D N 1
ATOM 11024 C CA . VAL D 1 328 ? -40.009 4.701 -21.918 1.00 36.86 324 VAL D CA 1
ATOM 11025 C C . VAL D 1 328 ? -38.526 4.686 -21.558 1.00 35.72 324 VAL D C 1
ATOM 11026 O O . VAL D 1 328 ? -37.671 4.505 -22.446 1.00 35.36 324 VAL D O 1
ATOM 11030 N N . GLU D 1 329 ? -38.215 4.868 -20.262 1.00 34.40 325 GLU D N 1
ATOM 11031 C CA . GLU D 1 329 ? -36.803 4.939 -19.839 1.00 33.15 325 GLU D CA 1
ATOM 11032 C C . GLU D 1 329 ? -36.097 3.609 -20.056 1.00 31.99 325 GLU D C 1
ATOM 11033 O O . GLU D 1 329 ? -34.862 3.568 -20.164 1.00 31.76 325 GLU D O 1
ATOM 11039 N N . ILE D 1 330 ? -36.853 2.510 -20.097 1.00 29.82 326 ILE D N 1
ATOM 11040 C CA . ILE D 1 330 ? -36.191 1.231 -20.295 1.00 28.99 326 ILE D CA 1
ATOM 11041 C C . ILE D 1 330 ? -35.583 1.142 -21.701 1.00 29.37 326 ILE D C 1
ATOM 11042 O O . ILE D 1 330 ? -34.527 0.526 -21.886 1.00 28.03 326 ILE D O 1
ATOM 11047 N N . THR D 1 331 ? -36.238 1.771 -22.686 1.00 29.11 327 THR D N 1
ATOM 11048 C CA . THR D 1 331 ? -35.668 1.792 -24.014 1.00 29.62 327 THR D CA 1
ATOM 11049 C C . THR D 1 331 ? -34.305 2.457 -24.001 1.00 29.69 327 THR D C 1
ATOM 11050 O O . THR D 1 331 ? -33.417 2.017 -24.725 1.00 29.16 327 THR D O 1
ATOM 11054 N N . SER D 1 332 ? -34.144 3.503 -23.180 1.00 30.04 328 SER D N 1
ATOM 11055 C CA . SER D 1 332 ? -32.833 4.163 -22.991 1.00 30.78 328 SER D CA 1
ATOM 11056 C C . SER D 1 332 ? -31.745 3.231 -22.489 1.00 30.27 328 SER D C 1
ATOM 11057 O O . SER D 1 332 ? -30.616 3.260 -23.007 1.00 29.59 328 SER D O 1
ATOM 11060 N N . ILE D 1 333 ? -32.071 2.407 -21.491 1.00 29.71 329 ILE D N 1
ATOM 11061 C CA . ILE D 1 333 ? -31.106 1.427 -21.015 1.00 29.75 329 ILE D CA 1
ATOM 11062 C C . ILE D 1 333 ? -30.659 0.514 -22.184 1.00 29.70 329 ILE D C 1
ATOM 11063 O O . ILE D 1 333 ? -29.464 0.334 -22.407 1.00 27.43 329 ILE D O 1
ATOM 11068 N N . MET D 1 334 ? -31.619 -0.043 -22.923 1.00 29.00 330 MET D N 1
ATOM 11069 C CA . MET D 1 334 ? -31.281 -1.068 -23.928 1.00 29.51 330 MET D CA 1
ATOM 11070 C C . MET D 1 334 ? -30.633 -0.482 -25.184 1.00 28.66 330 MET D C 1
ATOM 11071 O O . MET D 1 334 ? -29.713 -1.048 -25.727 1.00 29.19 330 MET D O 1
ATOM 11076 N N . LYS D 1 335 ? -31.137 0.645 -25.633 1.00 28.35 331 LYS D N 1
ATOM 11077 C CA . LYS D 1 335 ? -30.587 1.292 -26.813 1.00 29.49 331 LYS D CA 1
ATOM 11078 C C . LYS D 1 335 ? -29.141 1.704 -26.539 1.00 28.12 331 LYS D C 1
ATOM 11079 O O . LYS D 1 335 ? -28.232 1.388 -27.309 1.00 28.01 331 LYS D O 1
ATOM 11085 N N . ARG D 1 336 ? -28.921 2.358 -25.400 1.00 28.15 332 ARG D N 1
ATOM 11086 C CA . ARG D 1 336 ? -27.555 2.762 -25.034 1.00 28.19 332 ARG D CA 1
ATOM 11087 C C . ARG D 1 336 ? -26.628 1.553 -24.924 1.00 27.13 332 ARG D C 1
ATOM 11088 O O . ARG D 1 336 ? -25.488 1.556 -25.436 1.00 25.55 332 ARG D O 1
ATOM 11096 N N . ASN D 1 337 ? -27.082 0.533 -24.191 1.00 26.78 333 ASN D N 1
ATOM 11097 C CA . ASN D 1 337 ? -26.264 -0.669 -24.021 1.00 27.05 333 ASN D CA 1
ATOM 11098 C C . ASN D 1 337 ? -25.968 -1.410 -25.340 1.00 26.66 333 ASN D C 1
ATOM 11099 O O . ASN D 1 337 ? -24.820 -1.741 -25.612 1.00 27.10 333 ASN D O 1
ATOM 11104 N N . SER D 1 338 ? -26.995 -1.711 -26.134 1.00 25.81 334 SER D N 1
ATOM 11105 C CA . SER D 1 338 ? -26.767 -2.452 -27.418 1.00 25.44 334 SER D CA 1
ATOM 11106 C C . SER D 1 338 ? -25.830 -1.674 -28.328 1.00 25.36 334 SER D C 1
ATOM 11107 O O . SER D 1 338 ? -24.887 -2.247 -28.887 1.00 25.97 334 SER D O 1
ATOM 11110 N N . CYS D 1 339 ? -26.077 -0.380 -28.491 1.00 25.68 335 CYS D N 1
ATOM 11111 C CA . CYS D 1 339 ? -25.243 0.410 -29.394 1.00 27.62 335 CYS D CA 1
ATOM 11112 C C . CYS D 1 339 ? -23.831 0.506 -28.838 1.00 26.77 335 CYS D C 1
ATOM 11113 O O . CYS D 1 339 ? -22.898 0.272 -29.584 1.00 27.87 335 CYS D O 1
ATOM 11116 N N . GLY D 1 340 ? -23.685 0.829 -27.545 1.00 27.17 336 GLY D N 1
ATOM 11117 C CA . GLY D 1 340 ? -22.349 1.016 -26.905 1.00 25.44 336 GLY D CA 1
ATOM 11118 C C . GLY D 1 340 ? -21.549 -0.302 -26.952 1.00 25.29 336 GLY D C 1
ATOM 11119 O O . GLY D 1 340 ? -20.388 -0.329 -27.410 1.00 24.83 336 GLY D O 1
ATOM 11120 N N . LYS D 1 341 ? -22.163 -1.401 -26.521 1.00 24.85 337 LYS D N 1
ATOM 11121 C CA . LYS D 1 341 ? -21.478 -2.715 -26.525 1.00 24.13 337 LYS D CA 1
ATOM 11122 C C . LYS D 1 341 ? -21.211 -3.238 -27.951 1.00 24.73 337 LYS D C 1
ATOM 11123 O O . LYS D 1 341 ? -20.194 -3.867 -28.181 1.00 24.48 337 LYS D O 1
ATOM 11129 N N . ALA D 1 342 ? -22.147 -3.058 -28.891 1.00 23.81 338 ALA D N 1
ATOM 11130 C CA . ALA D 1 342 ? -21.858 -3.505 -30.283 1.00 24.74 338 ALA D CA 1
ATOM 11131 C C . ALA D 1 342 ? -20.619 -2.796 -30.850 1.00 24.66 338 ALA D C 1
ATOM 11132 O O . ALA D 1 342 ? -19.735 -3.430 -31.453 1.00 25.78 338 ALA D O 1
ATOM 11134 N N . LEU D 1 343 ? -20.547 -1.482 -30.655 1.00 25.77 339 LEU D N 1
ATOM 11135 C CA . LEU D 1 343 ? -19.391 -0.709 -31.155 1.00 24.54 339 LEU D CA 1
ATOM 11136 C C . LEU D 1 343 ? -18.122 -1.198 -30.493 1.00 25.15 339 LEU D C 1
ATOM 11137 O O . LEU D 1 343 ? -17.107 -1.399 -31.168 1.00 25.70 339 LEU D O 1
ATOM 11142 N N . ASP D 1 344 ? -18.162 -1.400 -29.174 1.00 24.55 340 ASP D N 1
ATOM 11143 C CA . ASP D 1 344 ? -16.990 -1.941 -28.461 1.00 26.13 340 ASP D CA 1
ATOM 11144 C C . ASP D 1 344 ? -16.552 -3.267 -29.084 1.00 25.42 340 ASP D C 1
ATOM 11145 O O . ASP D 1 344 ? -15.359 -3.516 -29.255 1.00 24.46 340 ASP D O 1
ATOM 11150 N N . ILE D 1 345 ? -17.539 -4.142 -29.344 1.00 24.67 341 ILE D N 1
ATOM 11151 C CA . ILE D 1 345 ? -17.262 -5.442 -29.975 1.00 24.59 341 ILE D CA 1
ATOM 11152 C C . ILE D 1 345 ? -16.723 -5.309 -31.416 1.00 25.04 341 ILE D C 1
ATOM 11153 O O . ILE D 1 345 ? -15.766 -5.997 -31.780 1.00 25.52 341 ILE D O 1
ATOM 11158 N N . ALA D 1 346 ? -17.296 -4.390 -32.202 1.00 25.06 342 ALA D N 1
ATOM 11159 C CA . ALA D 1 346 ? -16.817 -4.187 -33.579 1.00 26.38 342 ALA D CA 1
ATOM 11160 C C . ALA D 1 346 ? -15.329 -3.730 -33.511 1.00 25.37 342 ALA D C 1
ATOM 11161 O O . ALA D 1 346 ? -14.488 -4.155 -34.308 1.00 24.34 342 ALA D O 1
ATOM 11163 N N . ARG D 1 347 ? -15.021 -2.911 -32.517 1.00 25.04 343 ARG D N 1
ATOM 11164 C CA . ARG D 1 347 ? -13.644 -2.403 -32.349 1.00 25.28 343 ARG D CA 1
ATOM 11165 C C . ARG D 1 347 ? -12.670 -3.474 -31.851 1.00 25.50 343 ARG D C 1
ATOM 11166 O O . ARG D 1 347 ? -11.520 -3.548 -32.301 1.00 25.91 343 ARG D O 1
ATOM 11174 N N . LEU D 1 348 ? -13.144 -4.317 -30.932 1.00 26.23 344 LEU D N 1
ATOM 11175 C CA . LEU D 1 348 ? -12.360 -5.463 -30.476 1.00 26.85 344 LEU D CA 1
ATOM 11176 C C . LEU D 1 348 ? -12.036 -6.398 -31.637 1.00 25.76 344 LEU D C 1
ATOM 11177 O O . LEU D 1 348 ? -10.877 -6.823 -31.805 1.00 25.93 344 LEU D O 1
ATOM 11182 N N . ALA D 1 349 ? -13.046 -6.709 -32.449 1.00 25.19 345 ALA D N 1
ATOM 11183 C CA . ALA D 1 349 ? -12.868 -7.586 -33.584 1.00 25.33 345 ALA D CA 1
ATOM 11184 C C . ALA D 1 349 ? -11.951 -6.952 -34.620 1.00 26.12 345 ALA D C 1
ATOM 11185 O O . ALA D 1 349 ? -11.065 -7.630 -35.126 1.00 26.85 345 ALA D O 1
ATOM 11187 N N . ARG D 1 350 ? -12.140 -5.663 -34.907 1.00 25.01 346 ARG D N 1
ATOM 11188 C CA . ARG D 1 350 ? -11.263 -4.952 -35.857 1.00 25.83 346 ARG D CA 1
ATOM 11189 C C . ARG D 1 350 ? -9.780 -5.034 -35.471 1.00 26.70 346 ARG D C 1
ATOM 11190 O O . ARG D 1 350 ? -8.906 -5.257 -36.332 1.00 26.67 346 ARG D O 1
ATOM 11198 N N . ASP D 1 351 ? -9.502 -4.847 -34.191 1.00 27.44 347 ASP D N 1
ATOM 11199 C CA . ASP D 1 351 ? -8.117 -4.810 -33.677 1.00 30.41 347 ASP D CA 1
ATOM 11200 C C . ASP D 1 351 ? -7.438 -6.184 -33.664 1.00 30.94 347 ASP D C 1
ATOM 11201 O O . ASP D 1 351 ? -6.225 -6.277 -33.580 1.00 31.29 347 ASP D O 1
ATOM 11206 N N . MET D 1 352 ? -8.239 -7.230 -33.824 1.00 32.82 348 MET D N 1
ATOM 11207 C CA . MET D 1 352 ? -7.744 -8.595 -33.965 1.00 34.32 348 MET D CA 1
ATOM 11208 C C . MET D 1 352 ? -7.313 -8.912 -35.393 1.00 34.89 348 MET D C 1
ATOM 11209 O O . MET D 1 352 ? -6.584 -9.871 -35.619 1.00 34.29 348 MET D O 1
ATOM 11214 N N . LEU D 1 353 ? -7.722 -8.102 -36.361 1.00 35.67 349 LEU D N 1
ATOM 11215 C CA . LEU D 1 353 ? -7.394 -8.393 -37.765 1.00 36.43 349 LEU D CA 1
ATOM 11216 C C . LEU D 1 353 ? -6.122 -7.716 -38.267 1.00 38.19 349 LEU D C 1
ATOM 11217 O O . LEU D 1 353 ? -5.905 -6.504 -38.037 1.00 37.61 349 LEU D O 1
ATOM 11222 N N . GLY D 1 354 ? -5.303 -8.488 -38.988 1.00 38.44 350 GLY D N 1
ATOM 11223 C CA . GLY D 1 354 ? -3.949 -8.040 -39.376 1.00 40.10 350 GLY D CA 1
ATOM 11224 C C . GLY D 1 354 ? -3.742 -7.559 -40.815 1.00 40.54 350 GLY D C 1
ATOM 11225 O O . GLY D 1 354 ? -2.652 -7.076 -41.161 1.00 42.01 350 GLY D O 1
ATOM 11226 N N . GLY D 1 355 ? -4.767 -7.659 -41.657 1.00 39.98 351 GLY D N 1
ATOM 11227 C CA . GLY D 1 355 ? -4.647 -7.241 -43.056 1.00 39.32 351 GLY D CA 1
ATOM 11228 C C . GLY D 1 355 ? -5.072 -5.785 -43.260 1.00 38.73 351 GLY D C 1
ATOM 11229 O O . GLY D 1 355 ? -4.880 -4.956 -42.375 1.00 38.68 351 GLY D O 1
ATOM 11230 N N . ASN D 1 356 ? -5.671 -5.480 -44.417 1.00 37.66 352 ASN D N 1
ATOM 11231 C CA . ASN D 1 356 ? -6.145 -4.128 -44.721 1.00 37.22 352 ASN D CA 1
ATOM 11232 C C . ASN D 1 356 ? -7.111 -4.126 -45.909 1.00 39.12 352 ASN D C 1
ATOM 11233 O O . ASN D 1 356 ? -6.769 -3.664 -47.011 1.00 37.52 352 ASN D O 1
ATOM 11238 N N . GLY D 1 357 ? -8.315 -4.670 -45.677 1.00 40.44 353 GLY D N 1
ATOM 11239 C CA . GLY D 1 357 ? -9.407 -4.514 -46.621 1.00 43.35 353 GLY D CA 1
ATOM 11240 C C . GLY D 1 357 ? -9.749 -5.573 -47.648 1.00 45.83 353 GLY D C 1
ATOM 11241 O O . GLY D 1 357 ? -10.855 -5.554 -48.194 1.00 46.71 353 GLY D O 1
ATOM 11242 N N . ILE D 1 358 ? -8.859 -6.497 -47.964 1.00 47.73 354 ILE D N 1
ATOM 11243 C CA . ILE D 1 358 ? -9.233 -7.365 -49.110 1.00 50.08 354 ILE D CA 1
ATOM 11244 C C . ILE D 1 358 ? -10.049 -8.599 -48.677 1.00 50.41 354 ILE D C 1
ATOM 11245 O O . ILE D 1 358 ? -11.093 -8.936 -49.267 1.00 51.06 354 ILE D O 1
ATOM 11250 N N . SER D 1 359 ? -9.584 -9.264 -47.631 1.00 50.65 355 SER D N 1
ATOM 11251 C CA . SER D 1 359 ? -10.200 -10.514 -47.255 1.00 50.97 355 SER D CA 1
ATOM 11252 C C . SER D 1 359 ? -11.596 -10.264 -46.701 1.00 50.50 355 SER D C 1
ATOM 11253 O O . SER D 1 359 ? -11.924 -9.140 -46.282 1.00 49.49 355 SER D O 1
ATOM 11256 N N . ASP D 1 360 ? -12.404 -11.324 -46.711 1.00 49.90 356 ASP D N 1
ATOM 11257 C CA . ASP D 1 360 ? -13.805 -11.269 -46.315 1.00 49.84 356 ASP D CA 1
ATOM 11258 C C . ASP D 1 360 ? -13.964 -10.824 -44.861 1.00 48.55 356 ASP D C 1
ATOM 11259 O O . ASP D 1 360 ? -15.007 -10.273 -44.482 1.00 49.51 356 ASP D O 1
ATOM 11264 N N . GLU D 1 361 ? -12.939 -11.059 -44.039 1.00 46.63 357 GLU D N 1
ATOM 11265 C CA . GLU D 1 361 ? -13.007 -10.667 -42.633 1.00 44.44 357 GLU D CA 1
ATOM 11266 C C . GLU D 1 361 ? -13.198 -9.146 -42.468 1.00 43.07 357 GLU D C 1
ATOM 11267 O O . GLU D 1 361 ? -13.777 -8.692 -41.487 1.00 42.10 357 GLU D O 1
ATOM 11273 N N . PHE D 1 362 ? -12.758 -8.370 -43.462 1.00 41.19 358 PHE D N 1
ATOM 11274 C CA . PHE D 1 362 ? -13.008 -6.929 -43.447 1.00 39.79 358 PHE D CA 1
ATOM 11275 C C . PHE D 1 362 ? -14.464 -6.443 -43.535 1.00 38.01 358 PHE D C 1
ATOM 11276 O O . PHE D 1 362 ? -14.725 -5.238 -43.421 1.00 38.83 358 PHE D O 1
ATOM 11284 N N . GLY D 1 363 ? -15.416 -7.376 -43.642 1.00 35.99 359 GLY D N 1
ATOM 11285 C CA . GLY D 1 363 ? -16.824 -7.055 -43.365 1.00 32.22 359 GLY D CA 1
ATOM 11286 C C . GLY D 1 363 ? -16.915 -6.366 -41.986 1.00 31.43 359 GLY D C 1
ATOM 11287 O O . GLY D 1 363 ? -17.814 -5.540 -41.726 1.00 29.96 359 GLY D O 1
ATOM 11288 N N . VAL D 1 364 ? -15.975 -6.695 -41.106 1.00 30.04 360 VAL D N 1
ATOM 11289 C CA . VAL D 1 364 ? -15.947 -6.093 -39.765 1.00 29.27 360 VAL D CA 1
ATOM 11290 C C . VAL D 1 364 ? -15.766 -4.577 -39.867 1.00 27.91 360 VAL D C 1
ATOM 11291 O O . VAL D 1 364 ? -16.347 -3.844 -39.118 1.00 27.05 360 VAL D O 1
ATOM 11295 N N . ALA D 1 365 ? -14.975 -4.120 -40.825 1.00 28.23 361 ALA D N 1
ATOM 11296 C CA . ALA D 1 365 ? -14.716 -2.675 -40.977 1.00 28.15 361 ALA D CA 1
ATOM 11297 C C . ALA D 1 365 ? -15.941 -1.960 -41.479 1.00 28.31 361 ALA D C 1
ATOM 11298 O O . ALA D 1 365 ? -16.103 -0.778 -41.204 1.00 27.47 361 ALA D O 1
ATOM 11300 N N . ARG D 1 366 ? -16.797 -2.658 -42.228 1.00 27.11 362 ARG D N 1
ATOM 11301 C CA . ARG D 1 366 ? -18.039 -2.026 -42.697 1.00 26.91 362 ARG D CA 1
ATOM 11302 C C . ARG D 1 366 ? -19.003 -1.904 -41.516 1.00 26.17 362 ARG D C 1
ATOM 11303 O O . ARG D 1 366 ? -19.600 -0.859 -41.300 1.00 26.52 362 ARG D O 1
ATOM 11311 N N . HIS D 1 367 ? -19.180 -2.990 -40.763 1.00 26.48 363 HIS D N 1
ATOM 11312 C CA . HIS D 1 367 ? -20.025 -2.969 -39.575 1.00 25.85 363 HIS D CA 1
ATOM 11313 C C . HIS D 1 367 ? -19.538 -1.876 -38.621 1.00 26.16 363 HIS D C 1
ATOM 11314 O O . HIS D 1 367 ? -20.343 -1.150 -38.049 1.00 25.86 363 HIS D O 1
ATOM 11321 N N . LEU D 1 368 ? -18.221 -1.758 -38.483 1.00 24.72 364 LEU D N 1
ATOM 11322 C CA . LEU D 1 368 ? -17.649 -0.786 -37.523 1.00 24.81 364 LEU D CA 1
ATOM 11323 C C . LEU D 1 368 ? -18.048 0.681 -37.879 1.00 25.47 364 LEU D C 1
ATOM 11324 O O . LEU D 1 368 ? -18.593 1.428 -37.030 1.00 24.16 364 LEU D O 1
ATOM 11329 N N . VAL D 1 369 ? -17.812 1.073 -39.139 1.00 25.31 365 VAL D N 1
ATOM 11330 C CA . VAL D 1 369 ? -18.195 2.419 -39.579 1.00 26.40 365 VAL D CA 1
ATOM 11331 C C . VAL D 1 369 ? -19.690 2.624 -39.512 1.00 26.21 365 VAL D C 1
ATOM 11332 O O . VAL D 1 369 ? -20.137 3.739 -39.199 1.00 27.49 365 VAL D O 1
ATOM 11336 N N . ASN D 1 370 ? -20.484 1.599 -39.819 1.00 26.40 366 ASN D N 1
ATOM 11337 C CA . ASN D 1 370 ? -21.928 1.726 -39.644 1.00 26.38 366 ASN D CA 1
ATOM 11338 C C . ASN D 1 370 ? -22.296 2.036 -38.193 1.00 26.75 366 ASN D C 1
ATOM 11339 O O . ASN D 1 370 ? -23.105 2.913 -37.923 1.00 24.88 366 ASN D O 1
ATOM 11344 N N . LEU D 1 371 ? -21.700 1.283 -37.275 1.00 26.31 367 LEU D N 1
ATOM 11345 C CA . LEU D 1 371 ? -22.033 1.399 -35.847 1.00 27.02 367 LEU D CA 1
ATOM 11346 C C . LEU D 1 371 ? -21.508 2.694 -35.261 1.00 27.57 367 LEU D C 1
ATOM 11347 O O . LEU D 1 371 ? -22.106 3.237 -34.312 1.00 27.95 367 LEU D O 1
ATOM 11352 N N . GLU D 1 372 ? -20.399 3.191 -35.800 1.00 27.19 368 GLU D N 1
ATOM 11353 C CA . GLU D 1 372 ? -19.922 4.512 -35.420 1.00 28.84 368 GLU D CA 1
ATOM 11354 C C . GLU D 1 372 ? -20.976 5.596 -35.745 1.00 29.76 368 GLU D C 1
ATOM 11355 O O . GLU D 1 372 ? -21.126 6.520 -34.982 1.00 29.62 368 GLU D O 1
ATOM 11361 N N . VAL D 1 373 ? -21.691 5.455 -36.864 1.00 29.64 369 VAL D N 1
ATOM 11362 C CA . VAL D 1 373 ? -22.773 6.378 -37.199 1.00 30.64 369 VAL D CA 1
ATOM 11363 C C . VAL D 1 373 ? -23.983 6.094 -36.318 1.00 31.67 369 VAL D C 1
ATOM 11364 O O . VAL D 1 373 ? -24.591 7.042 -35.777 1.00 32.59 369 VAL D O 1
ATOM 11368 N N . VAL D 1 374 ? -24.332 4.813 -36.148 1.00 31.75 370 VAL D N 1
ATOM 11369 C CA . VAL D 1 374 ? -25.549 4.451 -35.379 1.00 34.45 370 VAL D CA 1
ATOM 11370 C C . VAL D 1 374 ? -25.496 4.990 -33.947 1.00 37.07 370 VAL D C 1
ATOM 11371 O O . VAL D 1 374 ? -26.497 5.476 -33.397 1.00 35.63 370 VAL D O 1
ATOM 11375 N N . ASN D 1 375 ? -24.303 4.920 -33.370 1.00 39.30 371 ASN D N 1
ATOM 11376 C CA . ASN D 1 375 ? -24.084 5.371 -32.014 1.00 43.27 371 ASN D CA 1
ATOM 11377 C C . ASN D 1 375 ? -24.081 6.854 -31.835 1.00 45.53 371 ASN D C 1
ATOM 11378 O O . ASN D 1 375 ? -24.295 7.337 -30.741 1.00 46.38 371 ASN D O 1
ATOM 11383 N N . THR D 1 376 ? -23.852 7.556 -32.928 1.00 48.85 372 THR D N 1
ATOM 11384 C CA . THR D 1 376 ? -23.490 8.945 -32.914 1.00 52.27 372 THR D CA 1
ATOM 11385 C C . THR D 1 376 ? -24.616 9.703 -33.602 1.00 54.63 372 THR D C 1
ATOM 11386 O O . THR D 1 376 ? -24.403 10.796 -34.135 1.00 55.39 372 THR D O 1
ATOM 11390 N N . TYR D 1 377 ? -25.818 9.113 -33.576 1.00 57.23 373 TYR D N 1
ATOM 11391 C CA . TYR D 1 377 ? -27.004 9.652 -34.264 1.00 59.37 373 TYR D CA 1
ATOM 11392 C C . TYR D 1 377 ? -27.668 10.732 -33.423 1.00 60.98 373 TYR D C 1
ATOM 11393 O O . TYR D 1 377 ? -28.006 11.803 -33.938 1.00 61.78 373 TYR D O 1
ATOM 11395 N N . GLU D 1 378 ? -27.827 10.450 -32.127 1.00 62.32 374 GLU D N 1
ATOM 11396 C CA . GLU D 1 378 ? -28.608 11.291 -31.203 1.00 63.04 374 GLU D CA 1
ATOM 11397 C C . GLU D 1 378 ? -27.707 12.083 -30.247 1.00 63.59 374 GLU D C 1
ATOM 11398 O O . GLU D 1 378 ? -26.871 12.893 -30.676 1.00 64.24 374 GLU D O 1
ATOM 11404 N N . HIS D 1 381 ? -22.640 13.508 -26.926 1.00 50.05 377 HIS D N 1
ATOM 11405 C CA . HIS D 1 381 ? -23.995 13.771 -26.445 1.00 49.87 377 HIS D CA 1
ATOM 11406 C C . HIS D 1 381 ? -24.379 12.924 -25.218 1.00 49.57 377 HIS D C 1
ATOM 11407 O O . HIS D 1 381 ? -24.721 13.484 -24.170 1.00 50.21 377 HIS D O 1
ATOM 11409 N N . ASP D 1 382 ? -24.290 11.591 -25.363 1.00 48.65 378 ASP D N 1
ATOM 11410 C CA . ASP D 1 382 ? -24.848 10.554 -24.432 1.00 46.53 378 ASP D CA 1
ATOM 11411 C C . ASP D 1 382 ? -26.161 10.937 -23.727 1.00 44.65 378 ASP D C 1
ATOM 11412 O O . ASP D 1 382 ? -26.288 10.882 -22.485 1.00 43.08 378 ASP D O 1
ATOM 11417 N N . ILE D 1 383 ? -27.126 11.305 -24.566 1.00 42.28 379 ILE D N 1
ATOM 11418 C CA . ILE D 1 383 ? -28.489 11.632 -24.164 1.00 41.02 379 ILE D CA 1
ATOM 11419 C C . ILE D 1 383 ? -29.108 10.564 -23.261 1.00 39.16 379 ILE D C 1
ATOM 11420 O O . ILE D 1 383 ? -29.846 10.897 -22.331 1.00 37.89 379 ILE D O 1
ATOM 11425 N N . HIS D 1 384 ? -28.824 9.294 -23.564 1.00 37.11 380 HIS D N 1
ATOM 11426 C CA . HIS D 1 384 ? -29.456 8.188 -22.848 1.00 35.93 380 HIS D CA 1
ATOM 11427 C C . HIS D 1 384 ? -28.913 8.026 -21.433 1.00 34.31 380 HIS D C 1
ATOM 11428 O O . HIS D 1 384 ? -29.658 7.716 -20.536 1.00 33.92 380 HIS D O 1
ATOM 11435 N N . ALA D 1 385 ? -27.628 8.252 -21.239 1.00 33.40 381 ALA D N 1
ATOM 11436 C CA . ALA D 1 385 ? -27.085 8.317 -19.868 1.00 34.09 381 ALA D CA 1
ATOM 11437 C C . ALA D 1 385 ? -27.794 9.377 -19.009 1.00 34.43 381 ALA D C 1
ATOM 11438 O O . ALA D 1 385 ? -28.089 9.153 -17.808 1.00 33.94 381 ALA D O 1
ATOM 11440 N N . LEU D 1 386 ? -28.071 10.529 -19.625 1.00 35.02 382 LEU D N 1
ATOM 11441 C CA . LEU D 1 386 ? -28.738 11.626 -18.914 1.00 35.68 382 LEU D CA 1
ATOM 11442 C C . LEU D 1 386 ? -30.233 11.431 -18.688 1.00 36.24 382 LEU D C 1
ATOM 11443 O O . LEU D 1 386 ? -30.765 11.851 -17.645 1.00 36.39 382 LEU D O 1
ATOM 11448 N N . ILE D 1 387 ? -30.902 10.756 -19.624 1.00 35.61 383 ILE D N 1
ATOM 11449 C CA . ILE D 1 387 ? -32.282 10.346 -19.402 1.00 35.36 383 ILE D CA 1
ATOM 11450 C C . ILE D 1 387 ? -32.300 9.431 -18.172 1.00 35.31 383 ILE D C 1
ATOM 11451 O O . ILE D 1 387 ? -33.132 9.591 -17.277 1.00 33.27 383 ILE D O 1
ATOM 11456 N N . LEU D 1 388 ? -31.364 8.479 -18.119 1.00 34.24 384 LEU D N 1
ATOM 11457 C CA . LEU D 1 388 ? -31.304 7.585 -16.964 1.00 34.22 384 LEU D CA 1
ATOM 11458 C C . LEU D 1 388 ? -30.880 8.291 -15.664 1.00 33.91 384 LEU D C 1
ATOM 11459 O O . LEU D 1 388 ? -31.441 8.038 -14.611 1.00 34.38 384 LEU D O 1
ATOM 11464 N N . GLY D 1 389 ? -29.895 9.176 -15.749 1.00 34.65 385 GLY D N 1
ATOM 11465 C CA . GLY D 1 389 ? -29.472 9.995 -14.596 1.00 35.30 385 GLY D CA 1
ATOM 11466 C C . GLY D 1 389 ? -30.626 10.817 -14.020 1.00 35.86 385 GLY D C 1
ATOM 11467 O O . GLY D 1 389 ? -30.821 10.862 -12.802 1.00 36.49 385 GLY D O 1
ATOM 11468 N N . ARG D 1 390 ? -31.402 11.453 -14.888 1.00 36.28 386 ARG D N 1
ATOM 11469 C CA . ARG D 1 390 ? -32.534 12.234 -14.429 1.00 36.98 386 ARG D CA 1
ATOM 11470 C C . ARG D 1 390 ? -33.537 11.328 -13.713 1.00 37.38 386 ARG D C 1
ATOM 11471 O O . ARG D 1 390 ? -33.938 11.626 -12.561 1.00 37.05 386 ARG D O 1
ATOM 11479 N N . ALA D 1 391 ? -33.906 10.212 -14.352 1.00 36.10 387 ALA D N 1
ATOM 11480 C CA . ALA D 1 391 ? -34.836 9.242 -13.728 1.00 36.91 387 ALA D CA 1
ATOM 11481 C C . ALA D 1 391 ? -34.406 8.699 -12.353 1.00 36.93 387 ALA D C 1
ATOM 11482 O O . ALA D 1 391 ? -35.258 8.309 -11.543 1.00 37.66 387 ALA D O 1
ATOM 11484 N N . GLN D 1 392 ? -33.108 8.673 -12.074 1.00 36.68 388 GLN D N 1
ATOM 11485 C CA . GLN D 1 392 ? -32.614 8.134 -10.785 1.00 37.34 388 GLN D CA 1
ATOM 11486 C C . GLN D 1 392 ? -32.530 9.225 -9.708 1.00 37.36 388 GLN D C 1
ATOM 11487 O O . GLN D 1 392 ? -32.672 8.931 -8.521 1.00 38.63 388 GLN D O 1
ATOM 11493 N N . THR D 1 393 ? -32.288 10.461 -10.140 1.00 38.19 389 THR D N 1
ATOM 11494 C CA . THR D 1 393 ? -31.926 11.564 -9.249 1.00 38.61 389 THR D CA 1
ATOM 11495 C C . THR D 1 393 ? -32.975 12.674 -9.151 1.00 39.93 389 THR D C 1
ATOM 11496 O O . THR D 1 393 ? -32.851 13.571 -8.318 1.00 40.22 389 THR D O 1
ATOM 11500 N N . GLY D 1 394 ? -33.977 12.645 -10.025 1.00 41.05 390 GLY D N 1
ATOM 11501 C CA . GLY D 1 394 ? -34.948 13.732 -10.099 1.00 42.19 390 GLY D CA 1
ATOM 11502 C C . GLY D 1 394 ? -34.401 15.057 -10.608 1.00 42.67 390 GLY D C 1
ATOM 11503 O O . GLY D 1 394 ? -35.105 16.058 -10.554 1.00 43.14 390 GLY D O 1
ATOM 11504 N N . ILE D 1 395 ? -33.160 15.067 -11.099 1.00 42.81 391 ILE D N 1
ATOM 11505 C CA . ILE D 1 395 ? -32.489 16.292 -11.590 1.00 43.31 391 ILE D CA 1
ATOM 11506 C C . ILE D 1 395 ? -32.031 16.178 -13.047 1.00 44.55 391 ILE D C 1
ATOM 11507 O O . ILE D 1 395 ? -31.296 15.243 -13.422 1.00 44.20 391 ILE D O 1
ATOM 11512 N N . GLN D 1 396 ? -32.429 17.163 -13.845 1.00 44.42 392 GLN D N 1
ATOM 11513 C CA . GLN D 1 396 ? -32.096 17.230 -15.256 1.00 45.33 392 GLN D CA 1
ATOM 11514 C C . GLN D 1 396 ? -30.670 17.795 -15.437 1.00 45.04 392 GLN D C 1
ATOM 11515 O O . GLN D 1 396 ? -30.280 18.760 -14.748 1.00 44.14 392 GLN D O 1
ATOM 11521 N N . ALA D 1 397 ? -29.882 17.184 -16.339 1.00 44.47 393 ALA D N 1
ATOM 11522 C CA . ALA D 1 397 ? -28.497 17.648 -16.585 1.00 44.57 393 ALA D CA 1
ATOM 11523 C C . ALA D 1 397 ? -28.086 17.719 -18.064 1.00 44.23 393 ALA D C 1
ATOM 11524 O O . ALA D 1 397 ? -28.937 17.906 -18.935 1.00 44.99 393 ALA D O 1
#

Sequence (1516 aa):
ATFHWDDPLLLDQQLADDERMVRDAAHAYAQGKLAPRVTEAFRHETTDAAIFREMGEIGLLGPTIPEQYGGPGLDYVSYGLIAREVERVDSGYRSMMSVQSSLVMVPIFEFGSDAQKEKYLPKLATGEWIGCFGLTEPPGSMVTRARKVPGGYSLSGSKMWITNSPIADVFVVWAKLDEDGRDEIRGFILEKGCKGLSAPAIHGKVGLRASITGEIVLDEAFVPEENILPHVKGLRGPFTCLNSARYGIAWGALGAAESCWHIARQYVLDRKQFGRPLAANQLIQKKLADMQTEITLGLQGVLRLGRMKDEGTAAVEITSIMKRNSCGKALDIARLARDMLGGNGISDEFGVARHLVNLEVVNTYHDIHALILGRAQTGIQAFATFHWDDPLLLDQQLADDERMVRDAAHAYAQGKLAPRVTEAFRHETTDAAIFREMGEIGLLGPTIPEQYGGPGLDYVSYGLIAREVERVDSGYRSMMSVQSSLVMVPIFEFGSDAQKEKYLPKLATGEWIGCFGLTEPMVTRARKVPGGYSLSGSKMWITNSPIADVFVVWAKLDDEIRGFILEKGCKGLSAPAIHGKVGLRASITGEIVLDEAFVPEENILPHVKGLRGPFTCLNSARYGIAWGALGAAESCWHIARQYVLDRKQFGRPLAANQLIQKKLADMQTEITLGLQGVLRLGRMKDEGTAAVEITSIMKRNSCGKALDIARLARDMLGFGVARHLVNLEVVNTYEGTHDIHALILGRAQTGIQAFATFHWDDPLLLDQQLADDERMVRDAAHAYAQGKLAPRVTEAFRHETTDAAIFREMGEIGLLGPTIPEQYGGPGLDYVSYGLIAREVERVDSGYRSMMSVQSSLVMVPIFEFGSDAQKEKYLPKLATGEWIGCFGLTEPNHGSDPGSMVTRARKVPGGYSLSGSKMWITNSPIADVFVVWAKLDEDGRDEIRGFILEKGCKGLSAPAIHGKVGLRASITGEIVLDEAFVPEENILPHVKGLRGPFTCLNSARYGIAWGALGAAESCWHIARQYVLDRKQFGRPLAANQLIQKKLADMQTEITLGLQGVLRLGRMKDEGTAAVEITSIMKRNSCGKALDIARLARDMLGEFGVARHLVNLEVVNTYEGTHDIHALILGRAQTGIQAFATFHWDDPLLLDQQLADDERMVRDAAHAYAQGKLAPRVTEAFRHETTDAAIFREMGEIGLLGPTIPEQYGGPGLDYVSYGLIAREVERVDSGYRSMMSVQSSLVMVPIFEFGSDAQKEKYLPKLATGEWIGCFGLTEPMVTRARKVPGGYSLSGSKMWITNSPIADVFVVWAKLDDEIRGFILEKGCKGLSAPAIHGKVGLRASITGEIVLDEAFVPEENILPHVKGLRGPFTCLNSARYGIAWGALGAAESCWHIARQYVLDRKQFGRPLAANQLIQKKLADMQTEITLGLQGVLRLGRMKDEGTAAVEITSIMKRNSCGKALDIARLARDMLGGNGISDEFGVARHLVNLEVVNTYEHDIHALILGRAQTGIQA

Nearest PDB structures (foldseek):
  3gqt-assembly3_C  TM=1.003E+00  e=8.203E-64  Burkholderia pseudomallei 1710b
  3eon-assembly1_C  TM=9.881E-01  e=1.688E-59  Burkholderia pseudomallei 1710b
  3ii9-assembly1_D  TM=9.872E-01  e=1.353E-58  Burkholderia pseudomallei 1710b
  3eon-assembly1_A  TM=9.824E-01  e=9.405E-58  Burkholderia pseudomallei 1710b
  3eom-assembly1_A  TM=9.836E-01  e=2.791E-57  Burkholderia pseudomallei 1710b

B-factor: mean 38.77, std 9.0, range [19.88, 70.95]